Protein 1J8C (pdb70)

Structure (mmCIF, N/CA/C/O backbone):
data_1J8C
#
_entry.id   1J8C
#
loop_
_atom_site.group_PDB
_atom_site.id
_atom_site.type_symbol
_atom_site.label_atom_id
_atom_site.label_alt_id
_atom_site.label_comp_id
_atom_site.label_asym_id
_atom_site.label_entity_id
_atom_site.label_seq_id
_atom_site.pdbx_PDB_ins_code
_atom_site.Cartn_x
_atom_site.Cartn_y
_atom_site.Cartn_z
_atom_site.occupancy
_atom_site.B_iso_or_equiv
_atom_site.auth_seq_id
_atom_site.auth_comp_id
_atom_site.auth_asym_id
_atom_site.auth_atom_id
_atom_site.pdbx_PDB_model_num
ATOM 1 N N . MET A 1 1 ? -0.030 4.608 -40.317 1.00 0.00 1 MET A N 1
ATOM 2 C CA . MET A 1 1 ? -1.481 4.699 -39.985 1.00 0.00 1 MET A CA 1
ATOM 3 C C . MET A 1 1 ? -2.268 5.204 -41.197 1.00 0.00 1 MET A C 1
ATOM 4 O O . MET A 1 1 ? -3.102 4.506 -41.742 1.00 0.00 1 MET A O 1
ATOM 20 N N . ALA A 1 2 ? -2.008 6.411 -41.623 1.00 0.00 2 ALA A N 1
ATOM 21 C CA . ALA A 1 2 ? -2.738 6.966 -42.800 1.00 0.00 2 ALA A CA 1
ATOM 22 C C . ALA A 1 2 ? -1.833 7.921 -43.580 1.00 0.00 2 ALA A C 1
ATOM 23 O O . ALA A 1 2 ? -1.769 7.879 -44.794 1.00 0.00 2 ALA A O 1
ATOM 30 N N . GLU A 1 3 ? -1.131 8.784 -42.891 1.00 0.00 3 GLU A N 1
ATOM 31 C CA . GLU A 1 3 ? -0.222 9.749 -43.584 1.00 0.00 3 GLU A CA 1
ATOM 32 C C . GLU A 1 3 ? -0.978 10.502 -44.683 1.00 0.00 3 GLU A C 1
ATOM 33 O O . GLU A 1 3 ? -2.173 10.345 -44.848 1.00 0.00 3 GLU A O 1
ATOM 45 N N . ASN A 1 4 ? -0.291 11.321 -45.434 1.00 0.00 4 ASN A N 1
ATOM 46 C CA . ASN A 1 4 ? -0.966 12.088 -46.521 1.00 0.00 4 ASN A CA 1
ATOM 47 C C . ASN A 1 4 ? -0.759 11.391 -47.869 1.00 0.00 4 ASN A C 1
ATOM 48 O O . ASN A 1 4 ? 0.098 11.766 -48.645 1.00 0.00 4 ASN A O 1
ATOM 59 N N . GLY A 1 5 ? -1.540 10.383 -48.152 1.00 0.00 5 GLY A N 1
ATOM 60 C CA . GLY A 1 5 ? -1.391 9.661 -49.449 1.00 0.00 5 GLY A CA 1
ATOM 61 C C . GLY A 1 5 ? -0.470 8.455 -49.262 1.00 0.00 5 GLY A C 1
ATOM 62 O O . GLY A 1 5 ? 0.384 8.442 -48.396 1.00 0.00 5 GLY A O 1
ATOM 66 N N . GLU A 1 6 ? -0.636 7.440 -50.068 1.00 0.00 6 GLU A N 1
ATOM 67 C CA . GLU A 1 6 ? 0.229 6.231 -49.939 1.00 0.00 6 GLU A CA 1
ATOM 68 C C . GLU A 1 6 ? 0.340 5.512 -51.287 1.00 0.00 6 GLU A C 1
ATOM 69 O O . GLU A 1 6 ? -0.531 4.757 -51.671 1.00 0.00 6 GLU A O 1
ATOM 81 N N . SER A 1 7 ? 1.407 5.743 -52.005 1.00 0.00 7 SER A N 1
ATOM 82 C CA . SER A 1 7 ? 1.579 5.074 -53.327 1.00 0.00 7 SER A CA 1
ATOM 83 C C . SER A 1 7 ? 2.522 3.875 -53.193 1.00 0.00 7 SER A C 1
ATOM 84 O O . SER A 1 7 ? 3.287 3.572 -54.088 1.00 0.00 7 SER A O 1
ATOM 92 N N . SER A 1 8 ? 2.473 3.192 -52.080 1.00 0.00 8 SER A N 1
ATOM 93 C CA . SER A 1 8 ? 3.366 2.013 -51.885 1.00 0.00 8 SER A CA 1
ATOM 94 C C . SER A 1 8 ? 2.580 0.714 -52.089 1.00 0.00 8 SER A C 1
ATOM 95 O O . SER A 1 8 ? 1.510 0.534 -51.542 1.00 0.00 8 SER A O 1
ATOM 103 N N . GLY A 1 9 ? 3.104 -0.190 -52.872 1.00 0.00 9 GLY A N 1
ATOM 104 C CA . GLY A 1 9 ? 2.391 -1.477 -53.112 1.00 0.00 9 GLY A CA 1
ATOM 105 C C . GLY A 1 9 ? 2.714 -2.459 -51.982 1.00 0.00 9 GLY A C 1
ATOM 106 O O . GLY A 1 9 ? 3.164 -2.059 -50.927 1.00 0.00 9 GLY A O 1
ATOM 110 N N . PRO A 1 10 ? 2.471 -3.719 -52.239 1.00 0.00 10 PRO A N 1
ATOM 111 C CA . PRO A 1 10 ? 2.741 -4.766 -51.223 1.00 0.00 10 PRO A CA 1
ATOM 112 C C . PRO A 1 10 ? 4.252 -4.997 -51.081 1.00 0.00 10 PRO A C 1
ATOM 113 O O . PRO A 1 10 ? 4.970 -4.993 -52.062 1.00 0.00 10 PRO A O 1
ATOM 124 N N . PRO A 1 11 ? 4.690 -5.194 -49.861 1.00 0.00 11 PRO A N 1
ATOM 125 C CA . PRO A 1 11 ? 6.132 -5.430 -49.604 1.00 0.00 11 PRO A CA 1
ATOM 126 C C . PRO A 1 11 ? 6.538 -6.830 -50.075 1.00 0.00 11 PRO A C 1
ATOM 127 O O . PRO A 1 11 ? 5.702 -7.654 -50.390 1.00 0.00 11 PRO A O 1
ATOM 138 N N . ARG A 1 12 ? 7.814 -7.104 -50.121 1.00 0.00 12 ARG A N 1
ATOM 139 C CA . ARG A 1 12 ? 8.273 -8.453 -50.571 1.00 0.00 12 ARG A CA 1
ATOM 140 C C . ARG A 1 12 ? 7.746 -9.538 -49.622 1.00 0.00 12 ARG A C 1
ATOM 141 O O . ARG A 1 12 ? 7.085 -10.462 -50.055 1.00 0.00 12 ARG A O 1
ATOM 162 N N . PRO A 1 13 ? 8.051 -9.398 -48.353 1.00 0.00 13 PRO A N 1
ATOM 163 C CA . PRO A 1 13 ? 7.588 -10.394 -47.355 1.00 0.00 13 PRO A CA 1
ATOM 164 C C . PRO A 1 13 ? 6.089 -10.231 -47.095 1.00 0.00 13 PRO A C 1
ATOM 165 O O . PRO A 1 13 ? 5.401 -9.514 -47.797 1.00 0.00 13 PRO A O 1
ATOM 176 N N . SER A 1 14 ? 5.577 -10.891 -46.090 1.00 0.00 14 SER A N 1
ATOM 177 C CA . SER A 1 14 ? 4.121 -10.776 -45.782 1.00 0.00 14 SER A CA 1
ATOM 178 C C . SER A 1 14 ? 3.825 -11.360 -44.398 1.00 0.00 14 SER A C 1
ATOM 179 O O . SER A 1 14 ? 3.612 -12.547 -44.248 1.00 0.00 14 SER A O 1
ATOM 187 N N . ARG A 1 15 ? 3.811 -10.533 -43.387 1.00 0.00 15 ARG A N 1
ATOM 188 C CA . ARG A 1 15 ? 3.528 -11.038 -42.012 1.00 0.00 15 ARG A CA 1
ATOM 189 C C . ARG A 1 15 ? 2.115 -11.622 -41.944 1.00 0.00 15 ARG A C 1
ATOM 190 O O . ARG A 1 15 ? 1.140 -10.942 -42.199 1.00 0.00 15 ARG A O 1
ATOM 211 N N . GLY A 1 16 ? 1.997 -12.878 -41.603 1.00 0.00 16 GLY A N 1
ATOM 212 C CA . GLY A 1 16 ? 0.648 -13.508 -41.519 1.00 0.00 16 GLY A CA 1
ATOM 213 C C . GLY A 1 16 ? 0.410 -14.022 -40.095 1.00 0.00 16 GLY A C 1
ATOM 214 O O . GLY A 1 16 ? 0.962 -13.496 -39.149 1.00 0.00 16 GLY A O 1
ATOM 218 N N . PRO A 1 17 ? -0.407 -15.040 -39.988 1.00 0.00 17 PRO A N 1
ATOM 219 C CA . PRO A 1 17 ? -0.717 -15.625 -38.660 1.00 0.00 17 PRO A CA 1
ATOM 220 C C . PRO A 1 17 ? 0.487 -16.410 -38.129 1.00 0.00 17 PRO A C 1
ATOM 221 O O . PRO A 1 17 ? 1.109 -17.169 -38.846 1.00 0.00 17 PRO A O 1
ATOM 232 N N . ALA A 1 18 ? 0.817 -16.231 -36.878 1.00 0.00 18 ALA A N 1
ATOM 233 C CA . ALA A 1 18 ? 1.980 -16.965 -36.298 1.00 0.00 18 ALA A CA 1
ATOM 234 C C . ALA A 1 18 ? 1.741 -17.245 -34.812 1.00 0.00 18 ALA A C 1
ATOM 235 O O . ALA A 1 18 ? 0.625 -17.198 -34.334 1.00 0.00 18 ALA A O 1
ATOM 242 N N . ALA A 1 19 ? 2.783 -17.535 -34.079 1.00 0.00 19 ALA A N 1
ATOM 243 C CA . ALA A 1 19 ? 2.619 -17.818 -32.623 1.00 0.00 19 ALA A CA 1
ATOM 244 C C . ALA A 1 19 ? 2.774 -16.528 -31.812 1.00 0.00 19 ALA A C 1
ATOM 245 O O . ALA A 1 19 ? 3.659 -16.406 -30.986 1.00 0.00 19 ALA A O 1
ATOM 252 N N . ALA A 1 20 ? 1.920 -15.566 -32.039 1.00 0.00 20 ALA A N 1
ATOM 253 C CA . ALA A 1 20 ? 2.016 -14.284 -31.280 1.00 0.00 20 ALA A CA 1
ATOM 254 C C . ALA A 1 20 ? 1.812 -14.537 -29.783 1.00 0.00 20 ALA A C 1
ATOM 255 O O . ALA A 1 20 ? 2.278 -13.787 -28.949 1.00 0.00 20 ALA A O 1
ATOM 262 N N . GLN A 1 21 ? 1.115 -15.591 -29.438 1.00 0.00 21 GLN A N 1
ATOM 263 C CA . GLN A 1 21 ? 0.875 -15.900 -27.994 1.00 0.00 21 GLN A CA 1
ATOM 264 C C . GLN A 1 21 ? 0.297 -14.677 -27.273 1.00 0.00 21 GLN A C 1
ATOM 265 O O . GLN A 1 21 ? 0.005 -13.666 -27.882 1.00 0.00 21 GLN A O 1
ATOM 279 N N . GLY A 1 22 ? 0.132 -14.762 -25.980 1.00 0.00 22 GLY A N 1
ATOM 280 C CA . GLY A 1 22 ? -0.425 -13.608 -25.219 1.00 0.00 22 GLY A CA 1
ATOM 281 C C . GLY A 1 22 ? -1.354 -14.122 -24.117 1.00 0.00 22 GLY A C 1
ATOM 282 O O . GLY A 1 22 ? -1.490 -13.513 -23.073 1.00 0.00 22 GLY A O 1
ATOM 286 N N . SER A 1 23 ? -1.997 -15.238 -24.343 1.00 0.00 23 SER A N 1
ATOM 287 C CA . SER A 1 23 ? -2.919 -15.793 -23.310 1.00 0.00 23 SER A CA 1
ATOM 288 C C . SER A 1 23 ? -2.450 -17.186 -22.877 1.00 0.00 23 SER A C 1
ATOM 289 O O . SER A 1 23 ? -3.106 -18.178 -23.128 1.00 0.00 23 SER A O 1
ATOM 297 N N . ALA A 1 24 ? -1.319 -17.266 -22.227 1.00 0.00 24 ALA A N 1
ATOM 298 C CA . ALA A 1 24 ? -0.807 -18.592 -21.777 1.00 0.00 24 ALA A CA 1
ATOM 299 C C . ALA A 1 24 ? 0.345 -18.406 -20.785 1.00 0.00 24 ALA A C 1
ATOM 300 O O . ALA A 1 24 ? 1.504 -18.469 -21.148 1.00 0.00 24 ALA A O 1
ATOM 307 N N . ALA A 1 25 ? 0.033 -18.178 -19.535 1.00 0.00 25 ALA A N 1
ATOM 308 C CA . ALA A 1 25 ? 1.106 -17.987 -18.511 1.00 0.00 25 ALA A CA 1
ATOM 309 C C . ALA A 1 25 ? 2.094 -16.907 -18.967 1.00 0.00 25 ALA A C 1
ATOM 310 O O . ALA A 1 25 ? 3.137 -17.201 -19.518 1.00 0.00 25 ALA A O 1
ATOM 317 N N . ALA A 1 26 ? 1.770 -15.662 -18.741 1.00 0.00 26 ALA A N 1
ATOM 318 C CA . ALA A 1 26 ? 2.688 -14.563 -19.161 1.00 0.00 26 ALA A CA 1
ATOM 319 C C . ALA A 1 26 ? 2.604 -13.396 -18.168 1.00 0.00 26 ALA A C 1
ATOM 320 O O . ALA A 1 26 ? 1.707 -12.580 -18.250 1.00 0.00 26 ALA A O 1
ATOM 327 N N . PRO A 1 27 ? 3.546 -13.352 -17.258 1.00 0.00 27 PRO A N 1
ATOM 328 C CA . PRO A 1 27 ? 3.568 -12.268 -16.243 1.00 0.00 27 PRO A CA 1
ATOM 329 C C . PRO A 1 27 ? 3.988 -10.943 -16.884 1.00 0.00 27 PRO A C 1
ATOM 330 O O . PRO A 1 27 ? 4.138 -10.845 -18.087 1.00 0.00 27 PRO A O 1
ATOM 341 N N . ALA A 1 28 ? 4.177 -9.923 -16.091 1.00 0.00 28 ALA A N 1
ATOM 342 C CA . ALA A 1 28 ? 4.587 -8.603 -16.652 1.00 0.00 28 ALA A CA 1
ATOM 343 C C . ALA A 1 28 ? 5.313 -7.775 -15.587 1.00 0.00 28 ALA A C 1
ATOM 344 O O . ALA A 1 28 ? 5.310 -6.560 -15.625 1.00 0.00 28 ALA A O 1
ATOM 351 N N . GLU A 1 29 ? 5.935 -8.426 -14.637 1.00 0.00 29 GLU A N 1
ATOM 352 C CA . GLU A 1 29 ? 6.666 -7.683 -13.564 1.00 0.00 29 GLU A CA 1
ATOM 353 C C . GLU A 1 29 ? 5.754 -6.626 -12.926 1.00 0.00 29 GLU A C 1
ATOM 354 O O . GLU A 1 29 ? 5.826 -5.462 -13.266 1.00 0.00 29 GLU A O 1
ATOM 366 N N . PRO A 1 30 ? 4.922 -7.068 -12.016 1.00 0.00 30 PRO A N 1
ATOM 367 C CA . PRO A 1 30 ? 3.988 -6.149 -11.324 1.00 0.00 30 PRO A CA 1
ATOM 368 C C . PRO A 1 30 ? 4.677 -5.421 -10.174 1.00 0.00 30 PRO A C 1
ATOM 369 O O . PRO A 1 30 ? 4.076 -5.174 -9.146 1.00 0.00 30 PRO A O 1
ATOM 380 N N . LYS A 1 31 ? 5.908 -5.029 -10.348 1.00 0.00 31 LYS A N 1
ATOM 381 C CA . LYS A 1 31 ? 6.588 -4.263 -9.274 1.00 0.00 31 LYS A CA 1
ATOM 382 C C . LYS A 1 31 ? 5.999 -2.856 -9.303 1.00 0.00 31 LYS A C 1
ATOM 383 O O . LYS A 1 31 ? 6.662 -1.894 -9.636 1.00 0.00 31 LYS A O 1
ATOM 402 N N . ILE A 1 32 ? 4.733 -2.745 -9.007 1.00 0.00 32 ILE A N 1
ATOM 403 C CA . ILE A 1 32 ? 4.066 -1.419 -9.071 1.00 0.00 32 ILE A CA 1
ATOM 404 C C . ILE A 1 32 ? 4.768 -0.413 -8.146 1.00 0.00 32 ILE A C 1
ATOM 405 O O . ILE A 1 32 ? 4.543 -0.397 -6.952 1.00 0.00 32 ILE A O 1
ATOM 421 N N . ILE A 1 33 ? 5.609 0.435 -8.689 1.00 0.00 33 ILE A N 1
ATOM 422 C CA . ILE A 1 33 ? 6.305 1.440 -7.829 1.00 0.00 33 ILE A CA 1
ATOM 423 C C . ILE A 1 33 ? 5.347 2.596 -7.522 1.00 0.00 33 ILE A C 1
ATOM 424 O O . ILE A 1 33 ? 4.514 2.951 -8.333 1.00 0.00 33 ILE A O 1
ATOM 440 N N . LYS A 1 34 ? 5.448 3.178 -6.357 1.00 0.00 34 LYS A N 1
ATOM 441 C CA . LYS A 1 34 ? 4.529 4.301 -6.004 1.00 0.00 34 LYS A CA 1
ATOM 442 C C . LYS A 1 34 ? 5.153 5.642 -6.396 1.00 0.00 34 LYS A C 1
ATOM 443 O O . LYS A 1 34 ? 6.303 5.907 -6.115 1.00 0.00 34 LYS A O 1
ATOM 462 N N . VAL A 1 35 ? 4.398 6.488 -7.045 1.00 0.00 35 VAL A N 1
ATOM 463 C CA . VAL A 1 35 ? 4.944 7.815 -7.459 1.00 0.00 35 VAL A CA 1
ATOM 464 C C . VAL A 1 35 ? 4.082 8.946 -6.887 1.00 0.00 35 VAL A C 1
ATOM 465 O O . VAL A 1 35 ? 2.931 9.106 -7.244 1.00 0.00 35 VAL A O 1
ATOM 478 N N . THR A 1 36 ? 4.634 9.733 -6.001 1.00 0.00 36 THR A N 1
ATOM 479 C CA . THR A 1 36 ? 3.855 10.855 -5.402 1.00 0.00 36 THR A CA 1
ATOM 480 C C . THR A 1 36 ? 3.952 12.096 -6.294 1.00 0.00 36 THR A C 1
ATOM 481 O O . THR A 1 36 ? 4.982 12.736 -6.372 1.00 0.00 36 THR A O 1
ATOM 492 N N . VAL A 1 37 ? 2.886 12.439 -6.967 1.00 0.00 37 VAL A N 1
ATOM 493 C CA . VAL A 1 37 ? 2.917 13.637 -7.856 1.00 0.00 37 VAL A CA 1
ATOM 494 C C . VAL A 1 37 ? 2.220 14.819 -7.178 1.00 0.00 37 VAL A C 1
ATOM 495 O O . VAL A 1 37 ? 1.099 14.712 -6.717 1.00 0.00 37 VAL A O 1
ATOM 508 N N . LYS A 1 38 ? 2.876 15.948 -7.118 1.00 0.00 38 LYS A N 1
ATOM 509 C CA . LYS A 1 38 ? 2.255 17.143 -6.477 1.00 0.00 38 LYS A CA 1
ATOM 510 C C . LYS A 1 38 ? 1.636 18.044 -7.548 1.00 0.00 38 LYS A C 1
ATOM 511 O O . LYS A 1 38 ? 2.304 18.484 -8.463 1.00 0.00 38 LYS A O 1
ATOM 530 N N . THR A 1 39 ? 0.364 18.318 -7.445 1.00 0.00 39 THR A N 1
ATOM 531 C CA . THR A 1 39 ? -0.301 19.186 -8.461 1.00 0.00 39 THR A CA 1
ATOM 532 C C . THR A 1 39 ? -0.904 20.424 -7.787 1.00 0.00 39 THR A C 1
ATOM 533 O O . THR A 1 39 ? -0.999 20.481 -6.576 1.00 0.00 39 THR A O 1
ATOM 544 N N . PRO A 1 40 ? -1.300 21.379 -8.593 1.00 0.00 40 PRO A N 1
ATOM 545 C CA . PRO A 1 40 ? -1.905 22.623 -8.055 1.00 0.00 40 PRO A CA 1
ATOM 546 C C . PRO A 1 40 ? -3.298 22.332 -7.486 1.00 0.00 40 PRO A C 1
ATOM 547 O O . PRO A 1 40 ? -4.293 22.849 -7.955 1.00 0.00 40 PRO A O 1
ATOM 558 N N . LYS A 1 41 ? -3.369 21.505 -6.477 1.00 0.00 41 LYS A N 1
ATOM 559 C CA . LYS A 1 41 ? -4.689 21.167 -5.865 1.00 0.00 41 LYS A CA 1
ATOM 560 C C . LYS A 1 41 ? -4.473 20.290 -4.629 1.00 0.00 41 LYS A C 1
ATOM 561 O O . LYS A 1 41 ? -5.046 20.519 -3.582 1.00 0.00 41 LYS A O 1
ATOM 580 N N . GLU A 1 42 ? -3.644 19.285 -4.747 1.00 0.00 42 GLU A N 1
ATOM 581 C CA . GLU A 1 42 ? -3.378 18.383 -3.587 1.00 0.00 42 GLU A CA 1
ATOM 582 C C . GLU A 1 42 ? -2.262 17.395 -3.938 1.00 0.00 42 GLU A C 1
ATOM 583 O O . GLU A 1 42 ? -1.717 17.421 -5.026 1.00 0.00 42 GLU A O 1
ATOM 595 N N . LYS A 1 43 ? -1.921 16.523 -3.028 1.00 0.00 43 LYS A N 1
ATOM 596 C CA . LYS A 1 43 ? -0.844 15.529 -3.307 1.00 0.00 43 LYS A CA 1
ATOM 597 C C . LYS A 1 43 ? -1.459 14.148 -3.544 1.00 0.00 43 LYS A C 1
ATOM 598 O O . LYS A 1 43 ? -2.058 13.567 -2.659 1.00 0.00 43 LYS A O 1
ATOM 617 N N . GLU A 1 44 ? -1.324 13.620 -4.731 1.00 0.00 44 GLU A N 1
ATOM 618 C CA . GLU A 1 44 ? -1.909 12.278 -5.022 1.00 0.00 44 GLU A CA 1
ATOM 619 C C . GLU A 1 44 ? -0.826 11.314 -5.514 1.00 0.00 44 GLU A C 1
ATOM 620 O O . GLU A 1 44 ? -0.022 11.649 -6.362 1.00 0.00 44 GLU A O 1
ATOM 632 N N . GLU A 1 45 ? -0.806 10.118 -4.991 1.00 0.00 45 GLU A N 1
ATOM 633 C CA . GLU A 1 45 ? 0.215 9.124 -5.429 1.00 0.00 45 GLU A CA 1
ATOM 634 C C . GLU A 1 45 ? -0.358 8.256 -6.553 1.00 0.00 45 GLU A C 1
ATOM 635 O O . GLU A 1 45 ? -1.552 8.045 -6.634 1.00 0.00 45 GLU A O 1
ATOM 647 N N . PHE A 1 46 ? 0.479 7.757 -7.422 1.00 0.00 46 PHE A N 1
ATOM 648 C CA . PHE A 1 46 ? -0.026 6.909 -8.540 1.00 0.00 46 PHE A CA 1
ATOM 649 C C . PHE A 1 46 ? 0.712 5.568 -8.570 1.00 0.00 46 PHE A C 1
ATOM 650 O O . PHE A 1 46 ? 1.864 5.472 -8.196 1.00 0.00 46 PHE A O 1
ATOM 667 N N . ALA A 1 47 ? 0.055 4.538 -9.027 1.00 0.00 47 ALA A N 1
ATOM 668 C CA . ALA A 1 47 ? 0.710 3.201 -9.102 1.00 0.00 47 ALA A CA 1
ATOM 669 C C . ALA A 1 47 ? 1.122 2.929 -10.548 1.00 0.00 47 ALA A C 1
ATOM 670 O O . ALA A 1 47 ? 0.354 3.140 -11.466 1.00 0.00 47 ALA A O 1
ATOM 677 N N . VAL A 1 48 ? 2.325 2.473 -10.767 1.00 0.00 48 VAL A N 1
ATOM 678 C CA . VAL A 1 48 ? 2.766 2.205 -12.159 1.00 0.00 48 VAL A CA 1
ATOM 679 C C . VAL A 1 48 ? 3.665 0.970 -12.179 1.00 0.00 48 VAL A C 1
ATOM 680 O O . VAL A 1 48 ? 4.374 0.713 -11.229 1.00 0.00 48 VAL A O 1
ATOM 693 N N . PRO A 1 49 ? 3.603 0.237 -13.257 1.00 0.00 49 PRO A N 1
ATOM 694 C CA . PRO A 1 49 ? 4.425 -0.987 -13.373 1.00 0.00 49 PRO A CA 1
ATOM 695 C C . PRO A 1 49 ? 5.910 -0.633 -13.448 1.00 0.00 49 PRO A C 1
ATOM 696 O O . PRO A 1 49 ? 6.330 0.160 -14.267 1.00 0.00 49 PRO A O 1
ATOM 707 N N . GLU A 1 50 ? 6.699 -1.218 -12.583 1.00 0.00 50 GLU A N 1
ATOM 708 C CA . GLU A 1 50 ? 8.175 -0.942 -12.565 1.00 0.00 50 GLU A CA 1
ATOM 709 C C . GLU A 1 50 ? 8.763 -0.893 -13.984 1.00 0.00 50 GLU A C 1
ATOM 710 O O . GLU A 1 50 ? 9.820 -0.344 -14.196 1.00 0.00 50 GLU A O 1
ATOM 722 N N . ASN A 1 51 ? 8.105 -1.465 -14.955 1.00 0.00 51 ASN A N 1
ATOM 723 C CA . ASN A 1 51 ? 8.660 -1.424 -16.339 1.00 0.00 51 ASN A CA 1
ATOM 724 C C . ASN A 1 51 ? 7.742 -0.612 -17.258 1.00 0.00 51 ASN A C 1
ATOM 725 O O . ASN A 1 51 ? 7.184 -1.127 -18.208 1.00 0.00 51 ASN A O 1
ATOM 736 N N . SER A 1 52 ? 7.588 0.655 -16.982 1.00 0.00 52 SER A N 1
ATOM 737 C CA . SER A 1 52 ? 6.714 1.511 -17.837 1.00 0.00 52 SER A CA 1
ATOM 738 C C . SER A 1 52 ? 7.454 2.793 -18.230 1.00 0.00 52 SER A C 1
ATOM 739 O O . SER A 1 52 ? 8.354 3.236 -17.544 1.00 0.00 52 SER A O 1
ATOM 747 N N . SER A 1 53 ? 7.077 3.393 -19.327 1.00 0.00 53 SER A N 1
ATOM 748 C CA . SER A 1 53 ? 7.754 4.650 -19.764 1.00 0.00 53 SER A CA 1
ATOM 749 C C . SER A 1 53 ? 6.916 5.863 -19.350 1.00 0.00 53 SER A C 1
ATOM 750 O O . SER A 1 53 ? 5.722 5.762 -19.151 1.00 0.00 53 SER A O 1
ATOM 758 N N . VAL A 1 54 ? 7.532 7.008 -19.217 1.00 0.00 54 VAL A N 1
ATOM 759 C CA . VAL A 1 54 ? 6.765 8.223 -18.814 1.00 0.00 54 VAL A CA 1
ATOM 760 C C . VAL A 1 54 ? 5.683 8.545 -19.844 1.00 0.00 54 VAL A C 1
ATOM 761 O O . VAL A 1 54 ? 4.637 9.032 -19.498 1.00 0.00 54 VAL A O 1
ATOM 774 N N . GLN A 1 55 ? 5.928 8.299 -21.104 1.00 0.00 55 GLN A N 1
ATOM 775 C CA . GLN A 1 55 ? 4.894 8.622 -22.140 1.00 0.00 55 GLN A CA 1
ATOM 776 C C . GLN A 1 55 ? 3.520 8.076 -21.722 1.00 0.00 55 GLN A C 1
ATOM 777 O O . GLN A 1 55 ? 2.516 8.756 -21.828 1.00 0.00 55 GLN A O 1
ATOM 791 N N . GLN A 1 56 ? 3.470 6.865 -21.235 1.00 0.00 56 GLN A N 1
ATOM 792 C CA . GLN A 1 56 ? 2.162 6.288 -20.799 1.00 0.00 56 GLN A CA 1
ATOM 793 C C . GLN A 1 56 ? 1.672 7.002 -19.535 1.00 0.00 56 GLN A C 1
ATOM 794 O O . GLN A 1 56 ? 0.553 7.471 -19.467 1.00 0.00 56 GLN A O 1
ATOM 808 N N . PHE A 1 57 ? 2.509 7.089 -18.535 1.00 0.00 57 PHE A N 1
ATOM 809 C CA . PHE A 1 57 ? 2.110 7.777 -17.269 1.00 0.00 57 PHE A CA 1
ATOM 810 C C . PHE A 1 57 ? 1.746 9.239 -17.555 1.00 0.00 57 PHE A C 1
ATOM 811 O O . PHE A 1 57 ? 0.843 9.795 -16.959 1.00 0.00 57 PHE A O 1
ATOM 828 N N . LYS A 1 58 ? 2.453 9.862 -18.456 1.00 0.00 58 LYS A N 1
ATOM 829 C CA . LYS A 1 58 ? 2.173 11.288 -18.788 1.00 0.00 58 LYS A CA 1
ATOM 830 C C . LYS A 1 58 ? 0.721 11.438 -19.246 1.00 0.00 58 LYS A C 1
ATOM 831 O O . LYS A 1 58 ? 0.012 12.328 -18.817 1.00 0.00 58 LYS A O 1
ATOM 850 N N . GLU A 1 59 ? 0.274 10.567 -20.112 1.00 0.00 59 GLU A N 1
ATOM 851 C CA . GLU A 1 59 ? -1.135 10.652 -20.596 1.00 0.00 59 GLU A CA 1
ATOM 852 C C . GLU A 1 59 ? -2.100 10.196 -19.496 1.00 0.00 59 GLU A C 1
ATOM 853 O O . GLU A 1 59 ? -3.276 10.502 -19.525 1.00 0.00 59 GLU A O 1
ATOM 865 N N . ALA A 1 60 ? -1.613 9.464 -18.527 1.00 0.00 60 ALA A N 1
ATOM 866 C CA . ALA A 1 60 ? -2.503 8.990 -17.426 1.00 0.00 60 ALA A CA 1
ATOM 867 C C . ALA A 1 60 ? -3.009 10.179 -16.604 1.00 0.00 60 ALA A C 1
ATOM 868 O O . ALA A 1 60 ? -4.194 10.336 -16.389 1.00 0.00 60 ALA A O 1
ATOM 875 N N . ILE A 1 61 ? -2.118 11.017 -16.142 1.00 0.00 61 ILE A N 1
ATOM 876 C CA . ILE A 1 61 ? -2.551 12.196 -15.335 1.00 0.00 61 ILE A CA 1
ATOM 877 C C . ILE A 1 61 ? -3.411 13.128 -16.196 1.00 0.00 61 ILE A C 1
ATOM 878 O O . ILE A 1 61 ? -4.415 13.644 -15.753 1.00 0.00 61 ILE A O 1
ATOM 894 N N . SER A 1 62 ? -3.029 13.347 -17.422 1.00 0.00 62 SER A N 1
ATOM 895 C CA . SER A 1 62 ? -3.833 14.248 -18.299 1.00 0.00 62 SER A CA 1
ATOM 896 C C . SER A 1 62 ? -5.296 13.791 -18.332 1.00 0.00 62 SER A C 1
ATOM 897 O O . SER A 1 62 ? -6.203 14.566 -18.105 1.00 0.00 62 SER A O 1
ATOM 905 N N . LYS A 1 63 ? -5.530 12.539 -18.621 1.00 0.00 63 LYS A N 1
ATOM 906 C CA . LYS A 1 63 ? -6.934 12.031 -18.677 1.00 0.00 63 LYS A CA 1
ATOM 907 C C . LYS A 1 63 ? -7.580 12.004 -17.283 1.00 0.00 63 LYS A C 1
ATOM 908 O O . LYS A 1 63 ? -8.650 12.541 -17.079 1.00 0.00 63 LYS A O 1
ATOM 927 N N . ARG A 1 64 ? -6.951 11.364 -16.329 1.00 0.00 64 ARG A N 1
ATOM 928 C CA . ARG A 1 64 ? -7.551 11.284 -14.959 1.00 0.00 64 ARG A CA 1
ATOM 929 C C . ARG A 1 64 ? -7.479 12.633 -14.236 1.00 0.00 64 ARG A C 1
ATOM 930 O O . ARG A 1 64 ? -8.477 13.149 -13.770 1.00 0.00 64 ARG A O 1
ATOM 951 N N . PHE A 1 65 ? -6.311 13.207 -14.134 1.00 0.00 65 PHE A N 1
ATOM 952 C CA . PHE A 1 65 ? -6.181 14.522 -13.436 1.00 0.00 65 PHE A CA 1
ATOM 953 C C . PHE A 1 65 ? -6.875 15.621 -14.246 1.00 0.00 65 PHE A C 1
ATOM 954 O O . PHE A 1 65 ? -7.464 16.531 -13.695 1.00 0.00 65 PHE A O 1
ATOM 971 N N . LYS A 1 66 ? -6.800 15.544 -15.553 1.00 0.00 66 LYS A N 1
ATOM 972 C CA . LYS A 1 66 ? -7.446 16.580 -16.422 1.00 0.00 66 LYS A CA 1
ATOM 973 C C . LYS A 1 66 ? -6.716 17.918 -16.282 1.00 0.00 66 LYS A C 1
ATOM 974 O O . LYS A 1 66 ? -7.138 18.795 -15.555 1.00 0.00 66 LYS A O 1
ATOM 993 N N . SER A 1 67 ? -5.622 18.076 -16.978 1.00 0.00 67 SER A N 1
ATOM 994 C CA . SER A 1 67 ? -4.856 19.354 -16.896 1.00 0.00 67 SER A CA 1
ATOM 995 C C . SER A 1 67 ? -4.078 19.585 -18.194 1.00 0.00 67 SER A C 1
ATOM 996 O O . SER A 1 67 ? -4.342 20.518 -18.929 1.00 0.00 67 SER A O 1
ATOM 1004 N N . GLN A 1 68 ? -3.122 18.743 -18.481 1.00 0.00 68 GLN A N 1
ATOM 1005 C CA . GLN A 1 68 ? -2.325 18.909 -19.733 1.00 0.00 68 GLN A CA 1
ATOM 1006 C C . GLN A 1 68 ? -1.487 17.655 -19.993 1.00 0.00 68 GLN A C 1
ATOM 1007 O O . GLN A 1 68 ? -1.565 16.683 -19.267 1.00 0.00 68 GLN A O 1
ATOM 1021 N N . THR A 1 69 ? -0.684 17.668 -21.024 1.00 0.00 69 THR A N 1
ATOM 1022 C CA . THR A 1 69 ? 0.159 16.475 -21.331 1.00 0.00 69 THR A CA 1
ATOM 1023 C C . THR A 1 69 ? 1.503 16.913 -21.922 1.00 0.00 69 THR A C 1
ATOM 1024 O O . THR A 1 69 ? 2.547 16.692 -21.341 1.00 0.00 69 THR A O 1
ATOM 1035 N N . ASP A 1 70 ? 1.486 17.533 -23.074 1.00 0.00 70 ASP A N 1
ATOM 1036 C CA . ASP A 1 70 ? 2.765 17.984 -23.702 1.00 0.00 70 ASP A CA 1
ATOM 1037 C C . ASP A 1 70 ? 3.554 18.867 -22.731 1.00 0.00 70 ASP A C 1
ATOM 1038 O O . ASP A 1 70 ? 4.642 18.525 -22.310 1.00 0.00 70 ASP A O 1
ATOM 1047 N N . GLN A 1 71 ? 3.012 19.999 -22.371 1.00 0.00 71 GLN A N 1
ATOM 1048 C CA . GLN A 1 71 ? 3.725 20.906 -21.424 1.00 0.00 71 GLN A CA 1
ATOM 1049 C C . GLN A 1 71 ? 3.800 20.266 -20.034 1.00 0.00 71 GLN A C 1
ATOM 1050 O O . GLN A 1 71 ? 4.675 20.570 -19.247 1.00 0.00 71 GLN A O 1
ATOM 1064 N N . LEU A 1 72 ? 2.882 19.390 -19.725 1.00 0.00 72 LEU A N 1
ATOM 1065 C CA . LEU A 1 72 ? 2.891 18.735 -18.384 1.00 0.00 72 LEU A CA 1
ATOM 1066 C C . LEU A 1 72 ? 4.180 17.934 -18.178 1.00 0.00 72 LEU A C 1
ATOM 1067 O O . LEU A 1 72 ? 4.525 17.075 -18.965 1.00 0.00 72 LEU A O 1
ATOM 1083 N N . VAL A 1 73 ? 4.887 18.210 -17.116 1.00 0.00 73 VAL A N 1
ATOM 1084 C CA . VAL A 1 73 ? 6.151 17.470 -16.830 1.00 0.00 73 VAL A CA 1
ATOM 1085 C C . VAL A 1 73 ? 6.365 17.406 -15.316 1.00 0.00 73 VAL A C 1
ATOM 1086 O O . VAL A 1 73 ? 5.699 18.089 -14.563 1.00 0.00 73 VAL A O 1
ATOM 1099 N N . LEU A 1 74 ? 7.283 16.595 -14.857 1.00 0.00 74 LEU A N 1
ATOM 1100 C CA . LEU A 1 74 ? 7.515 16.510 -13.388 1.00 0.00 74 LEU A CA 1
ATOM 1101 C C . LEU A 1 74 ? 8.944 16.942 -13.058 1.00 0.00 74 LEU A C 1
ATOM 1102 O O . LEU A 1 74 ? 9.886 16.563 -13.721 1.00 0.00 74 LEU A O 1
ATOM 1118 N N . ILE A 1 75 ? 9.107 17.737 -12.038 1.00 0.00 75 ILE A N 1
ATOM 1119 C CA . ILE A 1 75 ? 10.470 18.199 -11.659 1.00 0.00 75 ILE A CA 1
ATOM 1120 C C . ILE A 1 75 ? 11.022 17.326 -10.533 1.00 0.00 75 ILE A C 1
ATOM 1121 O O . ILE A 1 75 ? 10.732 17.535 -9.371 1.00 0.00 75 ILE A O 1
ATOM 1137 N N . PHE A 1 76 ? 11.814 16.346 -10.874 1.00 0.00 76 PHE A N 1
ATOM 1138 C CA . PHE A 1 76 ? 12.389 15.453 -9.827 1.00 0.00 76 PHE A CA 1
ATOM 1139 C C . PHE A 1 76 ? 13.787 15.937 -9.427 1.00 0.00 76 PHE A C 1
ATOM 1140 O O . PHE A 1 76 ? 14.750 15.748 -10.145 1.00 0.00 76 PHE A O 1
ATOM 1157 N N . ALA A 1 77 ? 13.902 16.560 -8.282 1.00 0.00 77 ALA A N 1
ATOM 1158 C CA . ALA A 1 77 ? 15.233 17.061 -7.822 1.00 0.00 77 ALA A CA 1
ATOM 1159 C C . ALA A 1 77 ? 15.890 17.925 -8.904 1.00 0.00 77 ALA A C 1
ATOM 1160 O O . ALA A 1 77 ? 17.092 17.906 -9.079 1.00 0.00 77 ALA A O 1
ATOM 1167 N N . GLY A 1 78 ? 15.110 18.681 -9.630 1.00 0.00 78 GLY A N 1
ATOM 1168 C CA . GLY A 1 78 ? 15.690 19.545 -10.698 1.00 0.00 78 GLY A CA 1
ATOM 1169 C C . GLY A 1 78 ? 15.576 18.838 -12.048 1.00 0.00 78 GLY A C 1
ATOM 1170 O O . GLY A 1 78 ? 15.277 19.448 -13.056 1.00 0.00 78 GLY A O 1
ATOM 1174 N N . LYS A 1 79 ? 15.811 17.553 -12.079 1.00 0.00 79 LYS A N 1
ATOM 1175 C CA . LYS A 1 79 ? 15.716 16.804 -13.369 1.00 0.00 79 LYS A CA 1
ATOM 1176 C C . LYS A 1 79 ? 14.303 16.928 -13.945 1.00 0.00 79 LYS A C 1
ATOM 1177 O O . LYS A 1 79 ? 13.447 17.582 -13.380 1.00 0.00 79 LYS A O 1
ATOM 1196 N N . ILE A 1 80 ? 14.049 16.299 -15.062 1.00 0.00 80 ILE A N 1
ATOM 1197 C CA . ILE A 1 80 ? 12.684 16.380 -15.669 1.00 0.00 80 ILE A CA 1
ATOM 1198 C C . ILE A 1 80 ? 12.034 15.002 -15.719 1.00 0.00 80 ILE A C 1
ATOM 1199 O O . ILE A 1 80 ? 12.222 14.259 -16.661 1.00 0.00 80 ILE A O 1
ATOM 1215 N N . LEU A 1 81 ? 11.245 14.660 -14.734 1.00 0.00 81 LEU A N 1
ATOM 1216 C CA . LEU A 1 81 ? 10.564 13.336 -14.774 1.00 0.00 81 LEU A CA 1
ATOM 1217 C C . LEU A 1 81 ? 9.595 13.342 -15.953 1.00 0.00 81 LEU A C 1
ATOM 1218 O O . LEU A 1 81 ? 8.415 13.600 -15.807 1.00 0.00 81 LEU A O 1
ATOM 1234 N N . LYS A 1 82 ? 10.105 13.099 -17.129 1.00 0.00 82 LYS A N 1
ATOM 1235 C CA . LYS A 1 82 ? 9.246 13.121 -18.338 1.00 0.00 82 LYS A CA 1
ATOM 1236 C C . LYS A 1 82 ? 9.598 11.955 -19.262 1.00 0.00 82 LYS A C 1
ATOM 1237 O O . LYS A 1 82 ? 10.121 10.945 -18.834 1.00 0.00 82 LYS A O 1
ATOM 1256 N N . ASP A 1 83 ? 9.319 12.091 -20.527 1.00 0.00 83 ASP A N 1
ATOM 1257 C CA . ASP A 1 83 ? 9.632 10.991 -21.485 1.00 0.00 83 ASP A CA 1
ATOM 1258 C C . ASP A 1 83 ? 11.140 10.907 -21.725 1.00 0.00 83 ASP A C 1
ATOM 1259 O O . ASP A 1 83 ? 11.652 9.894 -22.162 1.00 0.00 83 ASP A O 1
ATOM 1268 N N . GLN A 1 84 ? 11.857 11.959 -21.433 1.00 0.00 84 GLN A N 1
ATOM 1269 C CA . GLN A 1 84 ? 13.336 11.936 -21.630 1.00 0.00 84 GLN A CA 1
ATOM 1270 C C . GLN A 1 84 ? 13.938 10.731 -20.901 1.00 0.00 84 GLN A C 1
ATOM 1271 O O . GLN A 1 84 ? 14.915 10.152 -21.337 1.00 0.00 84 GLN A O 1
ATOM 1285 N N . ASP A 1 85 ? 13.357 10.350 -19.794 1.00 0.00 85 ASP A N 1
ATOM 1286 C CA . ASP A 1 85 ? 13.887 9.180 -19.033 1.00 0.00 85 ASP A CA 1
ATOM 1287 C C . ASP A 1 85 ? 12.737 8.252 -18.633 1.00 0.00 85 ASP A C 1
ATOM 1288 O O . ASP A 1 85 ? 11.600 8.472 -19.004 1.00 0.00 85 ASP A O 1
ATOM 1297 N N . THR A 1 86 ? 13.015 7.221 -17.880 1.00 0.00 86 THR A N 1
ATOM 1298 C CA . THR A 1 86 ? 11.925 6.293 -17.463 1.00 0.00 86 THR A CA 1
ATOM 1299 C C . THR A 1 86 ? 11.584 6.518 -15.988 1.00 0.00 86 THR A C 1
ATOM 1300 O O . THR A 1 86 ? 12.452 6.553 -15.135 1.00 0.00 86 THR A O 1
ATOM 1311 N N . LEU A 1 87 ? 10.324 6.672 -15.685 1.00 0.00 87 LEU A N 1
ATOM 1312 C CA . LEU A 1 87 ? 9.915 6.900 -14.268 1.00 0.00 87 LEU A CA 1
ATOM 1313 C C . LEU A 1 87 ? 10.444 5.778 -13.378 1.00 0.00 87 LEU A C 1
ATOM 1314 O O . LEU A 1 87 ? 11.010 6.021 -12.331 1.00 0.00 87 LEU A O 1
ATOM 1330 N N . ILE A 1 88 ? 10.276 4.556 -13.790 1.00 0.00 88 ILE A N 1
ATOM 1331 C CA . ILE A 1 88 ? 10.781 3.423 -12.971 1.00 0.00 88 ILE A CA 1
ATOM 1332 C C . ILE A 1 88 ? 12.310 3.347 -13.046 1.00 0.00 88 ILE A C 1
ATOM 1333 O O . ILE A 1 88 ? 12.944 2.655 -12.273 1.00 0.00 88 ILE A O 1
ATOM 1349 N N . GLN A 1 89 ? 12.900 4.027 -13.993 1.00 0.00 89 GLN A N 1
ATOM 1350 C CA . GLN A 1 89 ? 14.381 3.964 -14.145 1.00 0.00 89 GLN A CA 1
ATOM 1351 C C . GLN A 1 89 ? 15.092 5.016 -13.290 1.00 0.00 89 GLN A C 1
ATOM 1352 O O . GLN A 1 89 ? 16.300 4.978 -13.150 1.00 0.00 89 GLN A O 1
ATOM 1366 N N . HIS A 1 90 ? 14.385 5.962 -12.716 1.00 0.00 90 HIS A N 1
ATOM 1367 C CA . HIS A 1 90 ? 15.103 6.986 -11.893 1.00 0.00 90 HIS A CA 1
ATOM 1368 C C . HIS A 1 90 ? 14.128 7.908 -11.170 1.00 0.00 90 HIS A C 1
ATOM 1369 O O . HIS A 1 90 ? 14.330 8.265 -10.025 1.00 0.00 90 HIS A O 1
ATOM 1383 N N . GLY A 1 91 ? 13.087 8.319 -11.833 1.00 0.00 91 GLY A N 1
ATOM 1384 C CA . GLY A 1 91 ? 12.119 9.242 -11.189 1.00 0.00 91 GLY A CA 1
ATOM 1385 C C . GLY A 1 91 ? 11.539 8.603 -9.932 1.00 0.00 91 GLY A C 1
ATOM 1386 O O . GLY A 1 91 ? 11.368 9.256 -8.921 1.00 0.00 91 GLY A O 1
ATOM 1390 N N . ILE A 1 92 ? 11.217 7.340 -9.984 1.00 0.00 92 ILE A N 1
ATOM 1391 C CA . ILE A 1 92 ? 10.622 6.683 -8.784 1.00 0.00 92 ILE A CA 1
ATOM 1392 C C . ILE A 1 92 ? 11.280 5.330 -8.517 1.00 0.00 92 ILE A C 1
ATOM 1393 O O . ILE A 1 92 ? 11.129 4.394 -9.279 1.00 0.00 92 ILE A O 1
ATOM 1409 N N . HIS A 1 93 ? 11.985 5.211 -7.426 1.00 0.00 93 HIS A N 1
ATOM 1410 C CA . HIS A 1 93 ? 12.624 3.908 -7.095 1.00 0.00 93 HIS A CA 1
ATOM 1411 C C . HIS A 1 93 ? 11.623 3.048 -6.323 1.00 0.00 93 HIS A C 1
ATOM 1412 O O . HIS A 1 93 ? 11.593 1.840 -6.452 1.00 0.00 93 HIS A O 1
ATOM 1426 N N . ASP A 1 94 ? 10.793 3.677 -5.528 1.00 0.00 94 ASP A N 1
ATOM 1427 C CA . ASP A 1 94 ? 9.769 2.928 -4.738 1.00 0.00 94 ASP A CA 1
ATOM 1428 C C . ASP A 1 94 ? 8.936 3.905 -3.898 1.00 0.00 94 ASP A C 1
ATOM 1429 O O . ASP A 1 94 ? 8.482 3.576 -2.820 1.00 0.00 94 ASP A O 1
ATOM 1438 N N . GLY A 1 95 ? 8.732 5.106 -4.380 1.00 0.00 95 GLY A N 1
ATOM 1439 C CA . GLY A 1 95 ? 7.929 6.095 -3.604 1.00 0.00 95 GLY A CA 1
ATOM 1440 C C . GLY A 1 95 ? 8.703 7.408 -3.473 1.00 0.00 95 GLY A C 1
ATOM 1441 O O . GLY A 1 95 ? 9.149 7.770 -2.401 1.00 0.00 95 GLY A O 1
ATOM 1445 N N . LEU A 1 96 ? 8.864 8.131 -4.552 1.00 0.00 96 LEU A N 1
ATOM 1446 C CA . LEU A 1 96 ? 9.605 9.424 -4.481 1.00 0.00 96 LEU A CA 1
ATOM 1447 C C . LEU A 1 96 ? 8.635 10.597 -4.647 1.00 0.00 96 LEU A C 1
ATOM 1448 O O . LEU A 1 96 ? 7.523 10.431 -5.112 1.00 0.00 96 LEU A O 1
ATOM 1464 N N . THR A 1 97 ? 9.044 11.779 -4.271 1.00 0.00 97 THR A N 1
ATOM 1465 C CA . THR A 1 97 ? 8.141 12.962 -4.406 1.00 0.00 97 THR A CA 1
ATOM 1466 C C . THR A 1 97 ? 8.682 13.924 -5.467 1.00 0.00 97 THR A C 1
ATOM 1467 O O . THR A 1 97 ? 9.857 14.233 -5.495 1.00 0.00 97 THR A O 1
ATOM 1478 N N . VAL A 1 98 ? 7.831 14.402 -6.335 1.00 0.00 98 VAL A N 1
ATOM 1479 C CA . VAL A 1 98 ? 8.291 15.347 -7.395 1.00 0.00 98 VAL A CA 1
ATOM 1480 C C . VAL A 1 98 ? 7.247 16.446 -7.611 1.00 0.00 98 VAL A C 1
ATOM 1481 O O . VAL A 1 98 ? 6.069 16.247 -7.388 1.00 0.00 98 VAL A O 1
ATOM 1494 N N . HIS A 1 99 ? 7.670 17.608 -8.038 1.00 0.00 99 HIS A N 1
ATOM 1495 C CA . HIS A 1 99 ? 6.697 18.722 -8.260 1.00 0.00 99 HIS A CA 1
ATOM 1496 C C . HIS A 1 99 ? 6.168 18.690 -9.698 1.00 0.00 99 HIS A C 1
ATOM 1497 O O . HIS A 1 99 ? 6.883 18.364 -10.622 1.00 0.00 99 HIS A O 1
ATOM 1511 N N . LEU A 1 100 ? 4.920 19.027 -9.893 1.00 0.00 100 LEU A N 1
ATOM 1512 C CA . LEU A 1 100 ? 4.353 19.016 -11.274 1.00 0.00 100 LEU A CA 1
ATOM 1513 C C . LEU A 1 100 ? 4.295 20.439 -11.837 1.00 0.00 100 LEU A C 1
ATOM 1514 O O . LEU A 1 100 ? 3.765 21.340 -11.218 1.00 0.00 100 LEU A O 1
ATOM 1530 N N . VAL A 1 101 ? 4.836 20.644 -13.009 1.00 0.00 101 VAL A N 1
ATOM 1531 C CA . VAL A 1 101 ? 4.814 22.007 -13.617 1.00 0.00 101 VAL A CA 1
ATOM 1532 C C . VAL A 1 101 ? 4.585 21.908 -15.129 1.00 0.00 101 VAL A C 1
ATOM 1533 O O . VAL A 1 101 ? 5.075 21.007 -15.782 1.00 0.00 101 VAL A O 1
ATOM 1546 N N . ILE A 1 102 ? 3.851 22.831 -15.689 1.00 0.00 102 ILE A N 1
ATOM 1547 C CA . ILE A 1 102 ? 3.598 22.794 -17.161 1.00 0.00 102 ILE A CA 1
ATOM 1548 C C . ILE A 1 102 ? 4.383 23.905 -17.865 1.00 0.00 102 ILE A C 1
ATOM 1549 O O . ILE A 1 102 ? 4.030 25.066 -17.801 1.00 0.00 102 ILE A O 1
ATOM 1565 N N . LYS A 1 103 ? 5.448 23.555 -18.537 1.00 0.00 103 LYS A N 1
ATOM 1566 C CA . LYS A 1 103 ? 6.258 24.588 -19.246 1.00 0.00 103 LYS A CA 1
ATOM 1567 C C . LYS A 1 103 ? 6.127 24.414 -20.761 1.00 0.00 103 LYS A C 1
ATOM 1568 O O . LYS A 1 103 ? 5.845 23.307 -21.188 1.00 0.00 103 LYS A O 1
ATOM 1587 N N . MET A 1 1 ? 33.892 -55.149 -18.494 1.00 0.00 1 MET A N 2
ATOM 1588 C CA . MET A 1 1 ? 34.208 -53.719 -18.778 1.00 0.00 1 MET A CA 2
ATOM 1589 C C . MET A 1 1 ? 34.962 -53.598 -20.105 1.00 0.00 1 MET A C 2
ATOM 1590 O O . MET A 1 1 ? 36.176 -53.646 -20.145 1.00 0.00 1 MET A O 2
ATOM 1606 N N . ALA A 1 2 ? 34.250 -53.442 -21.190 1.00 0.00 2 ALA A N 2
ATOM 1607 C CA . ALA A 1 2 ? 34.925 -53.317 -22.515 1.00 0.00 2 ALA A CA 2
ATOM 1608 C C . ALA A 1 2 ? 34.056 -52.505 -23.479 1.00 0.00 2 ALA A C 2
ATOM 1609 O O . ALA A 1 2 ? 32.863 -52.715 -23.580 1.00 0.00 2 ALA A O 2
ATOM 1616 N N . GLU A 1 3 ? 34.646 -51.581 -24.188 1.00 0.00 3 GLU A N 2
ATOM 1617 C CA . GLU A 1 3 ? 33.860 -50.754 -25.149 1.00 0.00 3 GLU A CA 2
ATOM 1618 C C . GLU A 1 3 ? 34.802 -50.041 -26.123 1.00 0.00 3 GLU A C 2
ATOM 1619 O O . GLU A 1 3 ? 35.865 -49.586 -25.751 1.00 0.00 3 GLU A O 2
ATOM 1631 N N . ASN A 1 4 ? 34.418 -49.942 -27.368 1.00 0.00 4 ASN A N 2
ATOM 1632 C CA . ASN A 1 4 ? 35.291 -49.260 -28.367 1.00 0.00 4 ASN A CA 2
ATOM 1633 C C . ASN A 1 4 ? 34.476 -48.868 -29.603 1.00 0.00 4 ASN A C 2
ATOM 1634 O O . ASN A 1 4 ? 34.362 -49.625 -30.547 1.00 0.00 4 ASN A O 2
ATOM 1645 N N . GLY A 1 5 ? 33.908 -47.692 -29.601 1.00 0.00 5 GLY A N 2
ATOM 1646 C CA . GLY A 1 5 ? 33.099 -47.248 -30.772 1.00 0.00 5 GLY A CA 2
ATOM 1647 C C . GLY A 1 5 ? 33.265 -45.740 -30.966 1.00 0.00 5 GLY A C 2
ATOM 1648 O O . GLY A 1 5 ? 34.261 -45.279 -31.486 1.00 0.00 5 GLY A O 2
ATOM 1652 N N . GLU A 1 6 ? 32.296 -44.970 -30.549 1.00 0.00 6 GLU A N 2
ATOM 1653 C CA . GLU A 1 6 ? 32.395 -43.491 -30.707 1.00 0.00 6 GLU A CA 2
ATOM 1654 C C . GLU A 1 6 ? 31.340 -42.794 -29.842 1.00 0.00 6 GLU A C 2
ATOM 1655 O O . GLU A 1 6 ? 30.241 -42.522 -30.287 1.00 0.00 6 GLU A O 2
ATOM 1667 N N . SER A 1 7 ? 31.666 -42.506 -28.611 1.00 0.00 7 SER A N 2
ATOM 1668 C CA . SER A 1 7 ? 30.684 -41.827 -27.715 1.00 0.00 7 SER A CA 2
ATOM 1669 C C . SER A 1 7 ? 31.328 -40.606 -27.052 1.00 0.00 7 SER A C 2
ATOM 1670 O O . SER A 1 7 ? 31.398 -40.509 -25.841 1.00 0.00 7 SER A O 2
ATOM 1678 N N . SER A 1 8 ? 31.799 -39.673 -27.836 1.00 0.00 8 SER A N 2
ATOM 1679 C CA . SER A 1 8 ? 32.439 -38.457 -27.254 1.00 0.00 8 SER A CA 2
ATOM 1680 C C . SER A 1 8 ? 31.652 -37.204 -27.651 1.00 0.00 8 SER A C 2
ATOM 1681 O O . SER A 1 8 ? 30.525 -37.285 -28.098 1.00 0.00 8 SER A O 2
ATOM 1689 N N . GLY A 1 9 ? 32.239 -36.049 -27.489 1.00 0.00 9 GLY A N 2
ATOM 1690 C CA . GLY A 1 9 ? 31.527 -34.791 -27.856 1.00 0.00 9 GLY A CA 2
ATOM 1691 C C . GLY A 1 9 ? 32.064 -33.633 -27.010 1.00 0.00 9 GLY A C 2
ATOM 1692 O O . GLY A 1 9 ? 33.122 -33.737 -26.420 1.00 0.00 9 GLY A O 2
ATOM 1696 N N . PRO A 1 10 ? 31.313 -32.560 -26.976 1.00 0.00 10 PRO A N 2
ATOM 1697 C CA . PRO A 1 10 ? 31.725 -31.371 -26.191 1.00 0.00 10 PRO A CA 2
ATOM 1698 C C . PRO A 1 10 ? 31.559 -31.639 -24.690 1.00 0.00 10 PRO A C 2
ATOM 1699 O O . PRO A 1 10 ? 30.742 -32.445 -24.294 1.00 0.00 10 PRO A O 2
ATOM 1710 N N . PRO A 1 11 ? 32.344 -30.949 -23.900 1.00 0.00 11 PRO A N 2
ATOM 1711 C CA . PRO A 1 11 ? 32.274 -31.119 -22.428 1.00 0.00 11 PRO A CA 2
ATOM 1712 C C . PRO A 1 11 ? 30.999 -30.479 -21.873 1.00 0.00 11 PRO A C 2
ATOM 1713 O O . PRO A 1 11 ? 30.441 -30.933 -20.894 1.00 0.00 11 PRO A O 2
ATOM 1724 N N . ARG A 1 12 ? 30.534 -29.424 -22.494 1.00 0.00 12 ARG A N 2
ATOM 1725 C CA . ARG A 1 12 ? 29.292 -28.747 -22.009 1.00 0.00 12 ARG A CA 2
ATOM 1726 C C . ARG A 1 12 ? 29.406 -28.431 -20.511 1.00 0.00 12 ARG A C 2
ATOM 1727 O O . ARG A 1 12 ? 28.648 -28.944 -19.710 1.00 0.00 12 ARG A O 2
ATOM 1748 N N . PRO A 1 13 ? 30.357 -27.593 -20.180 1.00 0.00 13 PRO A N 2
ATOM 1749 C CA . PRO A 1 13 ? 30.571 -27.210 -18.762 1.00 0.00 13 PRO A CA 2
ATOM 1750 C C . PRO A 1 13 ? 29.460 -26.265 -18.288 1.00 0.00 13 PRO A C 2
ATOM 1751 O O . PRO A 1 13 ? 29.172 -26.176 -17.111 1.00 0.00 13 PRO A O 2
ATOM 1762 N N . SER A 1 14 ? 28.837 -25.561 -19.196 1.00 0.00 14 SER A N 2
ATOM 1763 C CA . SER A 1 14 ? 27.746 -24.622 -18.795 1.00 0.00 14 SER A CA 2
ATOM 1764 C C . SER A 1 14 ? 26.619 -25.386 -18.093 1.00 0.00 14 SER A C 2
ATOM 1765 O O . SER A 1 14 ? 26.183 -26.424 -18.551 1.00 0.00 14 SER A O 2
ATOM 1773 N N . ARG A 1 15 ? 26.149 -24.880 -16.985 1.00 0.00 15 ARG A N 2
ATOM 1774 C CA . ARG A 1 15 ? 25.052 -25.576 -16.252 1.00 0.00 15 ARG A CA 2
ATOM 1775 C C . ARG A 1 15 ? 23.743 -24.795 -16.391 1.00 0.00 15 ARG A C 2
ATOM 1776 O O . ARG A 1 15 ? 23.606 -23.700 -15.880 1.00 0.00 15 ARG A O 2
ATOM 1797 N N . GLY A 1 16 ? 22.781 -25.349 -17.079 1.00 0.00 16 GLY A N 2
ATOM 1798 C CA . GLY A 1 16 ? 21.481 -24.639 -17.254 1.00 0.00 16 GLY A CA 2
ATOM 1799 C C . GLY A 1 16 ? 21.704 -23.348 -18.046 1.00 0.00 16 GLY A C 2
ATOM 1800 O O . GLY A 1 16 ? 21.394 -22.271 -17.574 1.00 0.00 16 GLY A O 2
ATOM 1804 N N . PRO A 1 17 ? 22.238 -23.496 -19.232 1.00 0.00 17 PRO A N 2
ATOM 1805 C CA . PRO A 1 17 ? 22.503 -22.321 -20.098 1.00 0.00 17 PRO A CA 2
ATOM 1806 C C . PRO A 1 17 ? 21.192 -21.763 -20.659 1.00 0.00 17 PRO A C 2
ATOM 1807 O O . PRO A 1 17 ? 20.942 -21.820 -21.848 1.00 0.00 17 PRO A O 2
ATOM 1818 N N . ALA A 1 18 ? 20.354 -21.222 -19.813 1.00 0.00 18 ALA A N 2
ATOM 1819 C CA . ALA A 1 18 ? 19.055 -20.657 -20.291 1.00 0.00 18 ALA A CA 2
ATOM 1820 C C . ALA A 1 18 ? 18.277 -21.706 -21.092 1.00 0.00 18 ALA A C 2
ATOM 1821 O O . ALA A 1 18 ? 17.554 -21.385 -22.015 1.00 0.00 18 ALA A O 2
ATOM 1828 N N . ALA A 1 19 ? 18.421 -22.957 -20.746 1.00 0.00 19 ALA A N 2
ATOM 1829 C CA . ALA A 1 19 ? 17.692 -24.028 -21.486 1.00 0.00 19 ALA A CA 2
ATOM 1830 C C . ALA A 1 19 ? 17.022 -24.989 -20.501 1.00 0.00 19 ALA A C 2
ATOM 1831 O O . ALA A 1 19 ? 15.890 -25.392 -20.686 1.00 0.00 19 ALA A O 2
ATOM 1838 N N . ALA A 1 20 ? 17.713 -25.360 -19.456 1.00 0.00 20 ALA A N 2
ATOM 1839 C CA . ALA A 1 20 ? 17.118 -26.295 -18.458 1.00 0.00 20 ALA A CA 2
ATOM 1840 C C . ALA A 1 20 ? 16.393 -25.508 -17.363 1.00 0.00 20 ALA A C 2
ATOM 1841 O O . ALA A 1 20 ? 16.606 -25.724 -16.186 1.00 0.00 20 ALA A O 2
ATOM 1848 N N . GLN A 1 21 ? 15.537 -24.596 -17.742 1.00 0.00 21 GLN A N 2
ATOM 1849 C CA . GLN A 1 21 ? 14.798 -23.794 -16.725 1.00 0.00 21 GLN A CA 2
ATOM 1850 C C . GLN A 1 21 ? 13.671 -23.002 -17.397 1.00 0.00 21 GLN A C 2
ATOM 1851 O O . GLN A 1 21 ? 13.506 -21.821 -17.163 1.00 0.00 21 GLN A O 2
ATOM 1865 N N . GLY A 1 22 ? 12.896 -23.646 -18.228 1.00 0.00 22 GLY A N 2
ATOM 1866 C CA . GLY A 1 22 ? 11.781 -22.933 -18.915 1.00 0.00 22 GLY A CA 2
ATOM 1867 C C . GLY A 1 22 ? 10.773 -22.436 -17.878 1.00 0.00 22 GLY A C 2
ATOM 1868 O O . GLY A 1 22 ? 11.023 -21.486 -17.161 1.00 0.00 22 GLY A O 2
ATOM 1872 N N . SER A 1 23 ? 9.632 -23.072 -17.792 1.00 0.00 23 SER A N 2
ATOM 1873 C CA . SER A 1 23 ? 8.599 -22.641 -16.799 1.00 0.00 23 SER A CA 2
ATOM 1874 C C . SER A 1 23 ? 8.311 -21.142 -16.942 1.00 0.00 23 SER A C 2
ATOM 1875 O O . SER A 1 23 ? 8.436 -20.384 -16.000 1.00 0.00 23 SER A O 2
ATOM 1883 N N . ALA A 1 24 ? 7.929 -20.711 -18.114 1.00 0.00 24 ALA A N 2
ATOM 1884 C CA . ALA A 1 24 ? 7.633 -19.264 -18.321 1.00 0.00 24 ALA A CA 2
ATOM 1885 C C . ALA A 1 24 ? 6.147 -18.986 -18.077 1.00 0.00 24 ALA A C 2
ATOM 1886 O O . ALA A 1 24 ? 5.367 -18.880 -19.003 1.00 0.00 24 ALA A O 2
ATOM 1893 N N . ALA A 1 25 ? 5.751 -18.869 -16.837 1.00 0.00 25 ALA A N 2
ATOM 1894 C CA . ALA A 1 25 ? 4.316 -18.598 -16.532 1.00 0.00 25 ALA A CA 2
ATOM 1895 C C . ALA A 1 25 ? 4.132 -17.142 -16.095 1.00 0.00 25 ALA A C 2
ATOM 1896 O O . ALA A 1 25 ? 3.206 -16.813 -15.381 1.00 0.00 25 ALA A O 2
ATOM 1903 N N . ALA A 1 26 ? 5.007 -16.269 -16.519 1.00 0.00 26 ALA A N 2
ATOM 1904 C CA . ALA A 1 26 ? 4.883 -14.834 -16.129 1.00 0.00 26 ALA A CA 2
ATOM 1905 C C . ALA A 1 26 ? 5.849 -13.975 -16.954 1.00 0.00 26 ALA A C 2
ATOM 1906 O O . ALA A 1 26 ? 6.743 -13.353 -16.413 1.00 0.00 26 ALA A O 2
ATOM 1913 N N . PRO A 1 27 ? 5.639 -13.969 -18.247 1.00 0.00 27 PRO A N 2
ATOM 1914 C CA . PRO A 1 27 ? 6.507 -13.178 -19.153 1.00 0.00 27 PRO A CA 2
ATOM 1915 C C . PRO A 1 27 ? 6.207 -11.683 -19.010 1.00 0.00 27 PRO A C 2
ATOM 1916 O O . PRO A 1 27 ? 5.721 -11.047 -19.924 1.00 0.00 27 PRO A O 2
ATOM 1927 N N . ALA A 1 28 ? 6.495 -11.118 -17.868 1.00 0.00 28 ALA A N 2
ATOM 1928 C CA . ALA A 1 28 ? 6.227 -9.665 -17.662 1.00 0.00 28 ALA A CA 2
ATOM 1929 C C . ALA A 1 28 ? 6.964 -9.160 -16.418 1.00 0.00 28 ALA A C 2
ATOM 1930 O O . ALA A 1 28 ? 7.750 -9.870 -15.821 1.00 0.00 28 ALA A O 2
ATOM 1937 N N . GLU A 1 29 ? 6.714 -7.940 -16.023 1.00 0.00 29 GLU A N 2
ATOM 1938 C CA . GLU A 1 29 ? 7.400 -7.388 -14.817 1.00 0.00 29 GLU A CA 2
ATOM 1939 C C . GLU A 1 29 ? 6.523 -6.323 -14.148 1.00 0.00 29 GLU A C 2
ATOM 1940 O O . GLU A 1 29 ? 6.742 -5.140 -14.323 1.00 0.00 29 GLU A O 2
ATOM 1952 N N . PRO A 1 30 ? 5.552 -6.779 -13.397 1.00 0.00 30 PRO A N 2
ATOM 1953 C CA . PRO A 1 30 ? 4.632 -5.852 -12.693 1.00 0.00 30 PRO A CA 2
ATOM 1954 C C . PRO A 1 30 ? 5.276 -5.284 -11.433 1.00 0.00 30 PRO A C 2
ATOM 1955 O O . PRO A 1 30 ? 4.633 -5.154 -10.412 1.00 0.00 30 PRO A O 2
ATOM 1966 N N . LYS A 1 31 ? 6.521 -4.897 -11.501 1.00 0.00 31 LYS A N 2
ATOM 1967 C CA . LYS A 1 31 ? 7.157 -4.282 -10.309 1.00 0.00 31 LYS A CA 2
ATOM 1968 C C . LYS A 1 31 ? 6.565 -2.884 -10.177 1.00 0.00 31 LYS A C 2
ATOM 1969 O O . LYS A 1 31 ? 7.234 -1.888 -10.368 1.00 0.00 31 LYS A O 2
ATOM 1988 N N . ILE A 1 32 ? 5.290 -2.813 -9.903 1.00 0.00 32 ILE A N 2
ATOM 1989 C CA . ILE A 1 32 ? 4.615 -1.495 -9.816 1.00 0.00 32 ILE A CA 2
ATOM 1990 C C . ILE A 1 32 ? 5.276 -0.616 -8.746 1.00 0.00 32 ILE A C 2
ATOM 1991 O O . ILE A 1 32 ? 5.386 -1.001 -7.599 1.00 0.00 32 ILE A O 2
ATOM 2007 N N . ILE A 1 33 ? 5.705 0.562 -9.113 1.00 0.00 33 ILE A N 2
ATOM 2008 C CA . ILE A 1 33 ? 6.345 1.465 -8.112 1.00 0.00 33 ILE A CA 2
ATOM 2009 C C . ILE A 1 33 ? 5.403 2.628 -7.787 1.00 0.00 33 ILE A C 2
ATOM 2010 O O . ILE A 1 33 ? 4.502 2.940 -8.542 1.00 0.00 33 ILE A O 2
ATOM 2026 N N . LYS A 1 34 ? 5.597 3.260 -6.661 1.00 0.00 34 LYS A N 2
ATOM 2027 C CA . LYS A 1 34 ? 4.707 4.393 -6.277 1.00 0.00 34 LYS A CA 2
ATOM 2028 C C . LYS A 1 34 ? 5.328 5.729 -6.687 1.00 0.00 34 LYS A C 2
ATOM 2029 O O . LYS A 1 34 ? 6.528 5.913 -6.629 1.00 0.00 34 LYS A O 2
ATOM 2048 N N . VAL A 1 35 ? 4.516 6.667 -7.092 1.00 0.00 35 VAL A N 2
ATOM 2049 C CA . VAL A 1 35 ? 5.048 7.999 -7.496 1.00 0.00 35 VAL A CA 2
ATOM 2050 C C . VAL A 1 35 ? 4.190 9.107 -6.877 1.00 0.00 35 VAL A C 2
ATOM 2051 O O . VAL A 1 35 ? 3.030 9.264 -7.204 1.00 0.00 35 VAL A O 2
ATOM 2064 N N . THR A 1 36 ? 4.750 9.871 -5.979 1.00 0.00 36 THR A N 2
ATOM 2065 C CA . THR A 1 36 ? 3.967 10.963 -5.331 1.00 0.00 36 THR A CA 2
ATOM 2066 C C . THR A 1 36 ? 3.879 12.177 -6.258 1.00 0.00 36 THR A C 2
ATOM 2067 O O . THR A 1 36 ? 4.833 12.912 -6.426 1.00 0.00 36 THR A O 2
ATOM 2078 N N . VAL A 1 37 ? 2.739 12.393 -6.860 1.00 0.00 37 VAL A N 2
ATOM 2079 C CA . VAL A 1 37 ? 2.588 13.562 -7.775 1.00 0.00 37 VAL A CA 2
ATOM 2080 C C . VAL A 1 37 ? 1.955 14.734 -7.024 1.00 0.00 37 VAL A C 2
ATOM 2081 O O . VAL A 1 37 ? 0.919 14.598 -6.400 1.00 0.00 37 VAL A O 2
ATOM 2094 N N . LYS A 1 38 ? 2.567 15.888 -7.078 1.00 0.00 38 LYS A N 2
ATOM 2095 C CA . LYS A 1 38 ? 1.999 17.069 -6.367 1.00 0.00 38 LYS A CA 2
ATOM 2096 C C . LYS A 1 38 ? 1.530 18.117 -7.379 1.00 0.00 38 LYS A C 2
ATOM 2097 O O . LYS A 1 38 ? 2.296 18.595 -8.191 1.00 0.00 38 LYS A O 2
ATOM 2116 N N . THR A 1 39 ? 0.277 18.479 -7.330 1.00 0.00 39 THR A N 2
ATOM 2117 C CA . THR A 1 39 ? -0.250 19.496 -8.283 1.00 0.00 39 THR A CA 2
ATOM 2118 C C . THR A 1 39 ? -0.849 20.676 -7.507 1.00 0.00 39 THR A C 2
ATOM 2119 O O . THR A 1 39 ? -1.073 20.576 -6.318 1.00 0.00 39 THR A O 2
ATOM 2130 N N . PRO A 1 40 ? -1.090 21.759 -8.202 1.00 0.00 40 PRO A N 2
ATOM 2131 C CA . PRO A 1 40 ? -1.672 22.960 -7.550 1.00 0.00 40 PRO A CA 2
ATOM 2132 C C . PRO A 1 40 ? -3.137 22.709 -7.176 1.00 0.00 40 PRO A C 2
ATOM 2133 O O . PRO A 1 40 ? -4.032 23.383 -7.647 1.00 0.00 40 PRO A O 2
ATOM 2144 N N . LYS A 1 41 ? -3.383 21.742 -6.331 1.00 0.00 41 LYS A N 2
ATOM 2145 C CA . LYS A 1 41 ? -4.785 21.434 -5.917 1.00 0.00 41 LYS A CA 2
ATOM 2146 C C . LYS A 1 41 ? -4.781 20.340 -4.847 1.00 0.00 41 LYS A C 2
ATOM 2147 O O . LYS A 1 41 ? -5.509 20.405 -3.875 1.00 0.00 41 LYS A O 2
ATOM 2166 N N . GLU A 1 42 ? -3.962 19.335 -5.019 1.00 0.00 42 GLU A N 2
ATOM 2167 C CA . GLU A 1 42 ? -3.902 18.232 -4.015 1.00 0.00 42 GLU A CA 2
ATOM 2168 C C . GLU A 1 42 ? -2.702 17.322 -4.305 1.00 0.00 42 GLU A C 2
ATOM 2169 O O . GLU A 1 42 ? -2.099 17.393 -5.357 1.00 0.00 42 GLU A O 2
ATOM 2181 N N . LYS A 1 43 ? -2.354 16.468 -3.378 1.00 0.00 43 LYS A N 2
ATOM 2182 C CA . LYS A 1 43 ? -1.193 15.554 -3.598 1.00 0.00 43 LYS A CA 2
ATOM 2183 C C . LYS A 1 43 ? -1.637 14.092 -3.476 1.00 0.00 43 LYS A C 2
ATOM 2184 O O . LYS A 1 43 ? -2.105 13.658 -2.442 1.00 0.00 43 LYS A O 2
ATOM 2203 N N . GLU A 1 44 ? -1.497 13.331 -4.529 1.00 0.00 44 GLU A N 2
ATOM 2204 C CA . GLU A 1 44 ? -1.915 11.898 -4.478 1.00 0.00 44 GLU A CA 2
ATOM 2205 C C . GLU A 1 44 ? -0.850 11.004 -5.120 1.00 0.00 44 GLU A C 2
ATOM 2206 O O . GLU A 1 44 ? -0.330 11.303 -6.179 1.00 0.00 44 GLU A O 2
ATOM 2218 N N . GLU A 1 45 ? -0.528 9.904 -4.492 1.00 0.00 45 GLU A N 2
ATOM 2219 C CA . GLU A 1 45 ? 0.494 8.983 -5.071 1.00 0.00 45 GLU A CA 2
ATOM 2220 C C . GLU A 1 45 ? -0.125 8.185 -6.221 1.00 0.00 45 GLU A C 2
ATOM 2221 O O . GLU A 1 45 ? -1.311 7.918 -6.233 1.00 0.00 45 GLU A O 2
ATOM 2233 N N . PHE A 1 46 ? 0.663 7.807 -7.191 1.00 0.00 46 PHE A N 2
ATOM 2234 C CA . PHE A 1 46 ? 0.111 7.032 -8.340 1.00 0.00 46 PHE A CA 2
ATOM 2235 C C . PHE A 1 46 ? 0.805 5.671 -8.453 1.00 0.00 46 PHE A C 2
ATOM 2236 O O . PHE A 1 46 ? 1.956 5.580 -8.833 1.00 0.00 46 PHE A O 2
ATOM 2253 N N . ALA A 1 47 ? 0.109 4.613 -8.135 1.00 0.00 47 ALA A N 2
ATOM 2254 C CA . ALA A 1 47 ? 0.722 3.257 -8.234 1.00 0.00 47 ALA A CA 2
ATOM 2255 C C . ALA A 1 47 ? 0.635 2.761 -9.680 1.00 0.00 47 ALA A C 2
ATOM 2256 O O . ALA A 1 47 ? -0.421 2.386 -10.151 1.00 0.00 47 ALA A O 2
ATOM 2263 N N . VAL A 1 48 ? 1.730 2.771 -10.390 1.00 0.00 48 VAL A N 2
ATOM 2264 C CA . VAL A 1 48 ? 1.701 2.315 -11.811 1.00 0.00 48 VAL A CA 2
ATOM 2265 C C . VAL A 1 48 ? 2.836 1.323 -12.085 1.00 0.00 48 VAL A C 2
ATOM 2266 O O . VAL A 1 48 ? 3.830 1.311 -11.386 1.00 0.00 48 VAL A O 2
ATOM 2279 N N . PRO A 1 49 ? 2.651 0.519 -13.102 1.00 0.00 49 PRO A N 2
ATOM 2280 C CA . PRO A 1 49 ? 3.677 -0.485 -13.471 1.00 0.00 49 PRO A CA 2
ATOM 2281 C C . PRO A 1 49 ? 4.912 0.215 -14.039 1.00 0.00 49 PRO A C 2
ATOM 2282 O O . PRO A 1 49 ? 4.890 0.744 -15.134 1.00 0.00 49 PRO A O 2
ATOM 2293 N N . GLU A 1 50 ? 5.986 0.229 -13.296 1.00 0.00 50 GLU A N 2
ATOM 2294 C CA . GLU A 1 50 ? 7.229 0.901 -13.776 1.00 0.00 50 GLU A CA 2
ATOM 2295 C C . GLU A 1 50 ? 7.600 0.416 -15.184 1.00 0.00 50 GLU A C 2
ATOM 2296 O O . GLU A 1 50 ? 8.255 1.110 -15.936 1.00 0.00 50 GLU A O 2
ATOM 2308 N N . ASN A 1 51 ? 7.184 -0.770 -15.542 1.00 0.00 51 ASN A N 2
ATOM 2309 C CA . ASN A 1 51 ? 7.513 -1.303 -16.900 1.00 0.00 51 ASN A CA 2
ATOM 2310 C C . ASN A 1 51 ? 7.083 -0.310 -17.987 1.00 0.00 51 ASN A C 2
ATOM 2311 O O . ASN A 1 51 ? 7.607 -0.313 -19.083 1.00 0.00 51 ASN A O 2
ATOM 2322 N N . SER A 1 52 ? 6.131 0.536 -17.692 1.00 0.00 52 SER A N 2
ATOM 2323 C CA . SER A 1 52 ? 5.667 1.524 -18.710 1.00 0.00 52 SER A CA 2
ATOM 2324 C C . SER A 1 52 ? 6.558 2.770 -18.692 1.00 0.00 52 SER A C 2
ATOM 2325 O O . SER A 1 52 ? 6.965 3.240 -17.647 1.00 0.00 52 SER A O 2
ATOM 2333 N N . SER A 1 53 ? 6.856 3.310 -19.843 1.00 0.00 53 SER A N 2
ATOM 2334 C CA . SER A 1 53 ? 7.715 4.530 -19.905 1.00 0.00 53 SER A CA 2
ATOM 2335 C C . SER A 1 53 ? 6.941 5.739 -19.374 1.00 0.00 53 SER A C 2
ATOM 2336 O O . SER A 1 53 ? 5.754 5.660 -19.123 1.00 0.00 53 SER A O 2
ATOM 2344 N N . VAL A 1 54 ? 7.596 6.859 -19.204 1.00 0.00 54 VAL A N 2
ATOM 2345 C CA . VAL A 1 54 ? 6.875 8.059 -18.693 1.00 0.00 54 VAL A CA 2
ATOM 2346 C C . VAL A 1 54 ? 5.855 8.544 -19.718 1.00 0.00 54 VAL A C 2
ATOM 2347 O O . VAL A 1 54 ? 4.805 9.011 -19.362 1.00 0.00 54 VAL A O 2
ATOM 2360 N N . GLN A 1 55 ? 6.154 8.448 -20.984 1.00 0.00 55 GLN A N 2
ATOM 2361 C CA . GLN A 1 55 ? 5.181 8.928 -22.016 1.00 0.00 55 GLN A CA 2
ATOM 2362 C C . GLN A 1 55 ? 3.780 8.377 -21.717 1.00 0.00 55 GLN A C 2
ATOM 2363 O O . GLN A 1 55 ? 2.792 9.083 -21.804 1.00 0.00 55 GLN A O 2
ATOM 2377 N N . GLN A 1 56 ? 3.692 7.126 -21.356 1.00 0.00 56 GLN A N 2
ATOM 2378 C CA . GLN A 1 56 ? 2.361 6.526 -21.042 1.00 0.00 56 GLN A CA 2
ATOM 2379 C C . GLN A 1 56 ? 1.808 7.095 -19.727 1.00 0.00 56 GLN A C 2
ATOM 2380 O O . GLN A 1 56 ? 0.652 7.461 -19.637 1.00 0.00 56 GLN A O 2
ATOM 2394 N N . PHE A 1 57 ? 2.623 7.164 -18.705 1.00 0.00 57 PHE A N 2
ATOM 2395 C CA . PHE A 1 57 ? 2.145 7.699 -17.390 1.00 0.00 57 PHE A CA 2
ATOM 2396 C C . PHE A 1 57 ? 1.888 9.209 -17.482 1.00 0.00 57 PHE A C 2
ATOM 2397 O O . PHE A 1 57 ? 0.948 9.725 -16.906 1.00 0.00 57 PHE A O 2
ATOM 2414 N N . LYS A 1 58 ? 2.720 9.916 -18.195 1.00 0.00 58 LYS A N 2
ATOM 2415 C CA . LYS A 1 58 ? 2.541 11.390 -18.325 1.00 0.00 58 LYS A CA 2
ATOM 2416 C C . LYS A 1 58 ? 1.159 11.691 -18.905 1.00 0.00 58 LYS A C 2
ATOM 2417 O O . LYS A 1 58 ? 0.445 12.551 -18.425 1.00 0.00 58 LYS A O 2
ATOM 2436 N N . GLU A 1 59 ? 0.773 10.977 -19.928 1.00 0.00 59 GLU A N 2
ATOM 2437 C CA . GLU A 1 59 ? -0.569 11.205 -20.537 1.00 0.00 59 GLU A CA 2
ATOM 2438 C C . GLU A 1 59 ? -1.659 10.621 -19.631 1.00 0.00 59 GLU A C 2
ATOM 2439 O O . GLU A 1 59 ? -2.824 10.946 -19.759 1.00 0.00 59 GLU A O 2
ATOM 2451 N N . ALA A 1 60 ? -1.289 9.765 -18.713 1.00 0.00 60 ALA A N 2
ATOM 2452 C CA . ALA A 1 60 ? -2.301 9.163 -17.796 1.00 0.00 60 ALA A CA 2
ATOM 2453 C C . ALA A 1 60 ? -2.876 10.240 -16.875 1.00 0.00 60 ALA A C 2
ATOM 2454 O O . ALA A 1 60 ? -4.072 10.318 -16.668 1.00 0.00 60 ALA A O 2
ATOM 2461 N N . ILE A 1 61 ? -2.035 11.076 -16.325 1.00 0.00 61 ILE A N 2
ATOM 2462 C CA . ILE A 1 61 ? -2.537 12.154 -15.422 1.00 0.00 61 ILE A CA 2
ATOM 2463 C C . ILE A 1 61 ? -3.490 13.073 -16.196 1.00 0.00 61 ILE A C 2
ATOM 2464 O O . ILE A 1 61 ? -4.484 13.535 -15.674 1.00 0.00 61 ILE A O 2
ATOM 2480 N N . SER A 1 62 ? -3.191 13.341 -17.437 1.00 0.00 62 SER A N 2
ATOM 2481 C CA . SER A 1 62 ? -4.074 14.232 -18.245 1.00 0.00 62 SER A CA 2
ATOM 2482 C C . SER A 1 62 ? -5.522 13.728 -18.223 1.00 0.00 62 SER A C 2
ATOM 2483 O O . SER A 1 62 ? -6.447 14.491 -18.037 1.00 0.00 62 SER A O 2
ATOM 2491 N N . LYS A 1 63 ? -5.726 12.455 -18.425 1.00 0.00 63 LYS A N 2
ATOM 2492 C CA . LYS A 1 63 ? -7.120 11.915 -18.429 1.00 0.00 63 LYS A CA 2
ATOM 2493 C C . LYS A 1 63 ? -7.753 11.986 -17.033 1.00 0.00 63 LYS A C 2
ATOM 2494 O O . LYS A 1 63 ? -8.823 12.535 -16.860 1.00 0.00 63 LYS A O 2
ATOM 2513 N N . ARG A 1 64 ? -7.113 11.424 -16.040 1.00 0.00 64 ARG A N 2
ATOM 2514 C CA . ARG A 1 64 ? -7.700 11.452 -14.664 1.00 0.00 64 ARG A CA 2
ATOM 2515 C C . ARG A 1 64 ? -7.607 12.854 -14.050 1.00 0.00 64 ARG A C 2
ATOM 2516 O O . ARG A 1 64 ? -8.592 13.416 -13.612 1.00 0.00 64 ARG A O 2
ATOM 2537 N N . PHE A 1 65 ? -6.430 13.417 -14.012 1.00 0.00 65 PHE A N 2
ATOM 2538 C CA . PHE A 1 65 ? -6.266 14.779 -13.421 1.00 0.00 65 PHE A CA 2
ATOM 2539 C C . PHE A 1 65 ? -6.947 15.832 -14.300 1.00 0.00 65 PHE A C 2
ATOM 2540 O O . PHE A 1 65 ? -7.498 16.796 -13.807 1.00 0.00 65 PHE A O 2
ATOM 2557 N N . LYS A 1 66 ? -6.898 15.659 -15.599 1.00 0.00 66 LYS A N 2
ATOM 2558 C CA . LYS A 1 66 ? -7.529 16.648 -16.535 1.00 0.00 66 LYS A CA 2
ATOM 2559 C C . LYS A 1 66 ? -6.746 17.963 -16.514 1.00 0.00 66 LYS A C 2
ATOM 2560 O O . LYS A 1 66 ? -7.113 18.906 -15.841 1.00 0.00 66 LYS A O 2
ATOM 2579 N N . SER A 1 67 ? -5.667 18.026 -17.249 1.00 0.00 67 SER A N 2
ATOM 2580 C CA . SER A 1 67 ? -4.851 19.274 -17.282 1.00 0.00 67 SER A CA 2
ATOM 2581 C C . SER A 1 67 ? -4.062 19.355 -18.593 1.00 0.00 67 SER A C 2
ATOM 2582 O O . SER A 1 67 ? -4.400 20.111 -19.484 1.00 0.00 67 SER A O 2
ATOM 2590 N N . GLN A 1 68 ? -3.016 18.581 -18.719 1.00 0.00 68 GLN A N 2
ATOM 2591 C CA . GLN A 1 68 ? -2.207 18.611 -19.974 1.00 0.00 68 GLN A CA 2
ATOM 2592 C C . GLN A 1 68 ? -1.361 17.339 -20.088 1.00 0.00 68 GLN A C 2
ATOM 2593 O O . GLN A 1 68 ? -1.396 16.482 -19.228 1.00 0.00 68 GLN A O 2
ATOM 2607 N N . THR A 1 69 ? -0.602 17.212 -21.145 1.00 0.00 69 THR A N 2
ATOM 2608 C CA . THR A 1 69 ? 0.245 15.994 -21.315 1.00 0.00 69 THR A CA 2
ATOM 2609 C C . THR A 1 69 ? 1.616 16.371 -21.884 1.00 0.00 69 THR A C 2
ATOM 2610 O O . THR A 1 69 ? 2.636 16.158 -21.257 1.00 0.00 69 THR A O 2
ATOM 2621 N N . ASP A 1 70 ? 1.649 16.924 -23.067 1.00 0.00 70 ASP A N 2
ATOM 2622 C CA . ASP A 1 70 ? 2.956 17.311 -23.679 1.00 0.00 70 ASP A CA 2
ATOM 2623 C C . ASP A 1 70 ? 3.684 18.322 -22.785 1.00 0.00 70 ASP A C 2
ATOM 2624 O O . ASP A 1 70 ? 4.722 18.031 -22.225 1.00 0.00 70 ASP A O 2
ATOM 2633 N N . GLN A 1 71 ? 3.145 19.505 -22.649 1.00 0.00 71 GLN A N 2
ATOM 2634 C CA . GLN A 1 71 ? 3.804 20.533 -21.790 1.00 0.00 71 GLN A CA 2
ATOM 2635 C C . GLN A 1 71 ? 3.927 20.023 -20.351 1.00 0.00 71 GLN A C 2
ATOM 2636 O O . GLN A 1 71 ? 4.790 20.442 -19.606 1.00 0.00 71 GLN A O 2
ATOM 2650 N N . LEU A 1 72 ? 3.064 19.125 -19.958 1.00 0.00 72 LEU A N 2
ATOM 2651 C CA . LEU A 1 72 ? 3.120 18.585 -18.566 1.00 0.00 72 LEU A CA 2
ATOM 2652 C C . LEU A 1 72 ? 4.468 17.910 -18.300 1.00 0.00 72 LEU A C 2
ATOM 2653 O O . LEU A 1 72 ? 4.952 17.126 -19.093 1.00 0.00 72 LEU A O 2
ATOM 2669 N N . VAL A 1 73 ? 5.071 18.204 -17.178 1.00 0.00 73 VAL A N 2
ATOM 2670 C CA . VAL A 1 73 ? 6.384 17.580 -16.835 1.00 0.00 73 VAL A CA 2
ATOM 2671 C C . VAL A 1 73 ? 6.532 17.518 -15.311 1.00 0.00 73 VAL A C 2
ATOM 2672 O O . VAL A 1 73 ? 5.886 18.252 -14.590 1.00 0.00 73 VAL A O 2
ATOM 2685 N N . LEU A 1 74 ? 7.373 16.649 -14.813 1.00 0.00 74 LEU A N 2
ATOM 2686 C CA . LEU A 1 74 ? 7.546 16.554 -13.335 1.00 0.00 74 LEU A CA 2
ATOM 2687 C C . LEU A 1 74 ? 9.004 16.818 -12.955 1.00 0.00 74 LEU A C 2
ATOM 2688 O O . LEU A 1 74 ? 9.908 16.143 -13.408 1.00 0.00 74 LEU A O 2
ATOM 2704 N N . ILE A 1 75 ? 9.239 17.802 -12.127 1.00 0.00 75 ILE A N 2
ATOM 2705 C CA . ILE A 1 75 ? 10.637 18.120 -11.716 1.00 0.00 75 ILE A CA 2
ATOM 2706 C C . ILE A 1 75 ? 11.105 17.135 -10.642 1.00 0.00 75 ILE A C 2
ATOM 2707 O O . ILE A 1 75 ? 10.730 17.232 -9.490 1.00 0.00 75 ILE A O 2
ATOM 2723 N N . PHE A 1 76 ? 11.925 16.191 -11.015 1.00 0.00 76 PHE A N 2
ATOM 2724 C CA . PHE A 1 76 ? 12.425 15.198 -10.019 1.00 0.00 76 PHE A CA 2
ATOM 2725 C C . PHE A 1 76 ? 13.926 15.397 -9.786 1.00 0.00 76 PHE A C 2
ATOM 2726 O O . PHE A 1 76 ? 14.724 15.298 -10.699 1.00 0.00 76 PHE A O 2
ATOM 2743 N N . ALA A 1 77 ? 14.313 15.679 -8.569 1.00 0.00 77 ALA A N 2
ATOM 2744 C CA . ALA A 1 77 ? 15.762 15.889 -8.263 1.00 0.00 77 ALA A CA 2
ATOM 2745 C C . ALA A 1 77 ? 16.332 17.019 -9.125 1.00 0.00 77 ALA A C 2
ATOM 2746 O O . ALA A 1 77 ? 17.505 17.033 -9.447 1.00 0.00 77 ALA A O 2
ATOM 2753 N N . GLY A 1 78 ? 15.514 17.968 -9.497 1.00 0.00 78 GLY A N 2
ATOM 2754 C CA . GLY A 1 78 ? 16.012 19.098 -10.334 1.00 0.00 78 GLY A CA 2
ATOM 2755 C C . GLY A 1 78 ? 16.188 18.627 -11.778 1.00 0.00 78 GLY A C 2
ATOM 2756 O O . GLY A 1 78 ? 17.015 19.134 -12.509 1.00 0.00 78 GLY A O 2
ATOM 2760 N N . LYS A 1 79 ? 15.415 17.660 -12.194 1.00 0.00 79 LYS A N 2
ATOM 2761 C CA . LYS A 1 79 ? 15.535 17.154 -13.591 1.00 0.00 79 LYS A CA 2
ATOM 2762 C C . LYS A 1 79 ? 14.163 17.149 -14.268 1.00 0.00 79 LYS A C 2
ATOM 2763 O O . LYS A 1 79 ? 13.189 17.631 -13.722 1.00 0.00 79 LYS A O 2
ATOM 2782 N N . ILE A 1 80 ? 14.077 16.595 -15.448 1.00 0.00 80 ILE A N 2
ATOM 2783 C CA . ILE A 1 80 ? 12.760 16.551 -16.157 1.00 0.00 80 ILE A CA 2
ATOM 2784 C C . ILE A 1 80 ? 12.154 15.154 -16.065 1.00 0.00 80 ILE A C 2
ATOM 2785 O O . ILE A 1 80 ? 12.260 14.362 -16.981 1.00 0.00 80 ILE A O 2
ATOM 2801 N N . LEU A 1 81 ? 11.501 14.847 -14.976 1.00 0.00 81 LEU A N 2
ATOM 2802 C CA . LEU A 1 81 ? 10.874 13.505 -14.849 1.00 0.00 81 LEU A CA 2
ATOM 2803 C C . LEU A 1 81 ? 9.745 13.395 -15.871 1.00 0.00 81 LEU A C 2
ATOM 2804 O O . LEU A 1 81 ? 8.591 13.632 -15.566 1.00 0.00 81 LEU A O 2
ATOM 2820 N N . LYS A 1 82 ? 10.074 13.057 -17.087 1.00 0.00 82 LYS A N 2
ATOM 2821 C CA . LYS A 1 82 ? 9.031 12.948 -18.140 1.00 0.00 82 LYS A CA 2
ATOM 2822 C C . LYS A 1 82 ? 9.423 11.875 -19.168 1.00 0.00 82 LYS A C 2
ATOM 2823 O O . LYS A 1 82 ? 10.038 10.882 -18.834 1.00 0.00 82 LYS A O 2
ATOM 2842 N N . ASP A 1 83 ? 9.059 12.062 -20.406 1.00 0.00 83 ASP A N 2
ATOM 2843 C CA . ASP A 1 83 ? 9.392 11.045 -21.453 1.00 0.00 83 ASP A CA 2
ATOM 2844 C C . ASP A 1 83 ? 10.882 11.083 -21.813 1.00 0.00 83 ASP A C 2
ATOM 2845 O O . ASP A 1 83 ? 11.395 10.181 -22.445 1.00 0.00 83 ASP A O 2
ATOM 2854 N N . GLN A 1 84 ? 11.578 12.117 -21.424 1.00 0.00 84 GLN A N 2
ATOM 2855 C CA . GLN A 1 84 ? 13.034 12.210 -21.751 1.00 0.00 84 GLN A CA 2
ATOM 2856 C C . GLN A 1 84 ? 13.766 10.936 -21.317 1.00 0.00 84 GLN A C 2
ATOM 2857 O O . GLN A 1 84 ? 14.711 10.507 -21.950 1.00 0.00 84 GLN A O 2
ATOM 2871 N N . ASP A 1 85 ? 13.337 10.329 -20.243 1.00 0.00 85 ASP A N 2
ATOM 2872 C CA . ASP A 1 85 ? 14.007 9.083 -19.771 1.00 0.00 85 ASP A CA 2
ATOM 2873 C C . ASP A 1 85 ? 12.961 8.013 -19.455 1.00 0.00 85 ASP A C 2
ATOM 2874 O O . ASP A 1 85 ? 11.778 8.214 -19.654 1.00 0.00 85 ASP A O 2
ATOM 2883 N N . THR A 1 86 ? 13.384 6.880 -18.964 1.00 0.00 86 THR A N 2
ATOM 2884 C CA . THR A 1 86 ? 12.407 5.801 -18.635 1.00 0.00 86 THR A CA 2
ATOM 2885 C C . THR A 1 86 ? 12.062 5.848 -17.145 1.00 0.00 86 THR A C 2
ATOM 2886 O O . THR A 1 86 ? 12.897 6.144 -16.312 1.00 0.00 86 THR A O 2
ATOM 2897 N N . LEU A 1 87 ? 10.834 5.563 -16.808 1.00 0.00 87 LEU A N 2
ATOM 2898 C CA . LEU A 1 87 ? 10.420 5.596 -15.375 1.00 0.00 87 LEU A CA 2
ATOM 2899 C C . LEU A 1 87 ? 11.306 4.672 -14.535 1.00 0.00 87 LEU A C 2
ATOM 2900 O O . LEU A 1 87 ? 11.774 5.040 -13.476 1.00 0.00 87 LEU A O 2
ATOM 2916 N N . ILE A 1 88 ? 11.538 3.476 -15.002 1.00 0.00 88 ILE A N 2
ATOM 2917 C CA . ILE A 1 88 ? 12.395 2.525 -14.231 1.00 0.00 88 ILE A CA 2
ATOM 2918 C C . ILE A 1 88 ? 13.863 2.950 -14.272 1.00 0.00 88 ILE A C 2
ATOM 2919 O O . ILE A 1 88 ? 14.698 2.370 -13.605 1.00 0.00 88 ILE A O 2
ATOM 2935 N N . GLN A 1 89 ? 14.200 3.929 -15.066 1.00 0.00 89 GLN A N 2
ATOM 2936 C CA . GLN A 1 89 ? 15.628 4.339 -15.155 1.00 0.00 89 GLN A CA 2
ATOM 2937 C C . GLN A 1 89 ? 15.872 5.710 -14.521 1.00 0.00 89 GLN A C 2
ATOM 2938 O O . GLN A 1 89 ? 16.993 6.179 -14.497 1.00 0.00 89 GLN A O 2
ATOM 2952 N N . HIS A 1 90 ? 14.858 6.373 -14.009 1.00 0.00 90 HIS A N 2
ATOM 2953 C CA . HIS A 1 90 ? 15.119 7.722 -13.400 1.00 0.00 90 HIS A CA 2
ATOM 2954 C C . HIS A 1 90 ? 13.832 8.390 -12.931 1.00 0.00 90 HIS A C 2
ATOM 2955 O O . HIS A 1 90 ? 13.836 9.169 -11.998 1.00 0.00 90 HIS A O 2
ATOM 2969 N N . GLY A 1 91 ? 12.740 8.124 -13.583 1.00 0.00 91 GLY A N 2
ATOM 2970 C CA . GLY A 1 91 ? 11.470 8.781 -13.183 1.00 0.00 91 GLY A CA 2
ATOM 2971 C C . GLY A 1 91 ? 11.154 8.458 -11.723 1.00 0.00 91 GLY A C 2
ATOM 2972 O O . GLY A 1 91 ? 10.825 9.332 -10.946 1.00 0.00 91 GLY A O 2
ATOM 2976 N N . ILE A 1 92 ? 11.242 7.213 -11.344 1.00 0.00 92 ILE A N 2
ATOM 2977 C CA . ILE A 1 92 ? 10.934 6.842 -9.931 1.00 0.00 92 ILE A CA 2
ATOM 2978 C C . ILE A 1 92 ? 11.854 5.713 -9.470 1.00 0.00 92 ILE A C 2
ATOM 2979 O O . ILE A 1 92 ? 12.445 5.012 -10.269 1.00 0.00 92 ILE A O 2
ATOM 2995 N N . HIS A 1 93 ? 11.964 5.524 -8.185 1.00 0.00 93 HIS A N 2
ATOM 2996 C CA . HIS A 1 93 ? 12.828 4.431 -7.658 1.00 0.00 93 HIS A CA 2
ATOM 2997 C C . HIS A 1 93 ? 11.988 3.498 -6.781 1.00 0.00 93 HIS A C 2
ATOM 2998 O O . HIS A 1 93 ? 12.112 2.291 -6.844 1.00 0.00 93 HIS A O 2
ATOM 3012 N N . ASP A 1 94 ? 11.127 4.058 -5.969 1.00 0.00 94 ASP A N 2
ATOM 3013 C CA . ASP A 1 94 ? 10.260 3.223 -5.081 1.00 0.00 94 ASP A CA 2
ATOM 3014 C C . ASP A 1 94 ? 9.355 4.124 -4.233 1.00 0.00 94 ASP A C 2
ATOM 3015 O O . ASP A 1 94 ? 9.062 3.826 -3.092 1.00 0.00 94 ASP A O 2
ATOM 3024 N N . GLY A 1 95 ? 8.911 5.226 -4.782 1.00 0.00 95 GLY A N 2
ATOM 3025 C CA . GLY A 1 95 ? 8.027 6.145 -4.007 1.00 0.00 95 GLY A CA 2
ATOM 3026 C C . GLY A 1 95 ? 8.771 7.450 -3.710 1.00 0.00 95 GLY A C 2
ATOM 3027 O O . GLY A 1 95 ? 9.089 7.748 -2.575 1.00 0.00 95 GLY A O 2
ATOM 3031 N N . LEU A 1 96 ? 9.050 8.232 -4.720 1.00 0.00 96 LEU A N 2
ATOM 3032 C CA . LEU A 1 96 ? 9.772 9.518 -4.490 1.00 0.00 96 LEU A CA 2
ATOM 3033 C C . LEU A 1 96 ? 8.797 10.697 -4.579 1.00 0.00 96 LEU A C 2
ATOM 3034 O O . LEU A 1 96 ? 7.633 10.529 -4.885 1.00 0.00 96 LEU A O 2
ATOM 3050 N N . THR A 1 97 ? 9.268 11.886 -4.316 1.00 0.00 97 THR A N 2
ATOM 3051 C CA . THR A 1 97 ? 8.372 13.079 -4.385 1.00 0.00 97 THR A CA 2
ATOM 3052 C C . THR A 1 97 ? 8.781 13.977 -5.557 1.00 0.00 97 THR A C 2
ATOM 3053 O O . THR A 1 97 ? 9.902 14.443 -5.634 1.00 0.00 97 THR A O 2
ATOM 3064 N N . VAL A 1 98 ? 7.883 14.217 -6.475 1.00 0.00 98 VAL A N 2
ATOM 3065 C CA . VAL A 1 98 ? 8.222 15.078 -7.646 1.00 0.00 98 VAL A CA 2
ATOM 3066 C C . VAL A 1 98 ? 7.212 16.222 -7.777 1.00 0.00 98 VAL A C 2
ATOM 3067 O O . VAL A 1 98 ? 6.057 16.086 -7.427 1.00 0.00 98 VAL A O 2
ATOM 3080 N N . HIS A 1 99 ? 7.643 17.347 -8.283 1.00 0.00 99 HIS A N 2
ATOM 3081 C CA . HIS A 1 99 ? 6.710 18.501 -8.441 1.00 0.00 99 HIS A CA 2
ATOM 3082 C C . HIS A 1 99 ? 6.040 18.454 -9.818 1.00 0.00 99 HIS A C 2
ATOM 3083 O O . HIS A 1 99 ? 6.677 18.187 -10.818 1.00 0.00 99 HIS A O 2
ATOM 3097 N N . LEU A 1 100 ? 4.761 18.710 -9.875 1.00 0.00 100 LEU A N 2
ATOM 3098 C CA . LEU A 1 100 ? 4.047 18.682 -11.187 1.00 0.00 100 LEU A CA 2
ATOM 3099 C C . LEU A 1 100 ? 4.020 20.085 -11.799 1.00 0.00 100 LEU A C 2
ATOM 3100 O O . LEU A 1 100 ? 3.491 21.015 -11.221 1.00 0.00 100 LEU A O 2
ATOM 3116 N N . VAL A 1 101 ? 4.584 20.243 -12.966 1.00 0.00 101 VAL A N 2
ATOM 3117 C CA . VAL A 1 101 ? 4.592 21.585 -13.620 1.00 0.00 101 VAL A CA 2
ATOM 3118 C C . VAL A 1 101 ? 4.557 21.430 -15.144 1.00 0.00 101 VAL A C 2
ATOM 3119 O O . VAL A 1 101 ? 4.941 20.409 -15.681 1.00 0.00 101 VAL A O 2
ATOM 3132 N N . ILE A 1 102 ? 4.105 22.438 -15.842 1.00 0.00 102 ILE A N 2
ATOM 3133 C CA . ILE A 1 102 ? 4.055 22.350 -17.333 1.00 0.00 102 ILE A CA 2
ATOM 3134 C C . ILE A 1 102 ? 5.135 23.242 -17.950 1.00 0.00 102 ILE A C 2
ATOM 3135 O O . ILE A 1 102 ? 5.350 24.359 -17.522 1.00 0.00 102 ILE A O 2
ATOM 3151 N N . LYS A 1 103 ? 5.817 22.756 -18.951 1.00 0.00 103 LYS A N 2
ATOM 3152 C CA . LYS A 1 103 ? 6.884 23.574 -19.596 1.00 0.00 103 LYS A CA 2
ATOM 3153 C C . LYS A 1 103 ? 6.270 24.540 -20.613 1.00 0.00 103 LYS A C 2
ATOM 3154 O O . LYS A 1 103 ? 5.091 24.404 -20.894 1.00 0.00 103 LYS A O 2
ATOM 3173 N N . MET A 1 1 ? 2.311 -17.037 -59.693 1.00 0.00 1 MET A N 3
ATOM 3174 C CA . MET A 1 1 ? 2.296 -16.197 -60.926 1.00 0.00 1 MET A CA 3
ATOM 3175 C C . MET A 1 1 ? 1.236 -15.099 -60.807 1.00 0.00 1 MET A C 3
ATOM 3176 O O . MET A 1 1 ? 1.379 -14.023 -61.355 1.00 0.00 1 MET A O 3
ATOM 3192 N N . ALA A 1 2 ? 0.173 -15.362 -60.094 1.00 0.00 2 ALA A N 3
ATOM 3193 C CA . ALA A 1 2 ? -0.897 -14.334 -59.938 1.00 0.00 2 ALA A CA 3
ATOM 3194 C C . ALA A 1 2 ? -1.702 -14.596 -58.662 1.00 0.00 2 ALA A C 3
ATOM 3195 O O . ALA A 1 2 ? -2.916 -14.540 -58.660 1.00 0.00 2 ALA A O 3
ATOM 3202 N N . GLU A 1 3 ? -1.033 -14.883 -57.577 1.00 0.00 3 GLU A N 3
ATOM 3203 C CA . GLU A 1 3 ? -1.757 -15.150 -56.300 1.00 0.00 3 GLU A CA 3
ATOM 3204 C C . GLU A 1 3 ? -2.422 -13.868 -55.792 1.00 0.00 3 GLU A C 3
ATOM 3205 O O . GLU A 1 3 ? -1.804 -12.824 -55.717 1.00 0.00 3 GLU A O 3
ATOM 3217 N N . ASN A 1 4 ? -3.679 -13.939 -55.444 1.00 0.00 4 ASN A N 3
ATOM 3218 C CA . ASN A 1 4 ? -4.387 -12.725 -54.941 1.00 0.00 4 ASN A CA 3
ATOM 3219 C C . ASN A 1 4 ? -5.317 -13.098 -53.782 1.00 0.00 4 ASN A C 3
ATOM 3220 O O . ASN A 1 4 ? -6.505 -13.276 -53.961 1.00 0.00 4 ASN A O 3
ATOM 3231 N N . GLY A 1 5 ? -4.782 -13.215 -52.595 1.00 0.00 5 GLY A N 3
ATOM 3232 C CA . GLY A 1 5 ? -5.632 -13.575 -51.424 1.00 0.00 5 GLY A CA 3
ATOM 3233 C C . GLY A 1 5 ? -6.482 -12.370 -51.019 1.00 0.00 5 GLY A C 3
ATOM 3234 O O . GLY A 1 5 ? -6.013 -11.248 -50.995 1.00 0.00 5 GLY A O 3
ATOM 3238 N N . GLU A 1 6 ? -7.729 -12.592 -50.700 1.00 0.00 6 GLU A N 3
ATOM 3239 C CA . GLU A 1 6 ? -8.613 -11.459 -50.296 1.00 0.00 6 GLU A CA 3
ATOM 3240 C C . GLU A 1 6 ? -9.282 -11.763 -48.954 1.00 0.00 6 GLU A C 3
ATOM 3241 O O . GLU A 1 6 ? -10.420 -12.192 -48.900 1.00 0.00 6 GLU A O 3
ATOM 3253 N N . SER A 1 7 ? -8.587 -11.546 -47.870 1.00 0.00 7 SER A N 3
ATOM 3254 C CA . SER A 1 7 ? -9.182 -11.822 -46.530 1.00 0.00 7 SER A CA 3
ATOM 3255 C C . SER A 1 7 ? -9.985 -10.610 -46.047 1.00 0.00 7 SER A C 3
ATOM 3256 O O . SER A 1 7 ? -9.963 -9.558 -46.656 1.00 0.00 7 SER A O 3
ATOM 3264 N N . SER A 1 8 ? -10.695 -10.751 -44.958 1.00 0.00 8 SER A N 3
ATOM 3265 C CA . SER A 1 8 ? -11.504 -9.610 -44.429 1.00 0.00 8 SER A CA 3
ATOM 3266 C C . SER A 1 8 ? -12.410 -9.043 -45.526 1.00 0.00 8 SER A C 3
ATOM 3267 O O . SER A 1 8 ? -12.530 -9.606 -46.597 1.00 0.00 8 SER A O 3
ATOM 3275 N N . GLY A 1 9 ? -13.051 -7.934 -45.266 1.00 0.00 9 GLY A N 3
ATOM 3276 C CA . GLY A 1 9 ? -13.949 -7.331 -46.291 1.00 0.00 9 GLY A CA 3
ATOM 3277 C C . GLY A 1 9 ? -13.279 -6.093 -46.895 1.00 0.00 9 GLY A C 3
ATOM 3278 O O . GLY A 1 9 ? -12.595 -6.188 -47.895 1.00 0.00 9 GLY A O 3
ATOM 3282 N N . PRO A 1 10 ? -13.497 -4.964 -46.267 1.00 0.00 10 PRO A N 3
ATOM 3283 C CA . PRO A 1 10 ? -12.901 -3.698 -46.757 1.00 0.00 10 PRO A CA 3
ATOM 3284 C C . PRO A 1 10 ? -11.397 -3.665 -46.461 1.00 0.00 10 PRO A C 3
ATOM 3285 O O . PRO A 1 10 ? -10.914 -4.413 -45.634 1.00 0.00 10 PRO A O 3
ATOM 3296 N N . PRO A 1 11 ? -10.702 -2.793 -47.147 1.00 0.00 11 PRO A N 3
ATOM 3297 C CA . PRO A 1 11 ? -9.237 -2.665 -46.948 1.00 0.00 11 PRO A CA 3
ATOM 3298 C C . PRO A 1 11 ? -8.939 -1.986 -45.608 1.00 0.00 11 PRO A C 3
ATOM 3299 O O . PRO A 1 11 ? -9.837 -1.635 -44.868 1.00 0.00 11 PRO A O 3
ATOM 3310 N N . ARG A 1 12 ? -7.686 -1.796 -45.293 1.00 0.00 12 ARG A N 3
ATOM 3311 C CA . ARG A 1 12 ? -7.331 -1.139 -44.001 1.00 0.00 12 ARG A CA 3
ATOM 3312 C C . ARG A 1 12 ? -7.885 0.293 -43.968 1.00 0.00 12 ARG A C 3
ATOM 3313 O O . ARG A 1 12 ? -7.821 0.998 -44.955 1.00 0.00 12 ARG A O 3
ATOM 3334 N N . PRO A 1 13 ? -8.413 0.677 -42.831 1.00 0.00 13 PRO A N 3
ATOM 3335 C CA . PRO A 1 13 ? -8.979 2.040 -42.688 1.00 0.00 13 PRO A CA 3
ATOM 3336 C C . PRO A 1 13 ? -7.859 3.088 -42.616 1.00 0.00 13 PRO A C 3
ATOM 3337 O O . PRO A 1 13 ? -7.525 3.714 -43.603 1.00 0.00 13 PRO A O 3
ATOM 3348 N N . SER A 1 14 ? -7.277 3.286 -41.462 1.00 0.00 14 SER A N 3
ATOM 3349 C CA . SER A 1 14 ? -6.183 4.293 -41.339 1.00 0.00 14 SER A CA 3
ATOM 3350 C C . SER A 1 14 ? -5.086 3.770 -40.407 1.00 0.00 14 SER A C 3
ATOM 3351 O O . SER A 1 14 ? -4.001 3.432 -40.841 1.00 0.00 14 SER A O 3
ATOM 3359 N N . ARG A 1 15 ? -5.360 3.703 -39.132 1.00 0.00 15 ARG A N 3
ATOM 3360 C CA . ARG A 1 15 ? -4.335 3.202 -38.172 1.00 0.00 15 ARG A CA 3
ATOM 3361 C C . ARG A 1 15 ? -4.215 1.679 -38.272 1.00 0.00 15 ARG A C 3
ATOM 3362 O O . ARG A 1 15 ? -3.165 1.148 -38.578 1.00 0.00 15 ARG A O 3
ATOM 3383 N N . GLY A 1 16 ? -5.285 0.973 -38.019 1.00 0.00 16 GLY A N 3
ATOM 3384 C CA . GLY A 1 16 ? -5.237 -0.516 -38.100 1.00 0.00 16 GLY A CA 3
ATOM 3385 C C . GLY A 1 16 ? -4.263 -1.055 -37.049 1.00 0.00 16 GLY A C 3
ATOM 3386 O O . GLY A 1 16 ? -3.320 -1.746 -37.378 1.00 0.00 16 GLY A O 3
ATOM 3390 N N . PRO A 1 17 ? -4.522 -0.721 -35.809 1.00 0.00 17 PRO A N 3
ATOM 3391 C CA . PRO A 1 17 ? -3.651 -1.182 -34.702 1.00 0.00 17 PRO A CA 3
ATOM 3392 C C . PRO A 1 17 ? -3.868 -2.676 -34.438 1.00 0.00 17 PRO A C 3
ATOM 3393 O O . PRO A 1 17 ? -4.942 -3.098 -34.055 1.00 0.00 17 PRO A O 3
ATOM 3404 N N . ALA A 1 18 ? -2.856 -3.475 -34.640 1.00 0.00 18 ALA A N 3
ATOM 3405 C CA . ALA A 1 18 ? -3.001 -4.941 -34.402 1.00 0.00 18 ALA A CA 3
ATOM 3406 C C . ALA A 1 18 ? -1.845 -5.454 -33.538 1.00 0.00 18 ALA A C 3
ATOM 3407 O O . ALA A 1 18 ? -0.820 -4.813 -33.413 1.00 0.00 18 ALA A O 3
ATOM 3414 N N . ALA A 1 19 ? -2.004 -6.605 -32.941 1.00 0.00 19 ALA A N 3
ATOM 3415 C CA . ALA A 1 19 ? -0.917 -7.162 -32.085 1.00 0.00 19 ALA A CA 3
ATOM 3416 C C . ALA A 1 19 ? -0.883 -8.688 -32.198 1.00 0.00 19 ALA A C 3
ATOM 3417 O O . ALA A 1 19 ? -1.763 -9.375 -31.717 1.00 0.00 19 ALA A O 3
ATOM 3424 N N . ALA A 1 20 ? 0.127 -9.223 -32.831 1.00 0.00 20 ALA A N 3
ATOM 3425 C CA . ALA A 1 20 ? 0.221 -10.704 -32.978 1.00 0.00 20 ALA A CA 3
ATOM 3426 C C . ALA A 1 20 ? 1.167 -11.281 -31.921 1.00 0.00 20 ALA A C 3
ATOM 3427 O O . ALA A 1 20 ? 0.960 -12.368 -31.417 1.00 0.00 20 ALA A O 3
ATOM 3434 N N . GLN A 1 21 ? 2.205 -10.561 -31.584 1.00 0.00 21 GLN A N 3
ATOM 3435 C CA . GLN A 1 21 ? 3.168 -11.067 -30.561 1.00 0.00 21 GLN A CA 3
ATOM 3436 C C . GLN A 1 21 ? 2.447 -11.331 -29.234 1.00 0.00 21 GLN A C 3
ATOM 3437 O O . GLN A 1 21 ? 1.243 -11.197 -29.135 1.00 0.00 21 GLN A O 3
ATOM 3451 N N . GLY A 1 22 ? 3.177 -11.705 -28.217 1.00 0.00 22 GLY A N 3
ATOM 3452 C CA . GLY A 1 22 ? 2.536 -11.978 -26.898 1.00 0.00 22 GLY A CA 3
ATOM 3453 C C . GLY A 1 22 ? 2.446 -13.488 -26.674 1.00 0.00 22 GLY A C 3
ATOM 3454 O O . GLY A 1 22 ? 2.467 -13.961 -25.554 1.00 0.00 22 GLY A O 3
ATOM 3458 N N . SER A 1 23 ? 2.344 -14.250 -27.731 1.00 0.00 23 SER A N 3
ATOM 3459 C CA . SER A 1 23 ? 2.250 -15.732 -27.581 1.00 0.00 23 SER A CA 3
ATOM 3460 C C . SER A 1 23 ? 3.593 -16.310 -27.122 1.00 0.00 23 SER A C 3
ATOM 3461 O O . SER A 1 23 ? 3.666 -17.430 -26.653 1.00 0.00 23 SER A O 3
ATOM 3469 N N . ALA A 1 24 ? 4.656 -15.561 -27.256 1.00 0.00 24 ALA A N 3
ATOM 3470 C CA . ALA A 1 24 ? 5.991 -16.073 -26.828 1.00 0.00 24 ALA A CA 3
ATOM 3471 C C . ALA A 1 24 ? 6.346 -15.540 -25.437 1.00 0.00 24 ALA A C 3
ATOM 3472 O O . ALA A 1 24 ? 6.149 -14.379 -25.138 1.00 0.00 24 ALA A O 3
ATOM 3479 N N . ALA A 1 25 ? 6.872 -16.384 -24.585 1.00 0.00 25 ALA A N 3
ATOM 3480 C CA . ALA A 1 25 ? 7.248 -15.936 -23.208 1.00 0.00 25 ALA A CA 3
ATOM 3481 C C . ALA A 1 25 ? 6.072 -15.223 -22.533 1.00 0.00 25 ALA A C 3
ATOM 3482 O O . ALA A 1 25 ? 4.979 -15.170 -23.063 1.00 0.00 25 ALA A O 3
ATOM 3489 N N . ALA A 1 26 ? 6.290 -14.677 -21.367 1.00 0.00 26 ALA A N 3
ATOM 3490 C CA . ALA A 1 26 ? 5.189 -13.967 -20.653 1.00 0.00 26 ALA A CA 3
ATOM 3491 C C . ALA A 1 26 ? 5.749 -12.769 -19.876 1.00 0.00 26 ALA A C 3
ATOM 3492 O O . ALA A 1 26 ? 5.932 -12.841 -18.677 1.00 0.00 26 ALA A O 3
ATOM 3499 N N . PRO A 1 27 ? 6.003 -11.700 -20.588 1.00 0.00 27 PRO A N 3
ATOM 3500 C CA . PRO A 1 27 ? 6.549 -10.476 -19.950 1.00 0.00 27 PRO A CA 3
ATOM 3501 C C . PRO A 1 27 ? 5.466 -9.777 -19.123 1.00 0.00 27 PRO A C 3
ATOM 3502 O O . PRO A 1 27 ? 4.292 -9.855 -19.429 1.00 0.00 27 PRO A O 3
ATOM 3513 N N . ALA A 1 28 ? 5.852 -9.096 -18.078 1.00 0.00 28 ALA A N 3
ATOM 3514 C CA . ALA A 1 28 ? 4.847 -8.392 -17.229 1.00 0.00 28 ALA A CA 3
ATOM 3515 C C . ALA A 1 28 ? 5.544 -7.403 -16.291 1.00 0.00 28 ALA A C 3
ATOM 3516 O O . ALA A 1 28 ? 5.222 -6.231 -16.260 1.00 0.00 28 ALA A O 3
ATOM 3523 N N . GLU A 1 29 ? 6.497 -7.867 -15.524 1.00 0.00 29 GLU A N 3
ATOM 3524 C CA . GLU A 1 29 ? 7.220 -6.958 -14.583 1.00 0.00 29 GLU A CA 3
ATOM 3525 C C . GLU A 1 29 ? 6.218 -6.196 -13.703 1.00 0.00 29 GLU A C 3
ATOM 3526 O O . GLU A 1 29 ? 6.030 -5.007 -13.864 1.00 0.00 29 GLU A O 3
ATOM 3538 N N . PRO A 1 30 ? 5.603 -6.914 -12.796 1.00 0.00 30 PRO A N 3
ATOM 3539 C CA . PRO A 1 30 ? 4.611 -6.301 -11.884 1.00 0.00 30 PRO A CA 3
ATOM 3540 C C . PRO A 1 30 ? 5.290 -5.606 -10.706 1.00 0.00 30 PRO A C 3
ATOM 3541 O O . PRO A 1 30 ? 4.665 -5.352 -9.696 1.00 0.00 30 PRO A O 3
ATOM 3552 N N . LYS A 1 31 ? 6.544 -5.259 -10.832 1.00 0.00 31 LYS A N 3
ATOM 3553 C CA . LYS A 1 31 ? 7.213 -4.532 -9.721 1.00 0.00 31 LYS A CA 3
ATOM 3554 C C . LYS A 1 31 ? 6.593 -3.139 -9.667 1.00 0.00 31 LYS A C 3
ATOM 3555 O O . LYS A 1 31 ? 7.219 -2.148 -9.990 1.00 0.00 31 LYS A O 3
ATOM 3574 N N . ILE A 1 32 ? 5.339 -3.072 -9.308 1.00 0.00 32 ILE A N 3
ATOM 3575 C CA . ILE A 1 32 ? 4.633 -1.767 -9.282 1.00 0.00 32 ILE A CA 3
ATOM 3576 C C . ILE A 1 32 ? 5.338 -0.785 -8.344 1.00 0.00 32 ILE A C 3
ATOM 3577 O O . ILE A 1 32 ? 5.533 -1.058 -7.175 1.00 0.00 32 ILE A O 3
ATOM 3593 N N . ILE A 1 33 ? 5.709 0.358 -8.847 1.00 0.00 33 ILE A N 3
ATOM 3594 C CA . ILE A 1 33 ? 6.390 1.367 -7.984 1.00 0.00 33 ILE A CA 3
ATOM 3595 C C . ILE A 1 33 ? 5.424 2.517 -7.681 1.00 0.00 33 ILE A C 3
ATOM 3596 O O . ILE A 1 33 ? 4.550 2.828 -8.469 1.00 0.00 33 ILE A O 3
ATOM 3612 N N . LYS A 1 34 ? 5.563 3.138 -6.542 1.00 0.00 34 LYS A N 3
ATOM 3613 C CA . LYS A 1 34 ? 4.644 4.255 -6.181 1.00 0.00 34 LYS A CA 3
ATOM 3614 C C . LYS A 1 34 ? 5.225 5.598 -6.629 1.00 0.00 34 LYS A C 3
ATOM 3615 O O . LYS A 1 34 ? 6.418 5.817 -6.583 1.00 0.00 34 LYS A O 3
ATOM 3634 N N . VAL A 1 35 ? 4.383 6.501 -7.055 1.00 0.00 35 VAL A N 3
ATOM 3635 C CA . VAL A 1 35 ? 4.875 7.838 -7.498 1.00 0.00 35 VAL A CA 3
ATOM 3636 C C . VAL A 1 35 ? 4.016 8.936 -6.866 1.00 0.00 35 VAL A C 3
ATOM 3637 O O . VAL A 1 35 ? 2.802 8.891 -6.914 1.00 0.00 35 VAL A O 3
ATOM 3650 N N . THR A 1 36 ? 4.634 9.918 -6.272 1.00 0.00 36 THR A N 3
ATOM 3651 C CA . THR A 1 36 ? 3.850 11.016 -5.632 1.00 0.00 36 THR A CA 3
ATOM 3652 C C . THR A 1 36 ? 3.787 12.231 -6.560 1.00 0.00 36 THR A C 3
ATOM 3653 O O . THR A 1 36 ? 4.775 12.904 -6.784 1.00 0.00 36 THR A O 3
ATOM 3664 N N . VAL A 1 37 ? 2.632 12.516 -7.100 1.00 0.00 37 VAL A N 3
ATOM 3665 C CA . VAL A 1 37 ? 2.502 13.687 -8.015 1.00 0.00 37 VAL A CA 3
ATOM 3666 C C . VAL A 1 37 ? 1.984 14.904 -7.244 1.00 0.00 37 VAL A C 3
ATOM 3667 O O . VAL A 1 37 ? 0.976 14.840 -6.565 1.00 0.00 37 VAL A O 3
ATOM 3680 N N . LYS A 1 38 ? 2.666 16.015 -7.348 1.00 0.00 38 LYS A N 3
ATOM 3681 C CA . LYS A 1 38 ? 2.217 17.242 -6.628 1.00 0.00 38 LYS A CA 3
ATOM 3682 C C . LYS A 1 38 ? 1.637 18.249 -7.624 1.00 0.00 38 LYS A C 3
ATOM 3683 O O . LYS A 1 38 ? 2.292 18.651 -8.566 1.00 0.00 38 LYS A O 3
ATOM 3702 N N . THR A 1 39 ? 0.411 18.653 -7.428 1.00 0.00 39 THR A N 3
ATOM 3703 C CA . THR A 1 39 ? -0.216 19.629 -8.366 1.00 0.00 39 THR A CA 3
ATOM 3704 C C . THR A 1 39 ? -0.751 20.840 -7.594 1.00 0.00 39 THR A C 3
ATOM 3705 O O . THR A 1 39 ? -0.804 20.824 -6.380 1.00 0.00 39 THR A O 3
ATOM 3716 N N . PRO A 1 40 ? -1.135 21.857 -8.325 1.00 0.00 40 PRO A N 3
ATOM 3717 C CA . PRO A 1 40 ? -1.674 23.087 -7.690 1.00 0.00 40 PRO A CA 3
ATOM 3718 C C . PRO A 1 40 ? -3.082 22.832 -7.144 1.00 0.00 40 PRO A C 3
ATOM 3719 O O . PRO A 1 40 ? -4.039 23.466 -7.546 1.00 0.00 40 PRO A O 3
ATOM 3730 N N . LYS A 1 41 ? -3.215 21.908 -6.229 1.00 0.00 41 LYS A N 3
ATOM 3731 C CA . LYS A 1 41 ? -4.558 21.605 -5.651 1.00 0.00 41 LYS A CA 3
ATOM 3732 C C . LYS A 1 41 ? -4.417 20.586 -4.517 1.00 0.00 41 LYS A C 3
ATOM 3733 O O . LYS A 1 41 ? -4.975 20.750 -3.448 1.00 0.00 41 LYS A O 3
ATOM 3752 N N . GLU A 1 42 ? -3.673 19.536 -4.744 1.00 0.00 42 GLU A N 3
ATOM 3753 C CA . GLU A 1 42 ? -3.488 18.502 -3.684 1.00 0.00 42 GLU A CA 3
ATOM 3754 C C . GLU A 1 42 ? -2.392 17.515 -4.097 1.00 0.00 42 GLU A C 3
ATOM 3755 O O . GLU A 1 42 ? -1.725 17.697 -5.098 1.00 0.00 42 GLU A O 3
ATOM 3767 N N . LYS A 1 43 ? -2.205 16.470 -3.336 1.00 0.00 43 LYS A N 3
ATOM 3768 C CA . LYS A 1 43 ? -1.156 15.468 -3.683 1.00 0.00 43 LYS A CA 3
ATOM 3769 C C . LYS A 1 43 ? -1.784 14.078 -3.819 1.00 0.00 43 LYS A C 3
ATOM 3770 O O . LYS A 1 43 ? -2.513 13.631 -2.955 1.00 0.00 43 LYS A O 3
ATOM 3789 N N . GLU A 1 44 ? -1.510 13.393 -4.897 1.00 0.00 44 GLU A N 3
ATOM 3790 C CA . GLU A 1 44 ? -2.098 12.033 -5.084 1.00 0.00 44 GLU A CA 3
ATOM 3791 C C . GLU A 1 44 ? -1.033 11.053 -5.581 1.00 0.00 44 GLU A C 3
ATOM 3792 O O . GLU A 1 44 ? -0.359 11.298 -6.562 1.00 0.00 44 GLU A O 3
ATOM 3804 N N . GLU A 1 45 ? -0.886 9.938 -4.915 1.00 0.00 45 GLU A N 3
ATOM 3805 C CA . GLU A 1 45 ? 0.129 8.934 -5.352 1.00 0.00 45 GLU A CA 3
ATOM 3806 C C . GLU A 1 45 ? -0.468 8.035 -6.437 1.00 0.00 45 GLU A C 3
ATOM 3807 O O . GLU A 1 45 ? -1.653 7.761 -6.444 1.00 0.00 45 GLU A O 3
ATOM 3819 N N . PHE A 1 46 ? 0.339 7.577 -7.357 1.00 0.00 46 PHE A N 3
ATOM 3820 C CA . PHE A 1 46 ? -0.190 6.700 -8.441 1.00 0.00 46 PHE A CA 3
ATOM 3821 C C . PHE A 1 46 ? 0.590 5.385 -8.496 1.00 0.00 46 PHE A C 3
ATOM 3822 O O . PHE A 1 46 ? 1.781 5.345 -8.254 1.00 0.00 46 PHE A O 3
ATOM 3839 N N . ALA A 1 47 ? -0.073 4.312 -8.829 1.00 0.00 47 ALA A N 3
ATOM 3840 C CA . ALA A 1 47 ? 0.624 2.997 -8.920 1.00 0.00 47 ALA A CA 3
ATOM 3841 C C . ALA A 1 47 ? 0.921 2.692 -10.388 1.00 0.00 47 ALA A C 3
ATOM 3842 O O . ALA A 1 47 ? 0.062 2.828 -11.239 1.00 0.00 47 ALA A O 3
ATOM 3849 N N . VAL A 1 48 ? 2.124 2.297 -10.701 1.00 0.00 48 VAL A N 3
ATOM 3850 C CA . VAL A 1 48 ? 2.453 2.008 -12.124 1.00 0.00 48 VAL A CA 3
ATOM 3851 C C . VAL A 1 48 ? 3.404 0.812 -12.216 1.00 0.00 48 VAL A C 3
ATOM 3852 O O . VAL A 1 48 ? 4.206 0.592 -11.330 1.00 0.00 48 VAL A O 3
ATOM 3865 N N . PRO A 1 49 ? 3.286 0.072 -13.289 1.00 0.00 49 PRO A N 3
ATOM 3866 C CA . PRO A 1 49 ? 4.152 -1.111 -13.485 1.00 0.00 49 PRO A CA 3
ATOM 3867 C C . PRO A 1 49 ? 5.586 -0.678 -13.784 1.00 0.00 49 PRO A C 3
ATOM 3868 O O . PRO A 1 49 ? 5.850 0.007 -14.751 1.00 0.00 49 PRO A O 3
ATOM 3879 N N . GLU A 1 50 ? 6.510 -1.072 -12.943 1.00 0.00 50 GLU A N 3
ATOM 3880 C CA . GLU A 1 50 ? 7.950 -0.699 -13.135 1.00 0.00 50 GLU A CA 3
ATOM 3881 C C . GLU A 1 50 ? 8.314 -0.592 -14.624 1.00 0.00 50 GLU A C 3
ATOM 3882 O O . GLU A 1 50 ? 9.013 0.311 -15.038 1.00 0.00 50 GLU A O 3
ATOM 3894 N N . ASN A 1 51 ? 7.845 -1.503 -15.430 1.00 0.00 51 ASN A N 3
ATOM 3895 C CA . ASN A 1 51 ? 8.172 -1.446 -16.885 1.00 0.00 51 ASN A CA 3
ATOM 3896 C C . ASN A 1 51 ? 7.213 -0.499 -17.616 1.00 0.00 51 ASN A C 3
ATOM 3897 O O . ASN A 1 51 ? 6.625 -0.851 -18.620 1.00 0.00 51 ASN A O 3
ATOM 3908 N N . SER A 1 52 ? 7.054 0.701 -17.122 1.00 0.00 52 SER A N 3
ATOM 3909 C CA . SER A 1 52 ? 6.140 1.672 -17.790 1.00 0.00 52 SER A CA 3
ATOM 3910 C C . SER A 1 52 ? 6.878 2.981 -18.084 1.00 0.00 52 SER A C 3
ATOM 3911 O O . SER A 1 52 ? 7.247 3.710 -17.184 1.00 0.00 52 SER A O 3
ATOM 3919 N N . SER A 1 53 ? 7.090 3.287 -19.336 1.00 0.00 53 SER A N 3
ATOM 3920 C CA . SER A 1 53 ? 7.799 4.554 -19.682 1.00 0.00 53 SER A CA 3
ATOM 3921 C C . SER A 1 53 ? 6.986 5.754 -19.190 1.00 0.00 53 SER A C 3
ATOM 3922 O O . SER A 1 53 ? 5.789 5.663 -18.994 1.00 0.00 53 SER A O 3
ATOM 3930 N N . VAL A 1 54 ? 7.622 6.875 -18.982 1.00 0.00 54 VAL A N 3
ATOM 3931 C CA . VAL A 1 54 ? 6.878 8.074 -18.497 1.00 0.00 54 VAL A CA 3
ATOM 3932 C C . VAL A 1 54 ? 5.835 8.519 -19.520 1.00 0.00 54 VAL A C 3
ATOM 3933 O O . VAL A 1 54 ? 4.787 8.994 -19.160 1.00 0.00 54 VAL A O 3
ATOM 3946 N N . GLN A 1 55 ? 6.119 8.394 -20.788 1.00 0.00 55 GLN A N 3
ATOM 3947 C CA . GLN A 1 55 ? 5.134 8.842 -21.824 1.00 0.00 55 GLN A CA 3
ATOM 3948 C C . GLN A 1 55 ? 3.733 8.281 -21.533 1.00 0.00 55 GLN A C 3
ATOM 3949 O O . GLN A 1 55 ? 2.756 9.010 -21.514 1.00 0.00 55 GLN A O 3
ATOM 3963 N N . GLN A 1 56 ? 3.624 7.000 -21.302 1.00 0.00 56 GLN A N 3
ATOM 3964 C CA . GLN A 1 56 ? 2.284 6.405 -21.011 1.00 0.00 56 GLN A CA 3
ATOM 3965 C C . GLN A 1 56 ? 1.710 6.992 -19.717 1.00 0.00 56 GLN A C 3
ATOM 3966 O O . GLN A 1 56 ? 0.616 7.520 -19.695 1.00 0.00 56 GLN A O 3
ATOM 3980 N N . PHE A 1 57 ? 2.444 6.900 -18.641 1.00 0.00 57 PHE A N 3
ATOM 3981 C CA . PHE A 1 57 ? 1.953 7.446 -17.339 1.00 0.00 57 PHE A CA 3
ATOM 3982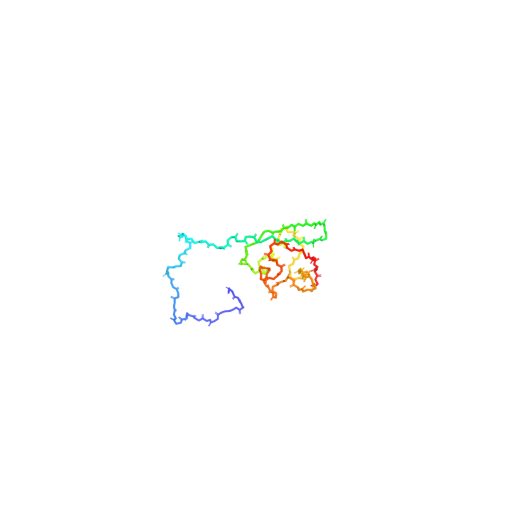 C C . PHE A 1 57 ? 1.690 8.953 -17.453 1.00 0.00 57 PHE A C 3
ATOM 3983 O O . PHE A 1 57 ? 0.769 9.475 -16.859 1.00 0.00 57 PHE A O 3
ATOM 4000 N N . LYS A 1 58 ? 2.504 9.650 -18.197 1.00 0.00 58 LYS A N 3
ATOM 4001 C CA . LYS A 1 58 ? 2.323 11.125 -18.338 1.00 0.00 58 LYS A CA 3
ATOM 4002 C C . LYS A 1 58 ? 0.923 11.442 -18.869 1.00 0.00 58 LYS A C 3
ATOM 4003 O O . LYS A 1 58 ? 0.308 12.416 -18.481 1.00 0.00 58 LYS A O 3
ATOM 4022 N N . GLU A 1 59 ? 0.415 10.627 -19.754 1.00 0.00 59 GLU A N 3
ATOM 4023 C CA . GLU A 1 59 ? -0.947 10.881 -20.306 1.00 0.00 59 GLU A CA 3
ATOM 4024 C C . GLU A 1 59 ? -2.016 10.421 -19.310 1.00 0.00 59 GLU A C 3
ATOM 4025 O O . GLU A 1 59 ? -3.132 10.905 -19.315 1.00 0.00 59 GLU A O 3
ATOM 4037 N N . ALA A 1 60 ? -1.680 9.496 -18.451 1.00 0.00 60 ALA A N 3
ATOM 4038 C CA . ALA A 1 60 ? -2.670 9.008 -17.447 1.00 0.00 60 ALA A CA 3
ATOM 4039 C C . ALA A 1 60 ? -2.963 10.115 -16.438 1.00 0.00 60 ALA A C 3
ATOM 4040 O O . ALA A 1 60 ? -4.101 10.457 -16.180 1.00 0.00 60 ALA A O 3
ATOM 4047 N N . ILE A 1 61 ? -1.934 10.679 -15.869 1.00 0.00 61 ILE A N 3
ATOM 4048 C CA . ILE A 1 61 ? -2.125 11.774 -14.874 1.00 0.00 61 ILE A CA 3
ATOM 4049 C C . ILE A 1 61 ? -2.851 12.953 -15.532 1.00 0.00 61 ILE A C 3
ATOM 4050 O O . ILE A 1 61 ? -3.569 13.691 -14.885 1.00 0.00 61 ILE A O 3
ATOM 4066 N N . SER A 1 62 ? -2.664 13.137 -16.811 1.00 0.00 62 SER A N 3
ATOM 4067 C CA . SER A 1 62 ? -3.337 14.270 -17.515 1.00 0.00 62 SER A CA 3
ATOM 4068 C C . SER A 1 62 ? -4.855 14.065 -17.539 1.00 0.00 62 SER A C 3
ATOM 4069 O O . SER A 1 62 ? -5.617 14.980 -17.299 1.00 0.00 62 SER A O 3
ATOM 4077 N N . LYS A 1 63 ? -5.299 12.876 -17.842 1.00 0.00 63 LYS A N 3
ATOM 4078 C CA . LYS A 1 63 ? -6.770 12.614 -17.899 1.00 0.00 63 LYS A CA 3
ATOM 4079 C C . LYS A 1 63 ? -7.434 12.918 -16.550 1.00 0.00 63 LYS A C 3
ATOM 4080 O O . LYS A 1 63 ? -8.399 13.655 -16.479 1.00 0.00 63 LYS A O 3
ATOM 4099 N N . ARG A 1 64 ? -6.937 12.349 -15.486 1.00 0.00 64 ARG A N 3
ATOM 4100 C CA . ARG A 1 64 ? -7.553 12.598 -14.147 1.00 0.00 64 ARG A CA 3
ATOM 4101 C C . ARG A 1 64 ? -7.479 14.086 -13.785 1.00 0.00 64 ARG A C 3
ATOM 4102 O O . ARG A 1 64 ? -8.473 14.700 -13.446 1.00 0.00 64 ARG A O 3
ATOM 4123 N N . PHE A 1 65 ? -6.312 14.667 -13.850 1.00 0.00 65 PHE A N 3
ATOM 4124 C CA . PHE A 1 65 ? -6.175 16.114 -13.504 1.00 0.00 65 PHE A CA 3
ATOM 4125 C C . PHE A 1 65 ? -6.896 16.982 -14.539 1.00 0.00 65 PHE A C 3
ATOM 4126 O O . PHE A 1 65 ? -7.482 17.996 -14.211 1.00 0.00 65 PHE A O 3
ATOM 4143 N N . LYS A 1 66 ? -6.848 16.594 -15.789 1.00 0.00 66 LYS A N 3
ATOM 4144 C CA . LYS A 1 66 ? -7.521 17.391 -16.862 1.00 0.00 66 LYS A CA 3
ATOM 4145 C C . LYS A 1 66 ? -6.839 18.754 -17.011 1.00 0.00 66 LYS A C 3
ATOM 4146 O O . LYS A 1 66 ? -7.317 19.757 -16.518 1.00 0.00 66 LYS A O 3
ATOM 4165 N N . SER A 1 67 ? -5.723 18.795 -17.691 1.00 0.00 67 SER A N 3
ATOM 4166 C CA . SER A 1 67 ? -5.004 20.089 -17.879 1.00 0.00 67 SER A CA 3
ATOM 4167 C C . SER A 1 67 ? -4.163 20.046 -19.159 1.00 0.00 67 SER A C 3
ATOM 4168 O O . SER A 1 67 ? -4.477 20.693 -20.139 1.00 0.00 67 SER A O 3
ATOM 4176 N N . GLN A 1 68 ? -3.098 19.288 -19.156 1.00 0.00 68 GLN A N 3
ATOM 4177 C CA . GLN A 1 68 ? -2.236 19.202 -20.371 1.00 0.00 68 GLN A CA 3
ATOM 4178 C C . GLN A 1 68 ? -1.532 17.843 -20.424 1.00 0.00 68 GLN A C 3
ATOM 4179 O O . GLN A 1 68 ? -1.820 16.955 -19.645 1.00 0.00 68 GLN A O 3
ATOM 4193 N N . THR A 1 69 ? -0.612 17.675 -21.337 1.00 0.00 69 THR A N 3
ATOM 4194 C CA . THR A 1 69 ? 0.110 16.372 -21.439 1.00 0.00 69 THR A CA 3
ATOM 4195 C C . THR A 1 69 ? 1.498 16.578 -22.053 1.00 0.00 69 THR A C 3
ATOM 4196 O O . THR A 1 69 ? 2.505 16.240 -21.460 1.00 0.00 69 THR A O 3
ATOM 4207 N N . ASP A 1 70 ? 1.559 17.127 -23.237 1.00 0.00 70 ASP A N 3
ATOM 4208 C CA . ASP A 1 70 ? 2.882 17.353 -23.894 1.00 0.00 70 ASP A CA 3
ATOM 4209 C C . ASP A 1 70 ? 3.778 18.222 -23.006 1.00 0.00 70 ASP A C 3
ATOM 4210 O O . ASP A 1 70 ? 4.749 17.755 -22.443 1.00 0.00 70 ASP A O 3
ATOM 4219 N N . GLN A 1 71 ? 3.459 19.482 -22.879 1.00 0.00 71 GLN A N 3
ATOM 4220 C CA . GLN A 1 71 ? 4.290 20.384 -22.028 1.00 0.00 71 GLN A CA 3
ATOM 4221 C C . GLN A 1 71 ? 4.299 19.888 -20.578 1.00 0.00 71 GLN A C 3
ATOM 4222 O O . GLN A 1 71 ? 5.218 20.153 -19.828 1.00 0.00 71 GLN A O 3
ATOM 4236 N N . LEU A 1 72 ? 3.281 19.173 -20.181 1.00 0.00 72 LEU A N 3
ATOM 4237 C CA . LEU A 1 72 ? 3.222 18.661 -18.778 1.00 0.00 72 LEU A CA 3
ATOM 4238 C C . LEU A 1 72 ? 4.503 17.897 -18.424 1.00 0.00 72 LEU A C 3
ATOM 4239 O O . LEU A 1 72 ? 4.719 16.786 -18.868 1.00 0.00 72 LEU A O 3
ATOM 4255 N N . VAL A 1 73 ? 5.348 18.485 -17.620 1.00 0.00 73 VAL A N 3
ATOM 4256 C CA . VAL A 1 73 ? 6.614 17.800 -17.223 1.00 0.00 73 VAL A CA 3
ATOM 4257 C C . VAL A 1 73 ? 6.735 17.786 -15.698 1.00 0.00 73 VAL A C 3
ATOM 4258 O O . VAL A 1 73 ? 6.232 18.663 -15.024 1.00 0.00 73 VAL A O 3
ATOM 4271 N N . LEU A 1 74 ? 7.397 16.804 -15.142 1.00 0.00 74 LEU A N 3
ATOM 4272 C CA . LEU A 1 74 ? 7.535 16.760 -13.658 1.00 0.00 74 LEU A CA 3
ATOM 4273 C C . LEU A 1 74 ? 8.929 17.241 -13.246 1.00 0.00 74 LEU A C 3
ATOM 4274 O O . LEU A 1 74 ? 9.900 17.030 -13.946 1.00 0.00 74 LEU A O 3
ATOM 4290 N N . ILE A 1 75 ? 9.033 17.895 -12.119 1.00 0.00 75 ILE A N 3
ATOM 4291 C CA . ILE A 1 75 ? 10.363 18.398 -11.666 1.00 0.00 75 ILE A CA 3
ATOM 4292 C C . ILE A 1 75 ? 10.873 17.571 -10.483 1.00 0.00 75 ILE A C 3
ATOM 4293 O O . ILE A 1 75 ? 10.712 17.946 -9.337 1.00 0.00 75 ILE A O 3
ATOM 4309 N N . PHE A 1 76 ? 11.493 16.455 -10.752 1.00 0.00 76 PHE A N 3
ATOM 4310 C CA . PHE A 1 76 ? 12.020 15.608 -9.641 1.00 0.00 76 PHE A CA 3
ATOM 4311 C C . PHE A 1 76 ? 13.519 15.866 -9.453 1.00 0.00 76 PHE A C 3
ATOM 4312 O O . PHE A 1 76 ? 14.302 15.730 -10.373 1.00 0.00 76 PHE A O 3
ATOM 4329 N N . ALA A 1 77 ? 13.922 16.236 -8.265 1.00 0.00 77 ALA A N 3
ATOM 4330 C CA . ALA A 1 77 ? 15.370 16.506 -8.006 1.00 0.00 77 ALA A CA 3
ATOM 4331 C C . ALA A 1 77 ? 15.914 17.529 -9.008 1.00 0.00 77 ALA A C 3
ATOM 4332 O O . ALA A 1 77 ? 17.093 17.553 -9.304 1.00 0.00 77 ALA A O 3
ATOM 4339 N N . GLY A 1 78 ? 15.065 18.374 -9.530 1.00 0.00 78 GLY A N 3
ATOM 4340 C CA . GLY A 1 78 ? 15.534 19.395 -10.511 1.00 0.00 78 GLY A CA 3
ATOM 4341 C C . GLY A 1 78 ? 15.751 18.737 -11.875 1.00 0.00 78 GLY A C 3
ATOM 4342 O O . GLY A 1 78 ? 16.541 19.197 -12.677 1.00 0.00 78 GLY A O 3
ATOM 4346 N N . LYS A 1 79 ? 15.055 17.665 -12.145 1.00 0.00 79 LYS A N 3
ATOM 4347 C CA . LYS A 1 79 ? 15.219 16.978 -13.458 1.00 0.00 79 LYS A CA 3
ATOM 4348 C C . LYS A 1 79 ? 13.850 16.744 -14.103 1.00 0.00 79 LYS A C 3
ATOM 4349 O O . LYS A 1 79 ? 12.906 16.346 -13.449 1.00 0.00 79 LYS A O 3
ATOM 4368 N N . ILE A 1 80 ? 13.736 16.994 -15.380 1.00 0.00 80 ILE A N 3
ATOM 4369 C CA . ILE A 1 80 ? 12.427 16.790 -16.066 1.00 0.00 80 ILE A CA 3
ATOM 4370 C C . ILE A 1 80 ? 11.963 15.342 -15.957 1.00 0.00 80 ILE A C 3
ATOM 4371 O O . ILE A 1 80 ? 12.217 14.538 -16.830 1.00 0.00 80 ILE A O 3
ATOM 4387 N N . LEU A 1 81 ? 11.246 15.000 -14.917 1.00 0.00 81 LEU A N 3
ATOM 4388 C CA . LEU A 1 81 ? 10.741 13.606 -14.823 1.00 0.00 81 LEU A CA 3
ATOM 4389 C C . LEU A 1 81 ? 9.727 13.430 -15.949 1.00 0.00 81 LEU A C 3
ATOM 4390 O O . LEU A 1 81 ? 8.545 13.675 -15.781 1.00 0.00 81 LEU A O 3
ATOM 4406 N N . LYS A 1 82 ? 10.195 13.067 -17.110 1.00 0.00 82 LYS A N 3
ATOM 4407 C CA . LYS A 1 82 ? 9.279 12.929 -18.270 1.00 0.00 82 LYS A CA 3
ATOM 4408 C C . LYS A 1 82 ? 9.647 11.708 -19.118 1.00 0.00 82 LYS A C 3
ATOM 4409 O O . LYS A 1 82 ? 10.150 10.721 -18.621 1.00 0.00 82 LYS A O 3
ATOM 4428 N N . ASP A 1 83 ? 9.392 11.775 -20.394 1.00 0.00 83 ASP A N 3
ATOM 4429 C CA . ASP A 1 83 ? 9.711 10.624 -21.291 1.00 0.00 83 ASP A CA 3
ATOM 4430 C C . ASP A 1 83 ? 11.218 10.525 -21.534 1.00 0.00 83 ASP A C 3
ATOM 4431 O O . ASP A 1 83 ? 11.728 9.485 -21.905 1.00 0.00 83 ASP A O 3
ATOM 4440 N N . GLN A 1 84 ? 11.934 11.596 -21.326 1.00 0.00 84 GLN A N 3
ATOM 4441 C CA . GLN A 1 84 ? 13.410 11.566 -21.543 1.00 0.00 84 GLN A CA 3
ATOM 4442 C C . GLN A 1 84 ? 14.032 10.405 -20.766 1.00 0.00 84 GLN A C 3
ATOM 4443 O O . GLN A 1 84 ? 15.007 9.816 -21.189 1.00 0.00 84 GLN A O 3
ATOM 4457 N N . ASP A 1 85 ? 13.475 10.073 -19.631 1.00 0.00 85 ASP A N 3
ATOM 4458 C CA . ASP A 1 85 ? 14.042 8.946 -18.830 1.00 0.00 85 ASP A CA 3
ATOM 4459 C C . ASP A 1 85 ? 12.923 8.019 -18.352 1.00 0.00 85 ASP A C 3
ATOM 4460 O O . ASP A 1 85 ? 11.861 8.465 -17.961 1.00 0.00 85 ASP A O 3
ATOM 4469 N N . THR A 1 86 ? 13.152 6.731 -18.375 1.00 0.00 86 THR A N 3
ATOM 4470 C CA . THR A 1 86 ? 12.098 5.778 -17.915 1.00 0.00 86 THR A CA 3
ATOM 4471 C C . THR A 1 86 ? 11.736 6.079 -16.458 1.00 0.00 86 THR A C 3
ATOM 4472 O O . THR A 1 86 ? 12.562 6.523 -15.681 1.00 0.00 86 THR A O 3
ATOM 4483 N N . LEU A 1 87 ? 10.505 5.855 -16.084 1.00 0.00 87 LEU A N 3
ATOM 4484 C CA . LEU A 1 87 ? 10.092 6.148 -14.681 1.00 0.00 87 LEU A CA 3
ATOM 4485 C C . LEU A 1 87 ? 10.958 5.367 -13.687 1.00 0.00 87 LEU A C 3
ATOM 4486 O O . LEU A 1 87 ? 11.481 5.925 -12.742 1.00 0.00 87 LEU A O 3
ATOM 4502 N N . ILE A 1 88 ? 11.134 4.090 -13.897 1.00 0.00 88 ILE A N 3
ATOM 4503 C CA . ILE A 1 88 ? 11.990 3.296 -12.963 1.00 0.00 88 ILE A CA 3
ATOM 4504 C C . ILE A 1 88 ? 13.467 3.636 -13.175 1.00 0.00 88 ILE A C 3
ATOM 4505 O O . ILE A 1 88 ? 14.315 3.282 -12.379 1.00 0.00 88 ILE A O 3
ATOM 4521 N N . GLN A 1 89 ? 13.784 4.301 -14.254 1.00 0.00 89 GLN A N 3
ATOM 4522 C CA . GLN A 1 89 ? 15.208 4.639 -14.531 1.00 0.00 89 GLN A CA 3
ATOM 4523 C C . GLN A 1 89 ? 15.629 5.926 -13.818 1.00 0.00 89 GLN A C 3
ATOM 4524 O O . GLN A 1 89 ? 16.807 6.213 -13.710 1.00 0.00 89 GLN A O 3
ATOM 4538 N N . HIS A 1 90 ? 14.702 6.717 -13.335 1.00 0.00 90 HIS A N 3
ATOM 4539 C CA . HIS A 1 90 ? 15.115 7.980 -12.649 1.00 0.00 90 HIS A CA 3
ATOM 4540 C C . HIS A 1 90 ? 13.928 8.664 -11.979 1.00 0.00 90 HIS A C 3
ATOM 4541 O O . HIS A 1 90 ? 14.051 9.234 -10.913 1.00 0.00 90 HIS A O 3
ATOM 4555 N N . GLY A 1 91 ? 12.787 8.636 -12.605 1.00 0.00 91 GLY A N 3
ATOM 4556 C CA . GLY A 1 91 ? 11.602 9.312 -12.013 1.00 0.00 91 GLY A CA 3
ATOM 4557 C C . GLY A 1 91 ? 11.283 8.722 -10.643 1.00 0.00 91 GLY A C 3
ATOM 4558 O O . GLY A 1 91 ? 11.092 9.441 -9.683 1.00 0.00 91 GLY A O 3
ATOM 4562 N N . ILE A 1 92 ? 11.204 7.422 -10.539 1.00 0.00 92 ILE A N 3
ATOM 4563 C CA . ILE A 1 92 ? 10.872 6.810 -9.221 1.00 0.00 92 ILE A CA 3
ATOM 4564 C C . ILE A 1 92 ? 11.666 5.522 -9.005 1.00 0.00 92 ILE A C 3
ATOM 4565 O O . ILE A 1 92 ? 11.925 4.772 -9.926 1.00 0.00 92 ILE A O 3
ATOM 4581 N N . HIS A 1 93 ? 12.022 5.251 -7.783 1.00 0.00 93 HIS A N 3
ATOM 4582 C CA . HIS A 1 93 ? 12.765 4.000 -7.473 1.00 0.00 93 HIS A CA 3
ATOM 4583 C C . HIS A 1 93 ? 11.834 3.068 -6.699 1.00 0.00 93 HIS A C 3
ATOM 4584 O O . HIS A 1 93 ? 11.858 1.864 -6.861 1.00 0.00 93 HIS A O 3
ATOM 4598 N N . ASP A 1 94 ? 10.998 3.638 -5.867 1.00 0.00 94 ASP A N 3
ATOM 4599 C CA . ASP A 1 94 ? 10.032 2.825 -5.072 1.00 0.00 94 ASP A CA 3
ATOM 4600 C C . ASP A 1 94 ? 9.143 3.748 -4.231 1.00 0.00 94 ASP A C 3
ATOM 4601 O O . ASP A 1 94 ? 8.713 3.397 -3.150 1.00 0.00 94 ASP A O 3
ATOM 4610 N N . GLY A 1 95 ? 8.861 4.930 -4.723 1.00 0.00 95 GLY A N 3
ATOM 4611 C CA . GLY A 1 95 ? 7.998 5.872 -3.954 1.00 0.00 95 GLY A CA 3
ATOM 4612 C C . GLY A 1 95 ? 8.735 7.196 -3.726 1.00 0.00 95 GLY A C 3
ATOM 4613 O O . GLY A 1 95 ? 9.101 7.525 -2.615 1.00 0.00 95 GLY A O 3
ATOM 4617 N N . LEU A 1 96 ? 8.948 7.965 -4.764 1.00 0.00 96 LEU A N 3
ATOM 4618 C CA . LEU A 1 96 ? 9.651 9.270 -4.593 1.00 0.00 96 LEU A CA 3
ATOM 4619 C C . LEU A 1 96 ? 8.663 10.426 -4.786 1.00 0.00 96 LEU A C 3
ATOM 4620 O O . LEU A 1 96 ? 7.517 10.221 -5.136 1.00 0.00 96 LEU A O 3
ATOM 4636 N N . THR A 1 97 ? 9.095 11.639 -4.555 1.00 0.00 97 THR A N 3
ATOM 4637 C CA . THR A 1 97 ? 8.175 12.804 -4.720 1.00 0.00 97 THR A CA 3
ATOM 4638 C C . THR A 1 97 ? 8.662 13.719 -5.847 1.00 0.00 97 THR A C 3
ATOM 4639 O O . THR A 1 97 ? 9.847 13.857 -6.081 1.00 0.00 97 THR A O 3
ATOM 4650 N N . VAL A 1 98 ? 7.751 14.345 -6.548 1.00 0.00 98 VAL A N 3
ATOM 4651 C CA . VAL A 1 98 ? 8.156 15.254 -7.661 1.00 0.00 98 VAL A CA 3
ATOM 4652 C C . VAL A 1 98 ? 7.160 16.412 -7.795 1.00 0.00 98 VAL A C 3
ATOM 4653 O O . VAL A 1 98 ? 5.977 16.254 -7.568 1.00 0.00 98 VAL A O 3
ATOM 4666 N N . HIS A 1 99 ? 7.635 17.572 -8.169 1.00 0.00 99 HIS A N 3
ATOM 4667 C CA . HIS A 1 99 ? 6.719 18.739 -8.326 1.00 0.00 99 HIS A CA 3
ATOM 4668 C C . HIS A 1 99 ? 6.191 18.805 -9.763 1.00 0.00 99 HIS A C 3
ATOM 4669 O O . HIS A 1 99 ? 6.943 18.994 -10.700 1.00 0.00 99 HIS A O 3
ATOM 4683 N N . LEU A 1 100 ? 4.906 18.651 -9.944 1.00 0.00 100 LEU A N 3
ATOM 4684 C CA . LEU A 1 100 ? 4.334 18.705 -11.322 1.00 0.00 100 LEU A CA 3
ATOM 4685 C C . LEU A 1 100 ? 4.309 20.151 -11.826 1.00 0.00 100 LEU A C 3
ATOM 4686 O O . LEU A 1 100 ? 3.699 21.016 -11.227 1.00 0.00 100 LEU A O 3
ATOM 4702 N N . VAL A 1 101 ? 4.964 20.417 -12.924 1.00 0.00 101 VAL A N 3
ATOM 4703 C CA . VAL A 1 101 ? 4.978 21.807 -13.469 1.00 0.00 101 VAL A CA 3
ATOM 4704 C C . VAL A 1 101 ? 5.008 21.772 -15.000 1.00 0.00 101 VAL A C 3
ATOM 4705 O O . VAL A 1 101 ? 5.792 21.062 -15.599 1.00 0.00 101 VAL A O 3
ATOM 4718 N N . ILE A 1 102 ? 4.158 22.534 -15.635 1.00 0.00 102 ILE A N 3
ATOM 4719 C CA . ILE A 1 102 ? 4.136 22.546 -17.129 1.00 0.00 102 ILE A CA 3
ATOM 4720 C C . ILE A 1 102 ? 4.903 23.761 -17.660 1.00 0.00 102 ILE A C 3
ATOM 4721 O O . ILE A 1 102 ? 4.699 24.876 -17.221 1.00 0.00 102 ILE A O 3
ATOM 4737 N N . LYS A 1 103 ? 5.786 23.552 -18.601 1.00 0.00 103 LYS A N 3
ATOM 4738 C CA . LYS A 1 103 ? 6.567 24.693 -19.161 1.00 0.00 103 LYS A CA 3
ATOM 4739 C C . LYS A 1 103 ? 5.741 25.432 -20.216 1.00 0.00 103 LYS A C 3
ATOM 4740 O O . LYS A 1 103 ? 5.718 26.651 -20.175 1.00 0.00 103 LYS A O 3
ATOM 4759 N N . MET A 1 1 ? 10.728 -44.866 -32.051 1.00 0.00 1 MET A N 4
ATOM 4760 C CA . MET A 1 1 ? 10.662 -46.354 -31.969 1.00 0.00 1 MET A CA 4
ATOM 4761 C C . MET A 1 1 ? 11.218 -46.980 -33.251 1.00 0.00 1 MET A C 4
ATOM 4762 O O . MET A 1 1 ? 12.027 -47.886 -33.211 1.00 0.00 1 MET A O 4
ATOM 4778 N N . ALA A 1 2 ? 10.790 -46.501 -34.390 1.00 0.00 2 ALA A N 4
ATOM 4779 C CA . ALA A 1 2 ? 11.292 -47.066 -35.676 1.00 0.00 2 ALA A CA 4
ATOM 4780 C C . ALA A 1 2 ? 12.677 -46.498 -35.999 1.00 0.00 2 ALA A C 4
ATOM 4781 O O . ALA A 1 2 ? 12.839 -45.310 -36.198 1.00 0.00 2 ALA A O 4
ATOM 4788 N N . GLU A 1 3 ? 13.676 -47.339 -36.054 1.00 0.00 3 GLU A N 4
ATOM 4789 C CA . GLU A 1 3 ? 15.050 -46.850 -36.364 1.00 0.00 3 GLU A CA 4
ATOM 4790 C C . GLU A 1 3 ? 15.265 -46.798 -37.878 1.00 0.00 3 GLU A C 4
ATOM 4791 O O . GLU A 1 3 ? 16.013 -45.981 -38.381 1.00 0.00 3 GLU A O 4
ATOM 4803 N N . ASN A 1 4 ? 14.614 -47.663 -38.609 1.00 0.00 4 ASN A N 4
ATOM 4804 C CA . ASN A 1 4 ? 14.779 -47.666 -40.092 1.00 0.00 4 ASN A CA 4
ATOM 4805 C C . ASN A 1 4 ? 13.529 -47.091 -40.764 1.00 0.00 4 ASN A C 4
ATOM 4806 O O . ASN A 1 4 ? 12.944 -47.705 -41.635 1.00 0.00 4 ASN A O 4
ATOM 4817 N N . GLY A 1 5 ? 13.116 -45.917 -40.365 1.00 0.00 5 GLY A N 4
ATOM 4818 C CA . GLY A 1 5 ? 11.905 -45.302 -40.979 1.00 0.00 5 GLY A CA 4
ATOM 4819 C C . GLY A 1 5 ? 11.001 -44.743 -39.879 1.00 0.00 5 GLY A C 4
ATOM 4820 O O . GLY A 1 5 ? 10.066 -45.387 -39.445 1.00 0.00 5 GLY A O 4
ATOM 4824 N N . GLU A 1 6 ? 11.273 -43.550 -39.424 1.00 0.00 6 GLU A N 4
ATOM 4825 C CA . GLU A 1 6 ? 10.430 -42.947 -38.350 1.00 0.00 6 GLU A CA 4
ATOM 4826 C C . GLU A 1 6 ? 9.037 -42.615 -38.894 1.00 0.00 6 GLU A C 4
ATOM 4827 O O . GLU A 1 6 ? 8.807 -42.627 -40.088 1.00 0.00 6 GLU A O 4
ATOM 4839 N N . SER A 1 7 ? 8.106 -42.321 -38.026 1.00 0.00 7 SER A N 4
ATOM 4840 C CA . SER A 1 7 ? 6.726 -41.989 -38.490 1.00 0.00 7 SER A CA 4
ATOM 4841 C C . SER A 1 7 ? 6.660 -40.530 -38.952 1.00 0.00 7 SER A C 4
ATOM 4842 O O . SER A 1 7 ? 7.599 -39.774 -38.786 1.00 0.00 7 SER A O 4
ATOM 4850 N N . SER A 1 8 ? 5.559 -40.132 -39.530 1.00 0.00 8 SER A N 4
ATOM 4851 C CA . SER A 1 8 ? 5.430 -38.723 -40.005 1.00 0.00 8 SER A CA 4
ATOM 4852 C C . SER A 1 8 ? 3.975 -38.260 -39.898 1.00 0.00 8 SER A C 4
ATOM 4853 O O . SER A 1 8 ? 3.115 -38.715 -40.626 1.00 0.00 8 SER A O 4
ATOM 4861 N N . GLY A 1 9 ? 3.694 -37.358 -38.995 1.00 0.00 9 GLY A N 4
ATOM 4862 C CA . GLY A 1 9 ? 2.296 -36.864 -38.840 1.00 0.00 9 GLY A CA 4
ATOM 4863 C C . GLY A 1 9 ? 2.244 -35.368 -39.161 1.00 0.00 9 GLY A C 4
ATOM 4864 O O . GLY A 1 9 ? 1.842 -34.981 -40.240 1.00 0.00 9 GLY A O 4
ATOM 4868 N N . PRO A 1 10 ? 2.655 -34.568 -38.208 1.00 0.00 10 PRO A N 4
ATOM 4869 C CA . PRO A 1 10 ? 2.653 -33.097 -38.399 1.00 0.00 10 PRO A CA 4
ATOM 4870 C C . PRO A 1 10 ? 3.783 -32.680 -39.352 1.00 0.00 10 PRO A C 4
ATOM 4871 O O . PRO A 1 10 ? 4.945 -32.809 -39.019 1.00 0.00 10 PRO A O 4
ATOM 4882 N N . PRO A 1 11 ? 3.409 -32.192 -40.509 1.00 0.00 11 PRO A N 4
ATOM 4883 C CA . PRO A 1 11 ? 4.419 -31.757 -41.507 1.00 0.00 11 PRO A CA 4
ATOM 4884 C C . PRO A 1 11 ? 5.092 -30.459 -41.052 1.00 0.00 11 PRO A C 4
ATOM 4885 O O . PRO A 1 11 ? 6.228 -30.187 -41.389 1.00 0.00 11 PRO A O 4
ATOM 4896 N N . ARG A 1 12 ? 4.400 -29.657 -40.286 1.00 0.00 12 ARG A N 4
ATOM 4897 C CA . ARG A 1 12 ? 4.999 -28.377 -39.808 1.00 0.00 12 ARG A CA 4
ATOM 4898 C C . ARG A 1 12 ? 5.376 -28.493 -38.324 1.00 0.00 12 ARG A C 4
ATOM 4899 O O . ARG A 1 12 ? 4.557 -28.870 -37.511 1.00 0.00 12 ARG A O 4
ATOM 4920 N N . PRO A 1 13 ? 6.609 -28.167 -38.017 1.00 0.00 13 PRO A N 4
ATOM 4921 C CA . PRO A 1 13 ? 7.082 -28.244 -36.612 1.00 0.00 13 PRO A CA 4
ATOM 4922 C C . PRO A 1 13 ? 6.477 -27.108 -35.779 1.00 0.00 13 PRO A C 4
ATOM 4923 O O . PRO A 1 13 ? 5.518 -26.477 -36.179 1.00 0.00 13 PRO A O 4
ATOM 4934 N N . SER A 1 14 ? 7.035 -26.843 -34.625 1.00 0.00 14 SER A N 4
ATOM 4935 C CA . SER A 1 14 ? 6.502 -25.749 -33.756 1.00 0.00 14 SER A CA 4
ATOM 4936 C C . SER A 1 14 ? 5.055 -26.047 -33.348 1.00 0.00 14 SER A C 4
ATOM 4937 O O . SER A 1 14 ? 4.159 -26.067 -34.169 1.00 0.00 14 SER A O 4
ATOM 4945 N N . ARG A 1 15 ? 4.824 -26.277 -32.083 1.00 0.00 15 ARG A N 4
ATOM 4946 C CA . ARG A 1 15 ? 3.437 -26.573 -31.616 1.00 0.00 15 ARG A CA 4
ATOM 4947 C C . ARG A 1 15 ? 3.132 -25.787 -30.338 1.00 0.00 15 ARG A C 4
ATOM 4948 O O . ARG A 1 15 ? 2.113 -25.133 -30.229 1.00 0.00 15 ARG A O 4
ATOM 4969 N N . GLY A 1 16 ? 4.007 -25.848 -29.370 1.00 0.00 16 GLY A N 4
ATOM 4970 C CA . GLY A 1 16 ? 3.770 -25.107 -28.098 1.00 0.00 16 GLY A CA 4
ATOM 4971 C C . GLY A 1 16 ? 5.075 -25.030 -27.298 1.00 0.00 16 GLY A C 4
ATOM 4972 O O . GLY A 1 16 ? 5.649 -23.969 -27.155 1.00 0.00 16 GLY A O 4
ATOM 4976 N N . PRO A 1 17 ? 5.502 -26.162 -26.800 1.00 0.00 17 PRO A N 4
ATOM 4977 C CA . PRO A 1 17 ? 6.754 -26.217 -26.005 1.00 0.00 17 PRO A CA 4
ATOM 4978 C C . PRO A 1 17 ? 7.974 -26.058 -26.917 1.00 0.00 17 PRO A C 4
ATOM 4979 O O . PRO A 1 17 ? 9.012 -25.579 -26.503 1.00 0.00 17 PRO A O 4
ATOM 4990 N N . ALA A 1 18 ? 7.857 -26.459 -28.156 1.00 0.00 18 ALA A N 4
ATOM 4991 C CA . ALA A 1 18 ? 9.011 -26.332 -29.097 1.00 0.00 18 ALA A CA 4
ATOM 4992 C C . ALA A 1 18 ? 9.467 -24.874 -29.186 1.00 0.00 18 ALA A C 4
ATOM 4993 O O . ALA A 1 18 ? 10.644 -24.577 -29.125 1.00 0.00 18 ALA A O 4
ATOM 5000 N N . ALA A 1 19 ? 8.541 -23.962 -29.326 1.00 0.00 19 ALA A N 4
ATOM 5001 C CA . ALA A 1 19 ? 8.918 -22.521 -29.417 1.00 0.00 19 ALA A CA 4
ATOM 5002 C C . ALA A 1 19 ? 9.423 -22.022 -28.060 1.00 0.00 19 ALA A C 4
ATOM 5003 O O . ALA A 1 19 ? 9.391 -22.736 -27.076 1.00 0.00 19 ALA A O 4
ATOM 5010 N N . ALA A 1 20 ? 9.888 -20.804 -28.001 1.00 0.00 20 ALA A N 4
ATOM 5011 C CA . ALA A 1 20 ? 10.395 -20.258 -26.707 1.00 0.00 20 ALA A CA 4
ATOM 5012 C C . ALA A 1 20 ? 9.223 -19.908 -25.786 1.00 0.00 20 ALA A C 4
ATOM 5013 O O . ALA A 1 20 ? 8.095 -20.291 -26.028 1.00 0.00 20 ALA A O 4
ATOM 5020 N N . GLN A 1 21 ? 9.482 -19.181 -24.731 1.00 0.00 21 GLN A N 4
ATOM 5021 C CA . GLN A 1 21 ? 8.384 -18.805 -23.794 1.00 0.00 21 GLN A CA 4
ATOM 5022 C C . GLN A 1 21 ? 7.591 -17.623 -24.357 1.00 0.00 21 GLN A C 4
ATOM 5023 O O . GLN A 1 21 ? 7.793 -16.488 -23.973 1.00 0.00 21 GLN A O 4
ATOM 5037 N N . GLY A 1 22 ? 6.690 -17.882 -25.267 1.00 0.00 22 GLY A N 4
ATOM 5038 C CA . GLY A 1 22 ? 5.884 -16.775 -25.858 1.00 0.00 22 GLY A CA 4
ATOM 5039 C C . GLY A 1 22 ? 4.438 -17.238 -26.049 1.00 0.00 22 GLY A C 4
ATOM 5040 O O . GLY A 1 22 ? 3.895 -17.178 -27.134 1.00 0.00 22 GLY A O 4
ATOM 5044 N N . SER A 1 23 ? 3.810 -17.697 -24.999 1.00 0.00 23 SER A N 4
ATOM 5045 C CA . SER A 1 23 ? 2.397 -18.164 -25.117 1.00 0.00 23 SER A CA 4
ATOM 5046 C C . SER A 1 23 ? 1.438 -16.976 -25.006 1.00 0.00 23 SER A C 4
ATOM 5047 O O . SER A 1 23 ? 0.849 -16.550 -25.980 1.00 0.00 23 SER A O 4
ATOM 5055 N N . ALA A 1 24 ? 1.277 -16.439 -23.825 1.00 0.00 24 ALA A N 4
ATOM 5056 C CA . ALA A 1 24 ? 0.357 -15.277 -23.648 1.00 0.00 24 ALA A CA 4
ATOM 5057 C C . ALA A 1 24 ? 0.548 -14.660 -22.259 1.00 0.00 24 ALA A C 4
ATOM 5058 O O . ALA A 1 24 ? -0.355 -14.649 -21.444 1.00 0.00 24 ALA A O 4
ATOM 5065 N N . ALA A 1 25 ? 1.717 -14.147 -21.983 1.00 0.00 25 ALA A N 4
ATOM 5066 C CA . ALA A 1 25 ? 1.970 -13.532 -20.648 1.00 0.00 25 ALA A CA 4
ATOM 5067 C C . ALA A 1 25 ? 1.904 -12.005 -20.747 1.00 0.00 25 ALA A C 4
ATOM 5068 O O . ALA A 1 25 ? 2.882 -11.350 -21.051 1.00 0.00 25 ALA A O 4
ATOM 5075 N N . ALA A 1 26 ? 0.757 -11.434 -20.492 1.00 0.00 26 ALA A N 4
ATOM 5076 C CA . ALA A 1 26 ? 0.624 -9.950 -20.571 1.00 0.00 26 ALA A CA 4
ATOM 5077 C C . ALA A 1 26 ? 1.281 -9.282 -19.354 1.00 0.00 26 ALA A C 4
ATOM 5078 O O . ALA A 1 26 ? 2.135 -8.431 -19.509 1.00 0.00 26 ALA A O 4
ATOM 5085 N N . PRO A 1 27 ? 0.866 -9.683 -18.175 1.00 0.00 27 PRO A N 4
ATOM 5086 C CA . PRO A 1 27 ? 1.436 -9.097 -16.937 1.00 0.00 27 PRO A CA 4
ATOM 5087 C C . PRO A 1 27 ? 2.848 -9.636 -16.691 1.00 0.00 27 PRO A C 4
ATOM 5088 O O . PRO A 1 27 ? 3.059 -10.830 -16.593 1.00 0.00 27 PRO A O 4
ATOM 5099 N N . ALA A 1 28 ? 3.815 -8.765 -16.589 1.00 0.00 28 ALA A N 4
ATOM 5100 C CA . ALA A 1 28 ? 5.214 -9.223 -16.348 1.00 0.00 28 ALA A CA 4
ATOM 5101 C C . ALA A 1 28 ? 5.928 -8.266 -15.390 1.00 0.00 28 ALA A C 4
ATOM 5102 O O . ALA A 1 28 ? 5.896 -7.063 -15.563 1.00 0.00 28 ALA A O 4
ATOM 5109 N N . GLU A 1 29 ? 6.573 -8.792 -14.381 1.00 0.00 29 GLU A N 4
ATOM 5110 C CA . GLU A 1 29 ? 7.295 -7.919 -13.403 1.00 0.00 29 GLU A CA 4
ATOM 5111 C C . GLU A 1 29 ? 6.363 -6.821 -12.872 1.00 0.00 29 GLU A C 4
ATOM 5112 O O . GLU A 1 29 ? 6.497 -5.668 -13.231 1.00 0.00 29 GLU A O 4
ATOM 5124 N N . PRO A 1 30 ? 5.443 -7.219 -12.027 1.00 0.00 30 PRO A N 4
ATOM 5125 C CA . PRO A 1 30 ? 4.481 -6.258 -11.438 1.00 0.00 30 PRO A CA 4
ATOM 5126 C C . PRO A 1 30 ? 5.091 -5.517 -10.254 1.00 0.00 30 PRO A C 4
ATOM 5127 O O . PRO A 1 30 ? 4.412 -5.219 -9.291 1.00 0.00 30 PRO A O 4
ATOM 5138 N N . LYS A 1 31 ? 6.350 -5.175 -10.326 1.00 0.00 31 LYS A N 4
ATOM 5139 C CA . LYS A 1 31 ? 6.960 -4.400 -9.215 1.00 0.00 31 LYS A CA 4
ATOM 5140 C C . LYS A 1 31 ? 6.379 -2.994 -9.291 1.00 0.00 31 LYS A C 4
ATOM 5141 O O . LYS A 1 31 ? 7.056 -2.043 -9.627 1.00 0.00 31 LYS A O 4
ATOM 5160 N N . ILE A 1 32 ? 5.106 -2.870 -9.030 1.00 0.00 32 ILE A N 4
ATOM 5161 C CA . ILE A 1 32 ? 4.449 -1.546 -9.141 1.00 0.00 32 ILE A CA 4
ATOM 5162 C C . ILE A 1 32 ? 5.127 -0.529 -8.214 1.00 0.00 32 ILE A C 4
ATOM 5163 O O . ILE A 1 32 ? 4.864 -0.490 -7.028 1.00 0.00 32 ILE A O 4
ATOM 5179 N N . ILE A 1 33 ? 5.994 0.298 -8.742 1.00 0.00 33 ILE A N 4
ATOM 5180 C CA . ILE A 1 33 ? 6.677 1.309 -7.880 1.00 0.00 33 ILE A CA 4
ATOM 5181 C C . ILE A 1 33 ? 5.733 2.489 -7.619 1.00 0.00 33 ILE A C 4
ATOM 5182 O O . ILE A 1 33 ? 4.867 2.791 -8.420 1.00 0.00 33 ILE A O 4
ATOM 5198 N N . LYS A 1 34 ? 5.879 3.142 -6.496 1.00 0.00 34 LYS A N 4
ATOM 5199 C CA . LYS A 1 34 ? 4.976 4.287 -6.173 1.00 0.00 34 LYS A CA 4
ATOM 5200 C C . LYS A 1 34 ? 5.603 5.618 -6.602 1.00 0.00 34 LYS A C 4
ATOM 5201 O O . LYS A 1 34 ? 6.799 5.811 -6.516 1.00 0.00 34 LYS A O 4
ATOM 5220 N N . VAL A 1 35 ? 4.793 6.540 -7.053 1.00 0.00 35 VAL A N 4
ATOM 5221 C CA . VAL A 1 35 ? 5.325 7.867 -7.481 1.00 0.00 35 VAL A CA 4
ATOM 5222 C C . VAL A 1 35 ? 4.401 8.985 -6.981 1.00 0.00 35 VAL A C 4
ATOM 5223 O O . VAL A 1 35 ? 3.262 9.093 -7.394 1.00 0.00 35 VAL A O 4
ATOM 5236 N N . THR A 1 36 ? 4.880 9.808 -6.089 1.00 0.00 36 THR A N 4
ATOM 5237 C CA . THR A 1 36 ? 4.029 10.913 -5.554 1.00 0.00 36 THR A CA 4
ATOM 5238 C C . THR A 1 36 ? 4.107 12.141 -6.463 1.00 0.00 36 THR A C 4
ATOM 5239 O O . THR A 1 36 ? 5.134 12.783 -6.569 1.00 0.00 36 THR A O 4
ATOM 5250 N N . VAL A 1 37 ? 3.023 12.476 -7.115 1.00 0.00 37 VAL A N 4
ATOM 5251 C CA . VAL A 1 37 ? 3.029 13.666 -8.014 1.00 0.00 37 VAL A CA 4
ATOM 5252 C C . VAL A 1 37 ? 2.367 14.854 -7.312 1.00 0.00 37 VAL A C 4
ATOM 5253 O O . VAL A 1 37 ? 1.264 14.753 -6.810 1.00 0.00 37 VAL A O 4
ATOM 5266 N N . LYS A 1 38 ? 3.029 15.979 -7.271 1.00 0.00 38 LYS A N 4
ATOM 5267 C CA . LYS A 1 38 ? 2.436 17.173 -6.602 1.00 0.00 38 LYS A CA 4
ATOM 5268 C C . LYS A 1 38 ? 1.874 18.137 -7.649 1.00 0.00 38 LYS A C 4
ATOM 5269 O O . LYS A 1 38 ? 2.579 18.592 -8.527 1.00 0.00 38 LYS A O 4
ATOM 5288 N N . THR A 1 39 ? 0.609 18.449 -7.562 1.00 0.00 39 THR A N 4
ATOM 5289 C CA . THR A 1 39 ? -0.002 19.384 -8.551 1.00 0.00 39 THR A CA 4
ATOM 5290 C C . THR A 1 39 ? -0.653 20.564 -7.821 1.00 0.00 39 THR A C 4
ATOM 5291 O O . THR A 1 39 ? -0.766 20.553 -6.612 1.00 0.00 39 THR A O 4
ATOM 5302 N N . PRO A 1 40 ? -1.060 21.551 -8.580 1.00 0.00 40 PRO A N 4
ATOM 5303 C CA . PRO A 1 40 ? -1.705 22.747 -7.982 1.00 0.00 40 PRO A CA 4
ATOM 5304 C C . PRO A 1 40 ? -3.083 22.390 -7.415 1.00 0.00 40 PRO A C 4
ATOM 5305 O O . PRO A 1 40 ? -3.650 23.128 -6.634 1.00 0.00 40 PRO A O 4
ATOM 5316 N N . LYS A 1 41 ? -3.623 21.262 -7.797 1.00 0.00 41 LYS A N 4
ATOM 5317 C CA . LYS A 1 41 ? -4.959 20.859 -7.273 1.00 0.00 41 LYS A CA 4
ATOM 5318 C C . LYS A 1 41 ? -4.794 20.051 -5.983 1.00 0.00 41 LYS A C 4
ATOM 5319 O O . LYS A 1 41 ? -5.435 20.320 -4.986 1.00 0.00 41 LYS A O 4
ATOM 5338 N N . GLU A 1 42 ? -3.936 19.065 -5.994 1.00 0.00 42 GLU A N 4
ATOM 5339 C CA . GLU A 1 42 ? -3.724 18.239 -4.768 1.00 0.00 42 GLU A CA 4
ATOM 5340 C C . GLU A 1 42 ? -2.565 17.258 -4.978 1.00 0.00 42 GLU A C 4
ATOM 5341 O O . GLU A 1 42 ? -2.021 17.148 -6.059 1.00 0.00 42 GLU A O 4
ATOM 5353 N N . LYS A 1 43 ? -2.189 16.543 -3.950 1.00 0.00 43 LYS A N 4
ATOM 5354 C CA . LYS A 1 43 ? -1.071 15.565 -4.086 1.00 0.00 43 LYS A CA 4
ATOM 5355 C C . LYS A 1 43 ? -1.630 14.142 -4.180 1.00 0.00 43 LYS A C 4
ATOM 5356 O O . LYS A 1 43 ? -2.335 13.685 -3.302 1.00 0.00 43 LYS A O 4
ATOM 5375 N N . GLU A 1 44 ? -1.326 13.441 -5.240 1.00 0.00 44 GLU A N 4
ATOM 5376 C CA . GLU A 1 44 ? -1.847 12.051 -5.390 1.00 0.00 44 GLU A CA 4
ATOM 5377 C C . GLU A 1 44 ? -0.741 11.105 -5.865 1.00 0.00 44 GLU A C 4
ATOM 5378 O O . GLU A 1 44 ? 0.016 11.419 -6.764 1.00 0.00 44 GLU A O 4
ATOM 5390 N N . GLU A 1 45 ? -0.647 9.946 -5.268 1.00 0.00 45 GLU A N 4
ATOM 5391 C CA . GLU A 1 45 ? 0.403 8.970 -5.684 1.00 0.00 45 GLU A CA 4
ATOM 5392 C C . GLU A 1 45 ? -0.142 8.056 -6.785 1.00 0.00 45 GLU A C 4
ATOM 5393 O O . GLU A 1 45 ? -1.328 7.794 -6.853 1.00 0.00 45 GLU A O 4
ATOM 5405 N N . PHE A 1 46 ? 0.711 7.570 -7.648 1.00 0.00 46 PHE A N 4
ATOM 5406 C CA . PHE A 1 46 ? 0.234 6.676 -8.743 1.00 0.00 46 PHE A CA 4
ATOM 5407 C C . PHE A 1 46 ? 1.011 5.358 -8.731 1.00 0.00 46 PHE A C 4
ATOM 5408 O O . PHE A 1 46 ? 2.226 5.343 -8.740 1.00 0.00 46 PHE A O 4
ATOM 5425 N N . ALA A 1 47 ? 0.316 4.253 -8.724 1.00 0.00 47 ALA A N 4
ATOM 5426 C CA . ALA A 1 47 ? 1.010 2.934 -8.726 1.00 0.00 47 ALA A CA 4
ATOM 5427 C C . ALA A 1 47 ? 1.193 2.464 -10.168 1.00 0.00 47 ALA A C 4
ATOM 5428 O O . ALA A 1 47 ? 0.244 2.373 -10.923 1.00 0.00 47 ALA A O 4
ATOM 5435 N N . VAL A 1 48 ? 2.401 2.173 -10.564 1.00 0.00 48 VAL A N 4
ATOM 5436 C CA . VAL A 1 48 ? 2.631 1.721 -11.964 1.00 0.00 48 VAL A CA 4
ATOM 5437 C C . VAL A 1 48 ? 3.718 0.645 -11.993 1.00 0.00 48 VAL A C 4
ATOM 5438 O O . VAL A 1 48 ? 4.553 0.592 -11.114 1.00 0.00 48 VAL A O 4
ATOM 5451 N N . PRO A 1 49 ? 3.672 -0.184 -13.005 1.00 0.00 49 PRO A N 4
ATOM 5452 C CA . PRO A 1 49 ? 4.668 -1.276 -13.134 1.00 0.00 49 PRO A CA 4
ATOM 5453 C C . PRO A 1 49 ? 6.064 -0.705 -13.385 1.00 0.00 49 PRO A C 4
ATOM 5454 O O . PRO A 1 49 ? 6.289 0.012 -14.338 1.00 0.00 49 PRO A O 4
ATOM 5465 N N . GLU A 1 50 ? 6.994 -1.020 -12.521 1.00 0.00 50 GLU A N 4
ATOM 5466 C CA . GLU A 1 50 ? 8.395 -0.510 -12.669 1.00 0.00 50 GLU A CA 4
ATOM 5467 C C . GLU A 1 50 ? 8.811 -0.439 -14.146 1.00 0.00 50 GLU A C 4
ATOM 5468 O O . GLU A 1 50 ? 9.480 0.483 -14.568 1.00 0.00 50 GLU A O 4
ATOM 5480 N N . ASN A 1 51 ? 8.420 -1.403 -14.932 1.00 0.00 51 ASN A N 4
ATOM 5481 C CA . ASN A 1 51 ? 8.801 -1.381 -16.375 1.00 0.00 51 ASN A CA 4
ATOM 5482 C C . ASN A 1 51 ? 7.782 -0.576 -17.187 1.00 0.00 51 ASN A C 4
ATOM 5483 O O . ASN A 1 51 ? 7.249 -1.047 -18.173 1.00 0.00 51 ASN A O 4
ATOM 5494 N N . SER A 1 52 ? 7.513 0.637 -16.783 1.00 0.00 52 SER A N 4
ATOM 5495 C CA . SER A 1 52 ? 6.535 1.478 -17.533 1.00 0.00 52 SER A CA 4
ATOM 5496 C C . SER A 1 52 ? 7.219 2.744 -18.057 1.00 0.00 52 SER A C 4
ATOM 5497 O O . SER A 1 52 ? 8.197 3.206 -17.501 1.00 0.00 52 SER A O 4
ATOM 5505 N N . SER A 1 53 ? 6.710 3.308 -19.119 1.00 0.00 53 SER A N 4
ATOM 5506 C CA . SER A 1 53 ? 7.327 4.547 -19.677 1.00 0.00 53 SER A CA 4
ATOM 5507 C C . SER A 1 53 ? 6.488 5.768 -19.294 1.00 0.00 53 SER A C 4
ATOM 5508 O O . SER A 1 53 ? 5.282 5.686 -19.165 1.00 0.00 53 SER A O 4
ATOM 5516 N N . VAL A 1 54 ? 7.115 6.899 -19.111 1.00 0.00 54 VAL A N 4
ATOM 5517 C CA . VAL A 1 54 ? 6.351 8.124 -18.735 1.00 0.00 54 VAL A CA 4
ATOM 5518 C C . VAL A 1 54 ? 5.308 8.461 -19.799 1.00 0.00 54 VAL A C 4
ATOM 5519 O O . VAL A 1 54 ? 4.260 8.963 -19.486 1.00 0.00 54 VAL A O 4
ATOM 5532 N N . GLN A 1 55 ? 5.589 8.213 -21.050 1.00 0.00 55 GLN A N 4
ATOM 5533 C CA . GLN A 1 55 ? 4.590 8.551 -22.115 1.00 0.00 55 GLN A CA 4
ATOM 5534 C C . GLN A 1 55 ? 3.198 8.020 -21.737 1.00 0.00 55 GLN A C 4
ATOM 5535 O O . GLN A 1 55 ? 2.209 8.723 -21.835 1.00 0.00 55 GLN A O 4
ATOM 5549 N N . GLN A 1 56 ? 3.116 6.794 -21.292 1.00 0.00 56 GLN A N 4
ATOM 5550 C CA . GLN A 1 56 ? 1.790 6.232 -20.895 1.00 0.00 56 GLN A CA 4
ATOM 5551 C C . GLN A 1 56 ? 1.273 6.948 -19.642 1.00 0.00 56 GLN A C 4
ATOM 5552 O O . GLN A 1 56 ? 0.157 7.428 -19.602 1.00 0.00 56 GLN A O 4
ATOM 5566 N N . PHE A 1 57 ? 2.085 7.025 -18.622 1.00 0.00 57 PHE A N 4
ATOM 5567 C CA . PHE A 1 57 ? 1.662 7.713 -17.364 1.00 0.00 57 PHE A CA 4
ATOM 5568 C C . PHE A 1 57 ? 1.319 9.178 -17.655 1.00 0.00 57 PHE A C 4
ATOM 5569 O O . PHE A 1 57 ? 0.408 9.742 -17.080 1.00 0.00 57 PHE A O 4
ATOM 5586 N N . LYS A 1 58 ? 2.053 9.796 -18.541 1.00 0.00 58 LYS A N 4
ATOM 5587 C CA . LYS A 1 58 ? 1.793 11.224 -18.878 1.00 0.00 58 LYS A CA 4
ATOM 5588 C C . LYS A 1 58 ? 0.352 11.381 -19.365 1.00 0.00 58 LYS A C 4
ATOM 5589 O O . LYS A 1 58 ? -0.323 12.342 -19.047 1.00 0.00 58 LYS A O 4
ATOM 5608 N N . GLU A 1 59 ? -0.126 10.434 -20.128 1.00 0.00 59 GLU A N 4
ATOM 5609 C CA . GLU A 1 59 ? -1.528 10.514 -20.630 1.00 0.00 59 GLU A CA 4
ATOM 5610 C C . GLU A 1 59 ? -2.502 10.095 -19.524 1.00 0.00 59 GLU A C 4
ATOM 5611 O O . GLU A 1 59 ? -3.666 10.445 -19.544 1.00 0.00 59 GLU A O 4
ATOM 5623 N N . ALA A 1 60 ? -2.033 9.347 -18.558 1.00 0.00 60 ALA A N 4
ATOM 5624 C CA . ALA A 1 60 ? -2.930 8.905 -17.448 1.00 0.00 60 ALA A CA 4
ATOM 5625 C C . ALA A 1 60 ? -3.433 10.116 -16.660 1.00 0.00 60 ALA A C 4
ATOM 5626 O O . ALA A 1 60 ? -4.613 10.246 -16.395 1.00 0.00 60 ALA A O 4
ATOM 5633 N N . ILE A 1 61 ? -2.551 11.005 -16.285 1.00 0.00 61 ILE A N 4
ATOM 5634 C CA . ILE A 1 61 ? -2.984 12.210 -15.515 1.00 0.00 61 ILE A CA 4
ATOM 5635 C C . ILE A 1 61 ? -3.975 13.029 -16.352 1.00 0.00 61 ILE A C 4
ATOM 5636 O O . ILE A 1 61 ? -4.937 13.564 -15.843 1.00 0.00 61 ILE A O 4
ATOM 5652 N N . SER A 1 62 ? -3.747 13.129 -17.631 1.00 0.00 62 SER A N 4
ATOM 5653 C CA . SER A 1 62 ? -4.680 13.915 -18.492 1.00 0.00 62 SER A CA 4
ATOM 5654 C C . SER A 1 62 ? -6.121 13.425 -18.308 1.00 0.00 62 SER A C 4
ATOM 5655 O O . SER A 1 62 ? -7.018 14.199 -18.041 1.00 0.00 62 SER A O 4
ATOM 5663 N N . LYS A 1 63 ? -6.350 12.150 -18.463 1.00 0.00 63 LYS A N 4
ATOM 5664 C CA . LYS A 1 63 ? -7.737 11.613 -18.311 1.00 0.00 63 LYS A CA 4
ATOM 5665 C C . LYS A 1 63 ? -8.221 11.694 -16.855 1.00 0.00 63 LYS A C 4
ATOM 5666 O O . LYS A 1 63 ? -9.273 12.237 -16.577 1.00 0.00 63 LYS A O 4
ATOM 5685 N N . ARG A 1 64 ? -7.482 11.138 -15.929 1.00 0.00 64 ARG A N 4
ATOM 5686 C CA . ARG A 1 64 ? -7.928 11.165 -14.499 1.00 0.00 64 ARG A CA 4
ATOM 5687 C C . ARG A 1 64 ? -7.791 12.567 -13.892 1.00 0.00 64 ARG A C 4
ATOM 5688 O O . ARG A 1 64 ? -8.738 13.116 -13.363 1.00 0.00 64 ARG A O 4
ATOM 5709 N N . PHE A 1 65 ? -6.623 13.147 -13.957 1.00 0.00 65 PHE A N 4
ATOM 5710 C CA . PHE A 1 65 ? -6.430 14.510 -13.376 1.00 0.00 65 PHE A CA 4
ATOM 5711 C C . PHE A 1 65 ? -7.206 15.552 -14.187 1.00 0.00 65 PHE A C 4
ATOM 5712 O O . PHE A 1 65 ? -7.736 16.502 -13.644 1.00 0.00 65 PHE A O 4
ATOM 5729 N N . LYS A 1 66 ? -7.265 15.383 -15.486 1.00 0.00 66 LYS A N 4
ATOM 5730 C CA . LYS A 1 66 ? -7.996 16.359 -16.360 1.00 0.00 66 LYS A CA 4
ATOM 5731 C C . LYS A 1 66 ? -7.215 17.673 -16.453 1.00 0.00 66 LYS A C 4
ATOM 5732 O O . LYS A 1 66 ? -7.588 18.674 -15.873 1.00 0.00 66 LYS A O 4
ATOM 5751 N N . SER A 1 67 ? -6.133 17.671 -17.186 1.00 0.00 67 SER A N 4
ATOM 5752 C CA . SER A 1 67 ? -5.316 18.912 -17.332 1.00 0.00 67 SER A CA 4
ATOM 5753 C C . SER A 1 67 ? -4.422 18.807 -18.573 1.00 0.00 67 SER A C 4
ATOM 5754 O O . SER A 1 67 ? -4.733 18.099 -19.511 1.00 0.00 67 SER A O 4
ATOM 5762 N N . GLN A 1 68 ? -3.315 19.501 -18.585 1.00 0.00 68 GLN A N 4
ATOM 5763 C CA . GLN A 1 68 ? -2.403 19.435 -19.766 1.00 0.00 68 GLN A CA 4
ATOM 5764 C C . GLN A 1 68 ? -1.707 18.073 -19.818 1.00 0.00 68 GLN A C 4
ATOM 5765 O O . GLN A 1 68 ? -2.005 17.185 -19.043 1.00 0.00 68 GLN A O 4
ATOM 5779 N N . THR A 1 69 ? -0.782 17.900 -20.726 1.00 0.00 69 THR A N 4
ATOM 5780 C CA . THR A 1 69 ? -0.068 16.594 -20.827 1.00 0.00 69 THR A CA 4
ATOM 5781 C C . THR A 1 69 ? 1.370 16.811 -21.308 1.00 0.00 69 THR A C 4
ATOM 5782 O O . THR A 1 69 ? 2.320 16.502 -20.614 1.00 0.00 69 THR A O 4
ATOM 5793 N N . ASP A 1 70 ? 1.537 17.340 -22.491 1.00 0.00 70 ASP A N 4
ATOM 5794 C CA . ASP A 1 70 ? 2.914 17.577 -23.018 1.00 0.00 70 ASP A CA 4
ATOM 5795 C C . ASP A 1 70 ? 3.673 18.543 -22.103 1.00 0.00 70 ASP A C 4
ATOM 5796 O O . ASP A 1 70 ? 4.668 18.188 -21.502 1.00 0.00 70 ASP A O 4
ATOM 5805 N N . GLN A 1 71 ? 3.208 19.759 -21.993 1.00 0.00 71 GLN A N 4
ATOM 5806 C CA . GLN A 1 71 ? 3.901 20.749 -21.114 1.00 0.00 71 GLN A CA 4
ATOM 5807 C C . GLN A 1 71 ? 3.942 20.236 -19.671 1.00 0.00 71 GLN A C 4
ATOM 5808 O O . GLN A 1 71 ? 4.820 20.581 -18.906 1.00 0.00 71 GLN A O 4
ATOM 5822 N N . LEU A 1 72 ? 2.997 19.417 -19.299 1.00 0.00 72 LEU A N 4
ATOM 5823 C CA . LEU A 1 72 ? 2.974 18.881 -17.906 1.00 0.00 72 LEU A CA 4
ATOM 5824 C C . LEU A 1 72 ? 4.224 18.038 -17.634 1.00 0.00 72 LEU A C 4
ATOM 5825 O O . LEU A 1 72 ? 4.348 16.923 -18.103 1.00 0.00 72 LEU A O 4
ATOM 5841 N N . VAL A 1 73 ? 5.147 18.562 -16.872 1.00 0.00 73 VAL A N 4
ATOM 5842 C CA . VAL A 1 73 ? 6.389 17.796 -16.556 1.00 0.00 73 VAL A CA 4
ATOM 5843 C C . VAL A 1 73 ? 6.616 17.787 -15.042 1.00 0.00 73 VAL A C 4
ATOM 5844 O O . VAL A 1 73 ? 6.065 18.598 -14.323 1.00 0.00 73 VAL A O 4
ATOM 5857 N N . LEU A 1 74 ? 7.420 16.882 -14.547 1.00 0.00 74 LEU A N 4
ATOM 5858 C CA . LEU A 1 74 ? 7.667 16.840 -13.078 1.00 0.00 74 LEU A CA 4
ATOM 5859 C C . LEU A 1 74 ? 9.124 17.197 -12.780 1.00 0.00 74 LEU A C 4
ATOM 5860 O O . LEU A 1 74 ? 10.029 16.787 -13.479 1.00 0.00 74 LEU A O 4
ATOM 5876 N N . ILE A 1 75 ? 9.354 17.959 -11.747 1.00 0.00 75 ILE A N 4
ATOM 5877 C CA . ILE A 1 75 ? 10.750 18.346 -11.398 1.00 0.00 75 ILE A CA 4
ATOM 5878 C C . ILE A 1 75 ? 11.266 17.475 -10.254 1.00 0.00 75 ILE A C 4
ATOM 5879 O O . ILE A 1 75 ? 11.059 17.771 -9.093 1.00 0.00 75 ILE A O 4
ATOM 5895 N N . PHE A 1 76 ? 11.934 16.403 -10.576 1.00 0.00 76 PHE A N 4
ATOM 5896 C CA . PHE A 1 76 ? 12.465 15.508 -9.509 1.00 0.00 76 PHE A CA 4
ATOM 5897 C C . PHE A 1 76 ? 13.935 15.835 -9.228 1.00 0.00 76 PHE A C 4
ATOM 5898 O O . PHE A 1 76 ? 14.791 15.665 -10.074 1.00 0.00 76 PHE A O 4
ATOM 5915 N N . ALA A 1 77 ? 14.232 16.304 -8.044 1.00 0.00 77 ALA A N 4
ATOM 5916 C CA . ALA A 1 77 ? 15.647 16.645 -7.696 1.00 0.00 77 ALA A CA 4
ATOM 5917 C C . ALA A 1 77 ? 16.236 17.607 -8.733 1.00 0.00 77 ALA A C 4
ATOM 5918 O O . ALA A 1 77 ? 17.431 17.635 -8.956 1.00 0.00 77 ALA A O 4
ATOM 5925 N N . GLY A 1 78 ? 15.408 18.395 -9.367 1.00 0.00 78 GLY A N 4
ATOM 5926 C CA . GLY A 1 78 ? 15.923 19.353 -10.387 1.00 0.00 78 GLY A CA 4
ATOM 5927 C C . GLY A 1 78 ? 15.728 18.763 -11.784 1.00 0.00 78 GLY A C 4
ATOM 5928 O O . GLY A 1 78 ? 15.375 19.457 -12.717 1.00 0.00 78 GLY A O 4
ATOM 5932 N N . LYS A 1 79 ? 15.953 17.484 -11.934 1.00 0.00 79 LYS A N 4
ATOM 5933 C CA . LYS A 1 79 ? 15.780 16.846 -13.272 1.00 0.00 79 LYS A CA 4
ATOM 5934 C C . LYS A 1 79 ? 14.324 16.971 -13.730 1.00 0.00 79 LYS A C 4
ATOM 5935 O O . LYS A 1 79 ? 13.506 17.583 -13.069 1.00 0.00 79 LYS A O 4
ATOM 5954 N N . ILE A 1 80 ? 13.993 16.390 -14.850 1.00 0.00 80 ILE A N 4
ATOM 5955 C CA . ILE A 1 80 ? 12.585 16.471 -15.346 1.00 0.00 80 ILE A CA 4
ATOM 5956 C C . ILE A 1 80 ? 11.948 15.085 -15.370 1.00 0.00 80 ILE A C 4
ATOM 5957 O O . ILE A 1 80 ? 12.015 14.384 -16.360 1.00 0.00 80 ILE A O 4
ATOM 5973 N N . LEU A 1 81 ? 11.304 14.688 -14.304 1.00 0.00 81 LEU A N 4
ATOM 5974 C CA . LEU A 1 81 ? 10.646 13.353 -14.308 1.00 0.00 81 LEU A CA 4
ATOM 5975 C C . LEU A 1 81 ? 9.579 13.352 -15.402 1.00 0.00 81 LEU A C 4
ATOM 5976 O O . LEU A 1 81 ? 8.455 13.766 -15.193 1.00 0.00 81 LEU A O 4
ATOM 5992 N N . LYS A 1 82 ? 9.939 12.926 -16.583 1.00 0.00 82 LYS A N 4
ATOM 5993 C CA . LYS A 1 82 ? 8.963 12.933 -17.704 1.00 0.00 82 LYS A CA 4
ATOM 5994 C C . LYS A 1 82 ? 9.325 11.865 -18.743 1.00 0.00 82 LYS A C 4
ATOM 5995 O O . LYS A 1 82 ? 9.864 10.828 -18.416 1.00 0.00 82 LYS A O 4
ATOM 6014 N N . ASP A 1 83 ? 9.034 12.116 -19.992 1.00 0.00 83 ASP A N 4
ATOM 6015 C CA . ASP A 1 83 ? 9.356 11.115 -21.050 1.00 0.00 83 ASP A CA 4
ATOM 6016 C C . ASP A 1 83 ? 10.866 11.068 -21.288 1.00 0.00 83 ASP A C 4
ATOM 6017 O O . ASP A 1 83 ? 11.379 10.139 -21.882 1.00 0.00 83 ASP A O 4
ATOM 6026 N N . GLN A 1 84 ? 11.585 12.052 -20.812 1.00 0.00 84 GLN A N 4
ATOM 6027 C CA . GLN A 1 84 ? 13.066 12.050 -20.991 1.00 0.00 84 GLN A CA 4
ATOM 6028 C C . GLN A 1 84 ? 13.636 10.726 -20.477 1.00 0.00 84 GLN A C 4
ATOM 6029 O O . GLN A 1 84 ? 14.614 10.215 -20.988 1.00 0.00 84 GLN A O 4
ATOM 6043 N N . ASP A 1 85 ? 13.020 10.169 -19.468 1.00 0.00 85 ASP A N 4
ATOM 6044 C CA . ASP A 1 85 ? 13.509 8.874 -18.910 1.00 0.00 85 ASP A CA 4
ATOM 6045 C C . ASP A 1 85 ? 12.369 8.156 -18.184 1.00 0.00 85 ASP A C 4
ATOM 6046 O O . ASP A 1 85 ? 11.378 8.762 -17.824 1.00 0.00 85 ASP A O 4
ATOM 6055 N N . THR A 1 86 ? 12.497 6.874 -17.960 1.00 0.00 86 THR A N 4
ATOM 6056 C CA . THR A 1 86 ? 11.411 6.136 -17.251 1.00 0.00 86 THR A CA 4
ATOM 6057 C C . THR A 1 86 ? 11.514 6.388 -15.746 1.00 0.00 86 THR A C 4
ATOM 6058 O O . THR A 1 86 ? 12.513 6.875 -15.256 1.00 0.00 86 THR A O 4
ATOM 6069 N N . LEU A 1 87 ? 10.484 6.072 -15.012 1.00 0.00 87 LEU A N 4
ATOM 6070 C CA . LEU A 1 87 ? 10.515 6.306 -13.538 1.00 0.00 87 LEU A CA 4
ATOM 6071 C C . LEU A 1 87 ? 11.554 5.409 -12.862 1.00 0.00 87 LEU A C 4
ATOM 6072 O O . LEU A 1 87 ? 12.331 5.862 -12.045 1.00 0.00 87 LEU A O 4
ATOM 6088 N N . ILE A 1 88 ? 11.583 4.146 -13.190 1.00 0.00 88 ILE A N 4
ATOM 6089 C CA . ILE A 1 88 ? 12.587 3.242 -12.551 1.00 0.00 88 ILE A CA 4
ATOM 6090 C C . ILE A 1 88 ? 14.007 3.657 -12.944 1.00 0.00 88 ILE A C 4
ATOM 6091 O O . ILE A 1 88 ? 14.969 3.292 -12.296 1.00 0.00 88 ILE A O 4
ATOM 6107 N N . GLN A 1 89 ? 14.150 4.410 -14.001 1.00 0.00 89 GLN A N 4
ATOM 6108 C CA . GLN A 1 89 ? 15.512 4.834 -14.433 1.00 0.00 89 GLN A CA 4
ATOM 6109 C C . GLN A 1 89 ? 15.886 6.182 -13.815 1.00 0.00 89 GLN A C 4
ATOM 6110 O O . GLN A 1 89 ? 17.040 6.563 -13.811 1.00 0.00 89 GLN A O 4
ATOM 6124 N N . HIS A 1 90 ? 14.931 6.914 -13.295 1.00 0.00 90 HIS A N 4
ATOM 6125 C CA . HIS A 1 90 ? 15.273 8.241 -12.690 1.00 0.00 90 HIS A CA 4
ATOM 6126 C C . HIS A 1 90 ? 14.027 8.963 -12.172 1.00 0.00 90 HIS A C 4
ATOM 6127 O O . HIS A 1 90 ? 14.113 9.766 -11.266 1.00 0.00 90 HIS A O 4
ATOM 6141 N N . GLY A 1 91 ? 12.873 8.709 -12.736 1.00 0.00 91 GLY A N 4
ATOM 6142 C CA . GLY A 1 91 ? 11.651 9.421 -12.250 1.00 0.00 91 GLY A CA 4
ATOM 6143 C C . GLY A 1 91 ? 11.476 9.130 -10.763 1.00 0.00 91 GLY A C 4
ATOM 6144 O O . GLY A 1 91 ? 11.334 10.027 -9.955 1.00 0.00 91 GLY A O 4
ATOM 6148 N N . ILE A 1 92 ? 11.524 7.883 -10.394 1.00 0.00 92 ILE A N 4
ATOM 6149 C CA . ILE A 1 92 ? 11.404 7.525 -8.957 1.00 0.00 92 ILE A CA 4
ATOM 6150 C C . ILE A 1 92 ? 12.218 6.259 -8.698 1.00 0.00 92 ILE A C 4
ATOM 6151 O O . ILE A 1 92 ? 12.697 5.624 -9.617 1.00 0.00 92 ILE A O 4
ATOM 6167 N N . HIS A 1 93 ? 12.373 5.880 -7.467 1.00 0.00 93 HIS A N 4
ATOM 6168 C CA . HIS A 1 93 ? 13.148 4.646 -7.170 1.00 0.00 93 HIS A CA 4
ATOM 6169 C C . HIS A 1 93 ? 12.245 3.627 -6.468 1.00 0.00 93 HIS A C 4
ATOM 6170 O O . HIS A 1 93 ? 12.380 2.434 -6.653 1.00 0.00 93 HIS A O 4
ATOM 6184 N N . ASP A 1 94 ? 11.315 4.097 -5.674 1.00 0.00 94 ASP A N 4
ATOM 6185 C CA . ASP A 1 94 ? 10.381 3.173 -4.960 1.00 0.00 94 ASP A CA 4
ATOM 6186 C C . ASP A 1 94 ? 9.402 3.980 -4.100 1.00 0.00 94 ASP A C 4
ATOM 6187 O O . ASP A 1 94 ? 9.005 3.557 -3.032 1.00 0.00 94 ASP A O 4
ATOM 6196 N N . GLY A 1 95 ? 9.011 5.142 -4.556 1.00 0.00 95 GLY A N 4
ATOM 6197 C CA . GLY A 1 95 ? 8.060 5.975 -3.764 1.00 0.00 95 GLY A CA 4
ATOM 6198 C C . GLY A 1 95 ? 8.720 7.309 -3.407 1.00 0.00 95 GLY A C 4
ATOM 6199 O O . GLY A 1 95 ? 9.038 7.566 -2.262 1.00 0.00 95 GLY A O 4
ATOM 6203 N N . LEU A 1 96 ? 8.925 8.159 -4.378 1.00 0.00 96 LEU A N 4
ATOM 6204 C CA . LEU A 1 96 ? 9.563 9.479 -4.094 1.00 0.00 96 LEU A CA 4
ATOM 6205 C C . LEU A 1 96 ? 8.565 10.613 -4.350 1.00 0.00 96 LEU A C 4
ATOM 6206 O O . LEU A 1 96 ? 7.396 10.380 -4.588 1.00 0.00 96 LEU A O 4
ATOM 6222 N N . THR A 1 97 ? 9.016 11.840 -4.299 1.00 0.00 97 THR A N 4
ATOM 6223 C CA . THR A 1 97 ? 8.092 12.989 -4.536 1.00 0.00 97 THR A CA 4
ATOM 6224 C C . THR A 1 97 ? 8.704 13.966 -5.542 1.00 0.00 97 THR A C 4
ATOM 6225 O O . THR A 1 97 ? 9.904 14.150 -5.591 1.00 0.00 97 THR A O 4
ATOM 6236 N N . VAL A 1 98 ? 7.886 14.592 -6.348 1.00 0.00 98 VAL A N 4
ATOM 6237 C CA . VAL A 1 98 ? 8.422 15.557 -7.356 1.00 0.00 98 VAL A CA 4
ATOM 6238 C C . VAL A 1 98 ? 7.465 16.743 -7.526 1.00 0.00 98 VAL A C 4
ATOM 6239 O O . VAL A 1 98 ? 6.266 16.613 -7.371 1.00 0.00 98 VAL A O 4
ATOM 6252 N N . HIS A 1 99 ? 7.989 17.900 -7.844 1.00 0.00 99 HIS A N 4
ATOM 6253 C CA . HIS A 1 99 ? 7.114 19.098 -8.025 1.00 0.00 99 HIS A CA 4
ATOM 6254 C C . HIS A 1 99 ? 6.668 19.216 -9.485 1.00 0.00 99 HIS A C 4
ATOM 6255 O O . HIS A 1 99 ? 7.478 19.364 -10.378 1.00 0.00 99 HIS A O 4
ATOM 6269 N N . LEU A 1 100 ? 5.387 19.156 -9.735 1.00 0.00 100 LEU A N 4
ATOM 6270 C CA . LEU A 1 100 ? 4.895 19.266 -11.142 1.00 0.00 100 LEU A CA 4
ATOM 6271 C C . LEU A 1 100 ? 4.921 20.724 -11.607 1.00 0.00 100 LEU A C 4
ATOM 6272 O O . LEU A 1 100 ? 4.759 21.640 -10.824 1.00 0.00 100 LEU A O 4
ATOM 6288 N N . VAL A 1 101 ? 5.123 20.942 -12.879 1.00 0.00 101 VAL A N 4
ATOM 6289 C CA . VAL A 1 101 ? 5.158 22.337 -13.409 1.00 0.00 101 VAL A CA 4
ATOM 6290 C C . VAL A 1 101 ? 5.193 22.312 -14.941 1.00 0.00 101 VAL A C 4
ATOM 6291 O O . VAL A 1 101 ? 5.876 21.505 -15.541 1.00 0.00 101 VAL A O 4
ATOM 6304 N N . ILE A 1 102 ? 4.461 23.187 -15.576 1.00 0.00 102 ILE A N 4
ATOM 6305 C CA . ILE A 1 102 ? 4.454 23.210 -17.069 1.00 0.00 102 ILE A CA 4
ATOM 6306 C C . ILE A 1 102 ? 5.388 24.312 -17.584 1.00 0.00 102 ILE A C 4
ATOM 6307 O O . ILE A 1 102 ? 5.278 25.461 -17.203 1.00 0.00 102 ILE A O 4
ATOM 6323 N N . LYS A 1 103 ? 6.307 23.966 -18.446 1.00 0.00 103 LYS A N 4
ATOM 6324 C CA . LYS A 1 103 ? 7.251 24.989 -18.985 1.00 0.00 103 LYS A CA 4
ATOM 6325 C C . LYS A 1 103 ? 6.859 25.368 -20.415 1.00 0.00 103 LYS A C 4
ATOM 6326 O O . LYS A 1 103 ? 6.478 24.479 -21.159 1.00 0.00 103 LYS A O 4
ATOM 6345 N N . MET A 1 1 ? -2.794 0.007 -31.162 1.00 0.00 1 MET A N 5
ATOM 6346 C CA . MET A 1 1 ? -3.395 -1.195 -31.809 1.00 0.00 1 MET A CA 5
ATOM 6347 C C . MET A 1 1 ? -4.122 -2.049 -30.767 1.00 0.00 1 MET A C 5
ATOM 6348 O O . MET A 1 1 ? -3.567 -2.980 -30.218 1.00 0.00 1 MET A O 5
ATOM 6364 N N . ALA A 1 2 ? -5.361 -1.740 -30.493 1.00 0.00 2 ALA A N 5
ATOM 6365 C CA . ALA A 1 2 ? -6.127 -2.533 -29.488 1.00 0.00 2 ALA A CA 5
ATOM 6366 C C . ALA A 1 2 ? -6.871 -3.680 -30.176 1.00 0.00 2 ALA A C 5
ATOM 6367 O O . ALA A 1 2 ? -7.898 -3.481 -30.795 1.00 0.00 2 ALA A O 5
ATOM 6374 N N . GLU A 1 3 ? -6.361 -4.878 -30.073 1.00 0.00 3 GLU A N 5
ATOM 6375 C CA . GLU A 1 3 ? -7.036 -6.040 -30.721 1.00 0.00 3 GLU A CA 5
ATOM 6376 C C . GLU A 1 3 ? -7.924 -6.767 -29.707 1.00 0.00 3 GLU A C 5
ATOM 6377 O O . GLU A 1 3 ? -8.004 -7.981 -29.697 1.00 0.00 3 GLU A O 5
ATOM 6389 N N . ASN A 1 4 ? -8.591 -6.036 -28.855 1.00 0.00 4 ASN A N 5
ATOM 6390 C CA . ASN A 1 4 ? -9.474 -6.683 -27.842 1.00 0.00 4 ASN A CA 5
ATOM 6391 C C . ASN A 1 4 ? -10.927 -6.678 -28.325 1.00 0.00 4 ASN A C 5
ATOM 6392 O O . ASN A 1 4 ? -11.852 -6.672 -27.536 1.00 0.00 4 ASN A O 5
ATOM 6403 N N . GLY A 1 5 ? -11.134 -6.679 -29.615 1.00 0.00 5 GLY A N 5
ATOM 6404 C CA . GLY A 1 5 ? -12.525 -6.674 -30.149 1.00 0.00 5 GLY A CA 5
ATOM 6405 C C . GLY A 1 5 ? -13.229 -7.974 -29.756 1.00 0.00 5 GLY A C 5
ATOM 6406 O O . GLY A 1 5 ? -12.755 -8.717 -28.918 1.00 0.00 5 GLY A O 5
ATOM 6410 N N . GLU A 1 6 ? -14.355 -8.255 -30.354 1.00 0.00 6 GLU A N 5
ATOM 6411 C CA . GLU A 1 6 ? -15.092 -9.508 -30.015 1.00 0.00 6 GLU A CA 5
ATOM 6412 C C . GLU A 1 6 ? -14.386 -10.719 -30.632 1.00 0.00 6 GLU A C 5
ATOM 6413 O O . GLU A 1 6 ? -14.185 -11.728 -29.985 1.00 0.00 6 GLU A O 5
ATOM 6425 N N . SER A 1 7 ? -14.010 -10.625 -31.880 1.00 0.00 7 SER A N 5
ATOM 6426 C CA . SER A 1 7 ? -13.318 -11.770 -32.542 1.00 0.00 7 SER A CA 5
ATOM 6427 C C . SER A 1 7 ? -11.882 -11.384 -32.909 1.00 0.00 7 SER A C 5
ATOM 6428 O O . SER A 1 7 ? -11.009 -12.225 -33.000 1.00 0.00 7 SER A O 5
ATOM 6436 N N . SER A 1 8 ? -11.631 -10.118 -33.122 1.00 0.00 8 SER A N 5
ATOM 6437 C CA . SER A 1 8 ? -10.251 -9.670 -33.486 1.00 0.00 8 SER A CA 5
ATOM 6438 C C . SER A 1 8 ? -9.751 -10.432 -34.718 1.00 0.00 8 SER A C 5
ATOM 6439 O O . SER A 1 8 ? -10.425 -11.302 -35.237 1.00 0.00 8 SER A O 5
ATOM 6447 N N . GLY A 1 9 ? -8.575 -10.113 -35.188 1.00 0.00 9 GLY A N 5
ATOM 6448 C CA . GLY A 1 9 ? -8.032 -10.816 -36.385 1.00 0.00 9 GLY A CA 5
ATOM 6449 C C . GLY A 1 9 ? -7.006 -9.918 -37.086 1.00 0.00 9 GLY A C 5
ATOM 6450 O O . GLY A 1 9 ? -7.365 -9.101 -37.912 1.00 0.00 9 GLY A O 5
ATOM 6454 N N . PRO A 1 10 ? -5.755 -10.097 -36.737 1.00 0.00 10 PRO A N 5
ATOM 6455 C CA . PRO A 1 10 ? -4.675 -9.285 -37.350 1.00 0.00 10 PRO A CA 5
ATOM 6456 C C . PRO A 1 10 ? -4.440 -9.716 -38.803 1.00 0.00 10 PRO A C 5
ATOM 6457 O O . PRO A 1 10 ? -4.791 -10.814 -39.186 1.00 0.00 10 PRO A O 5
ATOM 6468 N N . PRO A 1 11 ? -3.853 -8.832 -39.569 1.00 0.00 11 PRO A N 5
ATOM 6469 C CA . PRO A 1 11 ? -3.573 -9.130 -40.995 1.00 0.00 11 PRO A CA 5
ATOM 6470 C C . PRO A 1 11 ? -2.415 -10.128 -41.113 1.00 0.00 11 PRO A C 5
ATOM 6471 O O . PRO A 1 11 ? -2.041 -10.774 -40.155 1.00 0.00 11 PRO A O 5
ATOM 6482 N N . ARG A 1 12 ? -1.850 -10.260 -42.284 1.00 0.00 12 ARG A N 5
ATOM 6483 C CA . ARG A 1 12 ? -0.719 -11.219 -42.466 1.00 0.00 12 ARG A CA 5
ATOM 6484 C C . ARG A 1 12 ? 0.481 -10.806 -41.600 1.00 0.00 12 ARG A C 5
ATOM 6485 O O . ARG A 1 12 ? 0.936 -11.578 -40.778 1.00 0.00 12 ARG A O 5
ATOM 6506 N N . PRO A 1 13 ? 0.961 -9.603 -41.807 1.00 0.00 13 PRO A N 5
ATOM 6507 C CA . PRO A 1 13 ? 2.120 -9.110 -41.022 1.00 0.00 13 PRO A CA 5
ATOM 6508 C C . PRO A 1 13 ? 1.701 -8.807 -39.580 1.00 0.00 13 PRO A C 5
ATOM 6509 O O . PRO A 1 13 ? 0.552 -8.960 -39.212 1.00 0.00 13 PRO A O 5
ATOM 6520 N N . SER A 1 14 ? 2.625 -8.379 -38.763 1.00 0.00 14 SER A N 5
ATOM 6521 C CA . SER A 1 14 ? 2.286 -8.066 -37.344 1.00 0.00 14 SER A CA 5
ATOM 6522 C C . SER A 1 14 ? 2.918 -6.734 -36.929 1.00 0.00 14 SER A C 5
ATOM 6523 O O . SER A 1 14 ? 2.303 -5.926 -36.262 1.00 0.00 14 SER A O 5
ATOM 6531 N N . ARG A 1 15 ? 4.145 -6.501 -37.319 1.00 0.00 15 ARG A N 5
ATOM 6532 C CA . ARG A 1 15 ? 4.828 -5.222 -36.950 1.00 0.00 15 ARG A CA 5
ATOM 6533 C C . ARG A 1 15 ? 4.802 -5.024 -35.431 1.00 0.00 15 ARG A C 5
ATOM 6534 O O . ARG A 1 15 ? 4.236 -5.816 -34.701 1.00 0.00 15 ARG A O 5
ATOM 6555 N N . GLY A 1 16 ? 5.411 -3.974 -34.950 1.00 0.00 16 GLY A N 5
ATOM 6556 C CA . GLY A 1 16 ? 5.424 -3.724 -33.480 1.00 0.00 16 GLY A CA 5
ATOM 6557 C C . GLY A 1 16 ? 6.106 -2.382 -33.194 1.00 0.00 16 GLY A C 5
ATOM 6558 O O . GLY A 1 16 ? 5.990 -1.454 -33.970 1.00 0.00 16 GLY A O 5
ATOM 6562 N N . PRO A 1 17 ? 6.800 -2.319 -32.084 1.00 0.00 17 PRO A N 5
ATOM 6563 C CA . PRO A 1 17 ? 7.504 -1.069 -31.701 1.00 0.00 17 PRO A CA 5
ATOM 6564 C C . PRO A 1 17 ? 8.730 -0.851 -32.593 1.00 0.00 17 PRO A C 5
ATOM 6565 O O . PRO A 1 17 ? 9.854 -0.890 -32.136 1.00 0.00 17 PRO A O 5
ATOM 6576 N N . ALA A 1 18 ? 8.516 -0.621 -33.864 1.00 0.00 18 ALA A N 5
ATOM 6577 C CA . ALA A 1 18 ? 9.659 -0.396 -34.804 1.00 0.00 18 ALA A CA 5
ATOM 6578 C C . ALA A 1 18 ? 10.643 -1.575 -34.752 1.00 0.00 18 ALA A C 5
ATOM 6579 O O . ALA A 1 18 ? 10.559 -2.495 -35.542 1.00 0.00 18 ALA A O 5
ATOM 6586 N N . ALA A 1 19 ? 11.575 -1.557 -33.830 1.00 0.00 19 ALA A N 5
ATOM 6587 C CA . ALA A 1 19 ? 12.562 -2.677 -33.732 1.00 0.00 19 ALA A CA 5
ATOM 6588 C C . ALA A 1 19 ? 13.292 -2.863 -35.066 1.00 0.00 19 ALA A C 5
ATOM 6589 O O . ALA A 1 19 ? 12.975 -2.225 -36.051 1.00 0.00 19 ALA A O 5
ATOM 6596 N N . ALA A 1 20 ? 14.269 -3.730 -35.102 1.00 0.00 20 ALA A N 5
ATOM 6597 C CA . ALA A 1 20 ? 15.021 -3.956 -36.370 1.00 0.00 20 ALA A CA 5
ATOM 6598 C C . ALA A 1 20 ? 15.131 -5.456 -36.661 1.00 0.00 20 ALA A C 5
ATOM 6599 O O . ALA A 1 20 ? 14.936 -5.896 -37.777 1.00 0.00 20 ALA A O 5
ATOM 6606 N N . GLN A 1 21 ? 15.441 -6.241 -35.664 1.00 0.00 21 GLN A N 5
ATOM 6607 C CA . GLN A 1 21 ? 15.563 -7.713 -35.882 1.00 0.00 21 GLN A CA 5
ATOM 6608 C C . GLN A 1 21 ? 14.986 -8.474 -34.684 1.00 0.00 21 GLN A C 5
ATOM 6609 O O . GLN A 1 21 ? 14.041 -9.227 -34.812 1.00 0.00 21 GLN A O 5
ATOM 6623 N N . GLY A 1 22 ? 15.549 -8.281 -33.521 1.00 0.00 22 GLY A N 5
ATOM 6624 C CA . GLY A 1 22 ? 15.036 -8.992 -32.314 1.00 0.00 22 GLY A CA 5
ATOM 6625 C C . GLY A 1 22 ? 13.682 -8.404 -31.912 1.00 0.00 22 GLY A C 5
ATOM 6626 O O . GLY A 1 22 ? 13.516 -7.203 -31.828 1.00 0.00 22 GLY A O 5
ATOM 6630 N N . SER A 1 23 ? 12.713 -9.243 -31.661 1.00 0.00 23 SER A N 5
ATOM 6631 C CA . SER A 1 23 ? 11.367 -8.736 -31.263 1.00 0.00 23 SER A CA 5
ATOM 6632 C C . SER A 1 23 ? 10.930 -9.375 -29.941 1.00 0.00 23 SER A C 5
ATOM 6633 O O . SER A 1 23 ? 9.870 -9.961 -29.845 1.00 0.00 23 SER A O 5
ATOM 6641 N N . ALA A 1 24 ? 11.742 -9.265 -28.923 1.00 0.00 24 ALA A N 5
ATOM 6642 C CA . ALA A 1 24 ? 11.376 -9.865 -27.607 1.00 0.00 24 ALA A CA 5
ATOM 6643 C C . ALA A 1 24 ? 10.164 -9.142 -27.014 1.00 0.00 24 ALA A C 5
ATOM 6644 O O . ALA A 1 24 ? 10.103 -7.928 -26.992 1.00 0.00 24 ALA A O 5
ATOM 6651 N N . ALA A 1 25 ? 9.199 -9.880 -26.533 1.00 0.00 25 ALA A N 5
ATOM 6652 C CA . ALA A 1 25 ? 7.989 -9.238 -25.941 1.00 0.00 25 ALA A CA 5
ATOM 6653 C C . ALA A 1 25 ? 7.928 -9.514 -24.436 1.00 0.00 25 ALA A C 5
ATOM 6654 O O . ALA A 1 25 ? 8.567 -10.418 -23.936 1.00 0.00 25 ALA A O 5
ATOM 6661 N N . ALA A 1 26 ? 7.164 -8.740 -23.712 1.00 0.00 26 ALA A N 5
ATOM 6662 C CA . ALA A 1 26 ? 7.063 -8.955 -22.239 1.00 0.00 26 ALA A CA 5
ATOM 6663 C C . ALA A 1 26 ? 5.632 -9.363 -21.861 1.00 0.00 26 ALA A C 5
ATOM 6664 O O . ALA A 1 26 ? 4.684 -8.940 -22.493 1.00 0.00 26 ALA A O 5
ATOM 6671 N N . PRO A 1 27 ? 5.522 -10.174 -20.839 1.00 0.00 27 PRO A N 5
ATOM 6672 C CA . PRO A 1 27 ? 4.189 -10.635 -20.380 1.00 0.00 27 PRO A CA 5
ATOM 6673 C C . PRO A 1 27 ? 3.454 -9.508 -19.650 1.00 0.00 27 PRO A C 5
ATOM 6674 O O . PRO A 1 27 ? 2.333 -9.170 -19.980 1.00 0.00 27 PRO A O 5
ATOM 6685 N N . ALA A 1 28 ? 4.076 -8.924 -18.660 1.00 0.00 28 ALA A N 5
ATOM 6686 C CA . ALA A 1 28 ? 3.416 -7.818 -17.906 1.00 0.00 28 ALA A CA 5
ATOM 6687 C C . ALA A 1 28 ? 4.424 -7.139 -16.976 1.00 0.00 28 ALA A C 5
ATOM 6688 O O . ALA A 1 28 ? 4.530 -5.929 -16.937 1.00 0.00 28 ALA A O 5
ATOM 6695 N N . GLU A 1 29 ? 5.166 -7.912 -16.224 1.00 0.00 29 GLU A N 5
ATOM 6696 C CA . GLU A 1 29 ? 6.173 -7.320 -15.290 1.00 0.00 29 GLU A CA 5
ATOM 6697 C C . GLU A 1 29 ? 5.518 -6.255 -14.400 1.00 0.00 29 GLU A C 5
ATOM 6698 O O . GLU A 1 29 ? 5.599 -5.077 -14.687 1.00 0.00 29 GLU A O 5
ATOM 6710 N N . PRO A 1 30 ? 4.888 -6.706 -13.345 1.00 0.00 30 PRO A N 5
ATOM 6711 C CA . PRO A 1 30 ? 4.216 -5.774 -12.408 1.00 0.00 30 PRO A CA 5
ATOM 6712 C C . PRO A 1 30 ? 5.250 -4.992 -11.597 1.00 0.00 30 PRO A C 5
ATOM 6713 O O . PRO A 1 30 ? 5.711 -3.955 -12.032 1.00 0.00 30 PRO A O 5
ATOM 6724 N N . LYS A 1 31 ? 5.612 -5.456 -10.421 1.00 0.00 31 LYS A N 5
ATOM 6725 C CA . LYS A 1 31 ? 6.602 -4.696 -9.602 1.00 0.00 31 LYS A CA 5
ATOM 6726 C C . LYS A 1 31 ? 6.233 -3.217 -9.662 1.00 0.00 31 LYS A C 5
ATOM 6727 O O . LYS A 1 31 ? 7.071 -2.352 -9.826 1.00 0.00 31 LYS A O 5
ATOM 6746 N N . ILE A 1 32 ? 4.960 -2.937 -9.576 1.00 0.00 32 ILE A N 5
ATOM 6747 C CA . ILE A 1 32 ? 4.489 -1.531 -9.678 1.00 0.00 32 ILE A CA 5
ATOM 6748 C C . ILE A 1 32 ? 5.139 -0.657 -8.600 1.00 0.00 32 ILE A C 5
ATOM 6749 O O . ILE A 1 32 ? 4.962 -0.877 -7.418 1.00 0.00 32 ILE A O 5
ATOM 6765 N N . ILE A 1 33 ? 5.883 0.341 -9.002 1.00 0.00 33 ILE A N 5
ATOM 6766 C CA . ILE A 1 33 ? 6.535 1.236 -8.002 1.00 0.00 33 ILE A CA 5
ATOM 6767 C C . ILE A 1 33 ? 5.578 2.375 -7.630 1.00 0.00 33 ILE A C 5
ATOM 6768 O O . ILE A 1 33 ? 4.723 2.756 -8.407 1.00 0.00 33 ILE A O 5
ATOM 6784 N N . LYS A 1 34 ? 5.706 2.904 -6.443 1.00 0.00 34 LYS A N 5
ATOM 6785 C CA . LYS A 1 34 ? 4.794 4.004 -6.011 1.00 0.00 34 LYS A CA 5
ATOM 6786 C C . LYS A 1 34 ? 5.398 5.368 -6.352 1.00 0.00 34 LYS A C 5
ATOM 6787 O O . LYS A 1 34 ? 6.596 5.560 -6.291 1.00 0.00 34 LYS A O 5
ATOM 6806 N N . VAL A 1 35 ? 4.573 6.315 -6.714 1.00 0.00 35 VAL A N 5
ATOM 6807 C CA . VAL A 1 35 ? 5.095 7.669 -7.061 1.00 0.00 35 VAL A CA 5
ATOM 6808 C C . VAL A 1 35 ? 4.178 8.750 -6.480 1.00 0.00 35 VAL A C 5
ATOM 6809 O O . VAL A 1 35 ? 2.969 8.622 -6.491 1.00 0.00 35 VAL A O 5
ATOM 6822 N N . THR A 1 36 ? 4.743 9.811 -5.974 1.00 0.00 36 THR A N 5
ATOM 6823 C CA . THR A 1 36 ? 3.904 10.900 -5.394 1.00 0.00 36 THR A CA 5
ATOM 6824 C C . THR A 1 36 ? 3.955 12.137 -6.294 1.00 0.00 36 THR A C 5
ATOM 6825 O O . THR A 1 36 ? 4.929 12.863 -6.312 1.00 0.00 36 THR A O 5
ATOM 6836 N N . VAL A 1 37 ? 2.911 12.380 -7.041 1.00 0.00 37 VAL A N 5
ATOM 6837 C CA . VAL A 1 37 ? 2.898 13.569 -7.941 1.00 0.00 37 VAL A CA 5
ATOM 6838 C C . VAL A 1 37 ? 2.213 14.749 -7.247 1.00 0.00 37 VAL A C 5
ATOM 6839 O O . VAL A 1 37 ? 1.108 14.633 -6.752 1.00 0.00 37 VAL A O 5
ATOM 6852 N N . LYS A 1 38 ? 2.861 15.882 -7.209 1.00 0.00 38 LYS A N 5
ATOM 6853 C CA . LYS A 1 38 ? 2.249 17.071 -6.549 1.00 0.00 38 LYS A CA 5
ATOM 6854 C C . LYS A 1 38 ? 1.666 18.012 -7.605 1.00 0.00 38 LYS A C 5
ATOM 6855 O O . LYS A 1 38 ? 2.359 18.470 -8.491 1.00 0.00 38 LYS A O 5
ATOM 6874 N N . THR A 1 39 ? 0.395 18.301 -7.518 1.00 0.00 39 THR A N 5
ATOM 6875 C CA . THR A 1 39 ? -0.236 19.211 -8.518 1.00 0.00 39 THR A CA 5
ATOM 6876 C C . THR A 1 39 ? -0.679 20.511 -7.836 1.00 0.00 39 THR A C 5
ATOM 6877 O O . THR A 1 39 ? -0.723 20.587 -6.624 1.00 0.00 39 THR A O 5
ATOM 6888 N N . PRO A 1 40 ? -0.997 21.499 -8.637 1.00 0.00 40 PRO A N 5
ATOM 6889 C CA . PRO A 1 40 ? -1.439 22.806 -8.088 1.00 0.00 40 PRO A CA 5
ATOM 6890 C C . PRO A 1 40 ? -2.840 22.684 -7.479 1.00 0.00 40 PRO A C 5
ATOM 6891 O O . PRO A 1 40 ? -3.774 23.333 -7.908 1.00 0.00 40 PRO A O 5
ATOM 6902 N N . LYS A 1 41 ? -2.989 21.856 -6.476 1.00 0.00 41 LYS A N 5
ATOM 6903 C CA . LYS A 1 41 ? -4.324 21.683 -5.828 1.00 0.00 41 LYS A CA 5
ATOM 6904 C C . LYS A 1 41 ? -4.204 20.718 -4.646 1.00 0.00 41 LYS A C 5
ATOM 6905 O O . LYS A 1 41 ? -4.769 20.936 -3.592 1.00 0.00 41 LYS A O 5
ATOM 6924 N N . GLU A 1 42 ? -3.467 19.652 -4.816 1.00 0.00 42 GLU A N 5
ATOM 6925 C CA . GLU A 1 42 ? -3.301 18.666 -3.708 1.00 0.00 42 GLU A CA 5
ATOM 6926 C C . GLU A 1 42 ? -2.203 17.658 -4.064 1.00 0.00 42 GLU A C 5
ATOM 6927 O O . GLU A 1 42 ? -1.473 17.836 -5.019 1.00 0.00 42 GLU A O 5
ATOM 6939 N N . LYS A 1 43 ? -2.083 16.603 -3.303 1.00 0.00 43 LYS A N 5
ATOM 6940 C CA . LYS A 1 43 ? -1.033 15.583 -3.597 1.00 0.00 43 LYS A CA 5
ATOM 6941 C C . LYS A 1 43 ? -1.674 14.204 -3.778 1.00 0.00 43 LYS A C 5
ATOM 6942 O O . LYS A 1 43 ? -2.446 13.757 -2.951 1.00 0.00 43 LYS A O 5
ATOM 6961 N N . GLU A 1 44 ? -1.361 13.528 -4.851 1.00 0.00 44 GLU A N 5
ATOM 6962 C CA . GLU A 1 44 ? -1.955 12.179 -5.083 1.00 0.00 44 GLU A CA 5
ATOM 6963 C C . GLU A 1 44 ? -0.879 11.193 -5.546 1.00 0.00 44 GLU A C 5
ATOM 6964 O O . GLU A 1 44 ? -0.071 11.498 -6.401 1.00 0.00 44 GLU A O 5
ATOM 6976 N N . GLU A 1 45 ? -0.867 10.011 -4.989 1.00 0.00 45 GLU A N 5
ATOM 6977 C CA . GLU A 1 45 ? 0.151 9.000 -5.398 1.00 0.00 45 GLU A CA 5
ATOM 6978 C C . GLU A 1 45 ? -0.407 8.122 -6.523 1.00 0.00 45 GLU A C 5
ATOM 6979 O O . GLU A 1 45 ? -1.600 7.911 -6.619 1.00 0.00 45 GLU A O 5
ATOM 6991 N N . PHE A 1 46 ? 0.443 7.616 -7.376 1.00 0.00 46 PHE A N 5
ATOM 6992 C CA . PHE A 1 46 ? -0.045 6.760 -8.494 1.00 0.00 46 PHE A CA 5
ATOM 6993 C C . PHE A 1 46 ? 0.737 5.445 -8.542 1.00 0.00 46 PHE A C 5
ATOM 6994 O O . PHE A 1 46 ? 1.924 5.407 -8.282 1.00 0.00 46 PHE A O 5
ATOM 7011 N N . ALA A 1 47 ? 0.082 4.371 -8.886 1.00 0.00 47 ALA A N 5
ATOM 7012 C CA . ALA A 1 47 ? 0.784 3.060 -8.969 1.00 0.00 47 ALA A CA 5
ATOM 7013 C C . ALA A 1 47 ? 1.106 2.753 -10.431 1.00 0.00 47 ALA A C 5
ATOM 7014 O O . ALA A 1 47 ? 0.246 2.819 -11.288 1.00 0.00 47 ALA A O 5
ATOM 7021 N N . VAL A 1 48 ? 2.335 2.432 -10.732 1.00 0.00 48 VAL A N 5
ATOM 7022 C CA . VAL A 1 48 ? 2.695 2.139 -12.146 1.00 0.00 48 VAL A CA 5
ATOM 7023 C C . VAL A 1 48 ? 3.685 0.976 -12.202 1.00 0.00 48 VAL A C 5
ATOM 7024 O O . VAL A 1 48 ? 4.506 0.828 -11.319 1.00 0.00 48 VAL A O 5
ATOM 7037 N N . PRO A 1 49 ? 3.579 0.179 -13.236 1.00 0.00 49 PRO A N 5
ATOM 7038 C CA . PRO A 1 49 ? 4.484 -0.984 -13.383 1.00 0.00 49 PRO A CA 5
ATOM 7039 C C . PRO A 1 49 ? 5.915 -0.515 -13.646 1.00 0.00 49 PRO A C 5
ATOM 7040 O O . PRO A 1 49 ? 6.179 0.210 -14.585 1.00 0.00 49 PRO A O 5
ATOM 7051 N N . GLU A 1 50 ? 6.826 -0.914 -12.797 1.00 0.00 50 GLU A N 5
ATOM 7052 C CA . GLU A 1 50 ? 8.264 -0.506 -12.930 1.00 0.00 50 GLU A CA 5
ATOM 7053 C C . GLU A 1 50 ? 8.682 -0.294 -14.396 1.00 0.00 50 GLU A C 5
ATOM 7054 O O . GLU A 1 50 ? 9.423 0.619 -14.705 1.00 0.00 50 GLU A O 5
ATOM 7066 N N . ASN A 1 51 ? 8.222 -1.114 -15.300 1.00 0.00 51 ASN A N 5
ATOM 7067 C CA . ASN A 1 51 ? 8.615 -0.928 -16.729 1.00 0.00 51 ASN A CA 5
ATOM 7068 C C . ASN A 1 51 ? 7.594 -0.045 -17.454 1.00 0.00 51 ASN A C 5
ATOM 7069 O O . ASN A 1 51 ? 7.119 -0.378 -18.522 1.00 0.00 51 ASN A O 5
ATOM 7080 N N . SER A 1 52 ? 7.260 1.079 -16.880 1.00 0.00 52 SER A N 5
ATOM 7081 C CA . SER A 1 52 ? 6.275 1.991 -17.532 1.00 0.00 52 SER A CA 5
ATOM 7082 C C . SER A 1 52 ? 6.958 3.302 -17.933 1.00 0.00 52 SER A C 5
ATOM 7083 O O . SER A 1 52 ? 7.369 4.080 -17.094 1.00 0.00 52 SER A O 5
ATOM 7091 N N . SER A 1 53 ? 7.079 3.554 -19.209 1.00 0.00 53 SER A N 5
ATOM 7092 C CA . SER A 1 53 ? 7.731 4.818 -19.661 1.00 0.00 53 SER A CA 5
ATOM 7093 C C . SER A 1 53 ? 6.881 6.018 -19.240 1.00 0.00 53 SER A C 5
ATOM 7094 O O . SER A 1 53 ? 5.670 5.937 -19.173 1.00 0.00 53 SER A O 5
ATOM 7102 N N . VAL A 1 54 ? 7.502 7.132 -18.955 1.00 0.00 54 VAL A N 5
ATOM 7103 C CA . VAL A 1 54 ? 6.723 8.334 -18.537 1.00 0.00 54 VAL A CA 5
ATOM 7104 C C . VAL A 1 54 ? 5.683 8.697 -19.595 1.00 0.00 54 VAL A C 5
ATOM 7105 O O . VAL A 1 54 ? 4.622 9.165 -19.274 1.00 0.00 54 VAL A O 5
ATOM 7118 N N . GLN A 1 55 ? 5.982 8.504 -20.853 1.00 0.00 55 GLN A N 5
ATOM 7119 C CA . GLN A 1 55 ? 4.992 8.865 -21.918 1.00 0.00 55 GLN A CA 5
ATOM 7120 C C . GLN A 1 55 ? 3.607 8.291 -21.583 1.00 0.00 55 GLN A C 5
ATOM 7121 O O . GLN A 1 55 ? 2.601 8.964 -21.706 1.00 0.00 55 GLN A O 5
ATOM 7135 N N . GLN A 1 56 ? 3.549 7.061 -21.146 1.00 0.00 56 GLN A N 5
ATOM 7136 C CA . GLN A 1 56 ? 2.231 6.456 -20.790 1.00 0.00 56 GLN A CA 5
ATOM 7137 C C . GLN A 1 56 ? 1.664 7.136 -19.539 1.00 0.00 56 GLN A C 5
ATOM 7138 O O . GLN A 1 56 ? 0.547 7.616 -19.532 1.00 0.00 56 GLN A O 5
ATOM 7152 N N . PHE A 1 57 ? 2.432 7.181 -18.485 1.00 0.00 57 PHE A N 5
ATOM 7153 C CA . PHE A 1 57 ? 1.957 7.833 -17.226 1.00 0.00 57 PHE A CA 5
ATOM 7154 C C . PHE A 1 57 ? 1.626 9.307 -17.481 1.00 0.00 57 PHE A C 5
ATOM 7155 O O . PHE A 1 57 ? 0.695 9.851 -16.921 1.00 0.00 57 PHE A O 5
ATOM 7172 N N . LYS A 1 58 ? 2.393 9.955 -18.316 1.00 0.00 58 LYS A N 5
ATOM 7173 C CA . LYS A 1 58 ? 2.143 11.396 -18.611 1.00 0.00 58 LYS A CA 5
ATOM 7174 C C . LYS A 1 58 ? 0.720 11.575 -19.144 1.00 0.00 58 LYS A C 5
ATOM 7175 O O . LYS A 1 58 ? 0.012 12.486 -18.761 1.00 0.00 58 LYS A O 5
ATOM 7194 N N . GLU A 1 59 ? 0.297 10.703 -20.020 1.00 0.00 59 GLU A N 5
ATOM 7195 C CA . GLU A 1 59 ? -1.083 10.810 -20.575 1.00 0.00 59 GLU A CA 5
ATOM 7196 C C . GLU A 1 59 ? -2.102 10.321 -19.540 1.00 0.00 59 GLU A C 5
ATOM 7197 O O . GLU A 1 59 ? -3.261 10.685 -19.577 1.00 0.00 59 GLU A O 5
ATOM 7209 N N . ALA A 1 60 ? -1.676 9.499 -18.617 1.00 0.00 60 ALA A N 5
ATOM 7210 C CA . ALA A 1 60 ? -2.616 8.985 -17.577 1.00 0.00 60 ALA A CA 5
ATOM 7211 C C . ALA A 1 60 ? -3.158 10.145 -16.736 1.00 0.00 60 ALA A C 5
ATOM 7212 O O . ALA A 1 60 ? -4.345 10.244 -16.493 1.00 0.00 60 ALA A O 5
ATOM 7219 N N . ILE A 1 61 ? -2.297 11.022 -16.293 1.00 0.00 61 ILE A N 5
ATOM 7220 C CA . ILE A 1 61 ? -2.765 12.178 -15.470 1.00 0.00 61 ILE A CA 5
ATOM 7221 C C . ILE A 1 61 ? -3.747 13.029 -16.284 1.00 0.00 61 ILE A C 5
ATOM 7222 O O . ILE A 1 61 ? -4.740 13.504 -15.776 1.00 0.00 61 ILE A O 5
ATOM 7238 N N . SER A 1 62 ? -3.478 13.224 -17.545 1.00 0.00 62 SER A N 5
ATOM 7239 C CA . SER A 1 62 ? -4.400 14.045 -18.384 1.00 0.00 62 SER A CA 5
ATOM 7240 C C . SER A 1 62 ? -5.833 13.510 -18.287 1.00 0.00 62 SER A C 5
ATOM 7241 O O . SER A 1 62 ? -6.762 14.245 -18.020 1.00 0.00 62 SER A O 5
ATOM 7249 N N . LYS A 1 63 ? -6.020 12.238 -18.514 1.00 0.00 63 LYS A N 5
ATOM 7250 C CA . LYS A 1 63 ? -7.395 11.657 -18.447 1.00 0.00 63 LYS A CA 5
ATOM 7251 C C . LYS A 1 63 ? -7.940 11.654 -17.011 1.00 0.00 63 LYS A C 5
ATOM 7252 O O . LYS A 1 63 ? -9.017 12.152 -16.750 1.00 0.00 63 LYS A O 5
ATOM 7271 N N . ARG A 1 64 ? -7.220 11.075 -16.083 1.00 0.00 64 ARG A N 5
ATOM 7272 C CA . ARG A 1 64 ? -7.720 11.022 -14.672 1.00 0.00 64 ARG A CA 5
ATOM 7273 C C . ARG A 1 64 ? -7.651 12.398 -13.999 1.00 0.00 64 ARG A C 5
ATOM 7274 O O . ARG A 1 64 ? -8.633 12.892 -13.481 1.00 0.00 64 ARG A O 5
ATOM 7295 N N . PHE A 1 65 ? -6.501 13.015 -13.999 1.00 0.00 65 PHE A N 5
ATOM 7296 C CA . PHE A 1 65 ? -6.369 14.357 -13.354 1.00 0.00 65 PHE A CA 5
ATOM 7297 C C . PHE A 1 65 ? -7.155 15.408 -14.144 1.00 0.00 65 PHE A C 5
ATOM 7298 O O . PHE A 1 65 ? -7.727 16.319 -13.579 1.00 0.00 65 PHE A O 5
ATOM 7315 N N . LYS A 1 66 ? -7.172 15.291 -15.450 1.00 0.00 66 LYS A N 5
ATOM 7316 C CA . LYS A 1 66 ? -7.906 16.280 -16.304 1.00 0.00 66 LYS A CA 5
ATOM 7317 C C . LYS A 1 66 ? -7.154 17.613 -16.329 1.00 0.00 66 LYS A C 5
ATOM 7318 O O . LYS A 1 66 ? -7.538 18.570 -15.686 1.00 0.00 66 LYS A O 5
ATOM 7337 N N . SER A 1 67 ? -6.081 17.675 -17.073 1.00 0.00 67 SER A N 5
ATOM 7338 C CA . SER A 1 67 ? -5.290 18.938 -17.153 1.00 0.00 67 SER A CA 5
ATOM 7339 C C . SER A 1 67 ? -4.385 18.907 -18.390 1.00 0.00 67 SER A C 5
ATOM 7340 O O . SER A 1 67 ? -4.677 18.240 -19.364 1.00 0.00 67 SER A O 5
ATOM 7348 N N . GLN A 1 68 ? -3.290 19.620 -18.360 1.00 0.00 68 GLN A N 5
ATOM 7349 C CA . GLN A 1 68 ? -2.369 19.625 -19.536 1.00 0.00 68 GLN A CA 5
ATOM 7350 C C . GLN A 1 68 ? -1.647 18.279 -19.646 1.00 0.00 68 GLN A C 5
ATOM 7351 O O . GLN A 1 68 ? -1.638 17.492 -18.719 1.00 0.00 68 GLN A O 5
ATOM 7365 N N . THR A 1 69 ? -1.040 18.009 -20.771 1.00 0.00 69 THR A N 5
ATOM 7366 C CA . THR A 1 69 ? -0.318 16.714 -20.941 1.00 0.00 69 THR A CA 5
ATOM 7367 C C . THR A 1 69 ? 1.037 16.947 -21.615 1.00 0.00 69 THR A C 5
ATOM 7368 O O . THR A 1 69 ? 2.076 16.634 -21.064 1.00 0.00 69 THR A O 5
ATOM 7379 N N . ASP A 1 70 ? 1.036 17.493 -22.802 1.00 0.00 70 ASP A N 5
ATOM 7380 C CA . ASP A 1 70 ? 2.326 17.748 -23.513 1.00 0.00 70 ASP A CA 5
ATOM 7381 C C . ASP A 1 70 ? 3.238 18.630 -22.655 1.00 0.00 70 ASP A C 5
ATOM 7382 O O . ASP A 1 70 ? 4.222 18.173 -22.107 1.00 0.00 70 ASP A O 5
ATOM 7391 N N . GLN A 1 71 ? 2.913 19.890 -22.532 1.00 0.00 71 GLN A N 5
ATOM 7392 C CA . GLN A 1 71 ? 3.755 20.805 -21.705 1.00 0.00 71 GLN A CA 5
ATOM 7393 C C . GLN A 1 71 ? 3.852 20.282 -20.268 1.00 0.00 71 GLN A C 5
ATOM 7394 O O . GLN A 1 71 ? 4.791 20.574 -19.555 1.00 0.00 71 GLN A O 5
ATOM 7408 N N . LEU A 1 72 ? 2.882 19.519 -19.840 1.00 0.00 72 LEU A N 5
ATOM 7409 C CA . LEU A 1 72 ? 2.907 18.979 -18.449 1.00 0.00 72 LEU A CA 5
ATOM 7410 C C . LEU A 1 72 ? 4.155 18.116 -18.223 1.00 0.00 72 LEU A C 5
ATOM 7411 O O . LEU A 1 72 ? 4.445 17.211 -18.980 1.00 0.00 72 LEU A O 5
ATOM 7427 N N . VAL A 1 73 ? 4.886 18.393 -17.177 1.00 0.00 73 VAL A N 5
ATOM 7428 C CA . VAL A 1 73 ? 6.114 17.597 -16.874 1.00 0.00 73 VAL A CA 5
ATOM 7429 C C . VAL A 1 73 ? 6.355 17.597 -15.362 1.00 0.00 73 VAL A C 5
ATOM 7430 O O . VAL A 1 73 ? 5.746 18.359 -14.636 1.00 0.00 73 VAL A O 5
ATOM 7443 N N . LEU A 1 74 ? 7.230 16.757 -14.874 1.00 0.00 74 LEU A N 5
ATOM 7444 C CA . LEU A 1 74 ? 7.485 16.736 -13.407 1.00 0.00 74 LEU A CA 5
ATOM 7445 C C . LEU A 1 74 ? 8.940 17.105 -13.120 1.00 0.00 74 LEU A C 5
ATOM 7446 O O . LEU A 1 74 ? 9.850 16.605 -13.747 1.00 0.00 74 LEU A O 5
ATOM 7462 N N . ILE A 1 75 ? 9.165 17.979 -12.179 1.00 0.00 75 ILE A N 5
ATOM 7463 C CA . ILE A 1 75 ? 10.562 18.379 -11.853 1.00 0.00 75 ILE A CA 5
ATOM 7464 C C . ILE A 1 75 ? 11.123 17.478 -10.754 1.00 0.00 75 ILE A C 5
ATOM 7465 O O . ILE A 1 75 ? 10.824 17.647 -9.586 1.00 0.00 75 ILE A O 5
ATOM 7481 N N . PHE A 1 76 ? 11.930 16.519 -11.123 1.00 0.00 76 PHE A N 5
ATOM 7482 C CA . PHE A 1 76 ? 12.518 15.598 -10.104 1.00 0.00 76 PHE A CA 5
ATOM 7483 C C . PHE A 1 76 ? 13.545 16.337 -9.240 1.00 0.00 76 PHE A C 5
ATOM 7484 O O . PHE A 1 76 ? 14.715 16.006 -9.231 1.00 0.00 76 PHE A O 5
ATOM 7501 N N . ALA A 1 77 ? 13.118 17.335 -8.508 1.00 0.00 77 ALA A N 5
ATOM 7502 C CA . ALA A 1 77 ? 14.064 18.097 -7.636 1.00 0.00 77 ALA A CA 5
ATOM 7503 C C . ALA A 1 77 ? 15.302 18.535 -8.430 1.00 0.00 77 ALA A C 5
ATOM 7504 O O . ALA A 1 77 ? 16.367 18.725 -7.875 1.00 0.00 77 ALA A O 5
ATOM 7511 N N . GLY A 1 78 ? 15.170 18.696 -9.719 1.00 0.00 78 GLY A N 5
ATOM 7512 C CA . GLY A 1 78 ? 16.339 19.123 -10.541 1.00 0.00 78 GLY A CA 5
ATOM 7513 C C . GLY A 1 78 ? 16.237 18.512 -11.941 1.00 0.00 78 GLY A C 5
ATOM 7514 O O . GLY A 1 78 ? 16.396 19.191 -12.935 1.00 0.00 78 GLY A O 5
ATOM 7518 N N . LYS A 1 79 ? 15.977 17.234 -12.024 1.00 0.00 79 LYS A N 5
ATOM 7519 C CA . LYS A 1 79 ? 15.869 16.580 -13.362 1.00 0.00 79 LYS A CA 5
ATOM 7520 C C . LYS A 1 79 ? 14.466 16.789 -13.938 1.00 0.00 79 LYS A C 5
ATOM 7521 O O . LYS A 1 79 ? 13.699 17.596 -13.449 1.00 0.00 79 LYS A O 5
ATOM 7540 N N . ILE A 1 80 ? 14.124 16.068 -14.973 1.00 0.00 80 ILE A N 5
ATOM 7541 C CA . ILE A 1 80 ? 12.767 16.227 -15.578 1.00 0.00 80 ILE A CA 5
ATOM 7542 C C . ILE A 1 80 ? 12.039 14.894 -15.574 1.00 0.00 80 ILE A C 5
ATOM 7543 O O . ILE A 1 80 ? 12.204 14.093 -16.474 1.00 0.00 80 ILE A O 5
ATOM 7559 N N . LEU A 1 81 ? 11.220 14.653 -14.591 1.00 0.00 81 LEU A N 5
ATOM 7560 C CA . LEU A 1 81 ? 10.467 13.372 -14.573 1.00 0.00 81 LEU A CA 5
ATOM 7561 C C . LEU A 1 81 ? 9.514 13.367 -15.767 1.00 0.00 81 LEU A C 5
ATOM 7562 O O . LEU A 1 81 ? 8.339 13.666 -15.647 1.00 0.00 81 LEU A O 5
ATOM 7578 N N . LYS A 1 82 ? 10.032 13.062 -16.924 1.00 0.00 82 LYS A N 5
ATOM 7579 C CA . LYS A 1 82 ? 9.191 13.059 -18.150 1.00 0.00 82 LYS A CA 5
ATOM 7580 C C . LYS A 1 82 ? 9.571 11.880 -19.047 1.00 0.00 82 LYS A C 5
ATOM 7581 O O . LYS A 1 82 ? 10.117 10.893 -18.596 1.00 0.00 82 LYS A O 5
ATOM 7600 N N . ASP A 1 83 ? 9.295 11.981 -20.317 1.00 0.00 83 ASP A N 5
ATOM 7601 C CA . ASP A 1 83 ? 9.642 10.869 -21.250 1.00 0.00 83 ASP A CA 5
ATOM 7602 C C . ASP A 1 83 ? 11.156 10.817 -21.467 1.00 0.00 83 ASP A C 5
ATOM 7603 O O . ASP A 1 83 ? 11.688 9.841 -21.958 1.00 0.00 83 ASP A O 5
ATOM 7612 N N . GLN A 1 84 ? 11.853 11.859 -21.097 1.00 0.00 84 GLN A N 5
ATOM 7613 C CA . GLN A 1 84 ? 13.333 11.871 -21.273 1.00 0.00 84 GLN A CA 5
ATOM 7614 C C . GLN A 1 84 ? 13.960 10.695 -20.519 1.00 0.00 84 GLN A C 5
ATOM 7615 O O . GLN A 1 84 ? 14.959 10.143 -20.937 1.00 0.00 84 GLN A O 5
ATOM 7629 N N . ASP A 1 85 ? 13.385 10.311 -19.408 1.00 0.00 85 ASP A N 5
ATOM 7630 C CA . ASP A 1 85 ? 13.958 9.171 -18.631 1.00 0.00 85 ASP A CA 5
ATOM 7631 C C . ASP A 1 85 ? 12.845 8.331 -17.999 1.00 0.00 85 ASP A C 5
ATOM 7632 O O . ASP A 1 85 ? 11.709 8.754 -17.912 1.00 0.00 85 ASP A O 5
ATOM 7641 N N . THR A 1 86 ? 13.165 7.142 -17.556 1.00 0.00 86 THR A N 5
ATOM 7642 C CA . THR A 1 86 ? 12.130 6.272 -16.923 1.00 0.00 86 THR A CA 5
ATOM 7643 C C . THR A 1 86 ? 12.172 6.436 -15.402 1.00 0.00 86 THR A C 5
ATOM 7644 O O . THR A 1 86 ? 13.191 6.780 -14.836 1.00 0.00 86 THR A O 5
ATOM 7655 N N . LEU A 1 87 ? 11.071 6.204 -14.738 1.00 0.00 87 LEU A N 5
ATOM 7656 C CA . LEU A 1 87 ? 11.051 6.361 -13.253 1.00 0.00 87 LEU A CA 5
ATOM 7657 C C . LEU A 1 87 ? 11.940 5.314 -12.582 1.00 0.00 87 LEU A C 5
ATOM 7658 O O . LEU A 1 87 ? 12.732 5.632 -11.717 1.00 0.00 87 LEU A O 5
ATOM 7674 N N . ILE A 1 88 ? 11.833 4.074 -12.974 1.00 0.00 88 ILE A N 5
ATOM 7675 C CA . ILE A 1 88 ? 12.697 3.031 -12.348 1.00 0.00 88 ILE A CA 5
ATOM 7676 C C . ILE A 1 88 ? 14.165 3.319 -12.658 1.00 0.00 88 ILE A C 5
ATOM 7677 O O . ILE A 1 88 ? 15.060 2.837 -11.991 1.00 0.00 88 ILE A O 5
ATOM 7693 N N . GLN A 1 89 ? 14.418 4.104 -13.672 1.00 0.00 89 GLN A N 5
ATOM 7694 C CA . GLN A 1 89 ? 15.824 4.425 -14.035 1.00 0.00 89 GLN A CA 5
ATOM 7695 C C . GLN A 1 89 ? 16.303 5.670 -13.284 1.00 0.00 89 GLN A C 5
ATOM 7696 O O . GLN A 1 89 ? 17.490 5.909 -13.171 1.00 0.00 89 GLN A O 5
ATOM 7710 N N . HIS A 1 90 ? 15.400 6.474 -12.770 1.00 0.00 90 HIS A N 5
ATOM 7711 C CA . HIS A 1 90 ? 15.843 7.705 -12.036 1.00 0.00 90 HIS A CA 5
ATOM 7712 C C . HIS A 1 90 ? 14.656 8.532 -11.530 1.00 0.00 90 HIS A C 5
ATOM 7713 O O . HIS A 1 90 ? 14.779 9.263 -10.567 1.00 0.00 90 HIS A O 5
ATOM 7727 N N . GLY A 1 91 ? 13.515 8.448 -12.168 1.00 0.00 91 GLY A N 5
ATOM 7728 C CA . GLY A 1 91 ? 12.356 9.264 -11.699 1.00 0.00 91 GLY A CA 5
ATOM 7729 C C . GLY A 1 91 ? 12.053 8.905 -10.248 1.00 0.00 91 GLY A C 5
ATOM 7730 O O . GLY A 1 91 ? 11.953 9.762 -9.394 1.00 0.00 91 GLY A O 5
ATOM 7734 N N . ILE A 1 92 ? 11.930 7.642 -9.958 1.00 0.00 92 ILE A N 5
ATOM 7735 C CA . ILE A 1 92 ? 11.665 7.219 -8.560 1.00 0.00 92 ILE A CA 5
ATOM 7736 C C . ILE A 1 92 ? 12.291 5.844 -8.338 1.00 0.00 92 ILE A C 5
ATOM 7737 O O . ILE A 1 92 ? 12.602 5.140 -9.280 1.00 0.00 92 ILE A O 5
ATOM 7753 N N . HIS A 1 93 ? 12.471 5.446 -7.114 1.00 0.00 93 HIS A N 5
ATOM 7754 C CA . HIS A 1 93 ? 13.069 4.107 -6.858 1.00 0.00 93 HIS A CA 5
ATOM 7755 C C . HIS A 1 93 ? 12.028 3.191 -6.209 1.00 0.00 93 HIS A C 5
ATOM 7756 O O . HIS A 1 93 ? 12.035 1.991 -6.405 1.00 0.00 93 HIS A O 5
ATOM 7770 N N . ASP A 1 94 ? 11.126 3.754 -5.446 1.00 0.00 94 ASP A N 5
ATOM 7771 C CA . ASP A 1 94 ? 10.065 2.934 -4.780 1.00 0.00 94 ASP A CA 5
ATOM 7772 C C . ASP A 1 94 ? 9.154 3.844 -3.948 1.00 0.00 94 ASP A C 5
ATOM 7773 O O . ASP A 1 94 ? 8.723 3.487 -2.869 1.00 0.00 94 ASP A O 5
ATOM 7782 N N . GLY A 1 95 ? 8.863 5.018 -4.440 1.00 0.00 95 GLY A N 5
ATOM 7783 C CA . GLY A 1 95 ? 7.986 5.953 -3.677 1.00 0.00 95 GLY A CA 5
ATOM 7784 C C . GLY A 1 95 ? 8.717 7.282 -3.468 1.00 0.00 95 GLY A C 5
ATOM 7785 O O . GLY A 1 95 ? 9.169 7.586 -2.381 1.00 0.00 95 GLY A O 5
ATOM 7789 N N . LEU A 1 96 ? 8.837 8.073 -4.500 1.00 0.00 96 LEU A N 5
ATOM 7790 C CA . LEU A 1 96 ? 9.542 9.382 -4.363 1.00 0.00 96 LEU A CA 5
ATOM 7791 C C . LEU A 1 96 ? 8.563 10.539 -4.588 1.00 0.00 96 LEU A C 5
ATOM 7792 O O . LEU A 1 96 ? 7.437 10.342 -5.002 1.00 0.00 96 LEU A O 5
ATOM 7808 N N . THR A 1 97 ? 8.988 11.747 -4.322 1.00 0.00 97 THR A N 5
ATOM 7809 C CA . THR A 1 97 ? 8.087 12.921 -4.522 1.00 0.00 97 THR A CA 5
ATOM 7810 C C . THR A 1 97 ? 8.643 13.829 -5.624 1.00 0.00 97 THR A C 5
ATOM 7811 O O . THR A 1 97 ? 9.841 13.979 -5.770 1.00 0.00 97 THR A O 5
ATOM 7822 N N . VAL A 1 98 ? 7.783 14.429 -6.404 1.00 0.00 98 VAL A N 5
ATOM 7823 C CA . VAL A 1 98 ? 8.266 15.322 -7.500 1.00 0.00 98 VAL A CA 5
ATOM 7824 C C . VAL A 1 98 ? 7.284 16.478 -7.716 1.00 0.00 98 VAL A C 5
ATOM 7825 O O . VAL A 1 98 ? 6.112 16.373 -7.413 1.00 0.00 98 VAL A O 5
ATOM 7838 N N . HIS A 1 99 ? 7.754 17.581 -8.238 1.00 0.00 99 HIS A N 5
ATOM 7839 C CA . HIS A 1 99 ? 6.845 18.743 -8.473 1.00 0.00 99 HIS A CA 5
ATOM 7840 C C . HIS A 1 99 ? 6.241 18.673 -9.879 1.00 0.00 99 HIS A C 5
ATOM 7841 O O . HIS A 1 99 ? 6.885 18.253 -10.818 1.00 0.00 99 HIS A O 5
ATOM 7855 N N . LEU A 1 100 ? 5.010 19.085 -10.031 1.00 0.00 100 LEU A N 5
ATOM 7856 C CA . LEU A 1 100 ? 4.371 19.047 -11.380 1.00 0.00 100 LEU A CA 5
ATOM 7857 C C . LEU A 1 100 ? 4.375 20.445 -12.002 1.00 0.00 100 LEU A C 5
ATOM 7858 O O . LEU A 1 100 ? 3.842 21.384 -11.443 1.00 0.00 100 LEU A O 5
ATOM 7874 N N . VAL A 1 101 ? 4.971 20.591 -13.155 1.00 0.00 101 VAL A N 5
ATOM 7875 C CA . VAL A 1 101 ? 5.010 21.930 -13.813 1.00 0.00 101 VAL A CA 5
ATOM 7876 C C . VAL A 1 101 ? 4.771 21.786 -15.318 1.00 0.00 101 VAL A C 5
ATOM 7877 O O . VAL A 1 101 ? 5.101 20.779 -15.914 1.00 0.00 101 VAL A O 5
ATOM 7890 N N . ILE A 1 102 ? 4.205 22.787 -15.937 1.00 0.00 102 ILE A N 5
ATOM 7891 C CA . ILE A 1 102 ? 3.951 22.711 -17.407 1.00 0.00 102 ILE A CA 5
ATOM 7892 C C . ILE A 1 102 ? 4.919 23.630 -18.159 1.00 0.00 102 ILE A C 5
ATOM 7893 O O . ILE A 1 102 ? 4.990 24.816 -17.903 1.00 0.00 102 ILE A O 5
ATOM 7909 N N . LYS A 1 103 ? 5.664 23.089 -19.085 1.00 0.00 103 LYS A N 5
ATOM 7910 C CA . LYS A 1 103 ? 6.629 23.928 -19.855 1.00 0.00 103 LYS A CA 5
ATOM 7911 C C . LYS A 1 103 ? 6.237 23.961 -21.335 1.00 0.00 103 LYS A C 5
ATOM 7912 O O . LYS A 1 103 ? 6.610 23.043 -22.047 1.00 0.00 103 LYS A O 5
ATOM 7931 N N . MET A 1 1 ? -11.406 8.963 9.588 1.00 0.00 1 MET A N 6
ATOM 7932 C CA . MET A 1 1 ? -11.940 7.702 8.995 1.00 0.00 1 MET A CA 6
ATOM 7933 C C . MET A 1 1 ? -11.621 7.647 7.498 1.00 0.00 1 MET A C 6
ATOM 7934 O O . MET A 1 1 ? -11.279 8.642 6.890 1.00 0.00 1 MET A O 6
ATOM 7950 N N . ALA A 1 2 ? -11.732 6.491 6.902 1.00 0.00 2 ALA A N 6
ATOM 7951 C CA . ALA A 1 2 ? -11.437 6.368 5.444 1.00 0.00 2 ALA A CA 6
ATOM 7952 C C . ALA A 1 2 ? -12.258 5.230 4.832 1.00 0.00 2 ALA A C 6
ATOM 7953 O O . ALA A 1 2 ? -13.000 5.425 3.890 1.00 0.00 2 ALA A O 6
ATOM 7960 N N . GLU A 1 3 ? -12.132 4.041 5.364 1.00 0.00 3 GLU A N 6
ATOM 7961 C CA . GLU A 1 3 ? -12.903 2.883 4.819 1.00 0.00 3 GLU A CA 6
ATOM 7962 C C . GLU A 1 3 ? -12.694 2.762 3.307 1.00 0.00 3 GLU A C 6
ATOM 7963 O O . GLU A 1 3 ? -13.531 3.160 2.521 1.00 0.00 3 GLU A O 6
ATOM 7975 N N . ASN A 1 4 ? -11.582 2.215 2.895 1.00 0.00 4 ASN A N 6
ATOM 7976 C CA . ASN A 1 4 ? -11.317 2.067 1.434 1.00 0.00 4 ASN A CA 6
ATOM 7977 C C . ASN A 1 4 ? -12.232 0.996 0.836 1.00 0.00 4 ASN A C 6
ATOM 7978 O O . ASN A 1 4 ? -12.047 -0.185 1.056 1.00 0.00 4 ASN A O 6
ATOM 7989 N N . GLY A 1 5 ? -13.218 1.400 0.082 1.00 0.00 5 GLY A N 6
ATOM 7990 C CA . GLY A 1 5 ? -14.147 0.408 -0.532 1.00 0.00 5 GLY A CA 6
ATOM 7991 C C . GLY A 1 5 ? -13.404 -0.397 -1.599 1.00 0.00 5 GLY A C 6
ATOM 7992 O O . GLY A 1 5 ? -13.133 0.089 -2.680 1.00 0.00 5 GLY A O 6
ATOM 7996 N N . GLU A 1 6 ? -13.072 -1.625 -1.303 1.00 0.00 6 GLU A N 6
ATOM 7997 C CA . GLU A 1 6 ? -12.344 -2.464 -2.300 1.00 0.00 6 GLU A CA 6
ATOM 7998 C C . GLU A 1 6 ? -13.159 -3.717 -2.631 1.00 0.00 6 GLU A C 6
ATOM 7999 O O . GLU A 1 6 ? -13.731 -4.345 -1.762 1.00 0.00 6 GLU A O 6
ATOM 8011 N N . SER A 1 7 ? -13.214 -4.085 -3.884 1.00 0.00 7 SER A N 6
ATOM 8012 C CA . SER A 1 7 ? -13.991 -5.298 -4.275 1.00 0.00 7 SER A CA 6
ATOM 8013 C C . SER A 1 7 ? -13.127 -6.221 -5.138 1.00 0.00 7 SER A C 6
ATOM 8014 O O . SER A 1 7 ? -12.616 -5.825 -6.168 1.00 0.00 7 SER A O 6
ATOM 8022 N N . SER A 1 8 ? -12.961 -7.450 -4.725 1.00 0.00 8 SER A N 6
ATOM 8023 C CA . SER A 1 8 ? -12.131 -8.401 -5.521 1.00 0.00 8 SER A CA 6
ATOM 8024 C C . SER A 1 8 ? -13.005 -9.149 -6.530 1.00 0.00 8 SER A C 6
ATOM 8025 O O . SER A 1 8 ? -14.152 -8.810 -6.745 1.00 0.00 8 SER A O 6
ATOM 8033 N N . GLY A 1 9 ? -12.469 -10.167 -7.151 1.00 0.00 9 GLY A N 6
ATOM 8034 C CA . GLY A 1 9 ? -13.265 -10.940 -8.147 1.00 0.00 9 GLY A CA 6
ATOM 8035 C C . GLY A 1 9 ? -12.335 -11.869 -8.933 1.00 0.00 9 GLY A C 6
ATOM 8036 O O . GLY A 1 9 ? -11.241 -12.164 -8.494 1.00 0.00 9 GLY A O 6
ATOM 8040 N N . PRO A 1 10 ? -12.802 -12.302 -10.078 1.00 0.00 10 PRO A N 6
ATOM 8041 C CA . PRO A 1 10 ? -11.994 -13.208 -10.930 1.00 0.00 10 PRO A CA 6
ATOM 8042 C C . PRO A 1 10 ? -10.840 -12.437 -11.588 1.00 0.00 10 PRO A C 6
ATOM 8043 O O . PRO A 1 10 ? -11.041 -11.360 -12.113 1.00 0.00 10 PRO A O 6
ATOM 8054 N N . PRO A 1 11 ? -9.663 -13.014 -11.541 1.00 0.00 11 PRO A N 6
ATOM 8055 C CA . PRO A 1 11 ? -8.476 -12.359 -12.145 1.00 0.00 11 PRO A CA 6
ATOM 8056 C C . PRO A 1 11 ? -8.546 -12.433 -13.673 1.00 0.00 11 PRO A C 6
ATOM 8057 O O . PRO A 1 11 ? -8.036 -11.576 -14.369 1.00 0.00 11 PRO A O 6
ATOM 8068 N N . ARG A 1 12 ? -9.170 -13.452 -14.200 1.00 0.00 12 ARG A N 6
ATOM 8069 C CA . ARG A 1 12 ? -9.273 -13.584 -15.682 1.00 0.00 12 ARG A CA 6
ATOM 8070 C C . ARG A 1 12 ? -10.706 -13.293 -16.144 1.00 0.00 12 ARG A C 6
ATOM 8071 O O . ARG A 1 12 ? -11.543 -14.175 -16.153 1.00 0.00 12 ARG A O 6
ATOM 8092 N N . PRO A 1 13 ? -10.944 -12.060 -16.518 1.00 0.00 13 PRO A N 6
ATOM 8093 C CA . PRO A 1 13 ? -12.295 -11.659 -16.986 1.00 0.00 13 PRO A CA 6
ATOM 8094 C C . PRO A 1 13 ? -12.571 -12.240 -18.376 1.00 0.00 13 PRO A C 6
ATOM 8095 O O . PRO A 1 13 ? -11.739 -12.912 -18.954 1.00 0.00 13 PRO A O 6
ATOM 8106 N N . SER A 1 14 ? -13.733 -11.985 -18.916 1.00 0.00 14 SER A N 6
ATOM 8107 C CA . SER A 1 14 ? -14.065 -12.521 -20.268 1.00 0.00 14 SER A CA 6
ATOM 8108 C C . SER A 1 14 ? -14.877 -11.493 -21.060 1.00 0.00 14 SER A C 6
ATOM 8109 O O . SER A 1 14 ? -15.755 -11.839 -21.826 1.00 0.00 14 SER A O 6
ATOM 8117 N N . ARG A 1 15 ? -14.590 -10.231 -20.881 1.00 0.00 15 ARG A N 6
ATOM 8118 C CA . ARG A 1 15 ? -15.343 -9.178 -21.623 1.00 0.00 15 ARG A CA 6
ATOM 8119 C C . ARG A 1 15 ? -14.607 -7.839 -21.535 1.00 0.00 15 ARG A C 6
ATOM 8120 O O . ARG A 1 15 ? -15.187 -6.823 -21.205 1.00 0.00 15 ARG A O 6
ATOM 8141 N N . GLY A 1 16 ? -13.335 -7.831 -21.828 1.00 0.00 16 GLY A N 6
ATOM 8142 C CA . GLY A 1 16 ? -12.559 -6.560 -21.762 1.00 0.00 16 GLY A CA 6
ATOM 8143 C C . GLY A 1 16 ? -11.060 -6.872 -21.811 1.00 0.00 16 GLY A C 6
ATOM 8144 O O . GLY A 1 16 ? -10.370 -6.747 -20.818 1.00 0.00 16 GLY A O 6
ATOM 8148 N N . PRO A 1 17 ? -10.602 -7.273 -22.970 1.00 0.00 17 PRO A N 6
ATOM 8149 C CA . PRO A 1 17 ? -9.167 -7.607 -23.144 1.00 0.00 17 PRO A CA 6
ATOM 8150 C C . PRO A 1 17 ? -8.317 -6.332 -23.147 1.00 0.00 17 PRO A C 6
ATOM 8151 O O . PRO A 1 17 ? -8.753 -5.287 -23.585 1.00 0.00 17 PRO A O 6
ATOM 8162 N N . ALA A 1 18 ? -7.107 -6.416 -22.662 1.00 0.00 18 ALA A N 6
ATOM 8163 C CA . ALA A 1 18 ? -6.226 -5.212 -22.636 1.00 0.00 18 ALA A CA 6
ATOM 8164 C C . ALA A 1 18 ? -5.081 -5.375 -23.639 1.00 0.00 18 ALA A C 6
ATOM 8165 O O . ALA A 1 18 ? -4.640 -4.422 -24.252 1.00 0.00 18 ALA A O 6
ATOM 8172 N N . ALA A 1 19 ? -4.597 -6.577 -23.810 1.00 0.00 19 ALA A N 6
ATOM 8173 C CA . ALA A 1 19 ? -3.482 -6.805 -24.773 1.00 0.00 19 ALA A CA 6
ATOM 8174 C C . ALA A 1 19 ? -3.935 -7.740 -25.896 1.00 0.00 19 ALA A C 6
ATOM 8175 O O . ALA A 1 19 ? -4.078 -7.336 -27.033 1.00 0.00 19 ALA A O 6
ATOM 8182 N N . ALA A 1 20 ? -4.163 -8.989 -25.586 1.00 0.00 20 ALA A N 6
ATOM 8183 C CA . ALA A 1 20 ? -4.609 -9.952 -26.634 1.00 0.00 20 ALA A CA 6
ATOM 8184 C C . ALA A 1 20 ? -5.628 -10.934 -26.051 1.00 0.00 20 ALA A C 6
ATOM 8185 O O . ALA A 1 20 ? -6.800 -10.890 -26.370 1.00 0.00 20 ALA A O 6
ATOM 8192 N N . GLN A 1 21 ? -5.190 -11.820 -25.196 1.00 0.00 21 GLN A N 6
ATOM 8193 C CA . GLN A 1 21 ? -6.131 -12.807 -24.591 1.00 0.00 21 GLN A CA 6
ATOM 8194 C C . GLN A 1 21 ? -6.215 -12.597 -23.075 1.00 0.00 21 GLN A C 6
ATOM 8195 O O . GLN A 1 21 ? -7.215 -12.141 -22.558 1.00 0.00 21 GLN A O 6
ATOM 8209 N N . GLY A 1 22 ? -5.171 -12.927 -22.364 1.00 0.00 22 GLY A N 6
ATOM 8210 C CA . GLY A 1 22 ? -5.187 -12.749 -20.884 1.00 0.00 22 GLY A CA 6
ATOM 8211 C C . GLY A 1 22 ? -4.512 -11.426 -20.520 1.00 0.00 22 GLY A C 6
ATOM 8212 O O . GLY A 1 22 ? -4.127 -10.657 -21.380 1.00 0.00 22 GLY A O 6
ATOM 8216 N N . SER A 1 23 ? -4.363 -11.154 -19.251 1.00 0.00 23 SER A N 6
ATOM 8217 C CA . SER A 1 23 ? -3.712 -9.880 -18.828 1.00 0.00 23 SER A CA 6
ATOM 8218 C C . SER A 1 23 ? -2.405 -10.174 -18.086 1.00 0.00 23 SER A C 6
ATOM 8219 O O . SER A 1 23 ? -2.341 -11.052 -17.248 1.00 0.00 23 SER A O 6
ATOM 8227 N N . ALA A 1 24 ? -1.363 -9.443 -18.388 1.00 0.00 24 ALA A N 6
ATOM 8228 C CA . ALA A 1 24 ? -0.053 -9.674 -17.703 1.00 0.00 24 ALA A CA 6
ATOM 8229 C C . ALA A 1 24 ? 0.347 -11.151 -17.796 1.00 0.00 24 ALA A C 6
ATOM 8230 O O . ALA A 1 24 ? 0.053 -11.938 -16.918 1.00 0.00 24 ALA A O 6
ATOM 8237 N N . ALA A 1 25 ? 1.014 -11.529 -18.854 1.00 0.00 25 ALA A N 6
ATOM 8238 C CA . ALA A 1 25 ? 1.433 -12.953 -19.005 1.00 0.00 25 ALA A CA 6
ATOM 8239 C C . ALA A 1 25 ? 2.747 -13.039 -19.786 1.00 0.00 25 ALA A C 6
ATOM 8240 O O . ALA A 1 25 ? 3.659 -13.748 -19.408 1.00 0.00 25 ALA A O 6
ATOM 8247 N N . ALA A 1 26 ? 2.849 -12.321 -20.873 1.00 0.00 26 ALA A N 6
ATOM 8248 C CA . ALA A 1 26 ? 4.104 -12.360 -21.680 1.00 0.00 26 ALA A CA 6
ATOM 8249 C C . ALA A 1 26 ? 5.254 -11.694 -20.910 1.00 0.00 26 ALA A C 6
ATOM 8250 O O . ALA A 1 26 ? 6.289 -12.299 -20.711 1.00 0.00 26 ALA A O 6
ATOM 8257 N N . PRO A 1 27 ? 5.041 -10.467 -20.499 1.00 0.00 27 PRO A N 6
ATOM 8258 C CA . PRO A 1 27 ? 6.087 -9.733 -19.747 1.00 0.00 27 PRO A CA 6
ATOM 8259 C C . PRO A 1 27 ? 6.181 -10.260 -18.311 1.00 0.00 27 PRO A C 6
ATOM 8260 O O . PRO A 1 27 ? 5.430 -11.127 -17.909 1.00 0.00 27 PRO A O 6
ATOM 8271 N N . ALA A 1 28 ? 7.098 -9.743 -17.539 1.00 0.00 28 ALA A N 6
ATOM 8272 C CA . ALA A 1 28 ? 7.242 -10.212 -16.129 1.00 0.00 28 ALA A CA 6
ATOM 8273 C C . ALA A 1 28 ? 8.053 -9.203 -15.315 1.00 0.00 28 ALA A C 6
ATOM 8274 O O . ALA A 1 28 ? 9.237 -9.375 -15.096 1.00 0.00 28 ALA A O 6
ATOM 8281 N N . GLU A 1 29 ? 7.425 -8.149 -14.864 1.00 0.00 29 GLU A N 6
ATOM 8282 C CA . GLU A 1 29 ? 8.158 -7.126 -14.062 1.00 0.00 29 GLU A CA 6
ATOM 8283 C C . GLU A 1 29 ? 7.162 -6.254 -13.285 1.00 0.00 29 GLU A C 6
ATOM 8284 O O . GLU A 1 29 ? 7.026 -5.077 -13.555 1.00 0.00 29 GLU A O 6
ATOM 8296 N N . PRO A 1 30 ? 6.493 -6.865 -12.338 1.00 0.00 30 PRO A N 6
ATOM 8297 C CA . PRO A 1 30 ? 5.500 -6.138 -11.514 1.00 0.00 30 PRO A CA 6
ATOM 8298 C C . PRO A 1 30 ? 6.171 -5.376 -10.375 1.00 0.00 30 PRO A C 6
ATOM 8299 O O . PRO A 1 30 ? 5.564 -5.137 -9.350 1.00 0.00 30 PRO A O 6
ATOM 8310 N N . LYS A 1 31 ? 7.395 -4.953 -10.552 1.00 0.00 31 LYS A N 6
ATOM 8311 C CA . LYS A 1 31 ? 8.054 -4.158 -9.481 1.00 0.00 31 LYS A CA 6
ATOM 8312 C C . LYS A 1 31 ? 7.350 -2.806 -9.442 1.00 0.00 31 LYS A C 6
ATOM 8313 O O . LYS A 1 31 ? 7.891 -1.795 -9.841 1.00 0.00 31 LYS A O 6
ATOM 8332 N N . ILE A 1 32 ? 6.122 -2.797 -9.008 1.00 0.00 32 ILE A N 6
ATOM 8333 C CA . ILE A 1 32 ? 5.343 -1.534 -8.995 1.00 0.00 32 ILE A CA 6
ATOM 8334 C C . ILE A 1 32 ? 6.055 -0.466 -8.161 1.00 0.00 32 ILE A C 6
ATOM 8335 O O . ILE A 1 32 ? 6.419 -0.688 -7.023 1.00 0.00 32 ILE A O 6
ATOM 8351 N N . ILE A 1 33 ? 6.245 0.694 -8.726 1.00 0.00 33 ILE A N 6
ATOM 8352 C CA . ILE A 1 33 ? 6.925 1.791 -7.974 1.00 0.00 33 ILE A CA 6
ATOM 8353 C C . ILE A 1 33 ? 5.919 2.900 -7.655 1.00 0.00 33 ILE A C 6
ATOM 8354 O O . ILE A 1 33 ? 5.027 3.184 -8.431 1.00 0.00 33 ILE A O 6
ATOM 8370 N N . LYS A 1 34 ? 6.046 3.519 -6.513 1.00 0.00 34 LYS A N 6
ATOM 8371 C CA . LYS A 1 34 ? 5.088 4.599 -6.137 1.00 0.00 34 LYS A CA 6
ATOM 8372 C C . LYS A 1 34 ? 5.645 5.975 -6.511 1.00 0.00 34 LYS A C 6
ATOM 8373 O O . LYS A 1 34 ? 6.831 6.223 -6.425 1.00 0.00 34 LYS A O 6
ATOM 8392 N N . VAL A 1 35 ? 4.789 6.873 -6.920 1.00 0.00 35 VAL A N 6
ATOM 8393 C CA . VAL A 1 35 ? 5.255 8.240 -7.293 1.00 0.00 35 VAL A CA 6
ATOM 8394 C C . VAL A 1 35 ? 4.309 9.289 -6.701 1.00 0.00 35 VAL A C 6
ATOM 8395 O O . VAL A 1 35 ? 3.156 9.382 -7.079 1.00 0.00 35 VAL A O 6
ATOM 8408 N N . THR A 1 36 ? 4.787 10.076 -5.776 1.00 0.00 36 THR A N 6
ATOM 8409 C CA . THR A 1 36 ? 3.916 11.117 -5.158 1.00 0.00 36 THR A CA 6
ATOM 8410 C C . THR A 1 36 ? 3.921 12.385 -6.015 1.00 0.00 36 THR A C 6
ATOM 8411 O O . THR A 1 36 ? 4.856 13.162 -5.985 1.00 0.00 36 THR A O 6
ATOM 8422 N N . VAL A 1 37 ? 2.883 12.600 -6.778 1.00 0.00 37 VAL A N 6
ATOM 8423 C CA . VAL A 1 37 ? 2.829 13.818 -7.635 1.00 0.00 37 VAL A CA 6
ATOM 8424 C C . VAL A 1 37 ? 2.066 14.932 -6.913 1.00 0.00 37 VAL A C 6
ATOM 8425 O O . VAL A 1 37 ? 0.958 14.737 -6.455 1.00 0.00 37 VAL A O 6
ATOM 8438 N N . LYS A 1 38 ? 2.649 16.095 -6.810 1.00 0.00 38 LYS A N 6
ATOM 8439 C CA . LYS A 1 38 ? 1.950 17.216 -6.118 1.00 0.00 38 LYS A CA 6
ATOM 8440 C C . LYS A 1 38 ? 1.568 18.303 -7.127 1.00 0.00 38 LYS A C 6
ATOM 8441 O O . LYS A 1 38 ? 2.405 18.843 -7.824 1.00 0.00 38 LYS A O 6
ATOM 8460 N N . THR A 1 39 ? 0.307 18.622 -7.208 1.00 0.00 39 THR A N 6
ATOM 8461 C CA . THR A 1 39 ? -0.144 19.671 -8.168 1.00 0.00 39 THR A CA 6
ATOM 8462 C C . THR A 1 39 ? -0.824 20.810 -7.400 1.00 0.00 39 THR A C 6
ATOM 8463 O O . THR A 1 39 ? -1.116 20.671 -6.230 1.00 0.00 39 THR A O 6
ATOM 8474 N N . PRO A 1 40 ? -1.057 21.906 -8.080 1.00 0.00 40 PRO A N 6
ATOM 8475 C CA . PRO A 1 40 ? -1.712 23.068 -7.429 1.00 0.00 40 PRO A CA 6
ATOM 8476 C C . PRO A 1 40 ? -3.182 22.756 -7.119 1.00 0.00 40 PRO A C 6
ATOM 8477 O O . PRO A 1 40 ? -3.847 23.496 -6.421 1.00 0.00 40 PRO A O 6
ATOM 8488 N N . LYS A 1 41 ? -3.693 21.665 -7.629 1.00 0.00 41 LYS A N 6
ATOM 8489 C CA . LYS A 1 41 ? -5.115 21.307 -7.357 1.00 0.00 41 LYS A CA 6
ATOM 8490 C C . LYS A 1 41 ? -5.190 20.265 -6.236 1.00 0.00 41 LYS A C 6
ATOM 8491 O O . LYS A 1 41 ? -6.024 20.345 -5.356 1.00 0.00 41 LYS A O 6
ATOM 8510 N N . GLU A 1 42 ? -4.321 19.287 -6.263 1.00 0.00 42 GLU A N 6
ATOM 8511 C CA . GLU A 1 42 ? -4.340 18.238 -5.197 1.00 0.00 42 GLU A CA 6
ATOM 8512 C C . GLU A 1 42 ? -3.105 17.338 -5.317 1.00 0.00 42 GLU A C 6
ATOM 8513 O O . GLU A 1 42 ? -2.502 17.233 -6.367 1.00 0.00 42 GLU A O 6
ATOM 8525 N N . LYS A 1 43 ? -2.729 16.687 -4.248 1.00 0.00 43 LYS A N 6
ATOM 8526 C CA . LYS A 1 43 ? -1.536 15.790 -4.297 1.00 0.00 43 LYS A CA 6
ATOM 8527 C C . LYS A 1 43 ? -1.978 14.325 -4.256 1.00 0.00 43 LYS A C 6
ATOM 8528 O O . LYS A 1 43 ? -2.593 13.879 -3.306 1.00 0.00 43 LYS A O 6
ATOM 8547 N N . GLU A 1 44 ? -1.679 13.573 -5.282 1.00 0.00 44 GLU A N 6
ATOM 8548 C CA . GLU A 1 44 ? -2.090 12.138 -5.306 1.00 0.00 44 GLU A CA 6
ATOM 8549 C C . GLU A 1 44 ? -0.940 11.251 -5.789 1.00 0.00 44 GLU A C 6
ATOM 8550 O O . GLU A 1 44 ? -0.271 11.556 -6.758 1.00 0.00 44 GLU A O 6
ATOM 8562 N N . GLU A 1 45 ? -0.716 10.148 -5.127 1.00 0.00 45 GLU A N 6
ATOM 8563 C CA . GLU A 1 45 ? 0.378 9.230 -5.555 1.00 0.00 45 GLU A CA 6
ATOM 8564 C C . GLU A 1 45 ? -0.137 8.302 -6.659 1.00 0.00 45 GLU A C 6
ATOM 8565 O O . GLU A 1 45 ? -1.320 8.041 -6.756 1.00 0.00 45 GLU A O 6
ATOM 8577 N N . PHE A 1 46 ? 0.735 7.808 -7.494 1.00 0.00 46 PHE A N 6
ATOM 8578 C CA . PHE A 1 46 ? 0.284 6.905 -8.593 1.00 0.00 46 PHE A CA 6
ATOM 8579 C C . PHE A 1 46 ? 1.096 5.607 -8.595 1.00 0.00 46 PHE A C 6
ATOM 8580 O O . PHE A 1 46 ? 2.311 5.621 -8.604 1.00 0.00 46 PHE A O 6
ATOM 8597 N N . ALA A 1 47 ? 0.429 4.484 -8.608 1.00 0.00 47 ALA A N 6
ATOM 8598 C CA . ALA A 1 47 ? 1.153 3.181 -8.636 1.00 0.00 47 ALA A CA 6
ATOM 8599 C C . ALA A 1 47 ? 1.348 2.761 -10.091 1.00 0.00 47 ALA A C 6
ATOM 8600 O O . ALA A 1 47 ? 0.416 2.774 -10.873 1.00 0.00 47 ALA A O 6
ATOM 8607 N N . VAL A 1 48 ? 2.543 2.408 -10.475 1.00 0.00 48 VAL A N 6
ATOM 8608 C CA . VAL A 1 48 ? 2.768 2.017 -11.892 1.00 0.00 48 VAL A CA 6
ATOM 8609 C C . VAL A 1 48 ? 3.784 0.873 -11.978 1.00 0.00 48 VAL A C 6
ATOM 8610 O O . VAL A 1 48 ? 4.619 0.720 -11.109 1.00 0.00 48 VAL A O 6
ATOM 8623 N N . PRO A 1 49 ? 3.677 0.103 -13.030 1.00 0.00 49 PRO A N 6
ATOM 8624 C CA . PRO A 1 49 ? 4.600 -1.036 -13.228 1.00 0.00 49 PRO A CA 6
ATOM 8625 C C . PRO A 1 49 ? 5.997 -0.534 -13.592 1.00 0.00 49 PRO A C 6
ATOM 8626 O O . PRO A 1 49 ? 6.181 0.139 -14.588 1.00 0.00 49 PRO A O 6
ATOM 8637 N N . GLU A 1 50 ? 6.977 -0.856 -12.786 1.00 0.00 50 GLU A N 6
ATOM 8638 C CA . GLU A 1 50 ? 8.382 -0.408 -13.061 1.00 0.00 50 GLU A CA 6
ATOM 8639 C C . GLU A 1 50 ? 8.677 -0.409 -14.566 1.00 0.00 50 GLU A C 6
ATOM 8640 O O . GLU A 1 50 ? 9.368 0.450 -15.070 1.00 0.00 50 GLU A O 6
ATOM 8652 N N . ASN A 1 51 ? 8.158 -1.367 -15.284 1.00 0.00 51 ASN A N 6
ATOM 8653 C CA . ASN A 1 51 ? 8.412 -1.418 -16.754 1.00 0.00 51 ASN A CA 6
ATOM 8654 C C . ASN A 1 51 ? 7.444 -0.491 -17.501 1.00 0.00 51 ASN A C 6
ATOM 8655 O O . ASN A 1 51 ? 6.811 -0.886 -18.461 1.00 0.00 51 ASN A O 6
ATOM 8666 N N . SER A 1 52 ? 7.332 0.739 -17.073 1.00 0.00 52 SER A N 6
ATOM 8667 C CA . SER A 1 52 ? 6.412 1.693 -17.760 1.00 0.00 52 SER A CA 6
ATOM 8668 C C . SER A 1 52 ? 7.168 2.967 -18.148 1.00 0.00 52 SER A C 6
ATOM 8669 O O . SER A 1 52 ? 8.003 3.453 -17.408 1.00 0.00 52 SER A O 6
ATOM 8677 N N . SER A 1 53 ? 6.880 3.512 -19.299 1.00 0.00 53 SER A N 6
ATOM 8678 C CA . SER A 1 53 ? 7.579 4.757 -19.736 1.00 0.00 53 SER A CA 6
ATOM 8679 C C . SER A 1 53 ? 6.768 5.987 -19.320 1.00 0.00 53 SER A C 6
ATOM 8680 O O . SER A 1 53 ? 5.572 5.909 -19.114 1.00 0.00 53 SER A O 6
ATOM 8688 N N . VAL A 1 54 ? 7.406 7.122 -19.194 1.00 0.00 54 VAL A N 6
ATOM 8689 C CA . VAL A 1 54 ? 6.663 8.352 -18.791 1.00 0.00 54 VAL A CA 6
ATOM 8690 C C . VAL A 1 54 ? 5.563 8.672 -19.800 1.00 0.00 54 VAL A C 6
ATOM 8691 O O . VAL A 1 54 ? 4.526 9.171 -19.439 1.00 0.00 54 VAL A O 6
ATOM 8704 N N . GLN A 1 55 ? 5.778 8.410 -21.061 1.00 0.00 55 GLN A N 6
ATOM 8705 C CA . GLN A 1 55 ? 4.726 8.726 -22.078 1.00 0.00 55 GLN A CA 6
ATOM 8706 C C . GLN A 1 55 ? 3.362 8.184 -21.628 1.00 0.00 55 GLN A C 6
ATOM 8707 O O . GLN A 1 55 ? 2.353 8.858 -21.726 1.00 0.00 55 GLN A O 6
ATOM 8721 N N . GLN A 1 56 ? 3.327 6.979 -21.123 1.00 0.00 56 GLN A N 6
ATOM 8722 C CA . GLN A 1 56 ? 2.030 6.399 -20.656 1.00 0.00 56 GLN A CA 6
ATOM 8723 C C . GLN A 1 56 ? 1.540 7.140 -19.406 1.00 0.00 56 GLN A C 6
ATOM 8724 O O . GLN A 1 56 ? 0.433 7.640 -19.363 1.00 0.00 56 GLN A O 6
ATOM 8738 N N . PHE A 1 57 ? 2.361 7.215 -18.391 1.00 0.00 57 PHE A N 6
ATOM 8739 C CA . PHE A 1 57 ? 1.957 7.924 -17.138 1.00 0.00 57 PHE A CA 6
ATOM 8740 C C . PHE A 1 57 ? 1.635 9.392 -17.441 1.00 0.00 57 PHE A C 6
ATOM 8741 O O . PHE A 1 57 ? 0.733 9.974 -16.867 1.00 0.00 57 PHE A O 6
ATOM 8758 N N . LYS A 1 58 ? 2.373 9.989 -18.336 1.00 0.00 58 LYS A N 6
ATOM 8759 C CA . LYS A 1 58 ? 2.133 11.418 -18.686 1.00 0.00 58 LYS A CA 6
ATOM 8760 C C . LYS A 1 58 ? 0.690 11.594 -19.162 1.00 0.00 58 LYS A C 6
ATOM 8761 O O . LYS A 1 58 ? 0.034 12.567 -18.844 1.00 0.00 58 LYS A O 6
ATOM 8780 N N . GLU A 1 59 ? 0.189 10.648 -19.911 1.00 0.00 59 GLU A N 6
ATOM 8781 C CA . GLU A 1 59 ? -1.217 10.744 -20.398 1.00 0.00 59 GLU A CA 6
ATOM 8782 C C . GLU A 1 59 ? -2.182 10.286 -19.300 1.00 0.00 59 GLU A C 6
ATOM 8783 O O . GLU A 1 59 ? -3.359 10.589 -19.332 1.00 0.00 59 GLU A O 6
ATOM 8795 N N . ALA A 1 60 ? -1.692 9.561 -18.328 1.00 0.00 60 ALA A N 6
ATOM 8796 C CA . ALA A 1 60 ? -2.578 9.087 -17.225 1.00 0.00 60 ALA A CA 6
ATOM 8797 C C . ALA A 1 60 ? -3.119 10.281 -16.437 1.00 0.00 60 ALA A C 6
ATOM 8798 O O . ALA A 1 60 ? -4.306 10.393 -16.199 1.00 0.00 60 ALA A O 6
ATOM 8805 N N . ILE A 1 61 ? -2.257 11.177 -16.034 1.00 0.00 61 ILE A N 6
ATOM 8806 C CA . ILE A 1 61 ? -2.724 12.369 -15.265 1.00 0.00 61 ILE A CA 6
ATOM 8807 C C . ILE A 1 61 ? -3.702 13.184 -16.119 1.00 0.00 61 ILE A C 6
ATOM 8808 O O . ILE A 1 61 ? -4.662 13.736 -15.623 1.00 0.00 61 ILE A O 6
ATOM 8824 N N . SER A 1 62 ? -3.470 13.260 -17.400 1.00 0.00 62 SER A N 6
ATOM 8825 C CA . SER A 1 62 ? -4.390 14.042 -18.277 1.00 0.00 62 SER A CA 6
ATOM 8826 C C . SER A 1 62 ? -5.839 13.572 -18.092 1.00 0.00 62 SER A C 6
ATOM 8827 O O . SER A 1 62 ? -6.730 14.364 -17.866 1.00 0.00 62 SER A O 6
ATOM 8835 N N . LYS A 1 63 ? -6.079 12.293 -18.200 1.00 0.00 63 LYS A N 6
ATOM 8836 C CA . LYS A 1 63 ? -7.473 11.777 -18.044 1.00 0.00 63 LYS A CA 6
ATOM 8837 C C . LYS A 1 63 ? -7.974 11.922 -16.600 1.00 0.00 63 LYS A C 6
ATOM 8838 O O . LYS A 1 63 ? -9.027 12.479 -16.357 1.00 0.00 63 LYS A O 6
ATOM 8857 N N . ARG A 1 64 ? -7.246 11.404 -15.643 1.00 0.00 64 ARG A N 6
ATOM 8858 C CA . ARG A 1 64 ? -7.707 11.496 -14.220 1.00 0.00 64 ARG A CA 6
ATOM 8859 C C . ARG A 1 64 ? -7.581 12.925 -13.680 1.00 0.00 64 ARG A C 6
ATOM 8860 O O . ARG A 1 64 ? -8.532 13.492 -13.180 1.00 0.00 64 ARG A O 6
ATOM 8881 N N . PHE A 1 65 ? -6.416 13.507 -13.771 1.00 0.00 65 PHE A N 6
ATOM 8882 C CA . PHE A 1 65 ? -6.233 14.898 -13.256 1.00 0.00 65 PHE A CA 6
ATOM 8883 C C . PHE A 1 65 ? -7.014 15.893 -14.120 1.00 0.00 65 PHE A C 6
ATOM 8884 O O . PHE A 1 65 ? -7.544 16.869 -13.627 1.00 0.00 65 PHE A O 6
ATOM 8901 N N . LYS A 1 66 ? -7.072 15.657 -15.408 1.00 0.00 66 LYS A N 6
ATOM 8902 C CA . LYS A 1 66 ? -7.806 16.584 -16.333 1.00 0.00 66 LYS A CA 6
ATOM 8903 C C . LYS A 1 66 ? -7.065 17.919 -16.430 1.00 0.00 66 LYS A C 6
ATOM 8904 O O . LYS A 1 66 ? -7.407 18.881 -15.771 1.00 0.00 66 LYS A O 6
ATOM 8923 N N . SER A 1 67 ? -6.051 17.981 -17.252 1.00 0.00 67 SER A N 6
ATOM 8924 C CA . SER A 1 67 ? -5.279 19.249 -17.400 1.00 0.00 67 SER A CA 6
ATOM 8925 C C . SER A 1 67 ? -4.558 19.275 -18.752 1.00 0.00 67 SER A C 6
ATOM 8926 O O . SER A 1 67 ? -4.946 19.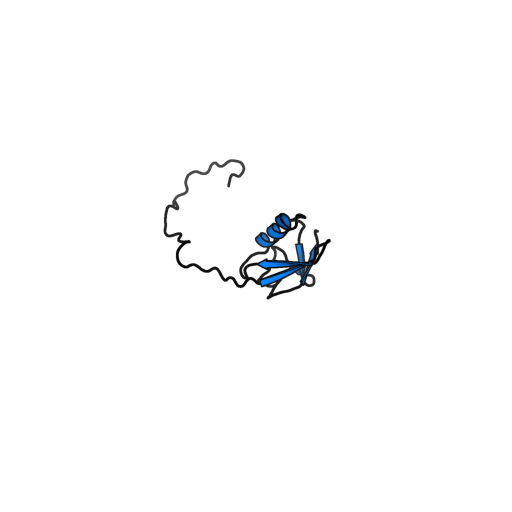985 -19.658 1.00 0.00 67 SER A O 6
ATOM 8934 N N . GLN A 1 68 ? -3.512 18.504 -18.891 1.00 0.00 68 GLN A N 6
ATOM 8935 C CA . GLN A 1 68 ? -2.764 18.479 -20.184 1.00 0.00 68 GLN A CA 6
ATOM 8936 C C . GLN A 1 68 ? -1.811 17.280 -20.218 1.00 0.00 68 GLN A C 6
ATOM 8937 O O . GLN A 1 68 ? -1.917 16.372 -19.417 1.00 0.00 68 GLN A O 6
ATOM 8951 N N . THR A 1 69 ? -0.884 17.269 -21.139 1.00 0.00 69 THR A N 6
ATOM 8952 C CA . THR A 1 69 ? 0.071 16.124 -21.222 1.00 0.00 69 THR A CA 6
ATOM 8953 C C . THR A 1 69 ? 1.395 16.571 -21.850 1.00 0.00 69 THR A C 6
ATOM 8954 O O . THR A 1 69 ? 2.458 16.331 -21.313 1.00 0.00 69 THR A O 6
ATOM 8965 N N . ASP A 1 70 ? 1.338 17.216 -22.987 1.00 0.00 70 ASP A N 6
ATOM 8966 C CA . ASP A 1 70 ? 2.596 17.675 -23.653 1.00 0.00 70 ASP A CA 6
ATOM 8967 C C . ASP A 1 70 ? 3.408 18.564 -22.706 1.00 0.00 70 ASP A C 6
ATOM 8968 O O . ASP A 1 70 ? 4.408 18.148 -22.154 1.00 0.00 70 ASP A O 6
ATOM 8977 N N . GLN A 1 71 ? 2.986 19.786 -22.515 1.00 0.00 71 GLN A N 6
ATOM 8978 C CA . GLN A 1 71 ? 3.732 20.704 -21.602 1.00 0.00 71 GLN A CA 6
ATOM 8979 C C . GLN A 1 71 ? 3.808 20.104 -20.194 1.00 0.00 71 GLN A C 6
ATOM 8980 O O . GLN A 1 71 ? 4.703 20.403 -19.429 1.00 0.00 71 GLN A O 6
ATOM 8994 N N . LEU A 1 72 ? 2.871 19.261 -19.849 1.00 0.00 72 LEU A N 6
ATOM 8995 C CA . LEU A 1 72 ? 2.878 18.640 -18.491 1.00 0.00 72 LEU A CA 6
ATOM 8996 C C . LEU A 1 72 ? 4.209 17.927 -18.223 1.00 0.00 72 LEU A C 6
ATOM 8997 O O . LEU A 1 72 ? 4.457 16.847 -18.724 1.00 0.00 72 LEU A O 6
ATOM 9013 N N . VAL A 1 73 ? 5.057 18.521 -17.428 1.00 0.00 73 VAL A N 6
ATOM 9014 C CA . VAL A 1 73 ? 6.370 17.883 -17.110 1.00 0.00 73 VAL A CA 6
ATOM 9015 C C . VAL A 1 73 ? 6.552 17.825 -15.591 1.00 0.00 73 VAL A C 6
ATOM 9016 O O . VAL A 1 73 ? 5.957 18.597 -14.863 1.00 0.00 73 VAL A O 6
ATOM 9029 N N . LEU A 1 74 ? 7.357 16.920 -15.098 1.00 0.00 74 LEU A N 6
ATOM 9030 C CA . LEU A 1 74 ? 7.548 16.835 -13.622 1.00 0.00 74 LEU A CA 6
ATOM 9031 C C . LEU A 1 74 ? 9.012 17.089 -13.255 1.00 0.00 74 LEU A C 6
ATOM 9032 O O . LEU A 1 74 ? 9.919 16.663 -13.943 1.00 0.00 74 LEU A O 6
ATOM 9048 N N . ILE A 1 75 ? 9.246 17.789 -12.177 1.00 0.00 75 ILE A N 6
ATOM 9049 C CA . ILE A 1 75 ? 10.647 18.084 -11.759 1.00 0.00 75 ILE A CA 6
ATOM 9050 C C . ILE A 1 75 ? 11.076 17.150 -10.628 1.00 0.00 75 ILE A C 6
ATOM 9051 O O . ILE A 1 75 ? 10.845 17.423 -9.465 1.00 0.00 75 ILE A O 6
ATOM 9067 N N . PHE A 1 76 ? 11.704 16.053 -10.954 1.00 0.00 76 PHE A N 6
ATOM 9068 C CA . PHE A 1 76 ? 12.149 15.110 -9.884 1.00 0.00 76 PHE A CA 6
ATOM 9069 C C . PHE A 1 76 ? 13.508 15.541 -9.326 1.00 0.00 76 PHE A C 6
ATOM 9070 O O . PHE A 1 76 ? 14.545 15.209 -9.866 1.00 0.00 76 PHE A O 6
ATOM 9087 N N . ALA A 1 77 ? 13.508 16.276 -8.243 1.00 0.00 77 ALA A N 6
ATOM 9088 C CA . ALA A 1 77 ? 14.798 16.732 -7.637 1.00 0.00 77 ALA A CA 6
ATOM 9089 C C . ALA A 1 77 ? 15.667 17.439 -8.682 1.00 0.00 77 ALA A C 6
ATOM 9090 O O . ALA A 1 77 ? 16.850 17.180 -8.794 1.00 0.00 77 ALA A O 6
ATOM 9097 N N . GLY A 1 78 ? 15.091 18.329 -9.446 1.00 0.00 78 GLY A N 6
ATOM 9098 C CA . GLY A 1 78 ? 15.886 19.051 -10.481 1.00 0.00 78 GLY A CA 6
ATOM 9099 C C . GLY A 1 78 ? 15.757 18.324 -11.821 1.00 0.00 78 GLY A C 6
ATOM 9100 O O . GLY A 1 78 ? 15.541 18.934 -12.849 1.00 0.00 78 GLY A O 6
ATOM 9104 N N . LYS A 1 79 ? 15.888 17.024 -11.816 1.00 0.00 79 LYS A N 6
ATOM 9105 C CA . LYS A 1 79 ? 15.772 16.255 -13.091 1.00 0.00 79 LYS A CA 6
ATOM 9106 C C . LYS A 1 79 ? 14.400 16.493 -13.726 1.00 0.00 79 LYS A C 6
ATOM 9107 O O . LYS A 1 79 ? 13.576 17.211 -13.192 1.00 0.00 79 LYS A O 6
ATOM 9126 N N . ILE A 1 80 ? 14.145 15.894 -14.858 1.00 0.00 80 ILE A N 6
ATOM 9127 C CA . ILE A 1 80 ? 12.818 16.092 -15.520 1.00 0.00 80 ILE A CA 6
ATOM 9128 C C . ILE A 1 80 ? 12.043 14.782 -15.584 1.00 0.00 80 ILE A C 6
ATOM 9129 O O . ILE A 1 80 ? 12.181 14.023 -16.522 1.00 0.00 80 ILE A O 6
ATOM 9145 N N . LEU A 1 81 ? 11.199 14.520 -14.620 1.00 0.00 81 LEU A N 6
ATOM 9146 C CA . LEU A 1 81 ? 10.395 13.270 -14.683 1.00 0.00 81 LEU A CA 6
ATOM 9147 C C . LEU A 1 81 ? 9.465 13.386 -15.887 1.00 0.00 81 LEU A C 6
ATOM 9148 O O . LEU A 1 81 ? 8.320 13.786 -15.772 1.00 0.00 81 LEU A O 6
ATOM 9164 N N . LYS A 1 82 ? 9.973 13.084 -17.050 1.00 0.00 82 LYS A N 6
ATOM 9165 C CA . LYS A 1 82 ? 9.154 13.211 -18.281 1.00 0.00 82 LYS A CA 6
ATOM 9166 C C . LYS A 1 82 ? 9.495 12.095 -19.268 1.00 0.00 82 LYS A C 6
ATOM 9167 O O . LYS A 1 82 ? 10.067 11.086 -18.910 1.00 0.00 82 LYS A O 6
ATOM 9186 N N . ASP A 1 83 ? 9.146 12.279 -20.508 1.00 0.00 83 ASP A N 6
ATOM 9187 C CA . ASP A 1 83 ? 9.440 11.236 -21.534 1.00 0.00 83 ASP A CA 6
ATOM 9188 C C . ASP A 1 83 ? 10.934 11.222 -21.864 1.00 0.00 83 ASP A C 6
ATOM 9189 O O . ASP A 1 83 ? 11.437 10.284 -22.451 1.00 0.00 83 ASP A O 6
ATOM 9198 N N . GLN A 1 84 ? 11.649 12.248 -21.480 1.00 0.00 84 GLN A N 6
ATOM 9199 C CA . GLN A 1 84 ? 13.114 12.288 -21.758 1.00 0.00 84 GLN A CA 6
ATOM 9200 C C . GLN A 1 84 ? 13.769 11.006 -21.240 1.00 0.00 84 GLN A C 6
ATOM 9201 O O . GLN A 1 84 ? 14.729 10.514 -21.801 1.00 0.00 84 GLN A O 6
ATOM 9215 N N . ASP A 1 85 ? 13.250 10.463 -20.171 1.00 0.00 85 ASP A N 6
ATOM 9216 C CA . ASP A 1 85 ? 13.834 9.207 -19.612 1.00 0.00 85 ASP A CA 6
ATOM 9217 C C . ASP A 1 85 ? 12.711 8.268 -19.167 1.00 0.00 85 ASP A C 6
ATOM 9218 O O . ASP A 1 85 ? 11.562 8.655 -19.101 1.00 0.00 85 ASP A O 6
ATOM 9227 N N . THR A 1 86 ? 13.030 7.038 -18.858 1.00 0.00 86 THR A N 6
ATOM 9228 C CA . THR A 1 86 ? 11.969 6.091 -18.415 1.00 0.00 86 THR A CA 6
ATOM 9229 C C . THR A 1 86 ? 11.615 6.370 -16.954 1.00 0.00 86 THR A C 6
ATOM 9230 O O . THR A 1 86 ? 12.457 6.748 -16.161 1.00 0.00 86 THR A O 6
ATOM 9241 N N . LEU A 1 87 ? 10.374 6.191 -16.590 1.00 0.00 87 LEU A N 6
ATOM 9242 C CA . LEU A 1 87 ? 9.964 6.451 -15.179 1.00 0.00 87 LEU A CA 6
ATOM 9243 C C . LEU A 1 87 ? 10.828 5.619 -14.234 1.00 0.00 87 LEU A C 6
ATOM 9244 O O . LEU A 1 87 ? 11.359 6.110 -13.257 1.00 0.00 87 LEU A O 6
ATOM 9260 N N . ILE A 1 88 ? 10.987 4.365 -14.539 1.00 0.00 88 ILE A N 6
ATOM 9261 C CA . ILE A 1 88 ? 11.835 3.479 -13.689 1.00 0.00 88 ILE A CA 6
ATOM 9262 C C . ILE A 1 88 ? 13.314 3.825 -13.882 1.00 0.00 88 ILE A C 6
ATOM 9263 O O . ILE A 1 88 ? 14.133 3.608 -13.011 1.00 0.00 88 ILE A O 6
ATOM 9279 N N . GLN A 1 89 ? 13.659 4.330 -15.032 1.00 0.00 89 GLN A N 6
ATOM 9280 C CA . GLN A 1 89 ? 15.085 4.656 -15.311 1.00 0.00 89 GLN A CA 6
ATOM 9281 C C . GLN A 1 89 ? 15.517 5.952 -14.619 1.00 0.00 89 GLN A C 6
ATOM 9282 O O . GLN A 1 89 ? 16.679 6.309 -14.655 1.00 0.00 89 GLN A O 6
ATOM 9296 N N . HIS A 1 90 ? 14.617 6.674 -13.995 1.00 0.00 90 HIS A N 6
ATOM 9297 C CA . HIS A 1 90 ? 15.052 7.946 -13.329 1.00 0.00 90 HIS A CA 6
ATOM 9298 C C . HIS A 1 90 ? 13.891 8.639 -12.619 1.00 0.00 90 HIS A C 6
ATOM 9299 O O . HIS A 1 90 ? 14.062 9.228 -11.570 1.00 0.00 90 HIS A O 6
ATOM 9313 N N . GLY A 1 91 ? 12.723 8.603 -13.191 1.00 0.00 91 GLY A N 6
ATOM 9314 C CA . GLY A 1 91 ? 11.568 9.289 -12.555 1.00 0.00 91 GLY A CA 6
ATOM 9315 C C . GLY A 1 91 ? 11.324 8.723 -11.157 1.00 0.00 91 GLY A C 6
ATOM 9316 O O . GLY A 1 91 ? 11.158 9.460 -10.204 1.00 0.00 91 GLY A O 6
ATOM 9320 N N . ILE A 1 92 ? 11.284 7.426 -11.024 1.00 0.00 92 ILE A N 6
ATOM 9321 C CA . ILE A 1 92 ? 11.033 6.827 -9.680 1.00 0.00 92 ILE A CA 6
ATOM 9322 C C . ILE A 1 92 ? 11.872 5.563 -9.494 1.00 0.00 92 ILE A C 6
ATOM 9323 O O . ILE A 1 92 ? 12.258 4.913 -10.446 1.00 0.00 92 ILE A O 6
ATOM 9339 N N . HIS A 1 93 ? 12.130 5.201 -8.270 1.00 0.00 93 HIS A N 6
ATOM 9340 C CA . HIS A 1 93 ? 12.918 3.967 -8.001 1.00 0.00 93 HIS A CA 6
ATOM 9341 C C . HIS A 1 93 ? 12.032 2.962 -7.262 1.00 0.00 93 HIS A C 6
ATOM 9342 O O . HIS A 1 93 ? 12.037 1.781 -7.549 1.00 0.00 93 HIS A O 6
ATOM 9356 N N . ASP A 1 94 ? 11.258 3.437 -6.319 1.00 0.00 94 ASP A N 6
ATOM 9357 C CA . ASP A 1 94 ? 10.347 2.537 -5.550 1.00 0.00 94 ASP A CA 6
ATOM 9358 C C . ASP A 1 94 ? 9.524 3.358 -4.553 1.00 0.00 94 ASP A C 6
ATOM 9359 O O . ASP A 1 94 ? 9.214 2.903 -3.468 1.00 0.00 94 ASP A O 6
ATOM 9368 N N . GLY A 1 95 ? 9.170 4.564 -4.911 1.00 0.00 95 GLY A N 6
ATOM 9369 C CA . GLY A 1 95 ? 8.370 5.417 -3.983 1.00 0.00 95 GLY A CA 6
ATOM 9370 C C . GLY A 1 95 ? 9.103 6.738 -3.740 1.00 0.00 95 GLY A C 6
ATOM 9371 O O . GLY A 1 95 ? 9.622 6.978 -2.667 1.00 0.00 95 GLY A O 6
ATOM 9375 N N . LEU A 1 96 ? 9.153 7.595 -4.726 1.00 0.00 96 LEU A N 6
ATOM 9376 C CA . LEU A 1 96 ? 9.857 8.900 -4.545 1.00 0.00 96 LEU A CA 6
ATOM 9377 C C . LEU A 1 96 ? 8.875 10.066 -4.700 1.00 0.00 96 LEU A C 6
ATOM 9378 O O . LEU A 1 96 ? 7.719 9.876 -5.027 1.00 0.00 96 LEU A O 6
ATOM 9394 N N . THR A 1 97 ? 9.328 11.269 -4.466 1.00 0.00 97 THR A N 6
ATOM 9395 C CA . THR A 1 97 ? 8.426 12.452 -4.596 1.00 0.00 97 THR A CA 6
ATOM 9396 C C . THR A 1 97 ? 8.921 13.376 -5.715 1.00 0.00 97 THR A C 6
ATOM 9397 O O . THR A 1 97 ? 10.107 13.486 -5.961 1.00 0.00 97 THR A O 6
ATOM 9408 N N . VAL A 1 98 ? 8.021 14.033 -6.396 1.00 0.00 98 VAL A N 6
ATOM 9409 C CA . VAL A 1 98 ? 8.437 14.944 -7.505 1.00 0.00 98 VAL A CA 6
ATOM 9410 C C . VAL A 1 98 ? 7.437 16.100 -7.648 1.00 0.00 98 VAL A C 6
ATOM 9411 O O . VAL A 1 98 ? 6.267 15.958 -7.352 1.00 0.00 98 VAL A O 6
ATOM 9424 N N . HIS A 1 99 ? 7.891 17.246 -8.096 1.00 0.00 99 HIS A N 6
ATOM 9425 C CA . HIS A 1 99 ? 6.965 18.409 -8.252 1.00 0.00 99 HIS A CA 6
ATOM 9426 C C . HIS A 1 99 ? 6.357 18.424 -9.658 1.00 0.00 99 HIS A C 6
ATOM 9427 O O . HIS A 1 99 ? 7.051 18.280 -10.643 1.00 0.00 99 HIS A O 6
ATOM 9441 N N . LEU A 1 100 ? 5.066 18.603 -9.758 1.00 0.00 100 LEU A N 6
ATOM 9442 C CA . LEU A 1 100 ? 4.419 18.633 -11.103 1.00 0.00 100 LEU A CA 6
ATOM 9443 C C . LEU A 1 100 ? 4.271 20.079 -11.587 1.00 0.00 100 LEU A C 6
ATOM 9444 O O . LEU A 1 100 ? 3.781 20.933 -10.874 1.00 0.00 100 LEU A O 6
ATOM 9460 N N . VAL A 1 101 ? 4.690 20.358 -12.792 1.00 0.00 101 VAL A N 6
ATOM 9461 C CA . VAL A 1 101 ? 4.574 21.748 -13.324 1.00 0.00 101 VAL A CA 6
ATOM 9462 C C . VAL A 1 101 ? 4.804 21.755 -14.839 1.00 0.00 101 VAL A C 6
ATOM 9463 O O . VAL A 1 101 ? 5.600 20.998 -15.358 1.00 0.00 101 VAL A O 6
ATOM 9476 N N . ILE A 1 102 ? 4.108 22.601 -15.549 1.00 0.00 102 ILE A N 6
ATOM 9477 C CA . ILE A 1 102 ? 4.286 22.649 -17.033 1.00 0.00 102 ILE A CA 6
ATOM 9478 C C . ILE A 1 102 ? 5.563 23.420 -17.389 1.00 0.00 102 ILE A C 6
ATOM 9479 O O . ILE A 1 102 ? 5.857 24.455 -16.822 1.00 0.00 102 ILE A O 6
ATOM 9495 N N . LYS A 1 103 ? 6.326 22.921 -18.325 1.00 0.00 103 LYS A N 6
ATOM 9496 C CA . LYS A 1 103 ? 7.584 23.619 -18.719 1.00 0.00 103 LYS A CA 6
ATOM 9497 C C . LYS A 1 103 ? 7.454 24.181 -20.138 1.00 0.00 103 LYS A C 6
ATOM 9498 O O . LYS A 1 103 ? 7.198 25.367 -20.262 1.00 0.00 103 LYS A O 6
ATOM 9517 N N . MET A 1 1 ? 2.759 -39.722 -63.146 1.00 0.00 1 MET A N 7
ATOM 9518 C CA . MET A 1 1 ? 2.613 -41.046 -62.472 1.00 0.00 1 MET A CA 7
ATOM 9519 C C . MET A 1 1 ? 2.875 -40.903 -60.970 1.00 0.00 1 MET A C 7
ATOM 9520 O O . MET A 1 1 ? 2.997 -39.811 -60.452 1.00 0.00 1 MET A O 7
ATOM 9536 N N . ALA A 1 2 ? 2.963 -42.002 -60.268 1.00 0.00 2 ALA A N 7
ATOM 9537 C CA . ALA A 1 2 ? 3.217 -41.934 -58.799 1.00 0.00 2 ALA A CA 7
ATOM 9538 C C . ALA A 1 2 ? 4.547 -42.613 -58.459 1.00 0.00 2 ALA A C 7
ATOM 9539 O O . ALA A 1 2 ? 4.619 -43.818 -58.316 1.00 0.00 2 ALA A O 7
ATOM 9546 N N . GLU A 1 3 ? 5.599 -41.848 -58.330 1.00 0.00 3 GLU A N 7
ATOM 9547 C CA . GLU A 1 3 ? 6.924 -42.448 -57.998 1.00 0.00 3 GLU A CA 7
ATOM 9548 C C . GLU A 1 3 ? 7.279 -42.171 -56.535 1.00 0.00 3 GLU A C 7
ATOM 9549 O O . GLU A 1 3 ? 6.489 -41.629 -55.787 1.00 0.00 3 GLU A O 7
ATOM 9561 N N . ASN A 1 4 ? 8.464 -42.538 -56.123 1.00 0.00 4 ASN A N 7
ATOM 9562 C CA . ASN A 1 4 ? 8.873 -42.298 -54.709 1.00 0.00 4 ASN A CA 7
ATOM 9563 C C . ASN A 1 4 ? 9.876 -41.143 -54.637 1.00 0.00 4 ASN A C 7
ATOM 9564 O O . ASN A 1 4 ? 10.118 -40.459 -55.613 1.00 0.00 4 ASN A O 7
ATOM 9575 N N . GLY A 1 5 ? 10.459 -40.923 -53.489 1.00 0.00 5 GLY A N 7
ATOM 9576 C CA . GLY A 1 5 ? 11.447 -39.814 -53.353 1.00 0.00 5 GLY A CA 7
ATOM 9577 C C . GLY A 1 5 ? 10.779 -38.613 -52.679 1.00 0.00 5 GLY A C 7
ATOM 9578 O O . GLY A 1 5 ? 10.076 -37.849 -53.309 1.00 0.00 5 GLY A O 7
ATOM 9582 N N . GLU A 1 6 ? 10.997 -38.443 -51.402 1.00 0.00 6 GLU A N 7
ATOM 9583 C CA . GLU A 1 6 ? 10.376 -37.292 -50.683 1.00 0.00 6 GLU A CA 7
ATOM 9584 C C . GLU A 1 6 ? 11.428 -36.569 -49.838 1.00 0.00 6 GLU A C 7
ATOM 9585 O O . GLU A 1 6 ? 12.595 -36.908 -49.861 1.00 0.00 6 GLU A O 7
ATOM 9597 N N . SER A 1 7 ? 11.023 -35.577 -49.092 1.00 0.00 7 SER A N 7
ATOM 9598 C CA . SER A 1 7 ? 12.000 -34.831 -48.244 1.00 0.00 7 SER A CA 7
ATOM 9599 C C . SER A 1 7 ? 12.310 -35.624 -46.973 1.00 0.00 7 SER A C 7
ATOM 9600 O O . SER A 1 7 ? 11.471 -35.782 -46.108 1.00 0.00 7 SER A O 7
ATOM 9608 N N . SER A 1 8 ? 13.512 -36.125 -46.854 1.00 0.00 8 SER A N 7
ATOM 9609 C CA . SER A 1 8 ? 13.879 -36.909 -45.638 1.00 0.00 8 SER A CA 7
ATOM 9610 C C . SER A 1 8 ? 13.799 -36.021 -44.393 1.00 0.00 8 SER A C 7
ATOM 9611 O O . SER A 1 8 ? 14.776 -35.430 -43.977 1.00 0.00 8 SER A O 7
ATOM 9619 N N . GLY A 1 9 ? 12.641 -35.926 -43.796 1.00 0.00 9 GLY A N 7
ATOM 9620 C CA . GLY A 1 9 ? 12.494 -35.078 -42.578 1.00 0.00 9 GLY A CA 7
ATOM 9621 C C . GLY A 1 9 ? 12.661 -33.603 -42.958 1.00 0.00 9 GLY A C 7
ATOM 9622 O O . GLY A 1 9 ? 12.642 -33.260 -44.124 1.00 0.00 9 GLY A O 7
ATOM 9626 N N . PRO A 1 10 ? 12.821 -32.774 -41.957 1.00 0.00 10 PRO A N 7
ATOM 9627 C CA . PRO A 1 10 ? 12.993 -31.320 -42.198 1.00 0.00 10 PRO A CA 7
ATOM 9628 C C . PRO A 1 10 ? 14.389 -31.037 -42.770 1.00 0.00 10 PRO A C 7
ATOM 9629 O O . PRO A 1 10 ? 15.381 -31.453 -42.205 1.00 0.00 10 PRO A O 7
ATOM 9640 N N . PRO A 1 11 ? 14.426 -30.335 -43.877 1.00 0.00 11 PRO A N 7
ATOM 9641 C CA . PRO A 1 11 ? 15.723 -30.004 -44.517 1.00 0.00 11 PRO A CA 7
ATOM 9642 C C . PRO A 1 11 ? 16.457 -28.928 -43.713 1.00 0.00 11 PRO A C 7
ATOM 9643 O O . PRO A 1 11 ? 17.646 -29.019 -43.475 1.00 0.00 11 PRO A O 7
ATOM 9654 N N . ARG A 1 12 ? 15.757 -27.907 -43.292 1.00 0.00 12 ARG A N 7
ATOM 9655 C CA . ARG A 1 12 ? 16.413 -26.823 -42.503 1.00 0.00 12 ARG A CA 7
ATOM 9656 C C . ARG A 1 12 ? 15.478 -26.344 -41.384 1.00 0.00 12 ARG A C 7
ATOM 9657 O O . ARG A 1 12 ? 14.298 -26.160 -41.605 1.00 0.00 12 ARG A O 7
ATOM 9678 N N . PRO A 1 13 ? 16.035 -26.154 -40.212 1.00 0.00 13 PRO A N 7
ATOM 9679 C CA . PRO A 1 13 ? 15.226 -25.691 -39.058 1.00 0.00 13 PRO A CA 7
ATOM 9680 C C . PRO A 1 13 ? 14.874 -24.208 -39.213 1.00 0.00 13 PRO A C 7
ATOM 9681 O O . PRO A 1 13 ? 15.694 -23.340 -38.985 1.00 0.00 13 PRO A O 7
ATOM 9692 N N . SER A 1 14 ? 13.661 -23.913 -39.599 1.00 0.00 14 SER A N 7
ATOM 9693 C CA . SER A 1 14 ? 13.254 -22.488 -39.768 1.00 0.00 14 SER A CA 7
ATOM 9694 C C . SER A 1 14 ? 12.477 -22.011 -38.538 1.00 0.00 14 SER A C 7
ATOM 9695 O O . SER A 1 14 ? 11.553 -21.228 -38.642 1.00 0.00 14 SER A O 7
ATOM 9703 N N . ARG A 1 15 ? 12.844 -22.479 -37.374 1.00 0.00 15 ARG A N 7
ATOM 9704 C CA . ARG A 1 15 ? 12.126 -22.054 -36.138 1.00 0.00 15 ARG A CA 7
ATOM 9705 C C . ARG A 1 15 ? 13.008 -22.289 -34.907 1.00 0.00 15 ARG A C 7
ATOM 9706 O O . ARG A 1 15 ? 13.095 -21.455 -34.027 1.00 0.00 15 ARG A O 7
ATOM 9727 N N . GLY A 1 16 ? 13.661 -23.419 -34.840 1.00 0.00 16 GLY A N 7
ATOM 9728 C CA . GLY A 1 16 ? 14.536 -23.709 -33.668 1.00 0.00 16 GLY A CA 7
ATOM 9729 C C . GLY A 1 16 ? 13.895 -24.803 -32.808 1.00 0.00 16 GLY A C 7
ATOM 9730 O O . GLY A 1 16 ? 13.326 -24.520 -31.774 1.00 0.00 16 GLY A O 7
ATOM 9734 N N . PRO A 1 17 ? 14.008 -26.024 -33.268 1.00 0.00 17 PRO A N 7
ATOM 9735 C CA . PRO A 1 17 ? 13.428 -27.169 -32.525 1.00 0.00 17 PRO A CA 7
ATOM 9736 C C . PRO A 1 17 ? 14.259 -27.473 -31.275 1.00 0.00 17 PRO A C 7
ATOM 9737 O O . PRO A 1 17 ? 15.239 -28.191 -31.330 1.00 0.00 17 PRO A O 7
ATOM 9748 N N . ALA A 1 18 ? 13.876 -26.933 -30.149 1.00 0.00 18 ALA A N 7
ATOM 9749 C CA . ALA A 1 18 ? 14.643 -27.192 -28.896 1.00 0.00 18 ALA A CA 7
ATOM 9750 C C . ALA A 1 18 ? 13.691 -27.613 -27.770 1.00 0.00 18 ALA A C 7
ATOM 9751 O O . ALA A 1 18 ? 13.557 -28.783 -27.467 1.00 0.00 18 ALA A O 7
ATOM 9758 N N . ALA A 1 19 ? 13.031 -26.671 -27.147 1.00 0.00 19 ALA A N 7
ATOM 9759 C CA . ALA A 1 19 ? 12.088 -27.019 -26.042 1.00 0.00 19 ALA A CA 7
ATOM 9760 C C . ALA A 1 19 ? 11.333 -25.769 -25.579 1.00 0.00 19 ALA A C 7
ATOM 9761 O O . ALA A 1 19 ? 10.174 -25.582 -25.892 1.00 0.00 19 ALA A O 7
ATOM 9768 N N . ALA A 1 20 ? 11.983 -24.913 -24.836 1.00 0.00 20 ALA A N 7
ATOM 9769 C CA . ALA A 1 20 ? 11.306 -23.674 -24.353 1.00 0.00 20 ALA A CA 7
ATOM 9770 C C . ALA A 1 20 ? 12.029 -22.437 -24.891 1.00 0.00 20 ALA A C 7
ATOM 9771 O O . ALA A 1 20 ? 12.336 -21.518 -24.157 1.00 0.00 20 ALA A O 7
ATOM 9778 N N . GLN A 1 21 ? 12.303 -22.408 -26.167 1.00 0.00 21 GLN A N 7
ATOM 9779 C CA . GLN A 1 21 ? 13.007 -21.232 -26.757 1.00 0.00 21 GLN A CA 7
ATOM 9780 C C . GLN A 1 21 ? 12.065 -20.027 -26.817 1.00 0.00 21 GLN A C 7
ATOM 9781 O O . GLN A 1 21 ? 11.331 -19.848 -27.769 1.00 0.00 21 GLN A O 7
ATOM 9795 N N . GLY A 1 22 ? 12.082 -19.199 -25.806 1.00 0.00 22 GLY A N 7
ATOM 9796 C CA . GLY A 1 22 ? 11.190 -18.005 -25.803 1.00 0.00 22 GLY A CA 7
ATOM 9797 C C . GLY A 1 22 ? 11.991 -16.767 -26.206 1.00 0.00 22 GLY A C 7
ATOM 9798 O O . GLY A 1 22 ? 13.008 -16.454 -25.616 1.00 0.00 22 GLY A O 7
ATOM 9802 N N . SER A 1 23 ? 11.544 -16.059 -27.209 1.00 0.00 23 SER A N 7
ATOM 9803 C CA . SER A 1 23 ? 12.279 -14.840 -27.654 1.00 0.00 23 SER A CA 7
ATOM 9804 C C . SER A 1 23 ? 11.404 -13.597 -27.475 1.00 0.00 23 SER A C 7
ATOM 9805 O O . SER A 1 23 ? 11.888 -12.522 -27.181 1.00 0.00 23 SER A O 7
ATOM 9813 N N . ALA A 1 24 ? 10.116 -13.736 -27.652 1.00 0.00 24 ALA A N 7
ATOM 9814 C CA . ALA A 1 24 ? 9.206 -12.563 -27.494 1.00 0.00 24 ALA A CA 7
ATOM 9815 C C . ALA A 1 24 ? 8.419 -12.675 -26.185 1.00 0.00 24 ALA A C 7
ATOM 9816 O O . ALA A 1 24 ? 7.453 -13.405 -26.093 1.00 0.00 24 ALA A O 7
ATOM 9823 N N . ALA A 1 25 ? 8.827 -11.954 -25.175 1.00 0.00 25 ALA A N 7
ATOM 9824 C CA . ALA A 1 25 ? 8.104 -12.016 -23.872 1.00 0.00 25 ALA A CA 7
ATOM 9825 C C . ALA A 1 25 ? 7.217 -10.779 -23.701 1.00 0.00 25 ALA A C 7
ATOM 9826 O O . ALA A 1 25 ? 7.666 -9.659 -23.843 1.00 0.00 25 ALA A O 7
ATOM 9833 N N . ALA A 1 26 ? 5.961 -10.975 -23.398 1.00 0.00 26 ALA A N 7
ATOM 9834 C CA . ALA A 1 26 ? 5.045 -9.810 -23.219 1.00 0.00 26 ALA A CA 7
ATOM 9835 C C . ALA A 1 26 ? 5.432 -9.022 -21.961 1.00 0.00 26 ALA A C 7
ATOM 9836 O O . ALA A 1 26 ? 5.892 -9.594 -20.993 1.00 0.00 26 ALA A O 7
ATOM 9843 N N . PRO A 1 27 ? 5.232 -7.728 -22.015 1.00 0.00 27 PRO A N 7
ATOM 9844 C CA . PRO A 1 27 ? 5.568 -6.863 -20.858 1.00 0.00 27 PRO A CA 7
ATOM 9845 C C . PRO A 1 27 ? 4.549 -7.058 -19.731 1.00 0.00 27 PRO A C 7
ATOM 9846 O O . PRO A 1 27 ? 3.556 -6.362 -19.653 1.00 0.00 27 PRO A O 7
ATOM 9857 N N . ALA A 1 28 ? 4.788 -8.001 -18.859 1.00 0.00 28 ALA A N 7
ATOM 9858 C CA . ALA A 1 28 ? 3.835 -8.242 -17.738 1.00 0.00 28 ALA A CA 7
ATOM 9859 C C . ALA A 1 28 ? 4.571 -8.192 -16.396 1.00 0.00 28 ALA A C 7
ATOM 9860 O O . ALA A 1 28 ? 4.218 -8.882 -15.458 1.00 0.00 28 ALA A O 7
ATOM 9867 N N . GLU A 1 29 ? 5.590 -7.381 -16.298 1.00 0.00 29 GLU A N 7
ATOM 9868 C CA . GLU A 1 29 ? 6.348 -7.283 -15.016 1.00 0.00 29 GLU A CA 7
ATOM 9869 C C . GLU A 1 29 ? 5.697 -6.239 -14.097 1.00 0.00 29 GLU A C 7
ATOM 9870 O O . GLU A 1 29 ? 5.687 -5.066 -14.412 1.00 0.00 29 GLU A O 7
ATOM 9882 N N . PRO A 1 30 ? 5.170 -6.698 -12.989 1.00 0.00 30 PRO A N 7
ATOM 9883 C CA . PRO A 1 30 ? 4.510 -5.780 -12.029 1.00 0.00 30 PRO A CA 7
ATOM 9884 C C . PRO A 1 30 ? 5.543 -4.908 -11.315 1.00 0.00 30 PRO A C 7
ATOM 9885 O O . PRO A 1 30 ? 5.901 -3.855 -11.807 1.00 0.00 30 PRO A O 7
ATOM 9896 N N . LYS A 1 31 ? 6.015 -5.308 -10.156 1.00 0.00 31 LYS A N 7
ATOM 9897 C CA . LYS A 1 31 ? 7.002 -4.457 -9.427 1.00 0.00 31 LYS A CA 7
ATOM 9898 C C . LYS A 1 31 ? 6.508 -3.013 -9.472 1.00 0.00 31 LYS A C 7
ATOM 9899 O O . LYS A 1 31 ? 7.269 -2.081 -9.639 1.00 0.00 31 LYS A O 7
ATOM 9918 N N . ILE A 1 32 ? 5.218 -2.842 -9.366 1.00 0.00 32 ILE A N 7
ATOM 9919 C CA . ILE A 1 32 ? 4.631 -1.478 -9.446 1.00 0.00 32 ILE A CA 7
ATOM 9920 C C . ILE A 1 32 ? 5.222 -0.570 -8.361 1.00 0.00 32 ILE A C 7
ATOM 9921 O O . ILE A 1 32 ? 5.046 -0.803 -7.182 1.00 0.00 32 ILE A O 7
ATOM 9937 N N . ILE A 1 33 ? 5.917 0.466 -8.754 1.00 0.00 33 ILE A N 7
ATOM 9938 C CA . ILE A 1 33 ? 6.511 1.392 -7.744 1.00 0.00 33 ILE A CA 7
ATOM 9939 C C . ILE A 1 33 ? 5.557 2.562 -7.484 1.00 0.00 33 ILE A C 7
ATOM 9940 O O . ILE A 1 33 ? 4.701 2.869 -8.294 1.00 0.00 33 ILE A O 7
ATOM 9956 N N . LYS A 1 34 ? 5.682 3.204 -6.353 1.00 0.00 34 LYS A N 7
ATOM 9957 C CA . LYS A 1 34 ? 4.768 4.340 -6.028 1.00 0.00 34 LYS A CA 7
ATOM 9958 C C . LYS A 1 34 ? 5.366 5.671 -6.492 1.00 0.00 34 LYS A C 7
ATOM 9959 O O . LYS A 1 34 ? 6.563 5.878 -6.443 1.00 0.00 34 LYS A O 7
ATOM 9978 N N . VAL A 1 35 ? 4.535 6.574 -6.940 1.00 0.00 35 VAL A N 7
ATOM 9979 C CA . VAL A 1 35 ? 5.042 7.898 -7.405 1.00 0.00 35 VAL A CA 7
ATOM 9980 C C . VAL A 1 35 ? 4.183 9.023 -6.819 1.00 0.00 35 VAL A C 7
ATOM 9981 O O . VAL A 1 35 ? 3.017 9.153 -7.136 1.00 0.00 35 VAL A O 7
ATOM 9994 N N . THR A 1 36 ? 4.749 9.834 -5.965 1.00 0.00 36 THR A N 7
ATOM 9995 C CA . THR A 1 36 ? 3.961 10.949 -5.359 1.00 0.00 36 THR A CA 7
ATOM 9996 C C . THR A 1 36 ? 4.050 12.200 -6.236 1.00 0.00 36 THR A C 7
ATOM 9997 O O . THR A 1 36 ? 5.077 12.845 -6.311 1.00 0.00 36 THR A O 7
ATOM 10008 N N . VAL A 1 37 ? 2.979 12.545 -6.900 1.00 0.00 37 VAL A N 7
ATOM 10009 C CA . VAL A 1 37 ? 2.998 13.755 -7.773 1.00 0.00 37 VAL A CA 7
ATOM 10010 C C . VAL A 1 37 ? 2.323 14.928 -7.060 1.00 0.00 37 VAL A C 7
ATOM 10011 O O . VAL A 1 37 ? 1.209 14.821 -6.585 1.00 0.00 37 VAL A O 7
ATOM 10024 N N . LYS A 1 38 ? 2.989 16.049 -6.987 1.00 0.00 38 LYS A N 7
ATOM 10025 C CA . LYS A 1 38 ? 2.387 17.234 -6.311 1.00 0.00 38 LYS A CA 7
ATOM 10026 C C . LYS A 1 38 ? 1.791 18.180 -7.355 1.00 0.00 38 LYS A C 7
ATOM 10027 O O . LYS A 1 38 ? 2.474 18.641 -8.247 1.00 0.00 38 LYS A O 7
ATOM 10046 N N . THR A 1 39 ? 0.523 18.471 -7.250 1.00 0.00 39 THR A N 7
ATOM 10047 C CA . THR A 1 39 ? -0.118 19.385 -8.240 1.00 0.00 39 THR A CA 7
ATOM 10048 C C . THR A 1 39 ? -0.724 20.595 -7.519 1.00 0.00 39 THR A C 7
ATOM 10049 O O . THR A 1 39 ? -0.880 20.580 -6.314 1.00 0.00 39 THR A O 7
ATOM 10060 N N . PRO A 1 40 ? -1.046 21.612 -8.280 1.00 0.00 40 PRO A N 7
ATOM 10061 C CA . PRO A 1 40 ? -1.639 22.840 -7.690 1.00 0.00 40 PRO A CA 7
ATOM 10062 C C . PRO A 1 40 ? -3.076 22.572 -7.230 1.00 0.00 40 PRO A C 7
ATOM 10063 O O . PRO A 1 40 ? -4.013 23.187 -7.700 1.00 0.00 40 PRO A O 7
ATOM 10074 N N . LYS A 1 41 ? -3.251 21.657 -6.313 1.00 0.00 41 LYS A N 7
ATOM 10075 C CA . LYS A 1 41 ? -4.621 21.339 -5.811 1.00 0.00 41 LYS A CA 7
ATOM 10076 C C . LYS A 1 41 ? -4.529 20.329 -4.666 1.00 0.00 41 LYS A C 7
ATOM 10077 O O . LYS A 1 41 ? -5.157 20.483 -3.636 1.00 0.00 41 LYS A O 7
ATOM 10096 N N . GLU A 1 42 ? -3.747 19.296 -4.841 1.00 0.00 42 GLU A N 7
ATOM 10097 C CA . GLU A 1 42 ? -3.604 18.269 -3.769 1.00 0.00 42 GLU A CA 7
ATOM 10098 C C . GLU A 1 42 ? -2.481 17.290 -4.127 1.00 0.00 42 GLU A C 7
ATOM 10099 O O . GLU A 1 42 ? -1.812 17.439 -5.131 1.00 0.00 42 GLU A O 7
ATOM 10111 N N . LYS A 1 43 ? -2.275 16.288 -3.314 1.00 0.00 43 LYS A N 7
ATOM 10112 C CA . LYS A 1 43 ? -1.201 15.295 -3.605 1.00 0.00 43 LYS A CA 7
ATOM 10113 C C . LYS A 1 43 ? -1.825 13.959 -4.017 1.00 0.00 43 LYS A C 7
ATOM 10114 O O . LYS A 1 43 ? -2.663 13.417 -3.322 1.00 0.00 43 LYS A O 7
ATOM 10133 N N . GLU A 1 44 ? -1.429 13.427 -5.142 1.00 0.00 44 GLU A N 7
ATOM 10134 C CA . GLU A 1 44 ? -2.009 12.128 -5.595 1.00 0.00 44 GLU A CA 7
ATOM 10135 C C . GLU A 1 44 ? -0.897 11.158 -6.002 1.00 0.00 44 GLU A C 7
ATOM 10136 O O . GLU A 1 44 ? -0.125 11.425 -6.902 1.00 0.00 44 GLU A O 7
ATOM 10148 N N . GLU A 1 45 ? -0.818 10.029 -5.350 1.00 0.00 45 GLU A N 7
ATOM 10149 C CA . GLU A 1 45 ? 0.236 9.033 -5.702 1.00 0.00 45 GLU A CA 7
ATOM 10150 C C . GLU A 1 45 ? -0.227 8.185 -6.889 1.00 0.00 45 GLU A C 7
ATOM 10151 O O . GLU A 1 45 ? -1.402 7.917 -7.046 1.00 0.00 45 GLU A O 7
ATOM 10163 N N . PHE A 1 46 ? 0.682 7.766 -7.727 1.00 0.00 46 PHE A N 7
ATOM 10164 C CA . PHE A 1 46 ? 0.284 6.940 -8.900 1.00 0.00 46 PHE A CA 7
ATOM 10165 C C . PHE A 1 46 ? 1.045 5.613 -8.902 1.00 0.00 46 PHE A C 7
ATOM 10166 O O . PHE A 1 46 ? 2.259 5.582 -8.945 1.00 0.00 46 PHE A O 7
ATOM 10183 N N . ALA A 1 47 ? 0.336 4.519 -8.868 1.00 0.00 47 ALA A N 7
ATOM 10184 C CA . ALA A 1 47 ? 1.009 3.190 -8.884 1.00 0.00 47 ALA A CA 7
ATOM 10185 C C . ALA A 1 47 ? 1.232 2.765 -10.333 1.00 0.00 47 ALA A C 7
ATOM 10186 O O . ALA A 1 47 ? 0.313 2.749 -11.128 1.00 0.00 47 ALA A O 7
ATOM 10193 N N . VAL A 1 48 ? 2.441 2.436 -10.693 1.00 0.00 48 VAL A N 7
ATOM 10194 C CA . VAL A 1 48 ? 2.706 2.034 -12.098 1.00 0.00 48 VAL A CA 7
ATOM 10195 C C . VAL A 1 48 ? 3.751 0.918 -12.128 1.00 0.00 48 VAL A C 7
ATOM 10196 O O . VAL A 1 48 ? 4.594 0.844 -11.257 1.00 0.00 48 VAL A O 7
ATOM 10209 N N . PRO A 1 49 ? 3.661 0.078 -13.125 1.00 0.00 49 PRO A N 7
ATOM 10210 C CA . PRO A 1 49 ? 4.613 -1.050 -13.245 1.00 0.00 49 PRO A CA 7
ATOM 10211 C C . PRO A 1 49 ? 6.020 -0.540 -13.547 1.00 0.00 49 PRO A C 7
ATOM 10212 O O . PRO A 1 49 ? 6.240 0.167 -14.511 1.00 0.00 49 PRO A O 7
ATOM 10223 N N . GLU A 1 50 ? 6.964 -0.895 -12.711 1.00 0.00 50 GLU A N 7
ATOM 10224 C CA . GLU A 1 50 ? 8.388 -0.457 -12.894 1.00 0.00 50 GLU A CA 7
ATOM 10225 C C . GLU A 1 50 ? 8.725 -0.192 -14.369 1.00 0.00 50 GLU A C 7
ATOM 10226 O O . GLU A 1 50 ? 9.350 0.796 -14.702 1.00 0.00 50 GLU A O 7
ATOM 10238 N N . ASN A 1 51 ? 8.317 -1.062 -15.253 1.00 0.00 51 ASN A N 7
ATOM 10239 C CA . ASN A 1 51 ? 8.619 -0.848 -16.700 1.00 0.00 51 ASN A CA 7
ATOM 10240 C C . ASN A 1 51 ? 7.555 0.050 -17.345 1.00 0.00 51 ASN A C 7
ATOM 10241 O O . ASN A 1 51 ? 7.044 -0.246 -18.407 1.00 0.00 51 ASN A O 7
ATOM 10252 N N . SER A 1 52 ? 7.223 1.146 -16.713 1.00 0.00 52 SER A N 7
ATOM 10253 C CA . SER A 1 52 ? 6.197 2.063 -17.290 1.00 0.00 52 SER A CA 7
ATOM 10254 C C . SER A 1 52 ? 6.853 3.375 -17.731 1.00 0.00 52 SER A C 7
ATOM 10255 O O . SER A 1 52 ? 7.172 4.222 -16.921 1.00 0.00 52 SER A O 7
ATOM 10263 N N . SER A 1 53 ? 7.056 3.547 -19.011 1.00 0.00 53 SER A N 7
ATOM 10264 C CA . SER A 1 53 ? 7.691 4.805 -19.504 1.00 0.00 53 SER A CA 7
ATOM 10265 C C . SER A 1 53 ? 6.832 6.014 -19.124 1.00 0.00 53 SER A C 7
ATOM 10266 O O . SER A 1 53 ? 5.626 5.917 -19.003 1.00 0.00 53 SER A O 7
ATOM 10274 N N . VAL A 1 54 ? 7.444 7.153 -18.935 1.00 0.00 54 VAL A N 7
ATOM 10275 C CA . VAL A 1 54 ? 6.665 8.370 -18.562 1.00 0.00 54 VAL A CA 7
ATOM 10276 C C . VAL A 1 54 ? 5.635 8.703 -19.638 1.00 0.00 54 VAL A C 7
ATOM 10277 O O . VAL A 1 54 ? 4.579 9.197 -19.337 1.00 0.00 54 VAL A O 7
ATOM 10290 N N . GLN A 1 55 ? 5.935 8.462 -20.886 1.00 0.00 55 GLN A N 7
ATOM 10291 C CA . GLN A 1 55 ? 4.954 8.799 -21.969 1.00 0.00 55 GLN A CA 7
ATOM 10292 C C . GLN A 1 55 ? 3.556 8.267 -21.619 1.00 0.00 55 GLN A C 7
ATOM 10293 O O . GLN A 1 55 ? 2.576 8.985 -21.690 1.00 0.00 55 GLN A O 7
ATOM 10307 N N . GLN A 1 56 ? 3.457 7.024 -21.229 1.00 0.00 56 GLN A N 7
ATOM 10308 C CA . GLN A 1 56 ? 2.120 6.464 -20.864 1.00 0.00 56 GLN A CA 7
ATOM 10309 C C . GLN A 1 56 ? 1.576 7.188 -19.629 1.00 0.00 56 GLN A C 7
ATOM 10310 O O . GLN A 1 56 ? 0.457 7.662 -19.613 1.00 0.00 56 GLN A O 7
ATOM 10324 N N . PHE A 1 57 ? 2.371 7.283 -18.597 1.00 0.00 57 PHE A N 7
ATOM 10325 C CA . PHE A 1 57 ? 1.927 7.981 -17.353 1.00 0.00 57 PHE A CA 7
ATOM 10326 C C . PHE A 1 57 ? 1.591 9.446 -17.660 1.00 0.00 57 PHE A C 7
ATOM 10327 O O . PHE A 1 57 ? 0.674 10.016 -17.099 1.00 0.00 57 PHE A O 7
ATOM 10344 N N . LYS A 1 58 ? 2.339 10.057 -18.536 1.00 0.00 58 LYS A N 7
ATOM 10345 C CA . LYS A 1 58 ? 2.090 11.486 -18.882 1.00 0.00 58 LYS A CA 7
ATOM 10346 C C . LYS A 1 58 ? 0.657 11.650 -19.392 1.00 0.00 58 LYS A C 7
ATOM 10347 O O . LYS A 1 58 ? 0.006 12.644 -19.141 1.00 0.00 58 LYS A O 7
ATOM 10366 N N . GLU A 1 59 ? 0.161 10.669 -20.099 1.00 0.00 59 GLU A N 7
ATOM 10367 C CA . GLU A 1 59 ? -1.234 10.752 -20.620 1.00 0.00 59 GLU A CA 7
ATOM 10368 C C . GLU A 1 59 ? -2.220 10.226 -19.569 1.00 0.00 59 GLU A C 7
ATOM 10369 O O . GLU A 1 59 ? -3.405 10.488 -19.634 1.00 0.00 59 GLU A O 7
ATOM 10381 N N . ALA A 1 60 ? -1.738 9.485 -18.604 1.00 0.00 60 ALA A N 7
ATOM 10382 C CA . ALA A 1 60 ? -2.647 8.943 -17.550 1.00 0.00 60 ALA A CA 7
ATOM 10383 C C . ALA A 1 60 ? -3.214 10.083 -16.701 1.00 0.00 60 ALA A C 7
ATOM 10384 O O . ALA A 1 60 ? -4.400 10.143 -16.441 1.00 0.00 60 ALA A O 7
ATOM 10391 N N . ILE A 1 61 ? -2.377 10.989 -16.269 1.00 0.00 61 ILE A N 7
ATOM 10392 C CA . ILE A 1 61 ? -2.873 12.127 -15.439 1.00 0.00 61 ILE A CA 7
ATOM 10393 C C . ILE A 1 61 ? -3.892 12.947 -16.238 1.00 0.00 61 ILE A C 7
ATOM 10394 O O . ILE A 1 61 ? -4.872 13.426 -15.706 1.00 0.00 61 ILE A O 7
ATOM 10410 N N . SER A 1 62 ? -3.671 13.110 -17.512 1.00 0.00 62 SER A N 7
ATOM 10411 C CA . SER A 1 62 ? -4.632 13.901 -18.337 1.00 0.00 62 SER A CA 7
ATOM 10412 C C . SER A 1 62 ? -6.056 13.356 -18.178 1.00 0.00 62 SER A C 7
ATOM 10413 O O . SER A 1 62 ? -6.981 14.090 -17.894 1.00 0.00 62 SER A O 7
ATOM 10421 N N . LYS A 1 63 ? -6.240 12.078 -18.371 1.00 0.00 63 LYS A N 7
ATOM 10422 C CA . LYS A 1 63 ? -7.608 11.490 -18.245 1.00 0.00 63 LYS A CA 7
ATOM 10423 C C . LYS A 1 63 ? -8.102 11.515 -16.790 1.00 0.00 63 LYS A C 7
ATOM 10424 O O . LYS A 1 63 ? -9.175 12.011 -16.503 1.00 0.00 63 LYS A O 7
ATOM 10443 N N . ARG A 1 64 ? -7.345 10.965 -15.875 1.00 0.00 64 ARG A N 7
ATOM 10444 C CA . ARG A 1 64 ? -7.796 10.941 -14.447 1.00 0.00 64 ARG A CA 7
ATOM 10445 C C . ARG A 1 64 ? -7.718 12.334 -13.809 1.00 0.00 64 ARG A C 7
ATOM 10446 O O . ARG A 1 64 ? -8.687 12.831 -13.270 1.00 0.00 64 ARG A O 7
ATOM 10467 N N . PHE A 1 65 ? -6.574 12.961 -13.860 1.00 0.00 65 PHE A N 7
ATOM 10468 C CA . PHE A 1 65 ? -6.434 14.318 -13.250 1.00 0.00 65 PHE A CA 7
ATOM 10469 C C . PHE A 1 65 ? -7.253 15.344 -14.039 1.00 0.00 65 PHE A C 7
ATOM 10470 O O . PHE A 1 65 ? -7.814 16.265 -13.477 1.00 0.00 65 PHE A O 7
ATOM 10487 N N . LYS A 1 66 ? -7.311 15.195 -15.341 1.00 0.00 66 LYS A N 7
ATOM 10488 C CA . LYS A 1 66 ? -8.080 16.159 -16.197 1.00 0.00 66 LYS A CA 7
ATOM 10489 C C . LYS A 1 66 ? -7.317 17.481 -16.313 1.00 0.00 66 LYS A C 7
ATOM 10490 O O . LYS A 1 66 ? -7.641 18.457 -15.667 1.00 0.00 66 LYS A O 7
ATOM 10509 N N . SER A 1 67 ? -6.304 17.512 -17.138 1.00 0.00 67 SER A N 7
ATOM 10510 C CA . SER A 1 67 ? -5.509 18.763 -17.310 1.00 0.00 67 SER A CA 7
ATOM 10511 C C . SER A 1 67 ? -4.673 18.678 -18.591 1.00 0.00 67 SER A C 7
ATOM 10512 O O . SER A 1 67 ? -5.022 17.980 -19.524 1.00 0.00 67 SER A O 7
ATOM 10520 N N . GLN A 1 68 ? -3.571 19.380 -18.646 1.00 0.00 68 GLN A N 7
ATOM 10521 C CA . GLN A 1 68 ? -2.716 19.333 -19.870 1.00 0.00 68 GLN A CA 7
ATOM 10522 C C . GLN A 1 68 ? -2.062 17.955 -20.005 1.00 0.00 68 GLN A C 7
ATOM 10523 O O . GLN A 1 68 ? -2.286 17.072 -19.202 1.00 0.00 68 GLN A O 7
ATOM 10537 N N . THR A 1 69 ? -1.257 17.766 -21.017 1.00 0.00 69 THR A N 7
ATOM 10538 C CA . THR A 1 69 ? -0.589 16.444 -21.204 1.00 0.00 69 THR A CA 7
ATOM 10539 C C . THR A 1 69 ? 0.801 16.631 -21.820 1.00 0.00 69 THR A C 7
ATOM 10540 O O . THR A 1 69 ? 1.794 16.198 -21.272 1.00 0.00 69 THR A O 7
ATOM 10551 N N . ASP A 1 70 ? 0.877 17.274 -22.956 1.00 0.00 70 ASP A N 7
ATOM 10552 C CA . ASP A 1 70 ? 2.205 17.488 -23.607 1.00 0.00 70 ASP A CA 7
ATOM 10553 C C . ASP A 1 70 ? 3.117 18.302 -22.684 1.00 0.00 70 ASP A C 7
ATOM 10554 O O . ASP A 1 70 ? 4.129 17.820 -22.214 1.00 0.00 70 ASP A O 7
ATOM 10563 N N . GLN A 1 71 ? 2.763 19.530 -22.418 1.00 0.00 71 GLN A N 7
ATOM 10564 C CA . GLN A 1 71 ? 3.604 20.375 -21.522 1.00 0.00 71 GLN A CA 7
ATOM 10565 C C . GLN A 1 71 ? 3.630 19.779 -20.111 1.00 0.00 71 GLN A C 7
ATOM 10566 O O . GLN A 1 71 ? 4.555 19.994 -19.352 1.00 0.00 71 GLN A O 7
ATOM 10580 N N . LEU A 1 72 ? 2.617 19.036 -19.755 1.00 0.00 72 LEU A N 7
ATOM 10581 C CA . LEU A 1 72 ? 2.569 18.424 -18.393 1.00 0.00 72 LEU A CA 7
ATOM 10582 C C . LEU A 1 72 ? 3.824 17.585 -18.125 1.00 0.00 72 LEU A C 7
ATOM 10583 O O . LEU A 1 72 ? 3.985 16.503 -18.655 1.00 0.00 72 LEU A O 7
ATOM 10599 N N . VAL A 1 73 ? 4.705 18.077 -17.298 1.00 0.00 73 VAL A N 7
ATOM 10600 C CA . VAL A 1 73 ? 5.949 17.317 -16.973 1.00 0.00 73 VAL A CA 7
ATOM 10601 C C . VAL A 1 73 ? 6.210 17.395 -15.467 1.00 0.00 73 VAL A C 7
ATOM 10602 O O . VAL A 1 73 ? 5.650 18.228 -14.781 1.00 0.00 73 VAL A O 7
ATOM 10615 N N . LEU A 1 74 ? 7.052 16.543 -14.940 1.00 0.00 74 LEU A N 7
ATOM 10616 C CA . LEU A 1 74 ? 7.326 16.600 -13.477 1.00 0.00 74 LEU A CA 7
ATOM 10617 C C . LEU A 1 74 ? 8.787 16.983 -13.235 1.00 0.00 74 LEU A C 7
ATOM 10618 O O . LEU A 1 74 ? 9.678 16.535 -13.926 1.00 0.00 74 LEU A O 7
ATOM 10634 N N . ILE A 1 75 ? 9.034 17.821 -12.265 1.00 0.00 75 ILE A N 7
ATOM 10635 C CA . ILE A 1 75 ? 10.435 18.247 -11.983 1.00 0.00 75 ILE A CA 7
ATOM 10636 C C . ILE A 1 75 ? 11.053 17.363 -10.896 1.00 0.00 75 ILE A C 7
ATOM 10637 O O . ILE A 1 75 ? 10.829 17.557 -9.716 1.00 0.00 75 ILE A O 7
ATOM 10653 N N . PHE A 1 76 ? 11.840 16.398 -11.290 1.00 0.00 76 PHE A N 7
ATOM 10654 C CA . PHE A 1 76 ? 12.489 15.510 -10.283 1.00 0.00 76 PHE A CA 7
ATOM 10655 C C . PHE A 1 76 ? 13.556 16.293 -9.514 1.00 0.00 76 PHE A C 7
ATOM 10656 O O . PHE A 1 76 ? 13.927 17.387 -9.893 1.00 0.00 76 PHE A O 7
ATOM 10673 N N . ALA A 1 77 ? 14.050 15.742 -8.437 1.00 0.00 77 ALA A N 7
ATOM 10674 C CA . ALA A 1 77 ? 15.092 16.457 -7.643 1.00 0.00 77 ALA A CA 7
ATOM 10675 C C . ALA A 1 77 ? 16.412 16.516 -8.421 1.00 0.00 77 ALA A C 7
ATOM 10676 O O . ALA A 1 77 ? 17.386 15.885 -8.059 1.00 0.00 77 ALA A O 7
ATOM 10683 N N . GLY A 1 78 ? 16.452 17.275 -9.485 1.00 0.00 78 GLY A N 7
ATOM 10684 C CA . GLY A 1 78 ? 17.708 17.379 -10.283 1.00 0.00 78 GLY A CA 7
ATOM 10685 C C . GLY A 1 78 ? 17.509 16.737 -11.657 1.00 0.00 78 GLY A C 7
ATOM 10686 O O . GLY A 1 78 ? 18.451 16.302 -12.290 1.00 0.00 78 GLY A O 7
ATOM 10690 N N . LYS A 1 79 ? 16.290 16.676 -12.127 1.00 0.00 79 LYS A N 7
ATOM 10691 C CA . LYS A 1 79 ? 16.034 16.063 -13.465 1.00 0.00 79 LYS A CA 7
ATOM 10692 C C . LYS A 1 79 ? 14.587 16.327 -13.894 1.00 0.00 79 LYS A C 7
ATOM 10693 O O . LYS A 1 79 ? 13.857 17.037 -13.230 1.00 0.00 79 LYS A O 7
ATOM 10712 N N . ILE A 1 80 ? 14.167 15.759 -14.994 1.00 0.00 80 ILE A N 7
ATOM 10713 C CA . ILE A 1 80 ? 12.762 15.982 -15.453 1.00 0.00 80 ILE A CA 7
ATOM 10714 C C . ILE A 1 80 ? 11.999 14.665 -15.452 1.00 0.00 80 ILE A C 7
ATOM 10715 O O . ILE A 1 80 ? 12.234 13.813 -16.284 1.00 0.00 80 ILE A O 7
ATOM 10731 N N . LEU A 1 81 ? 11.071 14.495 -14.549 1.00 0.00 81 LEU A N 7
ATOM 10732 C CA . LEU A 1 81 ? 10.288 13.234 -14.551 1.00 0.00 81 LEU A CA 7
ATOM 10733 C C . LEU A 1 81 ? 9.388 13.245 -15.784 1.00 0.00 81 LEU A C 7
ATOM 10734 O O . LEU A 1 81 ? 8.187 13.438 -15.700 1.00 0.00 81 LEU A O 7
ATOM 10750 N N . LYS A 1 82 ? 9.981 13.075 -16.933 1.00 0.00 82 LYS A N 7
ATOM 10751 C CA . LYS A 1 82 ? 9.204 13.093 -18.198 1.00 0.00 82 LYS A CA 7
ATOM 10752 C C . LYS A 1 82 ? 9.581 11.887 -19.059 1.00 0.00 82 LYS A C 7
ATOM 10753 O O . LYS A 1 82 ? 10.113 10.908 -18.577 1.00 0.00 82 LYS A O 7
ATOM 10772 N N . ASP A 1 83 ? 9.316 11.958 -20.331 1.00 0.00 83 ASP A N 7
ATOM 10773 C CA . ASP A 1 83 ? 9.658 10.822 -21.235 1.00 0.00 83 ASP A CA 7
ATOM 10774 C C . ASP A 1 83 ? 11.174 10.756 -21.450 1.00 0.00 83 ASP A C 7
ATOM 10775 O O . ASP A 1 83 ? 11.701 9.767 -21.918 1.00 0.00 83 ASP A O 7
ATOM 10784 N N . GLN A 1 84 ? 11.876 11.803 -21.105 1.00 0.00 84 GLN A N 7
ATOM 10785 C CA . GLN A 1 84 ? 13.357 11.802 -21.280 1.00 0.00 84 GLN A CA 7
ATOM 10786 C C . GLN A 1 84 ? 13.979 10.639 -20.503 1.00 0.00 84 GLN A C 7
ATOM 10787 O O . GLN A 1 84 ? 14.974 10.071 -20.913 1.00 0.00 84 GLN A O 7
ATOM 10801 N N . ASP A 1 85 ? 13.405 10.281 -19.383 1.00 0.00 85 ASP A N 7
ATOM 10802 C CA . ASP A 1 85 ? 13.975 9.154 -18.583 1.00 0.00 85 ASP A CA 7
ATOM 10803 C C . ASP A 1 85 ? 12.855 8.314 -17.961 1.00 0.00 85 ASP A C 7
ATOM 10804 O O . ASP A 1 85 ? 11.711 8.719 -17.926 1.00 0.00 85 ASP A O 7
ATOM 10813 N N . THR A 1 86 ? 13.181 7.146 -17.467 1.00 0.00 86 THR A N 7
ATOM 10814 C CA . THR A 1 86 ? 12.140 6.278 -16.842 1.00 0.00 86 THR A CA 7
ATOM 10815 C C . THR A 1 86 ? 12.175 6.431 -15.319 1.00 0.00 86 THR A C 7
ATOM 10816 O O . THR A 1 86 ? 13.185 6.791 -14.746 1.00 0.00 86 THR A O 7
ATOM 10827 N N . LEU A 1 87 ? 11.077 6.169 -14.660 1.00 0.00 87 LEU A N 7
ATOM 10828 C CA . LEU A 1 87 ? 11.046 6.310 -13.173 1.00 0.00 87 LEU A CA 7
ATOM 10829 C C . LEU A 1 87 ? 11.957 5.277 -12.510 1.00 0.00 87 LEU A C 7
ATOM 10830 O O . LEU A 1 87 ? 12.737 5.601 -11.635 1.00 0.00 87 LEU A O 7
ATOM 10846 N N . ILE A 1 88 ? 11.878 4.042 -12.919 1.00 0.00 88 ILE A N 7
ATOM 10847 C CA . ILE A 1 88 ? 12.758 3.006 -12.304 1.00 0.00 88 ILE A CA 7
ATOM 10848 C C . ILE A 1 88 ? 14.224 3.320 -12.605 1.00 0.00 88 ILE A C 7
ATOM 10849 O O . ILE A 1 88 ? 15.122 2.809 -11.964 1.00 0.00 88 ILE A O 7
ATOM 10865 N N . GLN A 1 89 ? 14.472 4.151 -13.581 1.00 0.00 89 GLN A N 7
ATOM 10866 C CA . GLN A 1 89 ? 15.877 4.491 -13.932 1.00 0.00 89 GLN A CA 7
ATOM 10867 C C . GLN A 1 89 ? 16.320 5.779 -13.234 1.00 0.00 89 GLN A C 7
ATOM 10868 O O . GLN A 1 89 ? 17.496 6.080 -13.184 1.00 0.00 89 GLN A O 7
ATOM 10882 N N . HIS A 1 90 ? 15.401 6.550 -12.698 1.00 0.00 90 HIS A N 7
ATOM 10883 C CA . HIS A 1 90 ? 15.814 7.822 -12.016 1.00 0.00 90 HIS A CA 7
ATOM 10884 C C . HIS A 1 90 ? 14.603 8.635 -11.542 1.00 0.00 90 HIS A C 7
ATOM 10885 O O . HIS A 1 90 ? 14.708 9.420 -10.620 1.00 0.00 90 HIS A O 7
ATOM 10899 N N . GLY A 1 91 ? 13.464 8.479 -12.164 1.00 0.00 91 GLY A N 7
ATOM 10900 C CA . GLY A 1 91 ? 12.279 9.280 -11.731 1.00 0.00 91 GLY A CA 7
ATOM 10901 C C . GLY A 1 91 ? 11.995 8.995 -10.258 1.00 0.00 91 GLY A C 7
ATOM 10902 O O . GLY A 1 91 ? 11.859 9.898 -9.458 1.00 0.00 91 GLY A O 7
ATOM 10906 N N . ILE A 1 92 ? 11.926 7.748 -9.890 1.00 0.00 92 ILE A N 7
ATOM 10907 C CA . ILE A 1 92 ? 11.678 7.406 -8.465 1.00 0.00 92 ILE A CA 7
ATOM 10908 C C . ILE A 1 92 ? 12.367 6.082 -8.140 1.00 0.00 92 ILE A C 7
ATOM 10909 O O . ILE A 1 92 ? 12.811 5.374 -9.024 1.00 0.00 92 ILE A O 7
ATOM 10925 N N . HIS A 1 93 ? 12.451 5.734 -6.890 1.00 0.00 93 HIS A N 7
ATOM 10926 C CA . HIS A 1 93 ? 13.103 4.446 -6.523 1.00 0.00 93 HIS A CA 7
ATOM 10927 C C . HIS A 1 93 ? 12.068 3.500 -5.905 1.00 0.00 93 HIS A C 7
ATOM 10928 O O . HIS A 1 93 ? 12.132 2.299 -6.076 1.00 0.00 93 HIS A O 7
ATOM 10942 N N . ASP A 1 94 ? 11.111 4.041 -5.194 1.00 0.00 94 ASP A N 7
ATOM 10943 C CA . ASP A 1 94 ? 10.057 3.188 -4.561 1.00 0.00 94 ASP A CA 7
ATOM 10944 C C . ASP A 1 94 ? 9.052 4.070 -3.812 1.00 0.00 94 ASP A C 7
ATOM 10945 O O . ASP A 1 94 ? 8.556 3.707 -2.763 1.00 0.00 94 ASP A O 7
ATOM 10954 N N . GLY A 1 95 ? 8.753 5.227 -4.339 1.00 0.00 95 GLY A N 7
ATOM 10955 C CA . GLY A 1 95 ? 7.785 6.133 -3.655 1.00 0.00 95 GLY A CA 7
ATOM 10956 C C . GLY A 1 95 ? 8.481 7.445 -3.289 1.00 0.00 95 GLY A C 7
ATOM 10957 O O . GLY A 1 95 ? 8.728 7.724 -2.132 1.00 0.00 95 GLY A O 7
ATOM 10961 N N . LEU A 1 96 ? 8.798 8.252 -4.266 1.00 0.00 96 LEU A N 7
ATOM 10962 C CA . LEU A 1 96 ? 9.478 9.549 -3.976 1.00 0.00 96 LEU A CA 7
ATOM 10963 C C . LEU A 1 96 ? 8.535 10.718 -4.272 1.00 0.00 96 LEU A C 7
ATOM 10964 O O . LEU A 1 96 ? 7.444 10.533 -4.775 1.00 0.00 96 LEU A O 7
ATOM 10980 N N . THR A 1 97 ? 8.947 11.919 -3.963 1.00 0.00 97 THR A N 7
ATOM 10981 C CA . THR A 1 97 ? 8.075 13.101 -4.226 1.00 0.00 97 THR A CA 7
ATOM 10982 C C . THR A 1 97 ? 8.679 13.969 -5.333 1.00 0.00 97 THR A C 7
ATOM 10983 O O . THR A 1 97 ? 9.883 14.088 -5.454 1.00 0.00 97 THR A O 7
ATOM 10994 N N . VAL A 1 98 ? 7.850 14.573 -6.144 1.00 0.00 98 VAL A N 7
ATOM 10995 C CA . VAL A 1 98 ? 8.378 15.430 -7.248 1.00 0.00 98 VAL A CA 7
ATOM 10996 C C . VAL A 1 98 ? 7.473 16.651 -7.452 1.00 0.00 98 VAL A C 7
ATOM 10997 O O . VAL A 1 98 ? 6.286 16.603 -7.195 1.00 0.00 98 VAL A O 7
ATOM 11010 N N . HIS A 1 99 ? 8.025 17.745 -7.913 1.00 0.00 99 HIS A N 7
ATOM 11011 C CA . HIS A 1 99 ? 7.193 18.967 -8.132 1.00 0.00 99 HIS A CA 7
ATOM 11012 C C . HIS A 1 99 ? 6.629 18.975 -9.556 1.00 0.00 99 HIS A C 7
ATOM 11013 O O . HIS A 1 99 ? 7.363 19.047 -10.520 1.00 0.00 99 HIS A O 7
ATOM 11027 N N . LEU A 1 100 ? 5.331 18.901 -9.697 1.00 0.00 100 LEU A N 7
ATOM 11028 C CA . LEU A 1 100 ? 4.726 18.902 -11.062 1.00 0.00 100 LEU A CA 7
ATOM 11029 C C . LEU A 1 100 ? 4.782 20.305 -11.672 1.00 0.00 100 LEU A C 7
ATOM 11030 O O . LEU A 1 100 ? 4.710 21.299 -10.976 1.00 0.00 100 LEU A O 7
ATOM 11046 N N . VAL A 1 101 ? 4.907 20.390 -12.970 1.00 0.00 101 VAL A N 7
ATOM 11047 C CA . VAL A 1 101 ? 4.966 21.726 -13.636 1.00 0.00 101 VAL A CA 7
ATOM 11048 C C . VAL A 1 101 ? 4.877 21.560 -15.157 1.00 0.00 101 VAL A C 7
ATOM 11049 O O . VAL A 1 101 ? 5.267 20.546 -15.703 1.00 0.00 101 VAL A O 7
ATOM 11062 N N . ILE A 1 102 ? 4.372 22.550 -15.843 1.00 0.00 102 ILE A N 7
ATOM 11063 C CA . ILE A 1 102 ? 4.265 22.450 -17.330 1.00 0.00 102 ILE A CA 7
ATOM 11064 C C . ILE A 1 102 ? 5.298 23.366 -17.996 1.00 0.00 102 ILE A C 7
ATOM 11065 O O . ILE A 1 102 ? 5.495 24.493 -17.590 1.00 0.00 102 ILE A O 7
ATOM 11081 N N . LYS A 1 103 ? 5.960 22.884 -19.015 1.00 0.00 103 LYS A N 7
ATOM 11082 C CA . LYS A 1 103 ? 6.981 23.724 -19.708 1.00 0.00 103 LYS A CA 7
ATOM 11083 C C . LYS A 1 103 ? 6.431 24.232 -21.044 1.00 0.00 103 LYS A C 7
ATOM 11084 O O . LYS A 1 103 ? 5.893 25.327 -21.061 1.00 0.00 103 LYS A O 7
ATOM 11103 N N . MET A 1 1 ? 26.572 -14.936 5.022 1.00 0.00 1 MET A N 8
ATOM 11104 C CA . MET A 1 1 ? 27.311 -16.207 4.768 1.00 0.00 1 MET A CA 8
ATOM 11105 C C . MET A 1 1 ? 26.369 -17.257 4.171 1.00 0.00 1 MET A C 8
ATOM 11106 O O . MET A 1 1 ? 25.898 -18.143 4.858 1.00 0.00 1 MET A O 8
ATOM 11122 N N . ALA A 1 2 ? 26.093 -17.166 2.898 1.00 0.00 2 ALA A N 8
ATOM 11123 C CA . ALA A 1 2 ? 25.182 -18.158 2.256 1.00 0.00 2 ALA A CA 8
ATOM 11124 C C . ALA A 1 2 ? 25.997 -19.228 1.525 1.00 0.00 2 ALA A C 8
ATOM 11125 O O . ALA A 1 2 ? 27.160 -19.438 1.812 1.00 0.00 2 ALA A O 8
ATOM 11132 N N . GLU A 1 3 ? 25.397 -19.904 0.583 1.00 0.00 3 GLU A N 8
ATOM 11133 C CA . GLU A 1 3 ? 26.136 -20.961 -0.167 1.00 0.00 3 GLU A CA 8
ATOM 11134 C C . GLU A 1 3 ? 26.308 -20.550 -1.633 1.00 0.00 3 GLU A C 8
ATOM 11135 O O . GLU A 1 3 ? 25.875 -19.491 -2.046 1.00 0.00 3 GLU A O 8
ATOM 11147 N N . ASN A 1 4 ? 26.936 -21.381 -2.420 1.00 0.00 4 ASN A N 8
ATOM 11148 C CA . ASN A 1 4 ? 27.138 -21.044 -3.859 1.00 0.00 4 ASN A CA 8
ATOM 11149 C C . ASN A 1 4 ? 26.648 -22.193 -4.743 1.00 0.00 4 ASN A C 8
ATOM 11150 O O . ASN A 1 4 ? 26.381 -23.281 -4.272 1.00 0.00 4 ASN A O 8
ATOM 11161 N N . GLY A 1 5 ? 26.530 -21.960 -6.023 1.00 0.00 5 GLY A N 8
ATOM 11162 C CA . GLY A 1 5 ? 26.057 -23.038 -6.939 1.00 0.00 5 GLY A CA 8
ATOM 11163 C C . GLY A 1 5 ? 25.467 -22.410 -8.203 1.00 0.00 5 GLY A C 8
ATOM 11164 O O . GLY A 1 5 ? 24.413 -22.801 -8.665 1.00 0.00 5 GLY A O 8
ATOM 11168 N N . GLU A 1 6 ? 26.139 -21.442 -8.764 1.00 0.00 6 GLU A N 8
ATOM 11169 C CA . GLU A 1 6 ? 25.618 -20.788 -10.000 1.00 0.00 6 GLU A CA 8
ATOM 11170 C C . GLU A 1 6 ? 26.721 -20.705 -11.060 1.00 0.00 6 GLU A C 8
ATOM 11171 O O . GLU A 1 6 ? 27.165 -19.634 -11.425 1.00 0.00 6 GLU A O 8
ATOM 11183 N N . SER A 1 7 ? 27.165 -21.830 -11.553 1.00 0.00 7 SER A N 8
ATOM 11184 C CA . SER A 1 7 ? 28.240 -21.822 -12.588 1.00 0.00 7 SER A CA 8
ATOM 11185 C C . SER A 1 7 ? 27.943 -22.867 -13.666 1.00 0.00 7 SER A C 8
ATOM 11186 O O . SER A 1 7 ? 27.708 -22.540 -14.813 1.00 0.00 7 SER A O 8
ATOM 11194 N N . SER A 1 8 ? 27.949 -24.123 -13.305 1.00 0.00 8 SER A N 8
ATOM 11195 C CA . SER A 1 8 ? 27.667 -25.192 -14.308 1.00 0.00 8 SER A CA 8
ATOM 11196 C C . SER A 1 8 ? 26.163 -25.272 -14.584 1.00 0.00 8 SER A C 8
ATOM 11197 O O . SER A 1 8 ? 25.376 -25.565 -13.705 1.00 0.00 8 SER A O 8
ATOM 11205 N N . GLY A 1 9 ? 25.759 -25.014 -15.800 1.00 0.00 9 GLY A N 8
ATOM 11206 C CA . GLY A 1 9 ? 24.308 -25.073 -16.135 1.00 0.00 9 GLY A CA 8
ATOM 11207 C C . GLY A 1 9 ? 24.133 -25.641 -17.548 1.00 0.00 9 GLY A C 8
ATOM 11208 O O . GLY A 1 9 ? 24.360 -24.950 -18.521 1.00 0.00 9 GLY A O 8
ATOM 11212 N N . PRO A 1 10 ? 23.732 -26.887 -17.621 1.00 0.00 10 PRO A N 8
ATOM 11213 C CA . PRO A 1 10 ? 23.528 -27.540 -18.939 1.00 0.00 10 PRO A CA 8
ATOM 11214 C C . PRO A 1 10 ? 22.274 -26.978 -19.623 1.00 0.00 10 PRO A C 8
ATOM 11215 O O . PRO A 1 10 ? 21.173 -27.189 -19.157 1.00 0.00 10 PRO A O 8
ATOM 11226 N N . PRO A 1 11 ? 22.479 -26.277 -20.712 1.00 0.00 11 PRO A N 8
ATOM 11227 C CA . PRO A 1 11 ? 21.339 -25.684 -21.456 1.00 0.00 11 PRO A CA 8
ATOM 11228 C C . PRO A 1 11 ? 20.550 -26.775 -22.184 1.00 0.00 11 PRO A C 8
ATOM 11229 O O . PRO A 1 11 ? 21.008 -27.891 -22.333 1.00 0.00 11 PRO A O 8
ATOM 11240 N N . ARG A 1 12 ? 19.367 -26.459 -22.639 1.00 0.00 12 ARG A N 8
ATOM 11241 C CA . ARG A 1 12 ? 18.545 -27.476 -23.359 1.00 0.00 12 ARG A CA 8
ATOM 11242 C C . ARG A 1 12 ? 17.892 -26.849 -24.597 1.00 0.00 12 ARG A C 8
ATOM 11243 O O . ARG A 1 12 ? 17.738 -25.646 -24.673 1.00 0.00 12 ARG A O 8
ATOM 11264 N N . PRO A 1 13 ? 17.527 -27.689 -25.533 1.00 0.00 13 PRO A N 8
ATOM 11265 C CA . PRO A 1 13 ? 16.885 -27.204 -26.779 1.00 0.00 13 PRO A CA 8
ATOM 11266 C C . PRO A 1 13 ? 15.447 -26.754 -26.500 1.00 0.00 13 PRO A C 8
ATOM 11267 O O . PRO A 1 13 ? 14.907 -26.994 -25.437 1.00 0.00 13 PRO A O 8
ATOM 11278 N N . SER A 1 14 ? 14.826 -26.102 -27.446 1.00 0.00 14 SER A N 8
ATOM 11279 C CA . SER A 1 14 ? 13.423 -25.636 -27.238 1.00 0.00 14 SER A CA 8
ATOM 11280 C C . SER A 1 14 ? 12.794 -25.240 -28.576 1.00 0.00 14 SER A C 8
ATOM 11281 O O . SER A 1 14 ? 13.462 -24.754 -29.466 1.00 0.00 14 SER A O 8
ATOM 11289 N N . ARG A 1 15 ? 11.511 -25.442 -28.721 1.00 0.00 15 ARG A N 8
ATOM 11290 C CA . ARG A 1 15 ? 10.836 -25.076 -30.001 1.00 0.00 15 ARG A CA 8
ATOM 11291 C C . ARG A 1 15 ? 9.436 -24.525 -29.722 1.00 0.00 15 ARG A C 8
ATOM 11292 O O . ARG A 1 15 ? 8.445 -25.210 -29.887 1.00 0.00 15 ARG A O 8
ATOM 11313 N N . GLY A 1 16 ? 9.348 -23.292 -29.302 1.00 0.00 16 GLY A N 8
ATOM 11314 C CA . GLY A 1 16 ? 8.013 -22.692 -29.013 1.00 0.00 16 GLY A CA 8
ATOM 11315 C C . GLY A 1 16 ? 7.547 -21.877 -30.223 1.00 0.00 16 GLY A C 8
ATOM 11316 O O . GLY A 1 16 ? 6.824 -22.377 -31.062 1.00 0.00 16 GLY A O 8
ATOM 11320 N N . PRO A 1 17 ? 7.978 -20.642 -30.276 1.00 0.00 17 PRO A N 8
ATOM 11321 C CA . PRO A 1 17 ? 7.596 -19.755 -31.401 1.00 0.00 17 PRO A CA 8
ATOM 11322 C C . PRO A 1 17 ? 8.346 -20.156 -32.675 1.00 0.00 17 PRO A C 8
ATOM 11323 O O . PRO A 1 17 ? 9.529 -19.909 -32.813 1.00 0.00 17 PRO A O 8
ATOM 11334 N N . ALA A 1 18 ? 7.668 -20.774 -33.603 1.00 0.00 18 ALA A N 8
ATOM 11335 C CA . ALA A 1 18 ? 8.341 -21.194 -34.868 1.00 0.00 18 ALA A CA 8
ATOM 11336 C C . ALA A 1 18 ? 8.554 -19.983 -35.780 1.00 0.00 18 ALA A C 8
ATOM 11337 O O . ALA A 1 18 ? 9.582 -19.847 -36.415 1.00 0.00 18 ALA A O 8
ATOM 11344 N N . ALA A 1 19 ? 7.591 -19.104 -35.848 1.00 0.00 19 ALA A N 8
ATOM 11345 C CA . ALA A 1 19 ? 7.735 -17.901 -36.718 1.00 0.00 19 ALA A CA 8
ATOM 11346 C C . ALA A 1 19 ? 7.131 -16.676 -36.027 1.00 0.00 19 ALA A C 8
ATOM 11347 O O . ALA A 1 19 ? 6.922 -16.668 -34.829 1.00 0.00 19 ALA A O 8
ATOM 11354 N N . ALA A 1 20 ? 6.848 -15.642 -36.772 1.00 0.00 20 ALA A N 8
ATOM 11355 C CA . ALA A 1 20 ? 6.256 -14.417 -36.157 1.00 0.00 20 ALA A CA 8
ATOM 11356 C C . ALA A 1 20 ? 4.846 -14.716 -35.640 1.00 0.00 20 ALA A C 8
ATOM 11357 O O . ALA A 1 20 ? 3.862 -14.455 -36.304 1.00 0.00 20 ALA A O 8
ATOM 11364 N N . GLN A 1 21 ? 4.744 -15.264 -34.458 1.00 0.00 21 GLN A N 8
ATOM 11365 C CA . GLN A 1 21 ? 3.400 -15.583 -33.895 1.00 0.00 21 GLN A CA 8
ATOM 11366 C C . GLN A 1 21 ? 3.484 -15.719 -32.372 1.00 0.00 21 GLN A C 8
ATOM 11367 O O . GLN A 1 21 ? 4.469 -16.188 -31.835 1.00 0.00 21 GLN A O 8
ATOM 11381 N N . GLY A 1 22 ? 2.459 -15.311 -31.674 1.00 0.00 22 GLY A N 8
ATOM 11382 C CA . GLY A 1 22 ? 2.478 -15.415 -30.186 1.00 0.00 22 GLY A CA 8
ATOM 11383 C C . GLY A 1 22 ? 1.283 -14.657 -29.605 1.00 0.00 22 GLY A C 8
ATOM 11384 O O . GLY A 1 22 ? 1.145 -13.463 -29.789 1.00 0.00 22 GLY A O 8
ATOM 11388 N N . SER A 1 23 ? 0.417 -15.341 -28.907 1.00 0.00 23 SER A N 8
ATOM 11389 C CA . SER A 1 23 ? -0.771 -14.660 -28.314 1.00 0.00 23 SER A CA 8
ATOM 11390 C C . SER A 1 23 ? -0.385 -13.965 -27.005 1.00 0.00 23 SER A C 8
ATOM 11391 O O . SER A 1 23 ? -0.835 -12.873 -26.717 1.00 0.00 23 SER A O 8
ATOM 11399 N N . ALA A 1 24 ? 0.444 -14.590 -26.212 1.00 0.00 24 ALA A N 8
ATOM 11400 C CA . ALA A 1 24 ? 0.859 -13.965 -24.921 1.00 0.00 24 ALA A CA 8
ATOM 11401 C C . ALA A 1 24 ? 2.174 -14.582 -24.433 1.00 0.00 24 ALA A C 8
ATOM 11402 O O . ALA A 1 24 ? 2.216 -15.255 -23.421 1.00 0.00 24 ALA A O 8
ATOM 11409 N N . ALA A 1 25 ? 3.245 -14.357 -25.145 1.00 0.00 25 ALA A N 8
ATOM 11410 C CA . ALA A 1 25 ? 4.558 -14.930 -24.724 1.00 0.00 25 ALA A CA 8
ATOM 11411 C C . ALA A 1 25 ? 5.161 -14.099 -23.588 1.00 0.00 25 ALA A C 8
ATOM 11412 O O . ALA A 1 25 ? 5.280 -14.556 -22.468 1.00 0.00 25 ALA A O 8
ATOM 11419 N N . ALA A 1 26 ? 5.541 -12.881 -23.869 1.00 0.00 26 ALA A N 8
ATOM 11420 C CA . ALA A 1 26 ? 6.139 -12.019 -22.808 1.00 0.00 26 ALA A CA 8
ATOM 11421 C C . ALA A 1 26 ? 5.350 -10.710 -22.682 1.00 0.00 26 ALA A C 8
ATOM 11422 O O . ALA A 1 26 ? 5.616 -9.760 -23.391 1.00 0.00 26 ALA A O 8
ATOM 11429 N N . PRO A 1 27 ? 4.402 -10.702 -21.779 1.00 0.00 27 PRO A N 8
ATOM 11430 C CA . PRO A 1 27 ? 3.573 -9.491 -21.565 1.00 0.00 27 PRO A CA 8
ATOM 11431 C C . PRO A 1 27 ? 4.395 -8.387 -20.887 1.00 0.00 27 PRO A C 8
ATOM 11432 O O . PRO A 1 27 ? 4.923 -7.509 -21.543 1.00 0.00 27 PRO A O 8
ATOM 11443 N N . ALA A 1 28 ? 4.511 -8.418 -19.584 1.00 0.00 28 ALA A N 8
ATOM 11444 C CA . ALA A 1 28 ? 5.300 -7.365 -18.879 1.00 0.00 28 ALA A CA 8
ATOM 11445 C C . ALA A 1 28 ? 5.545 -7.773 -17.423 1.00 0.00 28 ALA A C 8
ATOM 11446 O O . ALA A 1 28 ? 5.064 -8.791 -16.965 1.00 0.00 28 ALA A O 8
ATOM 11453 N N . GLU A 1 29 ? 6.290 -6.984 -16.694 1.00 0.00 29 GLU A N 8
ATOM 11454 C CA . GLU A 1 29 ? 6.567 -7.325 -15.267 1.00 0.00 29 GLU A CA 8
ATOM 11455 C C . GLU A 1 29 ? 5.870 -6.320 -14.339 1.00 0.00 29 GLU A C 8
ATOM 11456 O O . GLU A 1 29 ? 5.812 -5.143 -14.639 1.00 0.00 29 GLU A O 8
ATOM 11468 N N . PRO A 1 30 ? 5.360 -6.815 -13.239 1.00 0.00 30 PRO A N 8
ATOM 11469 C CA . PRO A 1 30 ? 4.660 -5.939 -12.267 1.00 0.00 30 PRO A CA 8
ATOM 11470 C C . PRO A 1 30 ? 5.660 -5.069 -11.504 1.00 0.00 30 PRO A C 8
ATOM 11471 O O . PRO A 1 30 ? 6.022 -4.005 -11.967 1.00 0.00 30 PRO A O 8
ATOM 11482 N N . LYS A 1 31 ? 6.099 -5.486 -10.337 1.00 0.00 31 LYS A N 8
ATOM 11483 C CA . LYS A 1 31 ? 7.053 -4.640 -9.559 1.00 0.00 31 LYS A CA 8
ATOM 11484 C C . LYS A 1 31 ? 6.570 -3.194 -9.620 1.00 0.00 31 LYS A C 8
ATOM 11485 O O . LYS A 1 31 ? 7.340 -2.267 -9.776 1.00 0.00 31 LYS A O 8
ATOM 11504 N N . ILE A 1 32 ? 5.279 -3.015 -9.539 1.00 0.00 32 ILE A N 8
ATOM 11505 C CA . ILE A 1 32 ? 4.702 -1.649 -9.637 1.00 0.00 32 ILE A CA 8
ATOM 11506 C C . ILE A 1 32 ? 5.275 -0.739 -8.543 1.00 0.00 32 ILE A C 8
ATOM 11507 O O . ILE A 1 32 ? 5.061 -0.960 -7.367 1.00 0.00 32 ILE A O 8
ATOM 11523 N N . ILE A 1 33 ? 5.997 0.284 -8.923 1.00 0.00 33 ILE A N 8
ATOM 11524 C CA . ILE A 1 33 ? 6.576 1.207 -7.902 1.00 0.00 33 ILE A CA 8
ATOM 11525 C C . ILE A 1 33 ? 5.574 2.318 -7.568 1.00 0.00 33 ILE A C 8
ATOM 11526 O O . ILE A 1 33 ? 4.591 2.507 -8.261 1.00 0.00 33 ILE A O 8
ATOM 11542 N N . LYS A 1 34 ? 5.811 3.044 -6.509 1.00 0.00 34 LYS A N 8
ATOM 11543 C CA . LYS A 1 34 ? 4.868 4.135 -6.123 1.00 0.00 34 LYS A CA 8
ATOM 11544 C C . LYS A 1 34 ? 5.296 5.459 -6.757 1.00 0.00 34 LYS A C 8
ATOM 11545 O O . LYS A 1 34 ? 6.472 5.740 -6.899 1.00 0.00 34 LYS A O 8
ATOM 11564 N N . VAL A 1 35 ? 4.351 6.273 -7.144 1.00 0.00 35 VAL A N 8
ATOM 11565 C CA . VAL A 1 35 ? 4.697 7.580 -7.774 1.00 0.00 35 VAL A CA 8
ATOM 11566 C C . VAL A 1 35 ? 3.842 8.699 -7.173 1.00 0.00 35 VAL A C 8
ATOM 11567 O O . VAL A 1 35 ? 2.643 8.738 -7.355 1.00 0.00 35 VAL A O 8
ATOM 11580 N N . THR A 1 36 ? 4.449 9.613 -6.463 1.00 0.00 36 THR A N 8
ATOM 11581 C CA . THR A 1 36 ? 3.662 10.728 -5.858 1.00 0.00 36 THR A CA 8
ATOM 11582 C C . THR A 1 36 ? 3.833 12.001 -6.689 1.00 0.00 36 THR A C 8
ATOM 11583 O O . THR A 1 36 ? 4.871 12.633 -6.666 1.00 0.00 36 THR A O 8
ATOM 11594 N N . VAL A 1 37 ? 2.824 12.378 -7.428 1.00 0.00 37 VAL A N 8
ATOM 11595 C CA . VAL A 1 37 ? 2.930 13.608 -8.266 1.00 0.00 37 VAL A CA 8
ATOM 11596 C C . VAL A 1 37 ? 2.348 14.812 -7.520 1.00 0.00 37 VAL A C 8
ATOM 11597 O O . VAL A 1 37 ? 1.242 14.768 -7.015 1.00 0.00 37 VAL A O 8
ATOM 11610 N N . LYS A 1 38 ? 3.087 15.887 -7.450 1.00 0.00 38 LYS A N 8
ATOM 11611 C CA . LYS A 1 38 ? 2.585 17.100 -6.741 1.00 0.00 38 LYS A CA 8
ATOM 11612 C C . LYS A 1 38 ? 1.979 18.086 -7.745 1.00 0.00 38 LYS A C 8
ATOM 11613 O O . LYS A 1 38 ? 2.630 18.511 -8.679 1.00 0.00 38 LYS A O 8
ATOM 11632 N N . THR A 1 39 ? 0.740 18.449 -7.559 1.00 0.00 39 THR A N 8
ATOM 11633 C CA . THR A 1 39 ? 0.086 19.406 -8.500 1.00 0.00 39 THR A CA 8
ATOM 11634 C C . THR A 1 39 ? -0.397 20.647 -7.737 1.00 0.00 39 THR A C 8
ATOM 11635 O O . THR A 1 39 ? -0.398 20.659 -6.522 1.00 0.00 39 THR A O 8
ATOM 11646 N N . PRO A 1 40 ? -0.792 21.656 -8.473 1.00 0.00 40 PRO A N 8
ATOM 11647 C CA . PRO A 1 40 ? -1.279 22.911 -7.842 1.00 0.00 40 PRO A CA 8
ATOM 11648 C C . PRO A 1 40 ? -2.613 22.679 -7.123 1.00 0.00 40 PRO A C 8
ATOM 11649 O O . PRO A 1 40 ? -3.065 23.510 -6.358 1.00 0.00 40 PRO A O 8
ATOM 11660 N N . LYS A 1 41 ? -3.244 21.558 -7.355 1.00 0.00 41 LYS A N 8
ATOM 11661 C CA . LYS A 1 41 ? -4.544 21.278 -6.678 1.00 0.00 41 LYS A CA 8
ATOM 11662 C C . LYS A 1 41 ? -4.303 20.463 -5.403 1.00 0.00 41 LYS A C 8
ATOM 11663 O O . LYS A 1 41 ? -4.815 20.780 -4.347 1.00 0.00 41 LYS A O 8
ATOM 11682 N N . GLU A 1 42 ? -3.526 19.416 -5.496 1.00 0.00 42 GLU A N 8
ATOM 11683 C CA . GLU A 1 42 ? -3.245 18.575 -4.293 1.00 0.00 42 GLU A CA 8
ATOM 11684 C C . GLU A 1 42 ? -2.161 17.541 -4.615 1.00 0.00 42 GLU A C 8
ATOM 11685 O O . GLU A 1 42 ? -1.476 17.638 -5.615 1.00 0.00 42 GLU A O 8
ATOM 11697 N N . LYS A 1 43 ? -2.004 16.551 -3.776 1.00 0.00 43 LYS A N 8
ATOM 11698 C CA . LYS A 1 43 ? -0.971 15.506 -4.033 1.00 0.00 43 LYS A CA 8
ATOM 11699 C C . LYS A 1 43 ? -1.646 14.150 -4.264 1.00 0.00 43 LYS A C 8
ATOM 11700 O O . LYS A 1 43 ? -2.494 13.733 -3.498 1.00 0.00 43 LYS A O 8
ATOM 11719 N N . GLU A 1 44 ? -1.282 13.460 -5.313 1.00 0.00 44 GLU A N 8
ATOM 11720 C CA . GLU A 1 44 ? -1.913 12.136 -5.590 1.00 0.00 44 GLU A CA 8
ATOM 11721 C C . GLU A 1 44 ? -0.849 11.093 -5.939 1.00 0.00 44 GLU A C 8
ATOM 11722 O O . GLU A 1 44 ? 0.053 11.346 -6.716 1.00 0.00 44 GLU A O 8
ATOM 11734 N N . GLU A 1 45 ? -0.954 9.918 -5.377 1.00 0.00 45 GLU A N 8
ATOM 11735 C CA . GLU A 1 45 ? 0.041 8.850 -5.680 1.00 0.00 45 GLU A CA 8
ATOM 11736 C C . GLU A 1 45 ? -0.456 7.995 -6.849 1.00 0.00 45 GLU A C 8
ATOM 11737 O O . GLU A 1 45 ? -1.643 7.889 -7.090 1.00 0.00 45 GLU A O 8
ATOM 11749 N N . PHE A 1 46 ? 0.440 7.390 -7.580 1.00 0.00 46 PHE A N 8
ATOM 11750 C CA . PHE A 1 46 ? 0.019 6.550 -8.736 1.00 0.00 46 PHE A CA 8
ATOM 11751 C C . PHE A 1 46 ? 0.821 5.246 -8.765 1.00 0.00 46 PHE A C 8
ATOM 11752 O O . PHE A 1 46 ? 2.035 5.251 -8.706 1.00 0.00 46 PHE A O 8
ATOM 11769 N N . ALA A 1 47 ? 0.150 4.131 -8.869 1.00 0.00 47 ALA A N 8
ATOM 11770 C CA . ALA A 1 47 ? 0.871 2.827 -8.920 1.00 0.00 47 ALA A CA 8
ATOM 11771 C C . ALA A 1 47 ? 1.135 2.455 -10.378 1.00 0.00 47 ALA A C 8
ATOM 11772 O O . ALA A 1 47 ? 0.232 2.431 -11.191 1.00 0.00 47 ALA A O 8
ATOM 11779 N N . VAL A 1 48 ? 2.363 2.178 -10.723 1.00 0.00 48 VAL A N 8
ATOM 11780 C CA . VAL A 1 48 ? 2.671 1.826 -12.136 1.00 0.00 48 VAL A CA 8
ATOM 11781 C C . VAL A 1 48 ? 3.755 0.747 -12.176 1.00 0.00 48 VAL A C 8
ATOM 11782 O O . VAL A 1 48 ? 4.573 0.670 -11.284 1.00 0.00 48 VAL A O 8
ATOM 11795 N N . PRO A 1 49 ? 3.725 -0.056 -13.209 1.00 0.00 49 PRO A N 8
ATOM 11796 C CA . PRO A 1 49 ? 4.724 -1.143 -13.342 1.00 0.00 49 PRO A CA 8
ATOM 11797 C C . PRO A 1 49 ? 6.118 -0.562 -13.576 1.00 0.00 49 PRO A C 8
ATOM 11798 O O . PRO A 1 49 ? 6.340 0.196 -14.499 1.00 0.00 49 PRO A O 8
ATOM 11809 N N . GLU A 1 50 ? 7.048 -0.909 -12.721 1.00 0.00 50 GLU A N 8
ATOM 11810 C CA . GLU A 1 50 ? 8.455 -0.396 -12.833 1.00 0.00 50 GLU A CA 8
ATOM 11811 C C . GLU A 1 50 ? 8.858 -0.126 -14.292 1.00 0.00 50 GLU A C 8
ATOM 11812 O O . GLU A 1 50 ? 9.524 0.847 -14.587 1.00 0.00 50 GLU A O 8
ATOM 11824 N N . ASN A 1 51 ? 8.464 -0.975 -15.202 1.00 0.00 51 ASN A N 8
ATOM 11825 C CA . ASN A 1 51 ? 8.833 -0.755 -16.632 1.00 0.00 51 ASN A CA 8
ATOM 11826 C C . ASN A 1 51 ? 7.748 0.061 -17.344 1.00 0.00 51 ASN A C 8
ATOM 11827 O O . ASN A 1 51 ? 7.288 -0.299 -18.411 1.00 0.00 51 ASN A O 8
ATOM 11838 N N . SER A 1 52 ? 7.340 1.159 -16.764 1.00 0.00 52 SER A N 8
ATOM 11839 C CA . SER A 1 52 ? 6.289 2.002 -17.406 1.00 0.00 52 SER A CA 8
ATOM 11840 C C . SER A 1 52 ? 6.894 3.331 -17.872 1.00 0.00 52 SER A C 8
ATOM 11841 O O . SER A 1 52 ? 7.274 4.163 -17.072 1.00 0.00 52 SER A O 8
ATOM 11849 N N . SER A 1 53 ? 6.985 3.533 -19.159 1.00 0.00 53 SER A N 8
ATOM 11850 C CA . SER A 1 53 ? 7.565 4.806 -19.677 1.00 0.00 53 SER A CA 8
ATOM 11851 C C . SER A 1 53 ? 6.745 6.002 -19.186 1.00 0.00 53 SER A C 8
ATOM 11852 O O . SER A 1 53 ? 5.539 5.927 -19.054 1.00 0.00 53 SER A O 8
ATOM 11860 N N . VAL A 1 54 ? 7.392 7.103 -18.912 1.00 0.00 54 VAL A N 8
ATOM 11861 C CA . VAL A 1 54 ? 6.653 8.304 -18.428 1.00 0.00 54 VAL A CA 8
ATOM 11862 C C . VAL A 1 54 ? 5.631 8.764 -19.466 1.00 0.00 54 VAL A C 8
ATOM 11863 O O . VAL A 1 54 ? 4.593 9.264 -19.117 1.00 0.00 54 VAL A O 8
ATOM 11876 N N . GLN A 1 55 ? 5.920 8.625 -20.732 1.00 0.00 55 GLN A N 8
ATOM 11877 C CA . GLN A 1 55 ? 4.945 9.087 -21.776 1.00 0.00 55 GLN A CA 8
ATOM 11878 C C . GLN A 1 55 ? 3.532 8.559 -21.473 1.00 0.00 55 GLN A C 8
ATOM 11879 O O . GLN A 1 55 ? 2.573 9.309 -21.450 1.00 0.00 55 GLN A O 8
ATOM 11893 N N . GLN A 1 56 ? 3.397 7.281 -21.231 1.00 0.00 56 GLN A N 8
ATOM 11894 C CA . GLN A 1 56 ? 2.045 6.720 -20.921 1.00 0.00 56 GLN A CA 8
ATOM 11895 C C . GLN A 1 56 ? 1.537 7.280 -19.588 1.00 0.00 56 GLN A C 8
ATOM 11896 O O . GLN A 1 56 ? 0.434 7.779 -19.492 1.00 0.00 56 GLN A O 8
ATOM 11910 N N . PHE A 1 57 ? 2.344 7.204 -18.564 1.00 0.00 57 PHE A N 8
ATOM 11911 C CA . PHE A 1 57 ? 1.929 7.734 -17.230 1.00 0.00 57 PHE A CA 8
ATOM 11912 C C . PHE A 1 57 ? 1.620 9.232 -17.334 1.00 0.00 57 PHE A C 8
ATOM 11913 O O . PHE A 1 57 ? 0.726 9.741 -16.688 1.00 0.00 57 PHE A O 8
ATOM 11930 N N . LYS A 1 58 ? 2.366 9.933 -18.142 1.00 0.00 58 LYS A N 8
ATOM 11931 C CA . LYS A 1 58 ? 2.144 11.400 -18.302 1.00 0.00 58 LYS A CA 8
ATOM 11932 C C . LYS A 1 58 ? 0.707 11.658 -18.757 1.00 0.00 58 LYS A C 8
ATOM 11933 O O . LYS A 1 58 ? 0.069 12.602 -18.333 1.00 0.00 58 LYS A O 8
ATOM 11952 N N . GLU A 1 59 ? 0.194 10.819 -19.617 1.00 0.00 59 GLU A N 8
ATOM 11953 C CA . GLU A 1 59 ? -1.204 11.005 -20.102 1.00 0.00 59 GLU A CA 8
ATOM 11954 C C . GLU A 1 59 ? -2.200 10.429 -19.087 1.00 0.00 59 GLU A C 8
ATOM 11955 O O . GLU A 1 59 ? -3.364 10.780 -19.082 1.00 0.00 59 GLU A O 8
ATOM 11967 N N . ALA A 1 60 ? -1.752 9.549 -18.229 1.00 0.00 60 ALA A N 8
ATOM 11968 C CA . ALA A 1 60 ? -2.674 8.956 -17.216 1.00 0.00 60 ALA A CA 8
ATOM 11969 C C . ALA A 1 60 ? -3.111 10.027 -16.216 1.00 0.00 60 ALA A C 8
ATOM 11970 O O . ALA A 1 60 ? -4.259 10.098 -15.825 1.00 0.00 60 ALA A O 8
ATOM 11977 N N . ILE A 1 61 ? -2.196 10.860 -15.801 1.00 0.00 61 ILE A N 8
ATOM 11978 C CA . ILE A 1 61 ? -2.541 11.934 -14.826 1.00 0.00 61 ILE A CA 8
ATOM 11979 C C . ILE A 1 61 ? -3.606 12.864 -15.420 1.00 0.00 61 ILE A C 8
ATOM 11980 O O . ILE A 1 61 ? -4.410 13.438 -14.713 1.00 0.00 61 ILE A O 8
ATOM 11996 N N . SER A 1 62 ? -3.610 13.014 -16.717 1.00 0.00 62 SER A N 8
ATOM 11997 C CA . SER A 1 62 ? -4.614 13.903 -17.371 1.00 0.00 62 SER A CA 8
ATOM 11998 C C . SER A 1 62 ? -6.035 13.409 -17.085 1.00 0.00 62 SER A C 8
ATOM 11999 O O . SER A 1 62 ? -6.921 14.184 -16.786 1.00 0.00 62 SER A O 8
ATOM 12007 N N . LYS A 1 63 ? -6.260 12.128 -17.185 1.00 0.00 63 LYS A N 8
ATOM 12008 C CA . LYS A 1 63 ? -7.630 11.583 -16.929 1.00 0.00 63 LYS A CA 8
ATOM 12009 C C . LYS A 1 63 ? -8.134 11.993 -15.539 1.00 0.00 63 LYS A C 8
ATOM 12010 O O . LYS A 1 63 ? -9.232 12.494 -15.394 1.00 0.00 63 LYS A O 8
ATOM 12029 N N . ARG A 1 64 ? -7.349 11.773 -14.516 1.00 0.00 64 ARG A N 8
ATOM 12030 C CA . ARG A 1 64 ? -7.797 12.140 -13.137 1.00 0.00 64 ARG A CA 8
ATOM 12031 C C . ARG A 1 64 ? -7.819 13.662 -12.952 1.00 0.00 64 ARG A C 8
ATOM 12032 O O . ARG A 1 64 ? -8.812 14.230 -12.541 1.00 0.00 64 ARG A O 8
ATOM 12053 N N . PHE A 1 65 ? -6.734 14.324 -13.250 1.00 0.00 65 PHE A N 8
ATOM 12054 C CA . PHE A 1 65 ? -6.695 15.809 -13.086 1.00 0.00 65 PHE A CA 8
ATOM 12055 C C . PHE A 1 65 ? -7.667 16.477 -14.062 1.00 0.00 65 PHE A C 8
ATOM 12056 O O . PHE A 1 65 ? -8.294 17.468 -13.745 1.00 0.00 65 PHE A O 8
ATOM 12073 N N . LYS A 1 66 ? -7.790 15.939 -15.248 1.00 0.00 66 LYS A N 8
ATOM 12074 C CA . LYS A 1 66 ? -8.716 16.526 -16.268 1.00 0.00 66 LYS A CA 8
ATOM 12075 C C . LYS A 1 66 ? -8.187 17.881 -16.747 1.00 0.00 66 LYS A C 8
ATOM 12076 O O . LYS A 1 66 ? -8.858 18.891 -16.651 1.00 0.00 66 LYS A O 8
ATOM 12095 N N . SER A 1 67 ? -6.991 17.906 -17.270 1.00 0.00 67 SER A N 8
ATOM 12096 C CA . SER A 1 67 ? -6.411 19.186 -17.766 1.00 0.00 67 SER A CA 8
ATOM 12097 C C . SER A 1 67 ? -5.693 18.950 -19.098 1.00 0.00 67 SER A C 8
ATOM 12098 O O . SER A 1 67 ? -6.013 18.031 -19.828 1.00 0.00 67 SER A O 8
ATOM 12106 N N . GLN A 1 68 ? -4.726 19.765 -19.420 1.00 0.00 68 GLN A N 8
ATOM 12107 C CA . GLN A 1 68 ? -3.989 19.577 -20.705 1.00 0.00 68 GLN A CA 8
ATOM 12108 C C . GLN A 1 68 ? -2.667 18.850 -20.455 1.00 0.00 68 GLN A C 8
ATOM 12109 O O . GLN A 1 68 ? -2.160 18.824 -19.351 1.00 0.00 68 GLN A O 8
ATOM 12123 N N . THR A 1 69 ? -2.100 18.275 -21.478 1.00 0.00 69 THR A N 8
ATOM 12124 C CA . THR A 1 69 ? -0.801 17.564 -21.311 1.00 0.00 69 THR A CA 8
ATOM 12125 C C . THR A 1 69 ? 0.284 18.319 -22.075 1.00 0.00 69 THR A C 8
ATOM 12126 O O . THR A 1 69 ? 1.177 18.897 -21.488 1.00 0.00 69 THR A O 8
ATOM 12137 N N . ASP A 1 70 ? 0.200 18.324 -23.383 1.00 0.00 70 ASP A N 8
ATOM 12138 C CA . ASP A 1 70 ? 1.209 19.045 -24.221 1.00 0.00 70 ASP A CA 8
ATOM 12139 C C . ASP A 1 70 ? 2.629 18.855 -23.660 1.00 0.00 70 ASP A C 8
ATOM 12140 O O . ASP A 1 70 ? 3.298 17.888 -23.969 1.00 0.00 70 ASP A O 8
ATOM 12149 N N . GLN A 1 71 ? 3.091 19.763 -22.838 1.00 0.00 71 GLN A N 8
ATOM 12150 C CA . GLN A 1 71 ? 4.462 19.617 -22.267 1.00 0.00 71 GLN A CA 8
ATOM 12151 C C . GLN A 1 71 ? 4.444 18.613 -21.110 1.00 0.00 71 GLN A C 8
ATOM 12152 O O . GLN A 1 71 ? 5.246 17.701 -21.062 1.00 0.00 71 GLN A O 8
ATOM 12166 N N . LEU A 1 72 ? 3.525 18.772 -20.188 1.00 0.00 72 LEU A N 8
ATOM 12167 C CA . LEU A 1 72 ? 3.424 17.832 -19.022 1.00 0.00 72 LEU A CA 8
ATOM 12168 C C . LEU A 1 72 ? 4.811 17.370 -18.551 1.00 0.00 72 LEU A C 8
ATOM 12169 O O . LEU A 1 72 ? 5.328 16.371 -19.011 1.00 0.00 72 LEU A O 8
ATOM 12185 N N . VAL A 1 73 ? 5.415 18.086 -17.639 1.00 0.00 73 VAL A N 8
ATOM 12186 C CA . VAL A 1 73 ? 6.765 17.677 -17.150 1.00 0.00 73 VAL A CA 8
ATOM 12187 C C . VAL A 1 73 ? 6.848 17.797 -15.626 1.00 0.00 73 VAL A C 8
ATOM 12188 O O . VAL A 1 73 ? 6.236 18.661 -15.027 1.00 0.00 73 VAL A O 8
ATOM 12201 N N . LEU A 1 74 ? 7.603 16.938 -14.996 1.00 0.00 74 LEU A N 8
ATOM 12202 C CA . LEU A 1 74 ? 7.728 17.006 -13.514 1.00 0.00 74 LEU A CA 8
ATOM 12203 C C . LEU A 1 74 ? 9.179 17.301 -13.128 1.00 0.00 74 LEU A C 8
ATOM 12204 O O . LEU A 1 74 ? 10.105 16.826 -13.755 1.00 0.00 74 LEU A O 8
ATOM 12220 N N . ILE A 1 75 ? 9.384 18.091 -12.110 1.00 0.00 75 ILE A N 8
ATOM 12221 C CA . ILE A 1 75 ? 10.776 18.426 -11.694 1.00 0.00 75 ILE A CA 8
ATOM 12222 C C . ILE A 1 75 ? 11.269 17.459 -10.617 1.00 0.00 75 ILE A C 8
ATOM 12223 O O . ILE A 1 75 ? 10.949 17.594 -9.451 1.00 0.00 75 ILE A O 8
ATOM 12239 N N . PHE A 1 76 ? 12.058 16.490 -11.001 1.00 0.00 76 PHE A N 8
ATOM 12240 C CA . PHE A 1 76 ? 12.591 15.521 -10.000 1.00 0.00 76 PHE A CA 8
ATOM 12241 C C . PHE A 1 76 ? 13.691 16.192 -9.174 1.00 0.00 76 PHE A C 8
ATOM 12242 O O . PHE A 1 76 ? 14.866 15.983 -9.404 1.00 0.00 76 PHE A O 8
ATOM 12259 N N . ALA A 1 77 ? 13.319 17.005 -8.219 1.00 0.00 77 ALA A N 8
ATOM 12260 C CA . ALA A 1 77 ? 14.343 17.700 -7.383 1.00 0.00 77 ALA A CA 8
ATOM 12261 C C . ALA A 1 77 ? 15.306 18.492 -8.276 1.00 0.00 77 ALA A C 8
ATOM 12262 O O . ALA A 1 77 ? 16.425 18.778 -7.897 1.00 0.00 77 ALA A O 8
ATOM 12269 N N . GLY A 1 78 ? 14.877 18.849 -9.460 1.00 0.00 78 GLY A N 8
ATOM 12270 C CA . GLY A 1 78 ? 15.764 19.621 -10.376 1.00 0.00 78 GLY A CA 8
ATOM 12271 C C . GLY A 1 78 ? 15.759 18.980 -11.767 1.00 0.00 78 GLY A C 8
ATOM 12272 O O . GLY A 1 78 ? 15.724 19.660 -12.773 1.00 0.00 78 GLY A O 8
ATOM 12276 N N . LYS A 1 79 ? 15.799 17.675 -11.832 1.00 0.00 79 LYS A N 8
ATOM 12277 C CA . LYS A 1 79 ? 15.801 16.991 -13.159 1.00 0.00 79 LYS A CA 8
ATOM 12278 C C . LYS A 1 79 ? 14.424 17.106 -13.821 1.00 0.00 79 LYS A C 8
ATOM 12279 O O . LYS A 1 79 ? 13.598 17.902 -13.421 1.00 0.00 79 LYS A O 8
ATOM 12298 N N . ILE A 1 80 ? 14.173 16.314 -14.830 1.00 0.00 80 ILE A N 8
ATOM 12299 C CA . ILE A 1 80 ? 12.847 16.375 -15.518 1.00 0.00 80 ILE A CA 8
ATOM 12300 C C . ILE A 1 80 ? 12.164 15.010 -15.486 1.00 0.00 80 ILE A C 8
ATOM 12301 O O . ILE A 1 80 ? 12.303 14.223 -16.401 1.00 0.00 80 ILE A O 8
ATOM 12317 N N . LEU A 1 81 ? 11.406 14.728 -14.460 1.00 0.00 81 LEU A N 8
ATOM 12318 C CA . LEU A 1 81 ? 10.699 13.420 -14.416 1.00 0.00 81 LEU A CA 8
ATOM 12319 C C . LEU A 1 81 ? 9.682 13.392 -15.554 1.00 0.00 81 LEU A C 8
ATOM 12320 O O . LEU A 1 81 ? 8.535 13.763 -15.388 1.00 0.00 81 LEU A O 8
ATOM 12336 N N . LYS A 1 82 ? 10.108 12.990 -16.720 1.00 0.00 82 LYS A N 8
ATOM 12337 C CA . LYS A 1 82 ? 9.182 12.969 -17.882 1.00 0.00 82 LYS A CA 8
ATOM 12338 C C . LYS A 1 82 ? 9.531 11.815 -18.826 1.00 0.00 82 LYS A C 8
ATOM 12339 O O . LYS A 1 82 ? 10.029 10.789 -18.411 1.00 0.00 82 LYS A O 8
ATOM 12358 N N . ASP A 1 83 ? 9.269 11.977 -20.093 1.00 0.00 83 ASP A N 8
ATOM 12359 C CA . ASP A 1 83 ? 9.574 10.890 -21.068 1.00 0.00 83 ASP A CA 8
ATOM 12360 C C . ASP A 1 83 ? 11.083 10.775 -21.288 1.00 0.00 83 ASP A C 8
ATOM 12361 O O . ASP A 1 83 ? 11.582 9.749 -21.708 1.00 0.00 83 ASP A O 8
ATOM 12370 N N . GLN A 1 84 ? 11.815 11.819 -21.001 1.00 0.00 84 GLN A N 8
ATOM 12371 C CA . GLN A 1 84 ? 13.294 11.767 -21.185 1.00 0.00 84 GLN A CA 8
ATOM 12372 C C . GLN A 1 84 ? 13.878 10.586 -20.404 1.00 0.00 84 GLN A C 8
ATOM 12373 O O . GLN A 1 84 ? 14.849 9.979 -20.813 1.00 0.00 84 GLN A O 8
ATOM 12387 N N . ASP A 1 85 ? 13.291 10.258 -19.283 1.00 0.00 85 ASP A N 8
ATOM 12388 C CA . ASP A 1 85 ? 13.811 9.117 -18.475 1.00 0.00 85 ASP A CA 8
ATOM 12389 C C . ASP A 1 85 ? 12.650 8.369 -17.817 1.00 0.00 85 ASP A C 8
ATOM 12390 O O . ASP A 1 85 ? 11.582 8.914 -17.623 1.00 0.00 85 ASP A O 8
ATOM 12399 N N . THR A 1 86 ? 12.851 7.126 -17.469 1.00 0.00 86 THR A N 8
ATOM 12400 C CA . THR A 1 86 ? 11.756 6.349 -16.820 1.00 0.00 86 THR A CA 8
ATOM 12401 C C . THR A 1 86 ? 11.754 6.615 -15.314 1.00 0.00 86 THR A C 8
ATOM 12402 O O . THR A 1 86 ? 12.726 7.089 -14.759 1.00 0.00 86 THR A O 8
ATOM 12413 N N . LEU A 1 87 ? 10.669 6.322 -14.650 1.00 0.00 87 LEU A N 8
ATOM 12414 C CA . LEU A 1 87 ? 10.610 6.568 -13.179 1.00 0.00 87 LEU A CA 8
ATOM 12415 C C . LEU A 1 87 ? 11.593 5.660 -12.445 1.00 0.00 87 LEU A C 8
ATOM 12416 O O . LEU A 1 87 ? 12.329 6.098 -11.583 1.00 0.00 87 LEU A O 8
ATOM 12432 N N . ILE A 1 88 ? 11.622 4.400 -12.782 1.00 0.00 88 ILE A N 8
ATOM 12433 C CA . ILE A 1 88 ? 12.571 3.473 -12.100 1.00 0.00 88 ILE A CA 8
ATOM 12434 C C . ILE A 1 88 ? 14.016 3.906 -12.360 1.00 0.00 88 ILE A C 8
ATOM 12435 O O . ILE A 1 88 ? 14.928 3.501 -11.666 1.00 0.00 88 ILE A O 8
ATOM 12451 N N . GLN A 1 89 ? 14.232 4.717 -13.361 1.00 0.00 89 GLN A N 8
ATOM 12452 C CA . GLN A 1 89 ? 15.618 5.164 -13.671 1.00 0.00 89 GLN A CA 8
ATOM 12453 C C . GLN A 1 89 ? 15.899 6.546 -13.078 1.00 0.00 89 GLN A C 8
ATOM 12454 O O . GLN A 1 89 ? 17.034 6.981 -13.031 1.00 0.00 89 GLN A O 8
ATOM 12468 N N . HIS A 1 90 ? 14.889 7.250 -12.626 1.00 0.00 90 HIS A N 8
ATOM 12469 C CA . HIS A 1 90 ? 15.147 8.609 -12.046 1.00 0.00 90 HIS A CA 8
ATOM 12470 C C . HIS A 1 90 ? 13.853 9.293 -11.593 1.00 0.00 90 HIS A C 8
ATOM 12471 O O . HIS A 1 90 ? 13.866 10.095 -10.680 1.00 0.00 90 HIS A O 8
ATOM 12485 N N . GLY A 1 91 ? 12.740 9.005 -12.216 1.00 0.00 91 GLY A N 8
ATOM 12486 C CA . GLY A 1 91 ? 11.472 9.677 -11.791 1.00 0.00 91 GLY A CA 8
ATOM 12487 C C . GLY A 1 91 ? 11.223 9.365 -10.317 1.00 0.00 91 GLY A C 8
ATOM 12488 O O . GLY A 1 91 ? 10.998 10.249 -9.513 1.00 0.00 91 GLY A O 8
ATOM 12492 N N . ILE A 1 92 ? 11.287 8.115 -9.953 1.00 0.00 92 ILE A N 8
ATOM 12493 C CA . ILE A 1 92 ? 11.086 7.738 -8.529 1.00 0.00 92 ILE A CA 8
ATOM 12494 C C . ILE A 1 92 ? 11.887 6.471 -8.233 1.00 0.00 92 ILE A C 8
ATOM 12495 O O . ILE A 1 92 ? 12.275 5.753 -9.134 1.00 0.00 92 ILE A O 8
ATOM 12511 N N . HIS A 1 93 ? 12.134 6.184 -6.990 1.00 0.00 93 HIS A N 8
ATOM 12512 C CA . HIS A 1 93 ? 12.905 4.954 -6.657 1.00 0.00 93 HIS A CA 8
ATOM 12513 C C . HIS A 1 93 ? 12.000 3.946 -5.944 1.00 0.00 93 HIS A C 8
ATOM 12514 O O . HIS A 1 93 ? 12.238 2.754 -5.974 1.00 0.00 93 HIS A O 8
ATOM 12528 N N . ASP A 1 94 ? 10.955 4.417 -5.310 1.00 0.00 94 ASP A N 8
ATOM 12529 C CA . ASP A 1 94 ? 10.018 3.496 -4.597 1.00 0.00 94 ASP A CA 8
ATOM 12530 C C . ASP A 1 94 ? 8.891 4.298 -3.940 1.00 0.00 94 ASP A C 8
ATOM 12531 O O . ASP A 1 94 ? 8.446 3.986 -2.853 1.00 0.00 94 ASP A O 8
ATOM 12540 N N . GLY A 1 95 ? 8.430 5.333 -4.592 1.00 0.00 95 GLY A N 8
ATOM 12541 C CA . GLY A 1 95 ? 7.333 6.157 -4.007 1.00 0.00 95 GLY A CA 8
ATOM 12542 C C . GLY A 1 95 ? 7.912 7.454 -3.436 1.00 0.00 95 GLY A C 8
ATOM 12543 O O . GLY A 1 95 ? 7.922 7.665 -2.239 1.00 0.00 95 GLY A O 8
ATOM 12547 N N . LEU A 1 96 ? 8.392 8.324 -4.284 1.00 0.00 96 LEU A N 8
ATOM 12548 C CA . LEU A 1 96 ? 8.968 9.610 -3.790 1.00 0.00 96 LEU A CA 8
ATOM 12549 C C . LEU A 1 96 ? 8.053 10.776 -4.173 1.00 0.00 96 LEU A C 8
ATOM 12550 O O . LEU A 1 96 ? 6.976 10.582 -4.702 1.00 0.00 96 LEU A O 8
ATOM 12566 N N . THR A 1 97 ? 8.471 11.986 -3.909 1.00 0.00 97 THR A N 8
ATOM 12567 C CA . THR A 1 97 ? 7.622 13.164 -4.258 1.00 0.00 97 THR A CA 8
ATOM 12568 C C . THR A 1 97 ? 8.268 13.968 -5.390 1.00 0.00 97 THR A C 8
ATOM 12569 O O . THR A 1 97 ? 9.442 14.278 -5.355 1.00 0.00 97 THR A O 8
ATOM 12580 N N . VAL A 1 98 ? 7.507 14.299 -6.400 1.00 0.00 98 VAL A N 8
ATOM 12581 C CA . VAL A 1 98 ? 8.072 15.074 -7.544 1.00 0.00 98 VAL A CA 8
ATOM 12582 C C . VAL A 1 98 ? 7.215 16.312 -7.828 1.00 0.00 98 VAL A C 8
ATOM 12583 O O . VAL A 1 98 ? 6.034 16.337 -7.544 1.00 0.00 98 VAL A O 8
ATOM 12596 N N . HIS A 1 99 ? 7.802 17.335 -8.389 1.00 0.00 99 HIS A N 8
ATOM 12597 C CA . HIS A 1 99 ? 7.022 18.570 -8.697 1.00 0.00 99 HIS A CA 8
ATOM 12598 C C . HIS A 1 99 ? 6.439 18.480 -10.110 1.00 0.00 99 HIS A C 8
ATOM 12599 O O . HIS A 1 99 ? 7.053 17.939 -11.004 1.00 0.00 99 HIS A O 8
ATOM 12613 N N . LEU A 1 100 ? 5.259 19.003 -10.320 1.00 0.00 100 LEU A N 8
ATOM 12614 C CA . LEU A 1 100 ? 4.648 18.945 -11.682 1.00 0.00 100 LEU A CA 8
ATOM 12615 C C . LEU A 1 100 ? 4.373 20.362 -12.196 1.00 0.00 100 LEU A C 8
ATOM 12616 O O . LEU A 1 100 ? 3.896 21.211 -11.469 1.00 0.00 100 LEU A O 8
ATOM 12632 N N . VAL A 1 101 ? 4.673 20.624 -13.441 1.00 0.00 101 VAL A N 8
ATOM 12633 C CA . VAL A 1 101 ? 4.430 21.988 -13.993 1.00 0.00 101 VAL A CA 8
ATOM 12634 C C . VAL A 1 101 ? 4.527 21.965 -15.523 1.00 0.00 101 VAL A C 8
ATOM 12635 O O . VAL A 1 101 ? 4.935 20.984 -16.111 1.00 0.00 101 VAL A O 8
ATOM 12648 N N . ILE A 1 102 ? 4.153 23.037 -16.168 1.00 0.00 102 ILE A N 8
ATOM 12649 C CA . ILE A 1 102 ? 4.225 23.076 -17.657 1.00 0.00 102 ILE A CA 8
ATOM 12650 C C . ILE A 1 102 ? 5.399 23.953 -18.106 1.00 0.00 102 ILE A C 8
ATOM 12651 O O . ILE A 1 102 ? 5.625 25.024 -17.576 1.00 0.00 102 ILE A O 8
ATOM 12667 N N . LYS A 1 103 ? 6.150 23.505 -19.077 1.00 0.00 103 LYS A N 8
ATOM 12668 C CA . LYS A 1 103 ? 7.309 24.312 -19.559 1.00 0.00 103 LYS A CA 8
ATOM 12669 C C . LYS A 1 103 ? 6.906 25.144 -20.779 1.00 0.00 103 LYS A C 8
ATOM 12670 O O . LYS A 1 103 ? 6.532 26.290 -20.593 1.00 0.00 103 LYS A O 8
ATOM 12689 N N . MET A 1 1 ? -11.128 -22.586 -39.269 1.00 0.00 1 MET A N 9
ATOM 12690 C CA . MET A 1 1 ? -11.873 -21.405 -38.745 1.00 0.00 1 MET A CA 9
ATOM 12691 C C . MET A 1 1 ? -12.461 -21.721 -37.366 1.00 0.00 1 MET A C 9
ATOM 12692 O O . MET A 1 1 ? -12.607 -22.868 -36.992 1.00 0.00 1 MET A O 9
ATOM 12708 N N . ALA A 1 2 ? -12.799 -20.710 -36.610 1.00 0.00 2 ALA A N 9
ATOM 12709 C CA . ALA A 1 2 ? -13.377 -20.947 -35.256 1.00 0.00 2 ALA A CA 9
ATOM 12710 C C . ALA A 1 2 ? -14.367 -19.835 -34.900 1.00 0.00 2 ALA A C 9
ATOM 12711 O O . ALA A 1 2 ? -14.682 -18.988 -35.712 1.00 0.00 2 ALA A O 9
ATOM 12718 N N . GLU A 1 3 ? -14.861 -19.833 -33.688 1.00 0.00 3 GLU A N 9
ATOM 12719 C CA . GLU A 1 3 ? -15.834 -18.777 -33.269 1.00 0.00 3 GLU A CA 9
ATOM 12720 C C . GLU A 1 3 ? -16.998 -18.698 -34.263 1.00 0.00 3 GLU A C 9
ATOM 12721 O O . GLU A 1 3 ? -17.300 -17.648 -34.797 1.00 0.00 3 GLU A O 9
ATOM 12733 N N . ASN A 1 4 ? -17.653 -19.801 -34.512 1.00 0.00 4 ASN A N 9
ATOM 12734 C CA . ASN A 1 4 ? -18.797 -19.792 -35.471 1.00 0.00 4 ASN A CA 9
ATOM 12735 C C . ASN A 1 4 ? -20.082 -20.231 -34.763 1.00 0.00 4 ASN A C 9
ATOM 12736 O O . ASN A 1 4 ? -20.760 -21.142 -35.197 1.00 0.00 4 ASN A O 9
ATOM 12747 N N . GLY A 1 5 ? -20.420 -19.589 -33.677 1.00 0.00 5 GLY A N 9
ATOM 12748 C CA . GLY A 1 5 ? -21.659 -19.967 -32.938 1.00 0.00 5 GLY A CA 9
ATOM 12749 C C . GLY A 1 5 ? -22.157 -18.770 -32.126 1.00 0.00 5 GLY A C 9
ATOM 12750 O O . GLY A 1 5 ? -21.682 -18.506 -31.039 1.00 0.00 5 GLY A O 9
ATOM 12754 N N . GLU A 1 6 ? -23.111 -18.042 -32.648 1.00 0.00 6 GLU A N 9
ATOM 12755 C CA . GLU A 1 6 ? -23.646 -16.856 -31.910 1.00 0.00 6 GLU A CA 9
ATOM 12756 C C . GLU A 1 6 ? -22.502 -15.926 -31.493 1.00 0.00 6 GLU A C 9
ATOM 12757 O O . GLU A 1 6 ? -22.056 -15.941 -30.363 1.00 0.00 6 GLU A O 9
ATOM 12769 N N . SER A 1 7 ? -22.024 -15.116 -32.401 1.00 0.00 7 SER A N 9
ATOM 12770 C CA . SER A 1 7 ? -20.909 -14.186 -32.061 1.00 0.00 7 SER A CA 9
ATOM 12771 C C . SER A 1 7 ? -21.468 -12.859 -31.541 1.00 0.00 7 SER A C 9
ATOM 12772 O O . SER A 1 7 ? -22.640 -12.743 -31.241 1.00 0.00 7 SER A O 9
ATOM 12780 N N . SER A 1 8 ? -20.636 -11.857 -31.433 1.00 0.00 8 SER A N 9
ATOM 12781 C CA . SER A 1 8 ? -21.116 -10.536 -30.932 1.00 0.00 8 SER A CA 9
ATOM 12782 C C . SER A 1 8 ? -21.109 -9.506 -32.066 1.00 0.00 8 SER A C 9
ATOM 12783 O O . SER A 1 8 ? -21.897 -8.580 -32.081 1.00 0.00 8 SER A O 9
ATOM 12791 N N . GLY A 1 9 ? -20.224 -9.662 -33.014 1.00 0.00 9 GLY A N 9
ATOM 12792 C CA . GLY A 1 9 ? -20.163 -8.695 -34.148 1.00 0.00 9 GLY A CA 9
ATOM 12793 C C . GLY A 1 9 ? -19.333 -7.476 -33.735 1.00 0.00 9 GLY A C 9
ATOM 12794 O O . GLY A 1 9 ? -19.876 -6.425 -33.459 1.00 0.00 9 GLY A O 9
ATOM 12798 N N . PRO A 1 10 ? -18.036 -7.654 -33.707 1.00 0.00 10 PRO A N 9
ATOM 12799 C CA . PRO A 1 10 ? -17.127 -6.547 -33.324 1.00 0.00 10 PRO A CA 9
ATOM 12800 C C . PRO A 1 10 ? -17.050 -5.506 -34.449 1.00 0.00 10 PRO A C 9
ATOM 12801 O O . PRO A 1 10 ? -17.164 -5.844 -35.610 1.00 0.00 10 PRO A O 9
ATOM 12812 N N . PRO A 1 11 ? -16.856 -4.268 -34.067 1.00 0.00 11 PRO A N 9
ATOM 12813 C CA . PRO A 1 11 ? -16.764 -3.174 -35.065 1.00 0.00 11 PRO A CA 9
ATOM 12814 C C . PRO A 1 11 ? -15.427 -3.244 -35.809 1.00 0.00 11 PRO A C 9
ATOM 12815 O O . PRO A 1 11 ? -15.335 -2.903 -36.973 1.00 0.00 11 PRO A O 9
ATOM 12826 N N . ARG A 1 12 ? -14.391 -3.686 -35.146 1.00 0.00 12 ARG A N 9
ATOM 12827 C CA . ARG A 1 12 ? -13.059 -3.779 -35.813 1.00 0.00 12 ARG A CA 9
ATOM 12828 C C . ARG A 1 12 ? -12.206 -4.867 -35.145 1.00 0.00 12 ARG A C 9
ATOM 12829 O O . ARG A 1 12 ? -12.255 -5.037 -33.943 1.00 0.00 12 ARG A O 9
ATOM 12850 N N . PRO A 1 13 ? -11.447 -5.573 -35.948 1.00 0.00 13 PRO A N 9
ATOM 12851 C CA . PRO A 1 13 ? -10.582 -6.653 -35.413 1.00 0.00 13 PRO A CA 9
ATOM 12852 C C . PRO A 1 13 ? -9.362 -6.056 -34.706 1.00 0.00 13 PRO A C 9
ATOM 12853 O O . PRO A 1 13 ? -9.066 -6.387 -33.574 1.00 0.00 13 PRO A O 9
ATOM 12864 N N . SER A 1 14 ? -8.653 -5.179 -35.364 1.00 0.00 14 SER A N 9
ATOM 12865 C CA . SER A 1 14 ? -7.453 -4.558 -34.734 1.00 0.00 14 SER A CA 9
ATOM 12866 C C . SER A 1 14 ? -7.096 -3.252 -35.448 1.00 0.00 14 SER A C 9
ATOM 12867 O O . SER A 1 14 ? -6.832 -2.244 -34.823 1.00 0.00 14 SER A O 9
ATOM 12875 N N . ARG A 1 15 ? -7.090 -3.264 -36.755 1.00 0.00 15 ARG A N 9
ATOM 12876 C CA . ARG A 1 15 ? -6.752 -2.024 -37.513 1.00 0.00 15 ARG A CA 9
ATOM 12877 C C . ARG A 1 15 ? -7.116 -2.194 -38.991 1.00 0.00 15 ARG A C 9
ATOM 12878 O O . ARG A 1 15 ? -7.451 -3.273 -39.436 1.00 0.00 15 ARG A O 9
ATOM 12899 N N . GLY A 1 16 ? -7.052 -1.134 -39.752 1.00 0.00 16 GLY A N 9
ATOM 12900 C CA . GLY A 1 16 ? -7.393 -1.231 -41.200 1.00 0.00 16 GLY A CA 9
ATOM 12901 C C . GLY A 1 16 ? -6.290 -1.996 -41.937 1.00 0.00 16 GLY A C 9
ATOM 12902 O O . GLY A 1 16 ? -6.389 -3.191 -42.128 1.00 0.00 16 GLY A O 9
ATOM 12906 N N . PRO A 1 17 ? -5.269 -1.278 -42.331 1.00 0.00 17 PRO A N 9
ATOM 12907 C CA . PRO A 1 17 ? -4.137 -1.904 -43.057 1.00 0.00 17 PRO A CA 9
ATOM 12908 C C . PRO A 1 17 ? -3.286 -2.745 -42.099 1.00 0.00 17 PRO A C 9
ATOM 12909 O O . PRO A 1 17 ? -3.230 -2.486 -40.913 1.00 0.00 17 PRO A O 9
ATOM 12920 N N . ALA A 1 18 ? -2.624 -3.750 -42.608 1.00 0.00 18 ALA A N 9
ATOM 12921 C CA . ALA A 1 18 ? -1.775 -4.609 -41.732 1.00 0.00 18 ALA A CA 9
ATOM 12922 C C . ALA A 1 18 ? -0.336 -4.632 -42.253 1.00 0.00 18 ALA A C 9
ATOM 12923 O O . ALA A 1 18 ? -0.070 -5.090 -43.347 1.00 0.00 18 ALA A O 9
ATOM 12930 N N . ALA A 1 19 ? 0.594 -4.143 -41.478 1.00 0.00 19 ALA A N 9
ATOM 12931 C CA . ALA A 1 19 ? 2.017 -4.134 -41.928 1.00 0.00 19 ALA A CA 9
ATOM 12932 C C . ALA A 1 19 ? 2.905 -4.834 -40.896 1.00 0.00 19 ALA A C 9
ATOM 12933 O O . ALA A 1 19 ? 3.607 -5.777 -41.206 1.00 0.00 19 ALA A O 9
ATOM 12940 N N . ALA A 1 20 ? 2.878 -4.381 -39.672 1.00 0.00 20 ALA A N 9
ATOM 12941 C CA . ALA A 1 20 ? 3.722 -5.018 -38.619 1.00 0.00 20 ALA A CA 9
ATOM 12942 C C . ALA A 1 20 ? 2.846 -5.818 -37.650 1.00 0.00 20 ALA A C 9
ATOM 12943 O O . ALA A 1 20 ? 3.083 -6.984 -37.403 1.00 0.00 20 ALA A O 9
ATOM 12950 N N . GLN A 1 21 ? 1.834 -5.198 -37.097 1.00 0.00 21 GLN A N 9
ATOM 12951 C CA . GLN A 1 21 ? 0.937 -5.915 -36.140 1.00 0.00 21 GLN A CA 9
ATOM 12952 C C . GLN A 1 21 ? 1.760 -6.586 -35.036 1.00 0.00 21 GLN A C 9
ATOM 12953 O O . GLN A 1 21 ? 2.162 -7.728 -35.156 1.00 0.00 21 GLN A O 9
ATOM 12967 N N . GLY A 1 22 ? 2.014 -5.886 -33.962 1.00 0.00 22 GLY A N 9
ATOM 12968 C CA . GLY A 1 22 ? 2.810 -6.481 -32.851 1.00 0.00 22 GLY A CA 9
ATOM 12969 C C . GLY A 1 22 ? 2.788 -5.541 -31.645 1.00 0.00 22 GLY A C 9
ATOM 12970 O O . GLY A 1 22 ? 3.533 -4.582 -31.581 1.00 0.00 22 GLY A O 9
ATOM 12974 N N . SER A 1 23 ? 1.940 -5.808 -30.689 1.00 0.00 23 SER A N 9
ATOM 12975 C CA . SER A 1 23 ? 1.868 -4.931 -29.484 1.00 0.00 23 SER A CA 9
ATOM 12976 C C . SER A 1 23 ? 2.022 -5.768 -28.211 1.00 0.00 23 SER A C 9
ATOM 12977 O O . SER A 1 23 ? 1.142 -6.521 -27.842 1.00 0.00 23 SER A O 9
ATOM 12985 N N . ALA A 1 24 ? 3.134 -5.639 -27.537 1.00 0.00 24 ALA A N 9
ATOM 12986 C CA . ALA A 1 24 ? 3.348 -6.426 -26.287 1.00 0.00 24 ALA A CA 9
ATOM 12987 C C . ALA A 1 24 ? 2.555 -5.808 -25.133 1.00 0.00 24 ALA A C 9
ATOM 12988 O O . ALA A 1 24 ? 2.849 -4.720 -24.678 1.00 0.00 24 ALA A O 9
ATOM 12995 N N . ALA A 1 25 ? 1.551 -6.496 -24.656 1.00 0.00 25 ALA A N 9
ATOM 12996 C CA . ALA A 1 25 ? 0.737 -5.951 -23.531 1.00 0.00 25 ALA A CA 9
ATOM 12997 C C . ALA A 1 25 ? 0.543 -7.019 -22.451 1.00 0.00 25 ALA A C 9
ATOM 12998 O O . ALA A 1 25 ? -0.511 -7.129 -21.857 1.00 0.00 25 ALA A O 9
ATOM 13005 N N . ALA A 1 26 ? 1.555 -7.805 -22.193 1.00 0.00 26 ALA A N 9
ATOM 13006 C CA . ALA A 1 26 ? 1.431 -8.867 -21.151 1.00 0.00 26 ALA A CA 9
ATOM 13007 C C . ALA A 1 26 ? 2.217 -8.469 -19.895 1.00 0.00 26 ALA A C 9
ATOM 13008 O O . ALA A 1 26 ? 3.194 -7.752 -19.981 1.00 0.00 26 ALA A O 9
ATOM 13015 N N . PRO A 1 27 ? 1.763 -8.949 -18.764 1.00 0.00 27 PRO A N 9
ATOM 13016 C CA . PRO A 1 27 ? 2.441 -8.634 -17.482 1.00 0.00 27 PRO A CA 9
ATOM 13017 C C . PRO A 1 27 ? 3.759 -9.404 -17.371 1.00 0.00 27 PRO A C 9
ATOM 13018 O O . PRO A 1 27 ? 3.776 -10.590 -17.106 1.00 0.00 27 PRO A O 9
ATOM 13029 N N . ALA A 1 28 ? 4.865 -8.736 -17.570 1.00 0.00 28 ALA A N 9
ATOM 13030 C CA . ALA A 1 28 ? 6.184 -9.427 -17.475 1.00 0.00 28 ALA A CA 9
ATOM 13031 C C . ALA A 1 28 ? 6.843 -9.123 -16.126 1.00 0.00 28 ALA A C 9
ATOM 13032 O O . ALA A 1 28 ? 7.497 -9.964 -15.542 1.00 0.00 28 ALA A O 9
ATOM 13039 N N . GLU A 1 29 ? 6.673 -7.927 -15.632 1.00 0.00 29 GLU A N 9
ATOM 13040 C CA . GLU A 1 29 ? 7.288 -7.564 -14.320 1.00 0.00 29 GLU A CA 9
ATOM 13041 C C . GLU A 1 29 ? 6.362 -6.616 -13.547 1.00 0.00 29 GLU A C 9
ATOM 13042 O O . GLU A 1 29 ? 6.373 -5.423 -13.773 1.00 0.00 29 GLU A O 9
ATOM 13054 N N . PRO A 1 30 ? 5.586 -7.180 -12.653 1.00 0.00 30 PRO A N 9
ATOM 13055 C CA . PRO A 1 30 ? 4.646 -6.370 -11.843 1.00 0.00 30 PRO A CA 9
ATOM 13056 C C . PRO A 1 30 ? 5.356 -5.706 -10.664 1.00 0.00 30 PRO A C 9
ATOM 13057 O O . PRO A 1 30 ? 4.748 -5.441 -9.646 1.00 0.00 30 PRO A O 9
ATOM 13068 N N . LYS A 1 31 ? 6.616 -5.393 -10.801 1.00 0.00 31 LYS A N 9
ATOM 13069 C CA . LYS A 1 31 ? 7.317 -4.692 -9.694 1.00 0.00 31 LYS A CA 9
ATOM 13070 C C . LYS A 1 31 ? 6.766 -3.271 -9.659 1.00 0.00 31 LYS A C 9
ATOM 13071 O O . LYS A 1 31 ? 7.438 -2.319 -10.006 1.00 0.00 31 LYS A O 9
ATOM 13090 N N . ILE A 1 32 ? 5.522 -3.135 -9.293 1.00 0.00 32 ILE A N 9
ATOM 13091 C CA . ILE A 1 32 ? 4.885 -1.793 -9.289 1.00 0.00 32 ILE A CA 9
ATOM 13092 C C . ILE A 1 32 ? 5.649 -0.831 -8.376 1.00 0.00 32 ILE A C 9
ATOM 13093 O O . ILE A 1 32 ? 6.095 -1.197 -7.304 1.00 0.00 32 ILE A O 9
ATOM 13109 N N . ILE A 1 33 ? 5.787 0.399 -8.785 1.00 0.00 33 ILE A N 9
ATOM 13110 C CA . ILE A 1 33 ? 6.504 1.397 -7.935 1.00 0.00 33 ILE A CA 9
ATOM 13111 C C . ILE A 1 33 ? 5.552 2.544 -7.587 1.00 0.00 33 ILE A C 9
ATOM 13112 O O . ILE A 1 33 ? 4.621 2.829 -8.314 1.00 0.00 33 ILE A O 9
ATOM 13128 N N . LYS A 1 34 ? 5.762 3.191 -6.473 1.00 0.00 34 LYS A N 9
ATOM 13129 C CA . LYS A 1 34 ? 4.848 4.301 -6.075 1.00 0.00 34 LYS A CA 9
ATOM 13130 C C . LYS A 1 34 ? 5.362 5.640 -6.609 1.00 0.00 34 LYS A C 9
ATOM 13131 O O . LYS A 1 34 ? 6.551 5.884 -6.669 1.00 0.00 34 LYS A O 9
ATOM 13150 N N . VAL A 1 35 ? 4.465 6.507 -6.995 1.00 0.00 35 VAL A N 9
ATOM 13151 C CA . VAL A 1 35 ? 4.885 7.835 -7.525 1.00 0.00 35 VAL A CA 9
ATOM 13152 C C . VAL A 1 35 ? 4.060 8.940 -6.865 1.00 0.00 35 VAL A C 9
ATOM 13153 O O . VAL A 1 35 ? 2.866 9.039 -7.070 1.00 0.00 35 VAL A O 9
ATOM 13166 N N . THR A 1 36 ? 4.684 9.773 -6.076 1.00 0.00 36 THR A N 9
ATOM 13167 C CA . THR A 1 36 ? 3.929 10.870 -5.405 1.00 0.00 36 THR A CA 9
ATOM 13168 C C . THR A 1 36 ? 3.956 12.130 -6.273 1.00 0.00 36 THR A C 9
ATOM 13169 O O . THR A 1 36 ? 4.944 12.838 -6.324 1.00 0.00 36 THR A O 9
ATOM 13180 N N . VAL A 1 37 ? 2.881 12.410 -6.959 1.00 0.00 37 VAL A N 9
ATOM 13181 C CA . VAL A 1 37 ? 2.845 13.621 -7.829 1.00 0.00 37 VAL A CA 9
ATOM 13182 C C . VAL A 1 37 ? 2.220 14.796 -7.073 1.00 0.00 37 VAL A C 9
ATOM 13183 O O . VAL A 1 37 ? 1.136 14.692 -6.529 1.00 0.00 37 VAL A O 9
ATOM 13196 N N . LYS A 1 38 ? 2.895 15.913 -7.038 1.00 0.00 38 LYS A N 9
ATOM 13197 C CA . LYS A 1 38 ? 2.344 17.101 -6.323 1.00 0.00 38 LYS A CA 9
ATOM 13198 C C . LYS A 1 38 ? 1.875 18.146 -7.337 1.00 0.00 38 LYS A C 9
ATOM 13199 O O . LYS A 1 38 ? 2.634 18.604 -8.168 1.00 0.00 38 LYS A O 9
ATOM 13218 N N . THR A 1 39 ? 0.627 18.521 -7.275 1.00 0.00 39 THR A N 9
ATOM 13219 C CA . THR A 1 39 ? 0.099 19.534 -8.234 1.00 0.00 39 THR A CA 9
ATOM 13220 C C . THR A 1 39 ? -0.516 20.710 -7.464 1.00 0.00 39 THR A C 9
ATOM 13221 O O . THR A 1 39 ? -0.736 20.614 -6.274 1.00 0.00 39 THR A O 9
ATOM 13232 N N . PRO A 1 40 ? -0.776 21.785 -8.165 1.00 0.00 40 PRO A N 9
ATOM 13233 C CA . PRO A 1 40 ? -1.373 22.981 -7.517 1.00 0.00 40 PRO A CA 9
ATOM 13234 C C . PRO A 1 40 ? -2.813 22.692 -7.078 1.00 0.00 40 PRO A C 9
ATOM 13235 O O . PRO A 1 40 ? -3.402 23.442 -6.324 1.00 0.00 40 PRO A O 9
ATOM 13246 N N . LYS A 1 41 ? -3.380 21.606 -7.535 1.00 0.00 41 LYS A N 9
ATOM 13247 C CA . LYS A 1 41 ? -4.776 21.265 -7.134 1.00 0.00 41 LYS A CA 9
ATOM 13248 C C . LYS A 1 41 ? -4.754 20.360 -5.899 1.00 0.00 41 LYS A C 9
ATOM 13249 O O . LYS A 1 41 ? -5.512 20.547 -4.967 1.00 0.00 41 LYS A O 9
ATOM 13268 N N . GLU A 1 42 ? -3.889 19.379 -5.888 1.00 0.00 42 GLU A N 9
ATOM 13269 C CA . GLU A 1 42 ? -3.811 18.457 -4.716 1.00 0.00 42 GLU A CA 9
ATOM 13270 C C . GLU A 1 42 ? -2.608 17.517 -4.858 1.00 0.00 42 GLU A C 9
ATOM 13271 O O . GLU A 1 42 ? -1.746 17.720 -5.692 1.00 0.00 42 GLU A O 9
ATOM 13283 N N . LYS A 1 43 ? -2.548 16.491 -4.053 1.00 0.00 43 LYS A N 9
ATOM 13284 C CA . LYS A 1 43 ? -1.405 15.532 -4.139 1.00 0.00 43 LYS A CA 9
ATOM 13285 C C . LYS A 1 43 ? -1.931 14.095 -4.183 1.00 0.00 43 LYS A C 9
ATOM 13286 O O . LYS A 1 43 ? -2.632 13.653 -3.294 1.00 0.00 43 LYS A O 9
ATOM 13305 N N . GLU A 1 44 ? -1.608 13.362 -5.217 1.00 0.00 44 GLU A N 9
ATOM 13306 C CA . GLU A 1 44 ? -2.104 11.957 -5.316 1.00 0.00 44 GLU A CA 9
ATOM 13307 C C . GLU A 1 44 ? -0.982 11.014 -5.759 1.00 0.00 44 GLU A C 9
ATOM 13308 O O . GLU A 1 44 ? -0.237 11.305 -6.676 1.00 0.00 44 GLU A O 9
ATOM 13320 N N . GLU A 1 45 ? -0.867 9.880 -5.121 1.00 0.00 45 GLU A N 9
ATOM 13321 C CA . GLU A 1 45 ? 0.193 8.904 -5.509 1.00 0.00 45 GLU A CA 9
ATOM 13322 C C . GLU A 1 45 ? -0.319 8.015 -6.645 1.00 0.00 45 GLU A C 9
ATOM 13323 O O . GLU A 1 45 ? -1.504 7.762 -6.755 1.00 0.00 45 GLU A O 9
ATOM 13335 N N . PHE A 1 46 ? 0.555 7.542 -7.493 1.00 0.00 46 PHE A N 9
ATOM 13336 C CA . PHE A 1 46 ? 0.101 6.678 -8.620 1.00 0.00 46 PHE A CA 9
ATOM 13337 C C . PHE A 1 46 ? 0.892 5.368 -8.649 1.00 0.00 46 PHE A C 9
ATOM 13338 O O . PHE A 1 46 ? 2.108 5.365 -8.613 1.00 0.00 46 PHE A O 9
ATOM 13355 N N . ALA A 1 47 ? 0.209 4.258 -8.729 1.00 0.00 47 ALA A N 9
ATOM 13356 C CA . ALA A 1 47 ? 0.912 2.945 -8.776 1.00 0.00 47 ALA A CA 9
ATOM 13357 C C . ALA A 1 47 ? 1.128 2.539 -10.235 1.00 0.00 47 ALA A C 9
ATOM 13358 O O . ALA A 1 47 ? 0.195 2.472 -11.011 1.00 0.00 47 ALA A O 9
ATOM 13365 N N . VAL A 1 48 ? 2.348 2.281 -10.619 1.00 0.00 48 VAL A N 9
ATOM 13366 C CA . VAL A 1 48 ? 2.613 1.895 -12.033 1.00 0.00 48 VAL A CA 9
ATOM 13367 C C . VAL A 1 48 ? 3.706 0.823 -12.092 1.00 0.00 48 VAL A C 9
ATOM 13368 O O . VAL A 1 48 ? 4.525 0.729 -11.200 1.00 0.00 48 VAL A O 9
ATOM 13381 N N . PRO A 1 49 ? 3.684 0.043 -13.141 1.00 0.00 49 PRO A N 9
ATOM 13382 C CA . PRO A 1 49 ? 4.692 -1.031 -13.300 1.00 0.00 49 PRO A CA 9
ATOM 13383 C C . PRO A 1 49 ? 6.071 -0.430 -13.573 1.00 0.00 49 PRO A C 9
ATOM 13384 O O . PRO A 1 49 ? 6.266 0.289 -14.532 1.00 0.00 49 PRO A O 9
ATOM 13395 N N . GLU A 1 50 ? 7.020 -0.715 -12.719 1.00 0.00 50 GLU A N 9
ATOM 13396 C CA . GLU A 1 50 ? 8.405 -0.166 -12.889 1.00 0.00 50 GLU A CA 9
ATOM 13397 C C . GLU A 1 50 ? 8.819 -0.118 -14.367 1.00 0.00 50 GLU A C 9
ATOM 13398 O O . GLU A 1 50 ? 9.483 0.801 -14.802 1.00 0.00 50 GLU A O 9
ATOM 13410 N N . ASN A 1 51 ? 8.438 -1.097 -15.140 1.00 0.00 51 ASN A N 9
ATOM 13411 C CA . ASN A 1 51 ? 8.823 -1.092 -16.582 1.00 0.00 51 ASN A CA 9
ATOM 13412 C C . ASN A 1 51 ? 7.805 -0.303 -17.414 1.00 0.00 51 ASN A C 9
ATOM 13413 O O . ASN A 1 51 ? 7.295 -0.786 -18.407 1.00 0.00 51 ASN A O 9
ATOM 13424 N N . SER A 1 52 ? 7.511 0.908 -17.021 1.00 0.00 52 SER A N 9
ATOM 13425 C CA . SER A 1 52 ? 6.532 1.731 -17.793 1.00 0.00 52 SER A CA 9
ATOM 13426 C C . SER A 1 52 ? 7.150 3.083 -18.160 1.00 0.00 52 SER A C 9
ATOM 13427 O O . SER A 1 52 ? 7.637 3.804 -17.310 1.00 0.00 52 SER A O 9
ATOM 13435 N N . SER A 1 53 ? 7.131 3.432 -19.418 1.00 0.00 53 SER A N 9
ATOM 13436 C CA . SER A 1 53 ? 7.714 4.741 -19.839 1.00 0.00 53 SER A CA 9
ATOM 13437 C C . SER A 1 53 ? 6.835 5.890 -19.338 1.00 0.00 53 SER A C 9
ATOM 13438 O O . SER A 1 53 ? 5.640 5.738 -19.171 1.00 0.00 53 SER A O 9
ATOM 13446 N N . VAL A 1 54 ? 7.415 7.034 -19.094 1.00 0.00 54 VAL A N 9
ATOM 13447 C CA . VAL A 1 54 ? 6.609 8.188 -18.602 1.00 0.00 54 VAL A CA 9
ATOM 13448 C C . VAL A 1 54 ? 5.550 8.585 -19.627 1.00 0.00 54 VAL A C 9
ATOM 13449 O O . VAL A 1 54 ? 4.483 9.010 -19.269 1.00 0.00 54 VAL A O 9
ATOM 13462 N N . GLN A 1 55 ? 5.838 8.474 -20.896 1.00 0.00 55 GLN A N 9
ATOM 13463 C CA . GLN A 1 55 ? 4.829 8.877 -21.927 1.00 0.00 55 GLN A CA 9
ATOM 13464 C C . GLN A 1 55 ? 3.454 8.275 -21.601 1.00 0.00 55 GLN A C 9
ATOM 13465 O O . GLN A 1 55 ? 2.439 8.943 -21.683 1.00 0.00 55 GLN A O 9
ATOM 13479 N N . GLN A 1 56 ? 3.413 7.027 -21.219 1.00 0.00 56 GLN A N 9
ATOM 13480 C CA . GLN A 1 56 ? 2.103 6.394 -20.878 1.00 0.00 56 GLN A CA 9
ATOM 13481 C C . GLN A 1 56 ? 1.560 6.977 -19.566 1.00 0.00 56 GLN A C 9
ATOM 13482 O O . GLN A 1 56 ? 0.403 7.334 -19.469 1.00 0.00 56 GLN A O 9
ATOM 13496 N N . PHE A 1 57 ? 2.390 7.078 -18.561 1.00 0.00 57 PHE A N 9
ATOM 13497 C CA . PHE A 1 57 ? 1.929 7.639 -17.254 1.00 0.00 57 PHE A CA 9
ATOM 13498 C C . PHE A 1 57 ? 1.559 9.118 -17.412 1.00 0.00 57 PHE A C 9
ATOM 13499 O O . PHE A 1 57 ? 0.612 9.599 -16.819 1.00 0.00 57 PHE A O 9
ATOM 13516 N N . LYS A 1 58 ? 2.304 9.839 -18.205 1.00 0.00 58 LYS A N 9
ATOM 13517 C CA . LYS A 1 58 ? 2.011 11.285 -18.408 1.00 0.00 58 LYS A CA 9
ATOM 13518 C C . LYS A 1 58 ? 0.586 11.445 -18.938 1.00 0.00 58 LYS A C 9
ATOM 13519 O O . LYS A 1 58 ? -0.138 12.343 -18.553 1.00 0.00 58 LYS A O 9
ATOM 13538 N N . GLU A 1 59 ? 0.179 10.565 -19.815 1.00 0.00 59 GLU A N 9
ATOM 13539 C CA . GLU A 1 59 ? -1.203 10.644 -20.370 1.00 0.00 59 GLU A CA 9
ATOM 13540 C C . GLU A 1 59 ? -2.216 10.180 -19.318 1.00 0.00 59 GLU A C 9
ATOM 13541 O O . GLU A 1 59 ? -3.385 10.506 -19.385 1.00 0.00 59 GLU A O 9
ATOM 13553 N N . ALA A 1 60 ? -1.774 9.427 -18.342 1.00 0.00 60 ALA A N 9
ATOM 13554 C CA . ALA A 1 60 ? -2.711 8.949 -17.285 1.00 0.00 60 ALA A CA 9
ATOM 13555 C C . ALA A 1 60 ? -3.205 10.135 -16.455 1.00 0.00 60 ALA A C 9
ATOM 13556 O O . ALA A 1 60 ? -4.391 10.317 -16.258 1.00 0.00 60 ALA A O 9
ATOM 13563 N N . ILE A 1 61 ? -2.303 10.947 -15.976 1.00 0.00 61 ILE A N 9
ATOM 13564 C CA . ILE A 1 61 ? -2.717 12.129 -15.165 1.00 0.00 61 ILE A CA 9
ATOM 13565 C C . ILE A 1 61 ? -3.556 13.075 -16.032 1.00 0.00 61 ILE A C 9
ATOM 13566 O O . ILE A 1 61 ? -4.499 13.684 -15.571 1.00 0.00 61 ILE A O 9
ATOM 13582 N N . SER A 1 62 ? -3.221 13.197 -17.287 1.00 0.00 62 SER A N 9
ATOM 13583 C CA . SER A 1 62 ? -4.000 14.103 -18.182 1.00 0.00 62 SER A CA 9
ATOM 13584 C C . SER A 1 62 ? -5.492 13.761 -18.127 1.00 0.00 62 SER A C 9
ATOM 13585 O O . SER A 1 62 ? -6.333 14.633 -18.041 1.00 0.00 62 SER A O 9
ATOM 13593 N N . LYS A 1 63 ? -5.829 12.500 -18.187 1.00 0.00 63 LYS A N 9
ATOM 13594 C CA . LYS A 1 63 ? -7.270 12.111 -18.150 1.00 0.00 63 LYS A CA 9
ATOM 13595 C C . LYS A 1 63 ? -7.892 12.401 -16.776 1.00 0.00 63 LYS A C 9
ATOM 13596 O O . LYS A 1 63 ? -8.899 13.075 -16.675 1.00 0.00 63 LYS A O 9
ATOM 13615 N N . ARG A 1 64 ? -7.313 11.888 -15.720 1.00 0.00 64 ARG A N 9
ATOM 13616 C CA . ARG A 1 64 ? -7.892 12.128 -14.360 1.00 0.00 64 ARG A CA 9
ATOM 13617 C C . ARG A 1 64 ? -7.651 13.570 -13.899 1.00 0.00 64 ARG A C 9
ATOM 13618 O O . ARG A 1 64 ? -8.572 14.276 -13.537 1.00 0.00 64 ARG A O 9
ATOM 13639 N N . PHE A 1 65 ? -6.422 14.007 -13.903 1.00 0.00 65 PHE A N 9
ATOM 13640 C CA . PHE A 1 65 ? -6.115 15.401 -13.458 1.00 0.00 65 PHE A CA 9
ATOM 13641 C C . PHE A 1 65 ? -6.677 16.420 -14.454 1.00 0.00 65 PHE A C 9
ATOM 13642 O O . PHE A 1 65 ? -7.125 17.484 -14.076 1.00 0.00 65 PHE A O 9
ATOM 13659 N N . LYS A 1 66 ? -6.638 16.106 -15.726 1.00 0.00 66 LYS A N 9
ATOM 13660 C CA . LYS A 1 66 ? -7.152 17.051 -16.770 1.00 0.00 66 LYS A CA 9
ATOM 13661 C C . LYS A 1 66 ? -6.200 18.241 -16.913 1.00 0.00 66 LYS A C 9
ATOM 13662 O O . LYS A 1 66 ? -6.442 19.311 -16.393 1.00 0.00 66 LYS A O 9
ATOM 13681 N N . SER A 1 67 ? -5.114 18.051 -17.616 1.00 0.00 67 SER A N 9
ATOM 13682 C CA . SER A 1 67 ? -4.133 19.160 -17.800 1.00 0.00 67 SER A CA 9
ATOM 13683 C C . SER A 1 67 ? -3.752 19.285 -19.281 1.00 0.00 67 SER A C 9
ATOM 13684 O O . SER A 1 67 ? -4.526 18.954 -20.157 1.00 0.00 67 SER A O 9
ATOM 13692 N N . GLN A 1 68 ? -2.567 19.761 -19.564 1.00 0.00 68 GLN A N 9
ATOM 13693 C CA . GLN A 1 68 ? -2.140 19.908 -20.988 1.00 0.00 68 GLN A CA 9
ATOM 13694 C C . GLN A 1 68 ? -1.383 18.659 -21.455 1.00 0.00 68 GLN A C 9
ATOM 13695 O O . GLN A 1 68 ? -1.223 18.433 -22.638 1.00 0.00 68 GLN A O 9
ATOM 13709 N N . THR A 1 69 ? -0.918 17.848 -20.534 1.00 0.00 69 THR A N 9
ATOM 13710 C CA . THR A 1 69 ? -0.165 16.607 -20.910 1.00 0.00 69 THR A CA 9
ATOM 13711 C C . THR A 1 69 ? 1.166 16.968 -21.581 1.00 0.00 69 THR A C 9
ATOM 13712 O O . THR A 1 69 ? 2.226 16.709 -21.048 1.00 0.00 69 THR A O 9
ATOM 13723 N N . ASP A 1 70 ? 1.122 17.565 -22.744 1.00 0.00 70 ASP A N 9
ATOM 13724 C CA . ASP A 1 70 ? 2.389 17.942 -23.444 1.00 0.00 70 ASP A CA 9
ATOM 13725 C C . ASP A 1 70 ? 3.259 18.811 -22.529 1.00 0.00 70 ASP A C 9
ATOM 13726 O O . ASP A 1 70 ? 4.348 18.430 -22.148 1.00 0.00 70 ASP A O 9
ATOM 13735 N N . GLN A 1 71 ? 2.781 19.972 -22.172 1.00 0.00 71 GLN A N 9
ATOM 13736 C CA . GLN A 1 71 ? 3.573 20.866 -21.277 1.00 0.00 71 GLN A CA 9
ATOM 13737 C C . GLN A 1 71 ? 3.656 20.261 -19.871 1.00 0.00 71 GLN A C 9
ATOM 13738 O O . GLN A 1 71 ? 4.571 20.536 -19.120 1.00 0.00 71 GLN A O 9
ATOM 13752 N N . LEU A 1 72 ? 2.702 19.444 -19.511 1.00 0.00 72 LEU A N 9
ATOM 13753 C CA . LEU A 1 72 ? 2.713 18.822 -18.152 1.00 0.00 72 LEU A CA 9
ATOM 13754 C C . LEU A 1 72 ? 4.022 18.059 -17.912 1.00 0.00 72 LEU A C 9
ATOM 13755 O O . LEU A 1 72 ? 4.158 16.909 -18.280 1.00 0.00 72 LEU A O 9
ATOM 13771 N N . VAL A 1 73 ? 4.977 18.691 -17.285 1.00 0.00 73 VAL A N 9
ATOM 13772 C CA . VAL A 1 73 ? 6.275 18.009 -17.001 1.00 0.00 73 VAL A CA 9
ATOM 13773 C C . VAL A 1 73 ? 6.537 18.028 -15.492 1.00 0.00 73 VAL A C 9
ATOM 13774 O O . VAL A 1 73 ? 6.045 18.887 -14.786 1.00 0.00 73 VAL A O 9
ATOM 13787 N N . LEU A 1 74 ? 7.302 17.095 -14.985 1.00 0.00 74 LEU A N 9
ATOM 13788 C CA . LEU A 1 74 ? 7.571 17.087 -13.519 1.00 0.00 74 LEU A CA 9
ATOM 13789 C C . LEU A 1 74 ? 9.055 17.342 -13.250 1.00 0.00 74 LEU A C 9
ATOM 13790 O O . LEU A 1 74 ? 9.915 16.862 -13.960 1.00 0.00 74 LEU A O 9
ATOM 13806 N N . ILE A 1 75 ? 9.360 18.097 -12.229 1.00 0.00 75 ILE A N 9
ATOM 13807 C CA . ILE A 1 75 ? 10.788 18.386 -11.912 1.00 0.00 75 ILE A CA 9
ATOM 13808 C C . ILE A 1 75 ? 11.305 17.397 -10.866 1.00 0.00 75 ILE A C 9
ATOM 13809 O O . ILE A 1 75 ? 11.079 17.559 -9.682 1.00 0.00 75 ILE A O 9
ATOM 13825 N N . PHE A 1 76 ? 11.993 16.375 -11.296 1.00 0.00 76 PHE A N 9
ATOM 13826 C CA . PHE A 1 76 ? 12.528 15.370 -10.328 1.00 0.00 76 PHE A CA 9
ATOM 13827 C C . PHE A 1 76 ? 13.638 15.990 -9.473 1.00 0.00 76 PHE A C 9
ATOM 13828 O O . PHE A 1 76 ? 14.804 15.688 -9.639 1.00 0.00 76 PHE A O 9
ATOM 13845 N N . ALA A 1 77 ? 13.284 16.854 -8.556 1.00 0.00 77 ALA A N 9
ATOM 13846 C CA . ALA A 1 77 ? 14.313 17.497 -7.681 1.00 0.00 77 ALA A CA 9
ATOM 13847 C C . ALA A 1 77 ? 15.445 18.090 -8.527 1.00 0.00 77 ALA A C 9
ATOM 13848 O O . ALA A 1 77 ? 16.603 18.028 -8.161 1.00 0.00 77 ALA A O 9
ATOM 13855 N N . GLY A 1 78 ? 15.118 18.662 -9.654 1.00 0.00 78 GLY A N 9
ATOM 13856 C CA . GLY A 1 78 ? 16.173 19.256 -10.525 1.00 0.00 78 GLY A CA 9
ATOM 13857 C C . GLY A 1 78 ? 16.057 18.674 -11.934 1.00 0.00 78 GLY A C 9
ATOM 13858 O O . GLY A 1 78 ? 16.027 19.393 -12.913 1.00 0.00 78 GLY A O 9
ATOM 13862 N N . LYS A 1 79 ? 15.990 17.373 -12.045 1.00 0.00 79 LYS A N 9
ATOM 13863 C CA . LYS A 1 79 ? 15.873 16.742 -13.393 1.00 0.00 79 LYS A CA 9
ATOM 13864 C C . LYS A 1 79 ? 14.456 16.939 -13.942 1.00 0.00 79 LYS A C 9
ATOM 13865 O O . LYS A 1 79 ? 13.721 17.794 -13.488 1.00 0.00 79 LYS A O 9
ATOM 13884 N N . ILE A 1 80 ? 14.070 16.156 -14.912 1.00 0.00 80 ILE A N 9
ATOM 13885 C CA . ILE A 1 80 ? 12.700 16.302 -15.488 1.00 0.00 80 ILE A CA 9
ATOM 13886 C C . ILE A 1 80 ? 11.964 14.965 -15.476 1.00 0.00 80 ILE A C 9
ATOM 13887 O O . ILE A 1 80 ? 12.069 14.189 -16.405 1.00 0.00 80 ILE A O 9
ATOM 13903 N N . LEU A 1 81 ? 11.191 14.694 -14.455 1.00 0.00 81 LEU A N 9
ATOM 13904 C CA . LEU A 1 81 ? 10.434 13.414 -14.443 1.00 0.00 81 LEU A CA 9
ATOM 13905 C C . LEU A 1 81 ? 9.446 13.448 -15.607 1.00 0.00 81 LEU A C 9
ATOM 13906 O O . LEU A 1 81 ? 8.334 13.929 -15.485 1.00 0.00 81 LEU A O 9
ATOM 13922 N N . LYS A 1 82 ? 9.872 12.984 -16.749 1.00 0.00 82 LYS A N 9
ATOM 13923 C CA . LYS A 1 82 ? 8.995 13.016 -17.947 1.00 0.00 82 LYS A CA 9
ATOM 13924 C C . LYS A 1 82 ? 9.377 11.890 -18.911 1.00 0.00 82 LYS A C 9
ATOM 13925 O O . LYS A 1 82 ? 9.923 10.881 -18.515 1.00 0.00 82 LYS A O 9
ATOM 13944 N N . ASP A 1 83 ? 9.099 12.062 -20.173 1.00 0.00 83 ASP A N 9
ATOM 13945 C CA . ASP A 1 83 ? 9.447 11.001 -21.166 1.00 0.00 83 ASP A CA 9
ATOM 13946 C C . ASP A 1 83 ? 10.958 10.966 -21.394 1.00 0.00 83 ASP A C 9
ATOM 13947 O O . ASP A 1 83 ? 11.501 9.985 -21.862 1.00 0.00 83 ASP A O 9
ATOM 13956 N N . GLN A 1 84 ? 11.646 12.027 -21.058 1.00 0.00 84 GLN A N 9
ATOM 13957 C CA . GLN A 1 84 ? 13.125 12.047 -21.245 1.00 0.00 84 GLN A CA 9
ATOM 13958 C C . GLN A 1 84 ? 13.752 10.852 -20.522 1.00 0.00 84 GLN A C 9
ATOM 13959 O O . GLN A 1 84 ? 14.745 10.301 -20.957 1.00 0.00 84 GLN A O 9
ATOM 13973 N N . ASP A 1 85 ? 13.175 10.449 -19.420 1.00 0.00 85 ASP A N 9
ATOM 13974 C CA . ASP A 1 85 ? 13.734 9.288 -18.666 1.00 0.00 85 ASP A CA 9
ATOM 13975 C C . ASP A 1 85 ? 12.603 8.485 -18.019 1.00 0.00 85 ASP A C 9
ATOM 13976 O O . ASP A 1 85 ? 11.579 9.026 -17.651 1.00 0.00 85 ASP A O 9
ATOM 13985 N N . THR A 1 86 ? 12.781 7.198 -17.873 1.00 0.00 86 THR A N 9
ATOM 13986 C CA . THR A 1 86 ? 11.715 6.364 -17.246 1.00 0.00 86 THR A CA 9
ATOM 13987 C C . THR A 1 86 ? 11.682 6.612 -15.737 1.00 0.00 86 THR A C 9
ATOM 13988 O O . THR A 1 86 ? 12.625 7.124 -15.165 1.00 0.00 86 THR A O 9
ATOM 13999 N N . LEU A 1 87 ? 10.604 6.260 -15.089 1.00 0.00 87 LEU A N 9
ATOM 14000 C CA . LEU A 1 87 ? 10.517 6.487 -13.616 1.00 0.00 87 LEU A CA 9
ATOM 14001 C C . LEU A 1 87 ? 11.543 5.623 -12.883 1.00 0.00 87 LEU A C 9
ATOM 14002 O O . LEU A 1 87 ? 12.253 6.097 -12.018 1.00 0.00 87 LEU A O 9
ATOM 14018 N N . ILE A 1 88 ? 11.643 4.367 -13.222 1.00 0.00 88 ILE A N 9
ATOM 14019 C CA . ILE A 1 88 ? 12.643 3.496 -12.538 1.00 0.00 88 ILE A CA 9
ATOM 14020 C C . ILE A 1 88 ? 14.062 3.964 -12.864 1.00 0.00 88 ILE A C 9
ATOM 14021 O O . ILE A 1 88 ? 15.009 3.621 -12.183 1.00 0.00 88 ILE A O 9
ATOM 14037 N N . GLN A 1 89 ? 14.219 4.735 -13.906 1.00 0.00 89 GLN A N 9
ATOM 14038 C CA . GLN A 1 89 ? 15.578 5.214 -14.282 1.00 0.00 89 GLN A CA 9
ATOM 14039 C C . GLN A 1 89 ? 15.839 6.620 -13.732 1.00 0.00 89 GLN A C 9
ATOM 14040 O O . GLN A 1 89 ? 16.954 7.101 -13.771 1.00 0.00 89 GLN A O 9
ATOM 14054 N N . HIS A 1 90 ? 14.832 7.291 -13.223 1.00 0.00 90 HIS A N 9
ATOM 14055 C CA . HIS A 1 90 ? 15.069 8.670 -12.682 1.00 0.00 90 HIS A CA 9
ATOM 14056 C C . HIS A 1 90 ? 13.779 9.308 -12.153 1.00 0.00 90 HIS A C 9
ATOM 14057 O O . HIS A 1 90 ? 13.816 10.111 -11.241 1.00 0.00 90 HIS A O 9
ATOM 14071 N N . GLY A 1 91 ? 12.641 8.983 -12.714 1.00 0.00 91 GLY A N 9
ATOM 14072 C CA . GLY A 1 91 ? 11.377 9.611 -12.220 1.00 0.00 91 GLY A CA 9
ATOM 14073 C C . GLY A 1 91 ? 11.207 9.283 -10.739 1.00 0.00 91 GLY A C 9
ATOM 14074 O O . GLY A 1 91 ? 11.003 10.158 -9.920 1.00 0.00 91 GLY A O 9
ATOM 14078 N N . ILE A 1 92 ? 11.308 8.032 -10.385 1.00 0.00 92 ILE A N 9
ATOM 14079 C CA . ILE A 1 92 ? 11.180 7.648 -8.955 1.00 0.00 92 ILE A CA 9
ATOM 14080 C C . ILE A 1 92 ? 12.029 6.402 -8.697 1.00 0.00 92 ILE A C 9
ATOM 14081 O O . ILE A 1 92 ? 12.618 5.845 -9.602 1.00 0.00 92 ILE A O 9
ATOM 14097 N N . HIS A 1 93 ? 12.085 5.951 -7.478 1.00 0.00 93 HIS A N 9
ATOM 14098 C CA . HIS A 1 93 ? 12.885 4.730 -7.179 1.00 0.00 93 HIS A CA 9
ATOM 14099 C C . HIS A 1 93 ? 12.014 3.710 -6.440 1.00 0.00 93 HIS A C 9
ATOM 14100 O O . HIS A 1 93 ? 12.190 2.516 -6.577 1.00 0.00 93 HIS A O 9
ATOM 14114 N N . ASP A 1 94 ? 11.069 4.177 -5.665 1.00 0.00 94 ASP A N 9
ATOM 14115 C CA . ASP A 1 94 ? 10.166 3.248 -4.918 1.00 0.00 94 ASP A CA 9
ATOM 14116 C C . ASP A 1 94 ? 9.152 4.057 -4.104 1.00 0.00 94 ASP A C 9
ATOM 14117 O O . ASP A 1 94 ? 8.773 3.677 -3.013 1.00 0.00 94 ASP A O 9
ATOM 14126 N N . GLY A 1 95 ? 8.714 5.172 -4.627 1.00 0.00 95 GLY A N 9
ATOM 14127 C CA . GLY A 1 95 ? 7.730 6.013 -3.886 1.00 0.00 95 GLY A CA 9
ATOM 14128 C C . GLY A 1 95 ? 8.389 7.336 -3.492 1.00 0.00 95 GLY A C 9
ATOM 14129 O O . GLY A 1 95 ? 8.460 7.683 -2.330 1.00 0.00 95 GLY A O 9
ATOM 14133 N N . LEU A 1 96 ? 8.874 8.078 -4.454 1.00 0.00 96 LEU A N 9
ATOM 14134 C CA . LEU A 1 96 ? 9.530 9.380 -4.136 1.00 0.00 96 LEU A CA 9
ATOM 14135 C C . LEU A 1 96 ? 8.546 10.534 -4.339 1.00 0.00 96 LEU A C 9
ATOM 14136 O O . LEU A 1 96 ? 7.361 10.325 -4.521 1.00 0.00 96 LEU A O 9
ATOM 14152 N N . THR A 1 97 ? 9.027 11.747 -4.310 1.00 0.00 97 THR A N 9
ATOM 14153 C CA . THR A 1 97 ? 8.121 12.918 -4.501 1.00 0.00 97 THR A CA 9
ATOM 14154 C C . THR A 1 97 ? 8.709 13.881 -5.534 1.00 0.00 97 THR A C 9
ATOM 14155 O O . THR A 1 97 ? 9.803 14.387 -5.372 1.00 0.00 97 THR A O 9
ATOM 14166 N N . VAL A 1 98 ? 7.991 14.139 -6.593 1.00 0.00 98 VAL A N 9
ATOM 14167 C CA . VAL A 1 98 ? 8.507 15.071 -7.637 1.00 0.00 98 VAL A CA 9
ATOM 14168 C C . VAL A 1 98 ? 7.565 16.270 -7.786 1.00 0.00 98 VAL A C 9
ATOM 14169 O O . VAL A 1 98 ? 6.404 16.204 -7.435 1.00 0.00 98 VAL A O 9
ATOM 14182 N N . HIS A 1 99 ? 8.057 17.365 -8.304 1.00 0.00 99 HIS A N 9
ATOM 14183 C CA . HIS A 1 99 ? 7.185 18.565 -8.473 1.00 0.00 99 HIS A CA 9
ATOM 14184 C C . HIS A 1 99 ? 6.518 18.544 -9.852 1.00 0.00 99 HIS A C 9
ATOM 14185 O O . HIS A 1 99 ? 7.110 18.131 -10.829 1.00 0.00 99 HIS A O 9
ATOM 14199 N N . LEU A 1 100 ? 5.292 18.988 -9.937 1.00 0.00 100 LEU A N 9
ATOM 14200 C CA . LEU A 1 100 ? 4.589 18.995 -11.255 1.00 0.00 100 LEU A CA 9
ATOM 14201 C C . LEU A 1 100 ? 4.353 20.433 -11.723 1.00 0.00 100 LEU A C 9
ATOM 14202 O O . LEU A 1 100 ? 3.716 21.218 -11.048 1.00 0.00 100 LEU A O 9
ATOM 14218 N N . VAL A 1 101 ? 4.865 20.781 -12.872 1.00 0.00 101 VAL A N 9
ATOM 14219 C CA . VAL A 1 101 ? 4.675 22.169 -13.389 1.00 0.00 101 VAL A CA 9
ATOM 14220 C C . VAL A 1 101 ? 4.659 22.161 -14.920 1.00 0.00 101 VAL A C 9
ATOM 14221 O O . VAL A 1 101 ? 5.380 21.413 -15.552 1.00 0.00 101 VAL A O 9
ATOM 14234 N N . ILE A 1 102 ? 3.840 22.982 -15.520 1.00 0.00 102 ILE A N 9
ATOM 14235 C CA . ILE A 1 102 ? 3.778 23.012 -17.015 1.00 0.00 102 ILE A CA 9
ATOM 14236 C C . ILE A 1 102 ? 4.961 23.805 -17.582 1.00 0.00 102 ILE A C 9
ATOM 14237 O O . ILE A 1 102 ? 5.288 24.877 -17.110 1.00 0.00 102 ILE A O 9
ATOM 14253 N N . LYS A 1 103 ? 5.603 23.284 -18.593 1.00 0.00 103 LYS A N 9
ATOM 14254 C CA . LYS A 1 103 ? 6.764 24.003 -19.195 1.00 0.00 103 LYS A CA 9
ATOM 14255 C C . LYS A 1 103 ? 6.446 24.394 -20.641 1.00 0.00 103 LYS A C 9
ATOM 14256 O O . LYS A 1 103 ? 5.851 23.586 -21.335 1.00 0.00 103 LYS A O 9
ATOM 14275 N N . MET A 1 1 ? -25.348 -3.209 5.984 1.00 0.00 1 MET A N 10
ATOM 14276 C CA . MET A 1 1 ? -24.252 -3.024 6.979 1.00 0.00 1 MET A CA 10
ATOM 14277 C C . MET A 1 1 ? -23.456 -4.323 7.137 1.00 0.00 1 MET A C 10
ATOM 14278 O O . MET A 1 1 ? -24.011 -5.404 7.151 1.00 0.00 1 MET A O 10
ATOM 14294 N N . ALA A 1 2 ? -22.159 -4.224 7.254 1.00 0.00 2 ALA A N 10
ATOM 14295 C CA . ALA A 1 2 ? -21.324 -5.451 7.410 1.00 0.00 2 ALA A CA 10
ATOM 14296 C C . ALA A 1 2 ? -19.943 -5.085 7.960 1.00 0.00 2 ALA A C 10
ATOM 14297 O O . ALA A 1 2 ? -19.726 -3.988 8.438 1.00 0.00 2 ALA A O 10
ATOM 14304 N N . GLU A 1 3 ? -19.008 -5.995 7.895 1.00 0.00 3 GLU A N 10
ATOM 14305 C CA . GLU A 1 3 ? -17.641 -5.700 8.412 1.00 0.00 3 GLU A CA 10
ATOM 14306 C C . GLU A 1 3 ? -16.630 -6.692 7.830 1.00 0.00 3 GLU A C 10
ATOM 14307 O O . GLU A 1 3 ? -16.346 -7.719 8.414 1.00 0.00 3 GLU A O 10
ATOM 14319 N N . ASN A 1 4 ? -16.084 -6.390 6.681 1.00 0.00 4 ASN A N 10
ATOM 14320 C CA . ASN A 1 4 ? -15.090 -7.313 6.059 1.00 0.00 4 ASN A CA 10
ATOM 14321 C C . ASN A 1 4 ? -14.261 -6.567 5.008 1.00 0.00 4 ASN A C 10
ATOM 14322 O O . ASN A 1 4 ? -14.387 -5.370 4.842 1.00 0.00 4 ASN A O 10
ATOM 14333 N N . GLY A 1 5 ? -13.416 -7.268 4.300 1.00 0.00 5 GLY A N 10
ATOM 14334 C CA . GLY A 1 5 ? -12.579 -6.602 3.261 1.00 0.00 5 GLY A CA 10
ATOM 14335 C C . GLY A 1 5 ? -13.476 -6.091 2.132 1.00 0.00 5 GLY A C 10
ATOM 14336 O O . GLY A 1 5 ? -14.335 -5.256 2.339 1.00 0.00 5 GLY A O 10
ATOM 14340 N N . GLU A 1 6 ? -13.282 -6.585 0.939 1.00 0.00 6 GLU A N 10
ATOM 14341 C CA . GLU A 1 6 ? -14.123 -6.127 -0.207 1.00 0.00 6 GLU A CA 10
ATOM 14342 C C . GLU A 1 6 ? -14.102 -7.171 -1.328 1.00 0.00 6 GLU A C 10
ATOM 14343 O O . GLU A 1 6 ? -13.486 -6.975 -2.358 1.00 0.00 6 GLU A O 10
ATOM 14355 N N . SER A 1 7 ? -14.769 -8.277 -1.135 1.00 0.00 7 SER A N 10
ATOM 14356 C CA . SER A 1 7 ? -14.788 -9.333 -2.188 1.00 0.00 7 SER A CA 10
ATOM 14357 C C . SER A 1 7 ? -15.976 -10.275 -1.974 1.00 0.00 7 SER A C 10
ATOM 14358 O O . SER A 1 7 ? -16.943 -10.244 -2.709 1.00 0.00 7 SER A O 10
ATOM 14366 N N . SER A 1 8 ? -15.908 -11.111 -0.973 1.00 0.00 8 SER A N 10
ATOM 14367 C CA . SER A 1 8 ? -17.034 -12.057 -0.711 1.00 0.00 8 SER A CA 10
ATOM 14368 C C . SER A 1 8 ? -18.293 -11.282 -0.310 1.00 0.00 8 SER A C 10
ATOM 14369 O O . SER A 1 8 ? -18.364 -10.707 0.758 1.00 0.00 8 SER A O 10
ATOM 14377 N N . GLY A 1 9 ? -19.284 -11.265 -1.160 1.00 0.00 9 GLY A N 10
ATOM 14378 C CA . GLY A 1 9 ? -20.538 -10.529 -0.830 1.00 0.00 9 GLY A CA 10
ATOM 14379 C C . GLY A 1 9 ? -21.407 -11.389 0.097 1.00 0.00 9 GLY A C 10
ATOM 14380 O O . GLY A 1 9 ? -21.672 -12.537 -0.202 1.00 0.00 9 GLY A O 10
ATOM 14384 N N . PRO A 1 10 ? -21.822 -10.810 1.199 1.00 0.00 10 PRO A N 10
ATOM 14385 C CA . PRO A 1 10 ? -22.666 -11.551 2.166 1.00 0.00 10 PRO A CA 10
ATOM 14386 C C . PRO A 1 10 ? -24.101 -11.814 1.650 1.00 0.00 10 PRO A C 10
ATOM 14387 O O . PRO A 1 10 ? -24.679 -12.822 2.007 1.00 0.00 10 PRO A O 10
ATOM 14398 N N . PRO A 1 11 ? -24.656 -10.931 0.837 1.00 0.00 11 PRO A N 10
ATOM 14399 C CA . PRO A 1 11 ? -26.034 -11.167 0.334 1.00 0.00 11 PRO A CA 10
ATOM 14400 C C . PRO A 1 11 ? -26.041 -12.281 -0.723 1.00 0.00 11 PRO A C 10
ATOM 14401 O O . PRO A 1 11 ? -26.299 -13.430 -0.419 1.00 0.00 11 PRO A O 10
ATOM 14412 N N . ARG A 1 12 ? -25.761 -11.958 -1.960 1.00 0.00 12 ARG A N 10
ATOM 14413 C CA . ARG A 1 12 ? -25.755 -13.004 -3.024 1.00 0.00 12 ARG A CA 10
ATOM 14414 C C . ARG A 1 12 ? -24.866 -12.564 -4.193 1.00 0.00 12 ARG A C 10
ATOM 14415 O O . ARG A 1 12 ? -25.360 -12.143 -5.220 1.00 0.00 12 ARG A O 10
ATOM 14436 N N . PRO A 1 13 ? -23.576 -12.676 -3.996 1.00 0.00 13 PRO A N 10
ATOM 14437 C CA . PRO A 1 13 ? -22.611 -12.280 -5.053 1.00 0.00 13 PRO A CA 10
ATOM 14438 C C . PRO A 1 13 ? -22.619 -13.301 -6.193 1.00 0.00 13 PRO A C 10
ATOM 14439 O O . PRO A 1 13 ? -21.976 -14.330 -6.121 1.00 0.00 13 PRO A O 10
ATOM 14450 N N . SER A 1 14 ? -23.341 -13.024 -7.245 1.00 0.00 14 SER A N 10
ATOM 14451 C CA . SER A 1 14 ? -23.391 -13.977 -8.393 1.00 0.00 14 SER A CA 10
ATOM 14452 C C . SER A 1 14 ? -23.682 -13.223 -9.694 1.00 0.00 14 SER A C 10
ATOM 14453 O O . SER A 1 14 ? -24.073 -12.072 -9.681 1.00 0.00 14 SER A O 10
ATOM 14461 N N . ARG A 1 15 ? -23.492 -13.864 -10.816 1.00 0.00 15 ARG A N 10
ATOM 14462 C CA . ARG A 1 15 ? -23.756 -13.187 -12.118 1.00 0.00 15 ARG A CA 10
ATOM 14463 C C . ARG A 1 15 ? -23.780 -14.214 -13.254 1.00 0.00 15 ARG A C 10
ATOM 14464 O O . ARG A 1 15 ? -23.979 -15.393 -13.031 1.00 0.00 15 ARG A O 10
ATOM 14485 N N . GLY A 1 16 ? -23.578 -13.777 -14.468 1.00 0.00 16 GLY A N 10
ATOM 14486 C CA . GLY A 1 16 ? -23.588 -14.727 -15.617 1.00 0.00 16 GLY A CA 10
ATOM 14487 C C . GLY A 1 16 ? -22.245 -14.656 -16.351 1.00 0.00 16 GLY A C 10
ATOM 14488 O O . GLY A 1 16 ? -21.586 -13.636 -16.336 1.00 0.00 16 GLY A O 10
ATOM 14492 N N . PRO A 1 17 ? -21.881 -15.748 -16.976 1.00 0.00 17 PRO A N 10
ATOM 14493 C CA . PRO A 1 17 ? -20.602 -15.801 -17.724 1.00 0.00 17 PRO A CA 10
ATOM 14494 C C . PRO A 1 17 ? -20.709 -14.995 -19.022 1.00 0.00 17 PRO A C 10
ATOM 14495 O O . PRO A 1 17 ? -21.525 -15.282 -19.875 1.00 0.00 17 PRO A O 10
ATOM 14506 N N . ALA A 1 18 ? -19.890 -13.989 -19.176 1.00 0.00 18 ALA A N 10
ATOM 14507 C CA . ALA A 1 18 ? -19.943 -13.163 -20.418 1.00 0.00 18 ALA A CA 10
ATOM 14508 C C . ALA A 1 18 ? -18.649 -13.329 -21.220 1.00 0.00 18 ALA A C 10
ATOM 14509 O O . ALA A 1 18 ? -17.871 -14.232 -20.979 1.00 0.00 18 ALA A O 10
ATOM 14516 N N . ALA A 1 19 ? -18.414 -12.464 -22.170 1.00 0.00 19 ALA A N 10
ATOM 14517 C CA . ALA A 1 19 ? -17.171 -12.569 -22.988 1.00 0.00 19 ALA A CA 10
ATOM 14518 C C . ALA A 1 19 ? -15.991 -11.941 -22.241 1.00 0.00 19 ALA A C 10
ATOM 14519 O O . ALA A 1 19 ? -16.163 -11.068 -21.413 1.00 0.00 19 ALA A O 10
ATOM 14526 N N . ALA A 1 20 ? -14.795 -12.379 -22.530 1.00 0.00 20 ALA A N 10
ATOM 14527 C CA . ALA A 1 20 ? -13.602 -11.809 -21.838 1.00 0.00 20 ALA A CA 10
ATOM 14528 C C . ALA A 1 20 ? -12.332 -12.123 -22.632 1.00 0.00 20 ALA A C 10
ATOM 14529 O O . ALA A 1 20 ? -11.699 -13.142 -22.433 1.00 0.00 20 ALA A O 10
ATOM 14536 N N . GLN A 1 21 ? -11.955 -11.255 -23.532 1.00 0.00 21 GLN A N 10
ATOM 14537 C CA . GLN A 1 21 ? -10.725 -11.499 -24.342 1.00 0.00 21 GLN A CA 10
ATOM 14538 C C . GLN A 1 21 ? -9.477 -11.336 -23.470 1.00 0.00 21 GLN A C 10
ATOM 14539 O O . GLN A 1 21 ? -9.293 -10.329 -22.814 1.00 0.00 21 GLN A O 10
ATOM 14553 N N . GLY A 1 22 ? -8.618 -12.321 -23.459 1.00 0.00 22 GLY A N 10
ATOM 14554 C CA . GLY A 1 22 ? -7.382 -12.227 -22.631 1.00 0.00 22 GLY A CA 10
ATOM 14555 C C . GLY A 1 22 ? -6.162 -12.100 -23.545 1.00 0.00 22 GLY A C 10
ATOM 14556 O O . GLY A 1 22 ? -5.085 -12.567 -23.227 1.00 0.00 22 GLY A O 10
ATOM 14560 N N . SER A 1 23 ? -6.323 -11.473 -24.680 1.00 0.00 23 SER A N 10
ATOM 14561 C CA . SER A 1 23 ? -5.173 -11.315 -25.617 1.00 0.00 23 SER A CA 10
ATOM 14562 C C . SER A 1 23 ? -4.597 -9.900 -25.514 1.00 0.00 23 SER A C 10
ATOM 14563 O O . SER A 1 23 ? -4.403 -9.227 -26.507 1.00 0.00 23 SER A O 10
ATOM 14571 N N . ALA A 1 24 ? -4.324 -9.447 -24.320 1.00 0.00 24 ALA A N 10
ATOM 14572 C CA . ALA A 1 24 ? -3.761 -8.075 -24.151 1.00 0.00 24 ALA A CA 10
ATOM 14573 C C . ALA A 1 24 ? -2.340 -8.152 -23.586 1.00 0.00 24 ALA A C 10
ATOM 14574 O O . ALA A 1 24 ? -2.122 -7.975 -22.403 1.00 0.00 24 ALA A O 10
ATOM 14581 N N . ALA A 1 25 ? -1.371 -8.413 -24.425 1.00 0.00 25 ALA A N 10
ATOM 14582 C CA . ALA A 1 25 ? 0.042 -8.504 -23.946 1.00 0.00 25 ALA A CA 10
ATOM 14583 C C . ALA A 1 25 ? 0.145 -9.471 -22.761 1.00 0.00 25 ALA A C 10
ATOM 14584 O O . ALA A 1 25 ? -0.796 -10.169 -22.434 1.00 0.00 25 ALA A O 10
ATOM 14591 N N . ALA A 1 26 ? 1.280 -9.518 -22.117 1.00 0.00 26 ALA A N 10
ATOM 14592 C CA . ALA A 1 26 ? 1.445 -10.438 -20.954 1.00 0.00 26 ALA A CA 10
ATOM 14593 C C . ALA A 1 26 ? 2.179 -9.722 -19.813 1.00 0.00 26 ALA A C 10
ATOM 14594 O O . ALA A 1 26 ? 2.937 -8.802 -20.048 1.00 0.00 26 ALA A O 10
ATOM 14601 N N . PRO A 1 27 ? 1.929 -10.171 -18.609 1.00 0.00 27 PRO A N 10
ATOM 14602 C CA . PRO A 1 27 ? 2.579 -9.559 -17.423 1.00 0.00 27 PRO A CA 10
ATOM 14603 C C . PRO A 1 27 ? 4.054 -9.966 -17.353 1.00 0.00 27 PRO A C 10
ATOM 14604 O O . PRO A 1 27 ? 4.420 -11.072 -17.696 1.00 0.00 27 PRO A O 10
ATOM 14615 N N . ALA A 1 28 ? 4.902 -9.076 -16.907 1.00 0.00 28 ALA A N 10
ATOM 14616 C CA . ALA A 1 28 ? 6.354 -9.407 -16.810 1.00 0.00 28 ALA A CA 10
ATOM 14617 C C . ALA A 1 28 ? 6.912 -8.939 -15.463 1.00 0.00 28 ALA A C 10
ATOM 14618 O O . ALA A 1 28 ? 7.514 -9.702 -14.732 1.00 0.00 28 ALA A O 10
ATOM 14625 N N . GLU A 1 29 ? 6.715 -7.691 -15.132 1.00 0.00 29 GLU A N 10
ATOM 14626 C CA . GLU A 1 29 ? 7.233 -7.170 -13.832 1.00 0.00 29 GLU A CA 10
ATOM 14627 C C . GLU A 1 29 ? 6.170 -6.298 -13.154 1.00 0.00 29 GLU A C 10
ATOM 14628 O O . GLU A 1 29 ? 6.122 -5.103 -13.371 1.00 0.00 29 GLU A O 10
ATOM 14640 N N . PRO A 1 30 ? 5.350 -6.926 -12.349 1.00 0.00 30 PRO A N 10
ATOM 14641 C CA . PRO A 1 30 ? 4.278 -6.196 -11.633 1.00 0.00 30 PRO A CA 10
ATOM 14642 C C . PRO A 1 30 ? 4.815 -5.504 -10.383 1.00 0.00 30 PRO A C 10
ATOM 14643 O O . PRO A 1 30 ? 4.058 -5.142 -9.506 1.00 0.00 30 PRO A O 10
ATOM 14654 N N . LYS A 1 31 ? 6.100 -5.278 -10.304 1.00 0.00 31 LYS A N 10
ATOM 14655 C CA . LYS A 1 31 ? 6.639 -4.555 -9.121 1.00 0.00 31 LYS A CA 10
ATOM 14656 C C . LYS A 1 31 ? 6.136 -3.118 -9.211 1.00 0.00 31 LYS A C 10
ATOM 14657 O O . LYS A 1 31 ? 6.880 -2.202 -9.502 1.00 0.00 31 LYS A O 10
ATOM 14676 N N . ILE A 1 32 ? 4.861 -2.929 -9.015 1.00 0.00 32 ILE A N 10
ATOM 14677 C CA . ILE A 1 32 ? 4.280 -1.569 -9.144 1.00 0.00 32 ILE A CA 10
ATOM 14678 C C . ILE A 1 32 ? 4.960 -0.595 -8.171 1.00 0.00 32 ILE A C 10
ATOM 14679 O O . ILE A 1 32 ? 4.759 -0.666 -6.973 1.00 0.00 32 ILE A O 10
ATOM 14695 N N . ILE A 1 33 ? 5.759 0.314 -8.671 1.00 0.00 33 ILE A N 10
ATOM 14696 C CA . ILE A 1 33 ? 6.438 1.285 -7.761 1.00 0.00 33 ILE A CA 10
ATOM 14697 C C . ILE A 1 33 ? 5.480 2.432 -7.417 1.00 0.00 33 ILE A C 10
ATOM 14698 O O . ILE A 1 33 ? 4.506 2.666 -8.107 1.00 0.00 33 ILE A O 10
ATOM 14714 N N . LYS A 1 34 ? 5.738 3.136 -6.346 1.00 0.00 34 LYS A N 10
ATOM 14715 C CA . LYS A 1 34 ? 4.831 4.252 -5.946 1.00 0.00 34 LYS A CA 10
ATOM 14716 C C . LYS A 1 34 ? 5.297 5.576 -6.558 1.00 0.00 34 LYS A C 10
ATOM 14717 O O . LYS A 1 34 ? 6.479 5.826 -6.698 1.00 0.00 34 LYS A O 10
ATOM 14736 N N . VAL A 1 35 ? 4.372 6.422 -6.926 1.00 0.00 35 VAL A N 10
ATOM 14737 C CA . VAL A 1 35 ? 4.748 7.732 -7.534 1.00 0.00 35 VAL A CA 10
ATOM 14738 C C . VAL A 1 35 ? 3.907 8.859 -6.928 1.00 0.00 35 VAL A C 10
ATOM 14739 O O . VAL A 1 35 ? 2.708 8.916 -7.112 1.00 0.00 35 VAL A O 10
ATOM 14752 N N . THR A 1 36 ? 4.526 9.759 -6.210 1.00 0.00 36 THR A N 10
ATOM 14753 C CA . THR A 1 36 ? 3.760 10.885 -5.599 1.00 0.00 36 THR A CA 10
ATOM 14754 C C . THR A 1 36 ? 3.896 12.144 -6.459 1.00 0.00 36 THR A C 10
ATOM 14755 O O . THR A 1 36 ? 4.924 12.791 -6.472 1.00 0.00 36 THR A O 10
ATOM 14766 N N . VAL A 1 37 ? 2.862 12.495 -7.177 1.00 0.00 37 VAL A N 10
ATOM 14767 C CA . VAL A 1 37 ? 2.926 13.713 -8.039 1.00 0.00 37 VAL A CA 10
ATOM 14768 C C . VAL A 1 37 ? 2.348 14.918 -7.294 1.00 0.00 37 VAL A C 10
ATOM 14769 O O . VAL A 1 37 ? 1.251 14.867 -6.772 1.00 0.00 37 VAL A O 10
ATOM 14782 N N . LYS A 1 38 ? 3.075 16.002 -7.245 1.00 0.00 38 LYS A N 10
ATOM 14783 C CA . LYS A 1 38 ? 2.563 17.211 -6.537 1.00 0.00 38 LYS A CA 10
ATOM 14784 C C . LYS A 1 38 ? 1.828 18.123 -7.523 1.00 0.00 38 LYS A C 10
ATOM 14785 O O . LYS A 1 38 ? 2.380 18.553 -8.516 1.00 0.00 38 LYS A O 10
ATOM 14804 N N . THR A 1 39 ? 0.586 18.417 -7.254 1.00 0.00 39 THR A N 10
ATOM 14805 C CA . THR A 1 39 ? -0.194 19.299 -8.172 1.00 0.00 39 THR A CA 10
ATOM 14806 C C . THR A 1 39 ? -0.637 20.566 -7.430 1.00 0.00 39 THR A C 10
ATOM 14807 O O . THR A 1 39 ? -0.438 20.680 -6.237 1.00 0.00 39 THR A O 10
ATOM 14818 N N . PRO A 1 40 ? -1.225 21.481 -8.160 1.00 0.00 40 PRO A N 10
ATOM 14819 C CA . PRO A 1 40 ? -1.696 22.749 -7.545 1.00 0.00 40 PRO A CA 10
ATOM 14820 C C . PRO A 1 40 ? -2.895 22.495 -6.623 1.00 0.00 40 PRO A C 10
ATOM 14821 O O . PRO A 1 40 ? -3.307 23.363 -5.879 1.00 0.00 40 PRO A O 10
ATOM 14832 N N . LYS A 1 41 ? -3.457 21.314 -6.664 1.00 0.00 41 LYS A N 10
ATOM 14833 C CA . LYS A 1 41 ? -4.625 21.011 -5.786 1.00 0.00 41 LYS A CA 10
ATOM 14834 C C . LYS A 1 41 ? -4.161 20.244 -4.543 1.00 0.00 41 LYS A C 10
ATOM 14835 O O . LYS A 1 41 ? -4.442 20.629 -3.424 1.00 0.00 41 LYS A O 10
ATOM 14854 N N . GLU A 1 42 ? -3.453 19.162 -4.733 1.00 0.00 42 GLU A N 10
ATOM 14855 C CA . GLU A 1 42 ? -2.967 18.364 -3.566 1.00 0.00 42 GLU A CA 10
ATOM 14856 C C . GLU A 1 42 ? -2.008 17.269 -4.040 1.00 0.00 42 GLU A C 10
ATOM 14857 O O . GLU A 1 42 ? -1.689 17.174 -5.209 1.00 0.00 42 GLU A O 10
ATOM 14869 N N . LYS A 1 43 ? -1.547 16.439 -3.141 1.00 0.00 43 LYS A N 10
ATOM 14870 C CA . LYS A 1 43 ? -0.612 15.348 -3.539 1.00 0.00 43 LYS A CA 10
ATOM 14871 C C . LYS A 1 43 ? -1.402 14.133 -4.032 1.00 0.00 43 LYS A C 10
ATOM 14872 O O . LYS A 1 43 ? -2.426 13.784 -3.480 1.00 0.00 43 LYS A O 10
ATOM 14891 N N . GLU A 1 44 ? -0.936 13.489 -5.069 1.00 0.00 44 GLU A N 10
ATOM 14892 C CA . GLU A 1 44 ? -1.664 12.299 -5.597 1.00 0.00 44 GLU A CA 10
ATOM 14893 C C . GLU A 1 44 ? -0.684 11.160 -5.891 1.00 0.00 44 GLU A C 10
ATOM 14894 O O . GLU A 1 44 ? 0.236 11.307 -6.672 1.00 0.00 44 GLU A O 10
ATOM 14906 N N . GLU A 1 45 ? -0.878 10.025 -5.273 1.00 0.00 45 GLU A N 10
ATOM 14907 C CA . GLU A 1 45 ? 0.039 8.874 -5.518 1.00 0.00 45 GLU A CA 10
ATOM 14908 C C . GLU A 1 45 ? -0.468 8.040 -6.697 1.00 0.00 45 GLU A C 10
ATOM 14909 O O . GLU A 1 45 ? -1.658 7.908 -6.910 1.00 0.00 45 GLU A O 10
ATOM 14921 N N . PHE A 1 46 ? 0.424 7.474 -7.466 1.00 0.00 46 PHE A N 10
ATOM 14922 C CA . PHE A 1 46 ? -0.008 6.649 -8.629 1.00 0.00 46 PHE A CA 10
ATOM 14923 C C . PHE A 1 46 ? 0.749 5.319 -8.643 1.00 0.00 46 PHE A C 10
ATOM 14924 O O . PHE A 1 46 ? 1.961 5.282 -8.567 1.00 0.00 46 PHE A O 10
ATOM 14941 N N . ALA A 1 47 ? 0.041 4.227 -8.746 1.00 0.00 47 ALA A N 10
ATOM 14942 C CA . ALA A 1 47 ? 0.712 2.897 -8.771 1.00 0.00 47 ALA A CA 10
ATOM 14943 C C . ALA A 1 47 ? 1.020 2.507 -10.216 1.00 0.00 47 ALA A C 10
ATOM 14944 O O . ALA A 1 47 ? 0.143 2.476 -11.057 1.00 0.00 47 ALA A O 10
ATOM 14951 N N . VAL A 1 48 ? 2.257 2.219 -10.516 1.00 0.00 48 VAL A N 10
ATOM 14952 C CA . VAL A 1 48 ? 2.612 1.842 -11.911 1.00 0.00 48 VAL A CA 10
ATOM 14953 C C . VAL A 1 48 ? 3.673 0.740 -11.897 1.00 0.00 48 VAL A C 10
ATOM 14954 O O . VAL A 1 48 ? 4.476 0.673 -10.989 1.00 0.00 48 VAL A O 10
ATOM 14967 N N . PRO A 1 49 ? 3.644 -0.093 -12.905 1.00 0.00 49 PRO A N 10
ATOM 14968 C CA . PRO A 1 49 ? 4.619 -1.207 -12.993 1.00 0.00 49 PRO A CA 10
ATOM 14969 C C . PRO A 1 49 ? 6.031 -0.666 -13.216 1.00 0.00 49 PRO A C 10
ATOM 14970 O O . PRO A 1 49 ? 6.293 0.029 -14.177 1.00 0.00 49 PRO A O 10
ATOM 14981 N N . GLU A 1 50 ? 6.935 -0.977 -12.321 1.00 0.00 50 GLU A N 10
ATOM 14982 C CA . GLU A 1 50 ? 8.347 -0.490 -12.442 1.00 0.00 50 GLU A CA 10
ATOM 14983 C C . GLU A 1 50 ? 8.792 -0.432 -13.913 1.00 0.00 50 GLU A C 10
ATOM 14984 O O . GLU A 1 50 ? 9.483 0.477 -14.327 1.00 0.00 50 GLU A O 10
ATOM 14996 N N . ASN A 1 51 ? 8.400 -1.395 -14.701 1.00 0.00 51 ASN A N 10
ATOM 14997 C CA . ASN A 1 51 ? 8.803 -1.390 -16.137 1.00 0.00 51 ASN A CA 10
ATOM 14998 C C . ASN A 1 51 ? 7.769 -0.637 -16.981 1.00 0.00 51 ASN A C 10
ATOM 14999 O O . ASN A 1 51 ? 7.228 -1.166 -17.933 1.00 0.00 51 ASN A O 10
ATOM 15010 N N . SER A 1 52 ? 7.494 0.594 -16.640 1.00 0.00 52 SER A N 10
ATOM 15011 C CA . SER A 1 52 ? 6.498 1.384 -17.423 1.00 0.00 52 SER A CA 10
ATOM 15012 C C . SER A 1 52 ? 7.186 2.563 -18.118 1.00 0.00 52 SER A C 10
ATOM 15013 O O . SER A 1 52 ? 8.380 2.755 -17.999 1.00 0.00 52 SER A O 10
ATOM 15021 N N . SER A 1 53 ? 6.438 3.354 -18.839 1.00 0.00 53 SER A N 10
ATOM 15022 C CA . SER A 1 53 ? 7.041 4.525 -19.541 1.00 0.00 53 SER A CA 10
ATOM 15023 C C . SER A 1 53 ? 6.302 5.808 -19.149 1.00 0.00 53 SER A C 10
ATOM 15024 O O . SER A 1 53 ? 5.095 5.818 -19.005 1.00 0.00 53 SER A O 10
ATOM 15032 N N . VAL A 1 54 ? 7.016 6.888 -18.972 1.00 0.00 54 VAL A N 10
ATOM 15033 C CA . VAL A 1 54 ? 6.350 8.167 -18.585 1.00 0.00 54 VAL A CA 10
ATOM 15034 C C . VAL A 1 54 ? 5.463 8.676 -19.721 1.00 0.00 54 VAL A C 10
ATOM 15035 O O . VAL A 1 54 ? 4.432 9.258 -19.486 1.00 0.00 54 VAL A O 10
ATOM 15048 N N . GLN A 1 55 ? 5.854 8.480 -20.951 1.00 0.00 55 GLN A N 10
ATOM 15049 C CA . GLN A 1 55 ? 5.008 8.976 -22.082 1.00 0.00 55 GLN A CA 10
ATOM 15050 C C . GLN A 1 55 ? 3.551 8.531 -21.889 1.00 0.00 55 GLN A C 10
ATOM 15051 O O . GLN A 1 55 ? 2.631 9.326 -21.969 1.00 0.00 55 GLN A O 10
ATOM 15065 N N . GLN A 1 56 ? 3.336 7.271 -21.620 1.00 0.00 56 GLN A N 10
ATOM 15066 C CA . GLN A 1 56 ? 1.942 6.778 -21.412 1.00 0.00 56 GLN A CA 10
ATOM 15067 C C . GLN A 1 56 ? 1.452 7.142 -20.006 1.00 0.00 56 GLN A C 10
ATOM 15068 O O . GLN A 1 56 ? 0.346 7.617 -19.831 1.00 0.00 56 GLN A O 10
ATOM 15082 N N . PHE A 1 57 ? 2.262 6.921 -19.004 1.00 0.00 57 PHE A N 10
ATOM 15083 C CA . PHE A 1 57 ? 1.839 7.253 -17.609 1.00 0.00 57 PHE A CA 10
ATOM 15084 C C . PHE A 1 57 ? 1.561 8.753 -17.482 1.00 0.00 57 PHE A C 10
ATOM 15085 O O . PHE A 1 57 ? 0.521 9.161 -17.005 1.00 0.00 57 PHE A O 10
ATOM 15102 N N . LYS A 1 58 ? 2.485 9.573 -17.904 1.00 0.00 58 LYS A N 10
ATOM 15103 C CA . LYS A 1 58 ? 2.287 11.049 -17.805 1.00 0.00 58 LYS A CA 10
ATOM 15104 C C . LYS A 1 58 ? 1.014 11.457 -18.553 1.00 0.00 58 LYS A C 10
ATOM 15105 O O . LYS A 1 58 ? 0.302 12.353 -18.144 1.00 0.00 58 LYS A O 10
ATOM 15124 N N . GLU A 1 59 ? 0.717 10.796 -19.640 1.00 0.00 59 GLU A N 10
ATOM 15125 C CA . GLU A 1 59 ? -0.519 11.139 -20.402 1.00 0.00 59 GLU A CA 10
ATOM 15126 C C . GLU A 1 59 ? -1.742 10.533 -19.704 1.00 0.00 59 GLU A C 10
ATOM 15127 O O . GLU A 1 59 ? -2.844 11.031 -19.819 1.00 0.00 59 GLU A O 10
ATOM 15139 N N . ALA A 1 60 ? -1.549 9.464 -18.974 1.00 0.00 60 ALA A N 10
ATOM 15140 C CA . ALA A 1 60 ? -2.692 8.826 -18.258 1.00 0.00 60 ALA A CA 10
ATOM 15141 C C . ALA A 1 60 ? -3.173 9.740 -17.132 1.00 0.00 60 ALA A C 10
ATOM 15142 O O . ALA A 1 60 ? -4.341 10.062 -17.032 1.00 0.00 60 ALA A O 10
ATOM 15149 N N . ILE A 1 61 ? -2.271 10.161 -16.288 1.00 0.00 61 ILE A N 10
ATOM 15150 C CA . ILE A 1 61 ? -2.658 11.063 -15.163 1.00 0.00 61 ILE A CA 10
ATOM 15151 C C . ILE A 1 61 ? -3.248 12.361 -15.723 1.00 0.00 61 ILE A C 10
ATOM 15152 O O . ILE A 1 61 ? -4.082 12.993 -15.104 1.00 0.00 61 ILE A O 10
ATOM 15168 N N . SER A 1 62 ? -2.824 12.758 -16.892 1.00 0.00 62 SER A N 10
ATOM 15169 C CA . SER A 1 62 ? -3.360 14.010 -17.503 1.00 0.00 62 SER A CA 10
ATOM 15170 C C . SER A 1 62 ? -4.886 13.934 -17.617 1.00 0.00 62 SER A C 10
ATOM 15171 O O . SER A 1 62 ? -5.587 14.879 -17.318 1.00 0.00 62 SER A O 10
ATOM 15179 N N . LYS A 1 63 ? -5.401 12.818 -18.056 1.00 0.00 63 LYS A N 10
ATOM 15180 C CA . LYS A 1 63 ? -6.882 12.679 -18.198 1.00 0.00 63 LYS A CA 10
ATOM 15181 C C . LYS A 1 63 ? -7.573 12.826 -16.838 1.00 0.00 63 LYS A C 10
ATOM 15182 O O . LYS A 1 63 ? -8.484 13.615 -16.679 1.00 0.00 63 LYS A O 10
ATOM 15201 N N . ARG A 1 64 ? -7.155 12.067 -15.857 1.00 0.00 64 ARG A N 10
ATOM 15202 C CA . ARG A 1 64 ? -7.800 12.160 -14.511 1.00 0.00 64 ARG A CA 10
ATOM 15203 C C . ARG A 1 64 ? -7.650 13.575 -13.942 1.00 0.00 64 ARG A C 10
ATOM 15204 O O . ARG A 1 64 ? -8.616 14.202 -13.553 1.00 0.00 64 ARG A O 10
ATOM 15225 N N . PHE A 1 65 ? -6.448 14.082 -13.897 1.00 0.00 65 PHE A N 10
ATOM 15226 C CA . PHE A 1 65 ? -6.234 15.460 -13.360 1.00 0.00 65 PHE A CA 10
ATOM 15227 C C . PHE A 1 65 ? -6.865 16.491 -14.298 1.00 0.00 65 PHE A C 10
ATOM 15228 O O . PHE A 1 65 ? -7.383 17.502 -13.866 1.00 0.00 65 PHE A O 10
ATOM 15245 N N . LYS A 1 66 ? -6.809 16.240 -15.585 1.00 0.00 66 LYS A N 10
ATOM 15246 C CA . LYS A 1 66 ? -7.389 17.189 -16.592 1.00 0.00 66 LYS A CA 10
ATOM 15247 C C . LYS A 1 66 ? -6.470 18.398 -16.769 1.00 0.00 66 LYS A C 10
ATOM 15248 O O . LYS A 1 66 ? -6.645 19.424 -16.143 1.00 0.00 66 LYS A O 10
ATOM 15267 N N . SER A 1 67 ? -5.488 18.276 -17.622 1.00 0.00 67 SER A N 10
ATOM 15268 C CA . SER A 1 67 ? -4.546 19.407 -17.856 1.00 0.00 67 SER A CA 10
ATOM 15269 C C . SER A 1 67 ? -3.769 19.175 -19.156 1.00 0.00 67 SER A C 10
ATOM 15270 O O . SER A 1 67 ? -4.227 18.485 -20.046 1.00 0.00 67 SER A O 10
ATOM 15278 N N . GLN A 1 68 ? -2.597 19.742 -19.273 1.00 0.00 68 GLN A N 10
ATOM 15279 C CA . GLN A 1 68 ? -1.794 19.548 -20.517 1.00 0.00 68 GLN A CA 10
ATOM 15280 C C . GLN A 1 68 ? -0.947 18.277 -20.403 1.00 0.00 68 GLN A C 10
ATOM 15281 O O . GLN A 1 68 ? -1.014 17.562 -19.423 1.00 0.00 68 GLN A O 10
ATOM 15295 N N . THR A 1 69 ? -0.152 17.991 -21.400 1.00 0.00 69 THR A N 10
ATOM 15296 C CA . THR A 1 69 ? 0.698 16.765 -21.351 1.00 0.00 69 THR A CA 10
ATOM 15297 C C . THR A 1 69 ? 2.080 17.055 -21.945 1.00 0.00 69 THR A C 10
ATOM 15298 O O . THR A 1 69 ? 3.095 16.817 -21.321 1.00 0.00 69 THR A O 10
ATOM 15309 N N . ASP A 1 70 ? 2.124 17.565 -23.146 1.00 0.00 70 ASP A N 10
ATOM 15310 C CA . ASP A 1 70 ? 3.440 17.871 -23.781 1.00 0.00 70 ASP A CA 10
ATOM 15311 C C . ASP A 1 70 ? 4.207 18.896 -22.942 1.00 0.00 70 ASP A C 10
ATOM 15312 O O . ASP A 1 70 ? 5.357 18.699 -22.604 1.00 0.00 70 ASP A O 10
ATOM 15321 N N . GLN A 1 71 ? 3.577 19.989 -22.605 1.00 0.00 71 GLN A N 10
ATOM 15322 C CA . GLN A 1 71 ? 4.266 21.028 -21.786 1.00 0.00 71 GLN A CA 10
ATOM 15323 C C . GLN A 1 71 ? 4.303 20.604 -20.315 1.00 0.00 71 GLN A C 10
ATOM 15324 O O . GLN A 1 71 ? 5.168 21.012 -19.565 1.00 0.00 71 GLN A O 10
ATOM 15338 N N . LEU A 1 72 ? 3.369 19.790 -19.897 1.00 0.00 72 LEU A N 10
ATOM 15339 C CA . LEU A 1 72 ? 3.349 19.339 -18.474 1.00 0.00 72 LEU A CA 10
ATOM 15340 C C . LEU A 1 72 ? 4.584 18.487 -18.170 1.00 0.00 72 LEU A C 10
ATOM 15341 O O . LEU A 1 72 ? 4.803 17.456 -18.776 1.00 0.00 72 LEU A O 10
ATOM 15357 N N . VAL A 1 73 ? 5.389 18.909 -17.232 1.00 0.00 73 VAL A N 10
ATOM 15358 C CA . VAL A 1 73 ? 6.611 18.126 -16.880 1.00 0.00 73 VAL A CA 10
ATOM 15359 C C . VAL A 1 73 ? 6.748 18.039 -15.356 1.00 0.00 73 VAL A C 10
ATOM 15360 O O . VAL A 1 73 ? 6.218 18.861 -14.635 1.00 0.00 73 VAL A O 10
ATOM 15373 N N . LEU A 1 74 ? 7.456 17.058 -14.859 1.00 0.00 74 LEU A N 10
ATOM 15374 C CA . LEU A 1 74 ? 7.615 16.942 -13.381 1.00 0.00 74 LEU A CA 10
ATOM 15375 C C . LEU A 1 74 ? 9.076 17.177 -12.995 1.00 0.00 74 LEU A C 10
ATOM 15376 O O . LEU A 1 74 ? 9.963 16.457 -13.412 1.00 0.00 74 LEU A O 10
ATOM 15392 N N . ILE A 1 75 ? 9.333 18.187 -12.210 1.00 0.00 75 ILE A N 10
ATOM 15393 C CA . ILE A 1 75 ? 10.736 18.482 -11.801 1.00 0.00 75 ILE A CA 10
ATOM 15394 C C . ILE A 1 75 ? 11.136 17.622 -10.603 1.00 0.00 75 ILE A C 10
ATOM 15395 O O . ILE A 1 75 ? 10.848 17.949 -9.469 1.00 0.00 75 ILE A O 10
ATOM 15411 N N . PHE A 1 76 ? 11.805 16.530 -10.847 1.00 0.00 76 PHE A N 10
ATOM 15412 C CA . PHE A 1 76 ? 12.231 15.654 -9.719 1.00 0.00 76 PHE A CA 10
ATOM 15413 C C . PHE A 1 76 ? 13.694 15.932 -9.367 1.00 0.00 76 PHE A C 10
ATOM 15414 O O . PHE A 1 76 ? 14.596 15.607 -10.115 1.00 0.00 76 PHE A O 10
ATOM 15431 N N . ALA A 1 77 ? 13.934 16.538 -8.232 1.00 0.00 77 ALA A N 10
ATOM 15432 C CA . ALA A 1 77 ? 15.337 16.850 -7.821 1.00 0.00 77 ALA A CA 10
ATOM 15433 C C . ALA A 1 77 ? 16.023 17.716 -8.882 1.00 0.00 77 ALA A C 10
ATOM 15434 O O . ALA A 1 77 ? 17.231 17.703 -9.019 1.00 0.00 77 ALA A O 10
ATOM 15441 N N . GLY A 1 78 ? 15.263 18.471 -9.631 1.00 0.00 78 GLY A N 10
ATOM 15442 C CA . GLY A 1 78 ? 15.871 19.338 -10.681 1.00 0.00 78 GLY A CA 10
ATOM 15443 C C . GLY A 1 78 ? 15.773 18.642 -12.039 1.00 0.00 78 GLY A C 10
ATOM 15444 O O . GLY A 1 78 ? 15.571 19.275 -13.057 1.00 0.00 78 GLY A O 10
ATOM 15448 N N . LYS A 1 79 ? 15.913 17.344 -12.062 1.00 0.00 79 LYS A N 10
ATOM 15449 C CA . LYS A 1 79 ? 15.828 16.606 -13.357 1.00 0.00 79 LYS A CA 10
ATOM 15450 C C . LYS A 1 79 ? 14.434 16.772 -13.968 1.00 0.00 79 LYS A C 10
ATOM 15451 O O . LYS A 1 79 ? 13.578 17.433 -13.409 1.00 0.00 79 LYS A O 10
ATOM 15470 N N . ILE A 1 80 ? 14.197 16.172 -15.103 1.00 0.00 80 ILE A N 10
ATOM 15471 C CA . ILE A 1 80 ? 12.852 16.293 -15.746 1.00 0.00 80 ILE A CA 10
ATOM 15472 C C . ILE A 1 80 ? 12.113 14.960 -15.683 1.00 0.00 80 ILE A C 10
ATOM 15473 O O . ILE A 1 80 ? 12.099 14.207 -16.638 1.00 0.00 80 ILE A O 10
ATOM 15489 N N . LEU A 1 81 ? 11.475 14.663 -14.583 1.00 0.00 81 LEU A N 10
ATOM 15490 C CA . LEU A 1 81 ? 10.722 13.380 -14.505 1.00 0.00 81 LEU A CA 10
ATOM 15491 C C . LEU A 1 81 ? 9.657 13.388 -15.600 1.00 0.00 81 LEU A C 10
ATOM 15492 O O . LEU A 1 81 ? 8.596 13.965 -15.449 1.00 0.00 81 LEU A O 10
ATOM 15508 N N . LYS A 1 82 ? 9.953 12.784 -16.720 1.00 0.00 82 LYS A N 10
ATOM 15509 C CA . LYS A 1 82 ? 8.979 12.783 -17.843 1.00 0.00 82 LYS A CA 10
ATOM 15510 C C . LYS A 1 82 ? 9.302 11.659 -18.836 1.00 0.00 82 LYS A C 10
ATOM 15511 O O . LYS A 1 82 ? 9.773 10.604 -18.461 1.00 0.00 82 LYS A O 10
ATOM 15530 N N . ASP A 1 83 ? 9.049 11.879 -20.099 1.00 0.00 83 ASP A N 10
ATOM 15531 C CA . ASP A 1 83 ? 9.334 10.828 -21.119 1.00 0.00 83 ASP A CA 10
ATOM 15532 C C . ASP A 1 83 ? 10.841 10.703 -21.346 1.00 0.00 83 ASP A C 10
ATOM 15533 O O . ASP A 1 83 ? 11.321 9.709 -21.854 1.00 0.00 83 ASP A O 10
ATOM 15542 N N . GLN A 1 84 ? 11.592 11.703 -20.967 1.00 0.00 84 GLN A N 10
ATOM 15543 C CA . GLN A 1 84 ? 13.071 11.647 -21.153 1.00 0.00 84 GLN A CA 10
ATOM 15544 C C . GLN A 1 84 ? 13.629 10.361 -20.538 1.00 0.00 84 GLN A C 10
ATOM 15545 O O . GLN A 1 84 ? 14.595 9.801 -21.019 1.00 0.00 84 GLN A O 10
ATOM 15559 N N . ASP A 1 85 ? 13.029 9.890 -19.475 1.00 0.00 85 ASP A N 10
ATOM 15560 C CA . ASP A 1 85 ? 13.534 8.639 -18.833 1.00 0.00 85 ASP A CA 10
ATOM 15561 C C . ASP A 1 85 ? 12.398 7.910 -18.111 1.00 0.00 85 ASP A C 10
ATOM 15562 O O . ASP A 1 85 ? 11.327 8.451 -17.912 1.00 0.00 85 ASP A O 10
ATOM 15571 N N . THR A 1 86 ? 12.625 6.685 -17.714 1.00 0.00 86 THR A N 10
ATOM 15572 C CA . THR A 1 86 ? 11.563 5.920 -16.999 1.00 0.00 86 THR A CA 10
ATOM 15573 C C . THR A 1 86 ? 11.613 6.242 -15.504 1.00 0.00 86 THR A C 10
ATOM 15574 O O . THR A 1 86 ? 12.603 6.738 -15.001 1.00 0.00 86 THR A O 10
ATOM 15585 N N . LEU A 1 87 ? 10.554 5.973 -14.793 1.00 0.00 87 LEU A N 10
ATOM 15586 C CA . LEU A 1 87 ? 10.542 6.275 -13.332 1.00 0.00 87 LEU A CA 10
ATOM 15587 C C . LEU A 1 87 ? 11.546 5.395 -12.585 1.00 0.00 87 LEU A C 10
ATOM 15588 O O . LEU A 1 87 ? 12.310 5.873 -11.771 1.00 0.00 87 LEU A O 10
ATOM 15604 N N . ILE A 1 88 ? 11.562 4.117 -12.856 1.00 0.00 88 ILE A N 10
ATOM 15605 C CA . ILE A 1 88 ? 12.534 3.228 -12.152 1.00 0.00 88 ILE A CA 10
ATOM 15606 C C . ILE A 1 88 ? 13.966 3.627 -12.506 1.00 0.00 88 ILE A C 10
ATOM 15607 O O . ILE A 1 88 ? 14.905 3.281 -11.816 1.00 0.00 88 ILE A O 10
ATOM 15623 N N . GLN A 1 89 ? 14.144 4.345 -13.583 1.00 0.00 89 GLN A N 10
ATOM 15624 C CA . GLN A 1 89 ? 15.517 4.754 -13.985 1.00 0.00 89 GLN A CA 10
ATOM 15625 C C . GLN A 1 89 ? 15.860 6.139 -13.431 1.00 0.00 89 GLN A C 10
ATOM 15626 O O . GLN A 1 89 ? 17.004 6.549 -13.453 1.00 0.00 89 GLN A O 10
ATOM 15640 N N . HIS A 1 90 ? 14.889 6.873 -12.935 1.00 0.00 90 HIS A N 10
ATOM 15641 C CA . HIS A 1 90 ? 15.203 8.233 -12.390 1.00 0.00 90 HIS A CA 10
ATOM 15642 C C . HIS A 1 90 ? 13.941 8.955 -11.902 1.00 0.00 90 HIS A C 10
ATOM 15643 O O . HIS A 1 90 ? 14.006 9.771 -11.005 1.00 0.00 90 HIS A O 10
ATOM 15657 N N . GLY A 1 91 ? 12.800 8.684 -12.483 1.00 0.00 91 GLY A N 10
ATOM 15658 C CA . GLY A 1 91 ? 11.564 9.393 -12.033 1.00 0.00 91 GLY A CA 10
ATOM 15659 C C . GLY A 1 91 ? 11.341 9.108 -10.549 1.00 0.00 91 GLY A C 10
ATOM 15660 O O . GLY A 1 91 ? 11.169 10.011 -9.754 1.00 0.00 91 GLY A O 10
ATOM 15664 N N . ILE A 1 92 ? 11.364 7.862 -10.165 1.00 0.00 92 ILE A N 10
ATOM 15665 C CA . ILE A 1 92 ? 11.181 7.520 -8.731 1.00 0.00 92 ILE A CA 10
ATOM 15666 C C . ILE A 1 92 ? 11.927 6.221 -8.427 1.00 0.00 92 ILE A C 10
ATOM 15667 O O . ILE A 1 92 ? 12.371 5.529 -9.323 1.00 0.00 92 ILE A O 10
ATOM 15683 N N . HIS A 1 93 ? 12.056 5.874 -7.180 1.00 0.00 93 HIS A N 10
ATOM 15684 C CA . HIS A 1 93 ? 12.759 4.610 -6.835 1.00 0.00 93 HIS A CA 10
ATOM 15685 C C . HIS A 1 93 ? 11.780 3.652 -6.147 1.00 0.00 93 HIS A C 10
ATOM 15686 O O . HIS A 1 93 ? 11.880 2.448 -6.276 1.00 0.00 93 HIS A O 10
ATOM 15700 N N . ASP A 1 94 ? 10.827 4.188 -5.427 1.00 0.00 94 ASP A N 10
ATOM 15701 C CA . ASP A 1 94 ? 9.820 3.330 -4.731 1.00 0.00 94 ASP A CA 10
ATOM 15702 C C . ASP A 1 94 ? 8.806 4.210 -3.993 1.00 0.00 94 ASP A C 10
ATOM 15703 O O . ASP A 1 94 ? 8.331 3.865 -2.928 1.00 0.00 94 ASP A O 10
ATOM 15712 N N . GLY A 1 95 ? 8.472 5.344 -4.551 1.00 0.00 95 GLY A N 10
ATOM 15713 C CA . GLY A 1 95 ? 7.491 6.247 -3.882 1.00 0.00 95 GLY A CA 10
ATOM 15714 C C . GLY A 1 95 ? 8.167 7.576 -3.538 1.00 0.00 95 GLY A C 10
ATOM 15715 O O . GLY A 1 95 ? 8.407 7.880 -2.386 1.00 0.00 95 GLY A O 10
ATOM 15719 N N . LEU A 1 96 ? 8.476 8.370 -4.528 1.00 0.00 96 LEU A N 10
ATOM 15720 C CA . LEU A 1 96 ? 9.138 9.682 -4.261 1.00 0.00 96 LEU A CA 10
ATOM 15721 C C . LEU A 1 96 ? 8.188 10.834 -4.604 1.00 0.00 96 LEU A C 10
ATOM 15722 O O . LEU A 1 96 ? 7.134 10.631 -5.172 1.00 0.00 96 LEU A O 10
ATOM 15738 N N . THR A 1 97 ? 8.556 12.041 -4.263 1.00 0.00 97 THR A N 10
ATOM 15739 C CA . THR A 1 97 ? 7.676 13.208 -4.568 1.00 0.00 97 THR A CA 10
ATOM 15740 C C . THR A 1 97 ? 8.325 14.101 -5.630 1.00 0.00 97 THR A C 10
ATOM 15741 O O . THR A 1 97 ? 9.520 14.325 -5.618 1.00 0.00 97 THR A O 10
ATOM 15752 N N . VAL A 1 98 ? 7.546 14.609 -6.547 1.00 0.00 98 VAL A N 10
ATOM 15753 C CA . VAL A 1 98 ? 8.117 15.484 -7.614 1.00 0.00 98 VAL A CA 10
ATOM 15754 C C . VAL A 1 98 ? 7.201 16.689 -7.860 1.00 0.00 98 VAL A C 10
ATOM 15755 O O . VAL A 1 98 ? 6.017 16.643 -7.590 1.00 0.00 98 VAL A O 10
ATOM 15768 N N . HIS A 1 99 ? 7.741 17.767 -8.369 1.00 0.00 99 HIS A N 10
ATOM 15769 C CA . HIS A 1 99 ? 6.899 18.972 -8.629 1.00 0.00 99 HIS A CA 10
ATOM 15770 C C . HIS A 1 99 ? 6.329 18.929 -10.050 1.00 0.00 99 HIS A C 10
ATOM 15771 O O . HIS A 1 99 ? 7.061 18.866 -11.018 1.00 0.00 99 HIS A O 10
ATOM 15785 N N . LEU A 1 100 ? 5.031 18.966 -10.182 1.00 0.00 100 LEU A N 10
ATOM 15786 C CA . LEU A 1 100 ? 4.417 18.931 -11.542 1.00 0.00 100 LEU A CA 10
ATOM 15787 C C . LEU A 1 100 ? 4.019 20.344 -11.979 1.00 0.00 100 LEU A C 10
ATOM 15788 O O . LEU A 1 100 ? 3.209 20.992 -11.347 1.00 0.00 100 LEU A O 10
ATOM 15804 N N . VAL A 1 101 ? 4.583 20.822 -13.055 1.00 0.00 101 VAL A N 10
ATOM 15805 C CA . VAL A 1 101 ? 4.238 22.194 -13.533 1.00 0.00 101 VAL A CA 10
ATOM 15806 C C . VAL A 1 101 ? 4.106 22.207 -15.059 1.00 0.00 101 VAL A C 10
ATOM 15807 O O . VAL A 1 101 ? 4.848 21.547 -15.760 1.00 0.00 101 VAL A O 10
ATOM 15820 N N . ILE A 1 102 ? 3.167 22.953 -15.575 1.00 0.00 102 ILE A N 10
ATOM 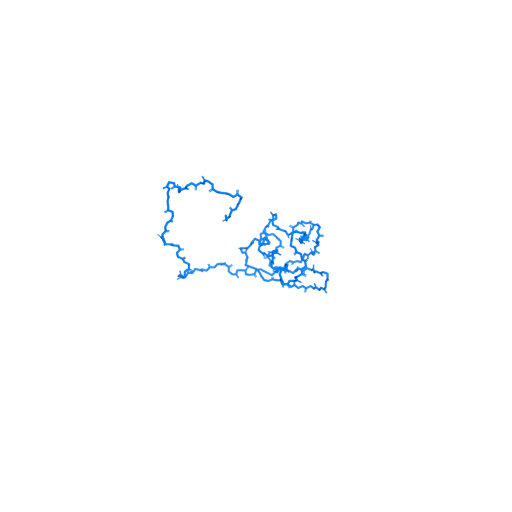15821 C CA . ILE A 1 102 ? 2.984 23.009 -17.058 1.00 0.00 102 ILE A CA 10
ATOM 15822 C C . ILE A 1 102 ? 3.473 24.354 -17.603 1.00 0.00 102 ILE A C 10
ATOM 15823 O O . ILE A 1 102 ? 3.216 25.397 -17.033 1.00 0.00 102 ILE A O 10
ATOM 15839 N N . LYS A 1 103 ? 4.176 24.339 -18.705 1.00 0.00 103 LYS A N 10
ATOM 15840 C CA . LYS A 1 103 ? 4.680 25.616 -19.289 1.00 0.00 103 LYS A CA 10
ATOM 15841 C C . LYS A 1 103 ? 3.699 26.138 -20.343 1.00 0.00 103 LYS A C 10
ATOM 15842 O O . LYS A 1 103 ? 2.691 25.485 -20.560 1.00 0.00 103 LYS A O 10
ATOM 15861 N N . MET A 1 1 ? -28.482 -1.266 -52.077 1.00 0.00 1 MET A N 11
ATOM 15862 C CA . MET A 1 1 ? -27.065 -1.633 -51.787 1.00 0.00 1 MET A CA 11
ATOM 15863 C C . MET A 1 1 ? -26.203 -0.373 -51.681 1.00 0.00 1 MET A C 11
ATOM 15864 O O . MET A 1 1 ? -25.233 -0.211 -52.397 1.00 0.00 1 MET A O 11
ATOM 15880 N N . ALA A 1 2 ? -26.549 0.521 -50.793 1.00 0.00 2 ALA A N 11
ATOM 15881 C CA . ALA A 1 2 ? -25.749 1.772 -50.639 1.00 0.00 2 ALA A CA 11
ATOM 15882 C C . ALA A 1 2 ? -24.473 1.490 -49.843 1.00 0.00 2 ALA A C 11
ATOM 15883 O O . ALA A 1 2 ? -23.478 2.176 -49.985 1.00 0.00 2 ALA A O 11
ATOM 15890 N N . GLU A 1 3 ? -24.493 0.488 -49.004 1.00 0.00 3 GLU A N 11
ATOM 15891 C CA . GLU A 1 3 ? -23.280 0.161 -48.197 1.00 0.00 3 GLU A CA 11
ATOM 15892 C C . GLU A 1 3 ? -22.102 -0.175 -49.117 1.00 0.00 3 GLU A C 11
ATOM 15893 O O . GLU A 1 3 ? -22.266 -0.355 -50.308 1.00 0.00 3 GLU A O 11
ATOM 15905 N N . ASN A 1 4 ? -20.918 -0.258 -48.573 1.00 0.00 4 ASN A N 11
ATOM 15906 C CA . ASN A 1 4 ? -19.728 -0.581 -49.414 1.00 0.00 4 ASN A CA 11
ATOM 15907 C C . ASN A 1 4 ? -19.266 -2.016 -49.147 1.00 0.00 4 ASN A C 11
ATOM 15908 O O . ASN A 1 4 ? -18.729 -2.676 -50.015 1.00 0.00 4 ASN A O 11
ATOM 15919 N N . GLY A 1 5 ? -19.469 -2.502 -47.951 1.00 0.00 5 GLY A N 11
ATOM 15920 C CA . GLY A 1 5 ? -19.043 -3.894 -47.627 1.00 0.00 5 GLY A CA 11
ATOM 15921 C C . GLY A 1 5 ? -19.157 -4.128 -46.120 1.00 0.00 5 GLY A C 11
ATOM 15922 O O . GLY A 1 5 ? -18.239 -3.859 -45.369 1.00 0.00 5 GLY A O 11
ATOM 15926 N N . GLU A 1 6 ? -20.280 -4.628 -45.671 1.00 0.00 6 GLU A N 11
ATOM 15927 C CA . GLU A 1 6 ? -20.465 -4.884 -44.209 1.00 0.00 6 GLU A CA 11
ATOM 15928 C C . GLU A 1 6 ? -20.129 -3.628 -43.398 1.00 0.00 6 GLU A C 11
ATOM 15929 O O . GLU A 1 6 ? -19.023 -3.461 -42.922 1.00 0.00 6 GLU A O 11
ATOM 15941 N N . SER A 1 7 ? -21.078 -2.744 -43.238 1.00 0.00 7 SER A N 11
ATOM 15942 C CA . SER A 1 7 ? -20.818 -1.498 -42.458 1.00 0.00 7 SER A CA 11
ATOM 15943 C C . SER A 1 7 ? -20.884 -1.781 -40.952 1.00 0.00 7 SER A C 11
ATOM 15944 O O . SER A 1 7 ? -20.619 -0.916 -40.141 1.00 0.00 7 SER A O 11
ATOM 15952 N N . SER A 1 8 ? -21.237 -2.982 -40.571 1.00 0.00 8 SER A N 11
ATOM 15953 C CA . SER A 1 8 ? -21.319 -3.312 -39.118 1.00 0.00 8 SER A CA 11
ATOM 15954 C C . SER A 1 8 ? -20.138 -4.195 -38.707 1.00 0.00 8 SER A C 11
ATOM 15955 O O . SER A 1 8 ? -19.660 -4.127 -37.592 1.00 0.00 8 SER A O 11
ATOM 15963 N N . GLY A 1 9 ? -19.665 -5.023 -39.600 1.00 0.00 9 GLY A N 11
ATOM 15964 C CA . GLY A 1 9 ? -18.516 -5.910 -39.262 1.00 0.00 9 GLY A CA 11
ATOM 15965 C C . GLY A 1 9 ? -19.040 -7.218 -38.660 1.00 0.00 9 GLY A C 11
ATOM 15966 O O . GLY A 1 9 ? -20.228 -7.374 -38.462 1.00 0.00 9 GLY A O 11
ATOM 15970 N N . PRO A 1 10 ? -18.132 -8.120 -38.386 1.00 0.00 10 PRO A N 11
ATOM 15971 C CA . PRO A 1 10 ? -18.516 -9.427 -37.798 1.00 0.00 10 PRO A CA 11
ATOM 15972 C C . PRO A 1 10 ? -18.915 -9.255 -36.326 1.00 0.00 10 PRO A C 11
ATOM 15973 O O . PRO A 1 10 ? -18.160 -8.709 -35.546 1.00 0.00 10 PRO A O 11
ATOM 15984 N N . PRO A 1 11 ? -20.090 -9.726 -35.989 1.00 0.00 11 PRO A N 11
ATOM 15985 C CA . PRO A 1 11 ? -20.576 -9.613 -34.591 1.00 0.00 11 PRO A CA 11
ATOM 15986 C C . PRO A 1 11 ? -19.825 -10.591 -33.683 1.00 0.00 11 PRO A C 11
ATOM 15987 O O . PRO A 1 11 ? -19.082 -11.435 -34.145 1.00 0.00 11 PRO A O 11
ATOM 15998 N N . ARG A 1 12 ? -20.017 -10.485 -32.393 1.00 0.00 12 ARG A N 11
ATOM 15999 C CA . ARG A 1 12 ? -19.317 -11.407 -31.445 1.00 0.00 12 ARG A CA 11
ATOM 16000 C C . ARG A 1 12 ? -17.807 -11.417 -31.721 1.00 0.00 12 ARG A C 11
ATOM 16001 O O . ARG A 1 12 ? -17.246 -12.442 -32.053 1.00 0.00 12 ARG A O 11
ATOM 16022 N N . PRO A 1 13 ? -17.196 -10.268 -31.573 1.00 0.00 13 PRO A N 11
ATOM 16023 C CA . PRO A 1 13 ? -15.737 -10.148 -31.810 1.00 0.00 13 PRO A CA 11
ATOM 16024 C C . PRO A 1 13 ? -14.944 -10.806 -30.673 1.00 0.00 13 PRO A C 11
ATOM 16025 O O . PRO A 1 13 ? -13.737 -10.944 -30.750 1.00 0.00 13 PRO A O 11
ATOM 16036 N N . SER A 1 14 ? -15.606 -11.210 -29.620 1.00 0.00 14 SER A N 11
ATOM 16037 C CA . SER A 1 14 ? -14.884 -11.856 -28.482 1.00 0.00 14 SER A CA 11
ATOM 16038 C C . SER A 1 14 ? -14.114 -13.087 -28.970 1.00 0.00 14 SER A C 11
ATOM 16039 O O . SER A 1 14 ? -14.694 -14.105 -29.295 1.00 0.00 14 SER A O 11
ATOM 16047 N N . ARG A 1 15 ? -12.811 -13.001 -29.022 1.00 0.00 15 ARG A N 11
ATOM 16048 C CA . ARG A 1 15 ? -12.001 -14.163 -29.487 1.00 0.00 15 ARG A CA 11
ATOM 16049 C C . ARG A 1 15 ? -10.642 -14.175 -28.782 1.00 0.00 15 ARG A C 11
ATOM 16050 O O . ARG A 1 15 ? -10.325 -15.083 -28.039 1.00 0.00 15 ARG A O 11
ATOM 16071 N N . GLY A 1 16 ? -9.838 -13.170 -29.010 1.00 0.00 16 GLY A N 11
ATOM 16072 C CA . GLY A 1 16 ? -8.499 -13.119 -28.354 1.00 0.00 16 GLY A CA 11
ATOM 16073 C C . GLY A 1 16 ? -7.760 -11.854 -28.802 1.00 0.00 16 GLY A C 11
ATOM 16074 O O . GLY A 1 16 ? -7.860 -10.824 -28.167 1.00 0.00 16 GLY A O 11
ATOM 16078 N N . PRO A 1 17 ? -7.036 -11.971 -29.888 1.00 0.00 17 PRO A N 11
ATOM 16079 C CA . PRO A 1 17 ? -6.276 -10.814 -30.420 1.00 0.00 17 PRO A CA 11
ATOM 16080 C C . PRO A 1 17 ? -7.226 -9.805 -31.070 1.00 0.00 17 PRO A C 11
ATOM 16081 O O . PRO A 1 17 ? -8.358 -10.119 -31.383 1.00 0.00 17 PRO A O 11
ATOM 16092 N N . ALA A 1 18 ? -6.775 -8.596 -31.275 1.00 0.00 18 ALA A N 11
ATOM 16093 C CA . ALA A 1 18 ? -7.651 -7.566 -31.905 1.00 0.00 18 ALA A CA 11
ATOM 16094 C C . ALA A 1 18 ? -6.814 -6.369 -32.364 1.00 0.00 18 ALA A C 11
ATOM 16095 O O . ALA A 1 18 ? -6.599 -6.167 -33.544 1.00 0.00 18 ALA A O 11
ATOM 16102 N N . ALA A 1 19 ? -6.341 -5.575 -31.442 1.00 0.00 19 ALA A N 11
ATOM 16103 C CA . ALA A 1 19 ? -5.517 -4.390 -31.824 1.00 0.00 19 ALA A CA 11
ATOM 16104 C C . ALA A 1 19 ? -4.030 -4.754 -31.809 1.00 0.00 19 ALA A C 11
ATOM 16105 O O . ALA A 1 19 ? -3.239 -4.202 -32.549 1.00 0.00 19 ALA A O 11
ATOM 16112 N N . ALA A 1 20 ? -3.644 -5.682 -30.970 1.00 0.00 20 ALA A N 11
ATOM 16113 C CA . ALA A 1 20 ? -2.208 -6.089 -30.900 1.00 0.00 20 ALA A CA 11
ATOM 16114 C C . ALA A 1 20 ? -1.312 -4.862 -30.698 1.00 0.00 20 ALA A C 11
ATOM 16115 O O . ALA A 1 20 ? -1.765 -3.812 -30.285 1.00 0.00 20 ALA A O 11
ATOM 16122 N N . GLN A 1 21 ? -0.042 -4.989 -30.987 1.00 0.00 21 GLN A N 11
ATOM 16123 C CA . GLN A 1 21 ? 0.893 -3.834 -30.814 1.00 0.00 21 GLN A CA 11
ATOM 16124 C C . GLN A 1 21 ? 0.782 -3.265 -29.395 1.00 0.00 21 GLN A C 11
ATOM 16125 O O . GLN A 1 21 ? 0.650 -2.072 -29.204 1.00 0.00 21 GLN A O 11
ATOM 16139 N N . GLY A 1 22 ? 0.838 -4.111 -28.401 1.00 0.00 22 GLY A N 11
ATOM 16140 C CA . GLY A 1 22 ? 0.738 -3.622 -26.996 1.00 0.00 22 GLY A CA 11
ATOM 16141 C C . GLY A 1 22 ? 2.029 -2.896 -26.615 1.00 0.00 22 GLY A C 11
ATOM 16142 O O . GLY A 1 22 ? 3.117 -3.407 -26.798 1.00 0.00 22 GLY A O 11
ATOM 16146 N N . SER A 1 23 ? 1.917 -1.707 -26.084 1.00 0.00 23 SER A N 11
ATOM 16147 C CA . SER A 1 23 ? 3.138 -0.946 -25.689 1.00 0.00 23 SER A CA 11
ATOM 16148 C C . SER A 1 23 ? 3.607 -1.381 -24.299 1.00 0.00 23 SER A C 11
ATOM 16149 O O . SER A 1 23 ? 4.656 -1.978 -24.146 1.00 0.00 23 SER A O 11
ATOM 16157 N N . ALA A 1 24 ? 2.838 -1.089 -23.284 1.00 0.00 24 ALA A N 11
ATOM 16158 C CA . ALA A 1 24 ? 3.237 -1.486 -21.903 1.00 0.00 24 ALA A CA 11
ATOM 16159 C C . ALA A 1 24 ? 2.012 -1.510 -20.985 1.00 0.00 24 ALA A C 11
ATOM 16160 O O . ALA A 1 24 ? 1.945 -0.796 -20.003 1.00 0.00 24 ALA A O 11
ATOM 16167 N N . ALA A 1 25 ? 1.041 -2.327 -21.296 1.00 0.00 25 ALA A N 11
ATOM 16168 C CA . ALA A 1 25 ? -0.180 -2.399 -20.444 1.00 0.00 25 ALA A CA 11
ATOM 16169 C C . ALA A 1 25 ? -0.725 -3.830 -20.422 1.00 0.00 25 ALA A C 11
ATOM 16170 O O . ALA A 1 25 ? -1.806 -4.102 -20.910 1.00 0.00 25 ALA A O 11
ATOM 16177 N N . ALA A 1 26 ? 0.015 -4.747 -19.859 1.00 0.00 26 ALA A N 11
ATOM 16178 C CA . ALA A 1 26 ? -0.457 -6.162 -19.803 1.00 0.00 26 ALA A CA 11
ATOM 16179 C C . ALA A 1 26 ? 0.094 -6.855 -18.551 1.00 0.00 26 ALA A C 11
ATOM 16180 O O . ALA A 1 26 ? 1.063 -6.407 -17.973 1.00 0.00 26 ALA A O 11
ATOM 16187 N N . PRO A 1 27 ? -0.547 -7.932 -18.171 1.00 0.00 27 PRO A N 11
ATOM 16188 C CA . PRO A 1 27 ? -0.111 -8.691 -16.973 1.00 0.00 27 PRO A CA 11
ATOM 16189 C C . PRO A 1 27 ? 1.181 -9.458 -17.268 1.00 0.00 27 PRO A C 11
ATOM 16190 O O . PRO A 1 27 ? 1.164 -10.649 -17.512 1.00 0.00 27 PRO A O 11
ATOM 16201 N N . ALA A 1 28 ? 2.299 -8.784 -17.249 1.00 0.00 28 ALA A N 11
ATOM 16202 C CA . ALA A 1 28 ? 3.594 -9.471 -17.529 1.00 0.00 28 ALA A CA 11
ATOM 16203 C C . ALA A 1 28 ? 4.605 -9.167 -16.420 1.00 0.00 28 ALA A C 11
ATOM 16204 O O . ALA A 1 28 ? 5.088 -10.057 -15.746 1.00 0.00 28 ALA A O 11
ATOM 16211 N N . GLU A 1 29 ? 4.926 -7.916 -16.225 1.00 0.00 29 GLU A N 11
ATOM 16212 C CA . GLU A 1 29 ? 5.905 -7.550 -15.159 1.00 0.00 29 GLU A CA 11
ATOM 16213 C C . GLU A 1 29 ? 5.309 -6.478 -14.239 1.00 0.00 29 GLU A C 11
ATOM 16214 O O . GLU A 1 29 ? 5.382 -5.303 -14.535 1.00 0.00 29 GLU A O 11
ATOM 16226 N N . PRO A 1 30 ? 4.735 -6.918 -13.148 1.00 0.00 30 PRO A N 11
ATOM 16227 C CA . PRO A 1 30 ? 4.123 -5.972 -12.183 1.00 0.00 30 PRO A CA 11
ATOM 16228 C C . PRO A 1 30 ? 5.204 -5.189 -11.437 1.00 0.00 30 PRO A C 11
ATOM 16229 O O . PRO A 1 30 ? 5.642 -4.154 -11.903 1.00 0.00 30 PRO A O 11
ATOM 16240 N N . LYS A 1 31 ? 5.632 -5.647 -10.282 1.00 0.00 31 LYS A N 11
ATOM 16241 C CA . LYS A 1 31 ? 6.668 -4.884 -9.521 1.00 0.00 31 LYS A CA 11
ATOM 16242 C C . LYS A 1 31 ? 6.290 -3.405 -9.560 1.00 0.00 31 LYS A C 11
ATOM 16243 O O . LYS A 1 31 ? 7.111 -2.537 -9.783 1.00 0.00 31 LYS A O 11
ATOM 16262 N N . ILE A 1 32 ? 5.024 -3.133 -9.391 1.00 0.00 32 ILE A N 11
ATOM 16263 C CA . ILE A 1 32 ? 4.533 -1.732 -9.465 1.00 0.00 32 ILE A CA 11
ATOM 16264 C C . ILE A 1 32 ? 5.238 -0.844 -8.429 1.00 0.00 32 ILE A C 11
ATOM 16265 O O . ILE A 1 32 ? 5.421 -1.225 -7.290 1.00 0.00 32 ILE A O 11
ATOM 16281 N N . ILE A 1 33 ? 5.620 0.346 -8.821 1.00 0.00 33 ILE A N 11
ATOM 16282 C CA . ILE A 1 33 ? 6.298 1.272 -7.863 1.00 0.00 33 ILE A CA 11
ATOM 16283 C C . ILE A 1 33 ? 5.340 2.409 -7.483 1.00 0.00 33 ILE A C 11
ATOM 16284 O O . ILE A 1 33 ? 4.381 2.678 -8.181 1.00 0.00 33 ILE A O 11
ATOM 16300 N N . LYS A 1 34 ? 5.590 3.072 -6.388 1.00 0.00 34 LYS A N 11
ATOM 16301 C CA . LYS A 1 34 ? 4.690 4.187 -5.973 1.00 0.00 34 LYS A CA 11
ATOM 16302 C C . LYS A 1 34 ? 5.240 5.526 -6.475 1.00 0.00 34 LYS A C 11
ATOM 16303 O O . LYS A 1 34 ? 6.412 5.813 -6.342 1.00 0.00 34 LYS A O 11
ATOM 16322 N N . VAL A 1 35 ? 4.401 6.345 -7.050 1.00 0.00 35 VAL A N 11
ATOM 16323 C CA . VAL A 1 35 ? 4.876 7.667 -7.561 1.00 0.00 35 VAL A CA 11
ATOM 16324 C C . VAL A 1 35 ? 3.984 8.792 -7.020 1.00 0.00 35 VAL A C 11
ATOM 16325 O O . VAL A 1 35 ? 2.795 8.833 -7.272 1.00 0.00 35 VAL A O 11
ATOM 16338 N N . THR A 1 36 ? 4.553 9.703 -6.276 1.00 0.00 36 THR A N 11
ATOM 16339 C CA . THR A 1 36 ? 3.745 10.826 -5.715 1.00 0.00 36 THR A CA 11
ATOM 16340 C C . THR A 1 36 ? 3.857 12.058 -6.615 1.00 0.00 36 THR A C 11
ATOM 16341 O O . THR A 1 36 ? 4.916 12.639 -6.758 1.00 0.00 36 THR A O 11
ATOM 16352 N N . VAL A 1 37 ? 2.773 12.461 -7.223 1.00 0.00 37 VAL A N 11
ATOM 16353 C CA . VAL A 1 37 ? 2.818 13.657 -8.114 1.00 0.00 37 VAL A CA 11
ATOM 16354 C C . VAL A 1 37 ? 2.173 14.859 -7.422 1.00 0.00 37 VAL A C 11
ATOM 16355 O O . VAL A 1 37 ? 1.066 14.779 -6.920 1.00 0.00 37 VAL A O 11
ATOM 16368 N N . LYS A 1 38 ? 2.854 15.972 -7.395 1.00 0.00 38 LYS A N 11
ATOM 16369 C CA . LYS A 1 38 ? 2.281 17.184 -6.743 1.00 0.00 38 LYS A CA 11
ATOM 16370 C C . LYS A 1 38 ? 1.623 18.075 -7.798 1.00 0.00 38 LYS A C 11
ATOM 16371 O O . LYS A 1 38 ? 2.253 18.495 -8.748 1.00 0.00 38 LYS A O 11
ATOM 16390 N N . THR A 1 39 ? 0.360 18.362 -7.640 1.00 0.00 39 THR A N 11
ATOM 16391 C CA . THR A 1 39 ? -0.342 19.223 -8.636 1.00 0.00 39 THR A CA 11
ATOM 16392 C C . THR A 1 39 ? -0.945 20.447 -7.936 1.00 0.00 39 THR A C 11
ATOM 16393 O O . THR A 1 39 ? -0.961 20.515 -6.724 1.00 0.00 39 THR A O 11
ATOM 16404 N N . PRO A 1 40 ? -1.425 21.379 -8.722 1.00 0.00 40 PRO A N 11
ATOM 16405 C CA . PRO A 1 40 ? -2.033 22.608 -8.151 1.00 0.00 40 PRO A CA 11
ATOM 16406 C C . PRO A 1 40 ? -3.343 22.279 -7.427 1.00 0.00 40 PRO A C 11
ATOM 16407 O O . PRO A 1 40 ? -3.877 23.090 -6.696 1.00 0.00 40 PRO A O 11
ATOM 16418 N N . LYS A 1 41 ? -3.862 21.093 -7.618 1.00 0.00 41 LYS A N 11
ATOM 16419 C CA . LYS A 1 41 ? -5.130 20.714 -6.933 1.00 0.00 41 LYS A CA 11
ATOM 16420 C C . LYS A 1 41 ? -4.820 20.001 -5.613 1.00 0.00 41 LYS A C 11
ATOM 16421 O O . LYS A 1 41 ? -5.332 20.355 -4.570 1.00 0.00 41 LYS A O 11
ATOM 16440 N N . GLU A 1 42 ? -3.981 18.998 -5.654 1.00 0.00 42 GLU A N 11
ATOM 16441 C CA . GLU A 1 42 ? -3.631 18.258 -4.405 1.00 0.00 42 GLU A CA 11
ATOM 16442 C C . GLU A 1 42 ? -2.522 17.238 -4.683 1.00 0.00 42 GLU A C 11
ATOM 16443 O O . GLU A 1 42 ? -2.071 17.089 -5.801 1.00 0.00 42 GLU A O 11
ATOM 16455 N N . LYS A 1 43 ? -2.085 16.533 -3.674 1.00 0.00 43 LYS A N 11
ATOM 16456 C CA . LYS A 1 43 ? -1.010 15.518 -3.879 1.00 0.00 43 LYS A CA 11
ATOM 16457 C C . LYS A 1 43 ? -1.627 14.123 -4.000 1.00 0.00 43 LYS A C 11
ATOM 16458 O O . LYS A 1 43 ? -2.375 13.693 -3.144 1.00 0.00 43 LYS A O 11
ATOM 16477 N N . GLU A 1 44 ? -1.325 13.415 -5.056 1.00 0.00 44 GLU A N 11
ATOM 16478 C CA . GLU A 1 44 ? -1.905 12.050 -5.226 1.00 0.00 44 GLU A CA 11
ATOM 16479 C C . GLU A 1 44 ? -0.829 11.057 -5.675 1.00 0.00 44 GLU A C 11
ATOM 16480 O O . GLU A 1 44 ? -0.046 11.334 -6.561 1.00 0.00 44 GLU A O 11
ATOM 16492 N N . GLU A 1 45 ? -0.796 9.899 -5.073 1.00 0.00 45 GLU A N 11
ATOM 16493 C CA . GLU A 1 45 ? 0.218 8.878 -5.466 1.00 0.00 45 GLU A CA 11
ATOM 16494 C C . GLU A 1 45 ? -0.350 7.987 -6.574 1.00 0.00 45 GLU A C 11
ATOM 16495 O O . GLU A 1 45 ? -1.546 7.786 -6.665 1.00 0.00 45 GLU A O 11
ATOM 16507 N N . PHE A 1 46 ? 0.491 7.458 -7.421 1.00 0.00 46 PHE A N 11
ATOM 16508 C CA . PHE A 1 46 ? -0.011 6.590 -8.521 1.00 0.00 46 PHE A CA 11
ATOM 16509 C C . PHE A 1 46 ? 0.762 5.270 -8.552 1.00 0.00 46 PHE A C 11
ATOM 16510 O O . PHE A 1 46 ? 1.911 5.200 -8.161 1.00 0.00 46 PHE A O 11
ATOM 16527 N N . ALA A 1 47 ? 0.142 4.227 -9.028 1.00 0.00 47 ALA A N 11
ATOM 16528 C CA . ALA A 1 47 ? 0.838 2.913 -9.106 1.00 0.00 47 ALA A CA 11
ATOM 16529 C C . ALA A 1 47 ? 1.204 2.628 -10.560 1.00 0.00 47 ALA A C 11
ATOM 16530 O O . ALA A 1 47 ? 0.393 2.789 -11.452 1.00 0.00 47 ALA A O 11
ATOM 16537 N N . VAL A 1 48 ? 2.412 2.210 -10.815 1.00 0.00 48 VAL A N 11
ATOM 16538 C CA . VAL A 1 48 ? 2.811 1.925 -12.215 1.00 0.00 48 VAL A CA 11
ATOM 16539 C C . VAL A 1 48 ? 3.740 0.712 -12.225 1.00 0.00 48 VAL A C 11
ATOM 16540 O O . VAL A 1 48 ? 4.523 0.537 -11.314 1.00 0.00 48 VAL A O 11
ATOM 16553 N N . PRO A 1 49 ? 3.615 -0.100 -13.238 1.00 0.00 49 PRO A N 11
ATOM 16554 C CA . PRO A 1 49 ? 4.450 -1.318 -13.322 1.00 0.00 49 PRO A CA 11
ATOM 16555 C C . PRO A 1 49 ? 5.924 -0.968 -13.520 1.00 0.00 49 PRO A C 11
ATOM 16556 O O . PRO A 1 49 ? 6.287 -0.199 -14.388 1.00 0.00 49 PRO A O 11
ATOM 16567 N N . GLU A 1 50 ? 6.763 -1.535 -12.695 1.00 0.00 50 GLU A N 11
ATOM 16568 C CA . GLU A 1 50 ? 8.244 -1.286 -12.763 1.00 0.00 50 GLU A CA 11
ATOM 16569 C C . GLU A 1 50 ? 8.766 -1.205 -14.211 1.00 0.00 50 GLU A C 11
ATOM 16570 O O . GLU A 1 50 ? 9.830 -0.672 -14.4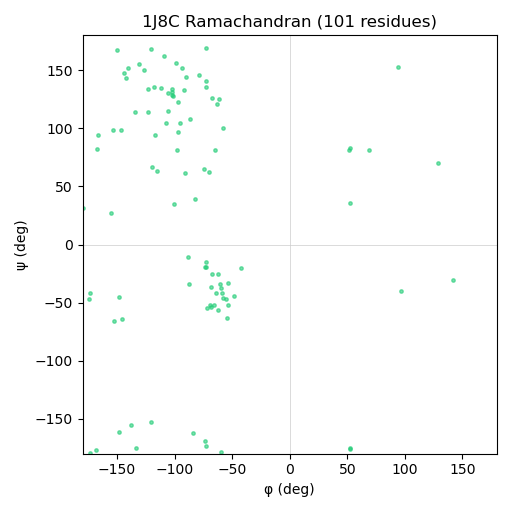55 1.00 0.00 50 GLU A O 11
ATOM 16582 N N . ASN A 1 51 ? 8.049 -1.728 -15.168 1.00 0.00 51 ASN A N 11
ATOM 16583 C CA . ASN A 1 51 ? 8.539 -1.661 -16.578 1.00 0.00 51 ASN A CA 11
ATOM 16584 C C . ASN A 1 51 ? 7.658 -0.718 -17.408 1.00 0.00 51 ASN A C 11
ATOM 16585 O O . ASN A 1 51 ? 7.383 -0.969 -18.565 1.00 0.00 51 ASN A O 11
ATOM 16596 N N . SER A 1 52 ? 7.218 0.367 -16.825 1.00 0.00 52 SER A N 11
ATOM 16597 C CA . SER A 1 52 ? 6.360 1.330 -17.576 1.00 0.00 52 SER A CA 11
ATOM 16598 C C . SER A 1 52 ? 7.216 2.473 -18.140 1.00 0.00 52 SER A C 11
ATOM 16599 O O . SER A 1 52 ? 8.396 2.315 -18.380 1.00 0.00 52 SER A O 11
ATOM 16607 N N . SER A 1 53 ? 6.626 3.621 -18.353 1.00 0.00 53 SER A N 11
ATOM 16608 C CA . SER A 1 53 ? 7.400 4.776 -18.899 1.00 0.00 53 SER A CA 11
ATOM 16609 C C . SER A 1 53 ? 6.643 6.082 -18.640 1.00 0.00 53 SER A C 11
ATOM 16610 O O . SER A 1 53 ? 5.442 6.082 -18.451 1.00 0.00 53 SER A O 11
ATOM 16618 N N . VAL A 1 54 ? 7.332 7.194 -18.625 1.00 0.00 54 VAL A N 11
ATOM 16619 C CA . VAL A 1 54 ? 6.639 8.493 -18.371 1.00 0.00 54 VAL A CA 11
ATOM 16620 C C . VAL A 1 54 ? 5.628 8.795 -19.479 1.00 0.00 54 VAL A C 11
ATOM 16621 O O . VAL A 1 54 ? 4.598 9.373 -19.231 1.00 0.00 54 VAL A O 11
ATOM 16634 N N . GLN A 1 55 ? 5.909 8.430 -20.700 1.00 0.00 55 GLN A N 11
ATOM 16635 C CA . GLN A 1 55 ? 4.940 8.727 -21.802 1.00 0.00 55 GLN A CA 11
ATOM 16636 C C . GLN A 1 55 ? 3.524 8.283 -21.399 1.00 0.00 55 GLN A C 11
ATOM 16637 O O . GLN A 1 55 ? 2.565 9.021 -21.543 1.00 0.00 55 GLN A O 11
ATOM 16651 N N . GLN A 1 56 ? 3.390 7.093 -20.881 1.00 0.00 56 GLN A N 11
ATOM 16652 C CA . GLN A 1 56 ? 2.041 6.609 -20.459 1.00 0.00 56 GLN A CA 11
ATOM 16653 C C . GLN A 1 56 ? 1.630 7.264 -19.135 1.00 0.00 56 GLN A C 11
ATOM 16654 O O . GLN A 1 56 ? 0.539 7.781 -19.000 1.00 0.00 56 GLN A O 11
ATOM 16668 N N . PHE A 1 57 ? 2.495 7.239 -18.154 1.00 0.00 57 PHE A N 11
ATOM 16669 C CA . PHE A 1 57 ? 2.155 7.852 -16.835 1.00 0.00 57 PHE A CA 11
ATOM 16670 C C . PHE A 1 57 ? 1.863 9.348 -16.995 1.00 0.00 57 PHE A C 11
ATOM 16671 O O . PHE A 1 57 ? 0.858 9.848 -16.529 1.00 0.00 57 PHE A O 11
ATOM 16688 N N . LYS A 1 58 ? 2.738 10.065 -17.649 1.00 0.00 58 LYS A N 11
ATOM 16689 C CA . LYS A 1 58 ? 2.518 11.529 -17.837 1.00 0.00 58 LYS A CA 11
ATOM 16690 C C . LYS A 1 58 ? 1.187 11.769 -18.559 1.00 0.00 58 LYS A C 11
ATOM 16691 O O . LYS A 1 58 ? 0.528 12.769 -18.350 1.00 0.00 58 LYS A O 11
ATOM 16710 N N . GLU A 1 59 ? 0.784 10.851 -19.400 1.00 0.00 59 GLU A N 11
ATOM 16711 C CA . GLU A 1 59 ? -0.507 11.021 -20.126 1.00 0.00 59 GLU A CA 11
ATOM 16712 C C . GLU A 1 59 ? -1.667 10.518 -19.260 1.00 0.00 59 GLU A C 11
ATOM 16713 O O . GLU A 1 59 ? -2.789 10.967 -19.388 1.00 0.00 59 GLU A O 11
ATOM 16725 N N . ALA A 1 60 ? -1.401 9.592 -18.376 1.00 0.00 60 ALA A N 11
ATOM 16726 C CA . ALA A 1 60 ? -2.483 9.062 -17.495 1.00 0.00 60 ALA A CA 11
ATOM 16727 C C . ALA A 1 60 ? -2.940 10.149 -16.521 1.00 0.00 60 ALA A C 11
ATOM 16728 O O . ALA A 1 60 ? -4.117 10.313 -16.261 1.00 0.00 60 ALA A O 11
ATOM 16735 N N . ILE A 1 61 ? -2.012 10.887 -15.979 1.00 0.00 61 ILE A N 11
ATOM 16736 C CA . ILE A 1 61 ? -2.371 11.966 -15.015 1.00 0.00 61 ILE A CA 11
ATOM 16737 C C . ILE A 1 61 ? -3.278 13.003 -15.690 1.00 0.00 61 ILE A C 11
ATOM 16738 O O . ILE A 1 61 ? -4.103 13.629 -15.055 1.00 0.00 61 ILE A O 11
ATOM 16754 N N . SER A 1 62 ? -3.127 13.182 -16.974 1.00 0.00 62 SER A N 11
ATOM 16755 C CA . SER A 1 62 ? -3.974 14.175 -17.700 1.00 0.00 62 SER A CA 11
ATOM 16756 C C . SER A 1 62 ? -5.452 13.779 -17.617 1.00 0.00 62 SER A C 11
ATOM 16757 O O . SER A 1 62 ? -6.312 14.605 -17.393 1.00 0.00 62 SER A O 11
ATOM 16765 N N . LYS A 1 63 ? -5.751 12.524 -17.810 1.00 0.00 63 LYS A N 11
ATOM 16766 C CA . LYS A 1 63 ? -7.175 12.073 -17.756 1.00 0.00 63 LYS A CA 11
ATOM 16767 C C . LYS A 1 63 ? -7.809 12.413 -16.401 1.00 0.00 63 LYS A C 11
ATOM 16768 O O . LYS A 1 63 ? -8.898 12.950 -16.338 1.00 0.00 63 LYS A O 11
ATOM 16787 N N . ARG A 1 64 ? -7.148 12.094 -15.320 1.00 0.00 64 ARG A N 11
ATOM 16788 C CA . ARG A 1 64 ? -7.728 12.389 -13.973 1.00 0.00 64 ARG A CA 11
ATOM 16789 C C . ARG A 1 64 ? -7.715 13.896 -13.689 1.00 0.00 64 ARG A C 11
ATOM 16790 O O . ARG A 1 64 ? -8.726 14.478 -13.347 1.00 0.00 64 ARG A O 11
ATOM 16811 N N . PHE A 1 65 ? -6.580 14.528 -13.824 1.00 0.00 65 PHE A N 11
ATOM 16812 C CA . PHE A 1 65 ? -6.502 15.997 -13.558 1.00 0.00 65 PHE A CA 11
ATOM 16813 C C . PHE A 1 65 ? -7.304 16.772 -14.607 1.00 0.00 65 PHE A C 11
ATOM 16814 O O . PHE A 1 65 ? -7.913 17.780 -14.312 1.00 0.00 65 PHE A O 11
ATOM 16831 N N . LYS A 1 66 ? -7.293 16.308 -15.831 1.00 0.00 66 LYS A N 11
ATOM 16832 C CA . LYS A 1 66 ? -8.039 17.002 -16.932 1.00 0.00 66 LYS A CA 11
ATOM 16833 C C . LYS A 1 66 ? -7.366 18.334 -17.264 1.00 0.00 66 LYS A C 11
ATOM 16834 O O . LYS A 1 66 ? -7.783 19.384 -16.815 1.00 0.00 66 LYS A O 11
ATOM 16853 N N . SER A 1 67 ? -6.324 18.294 -18.052 1.00 0.00 67 SER A N 11
ATOM 16854 C CA . SER A 1 67 ? -5.609 19.549 -18.426 1.00 0.00 67 SER A CA 11
ATOM 16855 C C . SER A 1 67 ? -4.630 19.268 -19.570 1.00 0.00 67 SER A C 11
ATOM 16856 O O . SER A 1 67 ? -4.807 18.341 -20.335 1.00 0.00 67 SER A O 11
ATOM 16864 N N . GLN A 1 68 ? -3.596 20.060 -19.691 1.00 0.00 68 GLN A N 11
ATOM 16865 C CA . GLN A 1 68 ? -2.607 19.833 -20.785 1.00 0.00 68 GLN A CA 11
ATOM 16866 C C . GLN A 1 68 ? -1.721 18.627 -20.453 1.00 0.00 68 GLN A C 11
ATOM 16867 O O . GLN A 1 68 ? -1.578 18.248 -19.308 1.00 0.00 68 GLN A O 11
ATOM 16881 N N . THR A 1 69 ? -1.130 18.020 -21.449 1.00 0.00 69 THR A N 11
ATOM 16882 C CA . THR A 1 69 ? -0.256 16.838 -21.190 1.00 0.00 69 THR A CA 11
ATOM 16883 C C . THR A 1 69 ? 1.108 17.026 -21.862 1.00 0.00 69 THR A C 11
ATOM 16884 O O . THR A 1 69 ? 2.137 16.714 -21.295 1.00 0.00 69 THR A O 11
ATOM 16895 N N . ASP A 1 70 ? 1.122 17.533 -23.067 1.00 0.00 70 ASP A N 11
ATOM 16896 C CA . ASP A 1 70 ? 2.420 17.740 -23.778 1.00 0.00 70 ASP A CA 11
ATOM 16897 C C . ASP A 1 70 ? 3.342 18.637 -22.946 1.00 0.00 70 ASP A C 11
ATOM 16898 O O . ASP A 1 70 ? 4.404 18.226 -22.521 1.00 0.00 70 ASP A O 11
ATOM 16907 N N . GLN A 1 71 ? 2.941 19.857 -22.711 1.00 0.00 71 GLN A N 11
ATOM 16908 C CA . GLN A 1 71 ? 3.791 20.783 -21.906 1.00 0.00 71 GLN A CA 11
ATOM 16909 C C . GLN A 1 71 ? 3.828 20.329 -20.444 1.00 0.00 71 GLN A C 11
ATOM 16910 O O . GLN A 1 71 ? 4.761 20.615 -19.719 1.00 0.00 71 GLN A O 11
ATOM 16924 N N . LEU A 1 72 ? 2.816 19.628 -20.005 1.00 0.00 72 LEU A N 11
ATOM 16925 C CA . LEU A 1 72 ? 2.788 19.157 -18.589 1.00 0.00 72 LEU A CA 11
ATOM 16926 C C . LEU A 1 72 ? 3.929 18.170 -18.329 1.00 0.00 72 LEU A C 11
ATOM 16927 O O . LEU A 1 72 ? 3.995 17.111 -18.924 1.00 0.00 72 LEU A O 11
ATOM 16943 N N . VAL A 1 73 ? 4.824 18.508 -17.439 1.00 0.00 73 VAL A N 11
ATOM 16944 C CA . VAL A 1 73 ? 5.962 17.593 -17.129 1.00 0.00 73 VAL A CA 11
ATOM 16945 C C . VAL A 1 73 ? 6.218 17.579 -15.620 1.00 0.00 73 VAL A C 11
ATOM 16946 O O . VAL A 1 73 ? 5.689 18.395 -14.891 1.00 0.00 73 VAL A O 11
ATOM 16959 N N . LEU A 1 74 ? 7.021 16.665 -15.141 1.00 0.00 74 LEU A N 11
ATOM 16960 C CA . LEU A 1 74 ? 7.292 16.622 -13.677 1.00 0.00 74 LEU A CA 11
ATOM 16961 C C . LEU A 1 74 ? 8.732 17.064 -13.394 1.00 0.00 74 LEU A C 11
ATOM 16962 O O . LEU A 1 74 ? 9.629 16.832 -14.180 1.00 0.00 74 LEU A O 11
ATOM 16978 N N . ILE A 1 75 ? 8.955 17.707 -12.278 1.00 0.00 75 ILE A N 11
ATOM 16979 C CA . ILE A 1 75 ? 10.332 18.172 -11.940 1.00 0.00 75 ILE A CA 11
ATOM 16980 C C . ILE A 1 75 ? 10.963 17.245 -10.901 1.00 0.00 75 ILE A C 11
ATOM 16981 O O . ILE A 1 75 ? 10.793 17.424 -9.708 1.00 0.00 75 ILE A O 11
ATOM 16997 N N . PHE A 1 76 ? 11.689 16.257 -11.347 1.00 0.00 76 PHE A N 11
ATOM 16998 C CA . PHE A 1 76 ? 12.336 15.313 -10.390 1.00 0.00 76 PHE A CA 11
ATOM 16999 C C . PHE A 1 76 ? 13.538 15.980 -9.714 1.00 0.00 76 PHE A C 11
ATOM 17000 O O . PHE A 1 76 ? 14.668 15.565 -9.886 1.00 0.00 76 PHE A O 11
ATOM 17017 N N . ALA A 1 77 ? 13.300 17.010 -8.942 1.00 0.00 77 ALA A N 11
ATOM 17018 C CA . ALA A 1 77 ? 14.423 17.709 -8.242 1.00 0.00 77 ALA A CA 11
ATOM 17019 C C . ALA A 1 77 ? 15.559 18.030 -9.220 1.00 0.00 77 ALA A C 11
ATOM 17020 O O . ALA A 1 77 ? 16.555 17.335 -9.276 1.00 0.00 77 ALA A O 11
ATOM 17027 N N . GLY A 1 78 ? 15.417 19.076 -9.989 1.00 0.00 78 GLY A N 11
ATOM 17028 C CA . GLY A 1 78 ? 16.489 19.440 -10.960 1.00 0.00 78 GLY A CA 11
ATOM 17029 C C . GLY A 1 78 ? 16.260 18.702 -12.280 1.00 0.00 78 GLY A C 11
ATOM 17030 O O . GLY A 1 78 ? 16.212 19.301 -13.336 1.00 0.00 78 GLY A O 11
ATOM 17034 N N . LYS A 1 79 ? 16.117 17.403 -12.228 1.00 0.00 79 LYS A N 11
ATOM 17035 C CA . LYS A 1 79 ? 15.889 16.627 -13.482 1.00 0.00 79 LYS A CA 11
ATOM 17036 C C . LYS A 1 79 ? 14.443 16.805 -13.948 1.00 0.00 79 LYS A C 11
ATOM 17037 O O . LYS A 1 79 ? 13.654 17.469 -13.303 1.00 0.00 79 LYS A O 11
ATOM 17056 N N . ILE A 1 80 ? 14.086 16.217 -15.058 1.00 0.00 80 ILE A N 11
ATOM 17057 C CA . ILE A 1 80 ? 12.682 16.357 -15.551 1.00 0.00 80 ILE A CA 11
ATOM 17058 C C . ILE A 1 80 ? 11.996 15.000 -15.553 1.00 0.00 80 ILE A C 11
ATOM 17059 O O . ILE A 1 80 ? 12.260 14.174 -16.405 1.00 0.00 80 ILE A O 11
ATOM 17075 N N . LEU A 1 81 ? 11.097 14.762 -14.635 1.00 0.00 81 LEU A N 11
ATOM 17076 C CA . LEU A 1 81 ? 10.385 13.459 -14.645 1.00 0.00 81 LEU A CA 11
ATOM 17077 C C . LEU A 1 81 ? 9.469 13.452 -15.866 1.00 0.00 81 LEU A C 11
ATOM 17078 O O . LEU A 1 81 ? 8.264 13.590 -15.765 1.00 0.00 81 LEU A O 11
ATOM 17094 N N . LYS A 1 82 ? 10.054 13.338 -17.026 1.00 0.00 82 LYS A N 11
ATOM 17095 C CA . LYS A 1 82 ? 9.258 13.360 -18.278 1.00 0.00 82 LYS A CA 11
ATOM 17096 C C . LYS A 1 82 ? 9.557 12.125 -19.125 1.00 0.00 82 LYS A C 11
ATOM 17097 O O . LYS A 1 82 ? 10.051 11.127 -18.640 1.00 0.00 82 LYS A O 11
ATOM 17116 N N . ASP A 1 83 ? 9.258 12.193 -20.390 1.00 0.00 83 ASP A N 11
ATOM 17117 C CA . ASP A 1 83 ? 9.520 11.033 -21.291 1.00 0.00 83 ASP A CA 11
ATOM 17118 C C . ASP A 1 83 ? 11.018 10.905 -21.573 1.00 0.00 83 ASP A C 11
ATOM 17119 O O . ASP A 1 83 ? 11.488 9.876 -22.017 1.00 0.00 83 ASP A O 11
ATOM 17128 N N . GLN A 1 84 ? 11.772 11.941 -21.310 1.00 0.00 84 GLN A N 11
ATOM 17129 C CA . GLN A 1 84 ? 13.242 11.880 -21.554 1.00 0.00 84 GLN A CA 11
ATOM 17130 C C . GLN A 1 84 ? 13.836 10.654 -20.858 1.00 0.00 84 GLN A C 11
ATOM 17131 O O . GLN A 1 84 ? 14.788 10.062 -21.326 1.00 0.00 84 GLN A O 11
ATOM 17145 N N . ASP A 1 85 ? 13.277 10.270 -19.741 1.00 0.00 85 ASP A N 11
ATOM 17146 C CA . ASP A 1 85 ? 13.808 9.081 -19.012 1.00 0.00 85 ASP A CA 11
ATOM 17147 C C . ASP A 1 85 ? 12.663 8.144 -18.623 1.00 0.00 85 ASP A C 11
ATOM 17148 O O . ASP A 1 85 ? 11.503 8.490 -18.736 1.00 0.00 85 ASP A O 11
ATOM 17157 N N . THR A 1 86 ? 12.977 6.962 -18.163 1.00 0.00 86 THR A N 11
ATOM 17158 C CA . THR A 1 86 ? 11.902 6.009 -17.763 1.00 0.00 86 THR A CA 11
ATOM 17159 C C . THR A 1 86 ? 11.535 6.229 -16.296 1.00 0.00 86 THR A C 11
ATOM 17160 O O . THR A 1 86 ? 12.392 6.405 -15.451 1.00 0.00 86 THR A O 11
ATOM 17171 N N . LEU A 1 87 ? 10.267 6.223 -15.986 1.00 0.00 87 LEU A N 11
ATOM 17172 C CA . LEU A 1 87 ? 9.840 6.436 -14.572 1.00 0.00 87 LEU A CA 11
ATOM 17173 C C . LEU A 1 87 ? 10.508 5.413 -13.653 1.00 0.00 87 LEU A C 11
ATOM 17174 O O . LEU A 1 87 ? 11.048 5.752 -12.617 1.00 0.00 87 LEU A O 11
ATOM 17190 N N . ILE A 1 88 ? 10.479 4.168 -14.028 1.00 0.00 88 ILE A N 11
ATOM 17191 C CA . ILE A 1 88 ? 11.114 3.115 -13.186 1.00 0.00 88 ILE A CA 11
ATOM 17192 C C . ILE A 1 88 ? 12.643 3.185 -13.283 1.00 0.00 88 ILE A C 11
ATOM 17193 O O . ILE A 1 88 ? 13.351 2.588 -12.496 1.00 0.00 88 ILE A O 11
ATOM 17209 N N . GLN A 1 89 ? 13.155 3.881 -14.263 1.00 0.00 89 GLN A N 11
ATOM 17210 C CA . GLN A 1 89 ? 14.634 3.958 -14.437 1.00 0.00 89 GLN A CA 11
ATOM 17211 C C . GLN A 1 89 ? 15.237 5.142 -13.674 1.00 0.00 89 GLN A C 11
ATOM 17212 O O . GLN A 1 89 ? 16.444 5.264 -13.575 1.00 0.00 89 GLN A O 11
ATOM 17226 N N . HIS A 1 90 ? 14.433 6.025 -13.141 1.00 0.00 90 HIS A N 11
ATOM 17227 C CA . HIS A 1 90 ? 15.020 7.192 -12.409 1.00 0.00 90 HIS A CA 11
ATOM 17228 C C . HIS A 1 90 ? 13.929 8.028 -11.754 1.00 0.00 90 HIS A C 11
ATOM 17229 O O . HIS A 1 90 ? 14.104 8.567 -10.678 1.00 0.00 90 HIS A O 11
ATOM 17243 N N . GLY A 1 91 ? 12.812 8.155 -12.406 1.00 0.00 91 GLY A N 11
ATOM 17244 C CA . GLY A 1 91 ? 11.713 8.977 -11.839 1.00 0.00 91 GLY A CA 11
ATOM 17245 C C . GLY A 1 91 ? 11.300 8.429 -10.476 1.00 0.00 91 GLY A C 11
ATOM 17246 O O . GLY A 1 91 ? 11.071 9.177 -9.546 1.00 0.00 91 GLY A O 11
ATOM 17250 N N . ILE A 1 92 ? 11.191 7.135 -10.345 1.00 0.00 92 ILE A N 11
ATOM 17251 C CA . ILE A 1 92 ? 10.775 6.560 -9.032 1.00 0.00 92 ILE A CA 11
ATOM 17252 C C . ILE A 1 92 ? 11.594 5.314 -8.700 1.00 0.00 92 ILE A C 11
ATOM 17253 O O . ILE A 1 92 ? 11.827 4.467 -9.539 1.00 0.00 92 ILE A O 11
ATOM 17269 N N . HIS A 1 93 ? 12.001 5.185 -7.469 1.00 0.00 93 HIS A N 11
ATOM 17270 C CA . HIS A 1 93 ? 12.772 3.981 -7.057 1.00 0.00 93 HIS A CA 11
ATOM 17271 C C . HIS A 1 93 ? 11.843 3.054 -6.275 1.00 0.00 93 HIS A C 11
ATOM 17272 O O . HIS A 1 93 ? 11.916 1.845 -6.375 1.00 0.00 93 HIS A O 11
ATOM 17286 N N . ASP A 1 94 ? 10.956 3.631 -5.504 1.00 0.00 94 ASP A N 11
ATOM 17287 C CA . ASP A 1 94 ? 9.987 2.824 -4.703 1.00 0.00 94 ASP A CA 11
ATOM 17288 C C . ASP A 1 94 ? 9.077 3.756 -3.896 1.00 0.00 94 ASP A C 11
ATOM 17289 O O . ASP A 1 94 ? 8.674 3.442 -2.792 1.00 0.00 94 ASP A O 11
ATOM 17298 N N . GLY A 1 95 ? 8.752 4.902 -4.436 1.00 0.00 95 GLY A N 11
ATOM 17299 C CA . GLY A 1 95 ? 7.873 5.857 -3.699 1.00 0.00 95 GLY A CA 11
ATOM 17300 C C . GLY A 1 95 ? 8.586 7.203 -3.547 1.00 0.00 95 GLY A C 11
ATOM 17301 O O . GLY A 1 95 ? 9.001 7.576 -2.467 1.00 0.00 95 GLY A O 11
ATOM 17305 N N . LEU A 1 96 ? 8.733 7.937 -4.621 1.00 0.00 96 LEU A N 11
ATOM 17306 C CA . LEU A 1 96 ? 9.420 9.260 -4.532 1.00 0.00 96 LEU A CA 11
ATOM 17307 C C . LEU A 1 96 ? 8.430 10.395 -4.813 1.00 0.00 96 LEU A C 11
ATOM 17308 O O . LEU A 1 96 ? 7.330 10.170 -5.281 1.00 0.00 96 LEU A O 11
ATOM 17324 N N . THR A 1 97 ? 8.812 11.612 -4.530 1.00 0.00 97 THR A N 11
ATOM 17325 C CA . THR A 1 97 ? 7.895 12.765 -4.777 1.00 0.00 97 THR A CA 11
ATOM 17326 C C . THR A 1 97 ? 8.515 13.727 -5.796 1.00 0.00 97 THR A C 11
ATOM 17327 O O . THR A 1 97 ? 9.717 13.889 -5.858 1.00 0.00 97 THR A O 11
ATOM 17338 N N . VAL A 1 98 ? 7.700 14.362 -6.597 1.00 0.00 98 VAL A N 11
ATOM 17339 C CA . VAL A 1 98 ? 8.241 15.311 -7.618 1.00 0.00 98 VAL A CA 11
ATOM 17340 C C . VAL A 1 98 ? 7.291 16.504 -7.797 1.00 0.00 98 VAL A C 11
ATOM 17341 O O . VAL A 1 98 ? 6.095 16.388 -7.616 1.00 0.00 98 VAL A O 11
ATOM 17354 N N . HIS A 1 99 ? 7.819 17.650 -8.150 1.00 0.00 99 HIS A N 11
ATOM 17355 C CA . HIS A 1 99 ? 6.948 18.852 -8.337 1.00 0.00 99 HIS A CA 11
ATOM 17356 C C . HIS A 1 99 ? 6.470 18.948 -9.791 1.00 0.00 99 HIS A C 11
ATOM 17357 O O . HIS A 1 99 ? 7.262 19.005 -10.710 1.00 0.00 99 HIS A O 11
ATOM 17371 N N . LEU A 1 100 ? 5.179 18.970 -10.006 1.00 0.00 100 LEU A N 11
ATOM 17372 C CA . LEU A 1 100 ? 4.653 19.061 -11.402 1.00 0.00 100 LEU A CA 11
ATOM 17373 C C . LEU A 1 100 ? 4.637 20.516 -11.880 1.00 0.00 100 LEU A C 11
ATOM 17374 O O . LEU A 1 100 ? 4.476 21.435 -11.102 1.00 0.00 100 LEU A O 11
ATOM 17390 N N . VAL A 1 101 ? 4.796 20.728 -13.162 1.00 0.00 101 VAL A N 11
ATOM 17391 C CA . VAL A 1 101 ? 4.782 22.119 -13.701 1.00 0.00 101 VAL A CA 11
ATOM 17392 C C . VAL A 1 101 ? 4.688 22.090 -15.231 1.00 0.00 101 VAL A C 11
ATOM 17393 O O . VAL A 1 101 ? 5.419 21.377 -15.893 1.00 0.00 101 VAL A O 11
ATOM 17406 N N . ILE A 1 102 ? 3.794 22.856 -15.795 1.00 0.00 102 ILE A N 11
ATOM 17407 C CA . ILE A 1 102 ? 3.651 22.870 -17.282 1.00 0.00 102 ILE A CA 11
ATOM 17408 C C . ILE A 1 102 ? 4.471 24.018 -17.881 1.00 0.00 102 ILE A C 11
ATOM 17409 O O . ILE A 1 102 ? 4.396 25.146 -17.431 1.00 0.00 102 ILE A O 11
ATOM 17425 N N . LYS A 1 103 ? 5.252 23.739 -18.891 1.00 0.00 103 LYS A N 11
ATOM 17426 C CA . LYS A 1 103 ? 6.075 24.812 -19.519 1.00 0.00 103 LYS A CA 11
ATOM 17427 C C . LYS A 1 103 ? 5.288 25.497 -20.640 1.00 0.00 103 LYS A C 11
ATOM 17428 O O . LYS A 1 103 ? 4.194 25.043 -20.932 1.00 0.00 103 LYS A O 11
ATOM 17447 N N . MET A 1 1 ? 2.657 -27.638 -23.929 1.00 0.00 1 MET A N 12
ATOM 17448 C CA . MET A 1 1 ? 4.143 -27.548 -24.021 1.00 0.00 1 MET A CA 12
ATOM 17449 C C . MET A 1 1 ? 4.599 -27.786 -25.462 1.00 0.00 1 MET A C 12
ATOM 17450 O O . MET A 1 1 ? 5.183 -26.923 -26.089 1.00 0.00 1 MET A O 12
ATOM 17466 N N . ALA A 1 2 ? 4.340 -28.952 -25.991 1.00 0.00 2 ALA A N 12
ATOM 17467 C CA . ALA A 1 2 ? 4.760 -29.250 -27.391 1.00 0.00 2 ALA A CA 12
ATOM 17468 C C . ALA A 1 2 ? 3.580 -29.067 -28.349 1.00 0.00 2 ALA A C 12
ATOM 17469 O O . ALA A 1 2 ? 2.486 -29.534 -28.100 1.00 0.00 2 ALA A O 12
ATOM 17476 N N . GLU A 1 3 ? 3.797 -28.392 -29.447 1.00 0.00 3 GLU A N 12
ATOM 17477 C CA . GLU A 1 3 ? 2.690 -28.178 -30.425 1.00 0.00 3 GLU A CA 12
ATOM 17478 C C . GLU A 1 3 ? 2.443 -29.457 -31.229 1.00 0.00 3 GLU A C 12
ATOM 17479 O O . GLU A 1 3 ? 3.299 -29.918 -31.959 1.00 0.00 3 GLU A O 12
ATOM 17491 N N . ASN A 1 4 ? 1.279 -30.035 -31.099 1.00 0.00 4 ASN A N 12
ATOM 17492 C CA . ASN A 1 4 ? 0.975 -31.286 -31.854 1.00 0.00 4 ASN A CA 12
ATOM 17493 C C . ASN A 1 4 ? 0.855 -30.984 -33.350 1.00 0.00 4 ASN A C 12
ATOM 17494 O O . ASN A 1 4 ? -0.077 -30.338 -33.788 1.00 0.00 4 ASN A O 12
ATOM 17505 N N . GLY A 1 5 ? 1.789 -31.448 -34.136 1.00 0.00 5 GLY A N 12
ATOM 17506 C CA . GLY A 1 5 ? 1.730 -31.190 -35.604 1.00 0.00 5 GLY A CA 12
ATOM 17507 C C . GLY A 1 5 ? 2.977 -31.766 -36.276 1.00 0.00 5 GLY A C 12
ATOM 17508 O O . GLY A 1 5 ? 3.226 -32.955 -36.228 1.00 0.00 5 GLY A O 12
ATOM 17512 N N . GLU A 1 6 ? 3.763 -30.932 -36.904 1.00 0.00 6 GLU A N 12
ATOM 17513 C CA . GLU A 1 6 ? 4.996 -31.430 -37.582 1.00 0.00 6 GLU A CA 12
ATOM 17514 C C . GLU A 1 6 ? 5.982 -31.982 -36.549 1.00 0.00 6 GLU A C 12
ATOM 17515 O O . GLU A 1 6 ? 5.814 -31.802 -35.358 1.00 0.00 6 GLU A O 12
ATOM 17527 N N . SER A 1 7 ? 7.011 -32.652 -36.996 1.00 0.00 7 SER A N 12
ATOM 17528 C CA . SER A 1 7 ? 8.009 -33.215 -36.042 1.00 0.00 7 SER A CA 12
ATOM 17529 C C . SER A 1 7 ? 9.311 -32.411 -36.105 1.00 0.00 7 SER A C 12
ATOM 17530 O O . SER A 1 7 ? 10.382 -32.959 -36.281 1.00 0.00 7 SER A O 12
ATOM 17538 N N . SER A 1 8 ? 9.227 -31.115 -35.962 1.00 0.00 8 SER A N 12
ATOM 17539 C CA . SER A 1 8 ? 10.458 -30.274 -36.013 1.00 0.00 8 SER A CA 12
ATOM 17540 C C . SER A 1 8 ? 10.684 -29.583 -34.665 1.00 0.00 8 SER A C 12
ATOM 17541 O O . SER A 1 8 ? 10.959 -28.400 -34.603 1.00 0.00 8 SER A O 12
ATOM 17549 N N . GLY A 1 9 ? 10.571 -30.313 -33.588 1.00 0.00 9 GLY A N 12
ATOM 17550 C CA . GLY A 1 9 ? 10.779 -29.700 -32.244 1.00 0.00 9 GLY A CA 12
ATOM 17551 C C . GLY A 1 9 ? 9.695 -28.651 -31.984 1.00 0.00 9 GLY A C 12
ATOM 17552 O O . GLY A 1 9 ? 8.689 -28.622 -32.665 1.00 0.00 9 GLY A O 12
ATOM 17556 N N . PRO A 1 10 ? 9.934 -27.819 -31.002 1.00 0.00 10 PRO A N 12
ATOM 17557 C CA . PRO A 1 10 ? 8.959 -26.758 -30.652 1.00 0.00 10 PRO A CA 12
ATOM 17558 C C . PRO A 1 10 ? 8.976 -25.646 -31.709 1.00 0.00 10 PRO A C 12
ATOM 17559 O O . PRO A 1 10 ? 9.868 -25.588 -32.532 1.00 0.00 10 PRO A O 12
ATOM 17570 N N . PRO A 1 11 ? 7.982 -24.795 -31.652 1.00 0.00 11 PRO A N 12
ATOM 17571 C CA . PRO A 1 11 ? 7.888 -23.675 -32.621 1.00 0.00 11 PRO A CA 12
ATOM 17572 C C . PRO A 1 11 ? 8.934 -22.604 -32.303 1.00 0.00 11 PRO A C 12
ATOM 17573 O O . PRO A 1 11 ? 9.094 -22.196 -31.169 1.00 0.00 11 PRO A O 12
ATOM 17584 N N . ARG A 1 12 ? 9.649 -22.147 -33.296 1.00 0.00 12 ARG A N 12
ATOM 17585 C CA . ARG A 1 12 ? 10.688 -21.103 -33.053 1.00 0.00 12 ARG A CA 12
ATOM 17586 C C . ARG A 1 12 ? 10.029 -19.778 -32.642 1.00 0.00 12 ARG A C 12
ATOM 17587 O O . ARG A 1 12 ? 10.356 -19.225 -31.611 1.00 0.00 12 ARG A O 12
ATOM 17608 N N . PRO A 1 13 ? 9.122 -19.305 -33.463 1.00 0.00 13 PRO A N 12
ATOM 17609 C CA . PRO A 1 13 ? 8.427 -18.028 -33.160 1.00 0.00 13 PRO A CA 12
ATOM 17610 C C . PRO A 1 13 ? 7.411 -18.227 -32.032 1.00 0.00 13 PRO A C 12
ATOM 17611 O O . PRO A 1 13 ? 6.218 -18.110 -32.231 1.00 0.00 13 PRO A O 12
ATOM 17622 N N . SER A 1 14 ? 7.876 -18.524 -30.848 1.00 0.00 14 SER A N 12
ATOM 17623 C CA . SER A 1 14 ? 6.938 -18.728 -29.705 1.00 0.00 14 SER A CA 12
ATOM 17624 C C . SER A 1 14 ? 6.211 -17.419 -29.382 1.00 0.00 14 SER A C 12
ATOM 17625 O O . SER A 1 14 ? 6.652 -16.348 -29.750 1.00 0.00 14 SER A O 12
ATOM 17633 N N . ARG A 1 15 ? 5.102 -17.499 -28.698 1.00 0.00 15 ARG A N 12
ATOM 17634 C CA . ARG A 1 15 ? 4.346 -16.258 -28.352 1.00 0.00 15 ARG A CA 12
ATOM 17635 C C . ARG A 1 15 ? 5.197 -15.353 -27.456 1.00 0.00 15 ARG A C 12
ATOM 17636 O O . ARG A 1 15 ? 5.258 -14.155 -27.649 1.00 0.00 15 ARG A O 12
ATOM 17657 N N . GLY A 1 16 ? 5.854 -15.919 -26.479 1.00 0.00 16 GLY A N 12
ATOM 17658 C CA . GLY A 1 16 ? 6.701 -15.093 -25.571 1.00 0.00 16 GLY A CA 12
ATOM 17659 C C . GLY A 1 16 ? 8.126 -15.658 -25.544 1.00 0.00 16 GLY A C 12
ATOM 17660 O O . GLY A 1 16 ? 8.332 -16.787 -25.145 1.00 0.00 16 GLY A O 12
ATOM 17664 N N . PRO A 1 17 ? 9.073 -14.857 -25.971 1.00 0.00 17 PRO A N 12
ATOM 17665 C CA . PRO A 1 17 ? 10.489 -15.304 -25.988 1.00 0.00 17 PRO A CA 12
ATOM 17666 C C . PRO A 1 17 ? 11.049 -15.355 -24.564 1.00 0.00 17 PRO A C 12
ATOM 17667 O O . PRO A 1 17 ? 11.948 -16.119 -24.268 1.00 0.00 17 PRO A O 12
ATOM 17678 N N . ALA A 1 18 ? 10.523 -14.550 -23.679 1.00 0.00 18 ALA A N 12
ATOM 17679 C CA . ALA A 1 18 ? 11.024 -14.551 -22.274 1.00 0.00 18 ALA A CA 12
ATOM 17680 C C . ALA A 1 18 ? 10.247 -15.571 -21.436 1.00 0.00 18 ALA A C 12
ATOM 17681 O O . ALA A 1 18 ? 9.749 -15.262 -20.371 1.00 0.00 18 ALA A O 12
ATOM 17688 N N . ALA A 1 19 ? 10.142 -16.783 -21.910 1.00 0.00 19 ALA A N 12
ATOM 17689 C CA . ALA A 1 19 ? 9.399 -17.825 -21.143 1.00 0.00 19 ALA A CA 12
ATOM 17690 C C . ALA A 1 19 ? 10.364 -18.612 -20.252 1.00 0.00 19 ALA A C 12
ATOM 17691 O O . ALA A 1 19 ? 11.555 -18.646 -20.490 1.00 0.00 19 ALA A O 12
ATOM 17698 N N . ALA A 1 20 ? 9.857 -19.246 -19.227 1.00 0.00 20 ALA A N 12
ATOM 17699 C CA . ALA A 1 20 ? 10.744 -20.032 -18.321 1.00 0.00 20 ALA A CA 12
ATOM 17700 C C . ALA A 1 20 ? 10.290 -21.492 -18.272 1.00 0.00 20 ALA A C 12
ATOM 17701 O O . ALA A 1 20 ? 9.111 -21.785 -18.212 1.00 0.00 20 ALA A O 12
ATOM 17708 N N . GLN A 1 21 ? 11.218 -22.412 -18.297 1.00 0.00 21 GLN A N 12
ATOM 17709 C CA . GLN A 1 21 ? 10.843 -23.856 -18.252 1.00 0.00 21 GLN A CA 12
ATOM 17710 C C . GLN A 1 21 ? 11.107 -24.427 -16.856 1.00 0.00 21 GLN A C 12
ATOM 17711 O O . GLN A 1 21 ? 10.322 -25.191 -16.329 1.00 0.00 21 GLN A O 12
ATOM 17725 N N . GLY A 1 22 ? 12.208 -24.060 -16.254 1.00 0.00 22 GLY A N 12
ATOM 17726 C CA . GLY A 1 22 ? 12.525 -24.578 -14.893 1.00 0.00 22 GLY A CA 12
ATOM 17727 C C . GLY A 1 22 ? 11.875 -23.680 -13.839 1.00 0.00 22 GLY A C 12
ATOM 17728 O O . GLY A 1 22 ? 11.028 -22.862 -14.144 1.00 0.00 22 GLY A O 12
ATOM 17732 N N . SER A 1 23 ? 12.265 -23.824 -12.601 1.00 0.00 23 SER A N 12
ATOM 17733 C CA . SER A 1 23 ? 11.670 -22.978 -11.525 1.00 0.00 23 SER A CA 12
ATOM 17734 C C . SER A 1 23 ? 12.157 -21.532 -11.661 1.00 0.00 23 SER A C 12
ATOM 17735 O O . SER A 1 23 ? 13.298 -21.281 -11.995 1.00 0.00 23 SER A O 12
ATOM 17743 N N . ALA A 1 24 ? 11.299 -20.581 -11.403 1.00 0.00 24 ALA A N 12
ATOM 17744 C CA . ALA A 1 24 ? 11.710 -19.151 -11.516 1.00 0.00 24 ALA A CA 12
ATOM 17745 C C . ALA A 1 24 ? 12.384 -18.690 -10.222 1.00 0.00 24 ALA A C 12
ATOM 17746 O O . ALA A 1 24 ? 12.325 -19.358 -9.208 1.00 0.00 24 ALA A O 12
ATOM 17753 N N . ALA A 1 25 ? 13.023 -17.551 -10.248 1.00 0.00 25 ALA A N 12
ATOM 17754 C CA . ALA A 1 25 ? 13.701 -17.044 -9.020 1.00 0.00 25 ALA A CA 12
ATOM 17755 C C . ALA A 1 25 ? 13.311 -15.585 -8.766 1.00 0.00 25 ALA A C 12
ATOM 17756 O O . ALA A 1 25 ? 12.728 -15.256 -7.751 1.00 0.00 25 ALA A O 12
ATOM 17763 N N . ALA A 1 26 ? 13.629 -14.709 -9.681 1.00 0.00 26 ALA A N 12
ATOM 17764 C CA . ALA A 1 26 ? 13.278 -13.270 -9.497 1.00 0.00 26 ALA A CA 12
ATOM 17765 C C . ALA A 1 26 ? 12.860 -12.652 -10.835 1.00 0.00 26 ALA A C 12
ATOM 17766 O O . ALA A 1 26 ? 13.689 -12.160 -11.573 1.00 0.00 26 ALA A O 12
ATOM 17773 N N . PRO A 1 27 ? 11.580 -12.697 -11.106 1.00 0.00 27 PRO A N 12
ATOM 17774 C CA . PRO A 1 27 ? 11.053 -12.131 -12.373 1.00 0.00 27 PRO A CA 12
ATOM 17775 C C . PRO A 1 27 ? 11.093 -10.601 -12.331 1.00 0.00 27 PRO A C 12
ATOM 17776 O O . PRO A 1 27 ? 10.851 -9.992 -11.307 1.00 0.00 27 PRO A O 12
ATOM 17787 N N . ALA A 1 28 ? 11.398 -9.975 -13.436 1.00 0.00 28 ALA A N 12
ATOM 17788 C CA . ALA A 1 28 ? 11.455 -8.485 -13.462 1.00 0.00 28 ALA A CA 12
ATOM 17789 C C . ALA A 1 28 ? 10.315 -7.925 -14.317 1.00 0.00 28 ALA A C 12
ATOM 17790 O O . ALA A 1 28 ? 10.324 -8.031 -15.528 1.00 0.00 28 ALA A O 12
ATOM 17797 N N . GLU A 1 29 ? 9.333 -7.325 -13.693 1.00 0.00 29 GLU A N 12
ATOM 17798 C CA . GLU A 1 29 ? 8.189 -6.750 -14.464 1.00 0.00 29 GLU A CA 12
ATOM 17799 C C . GLU A 1 29 ? 7.202 -6.057 -13.513 1.00 0.00 29 GLU A C 12
ATOM 17800 O O . GLU A 1 29 ? 6.903 -4.892 -13.685 1.00 0.00 29 GLU A O 12
ATOM 17812 N N . PRO A 1 30 ? 6.724 -6.790 -12.532 1.00 0.00 30 PRO A N 12
ATOM 17813 C CA . PRO A 1 30 ? 5.767 -6.213 -11.556 1.00 0.00 30 PRO A CA 12
ATOM 17814 C C . PRO A 1 30 ? 6.485 -5.397 -10.486 1.00 0.00 30 PRO A C 12
ATOM 17815 O O . PRO A 1 30 ? 6.032 -5.318 -9.361 1.00 0.00 30 PRO A O 12
ATOM 17826 N N . LYS A 1 31 ? 7.570 -4.751 -10.825 1.00 0.00 31 LYS A N 12
ATOM 17827 C CA . LYS A 1 31 ? 8.258 -3.902 -9.818 1.00 0.00 31 LYS A CA 12
ATOM 17828 C C . LYS A 1 31 ? 7.365 -2.688 -9.585 1.00 0.00 31 LYS A C 12
ATOM 17829 O O . LYS A 1 31 ? 7.687 -1.577 -9.958 1.00 0.00 31 LYS A O 12
ATOM 17848 N N . ILE A 1 32 ? 6.214 -2.910 -9.010 1.00 0.00 32 ILE A N 12
ATOM 17849 C CA . ILE A 1 32 ? 5.255 -1.798 -8.799 1.00 0.00 32 ILE A CA 12
ATOM 17850 C C . ILE A 1 32 ? 5.889 -0.692 -7.956 1.00 0.00 32 ILE A C 12
ATOM 17851 O O . ILE A 1 32 ? 6.005 -0.802 -6.751 1.00 0.00 32 ILE A O 12
ATOM 17867 N N . ILE A 1 33 ? 6.291 0.373 -8.586 1.00 0.00 33 ILE A N 12
ATOM 17868 C CA . ILE A 1 33 ? 6.914 1.500 -7.830 1.00 0.00 33 ILE A CA 12
ATOM 17869 C C . ILE A 1 33 ? 5.854 2.562 -7.519 1.00 0.00 33 ILE A C 12
ATOM 17870 O O . ILE A 1 33 ? 4.921 2.764 -8.276 1.00 0.00 33 ILE A O 12
ATOM 17886 N N . LYS A 1 34 ? 5.989 3.236 -6.409 1.00 0.00 34 LYS A N 12
ATOM 17887 C CA . LYS A 1 34 ? 4.992 4.283 -6.043 1.00 0.00 34 LYS A CA 12
ATOM 17888 C C . LYS A 1 34 ? 5.444 5.646 -6.569 1.00 0.00 34 LYS A C 12
ATOM 17889 O O . LYS A 1 34 ? 6.614 5.972 -6.546 1.00 0.00 34 LYS A O 12
ATOM 17908 N N . VAL A 1 35 ? 4.525 6.443 -7.044 1.00 0.00 35 VAL A N 12
ATOM 17909 C CA . VAL A 1 35 ? 4.906 7.785 -7.572 1.00 0.00 35 VAL A CA 12
ATOM 17910 C C . VAL A 1 35 ? 4.023 8.866 -6.948 1.00 0.00 35 VAL A C 12
ATOM 17911 O O . VAL A 1 35 ? 2.833 8.924 -7.189 1.00 0.00 35 VAL A O 12
ATOM 17924 N N . THR A 1 36 ? 4.598 9.728 -6.152 1.00 0.00 36 THR A N 12
ATOM 17925 C CA . THR A 1 36 ? 3.794 10.809 -5.515 1.00 0.00 36 THR A CA 12
ATOM 17926 C C . THR A 1 36 ? 3.783 12.047 -6.415 1.00 0.00 36 THR A C 12
ATOM 17927 O O . THR A 1 36 ? 4.783 12.720 -6.570 1.00 0.00 36 THR A O 12
ATOM 17938 N N . VAL A 1 37 ? 2.662 12.346 -7.013 1.00 0.00 37 VAL A N 12
ATOM 17939 C CA . VAL A 1 37 ? 2.591 13.537 -7.908 1.00 0.00 37 VAL A CA 12
ATOM 17940 C C . VAL A 1 37 ? 2.074 14.751 -7.135 1.00 0.00 37 VAL A C 12
ATOM 17941 O O . VAL A 1 37 ? 1.040 14.700 -6.499 1.00 0.00 37 VAL A O 12
ATOM 17954 N N . LYS A 1 38 ? 2.784 15.844 -7.193 1.00 0.00 38 LYS A N 12
ATOM 17955 C CA . LYS A 1 38 ? 2.334 17.068 -6.469 1.00 0.00 38 LYS A CA 12
ATOM 17956 C C . LYS A 1 38 ? 1.887 18.127 -7.477 1.00 0.00 38 LYS A C 12
ATOM 17957 O O . LYS A 1 38 ? 2.639 18.530 -8.342 1.00 0.00 38 LYS A O 12
ATOM 17976 N N . THR A 1 39 ? 0.666 18.579 -7.374 1.00 0.00 39 THR A N 12
ATOM 17977 C CA . THR A 1 39 ? 0.167 19.611 -8.329 1.00 0.00 39 THR A CA 12
ATOM 17978 C C . THR A 1 39 ? -0.345 20.835 -7.561 1.00 0.00 39 THR A C 12
ATOM 17979 O O . THR A 1 39 ? -0.610 20.752 -6.379 1.00 0.00 39 THR A O 12
ATOM 17990 N N . PRO A 1 40 ? -0.470 21.936 -8.258 1.00 0.00 40 PRO A N 12
ATOM 17991 C CA . PRO A 1 40 ? -0.958 23.185 -7.620 1.00 0.00 40 PRO A CA 12
ATOM 17992 C C . PRO A 1 40 ? -2.458 23.084 -7.325 1.00 0.00 40 PRO A C 12
ATOM 17993 O O . PRO A 1 40 ? -3.250 23.869 -7.805 1.00 0.00 40 PRO A O 12
ATOM 18004 N N . LYS A 1 41 ? -2.850 22.118 -6.533 1.00 0.00 41 LYS A N 12
ATOM 18005 C CA . LYS A 1 41 ? -4.295 21.950 -6.195 1.00 0.00 41 LYS A CA 12
ATOM 18006 C C . LYS A 1 41 ? -4.456 20.803 -5.194 1.00 0.00 41 LYS A C 12
ATOM 18007 O O . LYS A 1 41 ? -5.255 20.869 -4.279 1.00 0.00 41 LYS A O 12
ATOM 18026 N N . GLU A 1 42 ? -3.697 19.754 -5.363 1.00 0.00 42 GLU A N 12
ATOM 18027 C CA . GLU A 1 42 ? -3.790 18.594 -4.429 1.00 0.00 42 GLU A CA 12
ATOM 18028 C C . GLU A 1 42 ? -2.600 17.653 -4.645 1.00 0.00 42 GLU A C 12
ATOM 18029 O O . GLU A 1 42 ? -1.662 17.978 -5.347 1.00 0.00 42 GLU A O 12
ATOM 18041 N N . LYS A 1 43 ? -2.633 16.492 -4.050 1.00 0.00 43 LYS A N 12
ATOM 18042 C CA . LYS A 1 43 ? -1.503 15.531 -4.224 1.00 0.00 43 LYS A CA 12
ATOM 18043 C C . LYS A 1 43 ? -2.035 14.097 -4.300 1.00 0.00 43 LYS A C 12
ATOM 18044 O O . LYS A 1 43 ? -2.748 13.643 -3.426 1.00 0.00 43 LYS A O 12
ATOM 18063 N N . GLU A 1 44 ? -1.695 13.383 -5.340 1.00 0.00 44 GLU A N 12
ATOM 18064 C CA . GLU A 1 44 ? -2.183 11.980 -5.475 1.00 0.00 44 GLU A CA 12
ATOM 18065 C C . GLU A 1 44 ? -1.041 11.056 -5.910 1.00 0.00 44 GLU A C 12
ATOM 18066 O O . GLU A 1 44 ? -0.310 11.351 -6.836 1.00 0.00 44 GLU A O 12
ATOM 18078 N N . GLU A 1 45 ? -0.888 9.937 -5.254 1.00 0.00 45 GLU A N 12
ATOM 18079 C CA . GLU A 1 45 ? 0.199 8.989 -5.632 1.00 0.00 45 GLU A CA 12
ATOM 18080 C C . GLU A 1 45 ? -0.319 7.999 -6.678 1.00 0.00 45 GLU A C 12
ATOM 18081 O O . GLU A 1 45 ? -1.491 7.678 -6.709 1.00 0.00 45 GLU A O 12
ATOM 18093 N N . PHE A 1 46 ? 0.538 7.515 -7.538 1.00 0.00 46 PHE A N 12
ATOM 18094 C CA . PHE A 1 46 ? 0.081 6.552 -8.578 1.00 0.00 46 PHE A CA 12
ATOM 18095 C C . PHE A 1 46 ? 0.888 5.255 -8.498 1.00 0.00 46 PHE A C 12
ATOM 18096 O O . PHE A 1 46 ? 2.083 5.265 -8.282 1.00 0.00 46 PHE A O 12
ATOM 18113 N N . ALA A 1 47 ? 0.238 4.140 -8.687 1.00 0.00 47 ALA A N 12
ATOM 18114 C CA . ALA A 1 47 ? 0.955 2.835 -8.644 1.00 0.00 47 ALA A CA 12
ATOM 18115 C C . ALA A 1 47 ? 1.188 2.357 -10.073 1.00 0.00 47 ALA A C 12
ATOM 18116 O O . ALA A 1 47 ? 0.253 2.122 -10.815 1.00 0.00 47 ALA A O 12
ATOM 18123 N N . VAL A 1 48 ? 2.420 2.239 -10.481 1.00 0.00 48 VAL A N 12
ATOM 18124 C CA . VAL A 1 48 ? 2.689 1.806 -11.881 1.00 0.00 48 VAL A CA 12
ATOM 18125 C C . VAL A 1 48 ? 3.515 0.510 -11.899 1.00 0.00 48 VAL A C 12
ATOM 18126 O O . VAL A 1 48 ? 4.319 0.280 -11.017 1.00 0.00 48 VAL A O 12
ATOM 18139 N N . PRO A 1 49 ? 3.278 -0.302 -12.902 1.00 0.00 49 PRO A N 12
ATOM 18140 C CA . PRO A 1 49 ? 3.999 -1.595 -13.025 1.00 0.00 49 PRO A CA 12
ATOM 18141 C C . PRO A 1 49 ? 5.433 -1.399 -13.535 1.00 0.00 49 PRO A C 12
ATOM 18142 O O . PRO A 1 49 ? 5.847 -2.030 -14.485 1.00 0.00 49 PRO A O 12
ATOM 18153 N N . GLU A 1 50 ? 6.196 -0.546 -12.898 1.00 0.00 50 GLU A N 12
ATOM 18154 C CA . GLU A 1 50 ? 7.614 -0.316 -13.325 1.00 0.00 50 GLU A CA 12
ATOM 18155 C C . GLU A 1 50 ? 7.703 0.091 -14.805 1.00 0.00 50 GLU A C 12
ATOM 18156 O O . GLU A 1 50 ? 7.920 1.243 -15.126 1.00 0.00 50 GLU A O 12
ATOM 18168 N N . ASN A 1 51 ? 7.560 -0.849 -15.701 1.00 0.00 51 ASN A N 12
ATOM 18169 C CA . ASN A 1 51 ? 7.660 -0.541 -17.165 1.00 0.00 51 ASN A CA 12
ATOM 18170 C C . ASN A 1 51 ? 6.840 0.699 -17.551 1.00 0.00 51 ASN A C 12
ATOM 18171 O O . ASN A 1 51 ? 7.075 1.300 -18.580 1.00 0.00 51 ASN A O 12
ATOM 18182 N N . SER A 1 52 ? 5.883 1.087 -16.750 1.00 0.00 52 SER A N 12
ATOM 18183 C CA . SER A 1 52 ? 5.065 2.288 -17.103 1.00 0.00 52 SER A CA 12
ATOM 18184 C C . SER A 1 52 ? 5.969 3.519 -17.243 1.00 0.00 52 SER A C 12
ATOM 18185 O O . SER A 1 52 ? 6.248 4.212 -16.284 1.00 0.00 52 SER A O 12
ATOM 18193 N N . SER A 1 53 ? 6.429 3.787 -18.437 1.00 0.00 53 SER A N 12
ATOM 18194 C CA . SER A 1 53 ? 7.320 4.966 -18.659 1.00 0.00 53 SER A CA 12
ATOM 18195 C C . SER A 1 53 ? 6.545 6.268 -18.439 1.00 0.00 53 SER A C 12
ATOM 18196 O O . SER A 1 53 ? 5.351 6.257 -18.212 1.00 0.00 53 SER A O 12
ATOM 18204 N N . VAL A 1 54 ? 7.214 7.390 -18.511 1.00 0.00 54 VAL A N 12
ATOM 18205 C CA . VAL A 1 54 ? 6.507 8.688 -18.311 1.00 0.00 54 VAL A CA 12
ATOM 18206 C C . VAL A 1 54 ? 5.547 8.952 -19.470 1.00 0.00 54 VAL A C 12
ATOM 18207 O O . VAL A 1 54 ? 4.491 9.503 -19.283 1.00 0.00 54 VAL A O 12
ATOM 18220 N N . GLN A 1 55 ? 5.899 8.573 -20.667 1.00 0.00 55 GLN A N 12
ATOM 18221 C CA . GLN A 1 55 ? 4.976 8.819 -21.817 1.00 0.00 55 GLN A CA 12
ATOM 18222 C C . GLN A 1 55 ? 3.568 8.311 -21.470 1.00 0.00 55 GLN A C 12
ATOM 18223 O O . GLN A 1 55 ? 2.585 9.012 -21.628 1.00 0.00 55 GLN A O 12
ATOM 18237 N N . GLN A 1 56 ? 3.473 7.105 -20.982 1.00 0.00 56 GLN A N 12
ATOM 18238 C CA . GLN A 1 56 ? 2.139 6.547 -20.610 1.00 0.00 56 GLN A CA 12
ATOM 18239 C C . GLN A 1 56 ? 1.659 7.147 -19.282 1.00 0.00 56 GLN A C 12
ATOM 18240 O O . GLN A 1 56 ? 0.529 7.577 -19.159 1.00 0.00 56 GLN A O 12
ATOM 18254 N N . PHE A 1 57 ? 2.511 7.177 -18.290 1.00 0.00 57 PHE A N 12
ATOM 18255 C CA . PHE A 1 57 ? 2.106 7.746 -16.967 1.00 0.00 57 PHE A CA 12
ATOM 18256 C C . PHE A 1 57 ? 1.729 9.225 -17.115 1.00 0.00 57 PHE A C 12
ATOM 18257 O O . PHE A 1 57 ? 0.679 9.657 -16.676 1.00 0.00 57 PHE A O 12
ATOM 18274 N N . LYS A 1 58 ? 2.582 10.001 -17.727 1.00 0.00 58 LYS A N 12
ATOM 18275 C CA . LYS A 1 58 ? 2.287 11.451 -17.906 1.00 0.00 58 LYS A CA 12
ATOM 18276 C C . LYS A 1 58 ? 0.966 11.625 -18.665 1.00 0.00 58 LYS A C 12
ATOM 18277 O O . LYS A 1 58 ? 0.252 12.590 -18.474 1.00 0.00 58 LYS A O 12
ATOM 18296 N N . GLU A 1 59 ? 0.632 10.689 -19.517 1.00 0.00 59 GLU A N 12
ATOM 18297 C CA . GLU A 1 59 ? -0.649 10.792 -20.274 1.00 0.00 59 GLU A CA 12
ATOM 18298 C C . GLU A 1 59 ? -1.812 10.332 -19.391 1.00 0.00 59 GLU A C 12
ATOM 18299 O O . GLU A 1 59 ? -2.947 10.715 -19.593 1.00 0.00 59 GLU A O 12
ATOM 18311 N N . ALA A 1 60 ? -1.534 9.514 -18.409 1.00 0.00 60 ALA A N 12
ATOM 18312 C CA . ALA A 1 60 ? -2.620 9.029 -17.507 1.00 0.00 60 ALA A CA 12
ATOM 18313 C C . ALA A 1 60 ? -3.173 10.189 -16.677 1.00 0.00 60 ALA A C 12
ATOM 18314 O O . ALA A 1 60 ? -4.367 10.319 -16.493 1.00 0.00 60 ALA A O 12
ATOM 18321 N N . ILE A 1 61 ? -2.312 11.037 -16.174 1.00 0.00 61 ILE A N 12
ATOM 18322 C CA . ILE A 1 61 ? -2.791 12.192 -15.357 1.00 0.00 61 ILE A CA 12
ATOM 18323 C C . ILE A 1 61 ? -3.704 13.087 -16.203 1.00 0.00 61 ILE A C 12
ATOM 18324 O O . ILE A 1 61 ? -4.676 13.629 -15.720 1.00 0.00 61 ILE A O 12
ATOM 18340 N N . SER A 1 62 ? -3.401 13.249 -17.461 1.00 0.00 62 SER A N 12
ATOM 18341 C CA . SER A 1 62 ? -4.256 14.116 -18.326 1.00 0.00 62 SER A CA 12
ATOM 18342 C C . SER A 1 62 ? -5.723 13.674 -18.247 1.00 0.00 62 SER A C 12
ATOM 18343 O O . SER A 1 62 ? -6.611 14.478 -18.044 1.00 0.00 62 SER A O 12
ATOM 18351 N N . LYS A 1 63 ? -5.981 12.406 -18.416 1.00 0.00 63 LYS A N 12
ATOM 18352 C CA . LYS A 1 63 ? -7.391 11.914 -18.359 1.00 0.00 63 LYS A CA 12
ATOM 18353 C C . LYS A 1 63 ? -7.966 12.025 -16.941 1.00 0.00 63 LYS A C 12
ATOM 18354 O O . LYS A 1 63 ? -9.022 12.592 -16.735 1.00 0.00 63 LYS A O 12
ATOM 18373 N N . ARG A 1 64 ? -7.294 11.470 -15.963 1.00 0.00 64 ARG A N 12
ATOM 18374 C CA . ARG A 1 64 ? -7.824 11.528 -14.563 1.00 0.00 64 ARG A CA 12
ATOM 18375 C C . ARG A 1 64 ? -7.714 12.944 -13.985 1.00 0.00 64 ARG A C 12
ATOM 18376 O O . ARG A 1 64 ? -8.683 13.508 -13.518 1.00 0.00 64 ARG A O 12
ATOM 18397 N N . PHE A 1 65 ? -6.542 13.519 -14.011 1.00 0.00 65 PHE A N 12
ATOM 18398 C CA . PHE A 1 65 ? -6.370 14.898 -13.461 1.00 0.00 65 PHE A CA 12
ATOM 18399 C C . PHE A 1 65 ? -7.119 15.908 -14.336 1.00 0.00 65 PHE A C 12
ATOM 18400 O O . PHE A 1 65 ? -7.677 16.871 -13.849 1.00 0.00 65 PHE A O 12
ATOM 18417 N N . LYS A 1 66 ? -7.126 15.691 -15.628 1.00 0.00 66 LYS A N 12
ATOM 18418 C CA . LYS A 1 66 ? -7.829 16.630 -16.560 1.00 0.00 66 LYS A CA 12
ATOM 18419 C C . LYS A 1 66 ? -7.120 17.986 -16.579 1.00 0.00 66 LYS A C 12
ATOM 18420 O O . LYS A 1 66 ? -7.523 18.922 -15.916 1.00 0.00 66 LYS A O 12
ATOM 18439 N N . SER A 1 67 ? -6.065 18.094 -17.342 1.00 0.00 67 SER A N 12
ATOM 18440 C CA . SER A 1 67 ? -5.318 19.383 -17.419 1.00 0.00 67 SER A CA 12
ATOM 18441 C C . SER A 1 67 ? -4.550 19.464 -18.742 1.00 0.00 67 SER A C 12
ATOM 18442 O O . SER A 1 67 ? -4.832 20.293 -19.585 1.00 0.00 67 SER A O 12
ATOM 18450 N N . GLN A 1 68 ? -3.583 18.604 -18.928 1.00 0.00 68 GLN A N 12
ATOM 18451 C CA . GLN A 1 68 ? -2.794 18.622 -20.195 1.00 0.00 68 GLN A CA 12
ATOM 18452 C C . GLN A 1 68 ? -1.902 17.380 -20.276 1.00 0.00 68 GLN A C 12
ATOM 18453 O O . GLN A 1 68 ? -1.951 16.514 -19.423 1.00 0.00 68 GLN A O 12
ATOM 18467 N N . THR A 1 69 ? -1.088 17.285 -21.294 1.00 0.00 69 THR A N 12
ATOM 18468 C CA . THR A 1 69 ? -0.193 16.098 -21.425 1.00 0.00 69 THR A CA 12
ATOM 18469 C C . THR A 1 69 ? 1.184 16.524 -21.944 1.00 0.00 69 THR A C 12
ATOM 18470 O O . THR A 1 69 ? 2.198 16.244 -21.336 1.00 0.00 69 THR A O 12
ATOM 18481 N N . ASP A 1 70 ? 1.227 17.197 -23.063 1.00 0.00 70 ASP A N 12
ATOM 18482 C CA . ASP A 1 70 ? 2.540 17.639 -23.621 1.00 0.00 70 ASP A CA 12
ATOM 18483 C C . ASP A 1 70 ? 3.280 18.517 -22.608 1.00 0.00 70 ASP A C 12
ATOM 18484 O O . ASP A 1 70 ? 4.305 18.138 -22.075 1.00 0.00 70 ASP A O 12
ATOM 18493 N N . GLN A 1 71 ? 2.764 19.686 -22.336 1.00 0.00 71 GLN A N 12
ATOM 18494 C CA . GLN A 1 71 ? 3.432 20.591 -21.354 1.00 0.00 71 GLN A CA 12
ATOM 18495 C C . GLN A 1 71 ? 3.509 19.920 -19.980 1.00 0.00 71 GLN A C 12
ATOM 18496 O O . GLN A 1 71 ? 4.365 20.228 -19.175 1.00 0.00 71 GLN A O 12
ATOM 18510 N N . LEU A 1 72 ? 2.614 19.008 -19.707 1.00 0.00 72 LEU A N 12
ATOM 18511 C CA . LEU A 1 72 ? 2.622 18.315 -18.383 1.00 0.00 72 LEU A CA 12
ATOM 18512 C C . LEU A 1 72 ? 4.002 17.713 -18.091 1.00 0.00 72 LEU A C 12
ATOM 18513 O O . LEU A 1 72 ? 4.314 16.616 -18.511 1.00 0.00 72 LEU A O 12
ATOM 18529 N N . VAL A 1 73 ? 4.823 18.421 -17.362 1.00 0.00 73 VAL A N 12
ATOM 18530 C CA . VAL A 1 73 ? 6.179 17.896 -17.026 1.00 0.00 73 VAL A CA 12
ATOM 18531 C C . VAL A 1 73 ? 6.374 17.921 -15.509 1.00 0.00 73 VAL A C 12
ATOM 18532 O O . VAL A 1 73 ? 5.837 18.770 -14.825 1.00 0.00 73 VAL A O 12
ATOM 18545 N N . LEU A 1 74 ? 7.134 17.003 -14.971 1.00 0.00 74 LEU A N 12
ATOM 18546 C CA . LEU A 1 74 ? 7.344 16.996 -13.495 1.00 0.00 74 LEU A CA 12
ATOM 18547 C C . LEU A 1 74 ? 8.826 17.207 -13.173 1.00 0.00 74 LEU A C 12
ATOM 18548 O O . LEU A 1 74 ? 9.695 16.626 -13.793 1.00 0.00 74 LEU A O 12
ATOM 18564 N N . ILE A 1 75 ? 9.119 18.043 -12.212 1.00 0.00 75 ILE A N 12
ATOM 18565 C CA . ILE A 1 75 ? 10.543 18.302 -11.852 1.00 0.00 75 ILE A CA 12
ATOM 18566 C C . ILE A 1 75 ? 11.030 17.276 -10.826 1.00 0.00 75 ILE A C 12
ATOM 18567 O O . ILE A 1 75 ? 10.742 17.375 -9.648 1.00 0.00 75 ILE A O 12
ATOM 18583 N N . PHE A 1 76 ? 11.769 16.293 -11.265 1.00 0.00 76 PHE A N 12
ATOM 18584 C CA . PHE A 1 76 ? 12.280 15.259 -10.317 1.00 0.00 76 PHE A CA 12
ATOM 18585 C C . PHE A 1 76 ? 13.471 15.809 -9.524 1.00 0.00 76 PHE A C 12
ATOM 18586 O O . PHE A 1 76 ? 14.614 15.567 -9.857 1.00 0.00 76 PHE A O 12
ATOM 18603 N N . ALA A 1 77 ? 13.209 16.542 -8.472 1.00 0.00 77 ALA A N 12
ATOM 18604 C CA . ALA A 1 77 ? 14.320 17.108 -7.645 1.00 0.00 77 ALA A CA 12
ATOM 18605 C C . ALA A 1 77 ? 15.336 17.838 -8.531 1.00 0.00 77 ALA A C 12
ATOM 18606 O O . ALA A 1 77 ? 16.525 17.804 -8.282 1.00 0.00 77 ALA A O 12
ATOM 18613 N N . GLY A 1 78 ? 14.876 18.497 -9.561 1.00 0.00 78 GLY A N 12
ATOM 18614 C CA . GLY A 1 78 ? 15.814 19.228 -10.461 1.00 0.00 78 GLY A CA 12
ATOM 18615 C C . GLY A 1 78 ? 15.728 18.644 -11.872 1.00 0.00 78 GLY A C 12
ATOM 18616 O O . GLY A 1 78 ? 15.470 19.347 -12.829 1.00 0.00 78 GLY A O 12
ATOM 18620 N N . LYS A 1 79 ? 15.942 17.363 -12.007 1.00 0.00 79 LYS A N 12
ATOM 18621 C CA . LYS A 1 79 ? 15.872 16.729 -13.357 1.00 0.00 79 LYS A CA 12
ATOM 18622 C C . LYS A 1 79 ? 14.475 16.918 -13.954 1.00 0.00 79 LYS A C 12
ATOM 18623 O O . LYS A 1 79 ? 13.667 17.667 -13.437 1.00 0.00 79 LYS A O 12
ATOM 18642 N N . ILE A 1 80 ? 14.181 16.244 -15.033 1.00 0.00 80 ILE A N 12
ATOM 18643 C CA . ILE A 1 80 ? 12.829 16.389 -15.653 1.00 0.00 80 ILE A CA 12
ATOM 18644 C C . ILE A 1 80 ? 12.088 15.057 -15.647 1.00 0.00 80 ILE A C 12
ATOM 18645 O O . ILE A 1 80 ? 12.229 14.262 -16.555 1.00 0.00 80 ILE A O 12
ATOM 18661 N N . LEU A 1 81 ? 11.273 14.815 -14.655 1.00 0.00 81 LEU A N 12
ATOM 18662 C CA . LEU A 1 81 ? 10.502 13.544 -14.644 1.00 0.00 81 LEU A CA 12
ATOM 18663 C C . LEU A 1 81 ? 9.511 13.603 -15.804 1.00 0.00 81 LEU A C 12
ATOM 18664 O O . LEU A 1 81 ? 8.347 13.922 -15.634 1.00 0.00 81 LEU A O 12
ATOM 18680 N N . LYS A 1 82 ? 9.989 13.343 -16.988 1.00 0.00 82 LYS A N 12
ATOM 18681 C CA . LYS A 1 82 ? 9.117 13.416 -18.188 1.00 0.00 82 LYS A CA 12
ATOM 18682 C C . LYS A 1 82 ? 9.384 12.229 -19.112 1.00 0.00 82 LYS A C 12
ATOM 18683 O O . LYS A 1 82 ? 9.906 11.211 -18.701 1.00 0.00 82 LYS A O 12
ATOM 18702 N N . ASP A 1 83 ? 9.034 12.357 -20.359 1.00 0.00 83 ASP A N 12
ATOM 18703 C CA . ASP A 1 83 ? 9.266 11.240 -21.321 1.00 0.00 83 ASP A CA 12
ATOM 18704 C C . ASP A 1 83 ? 10.755 11.130 -21.656 1.00 0.00 83 ASP A C 12
ATOM 18705 O O . ASP A 1 83 ? 11.207 10.136 -22.192 1.00 0.00 83 ASP A O 12
ATOM 18714 N N . GLN A 1 84 ? 11.523 12.139 -21.335 1.00 0.00 84 GLN A N 12
ATOM 18715 C CA . GLN A 1 84 ? 12.987 12.088 -21.625 1.00 0.00 84 GLN A CA 12
ATOM 18716 C C . GLN A 1 84 ? 13.599 10.843 -20.977 1.00 0.00 84 GLN A C 12
ATOM 18717 O O . GLN A 1 84 ? 14.530 10.256 -21.493 1.00 0.00 84 GLN A O 12
ATOM 18731 N N . ASP A 1 85 ? 13.079 10.439 -19.847 1.00 0.00 85 ASP A N 12
ATOM 18732 C CA . ASP A 1 85 ? 13.630 9.231 -19.164 1.00 0.00 85 ASP A CA 12
ATOM 18733 C C . ASP A 1 85 ? 12.490 8.358 -18.636 1.00 0.00 85 ASP A C 12
ATOM 18734 O O . ASP A 1 85 ? 11.407 8.838 -18.367 1.00 0.00 85 ASP A O 12
ATOM 18743 N N . THR A 1 86 ? 12.723 7.080 -18.483 1.00 0.00 86 THR A N 12
ATOM 18744 C CA . THR A 1 86 ? 11.645 6.187 -17.969 1.00 0.00 86 THR A CA 12
ATOM 18745 C C . THR A 1 86 ? 11.385 6.484 -16.491 1.00 0.00 86 THR A C 12
ATOM 18746 O O . THR A 1 86 ? 12.284 6.840 -15.751 1.00 0.00 86 THR A O 12
ATOM 18757 N N . LEU A 1 87 ? 10.163 6.342 -16.058 1.00 0.00 87 LEU A N 12
ATOM 18758 C CA . LEU A 1 87 ? 9.843 6.619 -14.629 1.00 0.00 87 LEU A CA 12
ATOM 18759 C C . LEU A 1 87 ? 10.736 5.773 -13.717 1.00 0.00 87 LEU A C 12
ATOM 18760 O O . LEU A 1 87 ? 11.321 6.268 -12.774 1.00 0.00 87 LEU A O 12
ATOM 18776 N N . ILE A 1 88 ? 10.858 4.506 -14.003 1.00 0.00 88 ILE A N 12
ATOM 18777 C CA . ILE A 1 88 ? 11.731 3.630 -13.166 1.00 0.00 88 ILE A CA 12
ATOM 18778 C C . ILE A 1 88 ? 13.208 3.938 -13.426 1.00 0.00 88 ILE A C 12
ATOM 18779 O O . ILE A 1 88 ? 14.078 3.519 -12.687 1.00 0.00 88 ILE A O 12
ATOM 18795 N N . GLN A 1 89 ? 13.500 4.642 -14.487 1.00 0.00 89 GLN A N 12
ATOM 18796 C CA . GLN A 1 89 ? 14.922 4.947 -14.812 1.00 0.00 89 GLN A CA 12
ATOM 18797 C C . GLN A 1 89 ? 15.417 6.198 -14.081 1.00 0.00 89 GLN A C 12
ATOM 18798 O O . GLN A 1 89 ? 16.605 6.454 -14.039 1.00 0.00 89 GLN A O 12
ATOM 18812 N N . HIS A 1 90 ? 14.543 6.990 -13.509 1.00 0.00 90 HIS A N 12
ATOM 18813 C CA . HIS A 1 90 ? 15.036 8.215 -12.806 1.00 0.00 90 HIS A CA 12
ATOM 18814 C C . HIS A 1 90 ? 13.918 8.875 -12.008 1.00 0.00 90 HIS A C 12
ATOM 18815 O O . HIS A 1 90 ? 14.123 9.348 -10.907 1.00 0.00 90 HIS A O 12
ATOM 18829 N N . GLY A 1 91 ? 12.742 8.928 -12.560 1.00 0.00 91 GLY A N 12
ATOM 18830 C CA . GLY A 1 91 ? 11.614 9.577 -11.843 1.00 0.00 91 GLY A CA 12
ATOM 18831 C C . GLY A 1 91 ? 11.363 8.875 -10.510 1.00 0.00 91 GLY A C 12
ATOM 18832 O O . GLY A 1 91 ? 11.195 9.515 -9.490 1.00 0.00 91 GLY A O 12
ATOM 18836 N N . ILE A 1 92 ? 11.310 7.569 -10.502 1.00 0.00 92 ILE A N 12
ATOM 18837 C CA . ILE A 1 92 ? 11.036 6.852 -9.222 1.00 0.00 92 ILE A CA 12
ATOM 18838 C C . ILE A 1 92 ? 11.938 5.629 -9.066 1.00 0.00 92 ILE A C 12
ATOM 18839 O O . ILE A 1 92 ? 12.224 4.925 -10.015 1.00 0.00 92 ILE A O 12
ATOM 18855 N N . HIS A 1 93 ? 12.356 5.357 -7.862 1.00 0.00 93 HIS A N 12
ATOM 18856 C CA . HIS A 1 93 ? 13.205 4.162 -7.609 1.00 0.00 93 HIS A CA 12
ATOM 18857 C C . HIS A 1 93 ? 12.378 3.132 -6.838 1.00 0.00 93 HIS A C 12
ATOM 18858 O O . HIS A 1 93 ? 12.522 1.940 -7.013 1.00 0.00 93 HIS A O 12
ATOM 18872 N N . ASP A 1 94 ? 11.498 3.605 -5.992 1.00 0.00 94 ASP A N 12
ATOM 18873 C CA . ASP A 1 94 ? 10.625 2.692 -5.195 1.00 0.00 94 ASP A CA 12
ATOM 18874 C C . ASP A 1 94 ? 9.697 3.521 -4.302 1.00 0.00 94 ASP A C 12
ATOM 18875 O O . ASP A 1 94 ? 9.394 3.145 -3.186 1.00 0.00 94 ASP A O 12
ATOM 18884 N N . GLY A 1 95 ? 9.250 4.650 -4.788 1.00 0.00 95 GLY A N 12
ATOM 18885 C CA . GLY A 1 95 ? 8.346 5.513 -3.973 1.00 0.00 95 GLY A CA 12
ATOM 18886 C C . GLY A 1 95 ? 9.014 6.870 -3.736 1.00 0.00 95 GLY A C 12
ATOM 18887 O O . GLY A 1 95 ? 9.446 7.176 -2.642 1.00 0.00 95 GLY A O 12
ATOM 18891 N N . LEU A 1 96 ? 9.103 7.688 -4.754 1.00 0.00 96 LEU A N 12
ATOM 18892 C CA . LEU A 1 96 ? 9.745 9.025 -4.585 1.00 0.00 96 LEU A CA 12
ATOM 18893 C C . LEU A 1 96 ? 8.713 10.138 -4.788 1.00 0.00 96 LEU A C 12
ATOM 18894 O O . LEU A 1 96 ? 7.547 9.882 -5.020 1.00 0.00 96 LEU A O 12
ATOM 18910 N N . THR A 1 97 ? 9.135 11.372 -4.702 1.00 0.00 97 THR A N 12
ATOM 18911 C CA . THR A 1 97 ? 8.182 12.506 -4.890 1.00 0.00 97 THR A CA 12
ATOM 18912 C C . THR A 1 97 ? 8.690 13.447 -5.985 1.00 0.00 97 THR A C 12
ATOM 18913 O O . THR A 1 97 ? 9.880 13.631 -6.154 1.00 0.00 97 THR A O 12
ATOM 18924 N N . VAL A 1 98 ? 7.799 14.042 -6.731 1.00 0.00 98 VAL A N 12
ATOM 18925 C CA . VAL A 1 98 ? 8.232 14.972 -7.815 1.00 0.00 98 VAL A CA 12
ATOM 18926 C C . VAL A 1 98 ? 7.269 16.160 -7.916 1.00 0.00 98 VAL A C 12
ATOM 18927 O O . VAL A 1 98 ? 6.098 16.052 -7.606 1.00 0.00 98 VAL A O 12
ATOM 18940 N N . HIS A 1 99 ? 7.757 17.292 -8.349 1.00 0.00 99 HIS A N 12
ATOM 18941 C CA . HIS A 1 99 ? 6.876 18.490 -8.474 1.00 0.00 99 HIS A CA 12
ATOM 18942 C C . HIS A 1 99 ? 6.255 18.548 -9.873 1.00 0.00 99 HIS A C 12
ATOM 18943 O O . HIS A 1 99 ? 6.879 18.190 -10.853 1.00 0.00 99 HIS A O 12
ATOM 18957 N N . LEU A 1 100 ? 5.032 18.999 -9.975 1.00 0.00 100 LEU A N 12
ATOM 18958 C CA . LEU A 1 100 ? 4.376 19.084 -11.313 1.00 0.00 100 LEU A CA 12
ATOM 18959 C C . LEU A 1 100 ? 4.494 20.507 -11.865 1.00 0.00 100 LEU A C 12
ATOM 18960 O O . LEU A 1 100 ? 4.020 21.455 -11.270 1.00 0.00 100 LEU A O 12
ATOM 18976 N N . VAL A 1 101 ? 5.122 20.662 -13.000 1.00 0.00 101 VAL A N 12
ATOM 18977 C CA . VAL A 1 101 ? 5.271 22.023 -13.593 1.00 0.00 101 VAL A CA 12
ATOM 18978 C C . VAL A 1 101 ? 5.067 21.960 -15.110 1.00 0.00 101 VAL A C 12
ATOM 18979 O O . VAL A 1 101 ? 5.679 21.164 -15.796 1.00 0.00 101 VAL A O 12
ATOM 18992 N N . ILE A 1 102 ? 4.211 22.795 -15.638 1.00 0.00 102 ILE A N 12
ATOM 18993 C CA . ILE A 1 102 ? 3.967 22.784 -17.112 1.00 0.00 102 ILE A CA 12
ATOM 18994 C C . ILE A 1 102 ? 4.658 23.981 -17.772 1.00 0.00 102 ILE A C 12
ATOM 18995 O O . ILE A 1 102 ? 4.518 25.108 -17.336 1.00 0.00 102 ILE A O 12
ATOM 19011 N N . LYS A 1 103 ? 5.401 23.745 -18.820 1.00 0.00 103 LYS A N 12
ATOM 19012 C CA . LYS A 1 103 ? 6.100 24.868 -19.509 1.00 0.00 103 LYS A CA 12
ATOM 19013 C C . LYS A 1 103 ? 5.407 25.187 -20.836 1.00 0.00 103 LYS A C 12
ATOM 19014 O O . LYS A 1 103 ? 5.692 24.507 -21.810 1.00 0.00 103 LYS A O 12
ATOM 19033 N N . MET A 1 1 ? -2.971 -47.432 -10.555 1.00 0.00 1 MET A N 13
ATOM 19034 C CA . MET A 1 1 ? -1.668 -48.039 -10.954 1.00 0.00 1 MET A CA 13
ATOM 19035 C C . MET A 1 1 ? -0.669 -46.942 -11.332 1.00 0.00 1 MET A C 13
ATOM 19036 O O . MET A 1 1 ? -0.396 -46.713 -12.494 1.00 0.00 1 MET A O 13
ATOM 19052 N N . ALA A 1 2 ? -0.120 -46.266 -10.359 1.00 0.00 2 ALA A N 13
ATOM 19053 C CA . ALA A 1 2 ? 0.862 -45.184 -10.659 1.00 0.00 2 ALA A CA 13
ATOM 19054 C C . ALA A 1 2 ? 2.291 -45.705 -10.479 1.00 0.00 2 ALA A C 13
ATOM 19055 O O . ALA A 1 2 ? 3.197 -44.961 -10.157 1.00 0.00 2 ALA A O 13
ATOM 19062 N N . GLU A 1 3 ? 2.497 -46.978 -10.684 1.00 0.00 3 GLU A N 13
ATOM 19063 C CA . GLU A 1 3 ? 3.866 -47.552 -10.525 1.00 0.00 3 GLU A CA 13
ATOM 19064 C C . GLU A 1 3 ? 4.366 -48.102 -11.864 1.00 0.00 3 GLU A C 13
ATOM 19065 O O . GLU A 1 3 ? 5.543 -48.048 -12.165 1.00 0.00 3 GLU A O 13
ATOM 19077 N N . ASN A 1 4 ? 3.482 -48.630 -12.667 1.00 0.00 4 ASN A N 13
ATOM 19078 C CA . ASN A 1 4 ? 3.904 -49.184 -13.986 1.00 0.00 4 ASN A CA 13
ATOM 19079 C C . ASN A 1 4 ? 3.309 -48.349 -15.125 1.00 0.00 4 ASN A C 13
ATOM 19080 O O . ASN A 1 4 ? 2.155 -48.495 -15.475 1.00 0.00 4 ASN A O 13
ATOM 19091 N N . GLY A 1 5 ? 4.091 -47.477 -15.703 1.00 0.00 5 GLY A N 13
ATOM 19092 C CA . GLY A 1 5 ? 3.575 -46.632 -16.819 1.00 0.00 5 GLY A CA 13
ATOM 19093 C C . GLY A 1 5 ? 3.283 -47.514 -18.035 1.00 0.00 5 GLY A C 13
ATOM 19094 O O . GLY A 1 5 ? 3.726 -48.642 -18.116 1.00 0.00 5 GLY A O 13
ATOM 19098 N N . GLU A 1 6 ? 2.540 -47.005 -18.983 1.00 0.00 6 GLU A N 13
ATOM 19099 C CA . GLU A 1 6 ? 2.218 -47.812 -20.196 1.00 0.00 6 GLU A CA 13
ATOM 19100 C C . GLU A 1 6 ? 2.321 -46.940 -21.452 1.00 0.00 6 GLU A C 13
ATOM 19101 O O . GLU A 1 6 ? 3.176 -47.143 -22.291 1.00 0.00 6 GLU A O 13
ATOM 19113 N N . SER A 1 7 ? 1.454 -45.972 -21.585 1.00 0.00 7 SER A N 13
ATOM 19114 C CA . SER A 1 7 ? 1.499 -45.087 -22.785 1.00 0.00 7 SER A CA 13
ATOM 19115 C C . SER A 1 7 ? 1.911 -43.668 -22.382 1.00 0.00 7 SER A C 13
ATOM 19116 O O . SER A 1 7 ? 2.536 -42.954 -23.142 1.00 0.00 7 SER A O 13
ATOM 19124 N N . SER A 1 8 ? 1.566 -43.255 -21.192 1.00 0.00 8 SER A N 13
ATOM 19125 C CA . SER A 1 8 ? 1.936 -41.883 -20.738 1.00 0.00 8 SER A CA 13
ATOM 19126 C C . SER A 1 8 ? 1.907 -41.805 -19.210 1.00 0.00 8 SER A C 13
ATOM 19127 O O . SER A 1 8 ? 0.921 -42.141 -18.581 1.00 0.00 8 SER A O 13
ATOM 19135 N N . GLY A 1 9 ? 2.980 -41.363 -18.609 1.00 0.00 9 GLY A N 13
ATOM 19136 C CA . GLY A 1 9 ? 3.015 -41.261 -17.122 1.00 0.00 9 GLY A CA 13
ATOM 19137 C C . GLY A 1 9 ? 1.962 -40.253 -16.652 1.00 0.00 9 GLY A C 13
ATOM 19138 O O . GLY A 1 9 ? 0.861 -40.629 -16.302 1.00 0.00 9 GLY A O 13
ATOM 19142 N N . PRO A 1 10 ? 2.334 -38.998 -16.664 1.00 0.00 10 PRO A N 13
ATOM 19143 C CA . PRO A 1 10 ? 1.401 -37.928 -16.233 1.00 0.00 10 PRO A CA 13
ATOM 19144 C C . PRO A 1 10 ? 0.323 -37.701 -17.300 1.00 0.00 10 PRO A C 13
ATOM 19145 O O . PRO A 1 10 ? 0.472 -38.127 -18.428 1.00 0.00 10 PRO A O 13
ATOM 19156 N N . PRO A 1 11 ? -0.731 -37.031 -16.908 1.00 0.00 11 PRO A N 13
ATOM 19157 C CA . PRO A 1 11 ? -1.841 -36.747 -17.851 1.00 0.00 11 PRO A CA 13
ATOM 19158 C C . PRO A 1 11 ? -1.420 -35.681 -18.867 1.00 0.00 11 PRO A C 13
ATOM 19159 O O . PRO A 1 11 ? -1.971 -35.588 -19.946 1.00 0.00 11 PRO A O 13
ATOM 19170 N N . ARG A 1 12 ? -0.447 -34.877 -18.529 1.00 0.00 12 ARG A N 13
ATOM 19171 C CA . ARG A 1 12 ? 0.011 -33.817 -19.474 1.00 0.00 12 ARG A CA 13
ATOM 19172 C C . ARG A 1 12 ? 1.403 -34.161 -20.023 1.00 0.00 12 ARG A C 13
ATOM 19173 O O . ARG A 1 12 ? 2.397 -33.944 -19.360 1.00 0.00 12 ARG A O 13
ATOM 19194 N N . PRO A 1 13 ? 1.430 -34.693 -21.220 1.00 0.00 13 PRO A N 13
ATOM 19195 C CA . PRO A 1 13 ? 2.720 -35.069 -21.852 1.00 0.00 13 PRO A CA 13
ATOM 19196 C C . PRO A 1 13 ? 3.495 -33.817 -22.271 1.00 0.00 13 PRO A C 13
ATOM 19197 O O . PRO A 1 13 ? 2.919 -32.789 -22.572 1.00 0.00 13 PRO A O 13
ATOM 19208 N N . SER A 1 14 ? 4.799 -33.896 -22.293 1.00 0.00 14 SER A N 13
ATOM 19209 C CA . SER A 1 14 ? 5.616 -32.713 -22.691 1.00 0.00 14 SER A CA 13
ATOM 19210 C C . SER A 1 14 ? 6.976 -33.166 -23.230 1.00 0.00 14 SER A C 13
ATOM 19211 O O . SER A 1 14 ? 7.319 -34.331 -23.174 1.00 0.00 14 SER A O 13
ATOM 19219 N N . ARG A 1 15 ? 7.752 -32.254 -23.751 1.00 0.00 15 ARG A N 13
ATOM 19220 C CA . ARG A 1 15 ? 9.091 -32.630 -24.293 1.00 0.00 15 ARG A CA 13
ATOM 19221 C C . ARG A 1 15 ? 10.179 -31.753 -23.668 1.00 0.00 15 ARG A C 13
ATOM 19222 O O . ARG A 1 15 ? 9.934 -31.015 -22.733 1.00 0.00 15 ARG A O 13
ATOM 19243 N N . GLY A 1 16 ? 11.381 -31.830 -24.176 1.00 0.00 16 GLY A N 13
ATOM 19244 C CA . GLY A 1 16 ? 12.486 -31.004 -23.614 1.00 0.00 16 GLY A CA 13
ATOM 19245 C C . GLY A 1 16 ? 13.752 -31.204 -24.453 1.00 0.00 16 GLY A C 13
ATOM 19246 O O . GLY A 1 16 ? 14.675 -31.869 -24.028 1.00 0.00 16 GLY A O 13
ATOM 19250 N N . PRO A 1 17 ? 13.755 -30.617 -25.624 1.00 0.00 17 PRO A N 13
ATOM 19251 C CA . PRO A 1 17 ? 14.924 -30.738 -26.529 1.00 0.00 17 PRO A CA 13
ATOM 19252 C C . PRO A 1 17 ? 16.093 -29.898 -26.007 1.00 0.00 17 PRO A C 13
ATOM 19253 O O . PRO A 1 17 ? 16.079 -29.427 -24.887 1.00 0.00 17 PRO A O 13
ATOM 19264 N N . ALA A 1 18 ? 17.104 -29.708 -26.812 1.00 0.00 18 ALA A N 13
ATOM 19265 C CA . ALA A 1 18 ? 18.275 -28.900 -26.366 1.00 0.00 18 ALA A CA 13
ATOM 19266 C C . ALA A 1 18 ? 18.028 -27.414 -26.646 1.00 0.00 18 ALA A C 13
ATOM 19267 O O . ALA A 1 18 ? 18.362 -26.560 -25.848 1.00 0.00 18 ALA A O 13
ATOM 19274 N N . ALA A 1 19 ? 17.445 -27.104 -27.773 1.00 0.00 19 ALA A N 13
ATOM 19275 C CA . ALA A 1 19 ? 17.173 -25.675 -28.107 1.00 0.00 19 ALA A CA 13
ATOM 19276 C C . ALA A 1 19 ? 15.671 -25.454 -28.296 1.00 0.00 19 ALA A C 13
ATOM 19277 O O . ALA A 1 19 ? 15.176 -25.400 -29.405 1.00 0.00 19 ALA A O 13
ATOM 19284 N N . ALA A 1 20 ? 14.941 -25.328 -27.219 1.00 0.00 20 ALA A N 13
ATOM 19285 C CA . ALA A 1 20 ? 13.469 -25.113 -27.333 1.00 0.00 20 ALA A CA 13
ATOM 19286 C C . ALA A 1 20 ? 13.162 -23.619 -27.480 1.00 0.00 20 ALA A C 13
ATOM 19287 O O . ALA A 1 20 ? 14.050 -22.808 -27.656 1.00 0.00 20 ALA A O 13
ATOM 19294 N N . GLN A 1 21 ? 11.910 -23.253 -27.409 1.00 0.00 21 GLN A N 13
ATOM 19295 C CA . GLN A 1 21 ? 11.542 -21.813 -27.544 1.00 0.00 21 GLN A CA 13
ATOM 19296 C C . GLN A 1 21 ? 10.891 -21.312 -26.251 1.00 0.00 21 GLN A C 13
ATOM 19297 O O . GLN A 1 21 ? 9.941 -21.889 -25.760 1.00 0.00 21 GLN A O 13
ATOM 19311 N N . GLY A 1 22 ? 11.397 -20.242 -25.698 1.00 0.00 22 GLY A N 13
ATOM 19312 C CA . GLY A 1 22 ? 10.809 -19.703 -24.438 1.00 0.00 22 GLY A CA 13
ATOM 19313 C C . GLY A 1 22 ? 10.688 -18.181 -24.539 1.00 0.00 22 GLY A C 13
ATOM 19314 O O . GLY A 1 22 ? 11.642 -17.459 -24.331 1.00 0.00 22 GLY A O 13
ATOM 19318 N N . SER A 1 23 ? 9.520 -17.691 -24.858 1.00 0.00 23 SER A N 13
ATOM 19319 C CA . SER A 1 23 ? 9.334 -16.214 -24.976 1.00 0.00 23 SER A CA 13
ATOM 19320 C C . SER A 1 23 ? 7.845 -15.863 -24.916 1.00 0.00 23 SER A C 13
ATOM 19321 O O . SER A 1 23 ? 7.187 -15.736 -25.930 1.00 0.00 23 SER A O 13
ATOM 19329 N N . ALA A 1 24 ? 7.311 -15.703 -23.735 1.00 0.00 24 ALA A N 13
ATOM 19330 C CA . ALA A 1 24 ? 5.864 -15.358 -23.609 1.00 0.00 24 ALA A CA 13
ATOM 19331 C C . ALA A 1 24 ? 5.599 -13.968 -24.192 1.00 0.00 24 ALA A C 13
ATOM 19332 O O . ALA A 1 24 ? 6.422 -13.077 -24.096 1.00 0.00 24 ALA A O 13
ATOM 19339 N N . ALA A 1 25 ? 4.457 -13.775 -24.797 1.00 0.00 25 ALA A N 13
ATOM 19340 C CA . ALA A 1 25 ? 4.138 -12.443 -25.387 1.00 0.00 25 ALA A CA 13
ATOM 19341 C C . ALA A 1 25 ? 3.647 -11.487 -24.296 1.00 0.00 25 ALA A C 13
ATOM 19342 O O . ALA A 1 25 ? 2.544 -10.977 -24.353 1.00 0.00 25 ALA A O 13
ATOM 19349 N N . ALA A 1 26 ? 4.458 -11.241 -23.302 1.00 0.00 26 ALA A N 13
ATOM 19350 C CA . ALA A 1 26 ? 4.042 -10.318 -22.205 1.00 0.00 26 ALA A CA 13
ATOM 19351 C C . ALA A 1 26 ? 5.274 -9.770 -21.474 1.00 0.00 26 ALA A C 13
ATOM 19352 O O . ALA A 1 26 ? 5.548 -10.149 -20.353 1.00 0.00 26 ALA A O 13
ATOM 19359 N N . PRO A 1 27 ? 5.980 -8.891 -22.139 1.00 0.00 27 PRO A N 13
ATOM 19360 C CA . PRO A 1 27 ? 7.196 -8.288 -21.539 1.00 0.00 27 PRO A CA 13
ATOM 19361 C C . PRO A 1 27 ? 6.812 -7.280 -20.451 1.00 0.00 27 PRO A C 13
ATOM 19362 O O . PRO A 1 27 ? 7.569 -7.024 -19.534 1.00 0.00 27 PRO A O 13
ATOM 19373 N N . ALA A 1 28 ? 5.641 -6.707 -20.546 1.00 0.00 28 ALA A N 13
ATOM 19374 C CA . ALA A 1 28 ? 5.208 -5.715 -19.518 1.00 0.00 28 ALA A CA 13
ATOM 19375 C C . ALA A 1 28 ? 5.114 -6.384 -18.144 1.00 0.00 28 ALA A C 13
ATOM 19376 O O . ALA A 1 28 ? 4.305 -7.264 -17.926 1.00 0.00 28 ALA A O 13
ATOM 19383 N N . GLU A 1 29 ? 5.936 -5.971 -17.216 1.00 0.00 29 GLU A N 13
ATOM 19384 C CA . GLU A 1 29 ? 5.895 -6.581 -15.854 1.00 0.00 29 GLU A CA 13
ATOM 19385 C C . GLU A 1 29 ? 5.208 -5.628 -14.870 1.00 0.00 29 GLU A C 13
ATOM 19386 O O . GLU A 1 29 ? 5.144 -4.438 -15.106 1.00 0.00 29 GLU A O 13
ATOM 19398 N N . PRO A 1 30 ? 4.715 -6.183 -13.792 1.00 0.00 30 PRO A N 13
ATOM 19399 C CA . PRO A 1 30 ? 4.027 -5.364 -12.765 1.00 0.00 30 PRO A CA 13
ATOM 19400 C C . PRO A 1 30 ? 5.033 -4.509 -11.995 1.00 0.00 30 PRO A C 13
ATOM 19401 O O . PRO A 1 30 ? 5.347 -3.411 -12.413 1.00 0.00 30 PRO A O 13
ATOM 19412 N N . LYS A 1 31 ? 5.532 -4.976 -10.872 1.00 0.00 31 LYS A N 13
ATOM 19413 C CA . LYS A 1 31 ? 6.495 -4.144 -10.091 1.00 0.00 31 LYS A CA 13
ATOM 19414 C C . LYS A 1 31 ? 5.961 -2.714 -10.046 1.00 0.00 31 LYS A C 13
ATOM 19415 O O . LYS A 1 31 ? 6.676 -1.757 -10.262 1.00 0.00 31 LYS A O 13
ATOM 19434 N N . ILE A 1 32 ? 4.683 -2.581 -9.810 1.00 0.00 32 ILE A N 13
ATOM 19435 C CA . ILE A 1 32 ? 4.058 -1.233 -9.799 1.00 0.00 32 ILE A CA 13
ATOM 19436 C C . ILE A 1 32 ? 4.735 -0.332 -8.756 1.00 0.00 32 ILE A C 13
ATOM 19437 O O . ILE A 1 32 ? 4.614 -0.548 -7.565 1.00 0.00 32 ILE A O 13
ATOM 19453 N N . ILE A 1 33 ? 5.440 0.678 -9.197 1.00 0.00 33 ILE A N 13
ATOM 19454 C CA . ILE A 1 33 ? 6.118 1.595 -8.231 1.00 0.00 33 ILE A CA 13
ATOM 19455 C C . ILE A 1 33 ? 5.180 2.746 -7.853 1.00 0.00 33 ILE A C 13
ATOM 19456 O O . ILE A 1 33 ? 4.284 3.100 -8.597 1.00 0.00 33 ILE A O 13
ATOM 19472 N N . LYS A 1 34 ? 5.373 3.324 -6.698 1.00 0.00 34 LYS A N 13
ATOM 19473 C CA . LYS A 1 34 ? 4.491 4.445 -6.260 1.00 0.00 34 LYS A CA 13
ATOM 19474 C C . LYS A 1 34 ? 5.112 5.795 -6.632 1.00 0.00 34 LYS A C 13
ATOM 19475 O O . LYS A 1 34 ? 6.315 5.967 -6.598 1.00 0.00 34 LYS A O 13
ATOM 19494 N N . VAL A 1 35 ? 4.297 6.754 -6.982 1.00 0.00 35 VAL A N 13
ATOM 19495 C CA . VAL A 1 35 ? 4.833 8.098 -7.350 1.00 0.00 35 VAL A CA 13
ATOM 19496 C C . VAL A 1 35 ? 3.953 9.198 -6.750 1.00 0.00 35 VAL A C 13
ATOM 19497 O O . VAL A 1 35 ? 2.779 9.298 -7.050 1.00 0.00 35 VAL A O 13
ATOM 19510 N N . THR A 1 36 ? 4.512 10.025 -5.907 1.00 0.00 36 THR A N 13
ATOM 19511 C CA . THR A 1 36 ? 3.710 11.119 -5.288 1.00 0.00 36 THR A CA 13
ATOM 19512 C C . THR A 1 36 ? 3.717 12.354 -6.194 1.00 0.00 36 THR A C 13
ATOM 19513 O O . THR A 1 36 ? 4.678 13.099 -6.239 1.00 0.00 36 THR A O 13
ATOM 19524 N N . VAL A 1 37 ? 2.650 12.575 -6.915 1.00 0.00 37 VAL A N 13
ATOM 19525 C CA . VAL A 1 37 ? 2.589 13.760 -7.819 1.00 0.00 37 VAL A CA 13
ATOM 19526 C C . VAL A 1 37 ? 1.867 14.917 -7.122 1.00 0.00 37 VAL A C 13
ATOM 19527 O O . VAL A 1 37 ? 0.776 14.759 -6.610 1.00 0.00 37 VAL A O 13
ATOM 19540 N N . LYS A 1 38 ? 2.467 16.076 -7.099 1.00 0.00 38 LYS A N 13
ATOM 19541 C CA . LYS A 1 38 ? 1.815 17.241 -6.435 1.00 0.00 38 LYS A CA 13
ATOM 19542 C C . LYS A 1 38 ? 1.366 18.267 -7.482 1.00 0.00 38 LYS A C 13
ATOM 19543 O O . LYS A 1 38 ? 2.144 18.713 -8.303 1.00 0.00 38 LYS A O 13
ATOM 19562 N N . THR A 1 39 ? 0.115 18.639 -7.452 1.00 0.00 39 THR A N 13
ATOM 19563 C CA . THR A 1 39 ? -0.398 19.633 -8.439 1.00 0.00 39 THR A CA 13
ATOM 19564 C C . THR A 1 39 ? -1.015 20.826 -7.698 1.00 0.00 39 THR A C 13
ATOM 19565 O O . THR A 1 39 ? -1.101 20.819 -6.487 1.00 0.00 39 THR A O 13
ATOM 19576 N N . PRO A 1 40 ? -1.428 21.817 -8.449 1.00 0.00 40 PRO A N 13
ATOM 19577 C CA . PRO A 1 40 ? -2.044 23.021 -7.836 1.00 0.00 40 PRO A CA 13
ATOM 19578 C C . PRO A 1 40 ? -3.437 22.689 -7.290 1.00 0.00 40 PRO A C 13
ATOM 19579 O O . PRO A 1 40 ? -4.431 23.240 -7.722 1.00 0.00 40 PRO A O 13
ATOM 19590 N N . LYS A 1 41 ? -3.512 21.792 -6.341 1.00 0.00 41 LYS A N 13
ATOM 19591 C CA . LYS A 1 41 ? -4.835 21.417 -5.758 1.00 0.00 41 LYS A CA 13
ATOM 19592 C C . LYS A 1 41 ? -4.633 20.474 -4.570 1.00 0.00 41 LYS A C 13
ATOM 19593 O O . LYS A 1 41 ? -5.170 20.684 -3.499 1.00 0.00 41 LYS A O 13
ATOM 19612 N N . GLU A 1 42 ? -3.860 19.436 -4.752 1.00 0.00 42 GLU A N 13
ATOM 19613 C CA . GLU A 1 42 ? -3.616 18.473 -3.636 1.00 0.00 42 GLU A CA 13
ATOM 19614 C C . GLU A 1 42 ? -2.492 17.502 -4.013 1.00 0.00 42 GLU A C 13
ATOM 19615 O O . GLU A 1 42 ? -1.938 17.569 -5.093 1.00 0.00 42 GLU A O 13
ATOM 19627 N N . LYS A 1 43 ? -2.153 16.600 -3.130 1.00 0.00 43 LYS A N 13
ATOM 19628 C CA . LYS A 1 43 ? -1.066 15.623 -3.433 1.00 0.00 43 LYS A CA 13
ATOM 19629 C C . LYS A 1 43 ? -1.626 14.197 -3.444 1.00 0.00 43 LYS A C 13
ATOM 19630 O O . LYS A 1 43 ? -2.200 13.740 -2.474 1.00 0.00 43 LYS A O 13
ATOM 19649 N N . GLU A 1 44 ? -1.464 13.492 -4.532 1.00 0.00 44 GLU A N 13
ATOM 19650 C CA . GLU A 1 44 ? -1.989 12.096 -4.602 1.00 0.00 44 GLU A CA 13
ATOM 19651 C C . GLU A 1 44 ? -0.946 11.163 -5.224 1.00 0.00 44 GLU A C 13
ATOM 19652 O O . GLU A 1 44 ? -0.334 11.479 -6.226 1.00 0.00 44 GLU A O 13
ATOM 19664 N N . GLU A 1 45 ? -0.747 10.010 -4.641 1.00 0.00 45 GLU A N 13
ATOM 19665 C CA . GLU A 1 45 ? 0.248 9.049 -5.200 1.00 0.00 45 GLU A CA 13
ATOM 19666 C C . GLU A 1 45 ? -0.407 8.204 -6.296 1.00 0.00 45 GLU A C 13
ATOM 19667 O O . GLU A 1 45 ? -1.593 7.940 -6.259 1.00 0.00 45 GLU A O 13
ATOM 19679 N N . PHE A 1 46 ? 0.350 7.781 -7.273 1.00 0.00 46 PHE A N 13
ATOM 19680 C CA . PHE A 1 46 ? -0.238 6.960 -8.369 1.00 0.00 46 PHE A CA 13
ATOM 19681 C C . PHE A 1 46 ? 0.512 5.634 -8.509 1.00 0.00 46 PHE A C 13
ATOM 19682 O O . PHE A 1 46 ? 1.713 5.565 -8.331 1.00 0.00 46 PHE A O 13
ATOM 19699 N N . ALA A 1 47 ? -0.190 4.584 -8.840 1.00 0.00 47 ALA A N 13
ATOM 19700 C CA . ALA A 1 47 ? 0.473 3.259 -9.009 1.00 0.00 47 ALA A CA 13
ATOM 19701 C C . ALA A 1 47 ? 0.706 2.996 -10.496 1.00 0.00 47 ALA A C 13
ATOM 19702 O O . ALA A 1 47 ? -0.192 3.132 -11.304 1.00 0.00 47 ALA A O 13
ATOM 19709 N N . VAL A 1 48 ? 1.902 2.631 -10.869 1.00 0.00 48 VAL A N 13
ATOM 19710 C CA . VAL A 1 48 ? 2.179 2.373 -12.309 1.00 0.00 48 VAL A CA 13
ATOM 19711 C C . VAL A 1 48 ? 3.155 1.203 -12.449 1.00 0.00 48 VAL A C 13
ATOM 19712 O O . VAL A 1 48 ? 4.043 1.047 -11.636 1.00 0.00 48 VAL A O 13
ATOM 19725 N N . PRO A 1 49 ? 2.958 0.410 -13.473 1.00 0.00 49 PRO A N 13
ATOM 19726 C CA . PRO A 1 49 ? 3.836 -0.762 -13.696 1.00 0.00 49 PRO A CA 13
ATOM 19727 C C . PRO A 1 49 ? 5.255 -0.324 -14.052 1.00 0.00 49 PRO A C 13
ATOM 19728 O O . PRO A 1 49 ? 5.480 0.382 -15.014 1.00 0.00 49 PRO A O 13
ATOM 19739 N N . GLU A 1 50 ? 6.210 -0.745 -13.261 1.00 0.00 50 GLU A N 13
ATOM 19740 C CA . GLU A 1 50 ? 7.643 -0.379 -13.502 1.00 0.00 50 GLU A CA 13
ATOM 19741 C C . GLU A 1 50 ? 7.973 -0.345 -15.002 1.00 0.00 50 GLU A C 13
ATOM 19742 O O . GLU A 1 50 ? 8.768 0.456 -15.452 1.00 0.00 50 GLU A O 13
ATOM 19754 N N . ASN A 1 51 ? 7.375 -1.208 -15.776 1.00 0.00 51 ASN A N 13
ATOM 19755 C CA . ASN A 1 51 ? 7.668 -1.222 -17.239 1.00 0.00 51 ASN A CA 13
ATOM 19756 C C . ASN A 1 51 ? 6.757 -0.238 -17.980 1.00 0.00 51 ASN A C 13
ATOM 19757 O O . ASN A 1 51 ? 6.150 -0.574 -18.979 1.00 0.00 51 ASN A O 13
ATOM 19768 N N . SER A 1 52 ? 6.663 0.974 -17.503 1.00 0.00 52 SER A N 13
ATOM 19769 C CA . SER A 1 52 ? 5.798 1.981 -18.183 1.00 0.00 52 SER A CA 13
ATOM 19770 C C . SER A 1 52 ? 6.593 3.260 -18.461 1.00 0.00 52 SER A C 13
ATOM 19771 O O . SER A 1 52 ? 6.912 4.011 -17.561 1.00 0.00 52 SER A O 13
ATOM 19779 N N . SER A 1 53 ? 6.913 3.513 -19.704 1.00 0.00 53 SER A N 13
ATOM 19780 C CA . SER A 1 53 ? 7.684 4.746 -20.040 1.00 0.00 53 SER A CA 13
ATOM 19781 C C . SER A 1 53 ? 6.898 5.986 -19.604 1.00 0.00 53 SER A C 13
ATOM 19782 O O . SER A 1 53 ? 5.685 5.961 -19.520 1.00 0.00 53 SER A O 13
ATOM 19790 N N . VAL A 1 54 ? 7.575 7.067 -19.320 1.00 0.00 54 VAL A N 13
ATOM 19791 C CA . VAL A 1 54 ? 6.855 8.301 -18.884 1.00 0.00 54 VAL A CA 13
ATOM 19792 C C . VAL A 1 54 ? 5.808 8.715 -19.919 1.00 0.00 54 VAL A C 13
ATOM 19793 O O . VAL A 1 54 ? 4.768 9.219 -19.571 1.00 0.00 54 VAL A O 13
ATOM 19806 N N . GLN A 1 55 ? 6.064 8.523 -21.184 1.00 0.00 55 GLN A N 13
ATOM 19807 C CA . GLN A 1 55 ? 5.051 8.930 -22.209 1.00 0.00 55 GLN A CA 13
ATOM 19808 C C . GLN A 1 55 ? 3.665 8.399 -21.812 1.00 0.00 55 GLN A C 13
ATOM 19809 O O . GLN A 1 55 ? 2.674 9.103 -21.884 1.00 0.00 55 GLN A O 13
ATOM 19823 N N . GLN A 1 56 ? 3.595 7.169 -21.378 1.00 0.00 56 GLN A N 13
ATOM 19824 C CA . GLN A 1 56 ? 2.282 6.595 -20.960 1.00 0.00 56 GLN A CA 13
ATOM 19825 C C . GLN A 1 56 ? 1.890 7.117 -19.571 1.00 0.00 56 GLN A C 13
ATOM 19826 O O . GLN A 1 56 ? 0.745 7.440 -19.323 1.00 0.00 56 GLN A O 13
ATOM 19840 N N . PHE A 1 57 ? 2.830 7.196 -18.664 1.00 0.00 57 PHE A N 13
ATOM 19841 C CA . PHE A 1 57 ? 2.507 7.692 -17.291 1.00 0.00 57 PHE A CA 13
ATOM 19842 C C . PHE A 1 57 ? 2.152 9.182 -17.332 1.00 0.00 57 PHE A C 13
ATOM 19843 O O . PHE A 1 57 ? 1.133 9.600 -16.821 1.00 0.00 57 PHE A O 13
ATOM 19860 N N . LYS A 1 58 ? 2.989 9.984 -17.934 1.00 0.00 58 LYS A N 13
ATOM 19861 C CA . LYS A 1 58 ? 2.711 11.446 -18.007 1.00 0.00 58 LYS A CA 13
ATOM 19862 C C . LYS A 1 58 ? 1.358 11.687 -18.685 1.00 0.00 58 LYS A C 13
ATOM 19863 O O . LYS A 1 58 ? 0.662 12.638 -18.383 1.00 0.00 58 LYS A O 13
ATOM 19882 N N . GLU A 1 59 ? 0.975 10.822 -19.589 1.00 0.00 59 GLU A N 13
ATOM 19883 C CA . GLU A 1 59 ? -0.338 10.991 -20.274 1.00 0.00 59 GLU A CA 13
ATOM 19884 C C . GLU A 1 59 ? -1.445 10.339 -19.439 1.00 0.00 59 GLU A C 13
ATOM 19885 O O . GLU A 1 59 ? -2.594 10.732 -19.497 1.00 0.00 59 GLU A O 13
ATOM 19897 N N . ALA A 1 60 ? -1.102 9.349 -18.659 1.00 0.00 60 ALA A N 13
ATOM 19898 C CA . ALA A 1 60 ? -2.124 8.671 -17.809 1.00 0.00 60 ALA A CA 13
ATOM 19899 C C . ALA A 1 60 ? -2.597 9.625 -16.714 1.00 0.00 60 ALA A C 13
ATOM 19900 O O . ALA A 1 60 ? -3.780 9.809 -16.498 1.00 0.00 60 ALA A O 13
ATOM 19907 N N . ILE A 1 61 ? -1.672 10.233 -16.024 1.00 0.00 61 ILE A N 13
ATOM 19908 C CA . ILE A 1 61 ? -2.044 11.184 -14.936 1.00 0.00 61 ILE A CA 13
ATOM 19909 C C . ILE A 1 61 ? -2.868 12.343 -15.511 1.00 0.00 61 ILE A C 13
ATOM 19910 O O . ILE A 1 61 ? -3.695 12.922 -14.835 1.00 0.00 61 ILE A O 13
ATOM 19926 N N . SER A 1 62 ? -2.647 12.688 -16.752 1.00 0.00 62 SER A N 13
ATOM 19927 C CA . SER A 1 62 ? -3.417 13.811 -17.365 1.00 0.00 62 SER A CA 13
ATOM 19928 C C . SER A 1 62 ? -4.908 13.461 -17.432 1.00 0.00 62 SER A C 13
ATOM 19929 O O . SER A 1 62 ? -5.758 14.272 -17.121 1.00 0.00 62 SER A O 13
ATOM 19937 N N . LYS A 1 63 ? -5.231 12.264 -17.844 1.00 0.00 63 LYS A N 13
ATOM 19938 C CA . LYS A 1 63 ? -6.669 11.865 -17.940 1.00 0.00 63 LYS A CA 13
ATOM 19939 C C . LYS A 1 63 ? -7.374 12.041 -16.589 1.00 0.00 63 LYS A C 13
ATOM 19940 O O . LYS A 1 63 ? -8.490 12.518 -16.521 1.00 0.00 63 LYS A O 13
ATOM 19959 N N . ARG A 1 64 ? -6.734 11.655 -15.516 1.00 0.00 64 ARG A N 13
ATOM 19960 C CA . ARG A 1 64 ? -7.373 11.798 -14.172 1.00 0.00 64 ARG A CA 13
ATOM 19961 C C . ARG A 1 64 ? -7.450 13.274 -13.770 1.00 0.00 64 ARG A C 13
ATOM 19962 O O . ARG A 1 64 ? -8.497 13.774 -13.406 1.00 0.00 64 ARG A O 13
ATOM 19983 N N . PHE A 1 65 ? -6.348 13.971 -13.829 1.00 0.00 65 PHE A N 13
ATOM 19984 C CA . PHE A 1 65 ? -6.349 15.416 -13.449 1.00 0.00 65 PHE A CA 13
ATOM 19985 C C . PHE A 1 65 ? -7.172 16.232 -14.449 1.00 0.00 65 PHE A C 13
ATOM 19986 O O . PHE A 1 65 ? -7.839 17.181 -14.087 1.00 0.00 65 PHE A O 13
ATOM 20003 N N . LYS A 1 66 ? -7.115 15.874 -15.707 1.00 0.00 66 LYS A N 13
ATOM 20004 C CA . LYS A 1 66 ? -7.879 16.624 -16.756 1.00 0.00 66 LYS A CA 13
ATOM 20005 C C . LYS A 1 66 ? -7.357 18.058 -16.865 1.00 0.00 66 LYS A C 13
ATOM 20006 O O . LYS A 1 66 ? -7.944 18.986 -16.341 1.00 0.00 66 LYS A O 13
ATOM 20025 N N . SER A 1 67 ? -6.257 18.243 -17.544 1.00 0.00 67 SER A N 13
ATOM 20026 C CA . SER A 1 67 ? -5.685 19.612 -17.699 1.00 0.00 67 SER A CA 13
ATOM 20027 C C . SER A 1 67 ? -4.833 19.684 -18.968 1.00 0.00 67 SER A C 13
ATOM 20028 O O . SER A 1 67 ? -5.098 20.463 -19.862 1.00 0.00 67 SER A O 13
ATOM 20036 N N . GLN A 1 68 ? -3.813 18.871 -19.053 1.00 0.00 68 GLN A N 13
ATOM 20037 C CA . GLN A 1 68 ? -2.941 18.884 -20.265 1.00 0.00 68 GLN A CA 13
ATOM 20038 C C . GLN A 1 68 ? -1.992 17.681 -20.241 1.00 0.00 68 GLN A C 13
ATOM 20039 O O . GLN A 1 68 ? -1.949 16.933 -19.284 1.00 0.00 68 GLN A O 13
ATOM 20053 N N . THR A 1 69 ? -1.232 17.492 -21.288 1.00 0.00 69 THR A N 13
ATOM 20054 C CA . THR A 1 69 ? -0.286 16.338 -21.325 1.00 0.00 69 THR A CA 13
ATOM 20055 C C . THR A 1 69 ? 1.013 16.736 -22.032 1.00 0.00 69 THR A C 13
ATOM 20056 O O . THR A 1 69 ? 2.097 16.422 -21.581 1.00 0.00 69 THR A O 13
ATOM 20067 N N . ASP A 1 70 ? 0.911 17.425 -23.139 1.00 0.00 70 ASP A N 13
ATOM 20068 C CA . ASP A 1 70 ? 2.141 17.843 -23.878 1.00 0.00 70 ASP A CA 13
ATOM 20069 C C . ASP A 1 70 ? 3.073 18.634 -22.954 1.00 0.00 70 ASP A C 13
ATOM 20070 O O . ASP A 1 70 ? 4.169 18.204 -22.650 1.00 0.00 70 ASP A O 13
ATOM 20079 N N . GLN A 1 71 ? 2.646 19.784 -22.508 1.00 0.00 71 GLN A N 13
ATOM 20080 C CA . GLN A 1 71 ? 3.505 20.602 -21.604 1.00 0.00 71 GLN A CA 13
ATOM 20081 C C . GLN A 1 71 ? 3.535 19.986 -20.201 1.00 0.00 71 GLN A C 13
ATOM 20082 O O . GLN A 1 71 ? 4.478 20.164 -19.455 1.00 0.00 71 GLN A O 13
ATOM 20096 N N . LEU A 1 72 ? 2.508 19.262 -19.838 1.00 0.00 72 LEU A N 13
ATOM 20097 C CA . LEU A 1 72 ? 2.470 18.632 -18.483 1.00 0.00 72 LEU A CA 13
ATOM 20098 C C . LEU A 1 72 ? 3.739 17.807 -18.238 1.00 0.00 72 LEU A C 13
ATOM 20099 O O . LEU A 1 72 ? 4.228 17.125 -19.118 1.00 0.00 72 LEU A O 13
ATOM 20115 N N . VAL A 1 73 ? 4.274 17.868 -17.047 1.00 0.00 73 VAL A N 13
ATOM 20116 C CA . VAL A 1 73 ? 5.512 17.095 -16.734 1.00 0.00 73 VAL A CA 13
ATOM 20117 C C . VAL A 1 73 ? 5.827 17.197 -15.239 1.00 0.00 73 VAL A C 13
ATOM 20118 O O . VAL A 1 73 ? 5.244 17.996 -14.533 1.00 0.00 73 VAL A O 13
ATOM 20131 N N . LEU A 1 74 ? 6.747 16.407 -14.749 1.00 0.00 74 LEU A N 13
ATOM 20132 C CA . LEU A 1 74 ? 7.087 16.487 -13.302 1.00 0.00 74 LEU A CA 13
ATOM 20133 C C . LEU A 1 74 ? 8.553 16.888 -13.149 1.00 0.00 74 LEU A C 13
ATOM 20134 O O . LEU A 1 74 ? 9.438 16.195 -13.599 1.00 0.00 74 LEU A O 13
ATOM 20150 N N . ILE A 1 75 ? 8.819 18.003 -12.525 1.00 0.00 75 ILE A N 13
ATOM 20151 C CA . ILE A 1 75 ? 10.235 18.433 -12.364 1.00 0.00 75 ILE A CA 13
ATOM 20152 C C . ILE A 1 75 ? 10.855 17.761 -11.129 1.00 0.00 75 ILE A C 13
ATOM 20153 O O . ILE A 1 75 ? 10.604 18.135 -9.998 1.00 0.00 75 ILE A O 13
ATOM 20169 N N . PHE A 1 76 ? 11.664 16.760 -11.355 1.00 0.00 76 PHE A N 13
ATOM 20170 C CA . PHE A 1 76 ? 12.319 16.044 -10.220 1.00 0.00 76 PHE A CA 13
ATOM 20171 C C . PHE A 1 76 ? 13.680 16.687 -9.928 1.00 0.00 76 PHE A C 13
ATOM 20172 O O . PHE A 1 76 ? 14.517 16.796 -10.800 1.00 0.00 76 PHE A O 13
ATOM 20189 N N . ALA A 1 77 ? 13.904 17.118 -8.712 1.00 0.00 77 ALA A N 13
ATOM 20190 C CA . ALA A 1 77 ? 15.212 17.758 -8.363 1.00 0.00 77 ALA A CA 13
ATOM 20191 C C . ALA A 1 77 ? 16.382 16.922 -8.898 1.00 0.00 77 ALA A C 13
ATOM 20192 O O . ALA A 1 77 ? 16.733 15.899 -8.344 1.00 0.00 77 ALA A O 13
ATOM 20199 N N . GLY A 1 78 ? 16.980 17.353 -9.977 1.00 0.00 78 GLY A N 13
ATOM 20200 C CA . GLY A 1 78 ? 18.121 16.591 -10.561 1.00 0.00 78 GLY A CA 13
ATOM 20201 C C . GLY A 1 78 ? 17.880 16.397 -12.059 1.00 0.00 78 GLY A C 13
ATOM 20202 O O . GLY A 1 78 ? 18.803 16.342 -12.847 1.00 0.00 78 GLY A O 13
ATOM 20206 N N . LYS A 1 79 ? 16.639 16.300 -12.454 1.00 0.00 79 LYS A N 13
ATOM 20207 C CA . LYS A 1 79 ? 16.315 16.115 -13.897 1.00 0.00 79 LYS A CA 13
ATOM 20208 C C . LYS A 1 79 ? 14.821 16.363 -14.127 1.00 0.00 79 LYS A C 13
ATOM 20209 O O . LYS A 1 79 ? 14.133 16.885 -13.272 1.00 0.00 79 LYS A O 13
ATOM 20228 N N . ILE A 1 80 ? 14.312 15.992 -15.272 1.00 0.00 80 ILE A N 13
ATOM 20229 C CA . ILE A 1 80 ? 12.859 16.212 -15.542 1.00 0.00 80 ILE A CA 13
ATOM 20230 C C . ILE A 1 80 ? 12.115 14.882 -15.534 1.00 0.00 80 ILE A C 13
ATOM 20231 O O . ILE A 1 80 ? 12.375 14.018 -16.347 1.00 0.00 80 ILE A O 13
ATOM 20247 N N . LEU A 1 81 ? 11.179 14.713 -14.639 1.00 0.00 81 LEU A N 13
ATOM 20248 C CA . LEU A 1 81 ? 10.412 13.442 -14.617 1.00 0.00 81 LEU A CA 13
ATOM 20249 C C . LEU A 1 81 ? 9.509 13.391 -15.848 1.00 0.00 81 LEU A C 13
ATOM 20250 O O . LEU A 1 81 ? 8.301 13.526 -15.756 1.00 0.00 81 LEU A O 13
ATOM 20266 N N . LYS A 1 82 ? 10.094 13.214 -17.006 1.00 0.00 82 LYS A N 13
ATOM 20267 C CA . LYS A 1 82 ? 9.280 13.160 -18.249 1.00 0.00 82 LYS A CA 13
ATOM 20268 C C . LYS A 1 82 ? 9.758 12.009 -19.153 1.00 0.00 82 LYS A C 13
ATOM 20269 O O . LYS A 1 82 ? 10.268 11.012 -18.684 1.00 0.00 82 LYS A O 13
ATOM 20288 N N . ASP A 1 83 ? 9.569 12.133 -20.436 1.00 0.00 83 ASP A N 13
ATOM 20289 C CA . ASP A 1 83 ? 9.975 11.038 -21.377 1.00 0.00 83 ASP A CA 13
ATOM 20290 C C . ASP A 1 83 ? 11.499 10.947 -21.550 1.00 0.00 83 ASP A C 13
ATOM 20291 O O . ASP A 1 83 ? 12.005 9.988 -22.099 1.00 0.00 83 ASP A O 13
ATOM 20300 N N . GLN A 1 84 ? 12.231 11.931 -21.107 1.00 0.00 84 GLN A N 13
ATOM 20301 C CA . GLN A 1 84 ? 13.719 11.894 -21.267 1.00 0.00 84 GLN A CA 13
ATOM 20302 C C . GLN A 1 84 ? 14.292 10.574 -20.738 1.00 0.00 84 GLN A C 13
ATOM 20303 O O . GLN A 1 84 ? 15.262 10.058 -21.257 1.00 0.00 84 GLN A O 13
ATOM 20317 N N . ASP A 1 85 ? 13.699 10.022 -19.713 1.00 0.00 85 ASP A N 13
ATOM 20318 C CA . ASP A 1 85 ? 14.211 8.734 -19.159 1.00 0.00 85 ASP A CA 13
ATOM 20319 C C . ASP A 1 85 ? 13.041 7.854 -18.716 1.00 0.00 85 ASP A C 13
ATOM 20320 O O . ASP A 1 85 ? 11.965 8.339 -18.429 1.00 0.00 85 ASP A O 13
ATOM 20329 N N . THR A 1 86 ? 13.240 6.563 -18.656 1.00 0.00 86 THR A N 13
ATOM 20330 C CA . THR A 1 86 ? 12.130 5.661 -18.229 1.00 0.00 86 THR A CA 13
ATOM 20331 C C . THR A 1 86 ? 11.722 5.991 -16.791 1.00 0.00 86 THR A C 13
ATOM 20332 O O . THR A 1 86 ? 12.525 6.439 -15.994 1.00 0.00 86 THR A O 13
ATOM 20343 N N . LEU A 1 87 ? 10.477 5.786 -16.459 1.00 0.00 87 LEU A N 13
ATOM 20344 C CA . LEU A 1 87 ? 10.010 6.104 -15.079 1.00 0.00 87 LEU A CA 13
ATOM 20345 C C . LEU A 1 87 ? 10.839 5.346 -14.033 1.00 0.00 87 LEU A C 13
ATOM 20346 O O . LEU A 1 87 ? 11.308 5.923 -13.072 1.00 0.00 87 LEU A O 13
ATOM 20362 N N . ILE A 1 88 ? 11.032 4.068 -14.214 1.00 0.00 88 ILE A N 13
ATOM 20363 C CA . ILE A 1 88 ? 11.842 3.291 -13.224 1.00 0.00 88 ILE A CA 13
ATOM 20364 C C . ILE A 1 88 ? 13.331 3.627 -13.355 1.00 0.00 88 ILE A C 13
ATOM 20365 O O . ILE A 1 88 ? 14.116 3.354 -12.468 1.00 0.00 88 ILE A O 13
ATOM 20381 N N . GLN A 1 89 ? 13.730 4.191 -14.463 1.00 0.00 89 GLN A N 13
ATOM 20382 C CA . GLN A 1 89 ? 15.173 4.514 -14.659 1.00 0.00 89 GLN A CA 13
ATOM 20383 C C . GLN A 1 89 ? 15.538 5.872 -14.052 1.00 0.00 89 GLN A C 13
ATOM 20384 O O . GLN A 1 89 ? 16.700 6.216 -13.966 1.00 0.00 89 GLN A O 13
ATOM 20398 N N . HIS A 1 90 ? 14.574 6.657 -13.634 1.00 0.00 90 HIS A N 13
ATOM 20399 C CA . HIS A 1 90 ? 14.927 7.987 -13.050 1.00 0.00 90 HIS A CA 13
ATOM 20400 C C . HIS A 1 90 ? 13.695 8.668 -12.459 1.00 0.00 90 HIS A C 13
ATOM 20401 O O . HIS A 1 90 ? 13.765 9.319 -11.434 1.00 0.00 90 HIS A O 13
ATOM 20415 N N . GLY A 1 91 ? 12.573 8.540 -13.106 1.00 0.00 91 GLY A N 13
ATOM 20416 C CA . GLY A 1 91 ? 11.343 9.198 -12.593 1.00 0.00 91 GLY A CA 13
ATOM 20417 C C . GLY A 1 91 ? 11.024 8.689 -11.187 1.00 0.00 91 GLY A C 13
ATOM 20418 O O . GLY A 1 91 ? 10.733 9.460 -10.296 1.00 0.00 91 GLY A O 13
ATOM 20422 N N . ILE A 1 92 ? 11.061 7.400 -10.981 1.00 0.00 92 ILE A N 13
ATOM 20423 C CA . ILE A 1 92 ? 10.743 6.854 -9.627 1.00 0.00 92 ILE A CA 13
ATOM 20424 C C . ILE A 1 92 ? 11.596 5.617 -9.340 1.00 0.00 92 ILE A C 13
ATOM 20425 O O . ILE A 1 92 ? 12.043 4.932 -10.239 1.00 0.00 92 ILE A O 13
ATOM 20441 N N . HIS A 1 93 ? 11.796 5.316 -8.088 1.00 0.00 93 HIS A N 13
ATOM 20442 C CA . HIS A 1 93 ? 12.589 4.111 -7.721 1.00 0.00 93 HIS A CA 13
ATOM 20443 C C . HIS A 1 93 ? 11.669 3.119 -7.005 1.00 0.00 93 HIS A C 13
ATOM 20444 O O . HIS A 1 93 ? 11.701 1.930 -7.251 1.00 0.00 93 HIS A O 13
ATOM 20458 N N . ASP A 1 94 ? 10.839 3.620 -6.127 1.00 0.00 94 ASP A N 13
ATOM 20459 C CA . ASP A 1 94 ? 9.887 2.746 -5.379 1.00 0.00 94 ASP A CA 13
ATOM 20460 C C . ASP A 1 94 ? 9.021 3.609 -4.455 1.00 0.00 94 ASP A C 13
ATOM 20461 O O . ASP A 1 94 ? 8.665 3.206 -3.364 1.00 0.00 94 ASP A O 13
ATOM 20470 N N . GLY A 1 95 ? 8.687 4.799 -4.884 1.00 0.00 95 GLY A N 13
ATOM 20471 C CA . GLY A 1 95 ? 7.852 5.696 -4.034 1.00 0.00 95 GLY A CA 13
ATOM 20472 C C . GLY A 1 95 ? 8.570 7.036 -3.853 1.00 0.00 95 GLY A C 13
ATOM 20473 O O . GLY A 1 95 ? 8.975 7.388 -2.762 1.00 0.00 95 GLY A O 13
ATOM 20477 N N . LEU A 1 96 ? 8.734 7.786 -4.914 1.00 0.00 96 LEU A N 13
ATOM 20478 C CA . LEU A 1 96 ? 9.431 9.100 -4.796 1.00 0.00 96 LEU A CA 13
ATOM 20479 C C . LEU A 1 96 ? 8.449 10.246 -5.054 1.00 0.00 96 LEU A C 13
ATOM 20480 O O . LEU A 1 96 ? 7.405 10.061 -5.649 1.00 0.00 96 LEU A O 13
ATOM 20496 N N . THR A 1 97 ? 8.778 11.430 -4.610 1.00 0.00 97 THR A N 13
ATOM 20497 C CA . THR A 1 97 ? 7.867 12.593 -4.829 1.00 0.00 97 THR A CA 13
ATOM 20498 C C . THR A 1 97 ? 8.535 13.623 -5.742 1.00 0.00 97 THR A C 13
ATOM 20499 O O . THR A 1 97 ? 9.735 13.810 -5.708 1.00 0.00 97 THR A O 13
ATOM 20510 N N . VAL A 1 98 ? 7.766 14.288 -6.563 1.00 0.00 98 VAL A N 13
ATOM 20511 C CA . VAL A 1 98 ? 8.357 15.304 -7.485 1.00 0.00 98 VAL A CA 13
ATOM 20512 C C . VAL A 1 98 ? 7.381 16.469 -7.680 1.00 0.00 98 VAL A C 13
ATOM 20513 O O . VAL A 1 98 ? 6.193 16.334 -7.462 1.00 0.00 98 VAL A O 13
ATOM 20526 N N . HIS A 1 99 ? 7.871 17.616 -8.080 1.00 0.00 99 HIS A N 13
ATOM 20527 C CA . HIS A 1 99 ? 6.961 18.784 -8.277 1.00 0.00 99 HIS A CA 13
ATOM 20528 C C . HIS A 1 99 ? 6.399 18.791 -9.703 1.00 0.00 99 HIS A C 13
ATOM 20529 O O . HIS A 1 99 ? 7.134 18.755 -10.668 1.00 0.00 99 HIS A O 13
ATOM 20543 N N . LEU A 1 100 ? 5.099 18.832 -9.844 1.00 0.00 100 LEU A N 13
ATOM 20544 C CA . LEU A 1 100 ? 4.496 18.837 -11.212 1.00 0.00 100 LEU A CA 13
ATOM 20545 C C . LEU A 1 100 ? 4.480 20.256 -11.784 1.00 0.00 100 LEU A C 13
ATOM 20546 O O . LEU A 1 100 ? 4.310 21.223 -11.067 1.00 0.00 100 LEU A O 13
ATOM 20562 N N . VAL A 1 101 ? 4.655 20.388 -13.074 1.00 0.00 101 VAL A N 13
ATOM 20563 C CA . VAL A 1 101 ? 4.649 21.746 -13.695 1.00 0.00 101 VAL A CA 13
ATOM 20564 C C . VAL A 1 101 ? 4.556 21.625 -15.220 1.00 0.00 101 VAL A C 13
ATOM 20565 O O . VAL A 1 101 ? 4.874 20.601 -15.789 1.00 0.00 101 VAL A O 13
ATOM 20578 N N . ILE A 1 102 ? 4.127 22.665 -15.883 1.00 0.00 102 ILE A N 13
ATOM 20579 C CA . ILE A 1 102 ? 4.023 22.608 -17.372 1.00 0.00 102 ILE A CA 13
ATOM 20580 C C . ILE A 1 102 ? 5.117 23.468 -18.012 1.00 0.00 102 ILE A C 13
ATOM 20581 O O . ILE A 1 102 ? 5.393 24.568 -17.570 1.00 0.00 102 ILE A O 13
ATOM 20597 N N . LYS A 1 103 ? 5.744 22.976 -19.046 1.00 0.00 103 LYS A N 13
ATOM 20598 C CA . LYS A 1 103 ? 6.821 23.764 -19.713 1.00 0.00 103 LYS A CA 13
ATOM 20599 C C . LYS A 1 103 ? 6.334 24.291 -21.066 1.00 0.00 103 LYS A C 13
ATOM 20600 O O . LYS A 1 103 ? 6.379 25.494 -21.262 1.00 0.00 103 LYS A O 13
ATOM 20619 N N . MET A 1 1 ? -26.141 -25.275 -22.608 1.00 0.00 1 MET A N 14
ATOM 20620 C CA . MET A 1 1 ? -25.611 -26.660 -22.436 1.00 0.00 1 MET A CA 14
ATOM 20621 C C . MET A 1 1 ? -25.951 -27.517 -23.660 1.00 0.00 1 MET A C 14
ATOM 20622 O O . MET A 1 1 ? -27.006 -27.385 -24.249 1.00 0.00 1 MET A O 14
ATOM 20638 N N . ALA A 1 2 ? -25.062 -28.393 -24.047 1.00 0.00 2 ALA A N 14
ATOM 20639 C CA . ALA A 1 2 ? -25.328 -29.257 -25.233 1.00 0.00 2 ALA A CA 14
ATOM 20640 C C . ALA A 1 2 ? -24.980 -30.714 -24.918 1.00 0.00 2 ALA A C 14
ATOM 20641 O O . ALA A 1 2 ? -24.403 -31.013 -23.890 1.00 0.00 2 ALA A O 14
ATOM 20648 N N . GLU A 1 3 ? -25.325 -31.620 -25.793 1.00 0.00 3 GLU A N 14
ATOM 20649 C CA . GLU A 1 3 ? -25.013 -33.058 -25.546 1.00 0.00 3 GLU A CA 14
ATOM 20650 C C . GLU A 1 3 ? -23.727 -33.453 -26.278 1.00 0.00 3 GLU A C 14
ATOM 20651 O O . GLU A 1 3 ? -23.662 -34.478 -26.928 1.00 0.00 3 GLU A O 14
ATOM 20663 N N . ASN A 1 4 ? -22.705 -32.646 -26.177 1.00 0.00 4 ASN A N 14
ATOM 20664 C CA . ASN A 1 4 ? -21.422 -32.970 -26.866 1.00 0.00 4 ASN A CA 14
ATOM 20665 C C . ASN A 1 4 ? -20.236 -32.667 -25.947 1.00 0.00 4 ASN A C 14
ATOM 20666 O O . ASN A 1 4 ? -19.177 -32.272 -26.396 1.00 0.00 4 ASN A O 14
ATOM 20677 N N . GLY A 1 5 ? -20.405 -32.849 -24.665 1.00 0.00 5 GLY A N 14
ATOM 20678 C CA . GLY A 1 5 ? -19.288 -32.574 -23.716 1.00 0.00 5 GLY A CA 14
ATOM 20679 C C . GLY A 1 5 ? -19.849 -31.999 -22.415 1.00 0.00 5 GLY A C 14
ATOM 20680 O O . GLY A 1 5 ? -19.488 -30.915 -21.997 1.00 0.00 5 GLY A O 14
ATOM 20684 N N . GLU A 1 6 ? -20.730 -32.717 -21.770 1.00 0.00 6 GLU A N 14
ATOM 20685 C CA . GLU A 1 6 ? -21.314 -32.212 -20.492 1.00 0.00 6 GLU A CA 14
ATOM 20686 C C . GLU A 1 6 ? -20.219 -32.076 -19.431 1.00 0.00 6 GLU A C 14
ATOM 20687 O O . GLU A 1 6 ? -20.216 -31.150 -18.643 1.00 0.00 6 GLU A O 14
ATOM 20699 N N . SER A 1 7 ? -19.289 -32.994 -19.405 1.00 0.00 7 SER A N 14
ATOM 20700 C CA . SER A 1 7 ? -18.192 -32.921 -18.396 1.00 0.00 7 SER A CA 14
ATOM 20701 C C . SER A 1 7 ? -17.120 -31.928 -18.852 1.00 0.00 7 SER A C 14
ATOM 20702 O O . SER A 1 7 ? -17.336 -31.134 -19.746 1.00 0.00 7 SER A O 14
ATOM 20710 N N . SER A 1 8 ? -15.965 -31.968 -18.242 1.00 0.00 8 SER A N 14
ATOM 20711 C CA . SER A 1 8 ? -14.878 -31.026 -18.637 1.00 0.00 8 SER A CA 14
ATOM 20712 C C . SER A 1 8 ? -13.928 -31.701 -19.632 1.00 0.00 8 SER A C 14
ATOM 20713 O O . SER A 1 8 ? -13.745 -32.903 -19.610 1.00 0.00 8 SER A O 14
ATOM 20721 N N . GLY A 1 9 ? -13.324 -30.937 -20.501 1.00 0.00 9 GLY A N 14
ATOM 20722 C CA . GLY A 1 9 ? -12.386 -31.529 -21.497 1.00 0.00 9 GLY A CA 14
ATOM 20723 C C . GLY A 1 9 ? -11.148 -32.070 -20.771 1.00 0.00 9 GLY A C 14
ATOM 20724 O O . GLY A 1 9 ? -11.271 -32.768 -19.785 1.00 0.00 9 GLY A O 14
ATOM 20728 N N . PRO A 1 10 ? -9.987 -31.732 -21.279 1.00 0.00 10 PRO A N 14
ATOM 20729 C CA . PRO A 1 10 ? -8.725 -32.200 -20.653 1.00 0.00 10 PRO A CA 14
ATOM 20730 C C . PRO A 1 10 ? -8.485 -31.467 -19.328 1.00 0.00 10 PRO A C 14
ATOM 20731 O O . PRO A 1 10 ? -9.000 -30.386 -19.118 1.00 0.00 10 PRO A O 14
ATOM 20742 N N . PRO A 1 11 ? -7.708 -32.082 -18.472 1.00 0.00 11 PRO A N 14
ATOM 20743 C CA . PRO A 1 11 ? -7.402 -31.473 -17.153 1.00 0.00 11 PRO A CA 14
ATOM 20744 C C . PRO A 1 11 ? -6.448 -30.286 -17.321 1.00 0.00 11 PRO A C 14
ATOM 20745 O O . PRO A 1 11 ? -5.955 -30.022 -18.400 1.00 0.00 11 PRO A O 14
ATOM 20756 N N . ARG A 1 12 ? -6.188 -29.569 -16.261 1.00 0.00 12 ARG A N 14
ATOM 20757 C CA . ARG A 1 12 ? -5.269 -28.397 -16.357 1.00 0.00 12 ARG A CA 14
ATOM 20758 C C . ARG A 1 12 ? -4.186 -28.481 -15.275 1.00 0.00 12 ARG A C 14
ATOM 20759 O O . ARG A 1 12 ? -4.422 -28.123 -14.138 1.00 0.00 12 ARG A O 14
ATOM 20780 N N . PRO A 1 13 ? -3.026 -28.952 -15.663 1.00 0.00 13 PRO A N 14
ATOM 20781 C CA . PRO A 1 13 ? -1.901 -29.077 -14.703 1.00 0.00 13 PRO A CA 14
ATOM 20782 C C . PRO A 1 13 ? -1.343 -27.695 -14.354 1.00 0.00 13 PRO A C 14
ATOM 20783 O O . PRO A 1 13 ? -0.763 -27.021 -15.182 1.00 0.00 13 PRO A O 14
ATOM 20794 N N . SER A 1 14 ? -1.518 -27.268 -13.131 1.00 0.00 14 SER A N 14
ATOM 20795 C CA . SER A 1 14 ? -1.003 -25.927 -12.722 1.00 0.00 14 SER A CA 14
ATOM 20796 C C . SER A 1 14 ? 0.465 -26.020 -12.286 1.00 0.00 14 SER A C 14
ATOM 20797 O O . SER A 1 14 ? 1.085 -25.026 -11.960 1.00 0.00 14 SER A O 14
ATOM 20805 N N . ARG A 1 15 ? 1.025 -27.202 -12.273 1.00 0.00 15 ARG A N 14
ATOM 20806 C CA . ARG A 1 15 ? 2.452 -27.348 -11.853 1.00 0.00 15 ARG A CA 14
ATOM 20807 C C . ARG A 1 15 ? 3.358 -26.502 -12.753 1.00 0.00 15 ARG A C 14
ATOM 20808 O O . ARG A 1 15 ? 4.275 -25.851 -12.289 1.00 0.00 15 ARG A O 14
ATOM 20829 N N . GLY A 1 16 ? 3.108 -26.509 -14.034 1.00 0.00 16 GLY A N 14
ATOM 20830 C CA . GLY A 1 16 ? 3.953 -25.707 -14.965 1.00 0.00 16 GLY A CA 14
ATOM 20831 C C . GLY A 1 16 ? 3.397 -25.826 -16.389 1.00 0.00 16 GLY A C 14
ATOM 20832 O O . GLY A 1 16 ? 3.082 -26.912 -16.837 1.00 0.00 16 GLY A O 14
ATOM 20836 N N . PRO A 1 17 ? 3.292 -24.706 -17.062 1.00 0.00 17 PRO A N 14
ATOM 20837 C CA . PRO A 1 17 ? 2.764 -24.706 -18.448 1.00 0.00 17 PRO A CA 14
ATOM 20838 C C . PRO A 1 17 ? 3.807 -25.276 -19.415 1.00 0.00 17 PRO A C 14
ATOM 20839 O O . PRO A 1 17 ? 4.589 -24.550 -19.996 1.00 0.00 17 PRO A O 14
ATOM 20850 N N . ALA A 1 18 ? 3.822 -26.572 -19.590 1.00 0.00 18 ALA A N 14
ATOM 20851 C CA . ALA A 1 18 ? 4.813 -27.198 -20.518 1.00 0.00 18 ALA A CA 14
ATOM 20852 C C . ALA A 1 18 ? 6.234 -26.743 -20.169 1.00 0.00 18 ALA A C 14
ATOM 20853 O O . ALA A 1 18 ? 6.481 -26.212 -19.104 1.00 0.00 18 ALA A O 14
ATOM 20860 N N . ALA A 1 19 ? 7.169 -26.947 -21.060 1.00 0.00 19 ALA A N 14
ATOM 20861 C CA . ALA A 1 19 ? 8.574 -26.527 -20.780 1.00 0.00 19 ALA A CA 14
ATOM 20862 C C . ALA A 1 19 ? 8.648 -25.008 -20.605 1.00 0.00 19 ALA A C 14
ATOM 20863 O O . ALA A 1 19 ? 7.640 -24.332 -20.532 1.00 0.00 19 ALA A O 14
ATOM 20870 N N . ALA A 1 20 ? 9.836 -24.466 -20.539 1.00 0.00 20 ALA A N 14
ATOM 20871 C CA . ALA A 1 20 ? 9.979 -22.991 -20.370 1.00 0.00 20 ALA A CA 14
ATOM 20872 C C . ALA A 1 20 ? 11.048 -22.449 -21.322 1.00 0.00 20 ALA A C 14
ATOM 20873 O O . ALA A 1 20 ? 11.767 -23.199 -21.953 1.00 0.00 20 ALA A O 14
ATOM 20880 N N . GLN A 1 21 ? 11.157 -21.152 -21.429 1.00 0.00 21 GLN A N 14
ATOM 20881 C CA . GLN A 1 21 ? 12.179 -20.557 -22.340 1.00 0.00 21 GLN A CA 14
ATOM 20882 C C . GLN A 1 21 ? 13.094 -19.608 -21.561 1.00 0.00 21 GLN A C 14
ATOM 20883 O O . GLN A 1 21 ? 12.655 -18.612 -21.018 1.00 0.00 21 GLN A O 14
ATOM 20897 N N . GLY A 1 22 ? 14.363 -19.910 -21.501 1.00 0.00 22 GLY A N 14
ATOM 20898 C CA . GLY A 1 22 ? 15.309 -19.028 -20.759 1.00 0.00 22 GLY A CA 14
ATOM 20899 C C . GLY A 1 22 ? 15.565 -19.607 -19.366 1.00 0.00 22 GLY A C 14
ATOM 20900 O O . GLY A 1 22 ? 14.819 -20.436 -18.883 1.00 0.00 22 GLY A O 14
ATOM 20904 N N . SER A 1 23 ? 16.614 -19.175 -18.717 1.00 0.00 23 SER A N 14
ATOM 20905 C CA . SER A 1 23 ? 16.920 -19.699 -17.355 1.00 0.00 23 SER A CA 14
ATOM 20906 C C . SER A 1 23 ? 16.414 -18.726 -16.286 1.00 0.00 23 SER A C 14
ATOM 20907 O O . SER A 1 23 ? 16.961 -18.639 -15.205 1.00 0.00 23 SER A O 14
ATOM 20915 N N . ALA A 1 24 ? 15.372 -17.996 -16.582 1.00 0.00 24 ALA A N 14
ATOM 20916 C CA . ALA A 1 24 ? 14.829 -17.028 -15.585 1.00 0.00 24 ALA A CA 14
ATOM 20917 C C . ALA A 1 24 ? 13.860 -17.738 -14.634 1.00 0.00 24 ALA A C 14
ATOM 20918 O O . ALA A 1 24 ? 12.748 -18.067 -14.998 1.00 0.00 24 ALA A O 14
ATOM 20925 N N . ALA A 1 25 ? 14.275 -17.977 -13.419 1.00 0.00 25 ALA A N 14
ATOM 20926 C CA . ALA A 1 25 ? 13.381 -18.665 -12.444 1.00 0.00 25 ALA A CA 14
ATOM 20927 C C . ALA A 1 25 ? 12.784 -17.651 -11.464 1.00 0.00 25 ALA A C 14
ATOM 20928 O O . ALA A 1 25 ? 12.710 -17.893 -10.275 1.00 0.00 25 ALA A O 14
ATOM 20935 N N . ALA A 1 26 ? 12.357 -16.517 -11.955 1.00 0.00 26 ALA A N 14
ATOM 20936 C CA . ALA A 1 26 ? 11.766 -15.488 -11.053 1.00 0.00 26 ALA A CA 14
ATOM 20937 C C . ALA A 1 26 ? 10.801 -14.587 -11.834 1.00 0.00 26 ALA A C 14
ATOM 20938 O O . ALA A 1 26 ? 10.970 -14.385 -13.020 1.00 0.00 26 ALA A O 14
ATOM 20945 N N . PRO A 1 27 ? 9.815 -14.073 -11.142 1.00 0.00 27 PRO A N 14
ATOM 20946 C CA . PRO A 1 27 ? 8.819 -13.184 -11.789 1.00 0.00 27 PRO A CA 14
ATOM 20947 C C . PRO A 1 27 ? 9.437 -11.812 -12.078 1.00 0.00 27 PRO A C 14
ATOM 20948 O O . PRO A 1 27 ? 10.247 -11.315 -11.319 1.00 0.00 27 PRO A O 14
ATOM 20959 N N . ALA A 1 28 ? 9.059 -11.199 -13.168 1.00 0.00 28 ALA A N 14
ATOM 20960 C CA . ALA A 1 28 ? 9.624 -9.860 -13.506 1.00 0.00 28 ALA A CA 14
ATOM 20961 C C . ALA A 1 28 ? 8.697 -9.127 -14.479 1.00 0.00 28 ALA A C 14
ATOM 20962 O O . ALA A 1 28 ? 8.693 -9.392 -15.666 1.00 0.00 28 ALA A O 14
ATOM 20969 N N . GLU A 1 29 ? 7.913 -8.205 -13.986 1.00 0.00 29 GLU A N 14
ATOM 20970 C CA . GLU A 1 29 ? 6.984 -7.447 -14.878 1.00 0.00 29 GLU A CA 14
ATOM 20971 C C . GLU A 1 29 ? 6.222 -6.382 -14.067 1.00 0.00 29 GLU A C 14
ATOM 20972 O O . GLU A 1 29 ? 6.305 -5.210 -14.374 1.00 0.00 29 GLU A O 14
ATOM 20984 N N . PRO A 1 30 ? 5.506 -6.813 -13.053 1.00 0.00 30 PRO A N 14
ATOM 20985 C CA . PRO A 1 30 ? 4.743 -5.856 -12.212 1.00 0.00 30 PRO A CA 14
ATOM 20986 C C . PRO A 1 30 ? 5.696 -4.993 -11.388 1.00 0.00 30 PRO A C 14
ATOM 20987 O O . PRO A 1 30 ? 6.124 -3.949 -11.843 1.00 0.00 30 PRO A O 14
ATOM 20998 N N . LYS A 1 31 ? 6.024 -5.390 -10.180 1.00 0.00 31 LYS A N 14
ATOM 20999 C CA . LYS A 1 31 ? 6.932 -4.543 -9.351 1.00 0.00 31 LYS A CA 14
ATOM 21000 C C . LYS A 1 31 ? 6.458 -3.098 -9.458 1.00 0.00 31 LYS A C 14
ATOM 21001 O O . LYS A 1 31 ? 7.231 -2.183 -9.668 1.00 0.00 31 LYS A O 14
ATOM 21020 N N . ILE A 1 32 ? 5.171 -2.903 -9.358 1.00 0.00 32 ILE A N 14
ATOM 21021 C CA . ILE A 1 32 ? 4.604 -1.537 -9.501 1.00 0.00 32 ILE A CA 14
ATOM 21022 C C . ILE A 1 32 ? 5.218 -0.590 -8.463 1.00 0.00 32 ILE A C 14
ATOM 21023 O O . ILE A 1 32 ? 4.967 -0.705 -7.279 1.00 0.00 32 ILE A O 14
ATOM 21039 N N . ILE A 1 33 ? 6.020 0.347 -8.901 1.00 0.00 33 ILE A N 14
ATOM 21040 C CA . ILE A 1 33 ? 6.648 1.302 -7.940 1.00 0.00 33 ILE A CA 14
ATOM 21041 C C . ILE A 1 33 ? 5.680 2.448 -7.629 1.00 0.00 33 ILE A C 14
ATOM 21042 O O . ILE A 1 33 ? 4.837 2.798 -8.433 1.00 0.00 33 ILE A O 14
ATOM 21058 N N . LYS A 1 34 ? 5.794 3.029 -6.465 1.00 0.00 34 LYS A N 14
ATOM 21059 C CA . LYS A 1 34 ? 4.880 4.148 -6.091 1.00 0.00 34 LYS A CA 14
ATOM 21060 C C . LYS A 1 34 ? 5.503 5.494 -6.476 1.00 0.00 34 LYS A C 14
ATOM 21061 O O . LYS A 1 34 ? 6.701 5.679 -6.394 1.00 0.00 34 LYS A O 14
ATOM 21080 N N . VAL A 1 35 ? 4.696 6.432 -6.894 1.00 0.00 35 VAL A N 14
ATOM 21081 C CA . VAL A 1 35 ? 5.238 7.768 -7.281 1.00 0.00 35 VAL A CA 14
ATOM 21082 C C . VAL A 1 35 ? 4.307 8.878 -6.783 1.00 0.00 35 VAL A C 14
ATOM 21083 O O . VAL A 1 35 ? 3.182 9.005 -7.227 1.00 0.00 35 VAL A O 14
ATOM 21096 N N . THR A 1 36 ? 4.770 9.681 -5.864 1.00 0.00 36 THR A N 14
ATOM 21097 C CA . THR A 1 36 ? 3.918 10.785 -5.334 1.00 0.00 36 THR A CA 14
ATOM 21098 C C . THR A 1 36 ? 3.975 11.990 -6.277 1.00 0.00 36 THR A C 14
ATOM 21099 O O . THR A 1 36 ? 4.979 12.670 -6.368 1.00 0.00 36 THR A O 14
ATOM 21110 N N . VAL A 1 37 ? 2.905 12.261 -6.977 1.00 0.00 37 VAL A N 14
ATOM 21111 C CA . VAL A 1 37 ? 2.902 13.424 -7.913 1.00 0.00 37 VAL A CA 14
ATOM 21112 C C . VAL A 1 37 ? 2.318 14.654 -7.215 1.00 0.00 37 VAL A C 14
ATOM 21113 O O . VAL A 1 37 ? 1.239 14.609 -6.657 1.00 0.00 37 VAL A O 14
ATOM 21126 N N . LYS A 1 38 ? 3.024 15.752 -7.240 1.00 0.00 38 LYS A N 14
ATOM 21127 C CA . LYS A 1 38 ? 2.511 16.986 -6.578 1.00 0.00 38 LYS A CA 14
ATOM 21128 C C . LYS A 1 38 ? 2.044 17.993 -7.632 1.00 0.00 38 LYS A C 14
ATOM 21129 O O . LYS A 1 38 ? 2.799 18.396 -8.494 1.00 0.00 38 LYS A O 14
ATOM 21148 N N . THR A 1 39 ? 0.807 18.400 -7.564 1.00 0.00 39 THR A N 14
ATOM 21149 C CA . THR A 1 39 ? 0.284 19.381 -8.559 1.00 0.00 39 THR A CA 14
ATOM 21150 C C . THR A 1 39 ? -0.229 20.633 -7.836 1.00 0.00 39 THR A C 14
ATOM 21151 O O . THR A 1 39 ? -0.410 20.617 -6.635 1.00 0.00 39 THR A O 14
ATOM 21162 N N . PRO A 1 40 ? -0.449 21.682 -8.589 1.00 0.00 40 PRO A N 14
ATOM 21163 C CA . PRO A 1 40 ? -0.946 22.949 -7.992 1.00 0.00 40 PRO A CA 14
ATOM 21164 C C . PRO A 1 40 ? -2.397 22.796 -7.518 1.00 0.00 40 PRO A C 14
ATOM 21165 O O . PRO A 1 40 ? -2.924 23.651 -6.833 1.00 0.00 40 PRO A O 14
ATOM 21176 N N . LYS A 1 41 ? -3.045 21.716 -7.869 1.00 0.00 41 LYS A N 14
ATOM 21177 C CA . LYS A 1 41 ? -4.456 21.515 -7.431 1.00 0.00 41 LYS A CA 14
ATOM 21178 C C . LYS A 1 41 ? -4.507 20.560 -6.234 1.00 0.00 41 LYS A C 14
ATOM 21179 O O . LYS A 1 41 ? -5.315 20.715 -5.339 1.00 0.00 41 LYS A O 14
ATOM 21198 N N . GLU A 1 42 ? -3.648 19.575 -6.211 1.00 0.00 42 GLU A N 14
ATOM 21199 C CA . GLU A 1 42 ? -3.644 18.609 -5.072 1.00 0.00 42 GLU A CA 14
ATOM 21200 C C . GLU A 1 42 ? -2.411 17.703 -5.149 1.00 0.00 42 GLU A C 14
ATOM 21201 O O . GLU A 1 42 ? -1.481 17.966 -5.886 1.00 0.00 42 GLU A O 14
ATOM 21213 N N . LYS A 1 43 ? -2.398 16.639 -4.391 1.00 0.00 43 LYS A N 14
ATOM 21214 C CA . LYS A 1 43 ? -1.229 15.712 -4.415 1.00 0.00 43 LYS A CA 14
ATOM 21215 C C . LYS A 1 43 ? -1.706 14.261 -4.296 1.00 0.00 43 LYS A C 14
ATOM 21216 O O . LYS A 1 43 ? -2.255 13.862 -3.286 1.00 0.00 43 LYS A O 14
ATOM 21235 N N . GLU A 1 44 ? -1.504 13.470 -5.315 1.00 0.00 44 GLU A N 14
ATOM 21236 C CA . GLU A 1 44 ? -1.952 12.047 -5.257 1.00 0.00 44 GLU A CA 14
ATOM 21237 C C . GLU A 1 44 ? -0.858 11.118 -5.792 1.00 0.00 44 GLU A C 14
ATOM 21238 O O . GLU A 1 44 ? -0.263 11.373 -6.821 1.00 0.00 44 GLU A O 14
ATOM 21250 N N . GLU A 1 45 ? -0.598 10.038 -5.105 1.00 0.00 45 GLU A N 14
ATOM 21251 C CA . GLU A 1 45 ? 0.449 9.084 -5.577 1.00 0.00 45 GLU A CA 14
ATOM 21252 C C . GLU A 1 45 ? -0.146 8.137 -6.623 1.00 0.00 45 GLU A C 14
ATOM 21253 O O . GLU A 1 45 ? -1.320 7.821 -6.588 1.00 0.00 45 GLU A O 14
ATOM 21265 N N . PHE A 1 46 ? 0.649 7.687 -7.556 1.00 0.00 46 PHE A N 14
ATOM 21266 C CA . PHE A 1 46 ? 0.120 6.769 -8.605 1.00 0.00 46 PHE A CA 14
ATOM 21267 C C . PHE A 1 46 ? 0.884 5.443 -8.596 1.00 0.00 46 PHE A C 14
ATOM 21268 O O . PHE A 1 46 ? 2.064 5.395 -8.307 1.00 0.00 46 PHE A O 14
ATOM 21285 N N . ALA A 1 47 ? 0.220 4.370 -8.924 1.00 0.00 47 ALA A N 14
ATOM 21286 C CA . ALA A 1 47 ? 0.902 3.045 -8.955 1.00 0.00 47 ALA A CA 14
ATOM 21287 C C . ALA A 1 47 ? 1.205 2.668 -10.405 1.00 0.00 47 ALA A C 14
ATOM 21288 O O . ALA A 1 47 ? 0.326 2.658 -11.245 1.00 0.00 47 ALA A O 14
ATOM 21295 N N . VAL A 1 48 ? 2.438 2.365 -10.712 1.00 0.00 48 VAL A N 14
ATOM 21296 C CA . VAL A 1 48 ? 2.781 2.001 -12.113 1.00 0.00 48 VAL A CA 14
ATOM 21297 C C . VAL A 1 48 ? 3.829 0.886 -12.116 1.00 0.00 48 VAL A C 14
ATOM 21298 O O . VAL A 1 48 ? 4.624 0.793 -11.202 1.00 0.00 48 VAL A O 14
ATOM 21311 N N . PRO A 1 49 ? 3.801 0.071 -13.140 1.00 0.00 49 PRO A N 14
ATOM 21312 C CA . PRO A 1 49 ? 4.769 -1.046 -13.237 1.00 0.00 49 PRO A CA 14
ATOM 21313 C C . PRO A 1 49 ? 6.180 -0.509 -13.466 1.00 0.00 49 PRO A C 14
ATOM 21314 O O . PRO A 1 49 ? 6.432 0.213 -14.410 1.00 0.00 49 PRO A O 14
ATOM 21325 N N . GLU A 1 50 ? 7.094 -0.851 -12.589 1.00 0.00 50 GLU A N 14
ATOM 21326 C CA . GLU A 1 50 ? 8.511 -0.372 -12.707 1.00 0.00 50 GLU A CA 14
ATOM 21327 C C . GLU A 1 50 ? 8.925 -0.175 -14.176 1.00 0.00 50 GLU A C 14
ATOM 21328 O O . GLU A 1 50 ? 9.592 0.782 -14.517 1.00 0.00 50 GLU A O 14
ATOM 21340 N N . ASN A 1 51 ? 8.530 -1.068 -15.043 1.00 0.00 51 ASN A N 14
ATOM 21341 C CA . ASN A 1 51 ? 8.902 -0.921 -16.481 1.00 0.00 51 ASN A CA 14
ATOM 21342 C C . ASN A 1 51 ? 7.851 -0.082 -17.214 1.00 0.00 51 ASN A C 14
ATOM 21343 O O . ASN A 1 51 ? 7.346 -0.470 -18.249 1.00 0.00 51 ASN A O 14
ATOM 21354 N N . SER A 1 52 ? 7.520 1.065 -16.683 1.00 0.00 52 SER A N 14
ATOM 21355 C CA . SER A 1 52 ? 6.503 1.934 -17.345 1.00 0.00 52 SER A CA 14
ATOM 21356 C C . SER A 1 52 ? 7.147 3.241 -17.814 1.00 0.00 52 SER A C 14
ATOM 21357 O O . SER A 1 52 ? 7.836 3.906 -17.067 1.00 0.00 52 SER A O 14
ATOM 21365 N N . SER A 1 53 ? 6.920 3.616 -19.045 1.00 0.00 53 SER A N 14
ATOM 21366 C CA . SER A 1 53 ? 7.513 4.885 -19.559 1.00 0.00 53 SER A CA 14
ATOM 21367 C C . SER A 1 53 ? 6.648 6.072 -19.132 1.00 0.00 53 SER A C 14
ATOM 21368 O O . SER A 1 53 ? 5.442 5.967 -19.031 1.00 0.00 53 SER A O 14
ATOM 21376 N N . VAL A 1 54 ? 7.254 7.201 -18.877 1.00 0.00 54 VAL A N 14
ATOM 21377 C CA . VAL A 1 54 ? 6.460 8.390 -18.453 1.00 0.00 54 VAL A CA 14
ATOM 21378 C C . VAL A 1 54 ? 5.463 8.791 -19.538 1.00 0.00 54 VAL A C 14
ATOM 21379 O O . VAL A 1 54 ? 4.393 9.255 -19.242 1.00 0.00 54 VAL A O 14
ATOM 21392 N N . GLN A 1 55 ? 5.806 8.635 -20.790 1.00 0.00 55 GLN A N 14
ATOM 21393 C CA . GLN A 1 55 ? 4.853 9.034 -21.875 1.00 0.00 55 GLN A CA 14
ATOM 21394 C C . GLN A 1 55 ? 3.459 8.444 -21.609 1.00 0.00 55 GLN A C 14
ATOM 21395 O O . GLN A 1 55 ? 2.459 9.138 -21.666 1.00 0.00 55 GLN A O 14
ATOM 21409 N N . GLN A 1 56 ? 3.387 7.176 -21.303 1.00 0.00 56 GLN A N 14
ATOM 21410 C CA . GLN A 1 56 ? 2.062 6.546 -21.020 1.00 0.00 56 GLN A CA 14
ATOM 21411 C C . GLN A 1 56 ? 1.498 7.078 -19.696 1.00 0.00 56 GLN A C 14
ATOM 21412 O O . GLN A 1 56 ? 0.361 7.501 -19.619 1.00 0.00 56 GLN A O 14
ATOM 21426 N N . PHE A 1 57 ? 2.291 7.061 -18.657 1.00 0.00 57 PHE A N 14
ATOM 21427 C CA . PHE A 1 57 ? 1.817 7.566 -17.333 1.00 0.00 57 PHE A CA 14
ATOM 21428 C C . PHE A 1 57 ? 1.409 9.040 -17.444 1.00 0.00 57 PHE A C 14
ATOM 21429 O O . PHE A 1 57 ? 0.457 9.483 -16.828 1.00 0.00 57 PHE A O 14
ATOM 21446 N N . LYS A 1 58 ? 2.130 9.797 -18.224 1.00 0.00 58 LYS A N 14
ATOM 21447 C CA . LYS A 1 58 ? 1.807 11.242 -18.387 1.00 0.00 58 LYS A CA 14
ATOM 21448 C C . LYS A 1 58 ? 0.373 11.390 -18.896 1.00 0.00 58 LYS A C 14
ATOM 21449 O O . LYS A 1 58 ? -0.409 12.159 -18.372 1.00 0.00 58 LYS A O 14
ATOM 21468 N N . GLU A 1 59 ? 0.021 10.644 -19.911 1.00 0.00 59 GLU A N 14
ATOM 21469 C CA . GLU A 1 59 ? -1.368 10.725 -20.451 1.00 0.00 59 GLU A CA 14
ATOM 21470 C C . GLU A 1 59 ? -2.369 10.305 -19.371 1.00 0.00 59 GLU A C 14
ATOM 21471 O O . GLU A 1 59 ? -3.515 10.714 -19.378 1.00 0.00 59 GLU A O 14
ATOM 21483 N N . ALA A 1 60 ? -1.942 9.493 -18.439 1.00 0.00 60 ALA A N 14
ATOM 21484 C CA . ALA A 1 60 ? -2.863 9.047 -17.352 1.00 0.00 60 ALA A CA 14
ATOM 21485 C C . ALA A 1 60 ? -3.315 10.249 -16.522 1.00 0.00 60 ALA A C 14
ATOM 21486 O O . ALA A 1 60 ? -4.492 10.463 -16.314 1.00 0.00 60 ALA A O 14
ATOM 21493 N N . ILE A 1 61 ? -2.386 11.041 -16.050 1.00 0.00 61 ILE A N 14
ATOM 21494 C CA . ILE A 1 61 ? -2.766 12.235 -15.237 1.00 0.00 61 ILE A CA 14
ATOM 21495 C C . ILE A 1 61 ? -3.635 13.176 -16.080 1.00 0.00 61 ILE A C 14
ATOM 21496 O O . ILE A 1 61 ? -4.590 13.748 -15.600 1.00 0.00 61 ILE A O 14
ATOM 21512 N N . SER A 1 62 ? -3.314 13.339 -17.332 1.00 0.00 62 SER A N 14
ATOM 21513 C CA . SER A 1 62 ? -4.126 14.245 -18.196 1.00 0.00 62 SER A CA 14
ATOM 21514 C C . SER A 1 62 ? -5.607 13.853 -18.135 1.00 0.00 62 SER A C 14
ATOM 21515 O O . SER A 1 62 ? -6.465 14.676 -17.887 1.00 0.00 62 SER A O 14
ATOM 21523 N N . LYS A 1 63 ? -5.911 12.606 -18.371 1.00 0.00 63 LYS A N 14
ATOM 21524 C CA . LYS A 1 63 ? -7.337 12.162 -18.337 1.00 0.00 63 LYS A CA 14
ATOM 21525 C C . LYS A 1 63 ? -7.909 12.213 -16.912 1.00 0.00 63 LYS A C 14
ATOM 21526 O O . LYS A 1 63 ? -8.940 12.811 -16.674 1.00 0.00 63 LYS A O 14
ATOM 21545 N N . ARG A 1 64 ? -7.264 11.575 -15.968 1.00 0.00 64 ARG A N 14
ATOM 21546 C CA . ARG A 1 64 ? -7.795 11.577 -14.568 1.00 0.00 64 ARG A CA 14
ATOM 21547 C C . ARG A 1 64 ? -7.619 12.947 -13.904 1.00 0.00 64 ARG A C 14
ATOM 21548 O O . ARG A 1 64 ? -8.562 13.529 -13.406 1.00 0.00 64 ARG A O 14
ATOM 21569 N N . PHE A 1 65 ? -6.419 13.463 -13.888 1.00 0.00 65 PHE A N 14
ATOM 21570 C CA . PHE A 1 65 ? -6.185 14.794 -13.250 1.00 0.00 65 PHE A CA 14
ATOM 21571 C C . PHE A 1 65 ? -6.869 15.899 -14.061 1.00 0.00 65 PHE A C 14
ATOM 21572 O O . PHE A 1 65 ? -7.381 16.856 -13.513 1.00 0.00 65 PHE A O 14
ATOM 21589 N N . LYS A 1 66 ? -6.872 15.776 -15.367 1.00 0.00 66 LYS A N 14
ATOM 21590 C CA . LYS A 1 66 ? -7.513 16.815 -16.235 1.00 0.00 66 LYS A CA 14
ATOM 21591 C C . LYS A 1 66 ? -6.703 18.114 -16.191 1.00 0.00 66 LYS A C 14
ATOM 21592 O O . LYS A 1 66 ? -7.038 19.042 -15.481 1.00 0.00 66 LYS A O 14
ATOM 21611 N N . SER A 1 67 ? -5.640 18.182 -16.946 1.00 0.00 67 SER A N 14
ATOM 21612 C CA . SER A 1 67 ? -4.802 19.416 -16.955 1.00 0.00 67 SER A CA 14
ATOM 21613 C C . SER A 1 67 ? -4.072 19.548 -18.295 1.00 0.00 67 SER A C 14
ATOM 21614 O O . SER A 1 67 ? -4.373 20.415 -19.093 1.00 0.00 67 SER A O 14
ATOM 21622 N N . GLN A 1 68 ? -3.115 18.694 -18.548 1.00 0.00 68 GLN A N 14
ATOM 21623 C CA . GLN A 1 68 ? -2.365 18.770 -19.838 1.00 0.00 68 GLN A CA 14
ATOM 21624 C C . GLN A 1 68 ? -1.587 17.473 -20.078 1.00 0.00 68 GLN A C 14
ATOM 21625 O O . GLN A 1 68 ? -1.698 16.524 -19.326 1.00 0.00 68 GLN A O 14
ATOM 21639 N N . THR A 1 69 ? -0.802 17.424 -21.123 1.00 0.00 69 THR A N 14
ATOM 21640 C CA . THR A 1 69 ? -0.019 16.186 -21.413 1.00 0.00 69 THR A CA 14
ATOM 21641 C C . THR A 1 69 ? 1.352 16.543 -21.995 1.00 0.00 69 THR A C 14
ATOM 21642 O O . THR A 1 69 ? 2.379 16.207 -21.438 1.00 0.00 69 THR A O 14
ATOM 21653 N N . ASP A 1 70 ? 1.377 17.219 -23.113 1.00 0.00 70 ASP A N 14
ATOM 21654 C CA . ASP A 1 70 ? 2.684 17.594 -23.732 1.00 0.00 70 ASP A CA 14
ATOM 21655 C C . ASP A 1 70 ? 3.479 18.497 -22.784 1.00 0.00 70 ASP A C 14
ATOM 21656 O O . ASP A 1 70 ? 4.565 18.159 -22.357 1.00 0.00 70 ASP A O 14
ATOM 21665 N N . GLN A 1 71 ? 2.943 19.642 -22.452 1.00 0.00 71 GLN A N 14
ATOM 21666 C CA . GLN A 1 71 ? 3.667 20.565 -21.529 1.00 0.00 71 GLN A CA 14
ATOM 21667 C C . GLN A 1 71 ? 3.773 19.940 -20.135 1.00 0.00 71 GLN A C 14
ATOM 21668 O O . GLN A 1 71 ? 4.665 20.253 -19.371 1.00 0.00 71 GLN A O 14
ATOM 21682 N N . LEU A 1 72 ? 2.865 19.062 -19.797 1.00 0.00 72 LEU A N 14
ATOM 21683 C CA . LEU A 1 72 ? 2.903 18.413 -18.451 1.00 0.00 72 LEU A CA 14
ATOM 21684 C C . LEU A 1 72 ? 4.288 17.815 -18.177 1.00 0.00 72 LEU A C 14
ATOM 21685 O O . LEU A 1 72 ? 4.795 17.018 -18.942 1.00 0.00 72 LEU A O 14
ATOM 21701 N N . VAL A 1 73 ? 4.899 18.197 -17.088 1.00 0.00 73 VAL A N 14
ATOM 21702 C CA . VAL A 1 73 ? 6.249 17.655 -16.749 1.00 0.00 73 VAL A CA 14
ATOM 21703 C C . VAL A 1 73 ? 6.456 17.692 -15.232 1.00 0.00 73 VAL A C 14
ATOM 21704 O O . VAL A 1 73 ? 5.816 18.453 -14.532 1.00 0.00 73 VAL A O 14
ATOM 21717 N N . LEU A 1 74 ? 7.337 16.875 -14.716 1.00 0.00 74 LEU A N 14
ATOM 21718 C CA . LEU A 1 74 ? 7.567 16.872 -13.243 1.00 0.00 74 LEU A CA 14
ATOM 21719 C C . LEU A 1 74 ? 9.044 17.133 -12.940 1.00 0.00 74 LEU A C 14
ATOM 21720 O O . LEU A 1 74 ? 9.919 16.435 -13.412 1.00 0.00 74 LEU A O 14
ATOM 21736 N N . ILE A 1 75 ? 9.322 18.142 -12.161 1.00 0.00 75 ILE A N 14
ATOM 21737 C CA . ILE A 1 75 ? 10.739 18.470 -11.825 1.00 0.00 75 ILE A CA 14
ATOM 21738 C C . ILE A 1 75 ? 11.264 17.536 -10.733 1.00 0.00 75 ILE A C 14
ATOM 21739 O O . ILE A 1 75 ? 10.940 17.681 -9.569 1.00 0.00 75 ILE A O 14
ATOM 21755 N N . PHE A 1 76 ? 12.077 16.583 -11.101 1.00 0.00 76 PHE A N 14
ATOM 21756 C CA . PHE A 1 76 ? 12.635 15.639 -10.085 1.00 0.00 76 PHE A CA 14
ATOM 21757 C C . PHE A 1 76 ? 13.647 16.366 -9.193 1.00 0.00 76 PHE A C 14
ATOM 21758 O O . PHE A 1 76 ? 14.830 16.087 -9.224 1.00 0.00 76 PHE A O 14
ATOM 21775 N N . ALA A 1 77 ? 13.190 17.298 -8.397 1.00 0.00 77 ALA A N 14
ATOM 21776 C CA . ALA A 1 77 ? 14.120 18.049 -7.499 1.00 0.00 77 ALA A CA 14
ATOM 21777 C C . ALA A 1 77 ? 15.284 18.641 -8.302 1.00 0.00 77 ALA A C 14
ATOM 21778 O O . ALA A 1 77 ? 16.350 18.891 -7.774 1.00 0.00 77 ALA A O 14
ATOM 21785 N N . GLY A 1 78 ? 15.087 18.868 -9.575 1.00 0.00 78 GLY A N 14
ATOM 21786 C CA . GLY A 1 78 ? 16.180 19.445 -10.409 1.00 0.00 78 GLY A CA 14
ATOM 21787 C C . GLY A 1 78 ? 16.195 18.770 -11.782 1.00 0.00 78 GLY A C 14
ATOM 21788 O O . GLY A 1 78 ? 16.412 19.408 -12.794 1.00 0.00 78 GLY A O 14
ATOM 21792 N N . LYS A 1 79 ? 15.968 17.485 -11.826 1.00 0.00 79 LYS A N 14
ATOM 21793 C CA . LYS A 1 79 ? 15.972 16.768 -13.135 1.00 0.00 79 LYS A CA 14
ATOM 21794 C C . LYS A 1 79 ? 14.617 16.930 -13.833 1.00 0.00 79 LYS A C 14
ATOM 21795 O O . LYS A 1 79 ? 13.842 17.808 -13.507 1.00 0.00 79 LYS A O 14
ATOM 21814 N N . ILE A 1 80 ? 14.331 16.090 -14.793 1.00 0.00 80 ILE A N 14
ATOM 21815 C CA . ILE A 1 80 ? 13.028 16.193 -15.518 1.00 0.00 80 ILE A CA 14
ATOM 21816 C C . ILE A 1 80 ? 12.259 14.874 -15.433 1.00 0.00 80 ILE A C 14
ATOM 21817 O O . ILE A 1 80 ? 12.316 14.058 -16.332 1.00 0.00 80 ILE A O 14
ATOM 21833 N N . LEU A 1 81 ? 11.520 14.666 -14.377 1.00 0.00 81 LEU A N 14
ATOM 21834 C CA . LEU A 1 81 ? 10.736 13.405 -14.271 1.00 0.00 81 LEU A CA 14
ATOM 21835 C C . LEU A 1 81 ? 9.636 13.420 -15.330 1.00 0.00 81 LEU A C 14
ATOM 21836 O O . LEU A 1 81 ? 8.511 13.807 -15.071 1.00 0.00 81 LEU A O 14
ATOM 21852 N N . LYS A 1 82 ? 9.960 13.021 -16.530 1.00 0.00 82 LYS A N 14
ATOM 21853 C CA . LYS A 1 82 ? 8.943 13.023 -17.617 1.00 0.00 82 LYS A CA 14
ATOM 21854 C C . LYS A 1 82 ? 9.302 11.974 -18.679 1.00 0.00 82 LYS A C 14
ATOM 21855 O O . LYS A 1 82 ? 9.843 10.932 -18.372 1.00 0.00 82 LYS A O 14
ATOM 21874 N N . ASP A 1 83 ? 8.995 12.233 -19.923 1.00 0.00 83 ASP A N 14
ATOM 21875 C CA . ASP A 1 83 ? 9.302 11.236 -20.994 1.00 0.00 83 ASP A CA 14
ATOM 21876 C C . ASP A 1 83 ? 10.807 11.173 -21.284 1.00 0.00 83 ASP A C 14
ATOM 21877 O O . ASP A 1 83 ? 11.287 10.244 -21.904 1.00 0.00 83 ASP A O 14
ATOM 21886 N N . GLN A 1 84 ? 11.555 12.147 -20.841 1.00 0.00 84 GLN A N 14
ATOM 21887 C CA . GLN A 1 84 ? 13.028 12.135 -21.094 1.00 0.00 84 GLN A CA 14
ATOM 21888 C C . GLN A 1 84 ? 13.639 10.814 -20.609 1.00 0.00 84 GLN A C 14
ATOM 21889 O O . GLN A 1 84 ? 14.584 10.311 -21.185 1.00 0.00 84 GLN A O 14
ATOM 21903 N N . ASP A 1 85 ? 13.106 10.254 -19.556 1.00 0.00 85 ASP A N 14
ATOM 21904 C CA . ASP A 1 85 ? 13.655 8.967 -19.034 1.00 0.00 85 ASP A CA 14
ATOM 21905 C C . ASP A 1 85 ? 12.545 8.156 -18.360 1.00 0.00 85 ASP A C 14
ATOM 21906 O O . ASP A 1 85 ? 11.379 8.484 -18.458 1.00 0.00 85 ASP A O 14
ATOM 21915 N N . THR A 1 86 ? 12.899 7.101 -17.676 1.00 0.00 86 THR A N 14
ATOM 21916 C CA . THR A 1 86 ? 11.865 6.270 -16.993 1.00 0.00 86 THR A CA 14
ATOM 21917 C C . THR A 1 86 ? 11.855 6.568 -15.492 1.00 0.00 86 THR A C 14
ATOM 21918 O O . THR A 1 86 ? 12.823 7.055 -14.940 1.00 0.00 86 THR A O 14
ATOM 21929 N N . LEU A 1 87 ? 10.767 6.281 -14.828 1.00 0.00 87 LEU A N 14
ATOM 21930 C CA . LEU A 1 87 ? 10.692 6.550 -13.362 1.00 0.00 87 LEU A CA 14
ATOM 21931 C C . LEU A 1 87 ? 11.674 5.653 -12.606 1.00 0.00 87 LEU A C 14
ATOM 21932 O O . LEU A 1 87 ? 12.404 6.107 -11.748 1.00 0.00 87 LEU A O 14
ATOM 21948 N N . ILE A 1 88 ? 11.704 4.387 -12.921 1.00 0.00 88 ILE A N 14
ATOM 21949 C CA . ILE A 1 88 ? 12.648 3.468 -12.218 1.00 0.00 88 ILE A CA 14
ATOM 21950 C C . ILE A 1 88 ? 14.098 3.863 -12.507 1.00 0.00 88 ILE A C 14
ATOM 21951 O O . ILE A 1 88 ? 15.010 3.453 -11.815 1.00 0.00 88 ILE A O 14
ATOM 21967 N N . GLN A 1 89 ? 14.322 4.645 -13.528 1.00 0.00 89 GLN A N 14
ATOM 21968 C CA . GLN A 1 89 ? 15.716 5.048 -13.864 1.00 0.00 89 GLN A CA 14
ATOM 21969 C C . GLN A 1 89 ? 16.045 6.428 -13.287 1.00 0.00 89 GLN A C 14
ATOM 21970 O O . GLN A 1 89 ? 17.192 6.830 -13.257 1.00 0.00 89 GLN A O 14
ATOM 21984 N N . HIS A 1 90 ? 15.061 7.165 -12.832 1.00 0.00 90 HIS A N 14
ATOM 21985 C CA . HIS A 1 90 ? 15.362 8.520 -12.268 1.00 0.00 90 HIS A CA 14
ATOM 21986 C C . HIS A 1 90 ? 14.098 9.213 -11.740 1.00 0.00 90 HIS A C 14
ATOM 21987 O O . HIS A 1 90 ? 14.161 9.981 -10.800 1.00 0.00 90 HIS A O 14
ATOM 22001 N N . GLY A 1 91 ? 12.956 8.968 -12.332 1.00 0.00 91 GLY A N 14
ATOM 22002 C CA . GLY A 1 91 ? 11.715 9.643 -11.840 1.00 0.00 91 GLY A CA 14
ATOM 22003 C C . GLY A 1 91 ? 11.512 9.284 -10.370 1.00 0.00 91 GLY A C 14
ATOM 22004 O O . GLY A 1 91 ? 11.336 10.143 -9.528 1.00 0.00 91 GLY A O 14
ATOM 22008 N N . ILE A 1 92 ? 11.565 8.023 -10.051 1.00 0.00 92 ILE A N 14
ATOM 22009 C CA . ILE A 1 92 ? 11.411 7.599 -8.635 1.00 0.00 92 ILE A CA 14
ATOM 22010 C C . ILE A 1 92 ? 12.240 6.336 -8.410 1.00 0.00 92 ILE A C 14
ATOM 22011 O O . ILE A 1 92 ? 12.760 5.756 -9.341 1.00 0.00 92 ILE A O 14
ATOM 22027 N N . HIS A 1 93 ? 12.362 5.900 -7.191 1.00 0.00 93 HIS A N 14
ATOM 22028 C CA . HIS A 1 93 ? 13.153 4.666 -6.929 1.00 0.00 93 HIS A CA 14
ATOM 22029 C C . HIS A 1 93 ? 12.278 3.623 -6.228 1.00 0.00 93 HIS A C 14
ATOM 22030 O O . HIS A 1 93 ? 12.468 2.434 -6.388 1.00 0.00 93 HIS A O 14
ATOM 22044 N N . ASP A 1 94 ? 11.312 4.063 -5.463 1.00 0.00 94 ASP A N 14
ATOM 22045 C CA . ASP A 1 94 ? 10.406 3.109 -4.751 1.00 0.00 94 ASP A CA 14
ATOM 22046 C C . ASP A 1 94 ? 9.374 3.884 -3.926 1.00 0.00 94 ASP A C 14
ATOM 22047 O O . ASP A 1 94 ? 8.986 3.465 -2.853 1.00 0.00 94 ASP A O 14
ATOM 22056 N N . GLY A 1 95 ? 8.928 5.009 -4.417 1.00 0.00 95 GLY A N 14
ATOM 22057 C CA . GLY A 1 95 ? 7.926 5.812 -3.659 1.00 0.00 95 GLY A CA 14
ATOM 22058 C C . GLY A 1 95 ? 8.514 7.187 -3.331 1.00 0.00 95 GLY A C 14
ATOM 22059 O O . GLY A 1 95 ? 8.634 7.561 -2.182 1.00 0.00 95 GLY A O 14
ATOM 22063 N N . LEU A 1 96 ? 8.884 7.940 -4.333 1.00 0.00 96 LEU A N 14
ATOM 22064 C CA . LEU A 1 96 ? 9.467 9.291 -4.078 1.00 0.00 96 LEU A CA 14
ATOM 22065 C C . LEU A 1 96 ? 8.444 10.381 -4.413 1.00 0.00 96 LEU A C 14
ATOM 22066 O O . LEU A 1 96 ? 7.280 10.106 -4.632 1.00 0.00 96 LEU A O 14
ATOM 22082 N N . THR A 1 97 ? 8.871 11.615 -4.454 1.00 0.00 97 THR A N 14
ATOM 22083 C CA . THR A 1 97 ? 7.926 12.724 -4.774 1.00 0.00 97 THR A CA 14
ATOM 22084 C C . THR A 1 97 ? 8.556 13.684 -5.787 1.00 0.00 97 THR A C 14
ATOM 22085 O O . THR A 1 97 ? 9.753 13.895 -5.793 1.00 0.00 97 THR A O 14
ATOM 22096 N N . VAL A 1 98 ? 7.758 14.265 -6.642 1.00 0.00 98 VAL A N 14
ATOM 22097 C CA . VAL A 1 98 ? 8.308 15.212 -7.656 1.00 0.00 98 VAL A CA 14
ATOM 22098 C C . VAL A 1 98 ? 7.362 16.405 -7.834 1.00 0.00 98 VAL A C 14
ATOM 22099 O O . VAL A 1 98 ? 6.186 16.325 -7.539 1.00 0.00 98 VAL A O 14
ATOM 22112 N N . HIS A 1 99 ? 7.868 17.510 -8.314 1.00 0.00 99 HIS A N 14
ATOM 22113 C CA . HIS A 1 99 ? 6.998 18.708 -8.508 1.00 0.00 99 HIS A CA 14
ATOM 22114 C C . HIS A 1 99 ? 6.394 18.707 -9.916 1.00 0.00 99 HIS A C 14
ATOM 22115 O O . HIS A 1 99 ? 7.098 18.810 -10.898 1.00 0.00 99 HIS A O 14
ATOM 22129 N N . LEU A 1 100 ? 5.096 18.600 -10.022 1.00 0.00 100 LEU A N 14
ATOM 22130 C CA . LEU A 1 100 ? 4.459 18.600 -11.372 1.00 0.00 100 LEU A CA 14
ATOM 22131 C C . LEU A 1 100 ? 4.127 20.032 -11.798 1.00 0.00 100 LEU A C 14
ATOM 22132 O O . LEU A 1 100 ? 3.545 20.792 -11.049 1.00 0.00 100 LEU A O 14
ATOM 22148 N N . VAL A 1 101 ? 4.494 20.403 -12.994 1.00 0.00 101 VAL A N 14
ATOM 22149 C CA . VAL A 1 101 ? 4.200 21.785 -13.473 1.00 0.00 101 VAL A CA 14
ATOM 22150 C C . VAL A 1 101 ? 3.893 21.772 -14.972 1.00 0.00 101 VAL A C 14
ATOM 22151 O O . VAL A 1 101 ? 4.623 21.202 -15.759 1.00 0.00 101 VAL A O 14
ATOM 22164 N N . ILE A 1 102 ? 2.818 22.397 -15.371 1.00 0.00 102 ILE A N 14
ATOM 22165 C CA . ILE A 1 102 ? 2.460 22.422 -16.821 1.00 0.00 102 ILE A CA 14
ATOM 22166 C C . ILE A 1 102 ? 2.727 23.812 -17.408 1.00 0.00 102 ILE A C 14
ATOM 22167 O O . ILE A 1 102 ? 2.308 24.816 -16.866 1.00 0.00 102 ILE A O 14
ATOM 22183 N N . LYS A 1 103 ? 3.419 23.874 -18.513 1.00 0.00 103 LYS A N 14
ATOM 22184 C CA . LYS A 1 103 ? 3.713 25.195 -19.139 1.00 0.00 103 LYS A CA 14
ATOM 22185 C C . LYS A 1 103 ? 2.617 25.556 -20.146 1.00 0.00 103 LYS A C 14
ATOM 22186 O O . LYS A 1 103 ? 2.027 26.613 -19.996 1.00 0.00 103 LYS A O 14
ATOM 22205 N N . MET A 1 1 ? -4.814 -22.310 6.644 1.00 0.00 1 MET A N 15
ATOM 22206 C CA . MET A 1 1 ? -3.604 -22.731 7.407 1.00 0.00 1 MET A CA 15
ATOM 22207 C C . MET A 1 1 ? -2.379 -21.942 6.937 1.00 0.00 1 MET A C 15
ATOM 22208 O O . MET A 1 1 ? -1.562 -21.517 7.729 1.00 0.00 1 MET A O 15
ATOM 22224 N N . ALA A 1 2 ? -2.246 -21.744 5.652 1.00 0.00 2 ALA A N 15
ATOM 22225 C CA . ALA A 1 2 ? -1.074 -20.983 5.129 1.00 0.00 2 ALA A CA 15
ATOM 22226 C C . ALA A 1 2 ? -1.290 -19.480 5.325 1.00 0.00 2 ALA A C 15
ATOM 22227 O O . ALA A 1 2 ? -2.401 -18.990 5.270 1.00 0.00 2 ALA A O 15
ATOM 22234 N N . GLU A 1 3 ? -0.234 -18.744 5.554 1.00 0.00 3 GLU A N 15
ATOM 22235 C CA . GLU A 1 3 ? -0.376 -17.272 5.754 1.00 0.00 3 GLU A CA 15
ATOM 22236 C C . GLU A 1 3 ? -0.411 -16.556 4.402 1.00 0.00 3 GLU A C 15
ATOM 22237 O O . GLU A 1 3 ? 0.336 -16.878 3.499 1.00 0.00 3 GLU A O 15
ATOM 22249 N N . ASN A 1 4 ? -1.274 -15.584 4.257 1.00 0.00 4 ASN A N 15
ATOM 22250 C CA . ASN A 1 4 ? -1.364 -14.838 2.964 1.00 0.00 4 ASN A CA 15
ATOM 22251 C C . ASN A 1 4 ? -1.542 -15.812 1.795 1.00 0.00 4 ASN A C 15
ATOM 22252 O O . ASN A 1 4 ? -0.841 -15.742 0.804 1.00 0.00 4 ASN A O 15
ATOM 22263 N N . GLY A 1 5 ? -2.475 -16.719 1.903 1.00 0.00 5 GLY A N 15
ATOM 22264 C CA . GLY A 1 5 ? -2.700 -17.697 0.800 1.00 0.00 5 GLY A CA 15
ATOM 22265 C C . GLY A 1 5 ? -3.566 -17.053 -0.284 1.00 0.00 5 GLY A C 15
ATOM 22266 O O . GLY A 1 5 ? -3.068 -16.567 -1.281 1.00 0.00 5 GLY A O 15
ATOM 22270 N N . GLU A 1 6 ? -4.859 -17.045 -0.096 1.00 0.00 6 GLU A N 15
ATOM 22271 C CA . GLU A 1 6 ? -5.759 -16.431 -1.115 1.00 0.00 6 GLU A CA 15
ATOM 22272 C C . GLU A 1 6 ? -6.934 -15.729 -0.428 1.00 0.00 6 GLU A C 15
ATOM 22273 O O . GLU A 1 6 ? -7.806 -16.364 0.131 1.00 0.00 6 GLU A O 15
ATOM 22285 N N . SER A 1 7 ? -6.960 -14.423 -0.467 1.00 0.00 7 SER A N 15
ATOM 22286 C CA . SER A 1 7 ? -8.078 -13.678 0.184 1.00 0.00 7 SER A CA 15
ATOM 22287 C C . SER A 1 7 ? -8.278 -12.323 -0.499 1.00 0.00 7 SER A C 15
ATOM 22288 O O . SER A 1 7 ? -9.279 -12.087 -1.150 1.00 0.00 7 SER A O 15
ATOM 22296 N N . SER A 1 8 ? -7.335 -11.431 -0.355 1.00 0.00 8 SER A N 15
ATOM 22297 C CA . SER A 1 8 ? -7.470 -10.089 -0.995 1.00 0.00 8 SER A CA 15
ATOM 22298 C C . SER A 1 8 ? -6.798 -10.089 -2.371 1.00 0.00 8 SER A C 15
ATOM 22299 O O . SER A 1 8 ? -7.411 -9.768 -3.371 1.00 0.00 8 SER A O 15
ATOM 22307 N N . GLY A 1 9 ? -5.543 -10.447 -2.427 1.00 0.00 9 GLY A N 15
ATOM 22308 C CA . GLY A 1 9 ? -4.830 -10.468 -3.738 1.00 0.00 9 GLY A CA 15
ATOM 22309 C C . GLY A 1 9 ? -3.440 -11.084 -3.556 1.00 0.00 9 GLY A C 15
ATOM 22310 O O . GLY A 1 9 ? -3.230 -11.880 -2.662 1.00 0.00 9 GLY A O 15
ATOM 22314 N N . PRO A 1 10 ? -2.531 -10.697 -4.415 1.00 0.00 10 PRO A N 15
ATOM 22315 C CA . PRO A 1 10 ? -1.145 -11.225 -4.343 1.00 0.00 10 PRO A CA 15
ATOM 22316 C C . PRO A 1 10 ? -0.404 -10.619 -3.144 1.00 0.00 10 PRO A C 15
ATOM 22317 O O . PRO A 1 10 ? -0.801 -9.594 -2.628 1.00 0.00 10 PRO A O 15
ATOM 22328 N N . PRO A 1 11 ? 0.653 -11.278 -2.740 1.00 0.00 11 PRO A N 15
ATOM 22329 C CA . PRO A 1 11 ? 1.453 -10.793 -1.590 1.00 0.00 11 PRO A CA 15
ATOM 22330 C C . PRO A 1 11 ? 2.275 -9.565 -1.992 1.00 0.00 11 PRO A C 15
ATOM 22331 O O . PRO A 1 11 ? 3.101 -9.624 -2.881 1.00 0.00 11 PRO A O 15
ATOM 22342 N N . ARG A 1 12 ? 2.054 -8.454 -1.342 1.00 0.00 12 ARG A N 15
ATOM 22343 C CA . ARG A 1 12 ? 2.822 -7.221 -1.686 1.00 0.00 12 ARG A CA 15
ATOM 22344 C C . ARG A 1 12 ? 4.291 -7.374 -1.266 1.00 0.00 12 ARG A C 15
ATOM 22345 O O . ARG A 1 12 ? 5.181 -7.210 -2.078 1.00 0.00 12 ARG A O 15
ATOM 22366 N N . PRO A 1 13 ? 4.506 -7.684 -0.009 1.00 0.00 13 PRO A N 15
ATOM 22367 C CA . PRO A 1 13 ? 5.889 -7.854 0.498 1.00 0.00 13 PRO A CA 15
ATOM 22368 C C . PRO A 1 13 ? 6.477 -9.181 0.008 1.00 0.00 13 PRO A C 15
ATOM 22369 O O . PRO A 1 13 ? 5.822 -10.205 0.027 1.00 0.00 13 PRO A O 15
ATOM 22380 N N . SER A 1 14 ? 7.707 -9.168 -0.431 1.00 0.00 14 SER A N 15
ATOM 22381 C CA . SER A 1 14 ? 8.339 -10.428 -0.924 1.00 0.00 14 SER A CA 15
ATOM 22382 C C . SER A 1 14 ? 8.470 -11.437 0.219 1.00 0.00 14 SER A C 15
ATOM 22383 O O . SER A 1 14 ? 8.413 -11.084 1.381 1.00 0.00 14 SER A O 15
ATOM 22391 N N . ARG A 1 15 ? 8.646 -12.691 -0.101 1.00 0.00 15 ARG A N 15
ATOM 22392 C CA . ARG A 1 15 ? 8.782 -13.726 0.966 1.00 0.00 15 ARG A CA 15
ATOM 22393 C C . ARG A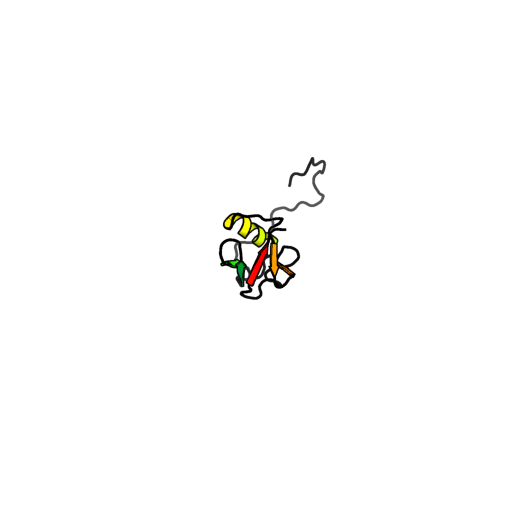 1 15 ? 9.967 -14.646 0.663 1.00 0.00 15 ARG A C 15
ATOM 22394 O O . ARG A 1 15 ? 9.855 -15.856 0.717 1.00 0.00 15 ARG A O 15
ATOM 22415 N N . GLY A 1 16 ? 11.104 -14.083 0.348 1.00 0.00 16 GLY A N 15
ATOM 22416 C CA . GLY A 1 16 ? 12.296 -14.924 0.044 1.00 0.00 16 GLY A CA 15
ATOM 22417 C C . GLY A 1 16 ? 12.585 -14.885 -1.461 1.00 0.00 16 GLY A C 15
ATOM 22418 O O . GLY A 1 16 ? 12.119 -15.729 -2.200 1.00 0.00 16 GLY A O 15
ATOM 22422 N N . PRO A 1 17 ? 13.349 -13.902 -1.867 1.00 0.00 17 PRO A N 15
ATOM 22423 C CA . PRO A 1 17 ? 13.701 -13.760 -3.302 1.00 0.00 17 PRO A CA 15
ATOM 22424 C C . PRO A 1 17 ? 14.714 -14.834 -3.711 1.00 0.00 17 PRO A C 15
ATOM 22425 O O . PRO A 1 17 ? 15.885 -14.559 -3.889 1.00 0.00 17 PRO A O 15
ATOM 22436 N N . ALA A 1 18 ? 14.270 -16.054 -3.859 1.00 0.00 18 ALA A N 15
ATOM 22437 C CA . ALA A 1 18 ? 15.205 -17.147 -4.254 1.00 0.00 18 ALA A CA 15
ATOM 22438 C C . ALA A 1 18 ? 15.370 -17.181 -5.775 1.00 0.00 18 ALA A C 15
ATOM 22439 O O . ALA A 1 18 ? 14.592 -16.600 -6.507 1.00 0.00 18 ALA A O 15
ATOM 22446 N N . ALA A 1 19 ? 16.378 -17.859 -6.256 1.00 0.00 19 ALA A N 15
ATOM 22447 C CA . ALA A 1 19 ? 16.596 -17.934 -7.730 1.00 0.00 19 ALA A CA 15
ATOM 22448 C C . ALA A 1 19 ? 15.893 -19.165 -8.307 1.00 0.00 19 ALA A C 15
ATOM 22449 O O . ALA A 1 19 ? 16.506 -20.186 -8.548 1.00 0.00 19 ALA A O 15
ATOM 22456 N N . ALA A 1 20 ? 14.609 -19.075 -8.531 1.00 0.00 20 ALA A N 15
ATOM 22457 C CA . ALA A 1 20 ? 13.862 -20.239 -9.092 1.00 0.00 20 ALA A CA 15
ATOM 22458 C C . ALA A 1 20 ? 14.228 -20.439 -10.565 1.00 0.00 20 ALA A C 15
ATOM 22459 O O . ALA A 1 20 ? 14.640 -19.519 -11.244 1.00 0.00 20 ALA A O 15
ATOM 22466 N N . GLN A 1 21 ? 14.081 -21.638 -11.065 1.00 0.00 21 GLN A N 15
ATOM 22467 C CA . GLN A 1 21 ? 14.420 -21.901 -12.494 1.00 0.00 21 GLN A CA 15
ATOM 22468 C C . GLN A 1 21 ? 13.185 -21.700 -13.376 1.00 0.00 21 GLN A C 15
ATOM 22469 O O . GLN A 1 21 ? 12.062 -21.810 -12.924 1.00 0.00 21 GLN A O 15
ATOM 22483 N N . GLY A 1 22 ? 13.385 -21.404 -14.633 1.00 0.00 22 GLY A N 15
ATOM 22484 C CA . GLY A 1 22 ? 12.225 -21.194 -15.546 1.00 0.00 22 GLY A CA 15
ATOM 22485 C C . GLY A 1 22 ? 12.299 -19.793 -16.153 1.00 0.00 22 GLY A C 15
ATOM 22486 O O . GLY A 1 22 ? 11.437 -18.964 -15.931 1.00 0.00 22 GLY A O 15
ATOM 22490 N N . SER A 1 23 ? 13.322 -19.520 -16.919 1.00 0.00 23 SER A N 15
ATOM 22491 C CA . SER A 1 23 ? 13.454 -18.172 -17.542 1.00 0.00 23 SER A CA 15
ATOM 22492 C C . SER A 1 23 ? 12.725 -18.137 -18.889 1.00 0.00 23 SER A C 15
ATOM 22493 O O . SER A 1 23 ? 12.990 -18.933 -19.769 1.00 0.00 23 SER A O 15
ATOM 22501 N N . ALA A 1 24 ? 11.809 -17.221 -19.054 1.00 0.00 24 ALA A N 15
ATOM 22502 C CA . ALA A 1 24 ? 11.062 -17.133 -20.343 1.00 0.00 24 ALA A CA 15
ATOM 22503 C C . ALA A 1 24 ? 10.288 -15.815 -20.416 1.00 0.00 24 ALA A C 15
ATOM 22504 O O . ALA A 1 24 ? 10.278 -15.147 -21.432 1.00 0.00 24 ALA A O 15
ATOM 22511 N N . ALA A 1 25 ? 9.641 -15.436 -19.346 1.00 0.00 25 ALA A N 15
ATOM 22512 C CA . ALA A 1 25 ? 8.868 -14.161 -19.352 1.00 0.00 25 ALA A CA 15
ATOM 22513 C C . ALA A 1 25 ? 9.604 -13.092 -18.540 1.00 0.00 25 ALA A C 15
ATOM 22514 O O . ALA A 1 25 ? 10.647 -13.342 -17.970 1.00 0.00 25 ALA A O 15
ATOM 22521 N N . ALA A 1 26 ? 9.067 -11.903 -18.485 1.00 0.00 26 ALA A N 15
ATOM 22522 C CA . ALA A 1 26 ? 9.733 -10.816 -17.711 1.00 0.00 26 ALA A CA 15
ATOM 22523 C C . ALA A 1 26 ? 9.524 -11.034 -16.205 1.00 0.00 26 ALA A C 15
ATOM 22524 O O . ALA A 1 26 ? 8.412 -10.954 -15.721 1.00 0.00 26 ALA A O 15
ATOM 22531 N N . PRO A 1 27 ? 10.600 -11.304 -15.507 1.00 0.00 27 PRO A N 15
ATOM 22532 C CA . PRO A 1 27 ? 10.512 -11.532 -14.043 1.00 0.00 27 PRO A CA 15
ATOM 22533 C C . PRO A 1 27 ? 10.231 -10.216 -13.309 1.00 0.00 27 PRO A C 15
ATOM 22534 O O . PRO A 1 27 ? 9.817 -10.210 -12.166 1.00 0.00 27 PRO A O 15
ATOM 22545 N N . ALA A 1 28 ? 10.453 -9.101 -13.956 1.00 0.00 28 ALA A N 15
ATOM 22546 C CA . ALA A 1 28 ? 10.199 -7.788 -13.294 1.00 0.00 28 ALA A CA 15
ATOM 22547 C C . ALA A 1 28 ? 9.132 -7.005 -14.063 1.00 0.00 28 ALA A C 15
ATOM 22548 O O . ALA A 1 28 ? 9.266 -5.818 -14.291 1.00 0.00 28 ALA A O 15
ATOM 22555 N N . GLU A 1 29 ? 8.074 -7.659 -14.463 1.00 0.00 29 GLU A N 15
ATOM 22556 C CA . GLU A 1 29 ? 6.999 -6.950 -15.219 1.00 0.00 29 GLU A CA 15
ATOM 22557 C C . GLU A 1 29 ? 6.184 -6.052 -14.274 1.00 0.00 29 GLU A C 15
ATOM 22558 O O . GLU A 1 29 ? 6.068 -4.865 -14.508 1.00 0.00 29 GLU A O 15
ATOM 22570 N N . PRO A 1 30 ? 5.644 -6.643 -13.234 1.00 0.00 30 PRO A N 15
ATOM 22571 C CA . PRO A 1 30 ? 4.839 -5.862 -12.264 1.00 0.00 30 PRO A CA 15
ATOM 22572 C C . PRO A 1 30 ? 5.745 -4.986 -11.399 1.00 0.00 30 PRO A C 15
ATOM 22573 O O . PRO A 1 30 ? 6.062 -3.874 -11.778 1.00 0.00 30 PRO A O 15
ATOM 22584 N N . LYS A 1 31 ? 6.154 -5.451 -10.239 1.00 0.00 31 LYS A N 15
ATOM 22585 C CA . LYS A 1 31 ? 7.018 -4.601 -9.366 1.00 0.00 31 LYS A CA 15
ATOM 22586 C C . LYS A 1 31 ? 6.463 -3.178 -9.381 1.00 0.00 31 LYS A C 15
ATOM 22587 O O . LYS A 1 31 ? 7.186 -2.209 -9.490 1.00 0.00 31 LYS A O 15
ATOM 22606 N N . ILE A 1 32 ? 5.163 -3.065 -9.315 1.00 0.00 32 ILE A N 15
ATOM 22607 C CA . ILE A 1 32 ? 4.522 -1.726 -9.372 1.00 0.00 32 ILE A CA 15
ATOM 22608 C C . ILE A 1 32 ? 5.038 -0.829 -8.241 1.00 0.00 32 ILE A C 15
ATOM 22609 O O . ILE A 1 32 ? 4.741 -1.042 -7.082 1.00 0.00 32 ILE A O 15
ATOM 22625 N N . ILE A 1 33 ? 5.808 0.174 -8.574 1.00 0.00 33 ILE A N 15
ATOM 22626 C CA . ILE A 1 33 ? 6.345 1.089 -7.521 1.00 0.00 33 ILE A CA 15
ATOM 22627 C C . ILE A 1 33 ? 5.367 2.242 -7.276 1.00 0.00 33 ILE A C 15
ATOM 22628 O O . ILE A 1 33 ? 4.372 2.381 -7.962 1.00 0.00 33 ILE A O 15
ATOM 22644 N N . LYS A 1 34 ? 5.643 3.065 -6.301 1.00 0.00 34 LYS A N 15
ATOM 22645 C CA . LYS A 1 34 ? 4.731 4.207 -6.003 1.00 0.00 34 LYS A CA 15
ATOM 22646 C C . LYS A 1 34 ? 5.390 5.532 -6.396 1.00 0.00 34 LYS A C 15
ATOM 22647 O O . LYS A 1 34 ? 6.585 5.706 -6.260 1.00 0.00 34 LYS A O 15
ATOM 22666 N N . VAL A 1 35 ? 4.617 6.468 -6.878 1.00 0.00 35 VAL A N 15
ATOM 22667 C CA . VAL A 1 35 ? 5.195 7.787 -7.273 1.00 0.00 35 VAL A CA 15
ATOM 22668 C C . VAL A 1 35 ? 4.298 8.924 -6.773 1.00 0.00 35 VAL A C 15
ATOM 22669 O O . VAL A 1 35 ? 3.174 9.080 -7.211 1.00 0.00 35 VAL A O 15
ATOM 22682 N N . THR A 1 36 ? 4.784 9.717 -5.857 1.00 0.00 36 THR A N 15
ATOM 22683 C CA . THR A 1 36 ? 3.960 10.842 -5.325 1.00 0.00 36 THR A CA 15
ATOM 22684 C C . THR A 1 36 ? 4.075 12.063 -6.241 1.00 0.00 36 THR A C 15
ATOM 22685 O O . THR A 1 36 ? 5.065 12.768 -6.231 1.00 0.00 36 THR A O 15
ATOM 22696 N N . VAL A 1 37 ? 3.066 12.318 -7.031 1.00 0.00 37 VAL A N 15
ATOM 22697 C CA . VAL A 1 37 ? 3.110 13.493 -7.948 1.00 0.00 37 VAL A CA 15
ATOM 22698 C C . VAL A 1 37 ? 2.426 14.695 -7.292 1.00 0.00 37 VAL A C 15
ATOM 22699 O O . VAL A 1 37 ? 1.309 14.604 -6.817 1.00 0.00 37 VAL A O 15
ATOM 22712 N N . LYS A 1 38 ? 3.089 15.820 -7.262 1.00 0.00 38 LYS A N 15
ATOM 22713 C CA . LYS A 1 38 ? 2.481 17.031 -6.637 1.00 0.00 38 LYS A CA 15
ATOM 22714 C C . LYS A 1 38 ? 1.940 17.966 -7.721 1.00 0.00 38 LYS A C 15
ATOM 22715 O O . LYS A 1 38 ? 2.663 18.400 -8.596 1.00 0.00 38 LYS A O 15
ATOM 22734 N N . THR A 1 39 ? 0.674 18.278 -7.669 1.00 0.00 39 THR A N 15
ATOM 22735 C CA . THR A 1 39 ? 0.080 19.185 -8.695 1.00 0.00 39 THR A CA 15
ATOM 22736 C C . THR A 1 39 ? -0.496 20.434 -8.018 1.00 0.00 39 THR A C 15
ATOM 22737 O O . THR A 1 39 ? -0.630 20.471 -6.811 1.00 0.00 39 THR A O 15
ATOM 22748 N N . PRO A 1 40 ? -0.821 21.421 -8.815 1.00 0.00 40 PRO A N 15
ATOM 22749 C CA . PRO A 1 40 ? -1.389 22.677 -8.266 1.00 0.00 40 PRO A CA 15
ATOM 22750 C C . PRO A 1 40 ? -2.817 22.442 -7.762 1.00 0.00 40 PRO A C 15
ATOM 22751 O O . PRO A 1 40 ? -3.762 23.040 -8.239 1.00 0.00 40 PRO A O 15
ATOM 22762 N N . LYS A 1 41 ? -2.977 21.573 -6.799 1.00 0.00 41 LYS A N 15
ATOM 22763 C CA . LYS A 1 41 ? -4.335 21.288 -6.251 1.00 0.00 41 LYS A CA 15
ATOM 22764 C C . LYS A 1 41 ? -4.219 20.336 -5.058 1.00 0.00 41 LYS A C 15
ATOM 22765 O O . LYS A 1 41 ? -4.811 20.551 -4.019 1.00 0.00 41 LYS A O 15
ATOM 22784 N N . GLU A 1 42 ? -3.454 19.287 -5.204 1.00 0.00 42 GLU A N 15
ATOM 22785 C CA . GLU A 1 42 ? -3.287 18.314 -4.084 1.00 0.00 42 GLU A CA 15
ATOM 22786 C C . GLU A 1 42 ? -2.199 17.293 -4.432 1.00 0.00 42 GLU A C 15
ATOM 22787 O O . GLU A 1 42 ? -1.649 17.304 -5.517 1.00 0.00 42 GLU A O 15
ATOM 22799 N N . LYS A 1 43 ? -1.889 16.410 -3.521 1.00 0.00 43 LYS A N 15
ATOM 22800 C CA . LYS A 1 43 ? -0.840 15.384 -3.797 1.00 0.00 43 LYS A CA 15
ATOM 22801 C C . LYS A 1 43 ? -1.487 14.008 -3.964 1.00 0.00 43 LYS A C 15
ATOM 22802 O O . LYS A 1 43 ? -2.252 13.567 -3.129 1.00 0.00 43 LYS A O 15
ATOM 22821 N N . GLU A 1 44 ? -1.189 13.326 -5.039 1.00 0.00 44 GLU A N 15
ATOM 22822 C CA . GLU A 1 44 ? -1.793 11.979 -5.257 1.00 0.00 44 GLU A CA 15
ATOM 22823 C C . GLU A 1 44 ? -0.726 10.981 -5.712 1.00 0.00 44 GLU A C 15
ATOM 22824 O O . GLU A 1 44 ? 0.040 11.246 -6.618 1.00 0.00 44 GLU A O 15
ATOM 22836 N N . GLU A 1 45 ? -0.676 9.833 -5.092 1.00 0.00 45 GLU A N 15
ATOM 22837 C CA . GLU A 1 45 ? 0.336 8.811 -5.488 1.00 0.00 45 GLU A CA 15
ATOM 22838 C C . GLU A 1 45 ? -0.196 7.976 -6.655 1.00 0.00 45 GLU A C 15
ATOM 22839 O O . GLU A 1 45 ? -1.387 7.772 -6.791 1.00 0.00 45 GLU A O 15
ATOM 22851 N N . PHE A 1 46 ? 0.676 7.492 -7.500 1.00 0.00 46 PHE A N 15
ATOM 22852 C CA . PHE A 1 46 ? 0.218 6.674 -8.657 1.00 0.00 46 PHE A CA 15
ATOM 22853 C C . PHE A 1 46 ? 0.967 5.339 -8.690 1.00 0.00 46 PHE A C 15
ATOM 22854 O O . PHE A 1 46 ? 2.181 5.300 -8.747 1.00 0.00 46 PHE A O 15
ATOM 22871 N N . ALA A 1 47 ? 0.251 4.248 -8.666 1.00 0.00 47 ALA A N 15
ATOM 22872 C CA . ALA A 1 47 ? 0.915 2.915 -8.709 1.00 0.00 47 ALA A CA 15
ATOM 22873 C C . ALA A 1 47 ? 1.099 2.494 -10.166 1.00 0.00 47 ALA A C 15
ATOM 22874 O O . ALA A 1 47 ? 0.152 2.440 -10.927 1.00 0.00 47 ALA A O 15
ATOM 22881 N N . VAL A 1 48 ? 2.307 2.204 -10.567 1.00 0.00 48 VAL A N 15
ATOM 22882 C CA . VAL A 1 48 ? 2.537 1.801 -11.981 1.00 0.00 48 VAL A CA 15
ATOM 22883 C C . VAL A 1 48 ? 3.616 0.719 -12.043 1.00 0.00 48 VAL A C 15
ATOM 22884 O O . VAL A 1 48 ? 4.457 0.642 -11.171 1.00 0.00 48 VAL A O 15
ATOM 22897 N N . PRO A 1 49 ? 3.556 -0.089 -13.069 1.00 0.00 49 PRO A N 15
ATOM 22898 C CA . PRO A 1 49 ? 4.544 -1.182 -13.223 1.00 0.00 49 PRO A CA 15
ATOM 22899 C C . PRO A 1 49 ? 5.936 -0.617 -13.508 1.00 0.00 49 PRO A C 15
ATOM 22900 O O . PRO A 1 49 ? 6.139 0.115 -14.457 1.00 0.00 49 PRO A O 15
ATOM 22911 N N . GLU A 1 50 ? 6.885 -0.953 -12.670 1.00 0.00 50 GLU A N 15
ATOM 22912 C CA . GLU A 1 50 ? 8.293 -0.458 -12.834 1.00 0.00 50 GLU A CA 15
ATOM 22913 C C . GLU A 1 50 ? 8.659 -0.230 -14.307 1.00 0.00 50 GLU A C 15
ATOM 22914 O O . GLU A 1 50 ? 9.289 0.752 -14.650 1.00 0.00 50 GLU A O 15
ATOM 22926 N N . ASN A 1 51 ? 8.275 -1.125 -15.176 1.00 0.00 51 ASN A N 15
ATOM 22927 C CA . ASN A 1 51 ? 8.612 -0.949 -16.621 1.00 0.00 51 ASN A CA 15
ATOM 22928 C C . ASN A 1 51 ? 7.549 -0.097 -17.321 1.00 0.00 51 ASN A C 15
ATOM 22929 O O . ASN A 1 51 ? 7.057 -0.448 -18.376 1.00 0.00 51 ASN A O 15
ATOM 22940 N N . SER A 1 52 ? 7.197 1.021 -16.746 1.00 0.00 52 SER A N 15
ATOM 22941 C CA . SER A 1 52 ? 6.172 1.900 -17.377 1.00 0.00 52 SER A CA 15
ATOM 22942 C C . SER A 1 52 ? 6.812 3.217 -17.824 1.00 0.00 52 SER A C 15
ATOM 22943 O O . SER A 1 52 ? 7.157 4.055 -17.015 1.00 0.00 52 SER A O 15
ATOM 22951 N N . SER A 1 53 ? 6.971 3.405 -19.107 1.00 0.00 53 SER A N 15
ATOM 22952 C CA . SER A 1 53 ? 7.588 4.670 -19.606 1.00 0.00 53 SER A CA 15
ATOM 22953 C C . SER A 1 53 ? 6.750 5.872 -19.164 1.00 0.00 53 SER A C 15
ATOM 22954 O O . SER A 1 53 ? 5.547 5.781 -19.018 1.00 0.00 53 SER A O 15
ATOM 22962 N N . VAL A 1 54 ? 7.378 6.996 -18.944 1.00 0.00 54 VAL A N 15
ATOM 22963 C CA . VAL A 1 54 ? 6.616 8.200 -18.506 1.00 0.00 54 VAL A CA 15
ATOM 22964 C C . VAL A 1 54 ? 5.624 8.636 -19.583 1.00 0.00 54 VAL A C 15
ATOM 22965 O O . VAL A 1 54 ? 4.567 9.127 -19.278 1.00 0.00 54 VAL A O 15
ATOM 22978 N N . GLN A 1 55 ? 5.958 8.486 -20.836 1.00 0.00 55 GLN A N 15
ATOM 22979 C CA . GLN A 1 55 ? 5.014 8.921 -21.915 1.00 0.00 55 GLN A CA 15
ATOM 22980 C C . GLN A 1 55 ? 3.602 8.373 -21.655 1.00 0.00 55 GLN A C 15
ATOM 22981 O O . GLN A 1 55 ? 2.620 9.081 -21.782 1.00 0.00 55 GLN A O 15
ATOM 22995 N N . GLN A 1 56 ? 3.494 7.126 -21.279 1.00 0.00 56 GLN A N 15
ATOM 22996 C CA . GLN A 1 56 ? 2.147 6.541 -21.003 1.00 0.00 56 GLN A CA 15
ATOM 22997 C C . GLN A 1 56 ? 1.563 7.137 -19.717 1.00 0.00 56 GLN A C 15
ATOM 22998 O O . GLN A 1 56 ? 0.462 7.652 -19.703 1.00 0.00 56 GLN A O 15
ATOM 23012 N N . PHE A 1 57 ? 2.299 7.076 -18.638 1.00 0.00 57 PHE A N 15
ATOM 23013 C CA . PHE A 1 57 ? 1.799 7.641 -17.348 1.00 0.00 57 PHE A CA 15
ATOM 23014 C C . PHE A 1 57 ? 1.517 9.141 -17.503 1.00 0.00 57 PHE A C 15
ATOM 23015 O O . PHE A 1 57 ? 0.576 9.670 -16.944 1.00 0.00 57 PHE A O 15
ATOM 23032 N N . LYS A 1 58 ? 2.336 9.822 -18.255 1.00 0.00 58 LYS A N 15
ATOM 23033 C CA . LYS A 1 58 ? 2.142 11.286 -18.455 1.00 0.00 58 LYS A CA 15
ATOM 23034 C C . LYS A 1 58 ? 0.751 11.549 -19.034 1.00 0.00 58 LYS A C 15
ATOM 23035 O O . LYS A 1 58 ? 0.054 12.453 -18.616 1.00 0.00 58 LYS A O 15
ATOM 23054 N N . GLU A 1 59 ? 0.340 10.755 -19.986 1.00 0.00 59 GLU A N 15
ATOM 23055 C CA . GLU A 1 59 ? -1.012 10.944 -20.585 1.00 0.00 59 GLU A CA 15
ATOM 23056 C C . GLU A 1 59 ? -2.086 10.420 -19.626 1.00 0.00 59 GLU A C 15
ATOM 23057 O O . GLU A 1 59 ? -3.241 10.789 -19.711 1.00 0.00 59 GLU A O 15
ATOM 23069 N N . ALA A 1 60 ? -1.711 9.561 -18.712 1.00 0.00 60 ALA A N 15
ATOM 23070 C CA . ALA A 1 60 ? -2.707 9.013 -17.743 1.00 0.00 60 ALA A CA 15
ATOM 23071 C C . ALA A 1 60 ? -3.261 10.136 -16.861 1.00 0.00 60 ALA A C 15
ATOM 23072 O O . ALA A 1 60 ? -4.442 10.193 -16.583 1.00 0.00 60 ALA A O 15
ATOM 23079 N N . ILE A 1 61 ? -2.413 11.029 -16.420 1.00 0.00 61 ILE A N 15
ATOM 23080 C CA . ILE A 1 61 ? -2.890 12.150 -15.555 1.00 0.00 61 ILE A CA 15
ATOM 23081 C C . ILE A 1 61 ? -3.927 12.989 -16.309 1.00 0.00 61 ILE A C 15
ATOM 23082 O O . ILE A 1 61 ? -4.864 13.500 -15.731 1.00 0.00 61 ILE A O 15
ATOM 23098 N N . SER A 1 62 ? -3.770 13.137 -17.595 1.00 0.00 62 SER A N 15
ATOM 23099 C CA . SER A 1 62 ? -4.751 13.949 -18.374 1.00 0.00 62 SER A CA 15
ATOM 23100 C C . SER A 1 62 ? -6.180 13.440 -18.134 1.00 0.00 62 SER A C 15
ATOM 23101 O O . SER A 1 62 ? -7.066 14.198 -17.794 1.00 0.00 62 SER A O 15
ATOM 23109 N N . LYS A 1 63 ? -6.412 12.169 -18.324 1.00 0.00 63 LYS A N 15
ATOM 23110 C CA . LYS A 1 63 ? -7.786 11.621 -18.120 1.00 0.00 63 LYS A CA 15
ATOM 23111 C C . LYS A 1 63 ? -8.194 11.642 -16.639 1.00 0.00 63 LYS A C 15
ATOM 23112 O O . LYS A 1 63 ? -9.229 12.170 -16.284 1.00 0.00 63 LYS A O 15
ATOM 23131 N N . ARG A 1 64 ? -7.405 11.053 -15.775 1.00 0.00 64 ARG A N 15
ATOM 23132 C CA . ARG A 1 64 ? -7.775 11.025 -14.325 1.00 0.00 64 ARG A CA 15
ATOM 23133 C C . ARG A 1 64 ? -7.605 12.402 -13.671 1.00 0.00 64 ARG A C 15
ATOM 23134 O O . ARG A 1 64 ? -8.523 12.929 -13.071 1.00 0.00 64 ARG A O 15
ATOM 23155 N N . PHE A 1 65 ? -6.441 12.984 -13.776 1.00 0.00 65 PHE A N 15
ATOM 23156 C CA . PHE A 1 65 ? -6.213 14.322 -13.151 1.00 0.00 65 PHE A CA 15
ATOM 23157 C C . PHE A 1 65 ? -7.024 15.400 -13.878 1.00 0.00 65 PHE A C 15
ATOM 23158 O O . PHE A 1 65 ? -7.510 16.332 -13.270 1.00 0.00 65 PHE A O 15
ATOM 23175 N N . LYS A 1 66 ? -7.156 15.282 -15.177 1.00 0.00 66 LYS A N 15
ATOM 23176 C CA . LYS A 1 66 ? -7.923 16.299 -15.974 1.00 0.00 66 LYS A CA 15
ATOM 23177 C C . LYS A 1 66 ? -7.143 17.614 -16.034 1.00 0.00 66 LYS A C 15
ATOM 23178 O O . LYS A 1 66 ? -7.419 18.547 -15.306 1.00 0.00 66 LYS A O 15
ATOM 23197 N N . SER A 1 67 ? -6.169 17.687 -16.902 1.00 0.00 67 SER A N 15
ATOM 23198 C CA . SER A 1 67 ? -5.358 18.934 -17.025 1.00 0.00 67 SER A CA 15
ATOM 23199 C C . SER A 1 67 ? -4.493 18.871 -18.288 1.00 0.00 67 SER A C 15
ATOM 23200 O O . SER A 1 67 ? -4.818 18.186 -19.238 1.00 0.00 67 SER A O 15
ATOM 23208 N N . GLN A 1 68 ? -3.392 19.576 -18.305 1.00 0.00 68 GLN A N 15
ATOM 23209 C CA . GLN A 1 68 ? -2.507 19.549 -19.509 1.00 0.00 68 GLN A CA 15
ATOM 23210 C C . GLN A 1 68 ? -1.826 18.184 -19.629 1.00 0.00 68 GLN A C 15
ATOM 23211 O O . GLN A 1 68 ? -2.164 17.249 -18.930 1.00 0.00 68 GLN A O 15
ATOM 23225 N N . THR A 1 69 ? -0.869 18.061 -20.512 1.00 0.00 69 THR A N 15
ATOM 23226 C CA . THR A 1 69 ? -0.169 16.754 -20.677 1.00 0.00 69 THR A CA 15
ATOM 23227 C C . THR A 1 69 ? 1.213 16.966 -21.303 1.00 0.00 69 THR A C 15
ATOM 23228 O O . THR A 1 69 ? 2.227 16.639 -20.718 1.00 0.00 69 THR A O 15
ATOM 23239 N N . ASP A 1 70 ? 1.260 17.510 -22.490 1.00 0.00 70 ASP A N 15
ATOM 23240 C CA . ASP A 1 70 ? 2.576 17.743 -23.158 1.00 0.00 70 ASP A CA 15
ATOM 23241 C C . ASP A 1 70 ? 3.443 18.676 -22.308 1.00 0.00 70 ASP A C 15
ATOM 23242 O O . ASP A 1 70 ? 4.430 18.263 -21.728 1.00 0.00 70 ASP A O 15
ATOM 23251 N N . GLN A 1 71 ? 3.082 19.928 -22.229 1.00 0.00 71 GLN A N 15
ATOM 23252 C CA . GLN A 1 71 ? 3.885 20.888 -21.416 1.00 0.00 71 GLN A CA 15
ATOM 23253 C C . GLN A 1 71 ? 3.888 20.459 -19.944 1.00 0.00 71 GLN A C 15
ATOM 23254 O O . GLN A 1 71 ? 4.799 20.768 -19.201 1.00 0.00 71 GLN A O 15
ATOM 23268 N N . LEU A 1 72 ? 2.875 19.751 -19.522 1.00 0.00 72 LEU A N 15
ATOM 23269 C CA . LEU A 1 72 ? 2.815 19.300 -18.100 1.00 0.00 72 LEU A CA 15
ATOM 23270 C C . LEU A 1 72 ? 3.929 18.288 -17.815 1.00 0.00 72 LEU A C 15
ATOM 23271 O O . LEU A 1 72 ? 3.807 17.118 -18.120 1.00 0.00 72 LEU A O 15
ATOM 23287 N N . VAL A 1 73 ? 5.011 18.730 -17.231 1.00 0.00 73 VAL A N 15
ATOM 23288 C CA . VAL A 1 73 ? 6.133 17.793 -16.923 1.00 0.00 73 VAL A CA 15
ATOM 23289 C C . VAL A 1 73 ? 6.398 17.773 -15.415 1.00 0.00 73 VAL A C 15
ATOM 23290 O O . VAL A 1 73 ? 5.911 18.613 -14.684 1.00 0.00 73 VAL A O 15
ATOM 23303 N N . LEU A 1 74 ? 7.165 16.825 -14.941 1.00 0.00 74 LEU A N 15
ATOM 23304 C CA . LEU A 1 74 ? 7.450 16.771 -13.480 1.00 0.00 74 LEU A CA 15
ATOM 23305 C C . LEU A 1 74 ? 8.903 17.168 -13.215 1.00 0.00 74 LEU A C 15
ATOM 23306 O O . LEU A 1 74 ? 9.791 16.875 -13.993 1.00 0.00 74 LEU A O 15
ATOM 23322 N N . ILE A 1 75 ? 9.150 17.838 -12.124 1.00 0.00 75 ILE A N 15
ATOM 23323 C CA . ILE A 1 75 ? 10.542 18.264 -11.801 1.00 0.00 75 ILE A CA 15
ATOM 23324 C C . ILE A 1 75 ? 11.113 17.386 -10.688 1.00 0.00 75 ILE A C 15
ATOM 23325 O O . ILE A 1 75 ? 10.987 17.693 -9.519 1.00 0.00 75 ILE A O 15
ATOM 23341 N N . PHE A 1 76 ? 11.735 16.296 -11.043 1.00 0.00 76 PHE A N 15
ATOM 23342 C CA . PHE A 1 76 ? 12.312 15.398 -10.000 1.00 0.00 76 PHE A CA 15
ATOM 23343 C C . PHE A 1 76 ? 13.473 16.095 -9.282 1.00 0.00 76 PHE A C 15
ATOM 23344 O O . PHE A 1 76 ? 14.626 15.902 -9.615 1.00 0.00 76 PHE A O 15
ATOM 23361 N N . ALA A 1 77 ? 13.175 16.901 -8.295 1.00 0.00 77 ALA A N 15
ATOM 23362 C CA . ALA A 1 77 ? 14.256 17.613 -7.546 1.00 0.00 77 ALA A CA 15
ATOM 23363 C C . ALA A 1 77 ? 15.190 18.349 -8.512 1.00 0.00 77 ALA A C 15
ATOM 23364 O O . ALA A 1 77 ? 16.362 18.527 -8.243 1.00 0.00 77 ALA A O 15
ATOM 23371 N N . GLY A 1 78 ? 14.679 18.776 -9.635 1.00 0.00 78 GLY A N 15
ATOM 23372 C CA . GLY A 1 78 ? 15.535 19.500 -10.619 1.00 0.00 78 GLY A CA 15
ATOM 23373 C C . GLY A 1 78 ? 15.433 18.816 -11.983 1.00 0.00 78 GLY A C 15
ATOM 23374 O O . GLY A 1 78 ? 15.172 19.450 -12.986 1.00 0.00 78 GLY A O 15
ATOM 23378 N N . LYS A 1 79 ? 15.635 17.525 -12.026 1.00 0.00 79 LYS A N 15
ATOM 23379 C CA . LYS A 1 79 ? 15.547 16.799 -13.327 1.00 0.00 79 LYS A CA 15
ATOM 23380 C C . LYS A 1 79 ? 14.134 16.928 -13.903 1.00 0.00 79 LYS A C 15
ATOM 23381 O O . LYS A 1 79 ? 13.290 17.609 -13.353 1.00 0.00 79 LYS A O 15
ATOM 23400 N N . ILE A 1 80 ? 13.867 16.273 -15.002 1.00 0.00 80 ILE A N 15
ATOM 23401 C CA . ILE A 1 80 ? 12.502 16.360 -15.605 1.00 0.00 80 ILE A CA 15
ATOM 23402 C C . ILE A 1 80 ? 11.826 14.994 -15.595 1.00 0.00 80 ILE A C 15
ATOM 23403 O O . ILE A 1 80 ? 11.975 14.219 -16.518 1.00 0.00 80 ILE A O 15
ATOM 23419 N N . LEU A 1 81 ? 11.059 14.696 -14.578 1.00 0.00 81 LEU A N 15
ATOM 23420 C CA . LEU A 1 81 ? 10.357 13.383 -14.559 1.00 0.00 81 LEU A CA 15
ATOM 23421 C C . LEU A 1 81 ? 9.395 13.347 -15.744 1.00 0.00 81 LEU A C 15
ATOM 23422 O O . LEU A 1 81 ? 8.240 13.715 -15.637 1.00 0.00 81 LEU A O 15
ATOM 23438 N N . LYS A 1 82 ? 9.882 12.940 -16.882 1.00 0.00 82 LYS A N 15
ATOM 23439 C CA . LYS A 1 82 ? 9.027 12.906 -18.095 1.00 0.00 82 LYS A CA 15
ATOM 23440 C C . LYS A 1 82 ? 9.420 11.726 -18.984 1.00 0.00 82 LYS A C 15
ATOM 23441 O O . LYS A 1 82 ? 9.933 10.730 -18.518 1.00 0.00 82 LYS A O 15
ATOM 23460 N N . ASP A 1 83 ? 9.187 11.835 -20.261 1.00 0.00 83 ASP A N 15
ATOM 23461 C CA . ASP A 1 83 ? 9.544 10.719 -21.185 1.00 0.00 83 ASP A CA 15
ATOM 23462 C C . ASP A 1 83 ? 11.062 10.636 -21.365 1.00 0.00 83 ASP A C 15
ATOM 23463 O O . ASP A 1 83 ? 11.587 9.645 -21.835 1.00 0.00 83 ASP A O 15
ATOM 23472 N N . GLN A 1 84 ? 11.772 11.665 -20.989 1.00 0.00 84 GLN A N 15
ATOM 23473 C CA . GLN A 1 84 ? 13.255 11.642 -21.133 1.00 0.00 84 GLN A CA 15
ATOM 23474 C C . GLN A 1 84 ? 13.847 10.528 -20.267 1.00 0.00 84 GLN A C 15
ATOM 23475 O O . GLN A 1 84 ? 14.846 9.927 -20.614 1.00 0.00 84 GLN A O 15
ATOM 23489 N N . ASP A 1 85 ? 13.244 10.251 -19.141 1.00 0.00 85 ASP A N 15
ATOM 23490 C CA . ASP A 1 85 ? 13.781 9.177 -18.253 1.00 0.00 85 ASP A CA 15
ATOM 23491 C C . ASP A 1 85 ? 12.652 8.260 -17.778 1.00 0.00 85 ASP A C 15
ATOM 23492 O O . ASP A 1 85 ? 11.486 8.562 -17.938 1.00 0.00 85 ASP A O 15
ATOM 23501 N N . THR A 1 86 ? 12.991 7.142 -17.192 1.00 0.00 86 THR A N 15
ATOM 23502 C CA . THR A 1 86 ? 11.939 6.204 -16.705 1.00 0.00 86 THR A CA 15
ATOM 23503 C C . THR A 1 86 ? 11.721 6.387 -15.200 1.00 0.00 86 THR A C 15
ATOM 23504 O O . THR A 1 86 ? 12.626 6.734 -14.464 1.00 0.00 86 THR A O 15
ATOM 23515 N N . LEU A 1 87 ? 10.520 6.160 -14.743 1.00 0.00 87 LEU A N 15
ATOM 23516 C CA . LEU A 1 87 ? 10.218 6.319 -13.289 1.00 0.00 87 LEU A CA 15
ATOM 23517 C C . LEU A 1 87 ? 11.155 5.456 -12.439 1.00 0.00 87 LEU A C 15
ATOM 23518 O O . LEU A 1 87 ? 11.662 5.891 -11.424 1.00 0.00 87 LEU A O 15
ATOM 23534 N N . ILE A 1 88 ? 11.383 4.237 -12.840 1.00 0.00 88 ILE A N 15
ATOM 23535 C CA . ILE A 1 88 ? 12.283 3.342 -12.048 1.00 0.00 88 ILE A CA 15
ATOM 23536 C C . ILE A 1 88 ? 13.748 3.768 -12.167 1.00 0.00 88 ILE A C 15
ATOM 23537 O O . ILE A 1 88 ? 14.592 3.303 -11.425 1.00 0.00 88 ILE A O 15
ATOM 23553 N N . GLN A 1 89 ? 14.072 4.614 -13.105 1.00 0.00 89 GLN A N 15
ATOM 23554 C CA . GLN A 1 89 ? 15.499 5.015 -13.268 1.00 0.00 89 GLN A CA 15
ATOM 23555 C C . GLN A 1 89 ? 15.770 6.421 -12.727 1.00 0.00 89 GLN A C 15
ATOM 23556 O O . GLN A 1 89 ? 16.899 6.873 -12.742 1.00 0.00 89 GLN A O 15
ATOM 23570 N N . HIS A 1 90 ? 14.774 7.130 -12.254 1.00 0.00 90 HIS A N 15
ATOM 23571 C CA . HIS A 1 90 ? 15.064 8.508 -11.735 1.00 0.00 90 HIS A CA 15
ATOM 23572 C C . HIS A 1 90 ? 13.828 9.172 -11.131 1.00 0.00 90 HIS A C 15
ATOM 23573 O O . HIS A 1 90 ? 13.926 9.916 -10.175 1.00 0.00 90 HIS A O 15
ATOM 23587 N N . GLY A 1 91 ? 12.669 8.941 -11.683 1.00 0.00 91 GLY A N 15
ATOM 23588 C CA . GLY A 1 91 ? 11.453 9.602 -11.130 1.00 0.00 91 GLY A CA 15
ATOM 23589 C C . GLY A 1 91 ? 11.286 9.217 -9.663 1.00 0.00 91 GLY A C 15
ATOM 23590 O O . GLY A 1 91 ? 11.124 10.062 -8.807 1.00 0.00 91 GLY A O 15
ATOM 23594 N N . ILE A 1 92 ? 11.340 7.949 -9.366 1.00 0.00 92 ILE A N 15
ATOM 23595 C CA . ILE A 1 92 ? 11.199 7.500 -7.951 1.00 0.00 92 ILE A CA 15
ATOM 23596 C C . ILE A 1 92 ? 11.846 6.123 -7.790 1.00 0.00 92 ILE A C 15
ATOM 23597 O O . ILE A 1 92 ? 11.913 5.350 -8.725 1.00 0.00 92 ILE A O 15
ATOM 23613 N N . HIS A 1 93 ? 12.309 5.807 -6.616 1.00 0.00 93 HIS A N 15
ATOM 23614 C CA . HIS A 1 93 ? 12.936 4.474 -6.403 1.00 0.00 93 HIS A CA 15
ATOM 23615 C C . HIS A 1 93 ? 11.936 3.538 -5.717 1.00 0.00 93 HIS A C 15
ATOM 23616 O O . HIS A 1 93 ? 12.013 2.333 -5.841 1.00 0.00 93 HIS A O 15
ATOM 23630 N N . ASP A 1 94 ? 10.991 4.096 -5.001 1.00 0.00 94 ASP A N 15
ATOM 23631 C CA . ASP A 1 94 ? 9.965 3.264 -4.302 1.00 0.00 94 ASP A CA 15
ATOM 23632 C C . ASP A 1 94 ? 8.993 4.175 -3.546 1.00 0.00 94 ASP A C 15
ATOM 23633 O O . ASP A 1 94 ? 8.690 3.955 -2.390 1.00 0.00 94 ASP A O 15
ATOM 23642 N N . GLY A 1 95 ? 8.505 5.202 -4.193 1.00 0.00 95 GLY A N 15
ATOM 23643 C CA . GLY A 1 95 ? 7.557 6.132 -3.515 1.00 0.00 95 GLY A CA 15
ATOM 23644 C C . GLY A 1 95 ? 8.261 7.456 -3.209 1.00 0.00 95 GLY A C 15
ATOM 23645 O O . GLY A 1 95 ? 8.594 7.743 -2.076 1.00 0.00 95 GLY A O 15
ATOM 23649 N N . LEU A 1 96 ? 8.492 8.266 -4.210 1.00 0.00 96 LEU A N 15
ATOM 23650 C CA . LEU A 1 96 ? 9.174 9.573 -3.972 1.00 0.00 96 LEU A CA 15
ATOM 23651 C C . LEU A 1 96 ? 8.243 10.731 -4.346 1.00 0.00 96 LEU A C 15
ATOM 23652 O O . LEU A 1 96 ? 7.142 10.524 -4.820 1.00 0.00 96 LEU A O 15
ATOM 23668 N N . THR A 1 97 ? 8.674 11.947 -4.134 1.00 0.00 97 THR A N 15
ATOM 23669 C CA . THR A 1 97 ? 7.812 13.117 -4.475 1.00 0.00 97 THR A CA 15
ATOM 23670 C C . THR A 1 97 ? 8.455 13.955 -5.583 1.00 0.00 97 THR A C 15
ATOM 23671 O O . THR A 1 97 ? 9.663 14.059 -5.678 1.00 0.00 97 THR A O 15
ATOM 23682 N N . VAL A 1 98 ? 7.651 14.554 -6.419 1.00 0.00 98 VAL A N 15
ATOM 23683 C CA . VAL A 1 98 ? 8.205 15.391 -7.526 1.00 0.00 98 VAL A CA 15
ATOM 23684 C C . VAL A 1 98 ? 7.373 16.668 -7.690 1.00 0.00 98 VAL A C 15
ATOM 23685 O O . VAL A 1 98 ? 6.176 16.670 -7.478 1.00 0.00 98 VAL A O 15
ATOM 23698 N N . HIS A 1 99 ? 7.998 17.753 -8.069 1.00 0.00 99 HIS A N 15
ATOM 23699 C CA . HIS A 1 99 ? 7.236 19.028 -8.248 1.00 0.00 99 HIS A CA 15
ATOM 23700 C C . HIS A 1 99 ? 6.731 19.143 -9.688 1.00 0.00 99 HIS A C 15
ATOM 23701 O O . HIS A 1 99 ? 7.504 19.242 -10.619 1.00 0.00 99 HIS A O 15
ATOM 23715 N N . LEU A 1 100 ? 5.439 19.133 -9.878 1.00 0.00 100 LEU A N 15
ATOM 23716 C CA . LEU A 1 100 ? 4.884 19.239 -11.260 1.00 0.00 100 LEU A CA 15
ATOM 23717 C C . LEU A 1 100 ? 4.823 20.702 -11.706 1.00 0.00 100 LEU A C 15
ATOM 23718 O O . LEU A 1 100 ? 4.634 21.597 -10.906 1.00 0.00 100 LEU A O 15
ATOM 23734 N N . VAL A 1 101 ? 4.978 20.949 -12.981 1.00 0.00 101 VAL A N 15
ATOM 23735 C CA . VAL A 1 101 ? 4.927 22.352 -13.485 1.00 0.00 101 VAL A CA 15
ATOM 23736 C C . VAL A 1 101 ? 4.843 22.363 -15.016 1.00 0.00 101 VAL A C 15
ATOM 23737 O O . VAL A 1 101 ? 5.548 21.636 -15.692 1.00 0.00 101 VAL A O 15
ATOM 23750 N N . ILE A 1 102 ? 3.986 23.180 -15.565 1.00 0.00 102 ILE A N 15
ATOM 23751 C CA . ILE A 1 102 ? 3.854 23.238 -17.052 1.00 0.00 102 ILE A CA 15
ATOM 23752 C C . ILE A 1 102 ? 4.921 24.170 -17.644 1.00 0.00 102 ILE A C 15
ATOM 23753 O O . ILE A 1 102 ? 5.173 25.243 -17.134 1.00 0.00 102 ILE A O 15
ATOM 23769 N N . LYS A 1 103 ? 5.550 23.763 -18.714 1.00 0.00 103 LYS A N 15
ATOM 23770 C CA . LYS A 1 103 ? 6.599 24.622 -19.337 1.00 0.00 103 LYS A CA 15
ATOM 23771 C C . LYS A 1 103 ? 6.129 25.127 -20.704 1.00 0.00 103 LYS A C 15
ATOM 23772 O O . LYS A 1 103 ? 5.664 24.314 -21.486 1.00 0.00 103 LYS A O 15
ATOM 23791 N N . MET A 1 1 ? -17.801 -6.271 -31.784 1.00 0.00 1 MET A N 16
ATOM 23792 C CA . MET A 1 1 ? -17.811 -7.661 -31.241 1.00 0.00 1 MET A CA 16
ATOM 23793 C C . MET A 1 1 ? -16.475 -7.973 -30.560 1.00 0.00 1 MET A C 16
ATOM 23794 O O . MET A 1 1 ? -15.529 -7.216 -30.654 1.00 0.00 1 MET A O 16
ATOM 23810 N N . ALA A 1 2 ? -16.395 -9.083 -29.875 1.00 0.00 2 ALA A N 16
ATOM 23811 C CA . ALA A 1 2 ? -15.122 -9.446 -29.185 1.00 0.00 2 ALA A CA 16
ATOM 23812 C C . ALA A 1 2 ? -14.927 -10.964 -29.201 1.00 0.00 2 ALA A C 16
ATOM 23813 O O . ALA A 1 2 ? -15.855 -11.715 -29.432 1.00 0.00 2 ALA A O 16
ATOM 23820 N N . GLU A 1 3 ? -13.727 -11.420 -28.957 1.00 0.00 3 GLU A N 16
ATOM 23821 C CA . GLU A 1 3 ? -13.470 -12.890 -28.957 1.00 0.00 3 GLU A CA 16
ATOM 23822 C C . GLU A 1 3 ? -13.851 -13.494 -27.603 1.00 0.00 3 GLU A C 16
ATOM 23823 O O . GLU A 1 3 ? -14.657 -14.401 -27.522 1.00 0.00 3 GLU A O 16
ATOM 23835 N N . ASN A 1 4 ? -13.277 -12.998 -26.540 1.00 0.00 4 ASN A N 16
ATOM 23836 C CA . ASN A 1 4 ? -13.604 -13.543 -25.190 1.00 0.00 4 ASN A CA 16
ATOM 23837 C C . ASN A 1 4 ? -14.971 -13.027 -24.730 1.00 0.00 4 ASN A C 16
ATOM 23838 O O . ASN A 1 4 ? -15.224 -11.838 -24.720 1.00 0.00 4 ASN A O 16
ATOM 23849 N N . GLY A 1 5 ? -15.854 -13.913 -24.350 1.00 0.00 5 GLY A N 16
ATOM 23850 C CA . GLY A 1 5 ? -17.204 -13.477 -23.891 1.00 0.00 5 GLY A CA 16
ATOM 23851 C C . GLY A 1 5 ? -17.064 -12.626 -22.628 1.00 0.00 5 GLY A C 16
ATOM 23852 O O . GLY A 1 5 ? -17.838 -11.719 -22.390 1.00 0.00 5 GLY A O 16
ATOM 23856 N N . GLU A 1 6 ? -16.082 -12.912 -21.815 1.00 0.00 6 GLU A N 16
ATOM 23857 C CA . GLU A 1 6 ? -15.891 -12.122 -20.564 1.00 0.00 6 GLU A CA 16
ATOM 23858 C C . GLU A 1 6 ? -14.865 -11.010 -20.794 1.00 0.00 6 GLU A C 16
ATOM 23859 O O . GLU A 1 6 ? -14.013 -10.759 -19.964 1.00 0.00 6 GLU A O 16
ATOM 23871 N N . SER A 1 7 ? -14.941 -10.342 -21.914 1.00 0.00 7 SER A N 16
ATOM 23872 C CA . SER A 1 7 ? -13.969 -9.246 -22.199 1.00 0.00 7 SER A CA 16
ATOM 23873 C C . SER A 1 7 ? -14.657 -8.116 -22.972 1.00 0.00 7 SER A C 16
ATOM 23874 O O . SER A 1 7 ? -14.276 -7.787 -24.079 1.00 0.00 7 SER A O 16
ATOM 23882 N N . SER A 1 8 ? -15.667 -7.521 -22.397 1.00 0.00 8 SER A N 16
ATOM 23883 C CA . SER A 1 8 ? -16.380 -6.414 -23.096 1.00 0.00 8 SER A CA 16
ATOM 23884 C C . SER A 1 8 ? -16.062 -5.073 -22.428 1.00 0.00 8 SER A C 16
ATOM 23885 O O . SER A 1 8 ? -16.941 -4.376 -21.962 1.00 0.00 8 SER A O 16
ATOM 23893 N N . GLY A 1 9 ? -14.808 -4.708 -22.379 1.00 0.00 9 GLY A N 16
ATOM 23894 C CA . GLY A 1 9 ? -14.429 -3.414 -21.744 1.00 0.00 9 GLY A CA 16
ATOM 23895 C C . GLY A 1 9 ? -14.404 -3.579 -20.221 1.00 0.00 9 GLY A C 16
ATOM 23896 O O . GLY A 1 9 ? -14.360 -4.686 -19.720 1.00 0.00 9 GLY A O 16
ATOM 23900 N N . PRO A 1 10 ? -14.433 -2.468 -19.530 1.00 0.00 10 PRO A N 16
ATOM 23901 C CA . PRO A 1 10 ? -14.411 -2.497 -18.047 1.00 0.00 10 PRO A CA 16
ATOM 23902 C C . PRO A 1 10 ? -15.765 -2.974 -17.503 1.00 0.00 10 PRO A C 16
ATOM 23903 O O . PRO A 1 10 ? -16.799 -2.626 -18.036 1.00 0.00 10 PRO A O 16
ATOM 23914 N N . PRO A 1 11 ? -15.717 -3.760 -16.455 1.00 0.00 11 PRO A N 16
ATOM 23915 C CA . PRO A 1 11 ? -16.964 -4.282 -15.847 1.00 0.00 11 PRO A CA 16
ATOM 23916 C C . PRO A 1 11 ? -17.679 -3.180 -15.058 1.00 0.00 11 PRO A C 16
ATOM 23917 O O . PRO A 1 11 ? -18.829 -2.875 -15.307 1.00 0.00 11 PRO A O 16
ATOM 23928 N N . ARG A 1 12 ? -17.006 -2.579 -14.111 1.00 0.00 12 ARG A N 16
ATOM 23929 C CA . ARG A 1 12 ? -17.642 -1.491 -13.304 1.00 0.00 12 ARG A CA 16
ATOM 23930 C C . ARG A 1 12 ? -16.653 -0.957 -12.256 1.00 0.00 12 ARG A C 16
ATOM 23931 O O . ARG A 1 12 ? -16.354 0.220 -12.243 1.00 0.00 12 ARG A O 16
ATOM 23952 N N . PRO A 1 13 ? -16.174 -1.836 -11.404 1.00 0.00 13 PRO A N 16
ATOM 23953 C CA . PRO A 1 13 ? -15.214 -1.416 -10.354 1.00 0.00 13 PRO A CA 16
ATOM 23954 C C . PRO A 1 13 ? -13.841 -1.128 -10.969 1.00 0.00 13 PRO A C 16
ATOM 23955 O O . PRO A 1 13 ? -12.908 -1.893 -10.813 1.00 0.00 13 PRO A O 16
ATOM 23966 N N . SER A 1 14 ? -13.712 -0.031 -11.664 1.00 0.00 14 SER A N 16
ATOM 23967 C CA . SER A 1 14 ? -12.400 0.308 -12.289 1.00 0.00 14 SER A CA 16
ATOM 23968 C C . SER A 1 14 ? -11.389 0.704 -11.209 1.00 0.00 14 SER A C 16
ATOM 23969 O O . SER A 1 14 ? -10.330 0.119 -11.094 1.00 0.00 14 SER A O 16
ATOM 23977 N N . ARG A 1 15 ? -11.708 1.694 -10.420 1.00 0.00 15 ARG A N 16
ATOM 23978 C CA . ARG A 1 15 ? -10.767 2.130 -9.348 1.00 0.00 15 ARG A CA 16
ATOM 23979 C C . ARG A 1 15 ? -11.007 1.321 -8.068 1.00 0.00 15 ARG A C 16
ATOM 23980 O O . ARG A 1 15 ? -12.132 1.108 -7.660 1.00 0.00 15 ARG A O 16
ATOM 24001 N N . GLY A 1 16 ? -9.957 0.871 -7.434 1.00 0.00 16 GLY A N 16
ATOM 24002 C CA . GLY A 1 16 ? -10.122 0.077 -6.183 1.00 0.00 16 GLY A CA 16
ATOM 24003 C C . GLY A 1 16 ? -9.659 -1.364 -6.423 1.00 0.00 16 GLY A C 16
ATOM 24004 O O . GLY A 1 16 ? -10.460 -2.228 -6.719 1.00 0.00 16 GLY A O 16
ATOM 24008 N N . PRO A 1 17 ? -8.375 -1.578 -6.284 1.00 0.00 17 PRO A N 16
ATOM 24009 C CA . PRO A 1 17 ? -7.806 -2.933 -6.489 1.00 0.00 17 PRO A CA 16
ATOM 24010 C C . PRO A 1 17 ? -8.173 -3.848 -5.317 1.00 0.00 17 PRO A C 16
ATOM 24011 O O . PRO A 1 17 ? -8.551 -3.391 -4.256 1.00 0.00 17 PRO A O 16
ATOM 24022 N N . ALA A 1 18 ? -8.064 -5.136 -5.502 1.00 0.00 18 ALA A N 16
ATOM 24023 C CA . ALA A 1 18 ? -8.405 -6.083 -4.400 1.00 0.00 18 ALA A CA 16
ATOM 24024 C C . ALA A 1 18 ? -7.270 -7.089 -4.195 1.00 0.00 18 ALA A C 16
ATOM 24025 O O . ALA A 1 18 ? -6.163 -6.891 -4.658 1.00 0.00 18 ALA A O 16
ATOM 24032 N N . ALA A 1 19 ? -7.536 -8.166 -3.506 1.00 0.00 19 ALA A N 16
ATOM 24033 C CA . ALA A 1 19 ? -6.474 -9.187 -3.271 1.00 0.00 19 ALA A CA 16
ATOM 24034 C C . ALA A 1 19 ? -6.810 -10.482 -4.014 1.00 0.00 19 ALA A C 16
ATOM 24035 O O . ALA A 1 19 ? -6.160 -10.844 -4.975 1.00 0.00 19 ALA A O 16
ATOM 24042 N N . ALA A 1 20 ? -7.821 -11.183 -3.575 1.00 0.00 20 ALA A N 16
ATOM 24043 C CA . ALA A 1 20 ? -8.202 -12.456 -4.253 1.00 0.00 20 ALA A CA 16
ATOM 24044 C C . ALA A 1 20 ? -9.317 -12.200 -5.270 1.00 0.00 20 ALA A C 16
ATOM 24045 O O . ALA A 1 20 ? -9.640 -11.069 -5.579 1.00 0.00 20 ALA A O 16
ATOM 24052 N N . GLN A 1 21 ? -9.908 -13.244 -5.794 1.00 0.00 21 GLN A N 16
ATOM 24053 C CA . GLN A 1 21 ? -11.006 -13.070 -6.795 1.00 0.00 21 GLN A CA 16
ATOM 24054 C C . GLN A 1 21 ? -10.517 -12.237 -7.984 1.00 0.00 21 GLN A C 16
ATOM 24055 O O . GLN A 1 21 ? -9.437 -11.680 -7.962 1.00 0.00 21 GLN A O 16
ATOM 24069 N N . GLY A 1 22 ? -11.305 -12.150 -9.023 1.00 0.00 22 GLY A N 16
ATOM 24070 C CA . GLY A 1 22 ? -10.889 -11.356 -10.215 1.00 0.00 22 GLY A CA 16
ATOM 24071 C C . GLY A 1 22 ? -9.622 -11.964 -10.819 1.00 0.00 22 GLY A C 16
ATOM 24072 O O . GLY A 1 22 ? -8.540 -11.832 -10.279 1.00 0.00 22 GLY A O 16
ATOM 24076 N N . SER A 1 23 ? -9.747 -12.629 -11.937 1.00 0.00 23 SER A N 16
ATOM 24077 C CA . SER A 1 23 ? -8.548 -13.246 -12.578 1.00 0.00 23 SER A CA 16
ATOM 24078 C C . SER A 1 23 ? -8.614 -13.076 -14.098 1.00 0.00 23 SER A C 16
ATOM 24079 O O . SER A 1 23 ? -9.000 -13.976 -14.817 1.00 0.00 23 SER A O 16
ATOM 24087 N N . ALA A 1 24 ? -8.237 -11.926 -14.591 1.00 0.00 24 ALA A N 16
ATOM 24088 C CA . ALA A 1 24 ? -8.276 -11.693 -16.064 1.00 0.00 24 ALA A CA 16
ATOM 24089 C C . ALA A 1 24 ? -7.359 -10.526 -16.439 1.00 0.00 24 ALA A C 16
ATOM 24090 O O . ALA A 1 24 ? -6.841 -9.833 -15.585 1.00 0.00 24 ALA A O 16
ATOM 24097 N N . ALA A 1 25 ? -7.154 -10.302 -17.712 1.00 0.00 25 ALA A N 16
ATOM 24098 C CA . ALA A 1 25 ? -6.271 -9.179 -18.150 1.00 0.00 25 ALA A CA 16
ATOM 24099 C C . ALA A 1 25 ? -4.904 -9.276 -17.464 1.00 0.00 25 ALA A C 16
ATOM 24100 O O . ALA A 1 25 ? -4.689 -8.718 -16.406 1.00 0.00 25 ALA A O 16
ATOM 24107 N N . ALA A 1 26 ? -3.981 -9.984 -18.059 1.00 0.00 26 ALA A N 16
ATOM 24108 C CA . ALA A 1 26 ? -2.629 -10.122 -17.444 1.00 0.00 26 ALA A CA 16
ATOM 24109 C C . ALA A 1 26 ? -1.693 -9.024 -17.970 1.00 0.00 26 ALA A C 16
ATOM 24110 O O . ALA A 1 26 ? -1.377 -8.998 -19.144 1.00 0.00 26 ALA A O 16
ATOM 24117 N N . PRO A 1 27 ? -1.276 -8.151 -17.086 1.00 0.00 27 PRO A N 16
ATOM 24118 C CA . PRO A 1 27 ? -0.365 -7.049 -17.486 1.00 0.00 27 PRO A CA 16
ATOM 24119 C C . PRO A 1 27 ? 1.036 -7.591 -17.778 1.00 0.00 27 PRO A C 16
ATOM 24120 O O . PRO A 1 27 ? 1.242 -8.786 -17.873 1.00 0.00 27 PRO A O 16
ATOM 24131 N N . ALA A 1 28 ? 2.001 -6.722 -17.921 1.00 0.00 28 ALA A N 16
ATOM 24132 C CA . ALA A 1 28 ? 3.390 -7.185 -18.209 1.00 0.00 28 ALA A CA 16
ATOM 24133 C C . ALA A 1 28 ? 4.336 -6.751 -17.085 1.00 0.00 28 ALA A C 16
ATOM 24134 O O . ALA A 1 28 ? 4.605 -5.579 -16.908 1.00 0.00 28 ALA A O 16
ATOM 24141 N N . GLU A 1 29 ? 4.844 -7.689 -16.328 1.00 0.00 29 GLU A N 16
ATOM 24142 C CA . GLU A 1 29 ? 5.776 -7.338 -15.212 1.00 0.00 29 GLU A CA 16
ATOM 24143 C C . GLU A 1 29 ? 5.151 -6.267 -14.306 1.00 0.00 29 GLU A C 16
ATOM 24144 O O . GLU A 1 29 ? 5.287 -5.088 -14.563 1.00 0.00 29 GLU A O 16
ATOM 24156 N N . PRO A 1 30 ? 4.483 -6.716 -13.273 1.00 0.00 30 PRO A N 16
ATOM 24157 C CA . PRO A 1 30 ? 3.833 -5.778 -12.326 1.00 0.00 30 PRO A CA 16
ATOM 24158 C C . PRO A 1 30 ? 4.883 -5.059 -11.476 1.00 0.00 30 PRO A C 16
ATOM 24159 O O . PRO A 1 30 ? 5.393 -4.030 -11.875 1.00 0.00 30 PRO A O 16
ATOM 24170 N N . LYS A 1 31 ? 5.204 -5.566 -10.304 1.00 0.00 31 LYS A N 16
ATOM 24171 C CA . LYS A 1 31 ? 6.206 -4.865 -9.443 1.00 0.00 31 LYS A CA 16
ATOM 24172 C C . LYS A 1 31 ? 5.911 -3.368 -9.501 1.00 0.00 31 LYS A C 16
ATOM 24173 O O . LYS A 1 31 ? 6.786 -2.546 -9.695 1.00 0.00 31 LYS A O 16
ATOM 24192 N N . ILE A 1 32 ? 4.657 -3.029 -9.383 1.00 0.00 32 ILE A N 16
ATOM 24193 C CA . ILE A 1 32 ? 4.243 -1.605 -9.483 1.00 0.00 32 ILE A CA 16
ATOM 24194 C C . ILE A 1 32 ? 4.963 -0.746 -8.429 1.00 0.00 32 ILE A C 16
ATOM 24195 O O . ILE A 1 32 ? 4.969 -1.060 -7.255 1.00 0.00 32 ILE A O 16
ATOM 24211 N N . ILE A 1 33 ? 5.568 0.338 -8.846 1.00 0.00 33 ILE A N 16
ATOM 24212 C CA . ILE A 1 33 ? 6.280 1.218 -7.870 1.00 0.00 33 ILE A CA 16
ATOM 24213 C C . ILE A 1 33 ? 5.381 2.399 -7.488 1.00 0.00 33 ILE A C 16
ATOM 24214 O O . ILE A 1 33 ? 4.442 2.727 -8.189 1.00 0.00 33 ILE A O 16
ATOM 24230 N N . LYS A 1 34 ? 5.652 3.031 -6.376 1.00 0.00 34 LYS A N 16
ATOM 24231 C CA . LYS A 1 34 ? 4.804 4.180 -5.944 1.00 0.00 34 LYS A CA 16
ATOM 24232 C C . LYS A 1 34 ? 5.372 5.497 -6.478 1.00 0.00 34 LYS A C 16
ATOM 24233 O O . LYS A 1 34 ? 6.570 5.679 -6.563 1.00 0.00 34 LYS A O 16
ATOM 24252 N N . VAL A 1 35 ? 4.516 6.414 -6.836 1.00 0.00 35 VAL A N 16
ATOM 24253 C CA . VAL A 1 35 ? 4.998 7.724 -7.363 1.00 0.00 35 VAL A CA 16
ATOM 24254 C C . VAL A 1 35 ? 4.179 8.865 -6.754 1.00 0.00 35 VAL A C 16
ATOM 24255 O O . VAL A 1 35 ? 2.998 8.995 -7.008 1.00 0.00 35 VAL A O 16
ATOM 24268 N N . THR A 1 36 ? 4.796 9.693 -5.956 1.00 0.00 36 THR A N 16
ATOM 24269 C CA . THR A 1 36 ? 4.048 10.824 -5.334 1.00 0.00 36 THR A CA 16
ATOM 24270 C C . THR A 1 36 ? 4.120 12.061 -6.232 1.00 0.00 36 THR A C 16
ATOM 24271 O O . THR A 1 36 ? 5.123 12.746 -6.282 1.00 0.00 36 THR A O 16
ATOM 24282 N N . VAL A 1 37 ? 3.062 12.348 -6.943 1.00 0.00 37 VAL A N 16
ATOM 24283 C CA . VAL A 1 37 ? 3.065 13.539 -7.842 1.00 0.00 37 VAL A CA 16
ATOM 24284 C C . VAL A 1 37 ? 2.381 14.721 -7.152 1.00 0.00 37 VAL A C 16
ATOM 24285 O O . VAL A 1 37 ? 1.270 14.612 -6.672 1.00 0.00 37 VAL A O 16
ATOM 24298 N N . LYS A 1 38 ? 3.034 15.850 -7.105 1.00 0.00 38 LYS A N 16
ATOM 24299 C CA . LYS A 1 38 ? 2.420 17.041 -6.449 1.00 0.00 38 LYS A CA 16
ATOM 24300 C C . LYS A 1 38 ? 1.977 18.051 -7.510 1.00 0.00 38 LYS A C 16
ATOM 24301 O O . LYS A 1 38 ? 2.768 18.512 -8.309 1.00 0.00 38 LYS A O 16
ATOM 24320 N N . THR A 1 39 ? 0.718 18.398 -7.522 1.00 0.00 39 THR A N 16
ATOM 24321 C CA . THR A 1 39 ? 0.222 19.379 -8.530 1.00 0.00 39 THR A CA 16
ATOM 24322 C C . THR A 1 39 ? -0.299 20.635 -7.820 1.00 0.00 39 THR A C 16
ATOM 24323 O O . THR A 1 39 ? -0.538 20.612 -6.630 1.00 0.00 39 THR A O 16
ATOM 24334 N N . PRO A 1 40 ? -0.456 21.695 -8.571 1.00 0.00 40 PRO A N 16
ATOM 24335 C CA . PRO A 1 40 ? -0.954 22.967 -7.987 1.00 0.00 40 PRO A CA 16
ATOM 24336 C C . PRO A 1 40 ? -2.441 22.852 -7.634 1.00 0.00 40 PRO A C 16
ATOM 24337 O O . PRO A 1 40 ? -3.266 23.592 -8.131 1.00 0.00 40 PRO A O 16
ATOM 24348 N N . LYS A 1 41 ? -2.784 21.929 -6.773 1.00 0.00 41 LYS A N 16
ATOM 24349 C CA . LYS A 1 41 ? -4.213 21.756 -6.374 1.00 0.00 41 LYS A CA 16
ATOM 24350 C C . LYS A 1 41 ? -4.320 20.688 -5.283 1.00 0.00 41 LYS A C 16
ATOM 24351 O O . LYS A 1 41 ? -5.086 20.815 -4.349 1.00 0.00 41 LYS A O 16
ATOM 24370 N N . GLU A 1 42 ? -3.552 19.635 -5.398 1.00 0.00 42 GLU A N 16
ATOM 24371 C CA . GLU A 1 42 ? -3.602 18.552 -4.370 1.00 0.00 42 GLU A CA 16
ATOM 24372 C C . GLU A 1 42 ? -2.471 17.546 -4.607 1.00 0.00 42 GLU A C 16
ATOM 24373 O O . GLU A 1 42 ? -1.761 17.616 -5.591 1.00 0.00 42 GLU A O 16
ATOM 24385 N N . LYS A 1 43 ? -2.303 16.609 -3.713 1.00 0.00 43 LYS A N 16
ATOM 24386 C CA . LYS A 1 43 ? -1.222 15.595 -3.886 1.00 0.00 43 LYS A CA 16
ATOM 24387 C C . LYS A 1 43 ? -1.831 14.226 -4.200 1.00 0.00 43 LYS A C 16
ATOM 24388 O O . LYS A 1 43 ? -2.592 13.684 -3.423 1.00 0.00 43 LYS A O 16
ATOM 24407 N N . GLU A 1 44 ? -1.505 13.666 -5.335 1.00 0.00 44 GLU A N 16
ATOM 24408 C CA . GLU A 1 44 ? -2.069 12.334 -5.699 1.00 0.00 44 GLU A CA 16
ATOM 24409 C C . GLU A 1 44 ? -0.949 11.373 -6.107 1.00 0.00 44 GLU A C 16
ATOM 24410 O O . GLU A 1 44 ? -0.168 11.656 -6.995 1.00 0.00 44 GLU A O 16
ATOM 24422 N N . GLU A 1 45 ? -0.872 10.235 -5.470 1.00 0.00 45 GLU A N 16
ATOM 24423 C CA . GLU A 1 45 ? 0.190 9.250 -5.824 1.00 0.00 45 GLU A CA 16
ATOM 24424 C C . GLU A 1 45 ? -0.275 8.393 -7.005 1.00 0.00 45 GLU A C 16
ATOM 24425 O O . GLU A 1 45 ? -1.453 8.148 -7.174 1.00 0.00 45 GLU A O 16
ATOM 24437 N N . PHE A 1 46 ? 0.637 7.939 -7.824 1.00 0.00 46 PHE A N 16
ATOM 24438 C CA . PHE A 1 46 ? 0.236 7.105 -8.989 1.00 0.00 46 PHE A CA 16
ATOM 24439 C C . PHE A 1 46 ? 0.960 5.760 -8.954 1.00 0.00 46 PHE A C 16
ATOM 24440 O O . PHE A 1 46 ? 2.131 5.681 -8.638 1.00 0.00 46 PHE A O 16
ATOM 24457 N N . ALA A 1 47 ? 0.273 4.704 -9.293 1.00 0.00 47 ALA A N 16
ATOM 24458 C CA . ALA A 1 47 ? 0.915 3.362 -9.300 1.00 0.00 47 ALA A CA 16
ATOM 24459 C C . ALA A 1 47 ? 1.342 3.033 -10.726 1.00 0.00 47 ALA A C 16
ATOM 24460 O O . ALA A 1 47 ? 0.601 3.251 -11.665 1.00 0.00 47 ALA A O 16
ATOM 24467 N N . VAL A 1 48 ? 2.527 2.523 -10.909 1.00 0.00 48 VAL A N 16
ATOM 24468 C CA . VAL A 1 48 ? 2.977 2.203 -12.285 1.00 0.00 48 VAL A CA 16
ATOM 24469 C C . VAL A 1 48 ? 3.811 0.925 -12.251 1.00 0.00 48 VAL A C 16
ATOM 24470 O O . VAL A 1 48 ? 4.543 0.698 -11.309 1.00 0.00 48 VAL A O 16
ATOM 24483 N N . PRO A 1 49 ? 3.666 0.120 -13.267 1.00 0.00 49 PRO A N 16
ATOM 24484 C CA . PRO A 1 49 ? 4.409 -1.158 -13.313 1.00 0.00 49 PRO A CA 16
ATOM 24485 C C . PRO A 1 49 ? 5.910 -0.909 -13.427 1.00 0.00 49 PRO A C 16
ATOM 24486 O O . PRO A 1 49 ? 6.369 -0.172 -14.277 1.00 0.00 49 PRO A O 16
ATOM 24497 N N . GLU A 1 50 ? 6.665 -1.524 -12.555 1.00 0.00 50 GLU A N 16
ATOM 24498 C CA . GLU A 1 50 ? 8.159 -1.366 -12.553 1.00 0.00 50 GLU A CA 16
ATOM 24499 C C . GLU A 1 50 ? 8.733 -1.296 -13.978 1.00 0.00 50 GLU A C 16
ATOM 24500 O O . GLU A 1 50 ? 9.792 -0.750 -14.194 1.00 0.00 50 GLU A O 16
ATOM 24512 N N . ASN A 1 51 ? 8.054 -1.839 -14.951 1.00 0.00 51 ASN A N 16
ATOM 24513 C CA . ASN A 1 51 ? 8.586 -1.780 -16.344 1.00 0.00 51 ASN A CA 16
ATOM 24514 C C . ASN A 1 51 ? 7.591 -1.060 -17.260 1.00 0.00 51 ASN A C 16
ATOM 24515 O O . ASN A 1 51 ? 7.001 -1.655 -18.142 1.00 0.00 51 ASN A O 16
ATOM 24526 N N . SER A 1 52 ? 7.402 0.218 -17.056 1.00 0.00 52 SER A N 16
ATOM 24527 C CA . SER A 1 52 ? 6.447 0.983 -17.911 1.00 0.00 52 SER A CA 16
ATOM 24528 C C . SER A 1 52 ? 7.190 2.094 -18.664 1.00 0.00 52 SER A C 16
ATOM 24529 O O . SER A 1 52 ? 8.356 1.964 -18.981 1.00 0.00 52 SER A O 16
ATOM 24537 N N . SER A 1 53 ? 6.526 3.184 -18.955 1.00 0.00 53 SER A N 16
ATOM 24538 C CA . SER A 1 53 ? 7.197 4.298 -19.687 1.00 0.00 53 SER A CA 16
ATOM 24539 C C . SER A 1 53 ? 6.434 5.607 -19.466 1.00 0.00 53 SER A C 16
ATOM 24540 O O . SER A 1 53 ? 5.247 5.604 -19.205 1.00 0.00 53 SER A O 16
ATOM 24548 N N . VAL A 1 54 ? 7.105 6.726 -19.563 1.00 0.00 54 VAL A N 16
ATOM 24549 C CA . VAL A 1 54 ? 6.411 8.031 -19.351 1.00 0.00 54 VAL A CA 16
ATOM 24550 C C . VAL A 1 54 ? 5.216 8.177 -20.291 1.00 0.00 54 VAL A C 16
ATOM 24551 O O . VAL A 1 54 ? 4.226 8.762 -19.934 1.00 0.00 54 VAL A O 16
ATOM 24564 N N . GLN A 1 55 ? 5.302 7.677 -21.494 1.00 0.00 55 GLN A N 16
ATOM 24565 C CA . GLN A 1 55 ? 4.156 7.827 -22.448 1.00 0.00 55 GLN A CA 16
ATOM 24566 C C . GLN A 1 55 ? 2.835 7.421 -21.777 1.00 0.00 55 GLN A C 16
ATOM 24567 O O . GLN A 1 55 ? 1.835 8.108 -21.890 1.00 0.00 55 GLN A O 16
ATOM 24581 N N . GLN A 1 56 ? 2.822 6.320 -21.075 1.00 0.00 56 GLN A N 16
ATOM 24582 C CA . GLN A 1 56 ? 1.567 5.880 -20.396 1.00 0.00 56 GLN A CA 16
ATOM 24583 C C . GLN A 1 56 ? 1.254 6.796 -19.207 1.00 0.00 56 GLN A C 16
ATOM 24584 O O . GLN A 1 56 ? 0.151 7.284 -19.061 1.00 0.00 56 GLN A O 16
ATOM 24598 N N . PHE A 1 57 ? 2.219 7.030 -18.357 1.00 0.00 57 PHE A N 16
ATOM 24599 C CA . PHE A 1 57 ? 1.983 7.913 -17.174 1.00 0.00 57 PHE A CA 16
ATOM 24600 C C . PHE A 1 57 ? 1.633 9.334 -17.628 1.00 0.00 57 PHE A C 16
ATOM 24601 O O . PHE A 1 57 ? 0.802 9.999 -17.039 1.00 0.00 57 PHE A O 16
ATOM 24618 N N . LYS A 1 58 ? 2.265 9.803 -18.669 1.00 0.00 58 LYS A N 16
ATOM 24619 C CA . LYS A 1 58 ? 1.982 11.180 -19.167 1.00 0.00 58 LYS A CA 16
ATOM 24620 C C . LYS A 1 58 ? 0.498 11.306 -19.516 1.00 0.00 58 LYS A C 16
ATOM 24621 O O . LYS A 1 58 ? -0.155 12.269 -19.166 1.00 0.00 58 LYS A O 16
ATOM 24640 N N . GLU A 1 59 ? -0.039 10.330 -20.200 1.00 0.00 59 GLU A N 16
ATOM 24641 C CA . GLU A 1 59 ? -1.483 10.379 -20.569 1.00 0.00 59 GLU A CA 16
ATOM 24642 C C . GLU A 1 59 ? -2.347 9.913 -19.390 1.00 0.00 59 GLU A C 16
ATOM 24643 O O . GLU A 1 59 ? -3.533 10.170 -19.340 1.00 0.00 59 GLU A O 16
ATOM 24655 N N . ALA A 1 60 ? -1.760 9.227 -18.443 1.00 0.00 60 ALA A N 16
ATOM 24656 C CA . ALA A 1 60 ? -2.546 8.743 -17.269 1.00 0.00 60 ALA A CA 16
ATOM 24657 C C . ALA A 1 60 ? -3.098 9.930 -16.475 1.00 0.00 60 ALA A C 16
ATOM 24658 O O . ALA A 1 60 ? -4.280 10.009 -16.200 1.00 0.00 60 ALA A O 16
ATOM 24665 N N . ILE A 1 61 ? -2.251 10.855 -16.107 1.00 0.00 61 ILE A N 16
ATOM 24666 C CA . ILE A 1 61 ? -2.728 12.041 -15.334 1.00 0.00 61 ILE A CA 16
ATOM 24667 C C . ILE A 1 61 ? -3.720 12.845 -16.182 1.00 0.00 61 ILE A C 16
ATOM 24668 O O . ILE A 1 61 ? -4.654 13.430 -15.675 1.00 0.00 61 ILE A O 16
ATOM 24684 N N . SER A 1 62 ? -3.524 12.879 -17.470 1.00 0.00 62 SER A N 16
ATOM 24685 C CA . SER A 1 62 ? -4.453 13.650 -18.347 1.00 0.00 62 SER A CA 16
ATOM 24686 C C . SER A 1 62 ? -5.905 13.215 -18.110 1.00 0.00 62 SER A C 16
ATOM 24687 O O . SER A 1 62 ? -6.773 14.028 -17.863 1.00 0.00 62 SER A O 16
ATOM 24695 N N . LYS A 1 63 ? -6.176 11.940 -18.200 1.00 0.00 63 LYS A N 16
ATOM 24696 C CA . LYS A 1 63 ? -7.575 11.456 -17.996 1.00 0.00 63 LYS A CA 16
ATOM 24697 C C . LYS A 1 63 ? -8.028 11.619 -16.537 1.00 0.00 63 LYS A C 16
ATOM 24698 O O . LYS A 1 63 ? -9.057 12.205 -16.264 1.00 0.00 63 LYS A O 16
ATOM 24717 N N . ARG A 1 64 ? -7.285 11.085 -15.600 1.00 0.00 64 ARG A N 16
ATOM 24718 C CA . ARG A 1 64 ? -7.702 11.192 -14.165 1.00 0.00 64 ARG A CA 16
ATOM 24719 C C . ARG A 1 64 ? -7.513 12.615 -13.626 1.00 0.00 64 ARG A C 16
ATOM 24720 O O . ARG A 1 64 ? -8.434 13.216 -13.106 1.00 0.00 64 ARG A O 16
ATOM 24741 N N . PHE A 1 65 ? -6.330 13.157 -13.740 1.00 0.00 65 PHE A N 16
ATOM 24742 C CA . PHE A 1 65 ? -6.088 14.540 -13.228 1.00 0.00 65 PHE A CA 16
ATOM 24743 C C . PHE A 1 65 ? -6.853 15.563 -14.074 1.00 0.00 65 PHE A C 16
ATOM 24744 O O . PHE A 1 65 ? -7.339 16.555 -13.569 1.00 0.00 65 PHE A O 16
ATOM 24761 N N . LYS A 1 66 ? -6.948 15.329 -15.361 1.00 0.00 66 LYS A N 16
ATOM 24762 C CA . LYS A 1 66 ? -7.669 16.282 -16.268 1.00 0.00 66 LYS A CA 16
ATOM 24763 C C . LYS A 1 66 ? -6.824 17.539 -16.487 1.00 0.00 66 LYS A C 16
ATOM 24764 O O . LYS A 1 66 ? -7.126 18.601 -15.977 1.00 0.00 66 LYS A O 16
ATOM 24783 N N . SER A 1 67 ? -5.767 17.423 -17.246 1.00 0.00 67 SER A N 16
ATOM 24784 C CA . SER A 1 67 ? -4.894 18.603 -17.510 1.00 0.00 67 SER A CA 16
ATOM 24785 C C . SER A 1 67 ? -4.072 18.372 -18.781 1.00 0.00 67 SER A C 16
ATOM 24786 O O . SER A 1 67 ? -4.360 17.487 -19.564 1.00 0.00 67 SER A O 16
ATOM 24794 N N . GLN A 1 68 ? -3.053 19.161 -18.995 1.00 0.00 68 GLN A N 16
ATOM 24795 C CA . GLN A 1 68 ? -2.214 18.985 -20.219 1.00 0.00 68 GLN A CA 16
ATOM 24796 C C . GLN A 1 68 ? -1.310 17.757 -20.073 1.00 0.00 68 GLN A C 16
ATOM 24797 O O . GLN A 1 68 ? -1.470 16.961 -19.168 1.00 0.00 68 GLN A O 16
ATOM 24811 N N . THR A 1 69 ? -0.362 17.598 -20.960 1.00 0.00 69 THR A N 16
ATOM 24812 C CA . THR A 1 69 ? 0.553 16.421 -20.874 1.00 0.00 69 THR A CA 16
ATOM 24813 C C . THR A 1 69 ? 1.915 16.760 -21.487 1.00 0.00 69 THR A C 16
ATOM 24814 O O . THR A 1 69 ? 2.947 16.559 -20.876 1.00 0.00 69 THR A O 16
ATOM 24825 N N . ASP A 1 70 ? 1.927 17.270 -22.690 1.00 0.00 70 ASP A N 16
ATOM 24826 C CA . ASP A 1 70 ? 3.224 17.622 -23.345 1.00 0.00 70 ASP A CA 16
ATOM 24827 C C . ASP A 1 70 ? 4.017 18.590 -22.463 1.00 0.00 70 ASP A C 16
ATOM 24828 O O . ASP A 1 70 ? 5.174 18.366 -22.164 1.00 0.00 70 ASP A O 16
ATOM 24837 N N . GLN A 1 71 ? 3.402 19.665 -22.046 1.00 0.00 71 GLN A N 16
ATOM 24838 C CA . GLN A 1 71 ? 4.117 20.649 -21.181 1.00 0.00 71 GLN A CA 16
ATOM 24839 C C . GLN A 1 71 ? 4.180 20.137 -19.739 1.00 0.00 71 GLN A C 16
ATOM 24840 O O . GLN A 1 71 ? 5.059 20.499 -18.980 1.00 0.00 71 GLN A O 16
ATOM 24854 N N . LEU A 1 72 ? 3.253 19.301 -19.357 1.00 0.00 72 LEU A N 16
ATOM 24855 C CA . LEU A 1 72 ? 3.249 18.764 -17.962 1.00 0.00 72 LEU A CA 16
ATOM 24856 C C . LEU A 1 72 ? 4.568 18.047 -17.655 1.00 0.00 72 LEU A C 16
ATOM 24857 O O . LEU A 1 72 ? 4.848 16.987 -18.180 1.00 0.00 72 LEU A O 16
ATOM 24873 N N . VAL A 1 73 ? 5.376 18.618 -16.800 1.00 0.00 73 VAL A N 16
ATOM 24874 C CA . VAL A 1 73 ? 6.676 17.972 -16.445 1.00 0.00 73 VAL A CA 16
ATOM 24875 C C . VAL A 1 73 ? 6.821 17.905 -14.922 1.00 0.00 73 VAL A C 16
ATOM 24876 O O . VAL A 1 73 ? 6.285 18.730 -14.207 1.00 0.00 73 VAL A O 16
ATOM 24889 N N . LEU A 1 74 ? 7.536 16.935 -14.417 1.00 0.00 74 LEU A N 16
ATOM 24890 C CA . LEU A 1 74 ? 7.703 16.828 -12.939 1.00 0.00 74 LEU A CA 16
ATOM 24891 C C . LEU A 1 74 ? 9.150 17.133 -12.550 1.00 0.00 74 LEU A C 16
ATOM 24892 O O . LEU A 1 74 ? 10.073 16.489 -13.009 1.00 0.00 74 LEU A O 16
ATOM 24908 N N . ILE A 1 75 ? 9.358 18.111 -11.711 1.00 0.00 75 ILE A N 16
ATOM 24909 C CA . ILE A 1 75 ? 10.749 18.454 -11.299 1.00 0.00 75 ILE A CA 16
ATOM 24910 C C . ILE A 1 75 ? 11.237 17.485 -10.220 1.00 0.00 75 ILE A C 16
ATOM 24911 O O . ILE A 1 75 ? 10.901 17.613 -9.057 1.00 0.00 75 ILE A O 16
ATOM 24927 N N . PHE A 1 76 ? 12.029 16.520 -10.597 1.00 0.00 76 PHE A N 16
ATOM 24928 C CA . PHE A 1 76 ? 12.546 15.542 -9.596 1.00 0.00 76 PHE A CA 16
ATOM 24929 C C . PHE A 1 76 ? 14.042 15.772 -9.360 1.00 0.00 76 PHE A C 16
ATOM 24930 O O . PHE A 1 76 ? 14.836 15.757 -10.280 1.00 0.00 76 PHE A O 16
ATOM 24947 N N . ALA A 1 77 ? 14.431 15.985 -8.129 1.00 0.00 77 ALA A N 16
ATOM 24948 C CA . ALA A 1 77 ? 15.875 16.218 -7.819 1.00 0.00 77 ALA A CA 16
ATOM 24949 C C . ALA A 1 77 ? 16.429 17.358 -8.679 1.00 0.00 77 ALA A C 16
ATOM 24950 O O . ALA A 1 77 ? 17.607 17.405 -8.975 1.00 0.00 77 ALA A O 16
ATOM 24957 N N . GLY A 1 78 ? 15.589 18.275 -9.082 1.00 0.00 78 GLY A N 16
ATOM 24958 C CA . GLY A 1 78 ? 16.068 19.408 -9.923 1.00 0.00 78 GLY A CA 16
ATOM 24959 C C . GLY A 1 78 ? 16.203 18.946 -11.375 1.00 0.00 78 GLY A C 16
ATOM 24960 O O . GLY A 1 78 ? 16.947 19.515 -12.150 1.00 0.00 78 GLY A O 16
ATOM 24964 N N . LYS A 1 79 ? 15.486 17.920 -11.750 1.00 0.00 79 LYS A N 16
ATOM 24965 C CA . LYS A 1 79 ? 15.569 17.420 -13.152 1.00 0.00 79 LYS A CA 16
ATOM 24966 C C . LYS A 1 79 ? 14.181 17.439 -13.794 1.00 0.00 79 LYS A C 16
ATOM 24967 O O . LYS A 1 79 ? 13.253 18.018 -13.265 1.00 0.00 79 LYS A O 16
ATOM 24986 N N . ILE A 1 80 ? 14.026 16.802 -14.923 1.00 0.00 80 ILE A N 16
ATOM 24987 C CA . ILE A 1 80 ? 12.689 16.782 -15.590 1.00 0.00 80 ILE A CA 16
ATOM 24988 C C . ILE A 1 80 ? 12.099 15.374 -15.563 1.00 0.00 80 ILE A C 16
ATOM 24989 O O . ILE A 1 80 ? 12.133 14.662 -16.545 1.00 0.00 80 ILE A O 16
ATOM 25005 N N . LEU A 1 81 ? 11.537 14.971 -14.453 1.00 0.00 81 LEU A N 16
ATOM 25006 C CA . LEU A 1 81 ? 10.925 13.612 -14.391 1.00 0.00 81 LEU A CA 16
ATOM 25007 C C . LEU A 1 81 ? 9.796 13.540 -15.419 1.00 0.00 81 LEU A C 16
ATOM 25008 O O . LEU A 1 81 ? 8.657 13.862 -15.131 1.00 0.00 81 LEU A O 16
ATOM 25024 N N . LYS A 1 82 ? 10.112 13.152 -16.625 1.00 0.00 82 LYS A N 16
ATOM 25025 C CA . LYS A 1 82 ? 9.068 13.087 -17.681 1.00 0.00 82 LYS A CA 16
ATOM 25026 C C . LYS A 1 82 ? 9.463 12.091 -18.780 1.00 0.00 82 LYS A C 16
ATOM 25027 O O . LYS A 1 82 ? 10.100 11.093 -18.519 1.00 0.00 82 LYS A O 16
ATOM 25046 N N . ASP A 1 83 ? 9.088 12.360 -20.007 1.00 0.00 83 ASP A N 16
ATOM 25047 C CA . ASP A 1 83 ? 9.428 11.428 -21.124 1.00 0.00 83 ASP A CA 16
ATOM 25048 C C . ASP A 1 83 ? 10.942 11.320 -21.294 1.00 0.00 83 ASP A C 16
ATOM 25049 O O . ASP A 1 83 ? 11.440 10.414 -21.935 1.00 0.00 83 ASP A O 16
ATOM 25058 N N . GLN A 1 84 ? 11.680 12.226 -20.715 1.00 0.00 84 GLN A N 16
ATOM 25059 C CA . GLN A 1 84 ? 13.163 12.169 -20.828 1.00 0.00 84 GLN A CA 16
ATOM 25060 C C . GLN A 1 84 ? 13.664 10.784 -20.414 1.00 0.00 84 GLN A C 16
ATOM 25061 O O . GLN A 1 84 ? 14.671 10.308 -20.903 1.00 0.00 84 GLN A O 16
ATOM 25075 N N . ASP A 1 85 ? 12.974 10.135 -19.509 1.00 0.00 85 ASP A N 16
ATOM 25076 C CA . ASP A 1 85 ? 13.426 8.783 -19.067 1.00 0.00 85 ASP A CA 16
ATOM 25077 C C . ASP A 1 85 ? 12.269 8.019 -18.422 1.00 0.00 85 ASP A C 16
ATOM 25078 O O . ASP A 1 85 ? 11.276 8.597 -18.029 1.00 0.00 85 ASP A O 16
ATOM 25087 N N . THR A 1 86 ? 12.394 6.724 -18.303 1.00 0.00 86 THR A N 16
ATOM 25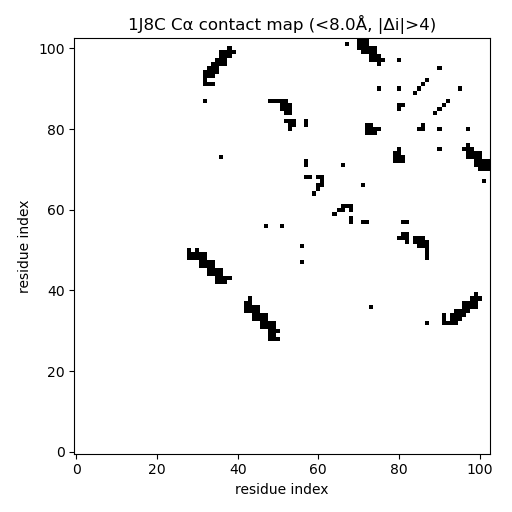088 C CA . THR A 1 86 ? 11.300 5.929 -17.678 1.00 0.00 86 THR A CA 16
ATOM 25089 C C . THR A 1 86 ? 11.343 6.103 -16.161 1.00 0.00 86 THR A C 16
ATOM 25090 O O . THR A 1 86 ? 12.392 6.031 -15.551 1.00 0.00 86 THR A O 16
ATOM 25101 N N . LEU A 1 87 ? 10.215 6.335 -15.545 1.00 0.00 87 LEU A N 16
ATOM 25102 C CA . LEU A 1 87 ? 10.202 6.517 -14.064 1.00 0.00 87 LEU A CA 16
ATOM 25103 C C . LEU A 1 87 ? 10.834 5.308 -13.380 1.00 0.00 87 LEU A C 16
ATOM 25104 O O . LEU A 1 87 ? 11.570 5.444 -12.424 1.00 0.00 87 LEU A O 16
ATOM 25120 N N . ILE A 1 88 ? 10.578 4.130 -13.870 1.00 0.00 88 ILE A N 16
ATOM 25121 C CA . ILE A 1 88 ? 11.196 2.930 -13.247 1.00 0.00 88 ILE A CA 16
ATOM 25122 C C . ILE A 1 88 ? 12.699 2.916 -13.541 1.00 0.00 88 ILE A C 16
ATOM 25123 O O . ILE A 1 88 ? 13.465 2.229 -12.893 1.00 0.00 88 ILE A O 16
ATOM 25139 N N . GLN A 1 89 ? 13.121 3.670 -14.523 1.00 0.00 89 GLN A N 16
ATOM 25140 C CA . GLN A 1 89 ? 14.566 3.705 -14.876 1.00 0.00 89 GLN A CA 16
ATOM 25141 C C . GLN A 1 89 ? 15.301 4.780 -14.068 1.00 0.00 89 GLN A C 16
ATOM 25142 O O . GLN A 1 89 ? 16.516 4.810 -14.037 1.00 0.00 89 GLN A O 16
ATOM 25156 N N . HIS A 1 90 ? 14.589 5.670 -13.416 1.00 0.00 90 HIS A N 16
ATOM 25157 C CA . HIS A 1 90 ? 15.285 6.736 -12.626 1.00 0.00 90 HIS A CA 16
ATOM 25158 C C . HIS A 1 90 ? 14.277 7.670 -11.953 1.00 0.00 90 HIS A C 16
ATOM 25159 O O . HIS A 1 90 ? 14.517 8.185 -10.880 1.00 0.00 90 HIS A O 16
ATOM 25173 N N . GLY A 1 91 ? 13.164 7.910 -12.587 1.00 0.00 91 GLY A N 16
ATOM 25174 C CA . GLY A 1 91 ? 12.154 8.832 -12.000 1.00 0.00 91 GLY A CA 16
ATOM 25175 C C . GLY A 1 91 ? 11.698 8.320 -10.633 1.00 0.00 91 GLY A C 16
ATOM 25176 O O . GLY A 1 91 ? 11.546 9.084 -9.700 1.00 0.00 91 GLY A O 16
ATOM 25180 N N . ILE A 1 92 ? 11.459 7.042 -10.505 1.00 0.00 92 ILE A N 16
ATOM 25181 C CA . ILE A 1 92 ? 10.994 6.507 -9.193 1.00 0.00 92 ILE A CA 16
ATOM 25182 C C . ILE A 1 92 ? 11.847 5.318 -8.753 1.00 0.00 92 ILE A C 16
ATOM 25183 O O . ILE A 1 92 ? 12.350 4.563 -9.564 1.00 0.00 92 ILE A O 16
ATOM 25199 N N . HIS A 1 93 ? 11.983 5.132 -7.472 1.00 0.00 93 HIS A N 16
ATOM 25200 C CA . HIS A 1 93 ? 12.768 3.978 -6.954 1.00 0.00 93 HIS A CA 16
ATOM 25201 C C . HIS A 1 93 ? 11.826 3.066 -6.166 1.00 0.00 93 HIS A C 16
ATOM 25202 O O . HIS A 1 93 ? 11.911 1.855 -6.227 1.00 0.00 93 HIS A O 16
ATOM 25216 N N . ASP A 1 94 ? 10.919 3.657 -5.434 1.00 0.00 94 ASP A N 16
ATOM 25217 C CA . ASP A 1 94 ? 9.936 2.868 -4.633 1.00 0.00 94 ASP A CA 16
ATOM 25218 C C . ASP A 1 94 ? 9.008 3.828 -3.882 1.00 0.00 94 ASP A C 16
ATOM 25219 O O . ASP A 1 94 ? 8.597 3.570 -2.767 1.00 0.00 94 ASP A O 16
ATOM 25228 N N . GLY A 1 95 ? 8.681 4.942 -4.487 1.00 0.00 95 GLY A N 16
ATOM 25229 C CA . GLY A 1 95 ? 7.790 5.931 -3.817 1.00 0.00 95 GLY A CA 16
ATOM 25230 C C . GLY A 1 95 ? 8.555 7.239 -3.598 1.00 0.00 95 GLY A C 16
ATOM 25231 O O . GLY A 1 95 ? 8.884 7.594 -2.483 1.00 0.00 95 GLY A O 16
ATOM 25235 N N . LEU A 1 96 ? 8.847 7.957 -4.653 1.00 0.00 96 LEU A N 16
ATOM 25236 C CA . LEU A 1 96 ? 9.595 9.240 -4.501 1.00 0.00 96 LEU A CA 16
ATOM 25237 C C . LEU A 1 96 ? 8.636 10.431 -4.586 1.00 0.00 96 LEU A C 16
ATOM 25238 O O . LEU A 1 96 ? 7.438 10.267 -4.705 1.00 0.00 96 LEU A O 16
ATOM 25254 N N . THR A 1 97 ? 9.157 11.629 -4.526 1.00 0.00 97 THR A N 16
ATOM 25255 C CA . THR A 1 97 ? 8.278 12.833 -4.602 1.00 0.00 97 THR A CA 16
ATOM 25256 C C . THR A 1 97 ? 8.792 13.799 -5.676 1.00 0.00 97 THR A C 16
ATOM 25257 O O . THR A 1 97 ? 9.983 13.963 -5.856 1.00 0.00 97 THR A O 16
ATOM 25268 N N . VAL A 1 98 ? 7.901 14.436 -6.389 1.00 0.00 98 VAL A N 16
ATOM 25269 C CA . VAL A 1 98 ? 8.339 15.391 -7.452 1.00 0.00 98 VAL A CA 16
ATOM 25270 C C . VAL A 1 98 ? 7.336 16.541 -7.583 1.00 0.00 98 VAL A C 16
ATOM 25271 O O . VAL A 1 98 ? 6.147 16.364 -7.402 1.00 0.00 98 VAL A O 16
ATOM 25284 N N . HIS A 1 99 ? 7.809 17.718 -7.896 1.00 0.00 99 HIS A N 16
ATOM 25285 C CA . HIS A 1 99 ? 6.887 18.883 -8.038 1.00 0.00 99 HIS A CA 16
ATOM 25286 C C . HIS A 1 99 ? 6.400 18.999 -9.486 1.00 0.00 99 HIS A C 16
ATOM 25287 O O . HIS A 1 99 ? 7.181 19.174 -10.401 1.00 0.00 99 HIS A O 16
ATOM 25301 N N . LEU A 1 100 ? 5.115 18.906 -9.700 1.00 0.00 100 LEU A N 16
ATOM 25302 C CA . LEU A 1 100 ? 4.579 19.013 -11.090 1.00 0.00 100 LEU A CA 16
ATOM 25303 C C . LEU A 1 100 ? 4.582 20.476 -11.543 1.00 0.00 100 LEU A C 16
ATOM 25304 O O . LEU A 1 100 ? 4.236 21.368 -10.793 1.00 0.00 100 LEU A O 16
ATOM 25320 N N . VAL A 1 101 ? 4.971 20.728 -12.765 1.00 0.00 101 VAL A N 16
ATOM 25321 C CA . VAL A 1 101 ? 4.997 22.133 -13.268 1.00 0.00 101 VAL A CA 16
ATOM 25322 C C . VAL A 1 101 ? 5.162 22.145 -14.791 1.00 0.00 101 VAL A C 16
ATOM 25323 O O . VAL A 1 101 ? 6.002 21.458 -15.338 1.00 0.00 101 VAL A O 16
ATOM 25336 N N . ILE A 1 102 ? 4.365 22.921 -15.477 1.00 0.00 102 ILE A N 16
ATOM 25337 C CA . ILE A 1 102 ? 4.475 22.972 -16.967 1.00 0.00 102 ILE A CA 16
ATOM 25338 C C . ILE A 1 102 ? 5.659 23.854 -17.382 1.00 0.00 102 ILE A C 16
ATOM 25339 O O . ILE A 1 102 ? 5.880 24.915 -16.830 1.00 0.00 102 ILE A O 16
ATOM 25355 N N . LYS A 1 103 ? 6.423 23.421 -18.348 1.00 0.00 103 LYS A N 16
ATOM 25356 C CA . LYS A 1 103 ? 7.592 24.232 -18.798 1.00 0.00 103 LYS A CA 16
ATOM 25357 C C . LYS A 1 103 ? 7.258 24.968 -20.098 1.00 0.00 103 LYS A C 16
ATOM 25358 O O . LYS A 1 103 ? 6.508 24.420 -20.890 1.00 0.00 103 LYS A O 16
ATOM 25377 N N . MET A 1 1 ? 27.580 -4.060 17.732 1.00 0.00 1 MET A N 17
ATOM 25378 C CA . MET A 1 1 ? 28.923 -4.706 17.788 1.00 0.00 1 MET A CA 17
ATOM 25379 C C . MET A 1 1 ? 28.923 -5.837 18.819 1.00 0.00 1 MET A C 17
ATOM 25380 O O . MET A 1 1 ? 29.758 -5.887 19.701 1.00 0.00 1 MET A O 17
ATOM 25396 N N . ALA A 1 2 ? 27.990 -6.746 18.715 1.00 0.00 2 ALA A N 17
ATOM 25397 C CA . ALA A 1 2 ? 27.934 -7.876 19.688 1.00 0.00 2 ALA A CA 17
ATOM 25398 C C . ALA A 1 2 ? 27.757 -9.204 18.946 1.00 0.00 2 ALA A C 17
ATOM 25399 O O . ALA A 1 2 ? 26.764 -9.887 19.102 1.00 0.00 2 ALA A O 17
ATOM 25406 N N . GLU A 1 3 ? 28.717 -9.575 18.137 1.00 0.00 3 GLU A N 17
ATOM 25407 C CA . GLU A 1 3 ? 28.612 -10.860 17.379 1.00 0.00 3 GLU A CA 17
ATOM 25408 C C . GLU A 1 3 ? 27.292 -10.918 16.605 1.00 0.00 3 GLU A C 17
ATOM 25409 O O . GLU A 1 3 ? 26.507 -9.990 16.627 1.00 0.00 3 GLU A O 17
ATOM 25421 N N . ASN A 1 4 ? 27.042 -12.005 15.919 1.00 0.00 4 ASN A N 17
ATOM 25422 C CA . ASN A 1 4 ? 25.772 -12.131 15.140 1.00 0.00 4 ASN A CA 17
ATOM 25423 C C . ASN A 1 4 ? 25.592 -10.924 14.213 1.00 0.00 4 ASN A C 17
ATOM 25424 O O . ASN A 1 4 ? 24.585 -10.243 14.254 1.00 0.00 4 ASN A O 17
ATOM 25435 N N . GLY A 1 5 ? 26.560 -10.655 13.378 1.00 0.00 5 GLY A N 17
ATOM 25436 C CA . GLY A 1 5 ? 26.447 -9.494 12.450 1.00 0.00 5 GLY A CA 17
ATOM 25437 C C . GLY A 1 5 ? 26.090 -9.993 11.048 1.00 0.00 5 GLY A C 17
ATOM 25438 O O . GLY A 1 5 ? 26.709 -9.617 10.071 1.00 0.00 5 GLY A O 17
ATOM 25442 N N . GLU A 1 6 ? 25.097 -10.834 10.943 1.00 0.00 6 GLU A N 17
ATOM 25443 C CA . GLU A 1 6 ? 24.697 -11.358 9.603 1.00 0.00 6 GLU A CA 17
ATOM 25444 C C . GLU A 1 6 ? 23.526 -10.544 9.047 1.00 0.00 6 GLU A C 17
ATOM 25445 O O . GLU A 1 6 ? 23.073 -9.595 9.657 1.00 0.00 6 GLU A O 17
ATOM 25457 N N . SER A 1 7 ? 23.035 -10.905 7.892 1.00 0.00 7 SER A N 17
ATOM 25458 C CA . SER A 1 7 ? 21.893 -10.151 7.296 1.00 0.00 7 SER A CA 17
ATOM 25459 C C . SER A 1 7 ? 21.019 -11.086 6.455 1.00 0.00 7 SER A C 17
ATOM 25460 O O . SER A 1 7 ? 19.822 -11.175 6.654 1.00 0.00 7 SER A O 17
ATOM 25468 N N . SER A 1 8 ? 21.606 -11.779 5.517 1.00 0.00 8 SER A N 17
ATOM 25469 C CA . SER A 1 8 ? 20.809 -12.706 4.662 1.00 0.00 8 SER A CA 17
ATOM 25470 C C . SER A 1 8 ? 21.021 -14.157 5.105 1.00 0.00 8 SER A C 17
ATOM 25471 O O . SER A 1 8 ? 21.931 -14.825 4.656 1.00 0.00 8 SER A O 17
ATOM 25479 N N . GLY A 1 9 ? 20.185 -14.647 5.982 1.00 0.00 9 GLY A N 17
ATOM 25480 C CA . GLY A 1 9 ? 20.335 -16.054 6.453 1.00 0.00 9 GLY A CA 17
ATOM 25481 C C . GLY A 1 9 ? 19.702 -17.002 5.429 1.00 0.00 9 GLY A C 17
ATOM 25482 O O . GLY A 1 9 ? 19.684 -16.710 4.250 1.00 0.00 9 GLY A O 17
ATOM 25486 N N . PRO A 1 10 ? 19.195 -18.109 5.911 1.00 0.00 10 PRO A N 17
ATOM 25487 C CA . PRO A 1 10 ? 18.553 -19.100 5.012 1.00 0.00 10 PRO A CA 17
ATOM 25488 C C . PRO A 1 10 ? 17.201 -18.567 4.515 1.00 0.00 10 PRO A C 17
ATOM 25489 O O . PRO A 1 10 ? 16.508 -17.877 5.237 1.00 0.00 10 PRO A O 17
ATOM 25500 N N . PRO A 1 11 ? 16.870 -18.902 3.293 1.00 0.00 11 PRO A N 17
ATOM 25501 C CA . PRO A 1 11 ? 15.587 -18.441 2.704 1.00 0.00 11 PRO A CA 17
ATOM 25502 C C . PRO A 1 11 ? 14.407 -19.198 3.323 1.00 0.00 11 PRO A C 17
ATOM 25503 O O . PRO A 1 11 ? 14.572 -19.993 4.227 1.00 0.00 11 PRO A O 17
ATOM 25514 N N . ARG A 1 12 ? 13.219 -18.953 2.839 1.00 0.00 12 ARG A N 17
ATOM 25515 C CA . ARG A 1 12 ? 12.024 -19.652 3.392 1.00 0.00 12 ARG A CA 17
ATOM 25516 C C . ARG A 1 12 ? 10.854 -19.551 2.404 1.00 0.00 12 ARG A C 17
ATOM 25517 O O . ARG A 1 12 ? 9.940 -18.776 2.604 1.00 0.00 12 ARG A O 17
ATOM 25538 N N . PRO A 1 13 ? 10.925 -20.341 1.362 1.00 0.00 13 PRO A N 17
ATOM 25539 C CA . PRO A 1 13 ? 9.858 -20.333 0.331 1.00 0.00 13 PRO A CA 17
ATOM 25540 C C . PRO A 1 13 ? 8.587 -20.998 0.867 1.00 0.00 13 PRO A C 17
ATOM 25541 O O . PRO A 1 13 ? 8.441 -22.204 0.820 1.00 0.00 13 PRO A O 17
ATOM 25552 N N . SER A 1 14 ? 7.667 -20.220 1.370 1.00 0.00 14 SER A N 17
ATOM 25553 C CA . SER A 1 14 ? 6.403 -20.805 1.904 1.00 0.00 14 SER A CA 17
ATOM 25554 C C . SER A 1 14 ? 5.317 -20.776 0.826 1.00 0.00 14 SER A C 17
ATOM 25555 O O . SER A 1 14 ? 4.522 -21.687 0.708 1.00 0.00 14 SER A O 17
ATOM 25563 N N . ARG A 1 15 ? 5.279 -19.733 0.037 1.00 0.00 15 ARG A N 17
ATOM 25564 C CA . ARG A 1 15 ? 4.248 -19.635 -1.042 1.00 0.00 15 ARG A CA 17
ATOM 25565 C C . ARG A 1 15 ? 2.846 -19.857 -0.464 1.00 0.00 15 ARG A C 17
ATOM 25566 O O . ARG A 1 15 ? 2.359 -20.969 -0.402 1.00 0.00 15 ARG A O 17
ATOM 25587 N N . GLY A 1 16 ? 2.194 -18.805 -0.045 1.00 0.00 16 GLY A N 17
ATOM 25588 C CA . GLY A 1 16 ? 0.824 -18.952 0.527 1.00 0.00 16 GLY A CA 17
ATOM 25589 C C . GLY A 1 16 ? -0.082 -17.847 -0.025 1.00 0.00 16 GLY A C 17
ATOM 25590 O O . GLY A 1 16 ? -0.747 -18.035 -1.025 1.00 0.00 16 GLY A O 17
ATOM 25594 N N . PRO A 1 17 ? -0.081 -16.723 0.646 1.00 0.00 17 PRO A N 17
ATOM 25595 C CA . PRO A 1 17 ? -0.917 -15.578 0.210 1.00 0.00 17 PRO A CA 17
ATOM 25596 C C . PRO A 1 17 ? -0.315 -14.923 -1.036 1.00 0.00 17 PRO A C 17
ATOM 25597 O O . PRO A 1 17 ? -1.015 -14.580 -1.969 1.00 0.00 17 PRO A O 17
ATOM 25608 N N . ALA A 1 18 ? 0.979 -14.746 -1.056 1.00 0.00 18 ALA A N 17
ATOM 25609 C CA . ALA A 1 18 ? 1.630 -14.112 -2.240 1.00 0.00 18 ALA A CA 17
ATOM 25610 C C . ALA A 1 18 ? 2.001 -15.177 -3.274 1.00 0.00 18 ALA A C 17
ATOM 25611 O O . ALA A 1 18 ? 3.150 -15.547 -3.415 1.00 0.00 18 ALA A O 17
ATOM 25618 N N . ALA A 1 19 ? 1.035 -15.671 -4.001 1.00 0.00 19 ALA A N 17
ATOM 25619 C CA . ALA A 1 19 ? 1.327 -16.712 -5.029 1.00 0.00 19 ALA A CA 17
ATOM 25620 C C . ALA A 1 19 ? 1.333 -16.088 -6.427 1.00 0.00 19 ALA A C 17
ATOM 25621 O O . ALA A 1 19 ? 0.861 -14.985 -6.627 1.00 0.00 19 ALA A O 17
ATOM 25628 N N . ALA A 1 20 ? 1.864 -16.785 -7.397 1.00 0.00 20 ALA A N 17
ATOM 25629 C CA . ALA A 1 20 ? 1.902 -16.233 -8.782 1.00 0.00 20 ALA A CA 17
ATOM 25630 C C . ALA A 1 20 ? 0.634 -16.627 -9.543 1.00 0.00 20 ALA A C 17
ATOM 25631 O O . ALA A 1 20 ? 0.211 -17.766 -9.517 1.00 0.00 20 ALA A O 17
ATOM 25638 N N . GLN A 1 21 ? 0.024 -15.691 -10.222 1.00 0.00 21 GLN A N 17
ATOM 25639 C CA . GLN A 1 21 ? -1.218 -16.008 -10.987 1.00 0.00 21 GLN A CA 17
ATOM 25640 C C . GLN A 1 21 ? -0.860 -16.634 -12.338 1.00 0.00 21 GLN A C 17
ATOM 25641 O O . GLN A 1 21 ? -1.602 -17.429 -12.881 1.00 0.00 21 GLN A O 17
ATOM 25655 N N . GLY A 1 22 ? 0.274 -16.281 -12.882 1.00 0.00 22 GLY A N 17
ATOM 25656 C CA . GLY A 1 22 ? 0.684 -16.852 -14.197 1.00 0.00 22 GLY A CA 17
ATOM 25657 C C . GLY A 1 22 ? 2.160 -17.248 -14.144 1.00 0.00 22 GLY A C 17
ATOM 25658 O O . GLY A 1 22 ? 2.671 -17.637 -13.111 1.00 0.00 22 GLY A O 17
ATOM 25662 N N . SER A 1 23 ? 2.850 -17.151 -15.249 1.00 0.00 23 SER A N 17
ATOM 25663 C CA . SER A 1 23 ? 4.296 -17.521 -15.264 1.00 0.00 23 SER A CA 17
ATOM 25664 C C . SER A 1 23 ? 5.067 -16.595 -16.209 1.00 0.00 23 SER A C 17
ATOM 25665 O O . SER A 1 23 ? 4.948 -16.685 -17.415 1.00 0.00 23 SER A O 17
ATOM 25673 N N . ALA A 1 24 ? 5.858 -15.705 -15.665 1.00 0.00 24 ALA A N 17
ATOM 25674 C CA . ALA A 1 24 ? 6.643 -14.765 -16.523 1.00 0.00 24 ALA A CA 17
ATOM 25675 C C . ALA A 1 24 ? 5.702 -13.945 -17.411 1.00 0.00 24 ALA A C 17
ATOM 25676 O O . ALA A 1 24 ? 4.539 -14.264 -17.562 1.00 0.00 24 ALA A O 17
ATOM 25683 N N . ALA A 1 25 ? 6.198 -12.888 -17.999 1.00 0.00 25 ALA A N 17
ATOM 25684 C CA . ALA A 1 25 ? 5.333 -12.044 -18.876 1.00 0.00 25 ALA A CA 17
ATOM 25685 C C . ALA A 1 25 ? 6.188 -11.044 -19.657 1.00 0.00 25 ALA A C 17
ATOM 25686 O O . ALA A 1 25 ? 6.397 -9.926 -19.229 1.00 0.00 25 ALA A O 17
ATOM 25693 N N . ALA A 1 26 ? 6.682 -11.437 -20.803 1.00 0.00 26 ALA A N 17
ATOM 25694 C CA . ALA A 1 26 ? 7.526 -10.513 -21.622 1.00 0.00 26 ALA A CA 17
ATOM 25695 C C . ALA A 1 26 ? 8.710 -9.994 -20.793 1.00 0.00 26 ALA A C 17
ATOM 25696 O O . ALA A 1 26 ? 8.816 -10.286 -19.619 1.00 0.00 26 ALA A O 17
ATOM 25703 N N . PRO A 1 27 ? 9.566 -9.238 -21.435 1.00 0.00 27 PRO A N 17
ATOM 25704 C CA . PRO A 1 27 ? 10.751 -8.679 -20.739 1.00 0.00 27 PRO A CA 17
ATOM 25705 C C . PRO A 1 27 ? 10.329 -7.556 -19.786 1.00 0.00 27 PRO A C 17
ATOM 25706 O O . PRO A 1 27 ? 10.700 -6.411 -19.959 1.00 0.00 27 PRO A O 17
ATOM 25717 N N . ALA A 1 28 ? 9.555 -7.876 -18.783 1.00 0.00 28 ALA A N 17
ATOM 25718 C CA . ALA A 1 28 ? 9.108 -6.830 -17.819 1.00 0.00 28 ALA A CA 17
ATOM 25719 C C . ALA A 1 28 ? 8.524 -7.484 -16.563 1.00 0.00 28 ALA A C 17
ATOM 25720 O O . ALA A 1 28 ? 7.824 -8.475 -16.635 1.00 0.00 28 ALA A O 17
ATOM 25727 N N . GLU A 1 29 ? 8.809 -6.936 -15.412 1.00 0.00 29 GLU A N 17
ATOM 25728 C CA . GLU A 1 29 ? 8.274 -7.523 -14.148 1.00 0.00 29 GLU A CA 17
ATOM 25729 C C . GLU A 1 29 ? 7.266 -6.560 -13.506 1.00 0.00 29 GLU A C 17
ATOM 25730 O O . GLU A 1 29 ? 7.341 -5.365 -13.709 1.00 0.00 29 GLU A O 17
ATOM 25742 N N . PRO A 1 30 ? 6.353 -7.114 -12.747 1.00 0.00 30 PRO A N 17
ATOM 25743 C CA . PRO A 1 30 ? 5.324 -6.290 -12.068 1.00 0.00 30 PRO A CA 17
ATOM 25744 C C . PRO A 1 30 ? 5.885 -5.628 -10.814 1.00 0.00 30 PRO A C 17
ATOM 25745 O O . PRO A 1 30 ? 5.210 -5.529 -9.808 1.00 0.00 30 PRO A O 17
ATOM 25756 N N . LYS A 1 31 ? 7.091 -5.131 -10.873 1.00 0.00 31 LYS A N 17
ATOM 25757 C CA . LYS A 1 31 ? 7.647 -4.425 -9.692 1.00 0.00 31 LYS A CA 17
ATOM 25758 C C . LYS A 1 31 ? 6.916 -3.091 -9.601 1.00 0.00 31 LYS A C 17
ATOM 25759 O O . LYS A 1 31 ? 7.479 -2.039 -9.838 1.00 0.00 31 LYS A O 17
ATOM 25778 N N . ILE A 1 32 ? 5.643 -3.138 -9.313 1.00 0.00 32 ILE A N 17
ATOM 25779 C CA . ILE A 1 32 ? 4.842 -1.891 -9.265 1.00 0.00 32 ILE A CA 17
ATOM 25780 C C . ILE A 1 32 ? 5.430 -0.912 -8.240 1.00 0.00 32 ILE A C 17
ATOM 25781 O O . ILE A 1 32 ? 5.520 -1.211 -7.065 1.00 0.00 32 ILE A O 17
ATOM 25797 N N . ILE A 1 33 ? 5.823 0.255 -8.677 1.00 0.00 33 ILE A N 17
ATOM 25798 C CA . ILE A 1 33 ? 6.397 1.255 -7.726 1.00 0.00 33 ILE A CA 17
ATOM 25799 C C . ILE A 1 33 ? 5.396 2.390 -7.492 1.00 0.00 33 ILE A C 17
ATOM 25800 O O . ILE A 1 33 ? 4.492 2.603 -8.278 1.00 0.00 33 ILE A O 17
ATOM 25816 N N . LYS A 1 34 ? 5.545 3.113 -6.414 1.00 0.00 34 LYS A N 17
ATOM 25817 C CA . LYS A 1 34 ? 4.596 4.227 -6.124 1.00 0.00 34 LYS A CA 17
ATOM 25818 C C . LYS A 1 34 ? 5.117 5.543 -6.706 1.00 0.00 34 LYS A C 17
ATOM 25819 O O . LYS A 1 34 ? 6.305 5.800 -6.719 1.00 0.00 34 LYS A O 17
ATOM 25838 N N . VAL A 1 35 ? 4.234 6.378 -7.185 1.00 0.00 35 VAL A N 17
ATOM 25839 C CA . VAL A 1 35 ? 4.672 7.682 -7.764 1.00 0.00 35 VAL A CA 17
ATOM 25840 C C . VAL A 1 35 ? 3.817 8.816 -7.196 1.00 0.00 35 VAL A C 17
ATOM 25841 O O . VAL A 1 35 ? 2.632 8.899 -7.454 1.00 0.00 35 VAL A O 17
ATOM 25854 N N . THR A 1 36 ? 4.405 9.689 -6.422 1.00 0.00 36 THR A N 17
ATOM 25855 C CA . THR A 1 36 ? 3.621 10.815 -5.835 1.00 0.00 36 THR A CA 17
ATOM 25856 C C . THR A 1 36 ? 3.814 12.086 -6.665 1.00 0.00 36 THR A C 17
ATOM 25857 O O . THR A 1 36 ? 4.899 12.631 -6.739 1.00 0.00 36 THR A O 17
ATOM 25868 N N . VAL A 1 37 ? 2.770 12.563 -7.289 1.00 0.00 37 VAL A N 17
ATOM 25869 C CA . VAL A 1 37 ? 2.895 13.801 -8.111 1.00 0.00 37 VAL A CA 17
ATOM 25870 C C . VAL A 1 37 ? 2.278 14.989 -7.371 1.00 0.00 37 VAL A C 17
ATOM 25871 O O . VAL A 1 37 ? 1.145 14.937 -6.930 1.00 0.00 37 VAL A O 17
ATOM 25884 N N . LYS A 1 38 ? 3.013 16.060 -7.237 1.00 0.00 38 LYS A N 17
ATOM 25885 C CA . LYS A 1 38 ? 2.470 17.256 -6.532 1.00 0.00 38 LYS A CA 17
ATOM 25886 C C . LYS A 1 38 ? 1.837 18.207 -7.549 1.00 0.00 38 LYS A C 17
ATOM 25887 O O . LYS A 1 38 ? 2.480 18.648 -8.481 1.00 0.00 38 LYS A O 17
ATOM 25906 N N . THR A 1 39 ? 0.583 18.520 -7.380 1.00 0.00 39 THR A N 17
ATOM 25907 C CA . THR A 1 39 ? -0.096 19.435 -8.342 1.00 0.00 39 THR A CA 17
ATOM 25908 C C . THR A 1 39 ? -0.650 20.661 -7.605 1.00 0.00 39 THR A C 17
ATOM 25909 O O . THR A 1 39 ? -0.622 20.713 -6.391 1.00 0.00 39 THR A O 17
ATOM 25920 N N . PRO A 1 40 ? -1.135 21.615 -8.363 1.00 0.00 40 PRO A N 17
ATOM 25921 C CA . PRO A 1 40 ? -1.697 22.851 -7.759 1.00 0.00 40 PRO A CA 17
ATOM 25922 C C . PRO A 1 40 ? -3.002 22.557 -7.009 1.00 0.00 40 PRO A C 17
ATOM 25923 O O . PRO A 1 40 ? -3.530 23.406 -6.317 1.00 0.00 40 PRO A O 17
ATOM 25934 N N . LYS A 1 41 ? -3.523 21.364 -7.130 1.00 0.00 41 LYS A N 17
ATOM 25935 C CA . LYS A 1 41 ? -4.786 21.025 -6.414 1.00 0.00 41 LYS A CA 17
ATOM 25936 C C . LYS A 1 41 ? -4.465 20.204 -5.164 1.00 0.00 41 LYS A C 17
ATOM 25937 O O . LYS A 1 41 ? -4.912 20.512 -4.078 1.00 0.00 41 LYS A O 17
ATOM 25956 N N . GLU A 1 42 ? -3.688 19.163 -5.314 1.00 0.00 42 GLU A N 17
ATOM 25957 C CA . GLU A 1 42 ? -3.327 18.316 -4.138 1.00 0.00 42 GLU A CA 17
ATOM 25958 C C . GLU A 1 42 ? -2.234 17.314 -4.526 1.00 0.00 42 GLU A C 17
ATOM 25959 O O . GLU A 1 42 ? -1.554 17.479 -5.520 1.00 0.00 42 GLU A O 17
ATOM 25971 N N . LYS A 1 43 ? -2.064 16.277 -3.751 1.00 0.00 43 LYS A N 17
ATOM 25972 C CA . LYS A 1 43 ? -1.017 15.259 -4.075 1.00 0.00 43 LYS A CA 17
ATOM 25973 C C . LYS A 1 43 ? -1.673 13.900 -4.341 1.00 0.00 43 LYS A C 17
ATOM 25974 O O . LYS A 1 43 ? -2.564 13.480 -3.629 1.00 0.00 43 LYS A O 17
ATOM 25993 N N . GLU A 1 44 ? -1.245 13.211 -5.368 1.00 0.00 44 GLU A N 17
ATOM 25994 C CA . GLU A 1 44 ? -1.857 11.884 -5.679 1.00 0.00 44 GLU A CA 17
ATOM 25995 C C . GLU A 1 44 ? -0.775 10.849 -6.004 1.00 0.00 44 GLU A C 17
ATOM 25996 O O . GLU A 1 44 ? 0.152 11.115 -6.744 1.00 0.00 44 GLU A O 17
ATOM 26008 N N . GLU A 1 45 ? -0.896 9.666 -5.460 1.00 0.00 45 GLU A N 17
ATOM 26009 C CA . GLU A 1 45 ? 0.115 8.605 -5.741 1.00 0.00 45 GLU A CA 17
ATOM 26010 C C . GLU A 1 45 ? -0.338 7.762 -6.938 1.00 0.00 45 GLU A C 17
ATOM 26011 O O . GLU A 1 45 ? -1.516 7.535 -7.135 1.00 0.00 45 GLU A O 17
ATOM 26023 N N . PHE A 1 46 ? 0.584 7.298 -7.740 1.00 0.00 46 PHE A N 17
ATOM 26024 C CA . PHE A 1 46 ? 0.199 6.475 -8.922 1.00 0.00 46 PHE A CA 17
ATOM 26025 C C . PHE A 1 46 ? 0.992 5.167 -8.942 1.00 0.00 46 PHE A C 17
ATOM 26026 O O . PHE A 1 46 ? 2.208 5.167 -8.925 1.00 0.00 46 PHE A O 17
ATOM 26043 N N . ALA A 1 47 ? 0.312 4.054 -8.993 1.00 0.00 47 ALA A N 17
ATOM 26044 C CA . ALA A 1 47 ? 1.020 2.744 -9.030 1.00 0.00 47 ALA A CA 17
ATOM 26045 C C . ALA A 1 47 ? 1.259 2.350 -10.486 1.00 0.00 47 ALA A C 17
ATOM 26046 O O . ALA A 1 47 ? 0.353 2.375 -11.297 1.00 0.00 47 ALA A O 17
ATOM 26053 N N . VAL A 1 48 ? 2.466 2.004 -10.834 1.00 0.00 48 VAL A N 17
ATOM 26054 C CA . VAL A 1 48 ? 2.745 1.632 -12.247 1.00 0.00 48 VAL A CA 17
ATOM 26055 C C . VAL A 1 48 ? 3.764 0.493 -12.298 1.00 0.00 48 VAL A C 17
ATOM 26056 O O . VAL A 1 48 ? 4.533 0.316 -11.375 1.00 0.00 48 VAL A O 17
ATOM 26069 N N . PRO A 1 49 ? 3.736 -0.248 -13.374 1.00 0.00 49 PRO A N 17
ATOM 26070 C CA . PRO A 1 49 ? 4.670 -1.387 -13.526 1.00 0.00 49 PRO A CA 17
ATOM 26071 C C . PRO A 1 49 ? 6.098 -0.882 -13.726 1.00 0.00 49 PRO A C 17
ATOM 26072 O O . PRO A 1 49 ? 6.378 -0.136 -14.643 1.00 0.00 49 PRO A O 17
ATOM 26083 N N . GLU A 1 50 ? 6.994 -1.289 -12.860 1.00 0.00 50 GLU A N 17
ATOM 26084 C CA . GLU A 1 50 ? 8.431 -0.863 -12.950 1.00 0.00 50 GLU A CA 17
ATOM 26085 C C . GLU A 1 50 ? 8.824 -0.500 -14.390 1.00 0.00 50 GLU A C 17
ATOM 26086 O O . GLU A 1 50 ? 9.407 0.536 -14.639 1.00 0.00 50 GLU A O 17
ATOM 26098 N N . ASN A 1 51 ? 8.507 -1.340 -15.336 1.00 0.00 51 ASN A N 17
ATOM 26099 C CA . ASN A 1 51 ? 8.864 -1.029 -16.749 1.00 0.00 51 ASN A CA 17
ATOM 26100 C C . ASN A 1 51 ? 7.770 -0.170 -17.392 1.00 0.00 51 ASN A C 17
ATOM 26101 O O . ASN A 1 51 ? 7.259 -0.486 -18.448 1.00 0.00 51 ASN A O 17
ATOM 26112 N N . SER A 1 52 ? 7.409 0.914 -16.758 1.00 0.00 52 SER A N 17
ATOM 26113 C CA . SER A 1 52 ? 6.350 1.797 -17.326 1.00 0.00 52 SER A CA 17
ATOM 26114 C C . SER A 1 52 ? 6.965 3.106 -17.827 1.00 0.00 52 SER A C 17
ATOM 26115 O O . SER A 1 52 ? 7.422 3.923 -17.052 1.00 0.00 52 SER A O 17
ATOM 26123 N N . SER A 1 53 ? 6.975 3.313 -19.117 1.00 0.00 53 SER A N 17
ATOM 26124 C CA . SER A 1 53 ? 7.557 4.575 -19.664 1.00 0.00 53 SER A CA 17
ATOM 26125 C C . SER A 1 53 ? 6.733 5.770 -19.185 1.00 0.00 53 SER A C 17
ATOM 26126 O O . SER A 1 53 ? 5.526 5.689 -19.053 1.00 0.00 53 SER A O 17
ATOM 26134 N N . VAL A 1 54 ? 7.369 6.879 -18.918 1.00 0.00 54 VAL A N 17
ATOM 26135 C CA . VAL A 1 54 ? 6.615 8.074 -18.442 1.00 0.00 54 VAL A CA 17
ATOM 26136 C C . VAL A 1 54 ? 5.564 8.495 -19.466 1.00 0.00 54 VAL A C 17
ATOM 26137 O O . VAL A 1 54 ? 4.517 8.963 -19.106 1.00 0.00 54 VAL A O 17
ATOM 26150 N N . GLN A 1 55 ? 5.837 8.354 -20.735 1.00 0.00 55 GLN A N 17
ATOM 26151 C CA . GLN A 1 55 ? 4.831 8.777 -21.764 1.00 0.00 55 GLN A CA 17
ATOM 26152 C C . GLN A 1 55 ? 3.442 8.215 -21.421 1.00 0.00 55 GLN A C 17
ATOM 26153 O O . GLN A 1 55 ? 2.446 8.915 -21.484 1.00 0.00 55 GLN A O 17
ATOM 26167 N N . GLN A 1 56 ? 3.370 6.967 -21.046 1.00 0.00 56 GLN A N 17
ATOM 26168 C CA . GLN A 1 56 ? 2.051 6.366 -20.687 1.00 0.00 56 GLN A CA 17
ATOM 26169 C C . GLN A 1 56 ? 1.534 6.972 -19.376 1.00 0.00 56 GLN A C 17
ATOM 26170 O O . GLN A 1 56 ? 0.403 7.407 -19.283 1.00 0.00 56 GLN A O 17
ATOM 26184 N N . PHE A 1 57 ? 2.361 7.002 -18.365 1.00 0.00 57 PHE A N 17
ATOM 26185 C CA . PHE A 1 57 ? 1.936 7.579 -17.053 1.00 0.00 57 PHE A CA 17
ATOM 26186 C C . PHE A 1 57 ? 1.614 9.071 -17.204 1.00 0.00 57 PHE A C 17
ATOM 26187 O O . PHE A 1 57 ? 0.699 9.585 -16.591 1.00 0.00 57 PHE A O 17
ATOM 26204 N N . LYS A 1 58 ? 2.368 9.767 -18.011 1.00 0.00 58 LYS A N 17
ATOM 26205 C CA . LYS A 1 58 ? 2.126 11.226 -18.205 1.00 0.00 58 LYS A CA 17
ATOM 26206 C C . LYS A 1 58 ? 0.699 11.450 -18.709 1.00 0.00 58 LYS A C 17
ATOM 26207 O O . LYS A 1 58 ? 0.024 12.377 -18.304 1.00 0.00 58 LYS A O 17
ATOM 26226 N N . GLU A 1 59 ? 0.235 10.600 -19.586 1.00 0.00 59 GLU A N 17
ATOM 26227 C CA . GLU A 1 59 ? -1.151 10.754 -20.115 1.00 0.00 59 GLU A CA 17
ATOM 26228 C C . GLU A 1 59 ? -2.174 10.350 -19.049 1.00 0.00 59 GLU A C 17
ATOM 26229 O O . GLU A 1 59 ? -3.315 10.771 -19.080 1.00 0.00 59 GLU A O 17
ATOM 26241 N N . ALA A 1 60 ? -1.776 9.540 -18.101 1.00 0.00 60 ALA A N 17
ATOM 26242 C CA . ALA A 1 60 ? -2.728 9.115 -17.033 1.00 0.00 60 ALA A CA 17
ATOM 26243 C C . ALA A 1 60 ? -3.085 10.308 -16.146 1.00 0.00 60 ALA A C 17
ATOM 26244 O O . ALA A 1 60 ? -4.225 10.497 -15.767 1.00 0.00 60 ALA A O 17
ATOM 26251 N N . ILE A 1 61 ? -2.113 11.111 -15.812 1.00 0.00 61 ILE A N 17
ATOM 26252 C CA . ILE A 1 61 ? -2.377 12.296 -14.946 1.00 0.00 61 ILE A CA 17
ATOM 26253 C C . ILE A 1 61 ? -3.245 13.316 -15.695 1.00 0.00 61 ILE A C 17
ATOM 26254 O O . ILE A 1 61 ? -4.076 13.984 -15.113 1.00 0.00 61 ILE A O 17
ATOM 26270 N N . SER A 1 62 ? -3.053 13.434 -16.981 1.00 0.00 62 SER A N 17
ATOM 26271 C CA . SER A 1 62 ? -3.859 14.405 -17.778 1.00 0.00 62 SER A CA 17
ATOM 26272 C C . SER A 1 62 ? -5.351 14.078 -17.663 1.00 0.00 62 SER A C 17
ATOM 26273 O O . SER A 1 62 ? -6.177 14.953 -17.501 1.00 0.00 62 SER A O 17
ATOM 26281 N N . LYS A 1 63 ? -5.702 12.825 -17.761 1.00 0.00 63 LYS A N 17
ATOM 26282 C CA . LYS A 1 63 ? -7.142 12.438 -17.670 1.00 0.00 63 LYS A CA 17
ATOM 26283 C C . LYS A 1 63 ? -7.748 12.883 -16.332 1.00 0.00 63 LYS A C 17
ATOM 26284 O O . LYS A 1 63 ? -8.804 13.483 -16.291 1.00 0.00 63 LYS A O 17
ATOM 26303 N N . ARG A 1 64 ? -7.098 12.582 -15.238 1.00 0.00 64 ARG A N 17
ATOM 26304 C CA . ARG A 1 64 ? -7.653 12.976 -13.906 1.00 0.00 64 ARG A CA 17
ATOM 26305 C C . ARG A 1 64 ? -7.556 14.492 -13.702 1.00 0.00 64 ARG A C 17
ATOM 26306 O O . ARG A 1 64 ? -8.532 15.147 -13.394 1.00 0.00 64 ARG A O 17
ATOM 26327 N N . PHE A 1 65 ? -6.389 15.051 -13.868 1.00 0.00 65 PHE A N 17
ATOM 26328 C CA . PHE A 1 65 ? -6.230 16.525 -13.680 1.00 0.00 65 PHE A CA 17
ATOM 26329 C C . PHE A 1 65 ? -6.983 17.283 -14.777 1.00 0.00 65 PHE A C 17
ATOM 26330 O O . PHE A 1 65 ? -7.557 18.328 -14.541 1.00 0.00 65 PHE A O 17
ATOM 26347 N N . LYS A 1 66 ? -6.977 16.764 -15.977 1.00 0.00 66 LYS A N 17
ATOM 26348 C CA . LYS A 1 66 ? -7.683 17.444 -17.106 1.00 0.00 66 LYS A CA 17
ATOM 26349 C C . LYS A 1 66 ? -7.039 18.802 -17.388 1.00 0.00 66 LYS A C 17
ATOM 26350 O O . LYS A 1 66 ? -7.535 19.835 -16.980 1.00 0.00 66 LYS A O 17
ATOM 26369 N N . SER A 1 67 ? -5.935 18.806 -18.087 1.00 0.00 67 SER A N 17
ATOM 26370 C CA . SER A 1 67 ? -5.249 20.093 -18.402 1.00 0.00 67 SER A CA 17
ATOM 26371 C C . SER A 1 67 ? -4.398 19.940 -19.665 1.00 0.00 67 SER A C 17
ATOM 26372 O O . SER A 1 67 ? -4.626 20.597 -20.662 1.00 0.00 67 SER A O 17
ATOM 26380 N N . GLN A 1 68 ? -3.418 19.076 -19.629 1.00 0.00 68 GLN A N 17
ATOM 26381 C CA . GLN A 1 68 ? -2.549 18.876 -20.825 1.00 0.00 68 GLN A CA 17
ATOM 26382 C C . GLN A 1 68 ? -1.674 17.633 -20.639 1.00 0.00 68 GLN A C 17
ATOM 26383 O O . GLN A 1 68 ? -1.918 16.816 -19.773 1.00 0.00 68 GLN A O 17
ATOM 26397 N N . THR A 1 69 ? -0.658 17.484 -21.446 1.00 0.00 69 THR A N 17
ATOM 26398 C CA . THR A 1 69 ? 0.232 16.293 -21.316 1.00 0.00 69 THR A CA 17
ATOM 26399 C C . THR A 1 69 ? 1.622 16.602 -21.879 1.00 0.00 69 THR A C 17
ATOM 26400 O O . THR A 1 69 ? 2.629 16.267 -21.287 1.00 0.00 69 THR A O 17
ATOM 26411 N N . ASP A 1 70 ? 1.684 17.240 -23.018 1.00 0.00 70 ASP A N 17
ATOM 26412 C CA . ASP A 1 70 ? 3.010 17.572 -23.620 1.00 0.00 70 ASP A CA 17
ATOM 26413 C C . ASP A 1 70 ? 3.829 18.428 -22.650 1.00 0.00 70 ASP A C 17
ATOM 26414 O O . ASP A 1 70 ? 4.884 18.030 -22.195 1.00 0.00 70 ASP A O 17
ATOM 26423 N N . GLN A 1 71 ? 3.348 19.598 -22.329 1.00 0.00 71 GLN A N 17
ATOM 26424 C CA . GLN A 1 71 ? 4.094 20.481 -21.386 1.00 0.00 71 GLN A CA 17
ATOM 26425 C C . GLN A 1 71 ? 4.033 19.905 -19.968 1.00 0.00 71 GLN A C 17
ATOM 26426 O O . GLN A 1 71 ? 4.897 20.153 -19.150 1.00 0.00 71 GLN A O 17
ATOM 26440 N N . LEU A 1 72 ? 3.016 19.138 -19.671 1.00 0.00 72 LEU A N 17
ATOM 26441 C CA . LEU A 1 72 ? 2.895 18.542 -18.307 1.00 0.00 72 LEU A CA 17
ATOM 26442 C C . LEU A 1 72 ? 4.153 17.738 -17.962 1.00 0.00 72 LEU A C 17
ATOM 26443 O O . LEU A 1 72 ? 4.319 16.614 -18.392 1.00 0.00 72 LEU A O 17
ATOM 26459 N N . VAL A 1 73 ? 5.039 18.310 -17.190 1.00 0.00 73 VAL A N 17
ATOM 26460 C CA . VAL A 1 73 ? 6.289 17.583 -16.817 1.00 0.00 73 VAL A CA 17
ATOM 26461 C C . VAL A 1 73 ? 6.428 17.529 -15.293 1.00 0.00 73 VAL A C 17
ATOM 26462 O O . VAL A 1 73 ? 5.728 18.216 -14.575 1.00 0.00 73 VAL A O 17
ATOM 26475 N N . LEU A 1 74 ? 7.329 16.725 -14.793 1.00 0.00 74 LEU A N 17
ATOM 26476 C CA . LEU A 1 74 ? 7.513 16.639 -13.317 1.00 0.00 74 LEU A CA 17
ATOM 26477 C C . LEU A 1 74 ? 8.971 16.930 -12.969 1.00 0.00 74 LEU A C 17
ATOM 26478 O O . LEU A 1 74 ? 9.868 16.235 -13.396 1.00 0.00 74 LEU A O 17
ATOM 26494 N N . ILE A 1 75 ? 9.216 17.957 -12.207 1.00 0.00 75 ILE A N 17
ATOM 26495 C CA . ILE A 1 75 ? 10.622 18.290 -11.846 1.00 0.00 75 ILE A CA 17
ATOM 26496 C C . ILE A 1 75 ? 11.086 17.441 -10.659 1.00 0.00 75 ILE A C 17
ATOM 26497 O O . ILE A 1 75 ? 10.717 17.679 -9.525 1.00 0.00 75 ILE A O 17
ATOM 26513 N N . PHE A 1 76 ? 11.902 16.454 -10.915 1.00 0.00 76 PHE A N 17
ATOM 26514 C CA . PHE A 1 76 ? 12.402 15.592 -9.804 1.00 0.00 76 PHE A CA 17
ATOM 26515 C C . PHE A 1 76 ? 13.920 15.736 -9.661 1.00 0.00 76 PHE A C 17
ATOM 26516 O O . PHE A 1 76 ? 14.647 15.739 -10.636 1.00 0.00 76 PHE A O 17
ATOM 26533 N N . ALA A 1 77 ? 14.403 15.853 -8.451 1.00 0.00 77 ALA A N 17
ATOM 26534 C CA . ALA A 1 77 ? 15.876 15.995 -8.232 1.00 0.00 77 ALA A CA 17
ATOM 26535 C C . ALA A 1 77 ? 16.442 17.133 -9.089 1.00 0.00 77 ALA A C 17
ATOM 26536 O O . ALA A 1 77 ? 17.604 17.132 -9.446 1.00 0.00 77 ALA A O 17
ATOM 26543 N N . GLY A 1 78 ? 15.630 18.101 -9.418 1.00 0.00 78 GLY A N 17
ATOM 26544 C CA . GLY A 1 78 ? 16.121 19.239 -10.249 1.00 0.00 78 GLY A CA 17
ATOM 26545 C C . GLY A 1 78 ? 16.259 18.792 -11.706 1.00 0.00 78 GLY A C 17
ATOM 26546 O O . GLY A 1 78 ? 17.018 19.358 -12.469 1.00 0.00 78 GLY A O 17
ATOM 26550 N N . LYS A 1 79 ? 15.527 17.784 -12.101 1.00 0.00 79 LYS A N 17
ATOM 26551 C CA . LYS A 1 79 ? 15.611 17.302 -13.512 1.00 0.00 79 LYS A CA 17
ATOM 26552 C C . LYS A 1 79 ? 14.216 17.277 -14.140 1.00 0.00 79 LYS A C 17
ATOM 26553 O O . LYS A 1 79 ? 13.263 17.777 -13.574 1.00 0.00 79 LYS A O 17
ATOM 26572 N N . ILE A 1 80 ? 14.085 16.689 -15.299 1.00 0.00 80 ILE A N 17
ATOM 26573 C CA . ILE A 1 80 ? 12.739 16.627 -15.953 1.00 0.00 80 ILE A CA 17
ATOM 26574 C C . ILE A 1 80 ? 12.158 15.223 -15.831 1.00 0.00 80 ILE A C 17
ATOM 26575 O O . ILE A 1 80 ? 12.237 14.430 -16.750 1.00 0.00 80 ILE A O 17
ATOM 26591 N N . LEU A 1 81 ? 11.554 14.904 -14.717 1.00 0.00 81 LEU A N 17
ATOM 26592 C CA . LEU A 1 81 ? 10.956 13.548 -14.580 1.00 0.00 81 LEU A CA 17
ATOM 26593 C C . LEU A 1 81 ? 9.850 13.397 -15.620 1.00 0.00 81 LEU A C 17
ATOM 26594 O O . LEU A 1 81 ? 8.712 13.768 -15.394 1.00 0.00 81 LEU A O 17
ATOM 26610 N N . LYS A 1 82 ? 10.186 12.883 -16.770 1.00 0.00 82 LYS A N 17
ATOM 26611 C CA . LYS A 1 82 ? 9.168 12.730 -17.842 1.00 0.00 82 LYS A CA 17
ATOM 26612 C C . LYS A 1 82 ? 9.557 11.588 -18.788 1.00 0.00 82 LYS A C 17
ATOM 26613 O O . LYS A 1 82 ? 10.092 10.581 -18.368 1.00 0.00 82 LYS A O 17
ATOM 26632 N N . ASP A 1 83 ? 9.297 11.734 -20.060 1.00 0.00 83 ASP A N 17
ATOM 26633 C CA . ASP A 1 83 ? 9.650 10.652 -21.024 1.00 0.00 83 ASP A CA 17
ATOM 26634 C C . ASP A 1 83 ? 11.167 10.594 -21.219 1.00 0.00 83 ASP A C 17
ATOM 26635 O O . ASP A 1 83 ? 11.706 9.602 -21.671 1.00 0.00 83 ASP A O 17
ATOM 26644 N N . GLN A 1 84 ? 11.860 11.647 -20.872 1.00 0.00 84 GLN A N 17
ATOM 26645 C CA . GLN A 1 84 ? 13.343 11.651 -21.025 1.00 0.00 84 GLN A CA 17
ATOM 26646 C C . GLN A 1 84 ? 13.942 10.433 -20.318 1.00 0.00 84 GLN A C 17
ATOM 26647 O O . GLN A 1 84 ? 14.942 9.887 -20.742 1.00 0.00 84 GLN A O 17
ATOM 26661 N N . ASP A 1 85 ? 13.338 10.005 -19.240 1.00 0.00 85 ASP A N 17
ATOM 26662 C CA . ASP A 1 85 ? 13.876 8.821 -18.505 1.00 0.00 85 ASP A CA 17
ATOM 26663 C C . ASP A 1 85 ? 12.739 8.029 -17.855 1.00 0.00 85 ASP A C 17
ATOM 26664 O O . ASP A 1 85 ? 11.635 8.517 -17.708 1.00 0.00 85 ASP A O 17
ATOM 26673 N N . THR A 1 86 ? 13.001 6.809 -17.461 1.00 0.00 86 THR A N 17
ATOM 26674 C CA . THR A 1 86 ? 11.939 5.985 -16.814 1.00 0.00 86 THR A CA 17
ATOM 26675 C C . THR A 1 86 ? 11.922 6.255 -15.306 1.00 0.00 86 THR A C 17
ATOM 26676 O O . THR A 1 86 ? 12.892 6.725 -14.743 1.00 0.00 86 THR A O 17
ATOM 26687 N N . LEU A 1 87 ? 10.830 5.973 -14.651 1.00 0.00 87 LEU A N 17
ATOM 26688 C CA . LEU A 1 87 ? 10.758 6.229 -13.180 1.00 0.00 87 LEU A CA 17
ATOM 26689 C C . LEU A 1 87 ? 11.720 5.312 -12.422 1.00 0.00 87 LEU A C 17
ATOM 26690 O O . LEU A 1 87 ? 12.456 5.757 -11.564 1.00 0.00 87 LEU A O 17
ATOM 26706 N N . ILE A 1 88 ? 11.735 4.042 -12.730 1.00 0.00 88 ILE A N 17
ATOM 26707 C CA . ILE A 1 88 ? 12.672 3.125 -12.012 1.00 0.00 88 ILE A CA 17
ATOM 26708 C C . ILE A 1 88 ? 14.119 3.527 -12.299 1.00 0.00 88 ILE A C 17
ATOM 26709 O O . ILE A 1 88 ? 15.032 3.135 -11.598 1.00 0.00 88 ILE A O 17
ATOM 26725 N N . GLN A 1 89 ? 14.337 4.300 -13.328 1.00 0.00 89 GLN A N 17
ATOM 26726 C CA . GLN A 1 89 ? 15.724 4.719 -13.663 1.00 0.00 89 GLN A CA 17
ATOM 26727 C C . GLN A 1 89 ? 16.052 6.075 -13.032 1.00 0.00 89 GLN A C 17
ATOM 26728 O O . GLN A 1 89 ? 17.204 6.457 -12.952 1.00 0.00 89 GLN A O 17
ATOM 26742 N N . HIS A 1 90 ? 15.063 6.814 -12.581 1.00 0.00 90 HIS A N 17
ATOM 26743 C CA . HIS A 1 90 ? 15.365 8.146 -11.961 1.00 0.00 90 HIS A CA 17
ATOM 26744 C C . HIS A 1 90 ? 14.089 8.886 -11.543 1.00 0.00 90 HIS A C 17
ATOM 26745 O O . HIS A 1 90 ? 14.115 9.696 -10.638 1.00 0.00 90 HIS A O 17
ATOM 26759 N N . GLY A 1 91 ? 12.979 8.640 -12.190 1.00 0.00 91 GLY A N 17
ATOM 26760 C CA . GLY A 1 91 ? 11.732 9.367 -11.806 1.00 0.00 91 GLY A CA 17
ATOM 26761 C C . GLY A 1 91 ? 11.427 9.079 -10.339 1.00 0.00 91 GLY A C 17
ATOM 26762 O O . GLY A 1 91 ? 11.216 9.979 -9.549 1.00 0.00 91 GLY A O 17
ATOM 26766 N N . ILE A 1 92 ? 11.427 7.832 -9.965 1.00 0.00 92 ILE A N 17
ATOM 26767 C CA . ILE A 1 92 ? 11.167 7.475 -8.547 1.00 0.00 92 ILE A CA 17
ATOM 26768 C C . ILE A 1 92 ? 11.872 6.156 -8.232 1.00 0.00 92 ILE A C 17
ATOM 26769 O O . ILE A 1 92 ? 12.198 5.393 -9.121 1.00 0.00 92 ILE A O 17
ATOM 26785 N N . HIS A 1 93 ? 12.098 5.871 -6.985 1.00 0.00 93 HIS A N 17
ATOM 26786 C CA . HIS A 1 93 ? 12.767 4.590 -6.633 1.00 0.00 93 HIS A CA 17
ATOM 26787 C C . HIS A 1 93 ? 11.764 3.658 -5.947 1.00 0.00 93 HIS A C 17
ATOM 26788 O O . HIS A 1 93 ? 11.868 2.450 -6.030 1.00 0.00 93 HIS A O 17
ATOM 26802 N N . ASP A 1 94 ? 10.784 4.218 -5.281 1.00 0.00 94 ASP A N 17
ATOM 26803 C CA . ASP A 1 94 ? 9.753 3.380 -4.593 1.00 0.00 94 ASP A CA 17
ATOM 26804 C C . ASP A 1 94 ? 8.716 4.278 -3.913 1.00 0.00 94 ASP A C 17
ATOM 26805 O O . ASP A 1 94 ? 8.218 3.970 -2.847 1.00 0.00 94 ASP A O 17
ATOM 26814 N N . GLY A 1 95 ? 8.384 5.387 -4.520 1.00 0.00 95 GLY A N 17
ATOM 26815 C CA . GLY A 1 95 ? 7.379 6.303 -3.908 1.00 0.00 95 GLY A CA 17
ATOM 26816 C C . GLY A 1 95 ? 8.051 7.623 -3.521 1.00 0.00 95 GLY A C 17
ATOM 26817 O O . GLY A 1 95 ? 8.219 7.924 -2.355 1.00 0.00 95 GLY A O 17
ATOM 26821 N N . LEU A 1 96 ? 8.434 8.411 -4.489 1.00 0.00 96 LEU A N 17
ATOM 26822 C CA . LEU A 1 96 ? 9.095 9.714 -4.177 1.00 0.00 96 LEU A CA 17
ATOM 26823 C C . LEU A 1 96 ? 8.137 10.874 -4.466 1.00 0.00 96 LEU A C 17
ATOM 26824 O O . LEU A 1 96 ? 7.062 10.685 -4.999 1.00 0.00 96 LEU A O 17
ATOM 26840 N N . THR A 1 97 ? 8.521 12.075 -4.118 1.00 0.00 97 THR A N 17
ATOM 26841 C CA . THR A 1 97 ? 7.635 13.251 -4.372 1.00 0.00 97 THR A CA 17
ATOM 26842 C C . THR A 1 97 ? 8.254 14.155 -5.441 1.00 0.00 97 THR A C 17
ATOM 26843 O O . THR A 1 97 ? 9.416 14.505 -5.375 1.00 0.00 97 THR A O 17
ATOM 26854 N N . VAL A 1 98 ? 7.487 14.530 -6.430 1.00 0.00 98 VAL A N 17
ATOM 26855 C CA . VAL A 1 98 ? 8.030 15.407 -7.511 1.00 0.00 98 VAL A CA 17
ATOM 26856 C C . VAL A 1 98 ? 7.133 16.635 -7.700 1.00 0.00 98 VAL A C 17
ATOM 26857 O O . VAL A 1 98 ? 5.941 16.583 -7.468 1.00 0.00 98 VAL A O 17
ATOM 26870 N N . HIS A 1 99 ? 7.693 17.742 -8.118 1.00 0.00 99 HIS A N 17
ATOM 26871 C CA . HIS A 1 99 ? 6.858 18.964 -8.319 1.00 0.00 99 HIS A CA 17
ATOM 26872 C C . HIS A 1 99 ? 6.336 19.012 -9.759 1.00 0.00 99 HIS A C 17
ATOM 26873 O O . HIS A 1 99 ? 7.072 18.794 -10.702 1.00 0.00 99 HIS A O 17
ATOM 26887 N N . LEU A 1 100 ? 5.073 19.292 -9.935 1.00 0.00 100 LEU A N 17
ATOM 26888 C CA . LEU A 1 100 ? 4.507 19.350 -11.315 1.00 0.00 100 LEU A CA 17
ATOM 26889 C C . LEU A 1 100 ? 4.695 20.749 -11.906 1.00 0.00 100 LEU A C 17
ATOM 26890 O O . LEU A 1 100 ? 4.448 21.747 -11.256 1.00 0.00 100 LEU A O 17
ATOM 26906 N N . VAL A 1 101 ? 5.132 20.829 -13.134 1.00 0.00 101 VAL A N 17
ATOM 26907 C CA . VAL A 1 101 ? 5.339 22.162 -13.771 1.00 0.00 101 VAL A CA 17
ATOM 26908 C C . VAL A 1 101 ? 5.102 22.066 -15.282 1.00 0.00 101 VAL A C 17
ATOM 26909 O O . VAL A 1 101 ? 5.697 21.252 -15.962 1.00 0.00 101 VAL A O 17
ATOM 26922 N N . ILE A 1 102 ? 4.238 22.892 -15.811 1.00 0.00 102 ILE A N 17
ATOM 26923 C CA . ILE A 1 102 ? 3.962 22.847 -17.278 1.00 0.00 102 ILE A CA 17
ATOM 26924 C C . ILE A 1 102 ? 4.803 23.901 -18.007 1.00 0.00 102 ILE A C 17
ATOM 26925 O O . ILE A 1 102 ? 4.855 25.050 -17.611 1.00 0.00 102 ILE A O 17
ATOM 26941 N N . LYS A 1 103 ? 5.461 23.517 -19.069 1.00 0.00 103 LYS A N 17
ATOM 26942 C CA . LYS A 1 103 ? 6.299 24.494 -19.824 1.00 0.00 103 LYS A CA 17
ATOM 26943 C C . LYS A 1 103 ? 5.727 24.708 -21.228 1.00 0.00 103 LYS A C 17
ATOM 26944 O O . LYS A 1 103 ? 5.155 25.760 -21.459 1.00 0.00 103 LYS A O 17
ATOM 26963 N N . MET A 1 1 ? -19.398 -62.460 -35.396 1.00 0.00 1 MET A N 18
ATOM 26964 C CA . MET A 1 1 ? -20.705 -61.751 -35.284 1.00 0.00 1 MET A CA 18
ATOM 26965 C C . MET A 1 1 ? -20.586 -60.574 -34.314 1.00 0.00 1 MET A C 18
ATOM 26966 O O . MET A 1 1 ? -20.699 -60.733 -33.114 1.00 0.00 1 MET A O 18
ATOM 26982 N N . ALA A 1 2 ? -20.360 -59.393 -34.824 1.00 0.00 2 ALA A N 18
ATOM 26983 C CA . ALA A 1 2 ? -20.234 -58.203 -33.932 1.00 0.00 2 ALA A CA 18
ATOM 26984 C C . ALA A 1 2 ? -21.600 -57.543 -33.735 1.00 0.00 2 ALA A C 18
ATOM 26985 O O . ALA A 1 2 ? -21.963 -57.162 -32.639 1.00 0.00 2 ALA A O 18
ATOM 26992 N N . GLU A 1 3 ? -22.360 -57.405 -34.789 1.00 0.00 3 GLU A N 18
ATOM 26993 C CA . GLU A 1 3 ? -23.704 -56.768 -34.664 1.00 0.00 3 GLU A CA 18
ATOM 26994 C C . GLU A 1 3 ? -24.557 -57.092 -35.894 1.00 0.00 3 GLU A C 18
ATOM 26995 O O . GLU A 1 3 ? -24.054 -57.529 -36.911 1.00 0.00 3 GLU A O 18
ATOM 27007 N N . ASN A 1 4 ? -25.843 -56.880 -35.809 1.00 0.00 4 ASN A N 18
ATOM 27008 C CA . ASN A 1 4 ? -26.730 -57.174 -36.972 1.00 0.00 4 ASN A CA 18
ATOM 27009 C C . ASN A 1 4 ? -2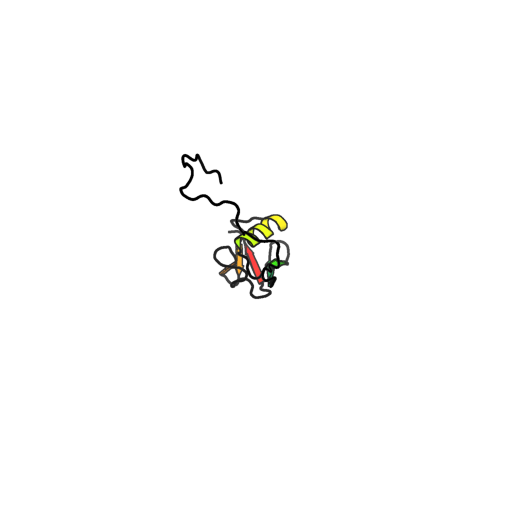7.697 -56.011 -37.209 1.00 0.00 4 ASN A C 18
ATOM 27010 O O . ASN A 1 4 ? -28.817 -56.200 -37.641 1.00 0.00 4 ASN A O 18
ATOM 27021 N N . GLY A 1 5 ? -27.272 -54.807 -36.929 1.00 0.00 5 GLY A N 18
ATOM 27022 C CA . GLY A 1 5 ? -28.163 -53.631 -37.137 1.00 0.00 5 GLY A CA 18
ATOM 27023 C C . GLY A 1 5 ? -27.367 -52.491 -37.776 1.00 0.00 5 GLY A C 18
ATOM 27024 O O . GLY A 1 5 ? -26.983 -51.544 -37.117 1.00 0.00 5 GLY A O 18
ATOM 27028 N N . GLU A 1 6 ? -27.118 -52.575 -39.057 1.00 0.00 6 GLU A N 18
ATOM 27029 C CA . GLU A 1 6 ? -26.345 -51.498 -39.750 1.00 0.00 6 GLU A CA 18
ATOM 27030 C C . GLU A 1 6 ? -25.032 -51.217 -39.012 1.00 0.00 6 GLU A C 18
ATOM 27031 O O . GLU A 1 6 ? -24.695 -51.883 -38.052 1.00 0.00 6 GLU A O 18
ATOM 27043 N N . SER A 1 7 ? -24.291 -50.237 -39.453 1.00 0.00 7 SER A N 18
ATOM 27044 C CA . SER A 1 7 ? -23.000 -49.911 -38.779 1.00 0.00 7 SER A CA 18
ATOM 27045 C C . SER A 1 7 ? -23.184 -48.722 -37.831 1.00 0.00 7 SER A C 18
ATOM 27046 O O . SER A 1 7 ? -24.292 -48.341 -37.506 1.00 0.00 7 SER A O 18
ATOM 27054 N N . SER A 1 8 ? -22.106 -48.134 -37.385 1.00 0.00 8 SER A N 18
ATOM 27055 C CA . SER A 1 8 ? -22.216 -46.970 -36.458 1.00 0.00 8 SER A CA 18
ATOM 27056 C C . SER A 1 8 ? -21.590 -45.724 -37.092 1.00 0.00 8 SER A C 18
ATOM 27057 O O . SER A 1 8 ? -21.129 -44.834 -36.405 1.00 0.00 8 SER A O 18
ATOM 27065 N N . GLY A 1 9 ? -21.573 -45.656 -38.396 1.00 0.00 9 GLY A N 18
ATOM 27066 C CA . GLY A 1 9 ? -20.979 -44.468 -39.074 1.00 0.00 9 GLY A CA 18
ATOM 27067 C C . GLY A 1 9 ? -19.528 -44.772 -39.466 1.00 0.00 9 GLY A C 18
ATOM 27068 O O . GLY A 1 9 ? -18.913 -45.660 -38.910 1.00 0.00 9 GLY A O 18
ATOM 27072 N N . PRO A 1 10 ? -19.028 -44.020 -40.413 1.00 0.00 10 PRO A N 18
ATOM 27073 C CA . PRO A 1 10 ? -17.634 -44.218 -40.880 1.00 0.00 10 PRO A CA 18
ATOM 27074 C C . PRO A 1 10 ? -16.640 -43.702 -39.831 1.00 0.00 10 PRO A C 18
ATOM 27075 O O . PRO A 1 10 ? -16.927 -42.757 -39.122 1.00 0.00 10 PRO A O 18
ATOM 27086 N N . PRO A 1 11 ? -15.498 -44.341 -39.763 1.00 0.00 11 PRO A N 18
ATOM 27087 C CA . PRO A 1 11 ? -14.459 -43.933 -38.786 1.00 0.00 11 PRO A CA 18
ATOM 27088 C C . PRO A 1 11 ? -13.783 -42.634 -39.237 1.00 0.00 11 PRO A C 18
ATOM 27089 O O . PRO A 1 11 ? -13.796 -42.288 -40.402 1.00 0.00 11 PRO A O 18
ATOM 27100 N N . ARG A 1 12 ? -13.191 -41.915 -38.320 1.00 0.00 12 ARG A N 18
ATOM 27101 C CA . ARG A 1 12 ? -12.511 -40.639 -38.692 1.00 0.00 12 ARG A CA 18
ATOM 27102 C C . ARG A 1 12 ? -11.519 -40.231 -37.594 1.00 0.00 12 ARG A C 18
ATOM 27103 O O . ARG A 1 12 ? -11.825 -40.328 -36.422 1.00 0.00 12 ARG A O 18
ATOM 27124 N N . PRO A 1 13 ? -10.357 -39.787 -38.007 1.00 0.00 13 PRO A N 18
ATOM 27125 C CA . PRO A 1 13 ? -9.321 -39.364 -37.032 1.00 0.00 13 PRO A CA 18
ATOM 27126 C C . PRO A 1 13 ? -9.694 -38.019 -36.404 1.00 0.00 13 PRO A C 18
ATOM 27127 O O . PRO A 1 13 ? -9.499 -36.973 -36.993 1.00 0.00 13 PRO A O 18
ATOM 27138 N N . SER A 1 14 ? -10.231 -38.037 -35.214 1.00 0.00 14 SER A N 18
ATOM 27139 C CA . SER A 1 14 ? -10.618 -36.761 -34.545 1.00 0.00 14 SER A CA 18
ATOM 27140 C C . SER A 1 14 ? -9.407 -36.148 -33.836 1.00 0.00 14 SER A C 18
ATOM 27141 O O . SER A 1 14 ? -8.862 -36.721 -32.913 1.00 0.00 14 SER A O 18
ATOM 27149 N N . ARG A 1 15 ? -8.984 -34.988 -34.260 1.00 0.00 15 ARG A N 18
ATOM 27150 C CA . ARG A 1 15 ? -7.809 -34.336 -33.611 1.00 0.00 15 ARG A CA 18
ATOM 27151 C C . ARG A 1 15 ? -8.275 -33.361 -32.527 1.00 0.00 15 ARG A C 18
ATOM 27152 O O . ARG A 1 15 ? -8.148 -33.625 -31.346 1.00 0.00 15 ARG A O 18
ATOM 27173 N N . GLY A 1 16 ? -8.814 -32.237 -32.918 1.00 0.00 16 GLY A N 18
ATOM 27174 C CA . GLY A 1 16 ? -9.289 -31.245 -31.910 1.00 0.00 16 GLY A CA 18
ATOM 27175 C C . GLY A 1 16 ? -8.084 -30.603 -31.215 1.00 0.00 16 GLY A C 18
ATOM 27176 O O . GLY A 1 16 ? -7.605 -31.108 -30.218 1.00 0.00 16 GLY A O 18
ATOM 27180 N N . PRO A 1 17 ? -7.627 -29.504 -31.763 1.00 0.00 17 PRO A N 18
ATOM 27181 C CA . PRO A 1 17 ? -6.464 -28.792 -31.179 1.00 0.00 17 PRO A CA 18
ATOM 27182 C C . PRO A 1 17 ? -6.862 -28.100 -29.873 1.00 0.00 17 PRO A C 18
ATOM 27183 O O . PRO A 1 17 ? -7.143 -26.918 -29.848 1.00 0.00 17 PRO A O 18
ATOM 27194 N N . ALA A 1 18 ? -6.890 -28.830 -28.790 1.00 0.00 18 ALA A N 18
ATOM 27195 C CA . ALA A 1 18 ? -7.269 -28.217 -27.483 1.00 0.00 18 ALA A CA 18
ATOM 27196 C C . ALA A 1 18 ? -6.106 -28.319 -26.493 1.00 0.00 18 ALA A C 18
ATOM 27197 O O . ALA A 1 18 ? -5.919 -29.329 -25.844 1.00 0.00 18 ALA A O 18
ATOM 27204 N N . ALA A 1 19 ? -5.326 -27.279 -26.372 1.00 0.00 19 ALA A N 18
ATOM 27205 C CA . ALA A 1 19 ? -4.174 -27.313 -25.425 1.00 0.00 19 ALA A CA 18
ATOM 27206 C C . ALA A 1 19 ? -4.607 -26.798 -24.049 1.00 0.00 19 ALA A C 18
ATOM 27207 O O . ALA A 1 19 ? -4.388 -25.651 -23.709 1.00 0.00 19 ALA A O 18
ATOM 27214 N N . ALA A 1 20 ? -5.218 -27.637 -23.257 1.00 0.00 20 ALA A N 18
ATOM 27215 C CA . ALA A 1 20 ? -5.666 -27.199 -21.904 1.00 0.00 20 ALA A CA 18
ATOM 27216 C C . ALA A 1 20 ? -4.638 -27.613 -20.846 1.00 0.00 20 ALA A C 18
ATOM 27217 O O . ALA A 1 20 ? -4.984 -28.126 -19.800 1.00 0.00 20 ALA A O 18
ATOM 27224 N N . GLN A 1 21 ? -3.379 -27.392 -21.113 1.00 0.00 21 GLN A N 18
ATOM 27225 C CA . GLN A 1 21 ? -2.328 -27.771 -20.124 1.00 0.00 21 GLN A CA 18
ATOM 27226 C C . GLN A 1 21 ? -1.385 -26.591 -19.875 1.00 0.00 21 GLN A C 18
ATOM 27227 O O . GLN A 1 21 ? -1.615 -25.492 -20.343 1.00 0.00 21 GLN A O 18
ATOM 27241 N N . GLY A 1 22 ? -0.325 -26.811 -19.144 1.00 0.00 22 GLY A N 18
ATOM 27242 C CA . GLY A 1 22 ? 0.635 -25.704 -18.865 1.00 0.00 22 GLY A CA 18
ATOM 27243 C C . GLY A 1 22 ? 2.059 -26.177 -19.161 1.00 0.00 22 GLY A C 18
ATOM 27244 O O . GLY A 1 22 ? 2.454 -27.263 -18.782 1.00 0.00 22 GLY A O 18
ATOM 27248 N N . SER A 1 23 ? 2.834 -25.370 -19.835 1.00 0.00 23 SER A N 18
ATOM 27249 C CA . SER A 1 23 ? 4.235 -25.769 -20.156 1.00 0.00 23 SER A CA 18
ATOM 27250 C C . SER A 1 23 ? 5.106 -24.527 -20.358 1.00 0.00 23 SER A C 18
ATOM 27251 O O . SER A 1 23 ? 6.026 -24.525 -21.153 1.00 0.00 23 SER A O 18
ATOM 27259 N N . ALA A 1 24 ? 4.824 -23.470 -19.644 1.00 0.00 24 ALA A N 18
ATOM 27260 C CA . ALA A 1 24 ? 5.634 -22.227 -19.792 1.00 0.00 24 ALA A CA 18
ATOM 27261 C C . ALA A 1 24 ? 5.892 -21.595 -18.422 1.00 0.00 24 ALA A C 18
ATOM 27262 O O . ALA A 1 24 ? 5.218 -21.891 -17.455 1.00 0.00 24 ALA A O 18
ATOM 27269 N N . ALA A 1 25 ? 6.864 -20.726 -18.332 1.00 0.00 25 ALA A N 18
ATOM 27270 C CA . ALA A 1 25 ? 7.169 -20.074 -17.027 1.00 0.00 25 ALA A CA 18
ATOM 27271 C C . ALA A 1 25 ? 7.901 -18.749 -17.256 1.00 0.00 25 ALA A C 18
ATOM 27272 O O . ALA A 1 25 ? 8.984 -18.532 -16.748 1.00 0.00 25 ALA A O 18
ATOM 27279 N N . ALA A 1 26 ? 7.318 -17.864 -18.019 1.00 0.00 26 ALA A N 18
ATOM 27280 C CA . ALA A 1 26 ? 7.978 -16.552 -18.284 1.00 0.00 26 ALA A CA 18
ATOM 27281 C C . ALA A 1 26 ? 7.744 -15.593 -17.108 1.00 0.00 26 ALA A C 18
ATOM 27282 O O . ALA A 1 26 ? 6.626 -15.187 -16.859 1.00 0.00 26 ALA A O 18
ATOM 27289 N N . PRO A 1 27 ? 8.807 -15.258 -16.418 1.00 0.00 27 PRO A N 18
ATOM 27290 C CA . PRO A 1 27 ? 8.696 -14.336 -15.260 1.00 0.00 27 PRO A CA 18
ATOM 27291 C C . PRO A 1 27 ? 8.437 -12.905 -15.740 1.00 0.00 27 PRO A C 18
ATOM 27292 O O . PRO A 1 27 ? 9.171 -12.370 -16.549 1.00 0.00 27 PRO A O 18
ATOM 27303 N N . ALA A 1 28 ? 7.402 -12.281 -15.244 1.00 0.00 28 ALA A N 18
ATOM 27304 C CA . ALA A 1 28 ? 7.095 -10.884 -15.670 1.00 0.00 28 ALA A CA 18
ATOM 27305 C C . ALA A 1 28 ? 7.819 -9.886 -14.763 1.00 0.00 28 ALA A C 18
ATOM 27306 O O . ALA A 1 28 ? 8.702 -10.245 -14.010 1.00 0.00 28 ALA A O 18
ATOM 27313 N N . GLU A 1 29 ? 7.451 -8.633 -14.831 1.00 0.00 29 GLU A N 18
ATOM 27314 C CA . GLU A 1 29 ? 8.118 -7.610 -13.973 1.00 0.00 29 GLU A CA 18
ATOM 27315 C C . GLU A 1 29 ? 7.073 -6.669 -13.360 1.00 0.00 29 GLU A C 18
ATOM 27316 O O . GLU A 1 29 ? 7.061 -5.487 -13.647 1.00 0.00 29 GLU A O 18
ATOM 27328 N N . PRO A 1 30 ? 6.226 -7.224 -12.529 1.00 0.00 30 PRO A N 18
ATOM 27329 C CA . PRO A 1 30 ? 5.170 -6.423 -11.869 1.00 0.00 30 PRO A CA 18
ATOM 27330 C C . PRO A 1 30 ? 5.708 -5.707 -10.635 1.00 0.00 30 PRO A C 18
ATOM 27331 O O . PRO A 1 30 ? 4.971 -5.433 -9.709 1.00 0.00 30 PRO A O 18
ATOM 27342 N N . LYS A 1 31 ? 6.968 -5.361 -10.626 1.00 0.00 31 LYS A N 18
ATOM 27343 C CA . LYS A 1 31 ? 7.509 -4.611 -9.462 1.00 0.00 31 LYS A CA 18
ATOM 27344 C C . LYS A 1 31 ? 6.910 -3.210 -9.524 1.00 0.00 31 LYS A C 18
ATOM 27345 O O . LYS A 1 31 ? 7.592 -2.238 -9.779 1.00 0.00 31 LYS A O 18
ATOM 27364 N N . ILE A 1 32 ? 5.621 -3.115 -9.343 1.00 0.00 32 ILE A N 18
ATOM 27365 C CA . ILE A 1 32 ? 4.949 -1.796 -9.445 1.00 0.00 32 ILE A CA 18
ATOM 27366 C C . ILE A 1 32 ? 5.543 -0.809 -8.432 1.00 0.00 32 ILE A C 18
ATOM 27367 O O . ILE A 1 32 ? 5.473 -1.019 -7.236 1.00 0.00 32 ILE A O 18
ATOM 27383 N N . ILE A 1 33 ? 6.122 0.266 -8.899 1.00 0.00 33 ILE A N 18
ATOM 27384 C CA . ILE A 1 33 ? 6.712 1.262 -7.956 1.00 0.00 33 ILE A CA 18
ATOM 27385 C C . ILE A 1 33 ? 5.691 2.360 -7.644 1.00 0.00 33 ILE A C 18
ATOM 27386 O O . ILE A 1 33 ? 4.874 2.716 -8.472 1.00 0.00 33 ILE A O 18
ATOM 27402 N N . LYS A 1 34 ? 5.729 2.889 -6.451 1.00 0.00 34 LYS A N 18
ATOM 27403 C CA . LYS A 1 34 ? 4.759 3.956 -6.071 1.00 0.00 34 LYS A CA 18
ATOM 27404 C C . LYS A 1 34 ? 5.347 5.334 -6.376 1.00 0.00 34 LYS A C 18
ATOM 27405 O O . LYS A 1 34 ? 6.535 5.554 -6.252 1.00 0.00 34 LYS A O 18
ATOM 27424 N N . VAL A 1 35 ? 4.523 6.263 -6.783 1.00 0.00 35 VAL A N 18
ATOM 27425 C CA . VAL A 1 35 ? 5.036 7.627 -7.100 1.00 0.00 35 VAL A CA 18
ATOM 27426 C C . VAL A 1 35 ? 4.047 8.690 -6.616 1.00 0.00 35 VAL A C 18
ATOM 27427 O O . VAL A 1 35 ? 2.851 8.562 -6.791 1.00 0.00 35 VAL A O 18
ATOM 27440 N N . THR A 1 36 ? 4.538 9.735 -6.009 1.00 0.00 36 THR A N 18
ATOM 27441 C CA . THR A 1 36 ? 3.629 10.807 -5.508 1.00 0.00 36 THR A CA 18
ATOM 27442 C C . THR A 1 36 ? 3.755 12.058 -6.381 1.00 0.00 36 THR A C 18
ATOM 27443 O O . THR A 1 36 ? 4.804 12.666 -6.461 1.00 0.00 36 THR A O 18
ATOM 27454 N N . VAL A 1 37 ? 2.692 12.447 -7.033 1.00 0.00 37 VAL A N 18
ATOM 27455 C CA . VAL A 1 37 ? 2.749 13.660 -7.899 1.00 0.00 37 VAL A CA 18
ATOM 27456 C C . VAL A 1 37 ? 2.187 14.872 -7.151 1.00 0.00 37 VAL A C 18
ATOM 27457 O O . VAL A 1 37 ? 1.116 14.819 -6.575 1.00 0.00 37 VAL A O 18
ATOM 27470 N N . LYS A 1 38 ? 2.903 15.964 -7.154 1.00 0.00 38 LYS A N 18
ATOM 27471 C CA . LYS A 1 38 ? 2.414 17.181 -6.443 1.00 0.00 38 LYS A CA 18
ATOM 27472 C C . LYS A 1 38 ? 1.883 18.200 -7.454 1.00 0.00 38 LYS A C 18
ATOM 27473 O O . LYS A 1 38 ? 2.585 18.622 -8.351 1.00 0.00 38 LYS A O 18
ATOM 27492 N N . THR A 1 39 ? 0.646 18.596 -7.317 1.00 0.00 39 THR A N 18
ATOM 27493 C CA . THR A 1 39 ? 0.068 19.586 -8.270 1.00 0.00 39 THR A CA 18
ATOM 27494 C C . THR A 1 39 ? -0.542 20.764 -7.501 1.00 0.00 39 THR A C 18
ATOM 27495 O O . THR A 1 39 ? -0.735 20.685 -6.305 1.00 0.00 39 THR A O 18
ATOM 27506 N N . PRO A 1 40 ? -0.827 21.824 -8.215 1.00 0.00 40 PRO A N 18
ATOM 27507 C CA . PRO A 1 40 ? -1.420 23.028 -7.579 1.00 0.00 40 PRO A CA 18
ATOM 27508 C C . PRO A 1 40 ? -2.875 22.758 -7.178 1.00 0.00 40 PRO A C 18
ATOM 27509 O O . PRO A 1 40 ? -3.788 23.408 -7.646 1.00 0.00 40 PRO A O 18
ATOM 27520 N N . LYS A 1 41 ? -3.092 21.803 -6.312 1.00 0.00 41 LYS A N 18
ATOM 27521 C CA . LYS A 1 41 ? -4.483 21.482 -5.871 1.00 0.00 41 LYS A CA 18
ATOM 27522 C C . LYS A 1 41 ? -4.450 20.378 -4.811 1.00 0.00 41 LYS A C 18
ATOM 27523 O O . LYS A 1 41 ? -5.088 20.474 -3.782 1.00 0.00 41 LYS A O 18
ATOM 27542 N N . GLU A 1 42 ? -3.709 19.330 -5.059 1.00 0.00 42 GLU A N 18
ATOM 27543 C CA . GLU A 1 42 ? -3.630 18.215 -4.070 1.00 0.00 42 GLU A CA 18
ATOM 27544 C C . GLU A 1 42 ? -2.525 17.231 -4.467 1.00 0.00 42 GLU A C 18
ATOM 27545 O O . GLU A 1 42 ? -1.830 17.425 -5.447 1.00 0.00 42 GLU A O 18
ATOM 27557 N N . LYS A 1 43 ? -2.362 16.174 -3.715 1.00 0.00 43 LYS A N 18
ATOM 27558 C CA . LYS A 1 43 ? -1.307 15.172 -4.047 1.00 0.00 43 LYS A CA 18
ATOM 27559 C C . LYS A 1 43 ? -1.954 13.820 -4.359 1.00 0.00 43 LYS A C 18
ATOM 27560 O O . LYS A 1 43 ? -2.861 13.386 -3.676 1.00 0.00 43 LYS A O 18
ATOM 27579 N N . GLU A 1 44 ? -1.500 13.153 -5.387 1.00 0.00 44 GLU A N 18
ATOM 27580 C CA . GLU A 1 44 ? -2.099 11.831 -5.740 1.00 0.00 44 GLU A CA 18
ATOM 27581 C C . GLU A 1 44 ? -1.003 10.808 -6.053 1.00 0.00 44 GLU A C 18
ATOM 27582 O O . GLU A 1 44 ? -0.129 11.048 -6.862 1.00 0.00 44 GLU A O 18
ATOM 27594 N N . GLU A 1 45 ? -1.049 9.665 -5.421 1.00 0.00 45 GLU A N 18
ATOM 27595 C CA . GLU A 1 45 ? -0.017 8.621 -5.687 1.00 0.00 45 GLU A CA 18
ATOM 27596 C C . GLU A 1 45 ? -0.411 7.805 -6.921 1.00 0.00 45 GLU A C 18
ATOM 27597 O O . GLU A 1 45 ? -1.579 7.629 -7.207 1.00 0.00 45 GLU A O 18
ATOM 27609 N N . PHE A 1 46 ? 0.549 7.307 -7.654 1.00 0.00 46 PHE A N 18
ATOM 27610 C CA . PHE A 1 46 ? 0.216 6.509 -8.868 1.00 0.00 46 PHE A CA 18
ATOM 27611 C C . PHE A 1 46 ? 0.979 5.182 -8.858 1.00 0.00 46 PHE A C 18
ATOM 27612 O O . PHE A 1 46 ? 2.192 5.152 -8.776 1.00 0.00 46 PHE A O 18
ATOM 27629 N N . ALA A 1 47 ? 0.275 4.087 -8.950 1.00 0.00 47 ALA A N 18
ATOM 27630 C CA . ALA A 1 47 ? 0.953 2.760 -8.961 1.00 0.00 47 ALA A CA 18
ATOM 27631 C C . ALA A 1 47 ? 1.261 2.365 -10.405 1.00 0.00 47 ALA A C 18
ATOM 27632 O O . ALA A 1 47 ? 0.388 2.351 -11.250 1.00 0.00 47 ALA A O 18
ATOM 27639 N N . VAL A 1 48 ? 2.494 2.056 -10.701 1.00 0.00 48 VAL A N 18
ATOM 27640 C CA . VAL A 1 48 ? 2.842 1.680 -12.097 1.00 0.00 48 VAL A CA 18
ATOM 27641 C C . VAL A 1 48 ? 3.899 0.574 -12.090 1.00 0.00 48 VAL A C 18
ATOM 27642 O O . VAL A 1 48 ? 4.680 0.480 -11.166 1.00 0.00 48 VAL A O 18
ATOM 27655 N N . PRO A 1 49 ? 3.886 -0.233 -13.120 1.00 0.00 49 PRO A N 18
ATOM 27656 C CA . PRO A 1 49 ? 4.857 -1.347 -13.214 1.00 0.00 49 PRO A CA 18
ATOM 27657 C C . PRO A 1 49 ? 6.270 -0.815 -13.443 1.00 0.00 49 PRO A C 18
ATOM 27658 O O . PRO A 1 49 ? 6.530 -0.117 -14.401 1.00 0.00 49 PRO A O 18
ATOM 27669 N N . GLU A 1 50 ? 7.175 -1.144 -12.553 1.00 0.00 50 GLU A N 18
ATOM 27670 C CA . GLU A 1 50 ? 8.599 -0.680 -12.670 1.00 0.00 50 GLU A CA 18
ATOM 27671 C C . GLU A 1 50 ? 8.996 -0.441 -14.133 1.00 0.00 50 GLU A C 18
ATOM 27672 O O . GLU A 1 50 ? 9.578 0.571 -14.471 1.00 0.00 50 GLU A O 18
ATOM 27684 N N . ASN A 1 51 ? 8.679 -1.362 -15.002 1.00 0.00 51 ASN A N 18
ATOM 27685 C CA . ASN A 1 51 ? 9.036 -1.182 -16.440 1.00 0.00 51 ASN A CA 18
ATOM 27686 C C . ASN A 1 51 ? 7.951 -0.374 -17.160 1.00 0.00 51 ASN A C 18
ATOM 27687 O O . ASN A 1 51 ? 7.437 -0.782 -18.183 1.00 0.00 51 ASN A O 18
ATOM 27698 N N . SER A 1 52 ? 7.601 0.769 -16.631 1.00 0.00 52 SER A N 18
ATOM 27699 C CA . SER A 1 52 ? 6.550 1.605 -17.282 1.00 0.00 52 SER A CA 18
ATOM 27700 C C . SER A 1 52 ? 7.159 2.900 -17.826 1.00 0.00 52 SER A C 18
ATOM 27701 O O . SER A 1 52 ? 7.779 3.656 -17.104 1.00 0.00 52 SER A O 18
ATOM 27709 N N . SER A 1 53 ? 6.982 3.165 -19.094 1.00 0.00 53 SER A N 18
ATOM 27710 C CA . SER A 1 53 ? 7.544 4.418 -19.680 1.00 0.00 53 SER A CA 18
ATOM 27711 C C . SER A 1 53 ? 6.756 5.626 -19.169 1.00 0.00 53 SER A C 18
ATOM 27712 O O . SER A 1 53 ? 5.560 5.554 -18.966 1.00 0.00 53 SER A O 18
ATOM 27720 N N . VAL A 1 54 ? 7.414 6.733 -18.952 1.00 0.00 54 VAL A N 18
ATOM 27721 C CA . VAL A 1 54 ? 6.695 7.938 -18.446 1.00 0.00 54 VAL A CA 18
ATOM 27722 C C . VAL A 1 54 ? 5.642 8.406 -19.448 1.00 0.00 54 VAL A C 18
ATOM 27723 O O . VAL A 1 54 ? 4.616 8.909 -19.066 1.00 0.00 54 VAL A O 18
ATOM 27736 N N . GLN A 1 55 ? 5.892 8.274 -20.724 1.00 0.00 55 GLN A N 18
ATOM 27737 C CA . GLN A 1 55 ? 4.891 8.747 -21.734 1.00 0.00 55 GLN A CA 18
ATOM 27738 C C . GLN A 1 55 ? 3.483 8.240 -21.388 1.00 0.00 55 GLN A C 18
ATOM 27739 O O . GLN A 1 55 ? 2.517 8.981 -21.445 1.00 0.00 55 GLN A O 18
ATOM 27753 N N . GLN A 1 56 ? 3.356 6.994 -21.019 1.00 0.00 56 GLN A N 18
ATOM 27754 C CA . GLN A 1 56 ? 2.009 6.455 -20.661 1.00 0.00 56 GLN A CA 18
ATOM 27755 C C . GLN A 1 56 ? 1.517 7.096 -19.357 1.00 0.00 56 GLN A C 18
ATOM 27756 O O . GLN A 1 56 ? 0.436 7.648 -19.293 1.00 0.00 56 GLN A O 18
ATOM 27770 N N . PHE A 1 57 ? 2.309 7.026 -18.322 1.00 0.00 57 PHE A N 18
ATOM 27771 C CA . PHE A 1 57 ? 1.908 7.629 -17.015 1.00 0.00 57 PHE A CA 18
ATOM 27772 C C . PHE A 1 57 ? 1.671 9.138 -17.176 1.00 0.00 57 PHE A C 18
ATOM 27773 O O . PHE A 1 57 ? 0.785 9.706 -16.567 1.00 0.00 57 PHE A O 18
ATOM 27790 N N . LYS A 1 58 ? 2.466 9.782 -17.984 1.00 0.00 58 LYS A N 18
ATOM 27791 C CA . LYS A 1 58 ? 2.311 11.252 -18.188 1.00 0.00 58 LYS A CA 18
ATOM 27792 C C . LYS A 1 58 ? 0.900 11.565 -18.690 1.00 0.00 58 LYS A C 18
ATOM 27793 O O . LYS A 1 58 ? 0.287 12.534 -18.287 1.00 0.00 58 LYS A O 18
ATOM 27812 N N . GLU A 1 59 ? 0.380 10.745 -19.565 1.00 0.00 59 GLU A N 18
ATOM 27813 C CA . GLU A 1 59 ? -0.994 10.988 -20.094 1.00 0.00 59 GLU A CA 18
ATOM 27814 C C . GLU A 1 59 ? -2.043 10.616 -19.041 1.00 0.00 59 GLU A C 18
ATOM 27815 O O . GLU A 1 59 ? -3.166 11.082 -19.080 1.00 0.00 59 GLU A O 18
ATOM 27827 N N . ALA A 1 60 ? -1.688 9.782 -18.098 1.00 0.00 60 ALA A N 18
ATOM 27828 C CA . ALA A 1 60 ? -2.667 9.385 -17.043 1.00 0.00 60 ALA A CA 18
ATOM 27829 C C . ALA A 1 60 ? -2.987 10.584 -16.150 1.00 0.00 60 ALA A C 18
ATOM 27830 O O . ALA A 1 60 ? -4.124 10.814 -15.784 1.00 0.00 60 ALA A O 18
ATOM 27837 N N . ILE A 1 61 ? -1.989 11.347 -15.798 1.00 0.00 61 ILE A N 18
ATOM 27838 C CA . ILE A 1 61 ? -2.222 12.534 -14.926 1.00 0.00 61 ILE A CA 18
ATOM 27839 C C . ILE A 1 61 ? -3.114 13.553 -15.645 1.00 0.00 61 ILE A C 18
ATOM 27840 O O . ILE A 1 61 ? -3.899 14.249 -15.030 1.00 0.00 61 ILE A O 18
ATOM 27856 N N . SER A 1 62 ? -2.993 13.645 -16.941 1.00 0.00 62 SER A N 18
ATOM 27857 C CA . SER A 1 62 ? -3.826 14.616 -17.710 1.00 0.00 62 SER A CA 18
ATOM 27858 C C . SER A 1 62 ? -5.311 14.253 -17.602 1.00 0.00 62 SER A C 18
ATOM 27859 O O . SER A 1 62 ? -6.153 15.106 -17.414 1.00 0.00 62 SER A O 18
ATOM 27867 N N . LYS A 1 63 ? -5.636 12.997 -17.733 1.00 0.00 63 LYS A N 18
ATOM 27868 C CA . LYS A 1 63 ? -7.069 12.580 -17.652 1.00 0.00 63 LYS A CA 18
ATOM 27869 C C . LYS A 1 63 ? -7.672 12.953 -16.293 1.00 0.00 63 LYS A C 18
ATOM 27870 O O . LYS A 1 63 ? -8.729 13.549 -16.218 1.00 0.00 63 LYS A O 18
ATOM 27889 N N . ARG A 1 64 ? -7.020 12.595 -15.218 1.00 0.00 64 ARG A N 18
ATOM 27890 C CA . ARG A 1 64 ? -7.573 12.920 -13.866 1.00 0.00 64 ARG A CA 18
ATOM 27891 C C . ARG A 1 64 ? -7.508 14.427 -13.598 1.00 0.00 64 ARG A C 18
ATOM 27892 O O . ARG A 1 64 ? -8.496 15.047 -13.256 1.00 0.00 64 ARG A O 18
ATOM 27913 N N . PHE A 1 65 ? -6.355 15.020 -13.750 1.00 0.00 65 PHE A N 18
ATOM 27914 C CA . PHE A 1 65 ? -6.228 16.487 -13.503 1.00 0.00 65 PHE A CA 18
ATOM 27915 C C . PHE A 1 65 ? -7.008 17.273 -14.559 1.00 0.00 65 PHE A C 18
ATOM 27916 O O . PHE A 1 65 ? -7.603 18.295 -14.276 1.00 0.00 65 PHE A O 18
ATOM 27933 N N . LYS A 1 66 ? -7.003 16.805 -15.780 1.00 0.00 66 LYS A N 18
ATOM 27934 C CA . LYS A 1 66 ? -7.736 17.517 -16.872 1.00 0.00 66 LYS A CA 18
ATOM 27935 C C . LYS A 1 66 ? -7.130 18.907 -17.089 1.00 0.00 66 LYS A C 18
ATOM 27936 O O . LYS A 1 66 ? -7.664 19.906 -16.649 1.00 0.00 66 LYS A O 18
ATOM 27955 N N . SER A 1 67 ? -6.015 18.971 -17.767 1.00 0.00 67 SER A N 18
ATOM 27956 C CA . SER A 1 67 ? -5.365 20.290 -18.019 1.00 0.00 67 SER A CA 18
ATOM 27957 C C . SER A 1 67 ? -4.474 20.209 -19.263 1.00 0.00 67 SER A C 18
ATOM 27958 O O . SER A 1 67 ? -4.743 20.830 -20.272 1.00 0.00 67 SER A O 18
ATOM 27966 N N . GLN A 1 68 ? -3.416 19.444 -19.195 1.00 0.00 68 GLN A N 18
ATOM 27967 C CA . GLN A 1 68 ? -2.507 19.318 -20.372 1.00 0.00 68 GLN A CA 18
ATOM 27968 C C . GLN A 1 68 ? -1.587 18.106 -20.201 1.00 0.00 68 GLN A C 18
ATOM 27969 O O . GLN A 1 68 ? -1.714 17.346 -19.261 1.00 0.00 68 GLN A O 18
ATOM 27983 N N . THR A 1 69 ? -0.663 17.919 -21.105 1.00 0.00 69 THR A N 18
ATOM 27984 C CA . THR A 1 69 ? 0.267 16.757 -20.999 1.00 0.00 69 THR A CA 18
ATOM 27985 C C . THR A 1 69 ? 1.581 17.057 -21.729 1.00 0.00 69 THR A C 18
ATOM 27986 O O . THR A 1 69 ? 2.652 16.728 -21.259 1.00 0.00 69 THR A O 18
ATOM 27997 N N . ASP A 1 70 ? 1.504 17.677 -22.878 1.00 0.00 70 ASP A N 18
ATOM 27998 C CA . ASP A 1 70 ? 2.745 17.996 -23.646 1.00 0.00 70 ASP A CA 18
ATOM 27999 C C . ASP A 1 70 ? 3.723 18.798 -22.781 1.00 0.00 70 ASP A C 18
ATOM 28000 O O . ASP A 1 70 ? 4.805 18.341 -22.468 1.00 0.00 70 ASP A O 18
ATOM 28009 N N . GLN A 1 71 ? 3.352 19.990 -22.394 1.00 0.00 71 GLN A N 18
ATOM 28010 C CA . GLN A 1 71 ? 4.261 20.820 -21.553 1.00 0.00 71 GLN A CA 18
ATOM 28011 C C . GLN A 1 71 ? 4.209 20.349 -20.097 1.00 0.00 71 GLN A C 18
ATOM 28012 O O . GLN A 1 71 ? 5.146 20.531 -19.345 1.00 0.00 71 GLN A O 18
ATOM 28026 N N . LEU A 1 72 ? 3.120 19.748 -19.695 1.00 0.00 72 LEU A N 18
ATOM 28027 C CA . LEU A 1 72 ? 3.003 19.264 -18.288 1.00 0.00 72 LEU A CA 18
ATOM 28028 C C . LEU A 1 72 ? 4.148 18.300 -17.959 1.00 0.00 72 LEU A C 18
ATOM 28029 O O . LEU A 1 72 ? 4.051 17.108 -18.175 1.00 0.00 72 LEU A O 18
ATOM 28045 N N . VAL A 1 73 ? 5.232 18.812 -17.440 1.00 0.00 73 VAL A N 18
ATOM 28046 C CA . VAL A 1 73 ? 6.388 17.934 -17.096 1.00 0.00 73 VAL A CA 18
ATOM 28047 C C . VAL A 1 73 ? 6.530 17.833 -15.574 1.00 0.00 73 VAL A C 18
ATOM 28048 O O . VAL A 1 73 ? 5.990 18.639 -14.842 1.00 0.00 73 VAL A O 18
ATOM 28061 N N . LEU A 1 74 ? 7.257 16.861 -15.087 1.00 0.00 74 LEU A N 18
ATOM 28062 C CA . LEU A 1 74 ? 7.428 16.739 -13.613 1.00 0.00 74 LEU A CA 18
ATOM 28063 C C . LEU A 1 74 ? 8.884 17.037 -13.249 1.00 0.00 74 LEU A C 18
ATOM 28064 O O . LEU A 1 74 ? 9.793 16.367 -13.697 1.00 0.00 74 LEU A O 18
ATOM 28080 N N . ILE A 1 75 ? 9.112 18.048 -12.457 1.00 0.00 75 ILE A N 18
ATOM 28081 C CA . ILE A 1 75 ? 10.512 18.403 -12.084 1.00 0.00 75 ILE A CA 18
ATOM 28082 C C . ILE A 1 75 ? 11.037 17.459 -11.001 1.00 0.00 75 ILE A C 18
ATOM 28083 O O . ILE A 1 75 ? 10.704 17.584 -9.840 1.00 0.00 75 ILE A O 18
ATOM 28099 N N . PHE A 1 76 ? 11.864 16.520 -11.378 1.00 0.00 76 PHE A N 18
ATOM 28100 C CA . PHE A 1 76 ? 12.425 15.568 -10.373 1.00 0.00 76 PHE A CA 18
ATOM 28101 C C . PHE A 1 76 ? 13.409 16.297 -9.453 1.00 0.00 76 PHE A C 18
ATOM 28102 O O . PHE A 1 76 ? 14.594 16.027 -9.457 1.00 0.00 76 PHE A O 18
ATOM 28119 N N . ALA A 1 77 ? 12.927 17.222 -8.665 1.00 0.00 77 ALA A N 18
ATOM 28120 C CA . ALA A 1 77 ? 13.830 17.977 -7.742 1.00 0.00 77 ALA A CA 18
ATOM 28121 C C . ALA A 1 77 ? 14.995 18.596 -8.522 1.00 0.00 77 ALA A C 18
ATOM 28122 O O . ALA A 1 77 ? 16.047 18.864 -7.973 1.00 0.00 77 ALA A O 18
ATOM 28129 N N . GLY A 1 78 ? 14.817 18.825 -9.797 1.00 0.00 78 GLY A N 18
ATOM 28130 C CA . GLY A 1 78 ? 15.915 19.428 -10.608 1.00 0.00 78 GLY A CA 18
ATOM 28131 C C . GLY A 1 78 ? 15.928 18.807 -12.007 1.00 0.00 78 GLY A C 18
ATOM 28132 O O . GLY A 1 78 ? 16.008 19.501 -13.002 1.00 0.00 78 GLY A O 18
ATOM 28136 N N . LYS A 1 79 ? 15.852 17.505 -12.091 1.00 0.00 79 LYS A N 18
ATOM 28137 C CA . LYS A 1 79 ? 15.863 16.838 -13.427 1.00 0.00 79 LYS A CA 18
ATOM 28138 C C . LYS A 1 79 ? 14.491 16.967 -14.096 1.00 0.00 79 LYS A C 18
ATOM 28139 O O . LYS A 1 79 ? 13.688 17.802 -13.729 1.00 0.00 79 LYS A O 18
ATOM 28158 N N . ILE A 1 80 ? 14.218 16.143 -15.073 1.00 0.00 80 ILE A N 18
ATOM 28159 C CA . ILE A 1 80 ? 12.896 16.214 -15.766 1.00 0.00 80 ILE A CA 18
ATOM 28160 C C . ILE A 1 80 ? 12.170 14.876 -15.666 1.00 0.00 80 ILE A C 18
ATOM 28161 O O . ILE A 1 80 ? 12.233 14.062 -16.565 1.00 0.00 80 ILE A O 18
ATOM 28177 N N . LEU A 1 81 ? 11.456 14.643 -14.596 1.00 0.00 81 LEU A N 18
ATOM 28178 C CA . LEU A 1 81 ? 10.712 13.360 -14.485 1.00 0.00 81 LEU A CA 18
ATOM 28179 C C . LEU A 1 81 ? 9.695 13.301 -15.625 1.00 0.00 81 LEU A C 18
ATOM 28180 O O . LEU A 1 81 ? 8.599 13.820 -15.524 1.00 0.00 81 LEU A O 18
ATOM 28196 N N . LYS A 1 82 ? 10.072 12.705 -16.723 1.00 0.00 82 LYS A N 18
ATOM 28197 C CA . LYS A 1 82 ? 9.148 12.639 -17.885 1.00 0.00 82 LYS A CA 18
ATOM 28198 C C . LYS A 1 82 ? 9.550 11.502 -18.831 1.00 0.00 82 LYS A C 18
ATOM 28199 O O . LYS A 1 82 ? 10.094 10.499 -18.415 1.00 0.00 82 LYS A O 18
ATOM 28218 N N . ASP A 1 83 ? 9.282 11.654 -20.099 1.00 0.00 83 ASP A N 18
ATOM 28219 C CA . ASP A 1 83 ? 9.638 10.584 -21.078 1.00 0.00 83 ASP A CA 18
ATOM 28220 C C . ASP A 1 83 ? 11.149 10.549 -21.308 1.00 0.00 83 ASP A C 18
ATOM 28221 O O . ASP A 1 83 ? 11.691 9.565 -21.770 1.00 0.00 83 ASP A O 18
ATOM 28230 N N . GLN A 1 84 ? 11.834 11.614 -20.980 1.00 0.00 84 GLN A N 18
ATOM 28231 C CA . GLN A 1 84 ? 13.314 11.639 -21.170 1.00 0.00 84 GLN A CA 18
ATOM 28232 C C . GLN A 1 84 ? 13.946 10.421 -20.495 1.00 0.00 84 GLN A C 18
ATOM 28233 O O . GLN A 1 84 ? 14.943 9.894 -20.947 1.00 0.00 84 GLN A O 18
ATOM 28247 N N . ASP A 1 85 ? 13.367 9.969 -19.412 1.00 0.00 85 ASP A N 18
ATOM 28248 C CA . ASP A 1 85 ? 13.933 8.783 -18.705 1.00 0.00 85 ASP A CA 18
ATOM 28249 C C . ASP A 1 85 ? 12.823 8.021 -17.977 1.00 0.00 85 ASP A C 18
ATOM 28250 O O . ASP A 1 85 ? 11.839 8.594 -17.554 1.00 0.00 85 ASP A O 18
ATOM 28259 N N . THR A 1 86 ? 12.976 6.732 -17.825 1.00 0.00 86 THR A N 18
ATOM 28260 C CA . THR A 1 86 ? 11.929 5.935 -17.120 1.00 0.00 86 THR A CA 18
ATOM 28261 C C . THR A 1 86 ? 11.953 6.257 -15.625 1.00 0.00 86 THR A C 18
ATOM 28262 O O . THR A 1 86 ? 12.976 6.616 -15.075 1.00 0.00 86 THR A O 18
ATOM 28273 N N . LEU A 1 87 ? 10.833 6.138 -14.965 1.00 0.00 87 LEU A N 18
ATOM 28274 C CA . LEU A 1 87 ? 10.791 6.444 -13.505 1.00 0.00 87 LEU A CA 18
ATOM 28275 C C . LEU A 1 87 ? 11.766 5.545 -12.743 1.00 0.00 87 LEU A C 18
ATOM 28276 O O . LEU A 1 87 ? 12.524 6.008 -11.913 1.00 0.00 87 LEU A O 18
ATOM 28292 N N . ILE A 1 88 ? 11.768 4.272 -13.025 1.00 0.00 88 ILE A N 18
ATOM 28293 C CA . ILE A 1 88 ? 12.718 3.363 -12.318 1.00 0.00 88 ILE A CA 18
ATOM 28294 C C . ILE A 1 88 ? 14.158 3.752 -12.659 1.00 0.00 88 ILE A C 18
ATOM 28295 O O . ILE A 1 88 ? 15.091 3.384 -11.971 1.00 0.00 88 ILE A O 18
ATOM 28311 N N . GLN A 1 89 ? 14.344 4.489 -13.722 1.00 0.00 89 GLN A N 18
ATOM 28312 C CA . GLN A 1 89 ? 15.719 4.898 -14.117 1.00 0.00 89 GLN A CA 18
ATOM 28313 C C . GLN A 1 89 ? 16.087 6.245 -13.486 1.00 0.00 89 GLN A C 18
ATOM 28314 O O . GLN A 1 89 ? 17.246 6.610 -13.434 1.00 0.00 89 GLN A O 18
ATOM 28328 N N . HIS A 1 90 ? 15.121 6.993 -13.004 1.00 0.00 90 HIS A N 18
ATOM 28329 C CA . HIS A 1 90 ? 15.452 8.317 -12.383 1.00 0.00 90 HIS A CA 18
ATOM 28330 C C . HIS A 1 90 ? 14.191 9.063 -11.925 1.00 0.00 90 HIS A C 18
ATOM 28331 O O . HIS A 1 90 ? 14.244 9.866 -11.014 1.00 0.00 90 HIS A O 18
ATOM 28345 N N . GLY A 1 91 ? 13.063 8.827 -12.547 1.00 0.00 91 GLY A N 18
ATOM 28346 C CA . GLY A 1 91 ? 11.828 9.557 -12.130 1.00 0.00 91 GLY A CA 18
ATOM 28347 C C . GLY A 1 91 ? 11.549 9.268 -10.656 1.00 0.00 91 GLY A C 18
ATOM 28348 O O . GLY A 1 91 ? 11.358 10.169 -9.864 1.00 0.00 91 GLY A O 18
ATOM 28352 N N . ILE A 1 92 ? 11.546 8.021 -10.275 1.00 0.00 92 ILE A N 18
ATOM 28353 C CA . ILE A 1 92 ? 11.309 7.677 -8.849 1.00 0.00 92 ILE A CA 18
ATOM 28354 C C . ILE A 1 92 ? 12.089 6.409 -8.503 1.00 0.00 92 ILE A C 18
ATOM 28355 O O . ILE A 1 92 ? 12.691 5.791 -9.360 1.00 0.00 92 ILE A O 18
ATOM 28371 N N . HIS A 1 93 ? 12.080 6.008 -7.265 1.00 0.00 93 HIS A N 18
ATOM 28372 C CA . HIS A 1 93 ? 12.818 4.773 -6.880 1.00 0.00 93 HIS A CA 18
ATOM 28373 C C . HIS A 1 93 ? 11.866 3.777 -6.211 1.00 0.00 93 HIS A C 18
ATOM 28374 O O . HIS A 1 93 ? 11.977 2.582 -6.395 1.00 0.00 93 HIS A O 18
ATOM 28388 N N . ASP A 1 94 ? 10.923 4.267 -5.445 1.00 0.00 94 ASP A N 18
ATOM 28389 C CA . ASP A 1 94 ? 9.949 3.362 -4.761 1.00 0.00 94 ASP A CA 18
ATOM 28390 C C . ASP A 1 94 ? 8.957 4.191 -3.939 1.00 0.00 94 ASP A C 18
ATOM 28391 O O . ASP A 1 94 ? 8.547 3.797 -2.866 1.00 0.00 94 ASP A O 18
ATOM 28400 N N . GLY A 1 95 ? 8.575 5.340 -4.433 1.00 0.00 95 GLY A N 18
ATOM 28401 C CA . GLY A 1 95 ? 7.616 6.198 -3.676 1.00 0.00 95 GLY A CA 18
ATOM 28402 C C . GLY A 1 95 ? 8.249 7.566 -3.416 1.00 0.00 95 GLY A C 18
ATOM 28403 O O . GLY A 1 95 ? 8.510 7.932 -2.286 1.00 0.00 95 GLY A O 18
ATOM 28407 N N . LEU A 1 96 ? 8.498 8.325 -4.451 1.00 0.00 96 LEU A N 18
ATOM 28408 C CA . LEU A 1 96 ? 9.116 9.669 -4.260 1.00 0.00 96 LEU A CA 18
ATOM 28409 C C . LEU A 1 96 ? 8.129 10.767 -4.668 1.00 0.00 96 LEU A C 18
ATOM 28410 O O . LEU A 1 96 ? 7.102 10.502 -5.263 1.00 0.00 96 LEU A O 18
ATOM 28426 N N . THR A 1 97 ? 8.434 11.998 -4.353 1.00 0.00 97 THR A N 18
ATOM 28427 C CA . THR A 1 97 ? 7.516 13.115 -4.721 1.00 0.00 97 THR A CA 18
ATOM 28428 C C . THR A 1 97 ? 8.167 14.005 -5.783 1.00 0.00 97 THR A C 18
ATOM 28429 O O . THR A 1 97 ? 9.324 14.363 -5.680 1.00 0.00 97 THR A O 18
ATOM 28440 N N . VAL A 1 98 ? 7.432 14.366 -6.802 1.00 0.00 98 VAL A N 18
ATOM 28441 C CA . VAL A 1 98 ? 8.009 15.234 -7.870 1.00 0.00 98 VAL A CA 18
ATOM 28442 C C . VAL A 1 98 ? 7.159 16.498 -8.042 1.00 0.00 98 VAL A C 18
ATOM 28443 O O . VAL A 1 98 ? 5.996 16.527 -7.688 1.00 0.00 98 VAL A O 18
ATOM 28456 N N . HIS A 1 99 ? 7.732 17.541 -8.581 1.00 0.00 99 HIS A N 18
ATOM 28457 C CA . HIS A 1 99 ? 6.959 18.804 -8.774 1.00 0.00 99 HIS A CA 18
ATOM 28458 C C . HIS A 1 99 ? 6.280 18.814 -10.148 1.00 0.00 99 HIS A C 18
ATOM 28459 O O . HIS A 1 99 ? 6.855 18.405 -11.136 1.00 0.00 99 HIS A O 18
ATOM 28473 N N . LEU A 1 100 ? 5.062 19.285 -10.215 1.00 0.00 100 LEU A N 18
ATOM 28474 C CA . LEU A 1 100 ? 4.342 19.329 -11.523 1.00 0.00 100 LEU A CA 18
ATOM 28475 C C . LEU A 1 100 ? 4.289 20.770 -12.040 1.00 0.00 100 LEU A C 18
ATOM 28476 O O . LEU A 1 100 ? 3.787 21.657 -11.378 1.00 0.00 100 LEU A O 18
ATOM 28492 N N . VAL A 1 101 ? 4.806 21.012 -13.217 1.00 0.00 101 VAL A N 18
ATOM 28493 C CA . VAL A 1 101 ? 4.787 22.399 -13.771 1.00 0.00 101 VAL A CA 18
ATOM 28494 C C . VAL A 1 101 ? 4.688 22.365 -15.300 1.00 0.00 101 VAL A C 18
ATOM 28495 O O . VAL A 1 101 ? 5.443 21.683 -15.965 1.00 0.00 101 VAL A O 18
ATOM 28508 N N . ILE A 1 102 ? 3.768 23.106 -15.858 1.00 0.00 102 ILE A N 18
ATOM 28509 C CA . ILE A 1 102 ? 3.624 23.133 -17.346 1.00 0.00 102 ILE A CA 18
ATOM 28510 C C . ILE A 1 102 ? 4.138 24.468 -17.896 1.00 0.00 102 ILE A C 18
ATOM 28511 O O . ILE A 1 102 ? 3.805 25.525 -17.397 1.00 0.00 102 ILE A O 18
ATOM 28527 N N . LYS A 1 103 ? 4.948 24.424 -18.920 1.00 0.00 103 LYS A N 18
ATOM 28528 C CA . LYS A 1 103 ? 5.485 25.687 -19.506 1.00 0.00 103 LYS A CA 18
ATOM 28529 C C . LYS A 1 103 ? 4.518 26.236 -20.558 1.00 0.00 103 LYS A C 18
ATOM 28530 O O . LYS A 1 103 ? 4.569 25.767 -21.683 1.00 0.00 103 LYS A O 18
ATOM 28549 N N . MET A 1 1 ? -1.887 -25.569 -40.376 1.00 0.00 1 MET A N 19
ATOM 28550 C CA . MET A 1 1 ? -0.994 -26.309 -39.437 1.00 0.00 1 MET A CA 19
ATOM 28551 C C . MET A 1 1 ? -1.203 -27.818 -39.586 1.00 0.00 1 MET A C 19
ATOM 28552 O O . MET A 1 1 ? -2.031 -28.407 -38.917 1.00 0.00 1 MET A O 19
ATOM 28568 N N . ALA A 1 2 ? -0.459 -28.447 -40.456 1.00 0.00 2 ALA A N 19
ATOM 28569 C CA . ALA A 1 2 ? -0.614 -29.919 -40.647 1.00 0.00 2 ALA A CA 19
ATOM 28570 C C . ALA A 1 2 ? -0.066 -30.669 -39.431 1.00 0.00 2 ALA A C 19
ATOM 28571 O O . ALA A 1 2 ? 0.675 -30.123 -38.636 1.00 0.00 2 ALA A O 19
ATOM 28578 N N . GLU A 1 3 ? -0.425 -31.917 -39.280 1.00 0.00 3 GLU A N 19
ATOM 28579 C CA . GLU A 1 3 ? 0.075 -32.703 -38.114 1.00 0.00 3 GLU A CA 19
ATOM 28580 C C . GLU A 1 3 ? 0.726 -34.004 -38.592 1.00 0.00 3 GLU A C 19
ATOM 28581 O O . GLU A 1 3 ? 1.768 -34.400 -38.109 1.00 0.00 3 GLU A O 19
ATOM 28593 N N . ASN A 1 4 ? 0.117 -34.671 -39.535 1.00 0.00 4 ASN A N 19
ATOM 28594 C CA . ASN A 1 4 ? 0.699 -35.948 -40.044 1.00 0.00 4 ASN A CA 19
ATOM 28595 C C . ASN A 1 4 ? 2.002 -35.672 -40.800 1.00 0.00 4 ASN A C 19
ATOM 28596 O O . ASN A 1 4 ? 1.994 -35.356 -41.974 1.00 0.00 4 ASN A O 19
ATOM 28607 N N . GLY A 1 5 ? 3.121 -35.790 -40.135 1.00 0.00 5 GLY A N 19
ATOM 28608 C CA . GLY A 1 5 ? 4.424 -35.535 -40.813 1.00 0.00 5 GLY A CA 19
ATOM 28609 C C . GLY A 1 5 ? 5.565 -36.068 -39.944 1.00 0.00 5 GLY A C 19
ATOM 28610 O O . GLY A 1 5 ? 5.426 -36.214 -38.745 1.00 0.00 5 GLY A O 19
ATOM 28614 N N . GLU A 1 6 ? 6.689 -36.362 -40.540 1.00 0.00 6 GLU A N 19
ATOM 28615 C CA . GLU A 1 6 ? 7.841 -36.886 -39.749 1.00 0.00 6 GLU A CA 19
ATOM 28616 C C . GLU A 1 6 ? 8.742 -35.734 -39.299 1.00 0.00 6 GLU A C 19
ATOM 28617 O O . GLU A 1 6 ? 8.417 -34.575 -39.473 1.00 0.00 6 GLU A O 19
ATOM 28629 N N . SER A 1 7 ? 9.871 -36.043 -38.719 1.00 0.00 7 SER A N 19
ATOM 28630 C CA . SER A 1 7 ? 10.795 -34.967 -38.255 1.00 0.00 7 SER A CA 19
ATOM 28631 C C . SER A 1 7 ? 12.208 -35.214 -38.789 1.00 0.00 7 SER A C 19
ATOM 28632 O O . SER A 1 7 ? 12.894 -34.299 -39.202 1.00 0.00 7 SER A O 19
ATOM 28640 N N . SER A 1 8 ? 12.650 -36.444 -38.780 1.00 0.00 8 SER A N 19
ATOM 28641 C CA . SER A 1 8 ? 14.021 -36.752 -39.287 1.00 0.00 8 SER A CA 19
ATOM 28642 C C . SER A 1 8 ? 14.153 -36.327 -40.752 1.00 0.00 8 SER A C 19
ATOM 28643 O O . SER A 1 8 ? 13.228 -36.454 -41.530 1.00 0.00 8 SER A O 19
ATOM 28651 N N . GLY A 1 9 ? 15.296 -35.823 -41.131 1.00 0.00 9 GLY A N 19
ATOM 28652 C CA . GLY A 1 9 ? 15.492 -35.389 -42.544 1.00 0.00 9 GLY A CA 19
ATOM 28653 C C . GLY A 1 9 ? 15.283 -33.875 -42.646 1.00 0.00 9 GLY A C 19
ATOM 28654 O O . GLY A 1 9 ? 14.185 -33.419 -42.901 1.00 0.00 9 GLY A O 19
ATOM 28658 N N . PRO A 1 10 ? 16.346 -33.138 -42.441 1.00 0.00 10 PRO A N 19
ATOM 28659 C CA . PRO A 1 10 ? 16.267 -31.658 -42.511 1.00 0.00 10 PRO A CA 19
ATOM 28660 C C . PRO A 1 10 ? 16.109 -31.197 -43.967 1.00 0.00 10 PRO A C 19
ATOM 28661 O O . PRO A 1 10 ? 16.795 -31.686 -44.844 1.00 0.00 10 PRO A O 19
ATOM 28672 N N . PRO A 1 11 ? 15.208 -30.270 -44.181 1.00 0.00 11 PRO A N 19
ATOM 28673 C CA . PRO A 1 11 ? 14.971 -29.748 -45.550 1.00 0.00 11 PRO A CA 19
ATOM 28674 C C . PRO A 1 11 ? 16.130 -28.842 -45.981 1.00 0.00 11 PRO A C 19
ATOM 28675 O O . PRO A 1 11 ? 17.204 -28.884 -45.414 1.00 0.00 11 PRO A O 19
ATOM 28686 N N . ARG A 1 12 ? 15.921 -28.025 -46.980 1.00 0.00 12 ARG A N 19
ATOM 28687 C CA . ARG A 1 12 ? 17.012 -27.116 -47.451 1.00 0.00 12 ARG A CA 19
ATOM 28688 C C . ARG A 1 12 ? 17.595 -26.314 -46.276 1.00 0.00 12 ARG A C 19
ATOM 28689 O O . ARG A 1 12 ? 18.786 -26.351 -46.043 1.00 0.00 12 ARG A O 19
ATOM 28710 N N . PRO A 1 13 ? 16.739 -25.613 -45.571 1.00 0.00 13 PRO A N 19
ATOM 28711 C CA . PRO A 1 13 ? 17.202 -24.805 -44.416 1.00 0.00 13 PRO A CA 19
ATOM 28712 C C . PRO A 1 13 ? 17.551 -25.716 -43.235 1.00 0.00 13 PRO A C 19
ATOM 28713 O O . PRO A 1 13 ? 17.363 -26.915 -43.287 1.00 0.00 13 PRO A O 19
ATOM 28724 N N . SER A 1 14 ? 18.060 -25.154 -42.171 1.00 0.00 14 SER A N 19
ATOM 28725 C CA . SER A 1 14 ? 18.423 -25.986 -40.987 1.00 0.00 14 SER A CA 19
ATOM 28726 C C . SER A 1 14 ? 18.170 -25.207 -39.693 1.00 0.00 14 SER A C 19
ATOM 28727 O O . SER A 1 14 ? 18.139 -23.991 -39.686 1.00 0.00 14 SER A O 19
ATOM 28735 N N . ARG A 1 15 ? 17.988 -25.899 -38.597 1.00 0.00 15 ARG A N 19
ATOM 28736 C CA . ARG A 1 15 ? 17.734 -25.206 -37.296 1.00 0.00 15 ARG A CA 19
ATOM 28737 C C . ARG A 1 15 ? 16.586 -24.203 -37.440 1.00 0.00 15 ARG A C 19
ATOM 28738 O O . ARG A 1 15 ? 15.896 -24.174 -38.440 1.00 0.00 15 ARG A O 19
ATOM 28759 N N . GLY A 1 16 ? 16.376 -23.380 -36.446 1.00 0.00 16 GLY A N 19
ATOM 28760 C CA . GLY A 1 16 ? 15.273 -22.379 -36.524 1.00 0.00 16 GLY A CA 19
ATOM 28761 C C . GLY A 1 16 ? 15.708 -21.207 -37.410 1.00 0.00 16 GLY A C 19
ATOM 28762 O O . GLY A 1 16 ? 16.795 -20.686 -37.250 1.00 0.00 16 GLY A O 19
ATOM 28766 N N . PRO A 1 17 ? 14.847 -20.822 -38.322 1.00 0.00 17 PRO A N 19
ATOM 28767 C CA . PRO A 1 17 ? 15.166 -19.697 -39.235 1.00 0.00 17 PRO A CA 19
ATOM 28768 C C . PRO A 1 17 ? 15.078 -18.363 -38.490 1.00 0.00 17 PRO A C 19
ATOM 28769 O O . PRO A 1 17 ? 14.270 -17.513 -38.810 1.00 0.00 17 PRO A O 19
ATOM 28780 N N . ALA A 1 18 ? 15.907 -18.171 -37.497 1.00 0.00 18 ALA A N 19
ATOM 28781 C CA . ALA A 1 18 ? 15.873 -16.891 -36.730 1.00 0.00 18 ALA A CA 19
ATOM 28782 C C . ALA A 1 18 ? 17.096 -16.790 -35.814 1.00 0.00 18 ALA A C 19
ATOM 28783 O O . ALA A 1 18 ? 17.283 -17.594 -34.923 1.00 0.00 18 ALA A O 19
ATOM 28790 N N . ALA A 1 19 ? 17.927 -15.805 -36.027 1.00 0.00 19 ALA A N 19
ATOM 28791 C CA . ALA A 1 19 ? 19.138 -15.648 -35.168 1.00 0.00 19 ALA A CA 19
ATOM 28792 C C . ALA A 1 19 ? 19.126 -14.281 -34.478 1.00 0.00 19 ALA A C 19
ATOM 28793 O O . ALA A 1 19 ? 20.152 -13.781 -34.056 1.00 0.00 19 ALA A O 19
ATOM 28800 N N . ALA A 1 20 ? 17.975 -13.673 -34.358 1.00 0.00 20 ALA A N 19
ATOM 28801 C CA . ALA A 1 20 ? 17.896 -12.338 -33.696 1.00 0.00 20 ALA A CA 19
ATOM 28802 C C . ALA A 1 20 ? 16.433 -11.936 -33.490 1.00 0.00 20 ALA A C 19
ATOM 28803 O O . ALA A 1 20 ? 15.862 -11.210 -34.279 1.00 0.00 20 ALA A O 19
ATOM 28810 N N . GLN A 1 21 ? 15.822 -12.405 -32.434 1.00 0.00 21 GLN A N 19
ATOM 28811 C CA . GLN A 1 21 ? 14.396 -12.053 -32.177 1.00 0.00 21 GLN A CA 19
ATOM 28812 C C . GLN A 1 21 ? 14.269 -11.285 -30.858 1.00 0.00 21 GLN A C 19
ATOM 28813 O O . GLN A 1 21 ? 14.031 -10.093 -30.844 1.00 0.00 21 GLN A O 19
ATOM 28827 N N . GLY A 1 22 ? 14.428 -11.960 -29.751 1.00 0.00 22 GLY A N 19
ATOM 28828 C CA . GLY A 1 22 ? 14.318 -11.272 -28.433 1.00 0.00 22 GLY A CA 19
ATOM 28829 C C . GLY A 1 22 ? 13.035 -11.720 -27.729 1.00 0.00 22 GLY A C 19
ATOM 28830 O O . GLY A 1 22 ? 12.722 -12.893 -27.677 1.00 0.00 22 GLY A O 19
ATOM 28834 N N . SER A 1 23 ? 12.290 -10.792 -27.189 1.00 0.00 23 SER A N 19
ATOM 28835 C CA . SER A 1 23 ? 11.026 -11.161 -26.488 1.00 0.00 23 SER A CA 19
ATOM 28836 C C . SER A 1 23 ? 9.971 -10.071 -26.693 1.00 0.00 23 SER A C 19
ATOM 28837 O O . SER A 1 23 ? 10.038 -9.011 -26.102 1.00 0.00 23 SER A O 19
ATOM 28845 N N . ALA A 1 24 ? 8.996 -10.324 -27.527 1.00 0.00 24 ALA A N 19
ATOM 28846 C CA . ALA A 1 24 ? 7.929 -9.306 -27.777 1.00 0.00 24 ALA A CA 19
ATOM 28847 C C . ALA A 1 24 ? 8.553 -7.965 -28.174 1.00 0.00 24 ALA A C 19
ATOM 28848 O O . ALA A 1 24 ? 9.690 -7.900 -28.599 1.00 0.00 24 ALA A O 19
ATOM 28855 N N . ALA A 1 25 ? 7.815 -6.895 -28.042 1.00 0.00 25 ALA A N 19
ATOM 28856 C CA . ALA A 1 25 ? 8.362 -5.556 -28.413 1.00 0.00 25 ALA A CA 19
ATOM 28857 C C . ALA A 1 25 ? 8.901 -4.841 -27.171 1.00 0.00 25 ALA A C 19
ATOM 28858 O O . ALA A 1 25 ? 9.794 -4.021 -27.256 1.00 0.00 25 ALA A O 19
ATOM 28865 N N . ALA A 1 26 ? 8.363 -5.143 -26.019 1.00 0.00 26 ALA A N 19
ATOM 28866 C CA . ALA A 1 26 ? 8.843 -4.480 -24.772 1.00 0.00 26 ALA A CA 19
ATOM 28867 C C . ALA A 1 26 ? 8.822 -5.472 -23.602 1.00 0.00 26 ALA A C 19
ATOM 28868 O O . ALA A 1 26 ? 8.353 -6.584 -23.744 1.00 0.00 26 ALA A O 19
ATOM 28875 N N . PRO A 1 27 ? 9.332 -5.034 -22.478 1.00 0.00 27 PRO A N 19
ATOM 28876 C CA . PRO A 1 27 ? 9.369 -5.901 -21.273 1.00 0.00 27 PRO A CA 19
ATOM 28877 C C . PRO A 1 27 ? 7.966 -6.058 -20.683 1.00 0.00 27 PRO A C 19
ATOM 28878 O O . PRO A 1 27 ? 7.005 -5.510 -21.188 1.00 0.00 27 PRO A O 19
ATOM 28889 N N . ALA A 1 28 ? 7.840 -6.805 -19.618 1.00 0.00 28 ALA A N 19
ATOM 28890 C CA . ALA A 1 28 ? 6.499 -7.000 -18.993 1.00 0.00 28 ALA A CA 19
ATOM 28891 C C . ALA A 1 28 ? 6.651 -7.489 -17.550 1.00 0.00 28 ALA A C 19
ATOM 28892 O O . ALA A 1 28 ? 6.453 -8.652 -17.255 1.00 0.00 28 ALA A O 19
ATOM 28899 N N . GLU A 1 29 ? 7.000 -6.610 -16.649 1.00 0.00 29 GLU A N 19
ATOM 28900 C CA . GLU A 1 29 ? 7.165 -7.023 -15.224 1.00 0.00 29 GLU A CA 19
ATOM 28901 C C . GLU A 1 29 ? 6.398 -6.066 -14.302 1.00 0.00 29 GLU A C 19
ATOM 28902 O O . GLU A 1 29 ? 6.266 -4.895 -14.602 1.00 0.00 29 GLU A O 19
ATOM 28914 N N . PRO A 1 30 ? 5.915 -6.595 -13.205 1.00 0.00 30 PRO A N 19
ATOM 28915 C CA . PRO A 1 30 ? 5.156 -5.769 -12.236 1.00 0.00 30 PRO A CA 19
ATOM 28916 C C . PRO A 1 30 ? 6.094 -4.829 -11.478 1.00 0.00 30 PRO A C 19
ATOM 28917 O O . PRO A 1 30 ? 6.354 -3.729 -11.927 1.00 0.00 30 PRO A O 19
ATOM 28928 N N . LYS A 1 31 ? 6.593 -5.228 -10.328 1.00 0.00 31 LYS A N 19
ATOM 28929 C CA . LYS A 1 31 ? 7.488 -4.315 -9.555 1.00 0.00 31 LYS A CA 19
ATOM 28930 C C . LYS A 1 31 ? 6.858 -2.926 -9.553 1.00 0.00 31 LYS A C 19
ATOM 28931 O O . LYS A 1 31 ? 7.513 -1.924 -9.762 1.00 0.00 31 LYS A O 19
ATOM 28950 N N . ILE A 1 32 ? 5.567 -2.879 -9.362 1.00 0.00 32 ILE A N 19
ATOM 28951 C CA . ILE A 1 32 ? 4.848 -1.579 -9.394 1.00 0.00 32 ILE A CA 19
ATOM 28952 C C . ILE A 1 32 ? 5.417 -0.616 -8.344 1.00 0.00 32 ILE A C 19
ATOM 28953 O O . ILE A 1 32 ? 5.105 -0.705 -7.173 1.00 0.00 32 ILE A O 19
ATOM 28969 N N . ILE A 1 33 ? 6.244 0.308 -8.759 1.00 0.00 33 ILE A N 19
ATOM 28970 C CA . ILE A 1 33 ? 6.826 1.282 -7.785 1.00 0.00 33 ILE A CA 19
ATOM 28971 C C . ILE A 1 33 ? 5.824 2.411 -7.515 1.00 0.00 33 ILE A C 19
ATOM 28972 O O . ILE A 1 33 ? 4.901 2.626 -8.277 1.00 0.00 33 ILE A O 19
ATOM 28988 N N . LYS A 1 34 ? 5.994 3.126 -6.435 1.00 0.00 34 LYS A N 19
ATOM 28989 C CA . LYS A 1 34 ? 5.044 4.233 -6.115 1.00 0.00 34 LYS A CA 19
ATOM 28990 C C . LYS A 1 34 ? 5.665 5.590 -6.460 1.00 0.00 34 LYS A C 19
ATOM 28991 O O . LYS A 1 34 ? 6.852 5.798 -6.305 1.00 0.00 34 LYS A O 19
ATOM 29010 N N . VAL A 1 35 ? 4.866 6.515 -6.924 1.00 0.00 35 VAL A N 19
ATOM 29011 C CA . VAL A 1 35 ? 5.403 7.863 -7.274 1.00 0.00 35 VAL A CA 19
ATOM 29012 C C . VAL A 1 35 ? 4.443 8.954 -6.782 1.00 0.00 35 VAL A C 19
ATOM 29013 O O . VAL A 1 35 ? 3.326 9.069 -7.249 1.00 0.00 35 VAL A O 19
ATOM 29026 N N . THR A 1 36 ? 4.869 9.750 -5.838 1.00 0.00 36 THR A N 19
ATOM 29027 C CA . THR A 1 36 ? 3.980 10.828 -5.312 1.00 0.00 36 THR A CA 19
ATOM 29028 C C . THR A 1 36 ? 4.002 12.040 -6.246 1.00 0.00 36 THR A C 19
ATOM 29029 O O . THR A 1 36 ? 4.989 12.742 -6.346 1.00 0.00 36 THR A O 19
ATOM 29040 N N . VAL A 1 37 ? 2.916 12.289 -6.929 1.00 0.00 37 VAL A N 19
ATOM 29041 C CA . VAL A 1 37 ? 2.867 13.457 -7.856 1.00 0.00 37 VAL A CA 19
ATOM 29042 C C . VAL A 1 37 ? 2.251 14.665 -7.146 1.00 0.00 37 VAL A C 19
ATOM 29043 O O . VAL A 1 37 ? 1.178 14.584 -6.578 1.00 0.00 37 VAL A O 19
ATOM 29056 N N . LYS A 1 38 ? 2.922 15.786 -7.175 1.00 0.00 38 LYS A N 19
ATOM 29057 C CA . LYS A 1 38 ? 2.378 17.001 -6.503 1.00 0.00 38 LYS A CA 19
ATOM 29058 C C . LYS A 1 38 ? 1.924 18.021 -7.551 1.00 0.00 38 LYS A C 19
ATOM 29059 O O . LYS A 1 38 ? 2.694 18.451 -8.386 1.00 0.00 38 LYS A O 19
ATOM 29078 N N . THR A 1 39 ? 0.679 18.411 -7.508 1.00 0.00 39 THR A N 19
ATOM 29079 C CA . THR A 1 39 ? 0.169 19.404 -8.500 1.00 0.00 39 THR A CA 19
ATOM 29080 C C . THR A 1 39 ? -0.497 20.576 -7.768 1.00 0.00 39 THR A C 19
ATOM 29081 O O . THR A 1 39 ? -0.765 20.489 -6.587 1.00 0.00 39 THR A O 19
ATOM 29092 N N . PRO A 1 40 ? -0.747 21.638 -8.494 1.00 0.00 40 PRO A N 19
ATOM 29093 C CA . PRO A 1 40 ? -1.391 22.831 -7.888 1.00 0.00 40 PRO A CA 19
ATOM 29094 C C . PRO A 1 40 ? -2.849 22.529 -7.523 1.00 0.00 40 PRO A C 19
ATOM 29095 O O . PRO A 1 40 ? -3.487 23.283 -6.814 1.00 0.00 40 PRO A O 19
ATOM 29106 N N . LYS A 1 41 ? -3.379 21.430 -7.993 1.00 0.00 41 LYS A N 19
ATOM 29107 C CA . LYS A 1 41 ? -4.791 21.081 -7.664 1.00 0.00 41 LYS A CA 19
ATOM 29108 C C . LYS A 1 41 ? -4.832 20.170 -6.434 1.00 0.00 41 LYS A C 19
ATOM 29109 O O . LYS A 1 41 ? -5.674 20.317 -5.570 1.00 0.00 41 LYS A O 19
ATOM 29128 N N . GLU A 1 42 ? -3.925 19.231 -6.348 1.00 0.00 42 GLU A N 19
ATOM 29129 C CA . GLU A 1 42 ? -3.906 18.309 -5.172 1.00 0.00 42 GLU A CA 19
ATOM 29130 C C . GLU A 1 42 ? -2.651 17.430 -5.205 1.00 0.00 42 GLU A C 19
ATOM 29131 O O . GLU A 1 42 ? -1.776 17.612 -6.028 1.00 0.00 42 GLU A O 19
ATOM 29143 N N . LYS A 1 43 ? -2.561 16.477 -4.316 1.00 0.00 43 LYS A N 19
ATOM 29144 C CA . LYS A 1 43 ? -1.367 15.581 -4.292 1.00 0.00 43 LYS A CA 19
ATOM 29145 C C . LYS A 1 43 ? -1.817 14.121 -4.187 1.00 0.00 43 LYS A C 19
ATOM 29146 O O . LYS A 1 43 ? -2.403 13.713 -3.204 1.00 0.00 43 LYS A O 19
ATOM 29165 N N . GLU A 1 44 ? -1.557 13.333 -5.198 1.00 0.00 44 GLU A N 19
ATOM 29166 C CA . GLU A 1 44 ? -1.982 11.903 -5.156 1.00 0.00 44 GLU A CA 19
ATOM 29167 C C . GLU A 1 44 ? -0.857 10.986 -5.645 1.00 0.00 44 GLU A C 19
ATOM 29168 O O . GLU A 1 44 ? -0.219 11.248 -6.646 1.00 0.00 44 GLU A O 19
ATOM 29180 N N . GLU A 1 45 ? -0.621 9.906 -4.948 1.00 0.00 45 GLU A N 19
ATOM 29181 C CA . GLU A 1 45 ? 0.452 8.960 -5.375 1.00 0.00 45 GLU A CA 19
ATOM 29182 C C . GLU A 1 45 ? -0.063 8.089 -6.525 1.00 0.00 45 GLU A C 19
ATOM 29183 O O . GLU A 1 45 ? -1.247 7.833 -6.635 1.00 0.00 45 GLU A O 19
ATOM 29195 N N . PHE A 1 46 ? 0.809 7.637 -7.386 1.00 0.00 46 PHE A N 19
ATOM 29196 C CA . PHE A 1 46 ? 0.355 6.792 -8.526 1.00 0.00 46 PHE A CA 19
ATOM 29197 C C . PHE A 1 46 ? 1.132 5.474 -8.565 1.00 0.00 46 PHE A C 19
ATOM 29198 O O . PHE A 1 46 ? 2.330 5.453 -8.772 1.00 0.00 46 PHE A O 19
ATOM 29215 N N . ALA A 1 47 ? 0.454 4.373 -8.381 1.00 0.00 47 ALA A N 19
ATOM 29216 C CA . ALA A 1 47 ? 1.144 3.053 -8.426 1.00 0.00 47 ALA A CA 19
ATOM 29217 C C . ALA A 1 47 ? 1.200 2.572 -9.875 1.00 0.00 47 ALA A C 19
ATOM 29218 O O . ALA A 1 47 ? 0.185 2.463 -10.537 1.00 0.00 47 ALA A O 19
ATOM 29225 N N . VAL A 1 48 ? 2.370 2.300 -10.384 1.00 0.00 48 VAL A N 19
ATOM 29226 C CA . VAL A 1 48 ? 2.471 1.848 -11.798 1.00 0.00 48 VAL A CA 19
ATOM 29227 C C . VAL A 1 48 ? 3.570 0.795 -11.933 1.00 0.00 48 VAL A C 19
ATOM 29228 O O . VAL A 1 48 ? 4.485 0.757 -11.137 1.00 0.00 48 VAL A O 19
ATOM 29241 N N . PRO A 1 49 ? 3.442 -0.030 -12.938 1.00 0.00 49 PRO A N 19
ATOM 29242 C CA . PRO A 1 49 ? 4.442 -1.099 -13.166 1.00 0.00 49 PRO A CA 19
ATOM 29243 C C . PRO A 1 49 ? 5.780 -0.507 -13.601 1.00 0.00 49 PRO A C 19
ATOM 29244 O O . PRO A 1 49 ? 5.866 0.202 -14.583 1.00 0.00 49 PRO A O 19
ATOM 29255 N N . GLU A 1 50 ? 6.817 -0.798 -12.859 1.00 0.00 50 GLU A N 19
ATOM 29256 C CA . GLU A 1 50 ? 8.186 -0.274 -13.182 1.00 0.00 50 GLU A CA 19
ATOM 29257 C C . GLU A 1 50 ? 8.376 -0.063 -14.691 1.00 0.00 50 GLU A C 19
ATOM 29258 O O . GLU A 1 50 ? 8.909 0.940 -15.117 1.00 0.00 50 GLU A O 19
ATOM 29270 N N . ASN A 1 51 ? 7.953 -0.998 -15.502 1.00 0.00 51 ASN A N 19
ATOM 29271 C CA . ASN A 1 51 ? 8.129 -0.839 -16.980 1.00 0.00 51 ASN A CA 19
ATOM 29272 C C . ASN A 1 51 ? 7.076 0.110 -17.571 1.00 0.00 51 ASN A C 19
ATOM 29273 O O . ASN A 1 51 ? 6.513 -0.152 -18.616 1.00 0.00 51 ASN A O 19
ATOM 29284 N N . SER A 1 52 ? 6.811 1.211 -16.918 1.00 0.00 52 SER A N 19
ATOM 29285 C CA . SER A 1 52 ? 5.803 2.175 -17.451 1.00 0.00 52 SER A CA 19
ATOM 29286 C C . SER A 1 52 ? 6.498 3.466 -17.901 1.00 0.00 52 SER A C 19
ATOM 29287 O O . SER A 1 52 ? 6.834 4.312 -17.095 1.00 0.00 52 SER A O 19
ATOM 29295 N N . SER A 1 53 ? 6.716 3.619 -19.181 1.00 0.00 53 SER A N 19
ATOM 29296 C CA . SER A 1 53 ? 7.392 4.855 -19.683 1.00 0.00 53 SER A CA 19
ATOM 29297 C C . SER A 1 53 ? 6.545 6.089 -19.357 1.00 0.00 53 SER A C 19
ATOM 29298 O O . SER A 1 53 ? 5.381 5.981 -19.026 1.00 0.00 53 SER A O 19
ATOM 29306 N N . VAL A 1 54 ? 7.120 7.262 -19.442 1.00 0.00 54 VAL A N 19
ATOM 29307 C CA . VAL A 1 54 ? 6.341 8.495 -19.129 1.00 0.00 54 VAL A CA 19
ATOM 29308 C C . VAL A 1 54 ? 5.254 8.731 -20.176 1.00 0.00 54 VAL A C 19
ATOM 29309 O O . VAL A 1 54 ? 4.190 9.207 -19.862 1.00 0.00 54 VAL A O 19
ATOM 29322 N N . GLN A 1 55 ? 5.501 8.416 -21.418 1.00 0.00 55 GLN A N 19
ATOM 29323 C CA . GLN A 1 55 ? 4.451 8.649 -22.458 1.00 0.00 55 GLN A CA 19
ATOM 29324 C C . GLN A 1 55 ? 3.106 8.088 -21.978 1.00 0.00 55 GLN A C 19
ATOM 29325 O O . GLN A 1 55 ? 2.073 8.720 -22.111 1.00 0.00 55 GLN A O 19
ATOM 29339 N N . GLN A 1 56 ? 3.115 6.914 -21.405 1.00 0.00 56 GLN A N 19
ATOM 29340 C CA . GLN A 1 56 ? 1.844 6.314 -20.900 1.00 0.00 56 GLN A CA 19
ATOM 29341 C C . GLN A 1 56 ? 1.483 6.903 -19.530 1.00 0.00 56 GLN A C 19
ATOM 29342 O O . GLN A 1 56 ? 0.327 7.131 -19.229 1.00 0.00 56 GLN A O 19
ATOM 29356 N N . PHE A 1 57 ? 2.462 7.150 -18.697 1.00 0.00 57 PHE A N 19
ATOM 29357 C CA . PHE A 1 57 ? 2.175 7.721 -17.344 1.00 0.00 57 PHE A CA 19
ATOM 29358 C C . PHE A 1 57 ? 1.707 9.176 -17.470 1.00 0.00 57 PHE A C 19
ATOM 29359 O O . PHE A 1 57 ? 0.686 9.560 -16.931 1.00 0.00 57 PHE A O 19
ATOM 29376 N N . LYS A 1 58 ? 2.448 9.983 -18.179 1.00 0.00 58 LYS A N 19
ATOM 29377 C CA . LYS A 1 58 ? 2.057 11.414 -18.349 1.00 0.00 58 LYS A CA 19
ATOM 29378 C C . LYS A 1 58 ? 0.660 11.498 -18.967 1.00 0.00 58 LYS A C 19
ATOM 29379 O O . LYS A 1 58 ? -0.163 12.293 -18.558 1.00 0.00 58 LYS A O 19
ATOM 29398 N N . GLU A 1 59 ? 0.386 10.675 -19.945 1.00 0.00 59 GLU A N 19
ATOM 29399 C CA . GLU A 1 59 ? -0.962 10.700 -20.584 1.00 0.00 59 GLU A CA 19
ATOM 29400 C C . GLU A 1 59 ? -2.026 10.252 -19.576 1.00 0.00 59 GLU A C 19
ATOM 29401 O O . GLU A 1 59 ? -3.181 10.615 -19.677 1.00 0.00 59 GLU A O 19
ATOM 29413 N N . ALA A 1 60 ? -1.641 9.467 -18.604 1.00 0.00 60 ALA A N 19
ATOM 29414 C CA . ALA A 1 60 ? -2.625 8.993 -17.586 1.00 0.00 60 ALA A CA 19
ATOM 29415 C C . ALA A 1 60 ? -3.113 10.167 -16.731 1.00 0.00 60 ALA A C 19
ATOM 29416 O O . ALA A 1 60 ? -4.291 10.305 -16.467 1.00 0.00 60 ALA A O 19
ATOM 29423 N N . ILE A 1 61 ? -2.216 11.013 -16.296 1.00 0.00 61 ILE A N 19
ATOM 29424 C CA . ILE A 1 61 ? -2.631 12.177 -15.457 1.00 0.00 61 ILE A CA 19
ATOM 29425 C C . ILE A 1 61 ? -3.597 13.071 -16.244 1.00 0.00 61 ILE A C 19
ATOM 29426 O O . ILE A 1 61 ? -4.558 13.582 -15.708 1.00 0.00 61 ILE A O 19
ATOM 29442 N N . SER A 1 62 ? -3.351 13.266 -17.509 1.00 0.00 62 SER A N 19
ATOM 29443 C CA . SER A 1 62 ? -4.260 14.131 -18.317 1.00 0.00 62 SER A CA 19
ATOM 29444 C C . SER A 1 62 ? -5.712 13.657 -18.187 1.00 0.00 62 SER A C 19
ATOM 29445 O O . SER A 1 62 ? -6.598 14.425 -17.868 1.00 0.00 62 SER A O 19
ATOM 29453 N N . LYS A 1 63 ? -5.961 12.401 -18.440 1.00 0.00 63 LYS A N 19
ATOM 29454 C CA . LYS A 1 63 ? -7.357 11.878 -18.342 1.00 0.00 63 LYS A CA 19
ATOM 29455 C C . LYS A 1 63 ? -7.854 11.858 -16.889 1.00 0.00 63 LYS A C 19
ATOM 29456 O O . LYS A 1 63 ? -8.905 12.384 -16.580 1.00 0.00 63 LYS A O 19
ATOM 29475 N N . ARG A 1 64 ? -7.123 11.235 -15.998 1.00 0.00 64 ARG A N 19
ATOM 29476 C CA . ARG A 1 64 ? -7.581 11.165 -14.573 1.00 0.00 64 ARG A CA 19
ATOM 29477 C C . ARG A 1 64 ? -7.459 12.525 -13.877 1.00 0.00 64 ARG A C 19
ATOM 29478 O O . ARG A 1 64 ? -8.412 13.030 -13.318 1.00 0.00 64 ARG A O 19
ATOM 29499 N N . PHE A 1 65 ? -6.297 13.119 -13.903 1.00 0.00 65 PHE A N 19
ATOM 29500 C CA . PHE A 1 65 ? -6.120 14.446 -13.237 1.00 0.00 65 PHE A CA 19
ATOM 29501 C C . PHE A 1 65 ? -6.913 15.523 -13.984 1.00 0.00 65 PHE A C 19
ATOM 29502 O O . PHE A 1 65 ? -7.460 16.429 -13.385 1.00 0.00 65 PHE A O 19
ATOM 29519 N N . LYS A 1 66 ? -6.968 15.431 -15.290 1.00 0.00 66 LYS A N 19
ATOM 29520 C CA . LYS A 1 66 ? -7.716 16.447 -16.098 1.00 0.00 66 LYS A CA 19
ATOM 29521 C C . LYS A 1 66 ? -7.000 17.797 -16.040 1.00 0.00 66 LYS A C 19
ATOM 29522 O O . LYS A 1 66 ? -7.364 18.674 -15.279 1.00 0.00 66 LYS A O 19
ATOM 29541 N N . SER A 1 67 ? -5.983 17.969 -16.842 1.00 0.00 67 SER A N 19
ATOM 29542 C CA . SER A 1 67 ? -5.234 19.260 -16.842 1.00 0.00 67 SER A CA 19
ATOM 29543 C C . SER A 1 67 ? -4.452 19.414 -18.150 1.00 0.00 67 SER A C 19
ATOM 29544 O O . SER A 1 67 ? -4.794 20.215 -18.998 1.00 0.00 67 SER A O 19
ATOM 29552 N N . GLN A 1 68 ? -3.405 18.652 -18.319 1.00 0.00 68 GLN A N 19
ATOM 29553 C CA . GLN A 1 68 ? -2.598 18.751 -19.571 1.00 0.00 68 GLN A CA 19
ATOM 29554 C C . GLN A 1 68 ? -1.888 17.421 -19.846 1.00 0.00 68 GLN A C 19
ATOM 29555 O O . GLN A 1 68 ? -2.153 16.424 -19.205 1.00 0.00 68 GLN A O 19
ATOM 29569 N N . THR A 1 69 ? -0.989 17.403 -20.793 1.00 0.00 69 THR A N 19
ATOM 29570 C CA . THR A 1 69 ? -0.263 16.138 -21.110 1.00 0.00 69 THR A CA 19
ATOM 29571 C C . THR A 1 69 ? 1.108 16.448 -21.718 1.00 0.00 69 THR A C 19
ATOM 29572 O O . THR A 1 69 ? 2.114 15.898 -21.317 1.00 0.00 69 THR A O 19
ATOM 29583 N N . ASP A 1 70 ? 1.153 17.324 -22.686 1.00 0.00 70 ASP A N 19
ATOM 29584 C CA . ASP A 1 70 ? 2.457 17.670 -23.325 1.00 0.00 70 ASP A CA 19
ATOM 29585 C C . ASP A 1 70 ? 3.247 18.634 -22.435 1.00 0.00 70 ASP A C 19
ATOM 29586 O O . ASP A 1 70 ? 4.283 18.290 -21.900 1.00 0.00 70 ASP A O 19
ATOM 29595 N N . GLN A 1 71 ? 2.765 19.837 -22.274 1.00 0.00 71 GLN A N 19
ATOM 29596 C CA . GLN A 1 71 ? 3.487 20.826 -21.418 1.00 0.00 71 GLN A CA 19
ATOM 29597 C C . GLN A 1 71 ? 3.585 20.314 -19.979 1.00 0.00 71 GLN A C 19
ATOM 29598 O O . GLN A 1 71 ? 4.476 20.685 -19.239 1.00 0.00 71 GLN A O 19
ATOM 29612 N N . LEU A 1 72 ? 2.674 19.469 -19.575 1.00 0.00 72 LEU A N 19
ATOM 29613 C CA . LEU A 1 72 ? 2.713 18.937 -18.181 1.00 0.00 72 LEU A CA 19
ATOM 29614 C C . LEU A 1 72 ? 4.004 18.148 -17.943 1.00 0.00 72 LEU A C 19
ATOM 29615 O O . LEU A 1 72 ? 4.179 17.057 -18.451 1.00 0.00 72 LEU A O 19
ATOM 29631 N N . VAL A 1 73 ? 4.905 18.690 -17.169 1.00 0.00 73 VAL A N 19
ATOM 29632 C CA . VAL A 1 73 ? 6.184 17.975 -16.886 1.00 0.00 73 VAL A CA 19
ATOM 29633 C C . VAL A 1 73 ? 6.410 17.905 -15.373 1.00 0.00 73 VAL A C 19
ATOM 29634 O O . VAL A 1 73 ? 5.881 18.704 -14.624 1.00 0.00 73 VAL A O 19
ATOM 29647 N N . LEU A 1 74 ? 7.187 16.959 -14.913 1.00 0.00 74 LEU A N 19
ATOM 29648 C CA . LEU A 1 74 ? 7.432 16.853 -13.447 1.00 0.00 74 LEU A CA 19
ATOM 29649 C C . LEU A 1 74 ? 8.898 17.160 -13.132 1.00 0.00 74 LEU A C 19
ATOM 29650 O O . LEU A 1 74 ? 9.789 16.809 -13.880 1.00 0.00 74 LEU A O 19
ATOM 29666 N N . ILE A 1 75 ? 9.151 17.821 -12.035 1.00 0.00 75 ILE A N 19
ATOM 29667 C CA . ILE A 1 75 ? 10.559 18.163 -11.673 1.00 0.00 75 ILE A CA 19
ATOM 29668 C C . ILE A 1 75 ? 11.053 17.259 -10.544 1.00 0.00 75 ILE A C 19
ATOM 29669 O O . ILE A 1 75 ? 10.923 17.582 -9.379 1.00 0.00 75 ILE A O 19
ATOM 29685 N N . PHE A 1 76 ? 11.624 16.133 -10.876 1.00 0.00 76 PHE A N 19
ATOM 29686 C CA . PHE A 1 76 ? 12.129 15.217 -9.811 1.00 0.00 76 PHE A CA 19
ATOM 29687 C C . PHE A 1 76 ? 13.465 15.732 -9.267 1.00 0.00 76 PHE A C 19
ATOM 29688 O O . PHE A 1 76 ? 14.523 15.298 -9.679 1.00 0.00 76 PHE A O 19
ATOM 29705 N N . ALA A 1 77 ? 13.421 16.653 -8.338 1.00 0.00 77 ALA A N 19
ATOM 29706 C CA . ALA A 1 77 ? 14.683 17.203 -7.751 1.00 0.00 77 ALA A CA 19
ATOM 29707 C C . ALA A 1 77 ? 15.642 17.653 -8.858 1.00 0.00 77 ALA A C 19
ATOM 29708 O O . ALA A 1 77 ? 16.728 17.125 -9.004 1.00 0.00 77 ALA A O 19
ATOM 29715 N N . GLY A 1 78 ? 15.251 18.627 -9.637 1.00 0.00 78 GLY A N 19
ATOM 29716 C CA . GLY A 1 78 ? 16.140 19.112 -10.732 1.00 0.00 78 GLY A CA 19
ATOM 29717 C C . GLY A 1 78 ? 15.872 18.309 -12.006 1.00 0.00 78 GLY A C 19
ATOM 29718 O O . GLY A 1 78 ? 15.636 18.863 -13.061 1.00 0.00 78 GLY A O 19
ATOM 29722 N N . LYS A 1 79 ? 15.909 17.005 -11.915 1.00 0.00 79 LYS A N 19
ATOM 29723 C CA . LYS A 1 79 ? 15.658 16.163 -13.123 1.00 0.00 79 LYS A CA 19
ATOM 29724 C C . LYS A 1 79 ? 14.262 16.445 -13.684 1.00 0.00 79 LYS A C 19
ATOM 29725 O O . LYS A 1 79 ? 13.484 17.176 -13.101 1.00 0.00 79 LYS A O 19
ATOM 29744 N N . ILE A 1 80 ? 13.938 15.870 -14.811 1.00 0.00 80 ILE A N 19
ATOM 29745 C CA . ILE A 1 80 ? 12.587 16.108 -15.408 1.00 0.00 80 ILE A CA 19
ATOM 29746 C C . ILE A 1 80 ? 11.791 14.810 -15.483 1.00 0.00 80 ILE A C 19
ATOM 29747 O O . ILE A 1 80 ? 11.952 14.031 -16.400 1.00 0.00 80 ILE A O 19
ATOM 29763 N N . LEU A 1 81 ? 10.906 14.582 -14.549 1.00 0.00 81 LEU A N 19
ATOM 29764 C CA . LEU A 1 81 ? 10.078 13.346 -14.614 1.00 0.00 81 LEU A CA 19
ATOM 29765 C C . LEU A 1 81 ? 9.180 13.454 -15.846 1.00 0.00 81 LEU A C 19
ATOM 29766 O O . LEU A 1 81 ? 8.024 13.824 -15.760 1.00 0.00 81 LEU A O 19
ATOM 29782 N N . LYS A 1 82 ? 9.725 13.174 -17.000 1.00 0.00 82 LYS A N 19
ATOM 29783 C CA . LYS A 1 82 ? 8.930 13.292 -18.250 1.00 0.00 82 LYS A CA 19
ATOM 29784 C C . LYS A 1 82 ? 9.353 12.228 -19.264 1.00 0.00 82 LYS A C 19
ATOM 29785 O O . LYS A 1 82 ? 9.987 11.249 -18.927 1.00 0.00 82 LYS A O 19
ATOM 29804 N N . ASP A 1 83 ? 9.008 12.425 -20.504 1.00 0.00 83 ASP A N 19
ATOM 29805 C CA . ASP A 1 83 ? 9.378 11.436 -21.561 1.00 0.00 83 ASP A CA 19
ATOM 29806 C C . ASP A 1 83 ? 10.883 11.483 -21.828 1.00 0.00 83 ASP A C 19
ATOM 29807 O O . ASP A 1 83 ? 11.439 10.596 -22.446 1.00 0.00 83 ASP A O 19
ATOM 29816 N N . GLN A 1 84 ? 11.547 12.506 -21.359 1.00 0.00 84 GLN A N 19
ATOM 29817 C CA . GLN A 1 84 ? 13.019 12.606 -21.571 1.00 0.00 84 GLN A CA 19
ATOM 29818 C C . GLN A 1 84 ? 13.697 11.311 -21.114 1.00 0.00 84 GLN A C 19
ATOM 29819 O O . GLN A 1 84 ? 14.709 10.905 -21.652 1.00 0.00 84 GLN A O 19
ATOM 29833 N N . ASP A 1 85 ? 13.142 10.659 -20.124 1.00 0.00 85 ASP A N 19
ATOM 29834 C CA . ASP A 1 85 ? 13.755 9.390 -19.633 1.00 0.00 85 ASP A CA 19
ATOM 29835 C C . ASP A 1 85 ? 12.665 8.445 -19.128 1.00 0.00 85 ASP A C 19
ATOM 29836 O O . ASP A 1 85 ? 11.489 8.741 -19.220 1.00 0.00 85 ASP A O 19
ATOM 29845 N N . THR A 1 86 ? 13.036 7.313 -18.587 1.00 0.00 86 THR A N 19
ATOM 29846 C CA . THR A 1 86 ? 12.010 6.371 -18.076 1.00 0.00 86 THR A CA 19
ATOM 29847 C C . THR A 1 86 ? 11.944 6.468 -16.556 1.00 0.00 86 THR A C 19
ATOM 29848 O O . THR A 1 86 ? 12.891 6.870 -15.906 1.00 0.00 86 THR A O 19
ATOM 29859 N N . LEU A 1 87 ? 10.841 6.088 -15.982 1.00 0.00 87 LEU A N 19
ATOM 29860 C CA . LEU A 1 87 ? 10.716 6.139 -14.502 1.00 0.00 87 LEU A CA 19
ATOM 29861 C C . LEU A 1 87 ? 11.684 5.133 -13.898 1.00 0.00 87 LEU A C 19
ATOM 29862 O O . LEU A 1 87 ? 12.198 5.308 -12.810 1.00 0.00 87 LEU A O 19
ATOM 29878 N N . ILE A 1 88 ? 11.942 4.088 -14.622 1.00 0.00 88 ILE A N 19
ATOM 29879 C CA . ILE A 1 88 ? 12.888 3.046 -14.147 1.00 0.00 88 ILE A CA 19
ATOM 29880 C C . ILE A 1 88 ? 14.303 3.620 -14.058 1.00 0.00 88 ILE A C 19
ATOM 29881 O O . ILE A 1 88 ? 15.164 3.073 -13.397 1.00 0.00 88 ILE A O 19
ATOM 29897 N N . GLN A 1 89 ? 14.557 4.701 -14.746 1.00 0.00 89 GLN A N 19
ATOM 29898 C CA . GLN A 1 89 ? 15.925 5.284 -14.730 1.00 0.00 89 GLN A CA 19
ATOM 29899 C C . GLN A 1 89 ? 15.997 6.556 -13.880 1.00 0.00 89 GLN A C 19
ATOM 29900 O O . GLN A 1 89 ? 17.074 7.054 -13.617 1.00 0.00 89 GLN A O 19
ATOM 29914 N N . HIS A 1 90 ? 14.883 7.103 -13.444 1.00 0.00 90 HIS A N 19
ATOM 29915 C CA . HIS A 1 90 ? 14.970 8.351 -12.620 1.00 0.00 90 HIS A CA 19
ATOM 29916 C C . HIS A 1 90 ? 13.585 8.871 -12.243 1.00 0.00 90 HIS A C 19
ATOM 29917 O O . HIS A 1 90 ? 13.427 9.554 -11.251 1.00 0.00 90 HIS A O 19
ATOM 29931 N N . GLY A 1 91 ? 12.586 8.577 -13.025 1.00 0.00 91 GLY A N 19
ATOM 29932 C CA . GLY A 1 91 ? 11.227 9.087 -12.699 1.00 0.00 91 GLY A CA 19
ATOM 29933 C C . GLY A 1 91 ? 10.808 8.591 -11.319 1.00 0.00 91 GLY A C 19
ATOM 29934 O O . GLY A 1 91 ? 10.179 9.305 -10.561 1.00 0.00 91 GLY A O 19
ATOM 29938 N N . ILE A 1 92 ? 11.151 7.379 -10.979 1.00 0.00 92 ILE A N 19
ATOM 29939 C CA . ILE A 1 92 ? 10.771 6.845 -9.640 1.00 0.00 92 ILE A CA 19
ATOM 29940 C C . ILE A 1 92 ? 11.922 6.041 -9.052 1.00 0.00 92 ILE A C 19
ATOM 29941 O O . ILE A 1 92 ? 12.922 5.799 -9.696 1.00 0.00 92 ILE A O 19
ATOM 29957 N N . HIS A 1 93 ? 11.761 5.597 -7.844 1.00 0.00 93 HIS A N 19
ATOM 29958 C CA . HIS A 1 93 ? 12.806 4.770 -7.189 1.00 0.00 93 HIS A CA 19
ATOM 29959 C C . HIS A 1 93 ? 12.107 3.775 -6.267 1.00 0.00 93 HIS A C 19
ATOM 29960 O O . HIS A 1 93 ? 12.365 2.588 -6.301 1.00 0.00 93 HIS A O 19
ATOM 29974 N N . ASP A 1 94 ? 11.197 4.261 -5.462 1.00 0.00 94 ASP A N 19
ATOM 29975 C CA . ASP A 1 94 ? 10.432 3.367 -4.543 1.00 0.00 94 ASP A CA 19
ATOM 29976 C C . ASP A 1 94 ? 9.445 4.195 -3.713 1.00 0.00 94 ASP A C 19
ATOM 29977 O O . ASP A 1 94 ? 9.196 3.906 -2.558 1.00 0.00 94 ASP A O 19
ATOM 29986 N N . GLY A 1 95 ? 8.881 5.223 -4.293 1.00 0.00 95 GLY A N 19
ATOM 29987 C CA . GLY A 1 95 ? 7.910 6.069 -3.540 1.00 0.00 95 GLY A CA 19
ATOM 29988 C C . GLY A 1 95 ? 8.554 7.415 -3.199 1.00 0.00 95 GLY A C 19
ATOM 29989 O O . GLY A 1 95 ? 8.816 7.711 -2.050 1.00 0.00 95 GLY A O 19
ATOM 29993 N N . LEU A 1 96 ? 8.808 8.236 -4.186 1.00 0.00 96 LEU A N 19
ATOM 29994 C CA . LEU A 1 96 ? 9.431 9.563 -3.909 1.00 0.00 96 LEU A CA 19
ATOM 29995 C C . LEU A 1 96 ? 8.463 10.693 -4.275 1.00 0.00 96 LEU A C 19
ATOM 29996 O O . LEU A 1 96 ? 7.386 10.456 -4.786 1.00 0.00 96 LEU A O 19
ATOM 30012 N N . THR A 1 97 ? 8.835 11.918 -4.009 1.00 0.00 97 THR A N 19
ATOM 30013 C CA . THR A 1 97 ? 7.932 13.061 -4.335 1.00 0.00 97 THR A CA 19
ATOM 30014 C C . THR A 1 97 ? 8.552 13.949 -5.417 1.00 0.00 97 THR A C 19
ATOM 30015 O O . THR A 1 97 ? 9.756 14.102 -5.492 1.00 0.00 97 THR A O 19
ATOM 30026 N N . VAL A 1 98 ? 7.736 14.532 -6.254 1.00 0.00 98 VAL A N 19
ATOM 30027 C CA . VAL A 1 98 ? 8.272 15.412 -7.336 1.00 0.00 98 VAL A CA 19
ATOM 30028 C C . VAL A 1 98 ? 7.392 16.657 -7.499 1.00 0.00 98 VAL A C 19
ATOM 30029 O O . VAL A 1 98 ? 6.197 16.619 -7.278 1.00 0.00 98 VAL A O 19
ATOM 30042 N N . HIS A 1 99 ? 7.976 17.762 -7.891 1.00 0.00 99 HIS A N 19
ATOM 30043 C CA . HIS A 1 99 ? 7.179 19.010 -8.076 1.00 0.00 99 HIS A CA 19
ATOM 30044 C C . HIS A 1 99 ? 6.675 19.104 -9.519 1.00 0.00 99 HIS A C 19
ATOM 30045 O O . HIS A 1 99 ? 7.451 19.208 -10.448 1.00 0.00 99 HIS A O 19
ATOM 30059 N N . LEU A 1 100 ? 5.384 19.068 -9.717 1.00 0.00 100 LEU A N 19
ATOM 30060 C CA . LEU A 1 100 ? 4.839 19.154 -11.104 1.00 0.00 100 LEU A CA 19
ATOM 30061 C C . LEU A 1 100 ? 4.836 20.606 -11.591 1.00 0.00 100 LEU A C 19
ATOM 30062 O O . LEU A 1 100 ? 4.702 21.531 -10.814 1.00 0.00 100 LEU A O 19
ATOM 30078 N N . VAL A 1 101 ? 4.977 20.806 -12.874 1.00 0.00 101 VAL A N 19
ATOM 30079 C CA . VAL A 1 101 ? 4.979 22.193 -13.423 1.00 0.00 101 VAL A CA 19
ATOM 30080 C C . VAL A 1 101 ? 4.883 22.153 -14.952 1.00 0.00 101 VAL A C 19
ATOM 30081 O O . VAL A 1 101 ? 5.676 21.512 -15.616 1.00 0.00 101 VAL A O 19
ATOM 30094 N N . ILE A 1 102 ? 3.916 22.827 -15.513 1.00 0.00 102 ILE A N 19
ATOM 30095 C CA . ILE A 1 102 ? 3.766 22.824 -16.998 1.00 0.00 102 ILE A CA 19
ATOM 30096 C C . ILE A 1 102 ? 4.770 23.792 -17.633 1.00 0.00 102 ILE A C 19
ATOM 30097 O O . ILE A 1 102 ? 4.919 24.918 -17.202 1.00 0.00 102 ILE A O 19
ATOM 30113 N N . LYS A 1 103 ? 5.459 23.358 -18.656 1.00 0.00 103 LYS A N 19
ATOM 30114 C CA . LYS A 1 103 ? 6.455 24.251 -19.320 1.00 0.00 103 LYS A CA 19
ATOM 30115 C C . LYS A 1 103 ? 5.876 24.808 -20.623 1.00 0.00 103 LYS A C 19
ATOM 30116 O O . LYS A 1 103 ? 4.671 24.986 -20.685 1.00 0.00 103 LYS A O 19
ATOM 30135 N N . MET A 1 1 ? -0.699 5.597 -46.501 1.00 0.00 1 MET A N 20
ATOM 30136 C CA . MET A 1 1 ? -0.691 7.038 -46.887 1.00 0.00 1 MET A CA 20
ATOM 30137 C C . MET A 1 1 ? 0.745 7.571 -46.907 1.00 0.00 1 MET A C 20
ATOM 30138 O O . MET A 1 1 ? 1.692 6.822 -47.049 1.00 0.00 1 MET A O 20
ATOM 30154 N N . ALA A 1 2 ? 0.912 8.860 -46.767 1.00 0.00 2 ALA A N 20
ATOM 30155 C CA . ALA A 1 2 ? 2.286 9.442 -46.777 1.00 0.00 2 ALA A CA 20
ATOM 30156 C C . ALA A 1 2 ? 3.043 9.039 -45.508 1.00 0.00 2 ALA A C 20
ATOM 30157 O O . ALA A 1 2 ? 3.906 8.184 -45.535 1.00 0.00 2 ALA A O 20
ATOM 30164 N N . GLU A 1 3 ? 2.726 9.650 -44.396 1.00 0.00 3 GLU A N 20
ATOM 30165 C CA . GLU A 1 3 ? 3.424 9.307 -43.118 1.00 0.00 3 GLU A CA 20
ATOM 30166 C C . GLU A 1 3 ? 4.944 9.395 -43.299 1.00 0.00 3 GLU A C 20
ATOM 30167 O O . GLU A 1 3 ? 5.609 8.406 -43.539 1.00 0.00 3 GLU A O 20
ATOM 30179 N N . ASN A 1 4 ? 5.497 10.574 -43.188 1.00 0.00 4 ASN A N 20
ATOM 30180 C CA . ASN A 1 4 ? 6.972 10.728 -43.354 1.00 0.00 4 ASN A CA 20
ATOM 30181 C C . ASN A 1 4 ? 7.685 10.457 -42.026 1.00 0.00 4 ASN A C 20
ATOM 30182 O O . ASN A 1 4 ? 7.390 11.066 -41.015 1.00 0.00 4 ASN A O 20
ATOM 30193 N N . GLY A 1 5 ? 8.622 9.546 -42.022 1.00 0.00 5 GLY A N 20
ATOM 30194 C CA . GLY A 1 5 ? 9.355 9.232 -40.762 1.00 0.00 5 GLY A CA 20
ATOM 30195 C C . GLY A 1 5 ? 10.839 9.024 -41.072 1.00 0.00 5 GLY A C 20
ATOM 30196 O O . GLY A 1 5 ? 11.540 9.946 -41.439 1.00 0.00 5 GLY A O 20
ATOM 30200 N N . GLU A 1 6 ? 11.321 7.819 -40.929 1.00 0.00 6 GLU A N 20
ATOM 30201 C CA . GLU A 1 6 ? 12.760 7.549 -41.216 1.00 0.00 6 GLU A CA 20
ATOM 30202 C C . GLU A 1 6 ? 12.908 6.233 -41.986 1.00 0.00 6 GLU A C 20
ATOM 30203 O O . GLU A 1 6 ? 12.798 5.161 -41.425 1.00 0.00 6 GLU A O 20
ATOM 30215 N N . SER A 1 7 ? 13.156 6.310 -43.266 1.00 0.00 7 SER A N 20
ATOM 30216 C CA . SER A 1 7 ? 13.312 5.065 -44.074 1.00 0.00 7 SER A CA 20
ATOM 30217 C C . SER A 1 7 ? 14.736 4.968 -44.628 1.00 0.00 7 SER A C 20
ATOM 30218 O O . SER A 1 7 ? 14.948 4.560 -45.754 1.00 0.00 7 SER A O 20
ATOM 30226 N N . SER A 1 8 ? 15.713 5.341 -43.845 1.00 0.00 8 SER A N 20
ATOM 30227 C CA . SER A 1 8 ? 17.124 5.272 -44.324 1.00 0.00 8 SER A CA 20
ATOM 30228 C C . SER A 1 8 ? 18.068 4.993 -43.152 1.00 0.00 8 SER A C 20
ATOM 30229 O O . SER A 1 8 ? 18.543 5.900 -42.497 1.00 0.00 8 SER A O 20
ATOM 30237 N N . GLY A 1 9 ? 18.342 3.744 -42.883 1.00 0.00 9 GLY A N 20
ATOM 30238 C CA . GLY A 1 9 ? 19.254 3.404 -41.753 1.00 0.00 9 GLY A CA 20
ATOM 30239 C C . GLY A 1 9 ? 20.658 3.940 -42.051 1.00 0.00 9 GLY A C 20
ATOM 30240 O O . GLY A 1 9 ? 20.810 4.908 -42.769 1.00 0.00 9 GLY A O 20
ATOM 30244 N N . PRO A 1 10 ? 21.646 3.291 -41.486 1.00 0.00 10 PRO A N 20
ATOM 30245 C CA . PRO A 1 10 ? 23.051 3.716 -41.699 1.00 0.00 10 PRO A CA 20
ATOM 30246 C C . PRO A 1 10 ? 23.505 3.365 -43.121 1.00 0.00 10 PRO A C 20
ATOM 30247 O O . PRO A 1 10 ? 22.864 2.587 -43.799 1.00 0.00 10 PRO A O 20
ATOM 30258 N N . PRO A 1 11 ? 24.603 3.952 -43.529 1.00 0.00 11 PRO A N 20
ATOM 30259 C CA . PRO A 1 11 ? 25.142 3.693 -44.886 1.00 0.00 11 PRO A CA 20
ATOM 30260 C C . PRO A 1 11 ? 25.761 2.294 -44.957 1.00 0.00 11 PRO A C 20
ATOM 30261 O O . PRO A 1 11 ? 25.436 1.505 -45.822 1.00 0.00 11 PRO A O 20
ATOM 30272 N N . ARG A 1 12 ? 26.651 1.983 -44.053 1.00 0.00 12 ARG A N 20
ATOM 30273 C CA . ARG A 1 12 ? 27.293 0.635 -44.067 1.00 0.00 12 ARG A CA 20
ATOM 30274 C C . ARG A 1 12 ? 26.388 -0.392 -43.368 1.00 0.00 12 ARG A C 20
ATOM 30275 O O . ARG A 1 12 ? 26.169 -0.311 -42.176 1.00 0.00 12 ARG A O 20
ATOM 30296 N N . PRO A 1 13 ? 25.884 -1.330 -44.135 1.00 0.00 13 PRO A N 20
ATOM 30297 C CA . PRO A 1 13 ? 24.996 -2.373 -43.566 1.00 0.00 13 PRO A CA 20
ATOM 30298 C C . PRO A 1 13 ? 25.806 -3.369 -42.733 1.00 0.00 13 PRO A C 20
ATOM 30299 O O . PRO A 1 13 ? 27.000 -3.514 -42.910 1.00 0.00 13 PRO A O 20
ATOM 30310 N N . SER A 1 14 ? 25.165 -4.058 -41.826 1.00 0.00 14 SER A N 20
ATOM 30311 C CA . SER A 1 14 ? 25.898 -5.046 -40.981 1.00 0.00 14 SER A CA 20
ATOM 30312 C C . SER A 1 14 ? 24.960 -6.183 -40.566 1.00 0.00 14 SER A C 20
ATOM 30313 O O . SER A 1 14 ? 25.207 -7.339 -40.850 1.00 0.00 14 SER A O 20
ATOM 30321 N N . ARG A 1 15 ? 23.885 -5.863 -39.896 1.00 0.00 15 ARG A N 20
ATOM 30322 C CA . ARG A 1 15 ? 22.930 -6.924 -39.460 1.00 0.00 15 ARG A CA 20
ATOM 30323 C C . ARG A 1 15 ? 21.642 -6.845 -40.284 1.00 0.00 15 ARG A C 20
ATOM 30324 O O . ARG A 1 15 ? 21.356 -7.707 -41.092 1.00 0.00 15 ARG A O 20
ATOM 30345 N N . GLY A 1 16 ? 20.862 -5.815 -40.085 1.00 0.00 16 GLY A N 20
ATOM 30346 C CA . GLY A 1 16 ? 19.592 -5.678 -40.855 1.00 0.00 16 GLY A CA 20
ATOM 30347 C C . GLY A 1 16 ? 18.408 -5.632 -39.885 1.00 0.00 16 GLY A C 20
ATOM 30348 O O . GLY A 1 16 ? 18.558 -5.236 -38.746 1.00 0.00 16 GLY A O 20
ATOM 30352 N N . PRO A 1 17 ? 17.261 -6.039 -40.369 1.00 0.00 17 PRO A N 20
ATOM 30353 C CA . PRO A 1 17 ? 16.040 -6.042 -39.526 1.00 0.00 17 PRO A CA 20
ATOM 30354 C C . PRO A 1 17 ? 16.107 -7.171 -38.493 1.00 0.00 17 PRO A C 20
ATOM 30355 O O . PRO A 1 17 ? 15.902 -6.958 -37.313 1.00 0.00 17 PRO A O 20
ATOM 30366 N N . ALA A 1 18 ? 16.393 -8.372 -38.928 1.00 0.00 18 ALA A N 20
ATOM 30367 C CA . ALA A 1 18 ? 16.476 -9.522 -37.976 1.00 0.00 18 ALA A CA 20
ATOM 30368 C C . ALA A 1 18 ? 15.206 -9.602 -37.121 1.00 0.00 18 ALA A C 20
ATOM 30369 O O . ALA A 1 18 ? 14.241 -8.901 -37.359 1.00 0.00 18 ALA A O 20
ATOM 30376 N N . ALA A 1 19 ? 15.201 -10.452 -36.126 1.00 0.00 19 ALA A N 20
ATOM 30377 C CA . ALA A 1 19 ? 13.997 -10.584 -35.249 1.00 0.00 19 ALA A CA 20
ATOM 30378 C C . ALA A 1 19 ? 12.740 -10.818 -36.093 1.00 0.00 19 ALA A C 20
ATOM 30379 O O . ALA A 1 19 ? 11.827 -10.015 -36.101 1.00 0.00 19 ALA A O 20
ATOM 30386 N N . ALA A 1 20 ? 12.688 -11.912 -36.805 1.00 0.00 20 ALA A N 20
ATOM 30387 C CA . ALA A 1 20 ? 11.491 -12.200 -37.649 1.00 0.00 20 ALA A CA 20
ATOM 30388 C C . ALA A 1 20 ? 10.402 -12.873 -36.809 1.00 0.00 20 ALA A C 20
ATOM 30389 O O . ALA A 1 20 ? 10.384 -14.078 -36.650 1.00 0.00 20 ALA A O 20
ATOM 30396 N N . GLN A 1 21 ? 9.495 -12.102 -36.270 1.00 0.00 21 GLN A N 20
ATOM 30397 C CA . GLN A 1 21 ? 8.407 -12.694 -35.439 1.00 0.00 21 GLN A CA 20
ATOM 30398 C C . GLN A 1 21 ? 7.121 -11.878 -35.590 1.00 0.00 21 GLN A C 20
ATOM 30399 O O . GLN A 1 21 ? 6.156 -12.325 -36.179 1.00 0.00 21 GLN A O 20
ATOM 30413 N N . GLY A 1 22 ? 7.101 -10.684 -35.060 1.00 0.00 22 GLY A N 20
ATOM 30414 C CA . GLY A 1 22 ? 5.879 -9.837 -35.170 1.00 0.00 22 GLY A CA 20
ATOM 30415 C C . GLY A 1 22 ? 4.986 -10.064 -33.949 1.00 0.00 22 GLY A C 20
ATOM 30416 O O . GLY A 1 22 ? 5.084 -9.368 -32.958 1.00 0.00 22 GLY A O 20
ATOM 30420 N N . SER A 1 23 ? 4.117 -11.037 -34.013 1.00 0.00 23 SER A N 20
ATOM 30421 C CA . SER A 1 23 ? 3.216 -11.313 -32.856 1.00 0.00 23 SER A CA 20
ATOM 30422 C C . SER A 1 23 ? 3.946 -12.158 -31.807 1.00 0.00 23 SER A C 20
ATOM 30423 O O . SER A 1 23 ? 3.717 -13.346 -31.686 1.00 0.00 23 SER A O 20
ATOM 30431 N N . ALA A 1 24 ? 4.823 -11.553 -31.052 1.00 0.00 24 ALA A N 20
ATOM 30432 C CA . ALA A 1 24 ? 5.570 -12.320 -30.011 1.00 0.00 24 ALA A CA 20
ATOM 30433 C C . ALA A 1 24 ? 6.037 -11.381 -28.896 1.00 0.00 24 ALA A C 20
ATOM 30434 O O . ALA A 1 24 ? 7.216 -11.131 -28.734 1.00 0.00 24 ALA A O 20
ATOM 30441 N N . ALA A 1 25 ? 5.121 -10.859 -28.125 1.00 0.00 25 ALA A N 20
ATOM 30442 C CA . ALA A 1 25 ? 5.509 -9.936 -27.019 1.00 0.00 25 ALA A CA 20
ATOM 30443 C C . ALA A 1 25 ? 4.585 -10.136 -25.814 1.00 0.00 25 ALA A C 20
ATOM 30444 O O . ALA A 1 25 ? 3.406 -10.391 -25.962 1.00 0.00 25 ALA A O 20
ATOM 30451 N N . ALA A 1 26 ? 5.113 -10.024 -24.625 1.00 0.00 26 ALA A N 20
ATOM 30452 C CA . ALA A 1 26 ? 4.266 -10.209 -23.411 1.00 0.00 26 ALA A CA 20
ATOM 30453 C C . ALA A 1 26 ? 4.978 -9.647 -22.174 1.00 0.00 26 ALA A C 20
ATOM 30454 O O . ALA A 1 26 ? 5.618 -10.378 -21.445 1.00 0.00 26 ALA A O 20
ATOM 30461 N N . PRO A 1 27 ? 4.841 -8.359 -21.977 1.00 0.00 27 PRO A N 20
ATOM 30462 C CA . PRO A 1 27 ? 5.481 -7.700 -20.813 1.00 0.00 27 PRO A CA 20
ATOM 30463 C C . PRO A 1 27 ? 4.742 -8.064 -19.521 1.00 0.00 27 PRO A C 20
ATOM 30464 O O . PRO A 1 27 ? 3.668 -7.565 -19.248 1.00 0.00 27 PRO A O 20
ATOM 30475 N N . ALA A 1 28 ? 5.311 -8.931 -18.726 1.00 0.00 28 ALA A N 20
ATOM 30476 C CA . ALA A 1 28 ? 4.643 -9.329 -17.453 1.00 0.00 28 ALA A CA 20
ATOM 30477 C C . ALA A 1 28 ? 5.495 -8.910 -16.252 1.00 0.00 28 ALA A C 20
ATOM 30478 O O . ALA A 1 28 ? 5.813 -9.711 -15.395 1.00 0.00 28 ALA A O 20
ATOM 30485 N N . GLU A 1 29 ? 5.863 -7.658 -16.182 1.00 0.00 29 GLU A N 20
ATOM 30486 C CA . GLU A 1 29 ? 6.694 -7.184 -15.036 1.00 0.00 29 GLU A CA 20
ATOM 30487 C C . GLU A 1 29 ? 5.926 -6.132 -14.227 1.00 0.00 29 GLU A C 20
ATOM 30488 O O . GLU A 1 29 ? 6.017 -4.952 -14.507 1.00 0.00 29 GLU A O 20
ATOM 30500 N N . PRO A 1 30 ? 5.193 -6.592 -13.246 1.00 0.00 30 PRO A N 20
ATOM 30501 C CA . PRO A 1 30 ? 4.404 -5.672 -12.392 1.00 0.00 30 PRO A CA 20
ATOM 30502 C C . PRO A 1 30 ? 5.325 -4.875 -11.467 1.00 0.00 30 PRO A C 20
ATOM 30503 O O . PRO A 1 30 ? 5.819 -3.831 -11.846 1.00 0.00 30 PRO A O 20
ATOM 30514 N N . LYS A 1 31 ? 5.551 -5.333 -10.255 1.00 0.00 31 LYS A N 20
ATOM 30515 C CA . LYS A 1 31 ? 6.423 -4.557 -9.323 1.00 0.00 31 LYS A CA 20
ATOM 30516 C C . LYS A 1 31 ? 6.030 -3.085 -9.425 1.00 0.00 31 LYS A C 20
ATOM 30517 O O . LYS A 1 31 ? 6.854 -2.211 -9.612 1.00 0.00 31 LYS A O 20
ATOM 30536 N N . ILE A 1 32 ? 4.754 -2.823 -9.352 1.00 0.00 32 ILE A N 20
ATOM 30537 C CA . ILE A 1 32 ? 4.261 -1.429 -9.500 1.00 0.00 32 ILE A CA 20
ATOM 30538 C C . ILE A 1 32 ? 4.907 -0.508 -8.455 1.00 0.00 32 ILE A C 20
ATOM 30539 O O . ILE A 1 32 ? 4.718 -0.674 -7.267 1.00 0.00 32 ILE A O 20
ATOM 30555 N N . ILE A 1 33 ? 5.661 0.469 -8.896 1.00 0.00 33 ILE A N 20
ATOM 30556 C CA . ILE A 1 33 ? 6.309 1.407 -7.930 1.00 0.00 33 ILE A CA 20
ATOM 30557 C C . ILE A 1 33 ? 5.331 2.526 -7.561 1.00 0.00 33 ILE A C 20
ATOM 30558 O O . ILE A 1 33 ? 4.398 2.810 -8.288 1.00 0.00 33 ILE A O 20
ATOM 30574 N N . LYS A 1 34 ? 5.532 3.161 -6.437 1.00 0.00 34 LYS A N 20
ATOM 30575 C CA . LYS A 1 34 ? 4.609 4.258 -6.025 1.00 0.00 34 LYS A CA 20
ATOM 30576 C C . LYS A 1 34 ? 5.130 5.599 -6.542 1.00 0.00 34 LYS A C 20
ATOM 30577 O O . LYS A 1 34 ? 6.319 5.835 -6.586 1.00 0.00 34 LYS A O 20
ATOM 30596 N N . VAL A 1 35 ? 4.250 6.477 -6.940 1.00 0.00 35 VAL A N 20
ATOM 30597 C CA . VAL A 1 35 ? 4.701 7.801 -7.459 1.00 0.00 35 VAL A CA 20
ATOM 30598 C C . VAL A 1 35 ? 3.951 8.934 -6.758 1.00 0.00 35 VAL A C 20
ATOM 30599 O O . VAL A 1 35 ? 2.756 9.092 -6.918 1.00 0.00 35 VAL A O 20
ATOM 30612 N N . THR A 1 36 ? 4.645 9.730 -5.989 1.00 0.00 36 THR A N 20
ATOM 30613 C CA . THR A 1 36 ? 3.974 10.860 -5.285 1.00 0.00 36 THR A CA 20
ATOM 30614 C C . THR A 1 36 ? 3.916 12.078 -6.207 1.00 0.00 36 THR A C 20
ATOM 30615 O O . THR A 1 36 ? 4.876 12.811 -6.339 1.00 0.00 36 THR A O 20
ATOM 30626 N N . VAL A 1 37 ? 2.800 12.297 -6.849 1.00 0.00 37 VAL A N 20
ATOM 30627 C CA . VAL A 1 37 ? 2.687 13.465 -7.771 1.00 0.00 37 VAL A CA 20
ATOM 30628 C C . VAL A 1 37 ? 2.075 14.660 -7.038 1.00 0.00 37 VAL A C 20
ATOM 30629 O O . VAL A 1 37 ? 1.026 14.560 -6.432 1.00 0.00 37 VAL A O 20
ATOM 30642 N N . LYS A 1 38 ? 2.723 15.792 -7.095 1.00 0.00 38 LYS A N 20
ATOM 30643 C CA . LYS A 1 38 ? 2.182 17.000 -6.409 1.00 0.00 38 LYS A CA 20
ATOM 30644 C C . LYS A 1 38 ? 1.675 18.002 -7.446 1.00 0.00 38 LYS A C 20
ATOM 30645 O O . LYS A 1 38 ? 2.410 18.441 -8.310 1.00 0.00 38 LYS A O 20
ATOM 30664 N N . THR A 1 39 ? 0.424 18.368 -7.366 1.00 0.00 39 THR A N 20
ATOM 30665 C CA . THR A 1 39 ? -0.135 19.342 -8.347 1.00 0.00 39 THR A CA 20
ATOM 30666 C C . THR A 1 39 ? -0.646 20.587 -7.614 1.00 0.00 39 THR A C 20
ATOM 30667 O O . THR A 1 39 ? -0.823 20.563 -6.412 1.00 0.00 39 THR A O 20
ATOM 30678 N N . PRO A 1 40 ? -0.867 21.641 -8.358 1.00 0.00 40 PRO A N 20
ATOM 30679 C CA . PRO A 1 40 ? -1.362 22.904 -7.753 1.00 0.00 40 PRO A CA 20
ATOM 30680 C C . PRO A 1 40 ? -2.824 22.752 -7.317 1.00 0.00 40 PRO A C 20
ATOM 30681 O O . PRO A 1 40 ? -3.699 23.453 -7.788 1.00 0.00 40 PRO A O 20
ATOM 30692 N N . LYS A 1 41 ? -3.092 21.841 -6.419 1.00 0.00 41 LYS A N 20
ATOM 30693 C CA . LYS A 1 41 ? -4.492 21.635 -5.943 1.00 0.00 41 LYS A CA 20
ATOM 30694 C C . LYS A 1 41 ? -4.512 20.600 -4.815 1.00 0.00 41 LYS A C 20
ATOM 30695 O O . LYS A 1 41 ? -5.191 20.762 -3.821 1.00 0.00 41 LYS A O 20
ATOM 30714 N N . GLU A 1 42 ? -3.770 19.533 -4.967 1.00 0.00 42 GLU A N 20
ATOM 30715 C CA . GLU A 1 42 ? -3.741 18.481 -3.906 1.00 0.00 42 GLU A CA 20
ATOM 30716 C C . GLU A 1 42 ? -2.620 17.477 -4.191 1.00 0.00 42 GLU A C 20
ATOM 30717 O O . GLU A 1 42 ? -1.943 17.555 -5.199 1.00 0.00 42 GLU A O 20
ATOM 30729 N N . LYS A 1 43 ? -2.422 16.531 -3.310 1.00 0.00 43 LYS A N 20
ATOM 30730 C CA . LYS A 1 43 ? -1.349 15.516 -3.526 1.00 0.00 43 LYS A CA 20
ATOM 30731 C C . LYS A 1 43 ? -1.973 14.147 -3.808 1.00 0.00 43 LYS A C 20
ATOM 30732 O O . LYS A 1 43 ? -2.793 13.661 -3.052 1.00 0.00 43 LYS A O 20
ATOM 30751 N N . GLU A 1 44 ? -1.595 13.521 -4.891 1.00 0.00 44 GLU A N 20
ATOM 30752 C CA . GLU A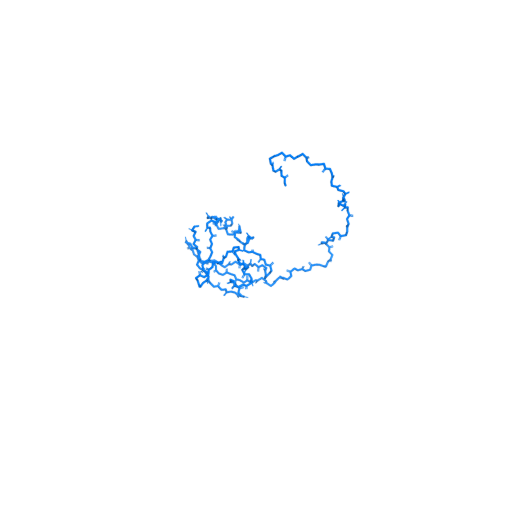 1 44 ? -2.170 12.185 -5.220 1.00 0.00 44 GLU A CA 20
ATOM 30753 C C . GLU A 1 44 ? -1.068 11.220 -5.665 1.00 0.00 44 GLU A C 20
ATOM 30754 O O . GLU A 1 44 ? -0.252 11.540 -6.507 1.00 0.00 44 GLU A O 20
ATOM 30766 N N . GLU A 1 45 ? -1.044 10.038 -5.108 1.00 0.00 45 GLU A N 20
ATOM 30767 C CA . GLU A 1 45 ? -0.002 9.044 -5.501 1.00 0.00 45 GLU A CA 20
ATOM 30768 C C . GLU A 1 45 ? -0.486 8.233 -6.705 1.00 0.00 45 GLU A C 20
ATOM 30769 O O . GLU A 1 45 ? -1.667 7.984 -6.860 1.00 0.00 45 GLU A O 20
ATOM 30781 N N . PHE A 1 46 ? 0.410 7.820 -7.562 1.00 0.00 46 PHE A N 20
ATOM 30782 C CA . PHE A 1 46 ? -0.011 7.028 -8.751 1.00 0.00 46 PHE A CA 20
ATOM 30783 C C . PHE A 1 46 ? 0.701 5.676 -8.766 1.00 0.00 46 PHE A C 20
ATOM 30784 O O . PHE A 1 46 ? 1.849 5.561 -8.380 1.00 0.00 46 PHE A O 20
ATOM 30801 N N . ALA A 1 47 ? 0.031 4.653 -9.223 1.00 0.00 47 ALA A N 20
ATOM 30802 C CA . ALA A 1 47 ? 0.665 3.307 -9.280 1.00 0.00 47 ALA A CA 20
ATOM 30803 C C . ALA A 1 47 ? 1.132 3.036 -10.709 1.00 0.00 47 ALA A C 20
ATOM 30804 O O . ALA A 1 47 ? 0.405 3.258 -11.656 1.00 0.00 47 ALA A O 20
ATOM 30811 N N . VAL A 1 48 ? 2.337 2.565 -10.877 1.00 0.00 48 VAL A N 20
ATOM 30812 C CA . VAL A 1 48 ? 2.833 2.293 -12.247 1.00 0.00 48 VAL A CA 20
ATOM 30813 C C . VAL A 1 48 ? 3.706 1.042 -12.216 1.00 0.00 48 VAL A C 20
ATOM 30814 O O . VAL A 1 48 ? 4.415 0.817 -11.256 1.00 0.00 48 VAL A O 20
ATOM 30827 N N . PRO A 1 49 ? 3.619 0.252 -13.251 1.00 0.00 49 PRO A N 20
ATOM 30828 C CA . PRO A 1 49 ? 4.404 -1.000 -13.302 1.00 0.00 49 PRO A CA 20
ATOM 30829 C C . PRO A 1 49 ? 5.898 -0.712 -13.425 1.00 0.00 49 PRO A C 20
ATOM 30830 O O . PRO A 1 49 ? 6.336 0.027 -14.283 1.00 0.00 49 PRO A O 20
ATOM 30841 N N . GLU A 1 50 ? 6.673 -1.303 -12.554 1.00 0.00 50 GLU A N 20
ATOM 30842 C CA . GLU A 1 50 ? 8.163 -1.113 -12.563 1.00 0.00 50 GLU A CA 20
ATOM 30843 C C . GLU A 1 50 ? 8.728 -1.052 -13.992 1.00 0.00 50 GLU A C 20
ATOM 30844 O O . GLU A 1 50 ? 9.775 -0.487 -14.221 1.00 0.00 50 GLU A O 20
ATOM 30856 N N . ASN A 1 51 ? 8.060 -1.634 -14.950 1.00 0.00 51 ASN A N 20
ATOM 30857 C CA . ASN A 1 51 ? 8.585 -1.591 -16.345 1.00 0.00 51 ASN A CA 20
ATOM 30858 C C . ASN A 1 51 ? 7.659 -0.759 -17.238 1.00 0.00 51 ASN A C 20
ATOM 30859 O O . ASN A 1 51 ? 7.106 -1.247 -18.204 1.00 0.00 51 ASN A O 20
ATOM 30870 N N . SER A 1 52 ? 7.496 0.499 -16.923 1.00 0.00 52 SER A N 20
ATOM 30871 C CA . SER A 1 52 ? 6.615 1.374 -17.752 1.00 0.00 52 SER A CA 20
ATOM 30872 C C . SER A 1 52 ? 7.419 2.560 -18.297 1.00 0.00 52 SER A C 20
ATOM 30873 O O . SER A 1 52 ? 8.621 2.482 -18.459 1.00 0.00 52 SER A O 20
ATOM 30881 N N . SER A 1 53 ? 6.766 3.656 -18.583 1.00 0.00 53 SER A N 20
ATOM 30882 C CA . SER A 1 53 ? 7.495 4.844 -19.118 1.00 0.00 53 SER A CA 20
ATOM 30883 C C . SER A 1 53 ? 6.659 6.111 -18.920 1.00 0.00 53 SER A C 20
ATOM 30884 O O . SER A 1 53 ? 5.461 6.048 -18.721 1.00 0.00 53 SER A O 20
ATOM 30892 N N . VAL A 1 54 ? 7.279 7.261 -18.974 1.00 0.00 54 VAL A N 20
ATOM 30893 C CA . VAL A 1 54 ? 6.514 8.529 -18.790 1.00 0.00 54 VAL A CA 20
ATOM 30894 C C . VAL A 1 54 ? 5.449 8.674 -19.876 1.00 0.00 54 VAL A C 20
ATOM 30895 O O . VAL A 1 54 ? 4.388 9.195 -19.634 1.00 0.00 54 VAL A O 20
ATOM 30908 N N . GLN A 1 55 ? 5.715 8.230 -21.074 1.00 0.00 55 GLN A N 20
ATOM 30909 C CA . GLN A 1 55 ? 4.688 8.366 -22.153 1.00 0.00 55 GLN A CA 20
ATOM 30910 C C . GLN A 1 55 ? 3.330 7.855 -21.648 1.00 0.00 55 GLN A C 20
ATOM 30911 O O . GLN A 1 55 ? 2.311 8.502 -21.806 1.00 0.00 55 GLN A O 20
ATOM 30925 N N . GLN A 1 56 ? 3.316 6.707 -21.025 1.00 0.00 56 GLN A N 20
ATOM 30926 C CA . GLN A 1 56 ? 2.035 6.155 -20.495 1.00 0.00 56 GLN A CA 20
ATOM 30927 C C . GLN A 1 56 ? 1.652 6.858 -19.186 1.00 0.00 56 GLN A C 20
ATOM 30928 O O . GLN A 1 56 ? 0.512 7.227 -18.981 1.00 0.00 56 GLN A O 20
ATOM 30942 N N . PHE A 1 57 ? 2.596 7.043 -18.300 1.00 0.00 57 PHE A N 20
ATOM 30943 C CA . PHE A 1 57 ? 2.288 7.719 -17.002 1.00 0.00 57 PHE A CA 20
ATOM 30944 C C . PHE A 1 57 ? 1.842 9.166 -17.248 1.00 0.00 57 PHE A C 20
ATOM 30945 O O . PHE A 1 57 ? 0.816 9.601 -16.764 1.00 0.00 57 PHE A O 20
ATOM 30962 N N . LYS A 1 58 ? 2.611 9.911 -17.996 1.00 0.00 58 LYS A N 20
ATOM 30963 C CA . LYS A 1 58 ? 2.243 11.329 -18.276 1.00 0.00 58 LYS A CA 20
ATOM 30964 C C . LYS A 1 58 ? 0.863 11.392 -18.943 1.00 0.00 58 LYS A C 20
ATOM 30965 O O . LYS A 1 58 ? 0.115 12.332 -18.754 1.00 0.00 58 LYS A O 20
ATOM 30984 N N . GLU A 1 59 ? 0.518 10.392 -19.715 1.00 0.00 59 GLU A N 20
ATOM 30985 C CA . GLU A 1 59 ? -0.814 10.392 -20.385 1.00 0.00 59 GLU A CA 20
ATOM 30986 C C . GLU A 1 59 ? -1.890 9.889 -19.418 1.00 0.00 59 GLU A C 20
ATOM 30987 O O . GLU A 1 59 ? -3.059 10.186 -19.568 1.00 0.00 59 GLU A O 20
ATOM 30999 N N . ALA A 1 60 ? -1.503 9.131 -18.426 1.00 0.00 60 ALA A N 20
ATOM 31000 C CA . ALA A 1 60 ? -2.504 8.611 -17.446 1.00 0.00 60 ALA A CA 20
ATOM 31001 C C . ALA A 1 60 ? -3.087 9.764 -16.624 1.00 0.00 60 ALA A C 20
ATOM 31002 O O . ALA A 1 60 ? -4.279 9.830 -16.391 1.00 0.00 60 ALA A O 20
ATOM 31009 N N . ILE A 1 61 ? -2.257 10.673 -16.185 1.00 0.00 61 ILE A N 20
ATOM 31010 C CA . ILE A 1 61 ? -2.763 11.822 -15.377 1.00 0.00 61 ILE A CA 20
ATOM 31011 C C . ILE A 1 61 ? -3.763 12.641 -16.204 1.00 0.00 61 ILE A C 20
ATOM 31012 O O . ILE A 1 61 ? -4.743 13.141 -15.691 1.00 0.00 61 ILE A O 20
ATOM 31028 N N . SER A 1 62 ? -3.524 12.783 -17.478 1.00 0.00 62 SER A N 20
ATOM 31029 C CA . SER A 1 62 ? -4.461 13.576 -18.329 1.00 0.00 62 SER A CA 20
ATOM 31030 C C . SER A 1 62 ? -5.898 13.057 -18.183 1.00 0.00 62 SER A C 20
ATOM 31031 O O . SER A 1 62 ? -6.821 13.817 -17.974 1.00 0.00 62 SER A O 20
ATOM 31039 N N . LYS A 1 63 ? -6.093 11.771 -18.304 1.00 0.00 63 LYS A N 20
ATOM 31040 C CA . LYS A 1 63 ? -7.473 11.208 -18.187 1.00 0.00 63 LYS A CA 20
ATOM 31041 C C . LYS A 1 63 ? -8.014 11.336 -16.756 1.00 0.00 63 LYS A C 20
ATOM 31042 O O . LYS A 1 63 ? -9.087 11.862 -16.538 1.00 0.00 63 LYS A O 20
ATOM 31061 N N . ARG A 1 64 ? -7.292 10.843 -15.781 1.00 0.00 64 ARG A N 20
ATOM 31062 C CA . ARG A 1 64 ? -7.788 10.921 -14.372 1.00 0.00 64 ARG A CA 20
ATOM 31063 C C . ARG A 1 64 ? -7.716 12.354 -13.832 1.00 0.00 64 ARG A C 20
ATOM 31064 O O . ARG A 1 64 ? -8.694 12.897 -13.357 1.00 0.00 64 ARG A O 20
ATOM 31085 N N . PHE A 1 65 ? -6.565 12.967 -13.898 1.00 0.00 65 PHE A N 20
ATOM 31086 C CA . PHE A 1 65 ? -6.427 14.364 -13.384 1.00 0.00 65 PHE A CA 20
ATOM 31087 C C . PHE A 1 65 ? -7.215 15.338 -14.265 1.00 0.00 65 PHE A C 20
ATOM 31088 O O . PHE A 1 65 ? -7.783 16.300 -13.786 1.00 0.00 65 PHE A O 20
ATOM 31105 N N . LYS A 1 66 ? -7.239 15.099 -15.555 1.00 0.00 66 LYS A N 20
ATOM 31106 C CA . LYS A 1 66 ? -7.977 16.007 -16.494 1.00 0.00 66 LYS A CA 20
ATOM 31107 C C . LYS A 1 66 ? -7.230 17.335 -16.637 1.00 0.00 66 LYS A C 20
ATOM 31108 O O . LYS A 1 66 ? -7.571 18.323 -16.018 1.00 0.00 66 LYS A O 20
ATOM 31127 N N . SER A 1 67 ? -6.211 17.360 -17.456 1.00 0.00 67 SER A N 20
ATOM 31128 C CA . SER A 1 67 ? -5.432 18.616 -17.653 1.00 0.00 67 SER A CA 20
ATOM 31129 C C . SER A 1 67 ? -4.526 18.482 -18.881 1.00 0.00 67 SER A C 20
ATOM 31130 O O . SER A 1 67 ? -4.701 17.598 -19.696 1.00 0.00 67 SER A O 20
ATOM 31138 N N . GLN A 1 68 ? -3.561 19.352 -19.020 1.00 0.00 68 GLN A N 20
ATOM 31139 C CA . GLN A 1 68 ? -2.646 19.270 -20.197 1.00 0.00 68 GLN A CA 20
ATOM 31140 C C . GLN A 1 68 ? -1.802 17.995 -20.124 1.00 0.00 68 GLN A C 20
ATOM 31141 O O . GLN A 1 68 ? -1.843 17.268 -19.151 1.00 0.00 68 GLN A O 20
ATOM 31155 N N . THR A 1 69 ? -1.038 17.718 -21.147 1.00 0.00 69 THR A N 20
ATOM 31156 C CA . THR A 1 69 ? -0.191 16.489 -21.139 1.00 0.00 69 THR A CA 20
ATOM 31157 C C . THR A 1 69 ? 1.186 16.789 -21.738 1.00 0.00 69 THR A C 20
ATOM 31158 O O . THR A 1 69 ? 2.207 16.515 -21.137 1.00 0.00 69 THR A O 20
ATOM 31169 N N . ASP A 1 70 ? 1.222 17.352 -22.916 1.00 0.00 70 ASP A N 20
ATOM 31170 C CA . ASP A 1 70 ? 2.535 17.672 -23.554 1.00 0.00 70 ASP A CA 20
ATOM 31171 C C . ASP A 1 70 ? 3.334 18.630 -22.666 1.00 0.00 70 ASP A C 20
ATOM 31172 O O . ASP A 1 70 ? 4.411 18.310 -22.204 1.00 0.00 70 ASP A O 20
ATOM 31181 N N . GLN A 1 71 ? 2.809 19.800 -22.422 1.00 0.00 71 GLN A N 20
ATOM 31182 C CA . GLN A 1 71 ? 3.532 20.783 -21.561 1.00 0.00 71 GLN A CA 20
ATOM 31183 C C . GLN A 1 71 ? 3.732 20.206 -20.155 1.00 0.00 71 GLN A C 20
ATOM 31184 O O . GLN A 1 71 ? 4.640 20.587 -19.443 1.00 0.00 71 GLN A O 20
ATOM 31198 N N . LEU A 1 72 ? 2.885 19.294 -19.751 1.00 0.00 72 LEU A N 20
ATOM 31199 C CA . LEU A 1 72 ? 3.016 18.692 -18.389 1.00 0.00 72 LEU A CA 20
ATOM 31200 C C . LEU A 1 72 ? 4.444 18.186 -18.153 1.00 0.00 72 LEU A C 20
ATOM 31201 O O . LEU A 1 72 ? 4.863 17.192 -18.714 1.00 0.00 72 LEU A O 20
ATOM 31217 N N . VAL A 1 73 ? 5.187 18.867 -17.323 1.00 0.00 73 VAL A N 20
ATOM 31218 C CA . VAL A 1 73 ? 6.588 18.437 -17.036 1.00 0.00 73 VAL A CA 20
ATOM 31219 C C . VAL A 1 73 ? 6.790 18.322 -15.524 1.00 0.00 73 VAL A C 20
ATOM 31220 O O . VAL A 1 73 ? 6.355 19.173 -14.773 1.00 0.00 73 VAL A O 20
ATOM 31233 N N . LEU A 1 74 ? 7.448 17.288 -15.061 1.00 0.00 74 LEU A N 20
ATOM 31234 C CA . LEU A 1 74 ? 7.660 17.162 -13.594 1.00 0.00 74 LEU A CA 20
ATOM 31235 C C . LEU A 1 74 ? 9.129 17.425 -13.261 1.00 0.00 74 LEU A C 20
ATOM 31236 O O . LEU A 1 74 ? 9.999 17.270 -14.094 1.00 0.00 74 LEU A O 20
ATOM 31252 N N . ILE A 1 75 ? 9.409 17.827 -12.054 1.00 0.00 75 ILE A N 20
ATOM 31253 C CA . ILE A 1 75 ? 10.819 18.106 -11.670 1.00 0.00 75 ILE A CA 20
ATOM 31254 C C . ILE A 1 75 ? 11.311 17.046 -10.685 1.00 0.00 75 ILE A C 20
ATOM 31255 O O . ILE A 1 75 ? 11.106 17.154 -9.490 1.00 0.00 75 ILE A O 20
ATOM 31271 N N . PHE A 1 76 ? 11.955 16.023 -11.180 1.00 0.00 76 PHE A N 20
ATOM 31272 C CA . PHE A 1 76 ? 12.464 14.954 -10.272 1.00 0.00 76 PHE A CA 20
ATOM 31273 C C . PHE A 1 76 ? 13.624 15.486 -9.424 1.00 0.00 76 PHE A C 20
ATOM 31274 O O . PHE A 1 76 ? 14.765 15.109 -9.611 1.00 0.00 76 PHE A O 20
ATOM 31291 N N . ALA A 1 77 ? 13.326 16.359 -8.489 1.00 0.00 77 ALA A N 20
ATOM 31292 C CA . ALA A 1 77 ? 14.377 16.941 -7.589 1.00 0.00 77 ALA A CA 20
ATOM 31293 C C . ALA A 1 77 ? 15.753 17.000 -8.264 1.00 0.00 77 ALA A C 20
ATOM 31294 O O . ALA A 1 77 ? 16.754 16.640 -7.675 1.00 0.00 77 ALA A O 20
ATOM 31301 N N . GLY A 1 78 ? 15.818 17.450 -9.490 1.00 0.00 78 GLY A N 20
ATOM 31302 C CA . GLY A 1 78 ? 17.139 17.526 -10.178 1.00 0.00 78 GLY A CA 20
ATOM 31303 C C . GLY A 1 78 ? 16.942 17.531 -11.694 1.00 0.00 78 GLY A C 20
ATOM 31304 O O . GLY A 1 78 ? 17.333 18.463 -12.373 1.00 0.00 78 GLY A O 20
ATOM 31308 N N . LYS A 1 79 ? 16.351 16.500 -12.236 1.00 0.00 79 LYS A N 20
ATOM 31309 C CA . LYS A 1 79 ? 16.148 16.456 -13.716 1.00 0.00 79 LYS A CA 20
ATOM 31310 C C . LYS A 1 79 ? 14.679 16.718 -14.062 1.00 0.00 79 LYS A C 20
ATOM 31311 O O . LYS A 1 79 ? 13.932 17.254 -13.267 1.00 0.00 79 LYS A O 20
ATOM 31330 N N . ILE A 1 80 ? 14.259 16.344 -15.242 1.00 0.00 80 ILE A N 20
ATOM 31331 C CA . ILE A 1 80 ? 12.836 16.575 -15.633 1.00 0.00 80 ILE A CA 20
ATOM 31332 C C . ILE A 1 80 ? 12.079 15.257 -15.642 1.00 0.00 80 ILE A C 20
ATOM 31333 O O . ILE A 1 80 ? 12.305 14.419 -16.493 1.00 0.00 80 ILE A O 20
ATOM 31349 N N . LEU A 1 81 ? 11.162 15.069 -14.734 1.00 0.00 81 LEU A N 20
ATOM 31350 C CA . LEU A 1 81 ? 10.384 13.807 -14.756 1.00 0.00 81 LEU A CA 20
ATOM 31351 C C . LEU A 1 81 ? 9.476 13.848 -15.981 1.00 0.00 81 LEU A C 20
ATOM 31352 O O . LEU A 1 81 ? 8.285 14.091 -15.891 1.00 0.00 81 LEU A O 20
ATOM 31368 N N . LYS A 1 82 ? 10.058 13.654 -17.133 1.00 0.00 82 LYS A N 20
ATOM 31369 C CA . LYS A 1 82 ? 9.277 13.699 -18.397 1.00 0.00 82 LYS A CA 20
ATOM 31370 C C . LYS A 1 82 ? 9.584 12.459 -19.240 1.00 0.00 82 LYS A C 20
ATOM 31371 O O . LYS A 1 82 ? 10.048 11.455 -18.741 1.00 0.00 82 LYS A O 20
ATOM 31390 N N . ASP A 1 83 ? 9.329 12.527 -20.515 1.00 0.00 83 ASP A N 20
ATOM 31391 C CA . ASP A 1 83 ? 9.598 11.356 -21.403 1.00 0.00 83 ASP A CA 20
ATOM 31392 C C . ASP A 1 83 ? 11.102 11.180 -21.633 1.00 0.00 83 ASP A C 20
ATOM 31393 O O . ASP A 1 83 ? 11.546 10.156 -22.115 1.00 0.00 83 ASP A O 20
ATOM 31402 N N . GLN A 1 84 ? 11.888 12.168 -21.295 1.00 0.00 84 GLN A N 20
ATOM 31403 C CA . GLN A 1 84 ? 13.364 12.056 -21.497 1.00 0.00 84 GLN A CA 20
ATOM 31404 C C . GLN A 1 84 ? 13.892 10.762 -20.867 1.00 0.00 84 GLN A C 20
ATOM 31405 O O . GLN A 1 84 ? 14.834 10.167 -21.352 1.00 0.00 84 GLN A O 20
ATOM 31419 N N . ASP A 1 85 ? 13.292 10.324 -19.791 1.00 0.00 85 ASP A N 20
ATOM 31420 C CA . ASP A 1 85 ? 13.763 9.068 -19.134 1.00 0.00 85 ASP A CA 20
ATOM 31421 C C . ASP A 1 85 ? 12.567 8.176 -18.791 1.00 0.00 85 ASP A C 20
ATOM 31422 O O . ASP A 1 85 ? 11.440 8.477 -19.132 1.00 0.00 85 ASP A O 20
ATOM 31431 N N . THR A 1 86 ? 12.801 7.082 -18.115 1.00 0.00 86 THR A N 20
ATOM 31432 C CA . THR A 1 86 ? 11.674 6.178 -17.748 1.00 0.00 86 THR A CA 20
ATOM 31433 C C . THR A 1 86 ? 11.258 6.434 -16.298 1.00 0.00 86 THR A C 20
ATOM 31434 O O . THR A 1 86 ? 12.089 6.588 -15.423 1.00 0.00 86 THR A O 20
ATOM 31445 N N . LEU A 1 87 ? 9.979 6.486 -16.037 1.00 0.00 87 LEU A N 20
ATOM 31446 C CA . LEU A 1 87 ? 9.510 6.739 -14.642 1.00 0.00 87 LEU A CA 20
ATOM 31447 C C . LEU A 1 87 ? 10.108 5.705 -13.689 1.00 0.00 87 LEU A C 20
ATOM 31448 O O . LEU A 1 87 ? 10.631 6.040 -12.645 1.00 0.00 87 LEU A O 20
ATOM 31464 N N . ILE A 1 88 ? 10.041 4.456 -14.041 1.00 0.00 88 ILE A N 20
ATOM 31465 C CA . ILE A 1 88 ? 10.612 3.402 -13.160 1.00 0.00 88 ILE A CA 20
ATOM 31466 C C . ILE A 1 88 ? 12.145 3.407 -13.213 1.00 0.00 88 ILE A C 20
ATOM 31467 O O . ILE A 1 88 ? 12.801 2.795 -12.392 1.00 0.00 88 ILE A O 20
ATOM 31483 N N . GLN A 1 89 ? 12.722 4.062 -14.188 1.00 0.00 89 GLN A N 20
ATOM 31484 C CA . GLN A 1 89 ? 14.210 4.062 -14.301 1.00 0.00 89 GLN A CA 20
ATOM 31485 C C . GLN A 1 89 ? 14.823 5.392 -13.849 1.00 0.00 89 GLN A C 20
ATOM 31486 O O . GLN A 1 89 ? 16.009 5.605 -14.010 1.00 0.00 89 GLN A O 20
ATOM 31500 N N . HIS A 1 90 ? 14.052 6.290 -13.291 1.00 0.00 90 HIS A N 20
ATOM 31501 C CA . HIS A 1 90 ? 14.656 7.588 -12.853 1.00 0.00 90 HIS A CA 20
ATOM 31502 C C . HIS A 1 90 ? 13.610 8.466 -12.177 1.00 0.00 90 HIS A C 20
ATOM 31503 O O . HIS A 1 90 ? 13.832 9.004 -11.110 1.00 0.00 90 HIS A O 20
ATOM 31517 N N . GLY A 1 91 ? 12.477 8.622 -12.797 1.00 0.00 91 GLY A N 20
ATOM 31518 C CA . GLY A 1 91 ? 11.417 9.475 -12.199 1.00 0.00 91 GLY A CA 20
ATOM 31519 C C . GLY A 1 91 ? 11.029 8.922 -10.828 1.00 0.00 91 GLY A C 20
ATOM 31520 O O . GLY A 1 91 ? 10.830 9.664 -9.888 1.00 0.00 91 GLY A O 20
ATOM 31524 N N . ILE A 1 92 ? 10.912 7.626 -10.709 1.00 0.00 92 ILE A N 20
ATOM 31525 C CA . ILE A 1 92 ? 10.522 7.032 -9.398 1.00 0.00 92 ILE A CA 20
ATOM 31526 C C . ILE A 1 92 ? 11.389 5.815 -9.077 1.00 0.00 92 ILE A C 20
ATOM 31527 O O . ILE A 1 92 ? 11.561 4.929 -9.892 1.00 0.00 92 ILE A O 20
ATOM 31543 N N . HIS A 1 93 ? 11.917 5.754 -7.885 1.00 0.00 93 HIS A N 20
ATOM 31544 C CA . HIS A 1 93 ? 12.748 4.581 -7.497 1.00 0.00 93 HIS A CA 20
ATOM 31545 C C . HIS A 1 93 ? 11.874 3.586 -6.734 1.00 0.00 93 HIS A C 20
ATOM 31546 O O . HIS A 1 93 ? 11.981 2.387 -6.901 1.00 0.00 93 HIS A O 20
ATOM 31560 N N . ASP A 1 94 ? 10.997 4.090 -5.904 1.00 0.00 94 ASP A N 20
ATOM 31561 C CA . ASP A 1 94 ? 10.084 3.205 -5.118 1.00 0.00 94 ASP A CA 20
ATOM 31562 C C . ASP A 1 94 ? 9.144 4.062 -4.264 1.00 0.00 94 ASP A C 20
ATOM 31563 O O . ASP A 1 94 ? 8.780 3.694 -3.164 1.00 0.00 94 ASP A O 20
ATOM 31572 N N . GLY A 1 95 ? 8.751 5.206 -4.763 1.00 0.00 95 GLY A N 20
ATOM 31573 C CA . GLY A 1 95 ? 7.838 6.090 -3.982 1.00 0.00 95 GLY A CA 20
ATOM 31574 C C . GLY A 1 95 ? 8.581 7.364 -3.575 1.00 0.00 95 GLY A C 20
ATOM 31575 O O . GLY A 1 95 ? 8.848 7.589 -2.411 1.00 0.00 95 GLY A O 20
ATOM 31579 N N . LEU A 1 96 ? 8.914 8.203 -4.523 1.00 0.00 96 LEU A N 20
ATOM 31580 C CA . LEU A 1 96 ? 9.638 9.462 -4.181 1.00 0.00 96 LEU A CA 20
ATOM 31581 C C . LEU A 1 96 ? 8.712 10.669 -4.365 1.00 0.00 96 LEU A C 20
ATOM 31582 O O . LEU A 1 96 ? 7.520 10.523 -4.557 1.00 0.00 96 LEU A O 20
ATOM 31598 N N . THR A 1 97 ? 9.254 11.855 -4.312 1.00 0.00 97 THR A N 20
ATOM 31599 C CA . THR A 1 97 ? 8.410 13.073 -4.488 1.00 0.00 97 THR A CA 20
ATOM 31600 C C . THR A 1 97 ? 8.759 13.760 -5.809 1.00 0.00 97 THR A C 20
ATOM 31601 O O . THR A 1 97 ? 9.898 13.765 -6.232 1.00 0.00 97 THR A O 20
ATOM 31612 N N . VAL A 1 98 ? 7.786 14.328 -6.471 1.00 0.00 98 VAL A N 20
ATOM 31613 C CA . VAL A 1 98 ? 8.068 15.001 -7.774 1.00 0.00 98 VAL A CA 20
ATOM 31614 C C . VAL A 1 98 ? 7.314 16.330 -7.865 1.00 0.00 98 VAL A C 20
ATOM 31615 O O . VAL A 1 98 ? 6.156 16.421 -7.507 1.00 0.00 98 VAL A O 20
ATOM 31628 N N . HIS A 1 99 ? 7.959 17.360 -8.345 1.00 0.00 99 HIS A N 20
ATOM 31629 C CA . HIS A 1 99 ? 7.271 18.679 -8.463 1.00 0.00 99 HIS A CA 20
ATOM 31630 C C . HIS A 1 99 ? 6.599 18.801 -9.835 1.00 0.00 99 HIS A C 20
ATOM 31631 O O . HIS A 1 99 ? 7.257 18.822 -10.855 1.00 0.00 99 HIS A O 20
ATOM 31645 N N . LEU A 1 100 ? 5.295 18.881 -9.870 1.00 0.00 100 LEU A N 20
ATOM 31646 C CA . LEU A 1 100 ? 4.593 18.999 -11.183 1.00 0.00 100 LEU A CA 20
ATOM 31647 C C . LEU A 1 100 ? 4.578 20.457 -11.648 1.00 0.00 100 LEU A C 20
ATOM 31648 O O . LEU A 1 100 ? 4.273 21.358 -10.891 1.00 0.00 100 LEU A O 20
ATOM 31664 N N . VAL A 1 101 ? 4.903 20.693 -12.890 1.00 0.00 101 VAL A N 20
ATOM 31665 C CA . VAL A 1 101 ? 4.909 22.090 -13.412 1.00 0.00 101 VAL A CA 20
ATOM 31666 C C . VAL A 1 101 ? 4.886 22.079 -14.944 1.00 0.00 101 VAL A C 20
ATOM 31667 O O . VAL A 1 101 ? 5.789 21.577 -15.585 1.00 0.00 101 VAL A O 20
ATOM 31680 N N . ILE A 1 102 ? 3.856 22.623 -15.534 1.00 0.00 102 ILE A N 20
ATOM 31681 C CA . ILE A 1 102 ? 3.773 22.636 -17.028 1.00 0.00 102 ILE A CA 20
ATOM 31682 C C . ILE A 1 102 ? 4.665 23.746 -17.598 1.00 0.00 102 ILE A C 20
ATOM 31683 O O . ILE A 1 102 ? 4.698 24.851 -17.094 1.00 0.00 102 ILE A O 20
ATOM 31699 N N . LYS A 1 103 ? 5.388 23.454 -18.646 1.00 0.00 103 LYS A N 20
ATOM 31700 C CA . LYS A 1 103 ? 6.278 24.487 -19.251 1.00 0.00 103 LYS A CA 20
ATOM 31701 C C . LYS A 1 103 ? 5.606 25.107 -20.480 1.00 0.00 103 LYS A C 20
ATOM 31702 O O . LYS A 1 103 ? 4.387 25.162 -20.499 1.00 0.00 103 LYS A O 20
#

Secondary structure (DSSP, 8-state):
---S-------SS---S-----SSS-------EEEEEE-SS-EEEEEE-TT--HHHHHHHHHHHH-S-SSSEEEEETTEEESTTS-GGGTT-SSSEEEEEEE-

GO terms:
  GO:0005737 cytoplasm (C, IDA)
  GO:0005634 nucleus (C, EXP)
  GO:0036503 ERAD pathway (P, IMP)
  GO:1904021 negative regulation of G protein-coupled receptor internalization (P, IMP)
  GO:1904294 positive regulation of ERAD pathway (P, IMP)
  GO:0016241 regulation of macroautophagy (P, IMP)
  GO:2000785 regulation of autophagosome assembly (P, IMP)
  GO:1900186 negative regulation of clathrin-dependent endocytosis (P, IMP)
  GO:0005515 protein binding (F, IPI)
  GO:0005829 cytosol (C, TAS)
  GO:0042802 identical protein binding (F, IPI)
  GO:0005829 cytosol (C, IDA)
  GO:0140693 molecular condensate scaffold activity (F, IDA)

Organism: Homo sapiens (NCBI:txid9606)

Nearest PDB structures (foldseek):
  1j8c-assembly1_A  TM=7.345E-01  e=2.586E-17  Homo sapiens
  2nbv-assembly1_B  TM=9.270E-01  e=6.576E-13  Homo sapiens
  7sbi-assembly2_B  TM=8.516E-01  e=1.616E-05  Gallus gallus
  7sbi-assembly1_A  TM=8.629E-01  e=3.149E-05  Gallus gallus
  3tix-assembly1_A  TM=8.435E-01  e=3.367E-05  Saccharomyces cerevisiae S288C

Foldseek 3Di:
DCPDDDDDDDDDDDPPDPPPDPPDDDDDQALWAWEFEDDPPGIDIDTGGLPAAQVVVLVVCCVVVPDDRPQWWKAQVDRIRHRVTGCSVRVGVHYDYIHIDGD

Radius of gyration: 18.59 Å; Cα contacts (8 Å, |Δi|>4): 145; chains: 1; bounding box: 23×43×50 Å

Sequence (103 aa):
MAENGESSGPPRPSRGPAAAQGSAAAPAEPKIIKVTVKTPKEKEEFAVPENSSVQQFKEAISKRFKSQTDQLVLIFAGKILKDQDTLIQHGIHDGLTVHLVIKMAENGESSGPPRPSRGPAAAQGSAAAPAEPKIIKVTVKTPKEKEEFAVPENSSVQQFKEAISKRFKSQTDQLVLIFAGKILKDQDTLIQHGIHDGLTVHLVIKMAENGESSGPPRPSRGPAAAQGSAAAPAEPKIIKVTVKTPKEKEEFAVPENSSVQQFKEAISKRFKSQTDQLVLIFAGKILKDQDTLIQHGIHDGLTVHLVIKMAENGESSGPPRPSRGPAAAQGSAAAPAEPKIIKVTVKTPKEKEEFAVPENSSVQQFKEAISKRFKSQTDQLVLIFAGKILKDQDTLIQHGIHDGLTVHLVIKMAENGESSGPPRPSRGPAAAQGSAAAPAEPKIIKVTVKTPKEKEEFAVPENSSVQQFKEAISKRFKSQTDQLVLIFAGKILKDQDTLIQHGIHDGLTVHLVIKMAENGESSGPPRPSRGPAAAQGSAAAPAEPKIIKVTVKTPKEKEEFAVPENSSVQQFKEAISKRFKSQTDQLVLIFAGKILKDQDTLIQHGIHDGLTVHLVIKMAENGESSGPPRPSRGPAAAQGSAAAPAEPKIIKVTVKTPKEKEEFAVPENSSVQQFKEAISKRFKSQTDQLVLIFAGKILKDQDTLIQHGIHDGLTVHLVIKMAENGESSGPPRPSRGPAAAQGSAAAPAEPKIIKVTVKTPKEKEEFAVPENSSVQQFKEAISKRFKSQTDQLVLIFAGKILKDQDTLIQHGIHDGLTVHLVIKMAENGESSGPPRPSRGPAAAQGSAAAPAEPKIIKVTVKTPKEKEEFAVPENSSVQQFKEAISKRFKSQTDQLVLIFAGKILKDQDTLIQHGIHDGLTVHLVIKMAENGESSGPPRPSRGPAAAQGSAAAPAEPKIIKVTVKTPKEKEEFAVPENSSVQQFKEAISKRFKSQTDQLVLIFAGKILKDQDTLIQHGIHDGLTVHLVIKMAENGESSGPPRPSRGPAAAQGSAAAPAEPKIIKVTVKTPKEKEEFAVPENSSVQQFKEAISKRFKSQTDQLVLIFAGKILKDQDTLIQHGIHDGLTVHLVIKMAENGESSGPPRPSRGPAAAQGSAAAPAEPKIIKVTVKTPKEKEEFAVPENSSVQQFKEAISKRFKSQTDQLVLIFAGKILKDQDTLIQHGIHDGLTVHLVIKMAENGESSGPPRPSRGPAAAQGSAAAPAEPKIIKVTVKTPKEKEEFAVPENSSVQQFKEAISKRFKSQTDQLVLIFAGKILKDQDTLIQHGIHDGLTVHLVIKMAENGESSGPPRPSRGPAAAQGSAAAPAEPKIIKVTVKTPKEKEEFAVPENSSVQQFKEAISKRFKSQTDQLVLIFAGKILKDQDTLIQHGIHDGLTVHLVIKMAENGESSGPPRPSRGPAAAQGSAAAPAEPKIIKVTVKTPKEKEEFAVPENSSVQQFKEAISKRFKSQTDQLVLIFAGKILKDQDTLIQHGIHDGLTVHLVIKMAENGESSGPPRPSRGPAAAQGSAAAPAEPKIIKVTVKTPKEKEEFAVPENSSVQQFKEAISKRFKSQTDQLVLIFAGKILKDQDTLIQHGIHDGLTVHLVIKMAENGESSGPPRPSRGPAAAQGSAAAPAEPKIIKVTVKTPKEKEEFAVPENSSVQQFKEAISKRFKSQTDQLVLIFAGKILKDQDTLIQHGIHDGLTVHLVIKMAENGESSGPPRPSRGPAAAQGSAAAPAEPKIIKVTVKTPKEKEEFAVPENSSVQQFKEAISKRFKSQTDQLVLIFAGKILKDQDTLIQHGIHDGLTVHLVIKMAENGESSGPPRPSRGPAAAQGSAAAPAEPKIIKVTVKTPKEKEEFAVPENSSVQQFKEAISKRFKSQTDQLVLIFAGKILKDQDTLIQHGIHDGLTVHLVIKMAENGESSGPPRPSRGPAAAQGSAAAPAEPKIIKVTVKTPKEKEEFAVPENSSVQQFKEAISKRFKSQTDQLVLIFAGKILKDQDTLIQHGIHDGLTVHLVIK

Solvent-accessible surface area: 8205 Å² total; per-residue (Å²): 234,65,132,160,60,115,126,96,62,131,99,239,99,101,242,51,146,96,82,96,151,59,118,75,109,73,128,77,104,105,128,82,7,109,0,15,0,66,20,103,164,122,142,75,82,46,71,11,54,49,81,26,61,2,130,136,17,26,113,35,0,19,151,176,43,169,65,68,46,119,86,1,9,6,50,29,93,60,136,60,7,43,66,136,44,41,5,38,111,109,0,1,124,116,39,57,77,3,104,11,38,76,177

InterPro domains:
  IPR000626 Ubiquitin-like domain [PF00240] (35-104)
  IPR000626 Ubiquitin-like domain [PS50053] (33-107)
  IPR000626 Ubiquitin-like domain [SM00213] (33-103)
  IPR006636 Heat shock chaperonin-binding [SM00727] (178-206)
  IPR006636 Heat shock chaperonin-binding [SM00727] (208-247)
  IPR006636 Heat shock chaperonin-binding [SM00727] (379-426)
  IPR006636 Heat shock chaperonin-binding [SM00727] (430-462)
  IPR009060 UBA-like superfamily [SSF46934] (569-620)
  IPR015496 Ubiquilin [PTHR10677] (27-620)
  IPR015940 Ubiquitin-associated domain [PF00627] (583-618)
  IPR015940 Ubiquitin-associated domain [PS50030] (581-621)
  IPR015940 Ubiquitin-associated domain [SM00165] (582-620)
  IPR016024 Armadillo-type fold [SSF48371] (202-254)
  IPR029071 Ubiquitin-like domain superfamily [SSF54236] (6-103)

CATH classification: 3.10.20.90